Protein 5HGQ (pdb70)

Secondary structure (P-SEA, 3-state):
caaaaaaaaaaaaaaaccccccccccccccaaaaaaaccccccccccccbbbbbbbbbccccccbbbbbcccccbbbbbbbbccccccccccaaaaaacccccccccccccccccccbbbbbbcccccccccccccccccccccaaaaaaaccaaaaaaaaaaaaaaaaaaaaaaabbbbbbcccccccccccbbbbbbbbbccccbbbbccccccaaaaaaaaacccbbbbbbbbbbccccccccccbbbbbbbbbccccaaaaaaaaaaaaaaaaaaccccccccccccccccccccccccccccbbbbaaaaaaaaaccccccccccaaaaaaaccccccccccccaaaaaaaaaacccccccccccccccccccccccccccccccccccbbbbbcccccccccccccccccccccccccaaaaaaaaccccbbbbbbcaaaaaaaaaccccccccccccc/caaaaaaaaaaaaaaaaaccccccccccccccaaaaaacccccccccccccbbbbbbbbbcbbbbccccbbbbbcccccbbbbbbbccccccccccaaaaaaaccccccccccbbbbbcccccccccccccccccccccccccccccccaaaaacaaaaaaccaaaaaaaaaaaaaaaaaaaaaaaaccccccccccccccccccbbbbbbbbccccccccccccccaaaaaaaaacccbbbbbbbbbbccccccccccbbbbbbbbbccccaaaaaaaaaaaaaaaaaaccccccccccccccccccccccccccccbbbbaaaaaaaaaccccccccccaaaaaaaaaaccccccccaaaaaaaaaacccccccccbbbbccccccccccccccccccccccbbbbbcccccccccccccccccccccccccccccaaaaaaaaaccccbbbbbbbaaaaaaaaaccccccccccccccc/caaaaaaaaaaaaaaaccccccccccccccaaaaaaaacccccccccccbbbbbbbbbcbbbbccccbbbbbcccccbbbbbbbbcccccccccaaaaaaaccccccccccbbbbbccccccccccccccccccccccccccccccccaaaaacaaaaaaacccaaaaaaaaaaaaaaaaaaccccbbbbbbbbcccccccccbbbbbbbbbccccbbbbccccccaaaaaaaaacccbbbbbbbbbbccccccccccbbbbbbbbbccccaaaaaaaaaaaaaaaaaaccccccccccccccccccccccccccccbbbbaaaaaaaaaccccccccccaaaaaacccccccccaaaaaaaaaacccccccccbbbbccccccccccccccccccccccbbbbbcccccccccccccccccccccccccccaaaaaaaaccccbbbbbbbaaaaaaaaaccccccccccccc/caaaaaaaaaaaaaaaacccccccbbbbcccaaaaaaaacccccccccccbbbbbbbbbcccccccbbbbbcccccbbbbbccccccccccccaaaaaaacccccccccccccccccccbbbbbbcccccccccccccccccaaaaacaaaaaaaccaaaaaaaaaaaaaaaaaaaaaaabbbbbbcccccccccccccbbbbbbbccccccccccccaaaaaaaaaaacccbbbbbbbbbbccccccccccbbbbbbbbbccccaaaaaaaaaaaaaaaaaaccccccccccccccccccccccccccccbbbbaaaaaaaaacccccccccccaaaaaacccccccccccccaaaaaaaaaaaccccccccccccccccccccccccccccccccccbbbbbcccccccccccccccccccccccccaaaaaaaaccccbbbbbbcaaaaaaaaaccccccccccccc

Sequence (1890 aa):
EYFKLRTALINERRSKGINPYPHKFHVSISLADFIAKYNSLEKDVILNDIVQSVAGRVFSKREKLIFYDLHGEGTRLQVLANARFHSGDEAFDNLHDRIKRGDIIGVNGYPARSKSGELSIIPYEIIQLTPCLHMLPHETRYRMRYLDLIMNPDVKNRFVTRSRMISFLRRYLDNLGFLEVETPMMNLIAGGATAKPFITHHNDLDMDLYLRVAPELYLKMLVVGGIDRVYEIGRVFRNEGIDQTHNPEFTSCEFYMAYADYEDLMKITEDMLARMVYYMHGTYKIQYHPNGIVENPVYEVDFTPPFRKVNIYDGLQEKLGIQFPPADTLDTDEANKFFDKLAVEAPRTTARLLDKLIGEFLEPTFISPTFLTGHPQIMSPLAKWHRSIPGLTERFELFVVTKEIVNAYTELNDPLTQRLRFDENYCTALEYGLPPTAGWGMGIDRLAMILTDSNNIKEVLFFPAQEYFKLRTALINERRSKGINPYPHKFHVSISLADFIAKYNSLEKDVILNDIVQSVAGRVFSKRESKLIFYDLHGEGTRLQVLANARFHSGDEAFDNLHDRIKRGDIIGVNGYPARSKSGELSIIPYEIIQLTPCLHMLPHTQETRYRMRYLDLIMNPDVKNRFVTRSRMISFLRRYLDNLGFLEVETPMMNLIAGGATAKPFITHHNDLDMDLYLRVAPELYLKMLVVGGIDRVYEIGRVFRNEGIDQTHNPEFTSCEFYMAYADYEDLMKITEDMLARMVYYMHGTYKIQYHPNGIVENPVYEVDFTPPFRKVNIYDGLQEKLGIQFPPADTLDTDEANKFFDKLAVENAPRTTARLLDKLIGEFLEPTFISPTFLTGHPQIMSPLAKWHRSIPGLTERFELFVVTKEIVNAYTELNDPLTQRLRFDENYCTALEYGLPPTAGWGMGIDRLAMILTDSNNIKEVLFFPAPQEYFKLRTALINERRSKGINPYPHKFHVSISLADFIAKYNSLEKDVILNDIVQSVAGRVFSKRESGGKLIFYDLHGEGTRLQVLANARFHSGDEAFDNLHDRIKRGDIIGVNGYPARSKSGELSIIPYEIIQLTPCLHMLPHTHFGNQETRYRMRYLDLIMNPDVKNRFVTRSRMISFLRRYLDNLGFLEVETPMMNLIAGGATAKPFITHHNDLDMDLYLRVAPELYLKMLVVGGIDRVYEIGRVFRNEGIDQTHNPEFTSCEFYMAYADYEDLMKITEDMLARMVYYMHGTYKIQYHPNGIVENPVYEVDFTPPFRKVNIYDGLQEKLGIQFPPADTLDTDEANKFFDKLAVEPRTTARLLDKLIGEFLEPTFISPTFLTGHPQIMSPLAKWHRSIPGLTERFELFVVTKEIVNAYTELNDPLTQRLRFDEQAIDENYCTALEYGLPPTAGWGMGIDRLAMILTDSNNIKEVLFFPAMREYFKLRTALINERRSKGINPYPHKFHVSISLADFIAKYNSLEKDVILNDIVQSVAGRVFSKRESGGKLIFYDLHGEGTRLQVLANARFHSGDEAFDNLHDRIKRGDIIGVNGYPARSKSGELSIIPYEIIQLTPCLHMLPHTHFGLNQETRYRMRYLDLIMNPDVKNRFVTRSRMISFLRRYLDNLGFLEVETPMMNLIAGGATAKPFITHHNDLDMDLYLRVAPELYLKMLVVGGIDRVYEIGRVFRNEGIDQTHNPEFTSCEFYMAYADYEDLMKITEDMLARMVYYMHGTYKIQYHPNGIVENPVYEVDFTPPFRKVNIYDGLQEKLGIQFPPADTDTDEANKFFDKLAPRTTARLLDKLIGEFLEPTFISPTFLTGHPQIMSPLAKWHRSIPGLTERFELFVVTKEIVNAYTELNDPLTQRLRFDEQENYCTALEYGLPPTAGWGMGIDRLAMILTDSNNIKEVLFFPA

Nearest PDB structures (foldseek):
  5hgq-assembly1_B  TM=1.002E+00  e=2.488E-103  Loa loa
  6kcn-assembly2_D  TM=9.662E-01  e=7.942E-66  Plasmodium falciparum NF54
  4pg3-assembly1_A  TM=9.628E-01  e=7.078E-66  Plasmodium falciparum 3D7
  6l4q-assembly1_B  TM=9.516E-01  e=1.259E-65  Plasmodium falciparum 3D7
  7bt5-assembly1_B  TM=9.449E-01  e=4.732E-65  Plasmodium falciparum

Foldseek 3Di:
DQLVVLVVVLVVVVVVPDDQADDDDDFADEPVVVCVVCLPPDAQDWDPPDKGKYKAAFQAWADCWIWTWGDTDLDTAIEIEHLVLADDPVSPDVVVVNAHHRFIKMFIFIWHHYNVGGTYTYGNDIGGNHDDSDDQDCVCCLVPVVSVCSVPVCLVVLQVLLVVLVVLVVVVVVVVVEDEDDDAQKAQDADDADAAWDWDADVVVRDIITGHQDCPLVVLLVLLVPRAKYKYWAKHAGDHDDDQQDFRIFIKIKMKHFPDFVVVVLVVVLVSLQVSCCVQDVHQWDWAALPPVDRPDIFTAGSHDDAAEEELQVQLCVQVVHHADAQDPDPVRQVVLQPVVVVLDPDGGNQNSSVSSCLPGVQQVAAHKYKYAWAFCLNPQFFAADPPRGRTGGKIFIDHNSDTFKIKHFTHLDLPGPPDDPCDPRSVSSVSTRGRMMMMMGGSLVVSCGSVSHNGSSSNDNRTD/DCLLVVLCCVQVVVVVVPDDAQDDDDDFFDEPVVVCVVCLPDDQADWAPPDKGKYKAAFAAWDDDDDIWTWGDDQLDIAIEDEDPVLQQDDDDPVRVVVNDHHGFIKMFIFIWTHHNVGGTHTYGNDIDTNHDDSDDQDVPPPVCQQPVPSVCSVPVCLVVLQVLLVVLVVLVVCVCVVVPEDEDDDDQKALDEDPLDADFDWDADPVVGHITTGYQDCPLVLLLVLLVPRAKYKYWAKHAHDDDFDLQDFRIFIKIKMKGFPDFVVVVLVVVLVSLQVSLCVPPVFQWDKFDQPDPDDDDIFTAGSPDDAAEAELQVQLCVQVVHHADALDFDPVRQVVLDPVPPPFDAPPDGNLNSSVSSPLVRPLQVAAYKHKYAWAFCLSPQFFAADPPRGRTGGWIFIHHNSDTFKIKHFTHLDLPGDDPDDVDCSSVSSVSTGGGMIMMMGGSLVVSCGSVNHNGSSSSDSNTD/DVVLLVVVVVVQVVCVVVPHHQADDDDDFFDEPVRVCVPPVPADAFDWDQVDKGKYKAAFADWADPPPQWIWTWGDDDHDIAIAIEGNVLADDPDPPVVVVVNDDHGWIKMFIFIFHAYNVGGTYGYGNDIDGNHDDSDDQDPLVDQDDPVCQQCVVSNCSNPVVLVVLQVLLVVLVVLVVVVLVVVVEDEDDDDQKAQVQDDWQAAWDWDADPPPRDIITGHQDCPLVQQLVLLVPRQKYWYWAKGAGPDDFDQLDFRIFIKIKMKHFPDFVVVVLVVVLVSLQVSLCVRPVDQWDKAALVQPDPGDIQTAGSHDDAAEDELQVQLCVQQVDHADLAQPDPVSQCVLVVSQVPQDVRDPQVSSVSSCLPPVQQVAAHKYKYAWDFCQNPQFADPDPPRRGTGGKIFIHHNSDTFKIKHFGDLDLPGDDHDVPDRGDDPVSSVSSVSPGGGMMMMMGGSLNVSCGSSNHNGSSSNDSNGPDD/DQLVVLVVVQVVCVVVVHHQADDDDDFFDEPVVLCVVCVPPDAWDWAPVDKGKYKAAFAAWADDDQAWIWTFGDDQHDTAIEIEGLVLADDDDHSVVVVVNAHHGFIKMFIFIWTQHNVRGTYGYGNDMGGNHHDSDDQPDLVVFAPPPVCQADVVSNCSNPVVLVVLQVLLVVLVVLVCCVLVVDVEDEDDDDQKAQDADDAFAAWDWDADPVVRDIITGHQDCPLVVLLVLLVPRAKYKYWDKHAGPDDDDLQDFRIFIKIKMKHFPDFVVVVLVVVLVSLQVSLVVPDVHQWDKADQPDLDDDDIFTAGSHDDAAEEELQGPLCVQVVHHADALDDPVSQVVLVDCVVHVRGPQVSSVVSCLPGVQQVAAHKYKYAWDFCVNPQFAAADPPRGRTGGKIFIDHNSDTFKIKHFGHLDLPRDDPDDDDRPPRSVSSVSTRGGMMMMMGGSLVVSCGSVNHNGSSSNDSHGD

Structure (mmCIF, N/CA/C/O backbone):
data_5HGQ
#
_entry.id   5HGQ
#
_cell.length_a   120.165
_cell.length_b   147.355
_cell.length_c   160.944
_cell.angle_alpha   90.00
_cell.angle_beta   90.00
_cell.angle_gamma   90.00
#
_symmetry.space_group_name_H-M   'P 21 21 21'
#
loop_
_entity.id
_entity.type
_entity.pdbx_description
1 polymer 'Lysine--tRNA ligase'
2 non-polymer LYSINE
3 non-polymer cladosporin
4 non-polymer GLYCEROL
5 water water
#
loop_
_atom_site.group_PDB
_atom_site.id
_atom_site.type_symbol
_atom_site.label_atom_id
_atom_site.label_alt_id
_atom_site.label_comp_id
_atom_site.label_asym_id
_atom_site.label_entity_id
_atom_site.label_seq_id
_atom_site.pdbx_PDB_ins_code
_atom_site.Cartn_x
_atom_site.Cartn_y
_atom_site.Cartn_z
_atom_site.occupancy
_atom_site.B_iso_or_equiv
_atom_site.auth_seq_id
_atom_site.auth_comp_id
_atom_site.auth_asym_id
_atom_site.auth_atom_id
_atom_site.pdbx_PDB_model_num
ATOM 1 N N . GLU A 1 9 ? 27.006 -48.058 -49.286 1.00 50.13 7 GLU A N 1
ATOM 2 C CA . GLU A 1 9 ? 26.104 -47.504 -50.287 1.00 46.57 7 GLU A CA 1
ATOM 3 C C . GLU A 1 9 ? 26.858 -46.504 -51.164 1.00 45.11 7 GLU A C 1
ATOM 4 O O . GLU A 1 9 ? 27.906 -46.816 -51.732 1.00 39.13 7 GLU A O 1
ATOM 10 N N . TYR A 1 10 ? 26.296 -45.300 -51.266 1.00 51.07 8 TYR A N 1
ATOM 11 C CA . TYR A 1 10 ? 26.920 -44.186 -51.966 1.00 56.07 8 TYR A CA 1
ATOM 12 C C . TYR A 1 10 ? 28.053 -43.595 -51.136 1.00 55.51 8 TYR A C 1
ATOM 13 O O . TYR A 1 10 ? 29.025 -43.072 -51.694 1.00 55.15 8 TYR A O 1
ATOM 22 N N . PHE A 1 11 ? 27.937 -43.683 -49.807 1.00 56.87 9 PHE A N 1
ATOM 23 C CA . PHE A 1 11 ? 28.981 -43.203 -48.905 1.00 55.41 9 PHE A CA 1
ATOM 24 C C . PHE A 1 11 ? 30.281 -43.985 -49.061 1.00 56.81 9 PHE A C 1
ATOM 25 O O . PHE A 1 11 ? 31.372 -43.410 -48.963 1.00 59.50 9 PHE A O 1
ATOM 33 N N . LYS A 1 12 ? 30.190 -45.298 -49.288 1.00 53.66 10 LYS A N 1
ATOM 34 C CA . LYS A 1 12 ? 31.402 -46.093 -49.474 1.00 51.51 10 LYS A CA 1
ATOM 35 C C . LYS A 1 12 ? 32.177 -45.636 -50.703 1.00 53.27 10 LYS A C 1
ATOM 36 O O . LYS A 1 12 ? 33.412 -45.551 -50.675 1.00 57.72 10 LYS A O 1
ATOM 38 N N . LEU A 1 13 ? 31.469 -45.350 -51.797 1.00 59.10 11 LEU A N 1
ATOM 39 C CA . LEU A 1 13 ? 32.138 -44.930 -53.025 1.00 54.37 11 LEU A CA 1
ATOM 40 C C . LEU A 1 13 ? 32.823 -43.577 -52.851 1.00 50.40 11 LEU A C 1
ATOM 41 O O . LEU A 1 13 ? 33.966 -43.385 -53.282 1.00 50.94 11 LEU A O 1
ATOM 43 N N . ARG A 1 14 ? 32.135 -42.616 -52.227 1.00 45.11 12 ARG A N 1
ATOM 44 C CA . ARG A 1 14 ? 32.712 -41.280 -52.109 1.00 39.97 12 ARG A CA 1
ATOM 45 C C . ARG A 1 14 ? 33.815 -41.212 -51.058 1.00 39.42 12 ARG A C 1
ATOM 46 O O . ARG A 1 14 ? 34.790 -40.470 -51.237 1.00 38.95 12 ARG A O 1
ATOM 54 N N . THR A 1 15 ? 33.697 -41.977 -49.971 1.00 43.08 13 THR A N 1
ATOM 55 C CA . THR A 1 15 ? 34.817 -42.075 -49.043 1.00 49.44 13 THR A CA 1
ATOM 56 C C . THR A 1 15 ? 35.989 -42.802 -49.690 1.00 54.12 13 THR A C 1
ATOM 57 O O . THR A 1 15 ? 37.150 -42.516 -49.373 1.00 55.06 13 THR A O 1
ATOM 61 N N . ALA A 1 16 ? 35.704 -43.726 -50.613 1.00 58.53 14 ALA A N 1
ATOM 62 C CA . ALA A 1 16 ? 36.761 -44.357 -51.396 1.00 56.52 14 ALA A CA 1
ATOM 63 C C . ALA A 1 16 ? 37.484 -43.339 -52.266 1.00 56.00 14 ALA A C 1
ATOM 64 O O . ALA A 1 16 ? 38.718 -43.299 -52.293 1.00 59.14 14 ALA A O 1
ATOM 66 N N . LEU A 1 17 ? 36.730 -42.526 -53.013 1.00 43.51 15 LEU A N 1
ATOM 67 C CA . LEU A 1 17 ? 37.354 -41.542 -53.893 1.00 41.69 15 LEU A CA 1
ATOM 68 C C . LEU A 1 17 ? 38.136 -40.501 -53.100 1.00 41.20 15 LEU A C 1
ATOM 69 O O . LEU A 1 17 ? 39.248 -40.116 -53.488 1.00 32.62 15 LEU A O 1
ATOM 71 N N . ILE A 1 18 ? 37.583 -40.053 -51.970 1.00 41.59 16 ILE A N 1
ATOM 72 C CA . ILE A 1 18 ? 38.252 -39.025 -51.181 1.00 47.33 16 ILE A CA 1
ATOM 73 C C . ILE A 1 18 ? 39.503 -39.586 -50.518 1.00 58.38 16 ILE A C 1
ATOM 74 O O . ILE A 1 18 ? 40.537 -38.914 -50.450 1.00 62.63 16 ILE A O 1
ATOM 76 N N . ASN A 1 19 ? 39.4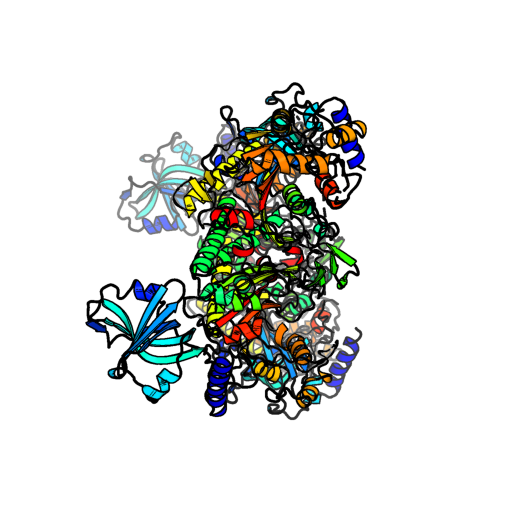28 -40.820 -50.011 1.00 67.25 17 ASN A N 1
ATOM 77 C CA . ASN A 1 19 ? 40.596 -41.434 -49.385 1.00 69.97 17 ASN A CA 1
ATOM 78 C C . ASN A 1 19 ? 41.676 -41.764 -50.411 1.00 69.48 17 ASN A C 1
ATOM 79 O O . ASN A 1 19 ? 42.871 -41.603 -50.136 1.00 71.88 17 ASN A O 1
ATOM 84 N N . GLU A 1 20 ? 41.280 -42.242 -51.594 1.00 61.15 18 GLU A N 1
ATOM 85 C CA . GLU A 1 20 ? 42.253 -42.475 -52.654 1.00 54.82 18 GLU A CA 1
ATOM 86 C C . GLU A 1 20 ? 42.875 -41.168 -53.121 1.00 52.21 18 GLU A C 1
ATOM 87 O O . GLU A 1 20 ? 44.021 -41.158 -53.584 1.00 52.53 18 GLU A O 1
ATOM 89 N N . ARG A 1 21 ? 42.142 -40.059 -53.004 1.00 51.52 19 ARG A N 1
ATOM 90 C CA . ARG A 1 21 ? 42.752 -38.752 -53.223 1.00 50.28 19 ARG A CA 1
ATOM 91 C C . ARG A 1 21 ? 43.657 -38.371 -52.062 1.00 46.43 19 ARG A C 1
ATOM 92 O O . ARG A 1 21 ? 44.597 -37.588 -52.238 1.00 41.55 19 ARG A O 1
ATOM 100 N N . ARG A 1 22 ? 43.372 -38.919 -50.909 1.00 50.18 20 ARG A N 1
ATOM 101 C CA . ARG A 1 22 ? 44.139 -38.638 -49.718 1.00 59.82 20 ARG A CA 1
ATOM 102 C C . ARG A 1 22 ? 45.478 -39.341 -49.734 1.00 66.22 20 ARG A C 1
ATOM 103 O O . ARG A 1 22 ? 46.412 -38.917 -49.083 1.00 66.78 20 ARG A O 1
ATOM 111 N N . SER A 1 23 ? 45.559 -40.428 -50.486 1.00 70.99 21 SER A N 1
ATOM 112 C CA . SER A 1 23 ? 46.774 -41.218 -50.596 1.00 72.41 21 SER A CA 1
ATOM 113 C C . SER A 1 23 ? 47.645 -40.812 -51.771 1.00 71.18 21 SER A C 1
ATOM 114 O O . SER A 1 23 ? 48.574 -41.508 -52.124 1.00 68.14 21 SER A O 1
ATOM 116 N N . LYS A 1 24 ? 47.335 -39.681 -52.374 1.00 70.46 22 LYS A N 1
ATOM 117 C CA . LYS A 1 24 ? 48.115 -39.185 -53.472 1.00 66.21 22 LYS A CA 1
ATOM 118 C C . LYS A 1 24 ? 48.741 -37.897 -53.031 1.00 64.01 22 LYS A C 1
ATOM 119 O O . LYS A 1 24 ? 49.273 -37.156 -53.821 1.00 68.61 22 LYS A O 1
ATOM 125 N N . GLY A 1 25 ? 48.628 -37.611 -51.752 1.00 58.61 23 GLY A N 1
ATOM 126 C CA . GLY A 1 25 ? 49.292 -36.444 -51.208 1.00 56.49 23 GLY A CA 1
ATOM 127 C C . GLY A 1 25 ? 48.496 -35.159 -51.241 1.00 53.96 23 GLY A C 1
ATOM 128 O O . GLY A 1 25 ? 49.058 -34.097 -50.948 1.00 52.44 23 GLY A O 1
ATOM 129 N N . ILE A 1 26 ? 47.214 -35.217 -51.580 1.00 55.16 24 ILE A N 1
ATOM 130 C CA . ILE A 1 26 ? 46.359 -34.037 -51.637 1.00 49.96 24 ILE A CA 1
ATOM 131 C C . ILE A 1 26 ? 45.565 -33.932 -50.344 1.00 44.43 24 ILE A C 1
ATOM 132 O O . ILE A 1 26 ? 45.232 -34.938 -49.706 1.00 47.51 24 ILE A O 1
ATOM 134 N N . ASN A 1 27 ? 45.264 -32.694 -49.948 1.00 37.26 25 ASN A N 1
ATOM 135 C CA . ASN A 1 27 ? 44.538 -32.439 -48.712 1.00 31.54 25 ASN A CA 1
ATOM 136 C C . ASN A 1 27 ? 43.058 -32.320 -49.049 1.00 30.56 25 ASN A C 1
ATOM 137 O O . ASN A 1 27 ? 42.653 -31.330 -49.677 1.00 34.05 25 ASN A O 1
ATOM 142 N N . PRO A 1 28 ? 42.222 -33.287 -48.660 1.00 30.28 26 PRO A N 1
ATOM 143 C CA . PRO A 1 28 ? 40.782 -33.211 -48.966 1.00 29.35 26 PRO A CA 1
ATOM 144 C C . PRO A 1 28 ? 40.019 -32.156 -48.180 1.00 29.03 26 PRO A C 1
ATOM 145 O O . PRO A 1 28 ? 38.890 -31.825 -48.569 1.00 32.20 26 PRO A O 1
ATOM 149 N N . TYR A 1 29 ? 40.580 -31.627 -47.095 1.00 28.59 27 TYR A N 1
ATOM 150 C CA . TYR A 1 29 ? 39.877 -30.701 -46.207 1.00 27.90 27 TYR A CA 1
ATOM 151 C C . TYR A 1 29 ? 40.767 -29.488 -45.978 1.00 28.05 27 TYR A C 1
ATOM 152 O O . TYR A 1 29 ? 41.535 -29.449 -45.007 1.00 36.48 27 TYR A O 1
ATOM 161 N N . PRO A 1 30 ? 40.701 -28.484 -46.853 1.00 27.70 28 PRO A N 1
ATOM 162 C CA . PRO A 1 30 ? 41.610 -27.339 -46.725 1.00 27.96 28 PRO A CA 1
ATOM 163 C C . PRO A 1 30 ? 41.381 -26.590 -45.422 1.00 27.74 28 PRO A C 1
ATOM 164 O O . PRO A 1 30 ? 40.440 -26.846 -44.666 1.00 27.32 28 PRO A O 1
ATOM 168 N N . HIS A 1 31 ? 42.258 -25.618 -45.177 1.00 28.12 29 HIS A N 1
ATOM 169 C CA . HIS A 1 31 ? 42.336 -24.951 -43.884 1.00 28.20 29 HIS A CA 1
ATOM 170 C C . HIS A 1 31 ? 41.598 -23.618 -43.899 1.00 27.59 29 HIS A C 1
ATOM 171 O O . HIS A 1 31 ? 40.695 -23.391 -43.089 1.00 28.82 29 HIS A O 1
ATOM 178 N N . LYS A 1 32 ? 41.975 -22.726 -44.809 1.00 27.61 30 LYS A N 1
ATOM 179 C CA . LYS A 1 32 ? 41.384 -21.401 -44.858 1.00 27.18 30 LYS A CA 1
ATOM 180 C C . LYS A 1 32 ? 41.152 -21.013 -46.306 1.00 26.88 30 LYS A C 1
ATOM 181 O O . LYS A 1 32 ? 42.069 -21.073 -47.131 1.00 27.36 30 LYS A O 1
ATOM 183 N N . PHE A 1 33 ? 39.920 -20.619 -46.603 1.00 26.17 31 PHE A N 1
ATOM 184 C CA . PHE A 1 33 ? 39.555 -20.007 -47.869 1.00 29.22 31 PHE A CA 1
ATOM 185 C C . PHE A 1 33 ? 39.099 -18.599 -47.538 1.00 41.04 31 PHE A C 1
ATOM 186 O O . PHE A 1 33 ? 38.260 -18.412 -46.651 1.00 42.73 31 PHE A O 1
ATOM 194 N N . HIS A 1 34 ? 39.634 -17.613 -48.244 1.00 43.61 32 HIS A N 1
ATOM 195 C CA . HIS A 1 34 ? 39.340 -16.228 -47.913 1.00 33.98 32 HIS A CA 1
ATOM 196 C C . HIS A 1 34 ? 38.066 -15.839 -48.647 1.00 29.66 32 HIS A C 1
ATOM 197 O O . HIS A 1 34 ? 38.061 -15.687 -49.873 1.00 30.40 32 HIS A O 1
ATOM 204 N N . VAL A 1 35 ? 36.987 -15.681 -47.888 1.00 24.96 33 VAL A N 1
ATOM 205 C CA . VAL A 1 35 ? 35.698 -15.270 -48.424 1.00 24.47 33 VAL A CA 1
ATOM 206 C C . VAL A 1 35 ? 35.670 -13.751 -48.434 1.00 24.72 33 VAL A C 1
ATOM 207 O O . VAL A 1 35 ? 35.818 -13.112 -47.386 1.00 25.00 33 VAL A O 1
ATOM 211 N N . SER A 1 36 ? 35.486 -13.170 -49.618 1.00 24.69 34 SER A N 1
ATOM 212 C CA . SER A 1 36 ? 35.483 -11.717 -49.723 1.00 25.01 34 SER A CA 1
ATOM 213 C C . SER A 1 36 ? 34.204 -11.122 -49.143 1.00 28.48 34 SER A C 1
ATOM 214 O O . SER A 1 36 ? 34.257 -10.240 -48.280 1.00 25.13 34 SER A O 1
ATOM 217 N N . ILE A 1 37 ? 33.044 -11.594 -49.600 1.00 33.49 35 ILE A N 1
ATOM 218 C CA . ILE A 1 37 ? 31.758 -11.055 -49.172 1.00 34.28 35 ILE A CA 1
ATOM 219 C C . ILE A 1 37 ? 30.752 -12.186 -49.002 1.00 38.70 35 ILE A C 1
ATOM 220 O O . ILE A 1 37 ? 30.806 -13.205 -49.697 1.00 41.49 35 ILE A O 1
ATOM 225 N N . SER A 1 38 ? 29.837 -12.000 -48.052 1.00 41.75 36 SER A N 1
ATOM 226 C CA . SER A 1 38 ? 28.748 -12.943 -47.846 1.00 37.24 36 SER A CA 1
ATOM 227 C C . SER A 1 38 ? 27.757 -12.863 -49.004 1.00 27.45 36 SER A C 1
ATOM 228 O O . SER A 1 38 ? 27.633 -11.835 -49.674 1.00 26.98 36 SER A O 1
ATOM 231 N N . LEU A 1 39 ? 27.057 -13.977 -49.240 1.00 24.63 37 LEU A N 1
ATOM 232 C CA . LEU A 1 39 ? 26.131 -14.069 -50.368 1.00 22.58 37 LEU A CA 1
ATOM 233 C C . LEU A 1 39 ? 25.061 -12.981 -50.314 1.00 25.15 37 LEU A C 1
ATOM 234 O O . LEU A 1 39 ? 24.756 -12.344 -51.332 1.00 30.04 37 LEU A O 1
ATOM 239 N N . ALA A 1 40 ? 24.468 -12.768 -49.137 1.00 22.93 38 ALA A N 1
ATOM 240 C CA . ALA A 1 40 ? 23.477 -11.709 -48.964 1.00 23.27 38 ALA A CA 1
ATOM 241 C C . ALA A 1 40 ? 24.014 -10.362 -49.436 1.00 30.51 38 ALA A C 1
ATOM 242 O O . ALA A 1 40 ? 23.406 -9.696 -50.284 1.00 33.01 38 ALA A O 1
ATOM 244 N N . ASP A 1 41 ? 25.159 -9.944 -48.889 1.00 43.85 39 ASP A N 1
ATOM 245 C CA . ASP A 1 41 ? 25.765 -8.683 -49.307 1.00 42.76 39 ASP A CA 1
ATOM 246 C C . ASP A 1 41 ? 26.132 -8.687 -50.788 1.00 45.00 39 ASP A C 1
ATOM 247 O O . ASP A 1 41 ? 26.186 -7.622 -51.415 1.00 50.27 39 ASP A O 1
ATOM 252 N N . PHE A 1 42 ? 26.378 -9.866 -51.368 1.00 36.55 40 PHE A N 1
ATOM 253 C CA . PHE A 1 42 ? 26.679 -9.936 -52.796 1.00 30.84 40 PHE A CA 1
ATOM 254 C C . PHE A 1 42 ? 25.457 -9.590 -53.635 1.00 31.14 40 PHE A C 1
ATOM 255 O O . PHE A 1 42 ? 25.513 -8.703 -54.498 1.00 25.20 40 PHE A O 1
ATOM 263 N N . ILE A 1 43 ? 24.341 -10.285 -53.400 1.00 38.07 41 ILE A N 1
ATOM 264 C CA . ILE A 1 43 ? 23.138 -10.021 -54.185 1.00 35.97 41 ILE A CA 1
ATOM 265 C C . ILE A 1 43 ? 22.642 -8.606 -53.922 1.00 29.70 41 ILE A C 1
ATOM 266 O O . ILE A 1 43 ? 22.189 -7.909 -54.838 1.00 29.29 41 ILE A O 1
ATOM 271 N N . ALA A 1 44 ? 22.724 -8.159 -52.668 1.00 24.30 42 ALA A N 1
ATOM 272 C CA . ALA A 1 44 ? 22.356 -6.785 -52.346 1.00 24.90 42 ALA A CA 1
ATOM 273 C C . ALA A 1 44 ? 23.256 -5.780 -53.057 1.00 25.25 42 ALA A C 1
ATOM 274 O O . ALA A 1 44 ? 22.805 -4.683 -53.408 1.00 25.79 42 ALA A O 1
ATOM 276 N N . LYS A 1 45 ? 24.522 -6.137 -53.287 1.00 25.02 43 LYS A N 1
ATOM 277 C CA . LYS A 1 45 ? 25.460 -5.215 -53.923 1.00 28.43 43 LYS A CA 1
ATOM 278 C C . LYS A 1 45 ? 25.264 -5.134 -55.437 1.00 34.33 43 LYS A C 1
ATOM 279 O O . LYS A 1 45 ? 25.241 -4.035 -56.007 1.00 29.15 43 LYS A O 1
ATOM 285 N N . TYR A 1 46 ? 25.147 -6.278 -56.110 1.00 48.76 44 TYR A N 1
ATOM 286 C CA . TYR A 1 46 ? 25.060 -6.298 -57.565 1.00 50.41 44 TYR A CA 1
ATOM 287 C C . TYR A 1 46 ? 23.635 -6.411 -58.102 1.00 55.28 44 TYR A C 1
ATOM 288 O O . TYR A 1 46 ? 23.460 -6.675 -59.298 1.00 61.42 44 TYR A O 1
ATOM 297 N N . ASN A 1 47 ? 22.617 -6.212 -57.263 1.00 64.70 45 ASN A N 1
ATOM 298 C CA . ASN A 1 47 ? 21.253 -6.208 -57.774 1.00 62.04 45 ASN A CA 1
ATOM 299 C C . ASN A 1 47 ? 21.009 -5.041 -58.722 1.00 59.29 45 ASN A C 1
ATOM 300 O O . ASN A 1 47 ? 20.158 -5.135 -59.614 1.00 61.91 45 ASN A O 1
ATOM 302 N N . SER A 1 48 ? 21.734 -3.938 -58.547 1.00 47.96 46 SER A N 1
ATOM 303 C CA . SER A 1 48 ? 21.583 -2.774 -59.409 1.00 47.23 46 SER A CA 1
ATOM 304 C C . SER A 1 48 ? 22.415 -2.860 -60.682 1.00 40.94 46 SER A C 1
ATOM 305 O O . SER A 1 48 ? 22.385 -1.923 -61.487 1.00 34.44 46 SER A O 1
ATOM 308 N N . LEU A 1 49 ? 23.152 -3.948 -60.880 1.00 43.37 47 LEU A N 1
ATOM 309 C CA . LEU A 1 49 ? 23.951 -4.104 -62.085 1.00 41.62 47 LEU A CA 1
ATOM 310 C C . LEU A 1 49 ? 23.051 -4.205 -63.312 1.00 50.67 47 LEU A C 1
ATOM 311 O O . LEU A 1 49 ? 21.890 -4.616 -63.228 1.00 60.76 47 LEU A O 1
ATOM 316 N N . GLU A 1 50 ? 23.600 -3.829 -64.466 1.00 41.24 48 GLU A N 1
ATOM 317 C CA . GLU A 1 50 ? 22.830 -3.887 -65.696 1.00 40.33 48 GLU A CA 1
ATOM 318 C C . GLU A 1 50 ? 22.663 -5.342 -66.132 1.00 41.34 48 GLU A C 1
ATOM 319 O O . GLU A 1 50 ? 23.245 -6.263 -65.555 1.00 45.89 48 GLU A O 1
ATOM 321 N N . LYS A 1 51 ? 21.871 -5.550 -67.178 1.00 30.87 49 LYS A N 1
ATOM 322 C CA . LYS A 1 51 ? 21.618 -6.899 -67.659 1.00 27.53 49 LYS A CA 1
ATOM 323 C C . LYS A 1 51 ? 22.545 -7.245 -68.818 1.00 32.32 49 LYS A C 1
ATOM 324 O O . LYS A 1 51 ? 23.096 -6.370 -69.491 1.00 28.36 49 LYS A O 1
ATOM 327 N N . ASP A 1 52 ? 22.674 -8.551 -69.062 1.00 43.55 50 ASP A N 1
ATOM 328 C CA . ASP A 1 52 ? 23.572 -9.104 -70.079 1.00 47.46 50 ASP A CA 1
ATOM 329 C C . ASP A 1 52 ? 24.973 -8.489 -70.008 1.00 46.60 50 ASP A C 1
ATOM 330 O O . ASP A 1 52 ? 25.644 -8.314 -71.028 1.00 45.91 50 ASP A O 1
ATOM 335 N N . VAL A 1 53 ? 25.425 -8.155 -68.805 1.00 41.63 51 VAL A N 1
ATOM 336 C CA . VAL A 1 53 ? 26.756 -7.602 -68.604 1.00 29.78 51 VAL A CA 1
ATOM 337 C C . VAL A 1 53 ? 27.521 -8.555 -67.699 1.00 30.97 51 VAL A C 1
ATOM 338 O O . VAL A 1 53 ? 26.951 -9.182 -66.799 1.00 36.24 51 VAL A O 1
ATOM 342 N N . ILE A 1 54 ? 28.824 -8.656 -67.937 1.00 42.08 52 ILE A N 1
ATOM 343 C CA . ILE A 1 54 ? 29.705 -9.498 -67.143 1.00 35.81 52 ILE A CA 1
ATOM 344 C C . ILE A 1 54 ? 30.921 -8.664 -66.761 1.00 40.88 52 ILE A C 1
ATOM 345 O O . ILE A 1 54 ? 31.625 -8.144 -67.635 1.00 48.67 52 ILE A O 1
ATOM 350 N N . LEU A 1 55 ? 31.163 -8.537 -65.458 1.00 26.90 53 LEU A N 1
ATOM 351 C CA . LEU A 1 55 ? 32.184 -7.640 -64.923 1.00 28.71 53 LEU A CA 1
ATOM 352 C C . LEU A 1 55 ? 33.519 -8.364 -64.789 1.00 30.09 53 LEU A C 1
ATOM 353 O O . LEU A 1 55 ? 33.701 -9.188 -63.887 1.00 32.52 53 LEU A O 1
ATOM 358 N N . ASN A 1 56 ? 34.452 -8.051 -65.691 1.00 36.76 54 ASN A N 1
ATOM 359 C CA . ASN A 1 56 ? 35.765 -8.685 -65.703 1.00 37.46 54 ASN A CA 1
ATOM 360 C C . ASN A 1 56 ? 36.789 -7.983 -64.821 1.00 43.73 54 ASN A C 1
ATOM 361 O O . ASN A 1 56 ? 37.819 -8.587 -64.496 1.00 53.80 54 ASN A O 1
ATOM 364 N N . ASP A 1 57 ? 36.539 -6.736 -64.427 1.00 34.96 55 ASP A N 1
ATOM 365 C CA . ASP A 1 57 ? 37.454 -5.978 -63.583 1.00 29.99 55 ASP A CA 1
ATOM 366 C C . ASP A 1 57 ? 37.235 -6.233 -62.103 1.00 28.59 55 ASP A C 1
ATOM 367 O O . ASP A 1 57 ? 37.990 -5.708 -61.278 1.00 28.90 55 ASP A O 1
ATOM 369 N N . ILE A 1 58 ? 36.229 -7.025 -61.748 1.00 31.76 56 ILE A N 1
ATOM 370 C CA . ILE A 1 58 ? 35.897 -7.307 -60.360 1.00 27.29 56 ILE A CA 1
ATOM 371 C C . ILE A 1 58 ? 36.057 -8.797 -60.112 1.00 28.43 56 ILE A C 1
ATOM 372 O O . ILE A 1 58 ? 35.531 -9.619 -60.872 1.00 29.71 56 ILE A O 1
ATOM 377 N N . VAL A 1 59 ? 36.780 -9.142 -59.051 1.00 28.01 57 VAL A N 1
ATOM 378 C CA . VAL A 1 59 ? 36.960 -10.526 -58.634 1.00 26.47 57 VAL A CA 1
ATOM 379 C C . VAL A 1 59 ? 36.468 -10.637 -57.200 1.00 27.32 57 VAL A C 1
ATOM 380 O O . VAL A 1 59 ? 36.999 -9.970 -56.303 1.00 31.71 57 VAL A O 1
ATOM 384 N N . GLN A 1 60 ? 35.457 -11.473 -56.985 1.00 27.18 58 GLN A N 1
ATOM 385 C CA . GLN A 1 60 ? 34.903 -11.689 -55.659 1.00 26.77 58 GLN A CA 1
ATOM 386 C C . GLN A 1 60 ? 35.040 -13.157 -55.289 1.00 24.70 58 GLN A C 1
ATOM 387 O O . GLN A 1 60 ? 35.075 -14.034 -56.158 1.00 25.51 58 GLN A O 1
ATOM 393 N N . SER A 1 61 ? 35.110 -13.420 -53.988 1.00 27.18 59 SER A N 1
ATOM 394 C CA . SER A 1 61 ? 35.284 -14.772 -53.472 1.00 30.05 59 SER A CA 1
ATOM 395 C C . SER A 1 61 ? 34.143 -15.060 -52.510 1.00 23.90 59 SER A C 1
ATOM 396 O O . SER A 1 61 ? 34.084 -14.482 -51.420 1.00 26.29 59 SER A O 1
ATOM 399 N N . VAL A 1 62 ? 33.242 -15.954 -52.910 1.00 23.52 60 VAL A N 1
ATOM 400 C CA . VAL A 1 62 ? 32.105 -16.336 -52.084 1.00 23.13 60 VAL A CA 1
ATOM 401 C C . VAL A 1 62 ? 32.091 -17.851 -51.969 1.00 22.99 60 VAL A C 1
ATOM 402 O O . VAL A 1 62 ? 32.516 -18.565 -52.881 1.00 23.12 60 VAL A O 1
ATOM 406 N N . ALA A 1 63 ? 31.587 -18.344 -50.843 1.00 22.82 61 ALA A N 1
ATOM 407 C CA . ALA A 1 63 ? 31.606 -19.768 -50.554 1.00 22.77 61 ALA A CA 1
ATOM 408 C C . ALA A 1 63 ? 30.265 -20.185 -49.972 1.00 22.46 61 ALA A C 1
ATOM 409 O O . ALA A 1 63 ? 29.557 -19.378 -49.364 1.00 22.36 61 ALA A O 1
ATOM 411 N N . GLY A 1 64 ? 29.924 -21.453 -50.163 1.00 22.40 62 GLY A N 1
ATOM 412 C CA . GLY A 1 64 ? 28.663 -21.948 -49.650 1.00 22.20 62 GLY A CA 1
ATOM 413 C C . GLY A 1 64 ? 28.522 -23.429 -49.911 1.00 25.96 62 GLY A C 1
ATOM 414 O O . GLY A 1 64 ? 29.466 -24.098 -50.340 1.00 22.49 62 GLY A O 1
ATOM 415 N N . ARG A 1 65 ? 27.341 -23.959 -49.661 1.00 31.64 63 ARG A N 1
ATOM 416 C CA . ARG A 1 65 ? 27.083 -25.368 -49.845 1.00 34.90 63 ARG A CA 1
ATOM 417 C C . ARG A 1 65 ? 26.292 -25.515 -51.115 1.00 25.79 63 ARG A C 1
ATOM 418 O O . ARG A 1 65 ? 25.383 -24.744 -51.359 1.00 27.47 63 ARG A O 1
ATOM 426 N N . VAL A 1 66 ? 26.626 -26.500 -51.931 1.00 22.46 64 VAL A N 1
ATOM 427 C CA . VAL A 1 66 ? 25.918 -26.663 -53.181 1.00 22.51 64 VAL A CA 1
ATOM 428 C C . VAL A 1 66 ? 24.645 -27.462 -53.025 1.00 31.01 64 VAL A C 1
ATOM 429 O O . VAL A 1 66 ? 24.670 -28.654 -52.771 1.00 22.80 64 VAL A O 1
ATOM 431 N N . PHE A 1 67 ? 23.526 -26.765 -53.155 1.00 36.16 65 PHE A N 1
ATOM 432 C CA . PHE A 1 67 ? 22.210 -27.365 -53.076 1.00 43.26 65 PHE A CA 1
ATOM 433 C C . PHE A 1 67 ? 21.900 -28.285 -54.239 1.00 44.14 65 PHE A C 1
ATOM 434 O O . PHE A 1 67 ? 21.321 -29.340 -54.056 1.00 50.46 65 PHE A O 1
ATOM 436 N N . SER A 1 68 ? 22.271 -27.870 -55.442 1.00 40.71 66 SER A N 1
ATOM 437 C CA . SER A 1 68 ? 21.997 -28.667 -56.625 1.00 35.91 66 SER A CA 1
ATOM 438 C C . SER A 1 68 ? 23.046 -28.491 -57.699 1.00 23.58 66 SER A C 1
ATOM 439 O O . SER A 1 68 ? 23.669 -27.455 -57.786 1.00 23.24 66 SER A O 1
ATOM 442 N N . LYS A 1 69 ? 23.211 -29.505 -58.539 1.00 25.97 67 LYS A N 1
ATOM 443 C CA . LYS A 1 69 ? 24.175 -29.449 -59.628 1.00 24.24 67 LYS A CA 1
ATOM 444 C C . LYS A 1 69 ? 23.493 -29.912 -60.908 1.00 25.32 67 LYS A C 1
ATOM 445 O O . LYS A 1 69 ? 22.967 -31.029 -60.965 1.00 32.02 67 LYS A O 1
ATOM 448 N N . ARG A 1 70 ? 23.486 -29.052 -61.926 1.00 25.34 68 ARG A N 1
ATOM 449 C CA . ARG A 1 70 ? 22.896 -29.388 -63.218 1.00 28.64 68 ARG A CA 1
ATOM 450 C C . ARG A 1 70 ? 23.927 -29.169 -64.314 1.00 31.57 68 ARG A C 1
ATOM 451 O O . ARG A 1 70 ? 24.456 -28.062 -64.464 1.00 34.08 68 ARG A O 1
ATOM 459 N N . GLU A 1 71 ? 24.215 -30.222 -65.068 1.00 32.02 69 GLU A N 1
ATOM 460 C CA . GLU A 1 71 ? 25.177 -30.143 -66.158 1.00 32.93 69 GLU A CA 1
ATOM 461 C C . GLU A 1 71 ? 24.467 -29.920 -67.489 1.00 27.42 69 GLU A C 1
ATOM 462 O O . GLU A 1 71 ? 24.325 -28.786 -67.946 1.00 27.26 69 GLU A O 1
ATOM 464 N N . LYS A 1 75 ? 29.547 -27.444 -71.661 1.00 54.39 73 LYS A N 1
ATOM 465 C CA . LYS A 1 75 ? 30.089 -26.091 -71.620 1.00 54.52 73 LYS A CA 1
ATOM 466 C C . LYS A 1 75 ? 29.766 -25.424 -70.288 1.00 57.09 73 LYS A C 1
ATOM 467 O O . LYS A 1 75 ? 30.658 -24.952 -69.581 1.00 56.41 73 LYS A O 1
ATOM 469 N N . LEU A 1 76 ? 28.476 -25.362 -69.972 1.00 60.53 74 LEU A N 1
ATOM 470 C CA . LEU A 1 76 ? 27.973 -24.713 -68.770 1.00 56.13 74 LEU A CA 1
ATOM 471 C C . LEU A 1 76 ? 27.508 -25.750 -67.753 1.00 53.74 74 LEU A C 1
ATOM 472 O O . LEU A 1 76 ? 26.883 -26.752 -68.117 1.00 60.50 74 LEU A O 1
ATOM 474 N N . ILE A 1 77 ? 27.821 -25.514 -66.481 1.00 31.93 75 ILE A N 1
ATOM 475 C CA . ILE A 1 77 ? 27.319 -26.328 -65.378 1.00 25.76 75 ILE A CA 1
ATOM 476 C C . ILE A 1 77 ? 26.818 -25.382 -64.296 1.00 25.03 75 ILE A C 1
ATOM 477 O O . ILE A 1 77 ? 27.510 -24.425 -63.936 1.00 24.82 75 ILE A O 1
ATOM 482 N N . PHE A 1 78 ? 25.625 -25.656 -63.773 1.00 24.74 76 PHE A N 1
ATOM 483 C CA . PHE A 1 78 ? 24.922 -24.755 -62.870 1.00 24.19 76 PHE A CA 1
ATOM 484 C C . PHE A 1 78 ? 24.957 -25.283 -61.443 1.00 23.82 76 PHE A C 1
ATOM 485 O O . PHE A 1 78 ? 24.568 -26.428 -61.187 1.00 24.69 76 PHE A O 1
ATOM 493 N N . TYR A 1 79 ? 25.429 -24.450 -60.522 1.00 23.45 77 TYR A N 1
ATOM 494 C CA . TYR A 1 79 ? 25.386 -24.747 -59.098 1.00 23.12 77 TYR A CA 1
ATOM 495 C C . TYR A 1 79 ? 24.460 -23.750 -58.419 1.00 22.77 77 TYR A C 1
ATOM 496 O O . TYR A 1 79 ? 24.510 -22.553 -58.713 1.00 22.72 77 TYR A O 1
ATOM 505 N N . ASP A 1 80 ? 23.594 -24.240 -57.543 1.00 22.63 78 ASP A N 1
ATOM 506 C CA . ASP A 1 80 ? 22.786 -23.376 -56.693 1.00 28.18 78 ASP A CA 1
ATOM 507 C C . ASP A 1 80 ? 23.432 -23.380 -55.314 1.00 27.40 78 ASP A C 1
ATOM 508 O O . ASP A 1 80 ? 23.424 -24.402 -54.625 1.00 22.20 78 ASP A O 1
ATOM 510 N N . LEU A 1 81 ? 23.975 -22.239 -54.906 1.00 25.05 79 LEU A N 1
ATOM 511 C CA . LEU A 1 81 ? 24.854 -22.155 -53.745 1.00 21.96 79 LEU A CA 1
ATOM 512 C C . LEU A 1 81 ? 24.092 -21.527 -52.586 1.00 21.84 79 LEU A C 1
ATOM 513 O O . LEU A 1 81 ? 23.642 -20.381 -52.680 1.00 21.84 79 LEU A O 1
ATOM 518 N N . HIS A 1 82 ? 23.962 -22.274 -51.497 1.00 21.82 80 HIS A N 1
ATOM 519 C CA . HIS A 1 82 ? 23.244 -21.789 -50.340 1.00 30.38 80 HIS A CA 1
ATOM 520 C C . HIS A 1 82 ? 24.193 -21.309 -49.274 1.00 27.61 80 HIS A C 1
ATOM 521 O O . HIS A 1 82 ? 24.976 -22.063 -48.737 1.00 31.00 80 HIS A O 1
ATOM 528 N N . GLY A 1 83 ? 24.063 -20.040 -48.951 1.00 21.87 81 GLY A N 1
ATOM 529 C CA . GLY A 1 83 ? 24.847 -19.371 -47.945 1.00 24.86 81 GLY A CA 1
ATOM 530 C C . GLY A 1 83 ? 23.864 -18.563 -47.130 1.00 36.71 81 GLY A C 1
ATOM 531 O O . GLY A 1 83 ? 22.995 -17.905 -47.709 1.00 26.32 81 GLY A O 1
ATOM 532 N N . GLU A 1 84 ? 23.987 -18.628 -45.805 1.00 62.88 82 GLU A N 1
ATOM 533 C CA . GLU A 1 84 ? 23.116 -17.886 -44.899 1.00 66.02 82 GLU A CA 1
ATOM 534 C C . GLU A 1 84 ? 21.672 -18.213 -45.229 1.00 66.76 82 GLU A C 1
ATOM 535 O O . GLU A 1 84 ? 21.276 -19.374 -45.241 1.00 70.22 82 GLU A O 1
ATOM 537 N N . GLY A 1 85 ? 20.876 -17.186 -45.462 1.00 56.00 83 GLY A N 1
ATOM 538 C CA . GLY A 1 85 ? 19.495 -17.394 -45.824 1.00 45.98 83 GLY A CA 1
ATOM 539 C C . GLY A 1 85 ? 19.260 -17.155 -47.296 1.00 41.53 83 GLY A C 1
ATOM 540 O O . GLY A 1 85 ? 18.120 -17.102 -47.728 1.00 44.10 83 GLY A O 1
ATOM 541 N N . THR A 1 86 ? 20.328 -17.013 -48.074 1.00 48.67 84 THR A N 1
ATOM 542 C CA . THR A 1 86 ? 20.171 -16.694 -49.486 1.00 48.92 84 THR A CA 1
ATOM 543 C C . THR A 1 86 ? 20.907 -17.718 -50.340 1.00 42.62 84 THR A C 1
ATOM 544 O O . THR A 1 86 ? 21.826 -18.403 -49.880 1.00 52.36 84 THR A O 1
ATOM 548 N N . ARG A 1 87 ? 20.494 -17.808 -51.603 1.00 23.94 85 ARG A N 1
ATOM 549 C CA . ARG A 1 87 ? 21.137 -18.660 -52.591 1.00 22.04 85 ARG A CA 1
ATOM 550 C C . ARG A 1 87 ? 21.631 -17.801 -53.749 1.00 22.12 85 ARG A C 1
ATOM 551 O O . ARG A 1 87 ? 21.054 -16.755 -54.059 1.00 23.02 85 ARG A O 1
ATOM 559 N N . LEU A 1 88 ? 22.714 -18.249 -54.379 1.00 27.85 86 LEU A N 1
ATOM 560 C CA . LEU A 1 88 ? 23.312 -17.548 -55.505 1.00 29.65 86 LEU A CA 1
ATOM 561 C C . LEU A 1 88 ? 23.713 -18.571 -56.555 1.00 32.66 86 LEU A C 1
ATOM 562 O O . LEU A 1 88 ? 24.161 -19.670 -56.220 1.00 36.86 86 LEU A O 1
ATOM 567 N N . GLN A 1 89 ? 23.553 -18.206 -57.822 1.00 35.12 87 GLN A N 1
ATOM 568 C CA . GLN A 1 89 ? 23.771 -19.132 -58.927 1.00 46.06 87 GLN A CA 1
ATOM 569 C C . GLN A 1 89 ? 25.234 -19.063 -59.352 1.00 46.08 87 GLN A C 1
ATOM 570 O O . GLN A 1 89 ? 25.698 -18.037 -59.858 1.00 52.87 87 GLN A O 1
ATOM 576 N N . VAL A 1 90 ? 25.957 -20.157 -59.144 1.00 33.97 88 VAL A N 1
ATOM 577 C CA . VAL A 1 90 ? 27.330 -20.298 -59.608 1.00 31.44 88 VAL A CA 1
ATOM 578 C C . VAL A 1 90 ? 27.284 -20.852 -61.025 1.00 28.31 88 VAL A C 1
ATOM 579 O O . VAL A 1 90 ? 26.822 -21.978 -61.247 1.00 32.57 88 VAL A O 1
ATOM 583 N N . LEU A 1 91 ? 27.761 -20.060 -61.982 1.00 26.42 89 LEU A N 1
ATOM 584 C CA . LEU A 1 91 ? 27.727 -20.421 -63.395 1.00 24.76 89 LEU A CA 1
ATOM 585 C C . LEU A 1 91 ? 29.126 -20.856 -63.810 1.00 24.62 89 LEU A C 1
ATOM 586 O O . LEU A 1 91 ? 30.022 -20.022 -63.969 1.00 24.81 89 LEU A O 1
ATOM 591 N N . ALA A 1 92 ? 29.304 -22.159 -63.998 1.00 24.85 90 ALA A N 1
ATOM 592 C CA . ALA A 1 92 ? 30.597 -22.726 -64.363 1.00 25.36 90 ALA A CA 1
ATOM 593 C C . ALA A 1 92 ? 30.698 -22.806 -65.880 1.00 26.02 90 ALA A C 1
ATOM 594 O O . ALA A 1 92 ? 30.034 -23.635 -66.512 1.00 26.75 90 ALA A O 1
ATOM 596 N N . ASN A 1 93 ? 31.522 -21.942 -66.463 1.00 27.47 91 ASN A N 1
ATOM 597 C CA . ASN A 1 93 ? 31.804 -21.965 -67.890 1.00 27.13 91 ASN A CA 1
ATOM 598 C C . ASN A 1 93 ? 33.240 -22.414 -68.114 1.00 30.45 91 ASN A C 1
ATOM 599 O O . ASN A 1 93 ? 34.153 -21.993 -67.396 1.00 27.71 91 ASN A O 1
ATOM 604 N N . ALA A 1 94 ? 33.433 -23.273 -69.116 1.00 34.27 92 ALA A N 1
ATOM 605 C CA . ALA A 1 94 ? 34.760 -23.806 -69.395 1.00 39.33 92 ALA A CA 1
ATOM 606 C C . ALA A 1 94 ? 35.680 -22.756 -69.999 1.00 43.39 92 ALA A C 1
ATOM 607 O O . ALA A 1 94 ? 36.905 -22.893 -69.906 1.00 48.12 92 ALA A O 1
ATOM 609 N N . ARG A 1 95 ? 35.117 -21.711 -70.612 1.00 44.67 93 ARG A N 1
ATOM 610 C CA . ARG A 1 95 ? 35.945 -20.665 -71.199 1.00 45.12 93 ARG A CA 1
ATOM 611 C C . ARG A 1 95 ? 36.652 -19.837 -70.138 1.00 44.23 93 ARG A C 1
ATOM 612 O O . ARG A 1 95 ? 37.707 -19.254 -70.412 1.00 49.88 93 ARG A O 1
ATOM 614 N N . PHE A 1 96 ? 36.097 -19.768 -68.931 1.00 33.15 94 PHE A N 1
ATOM 615 C CA . PHE A 1 96 ? 36.681 -18.965 -67.868 1.00 29.15 94 PHE A CA 1
ATOM 616 C C . PHE A 1 96 ? 37.471 -19.777 -66.855 1.00 34.29 94 PHE A C 1
ATOM 617 O O . PHE A 1 96 ? 37.982 -19.203 -65.889 1.00 41.86 94 PHE A O 1
ATOM 625 N N . HIS A 1 97 ? 37.588 -21.086 -67.046 1.00 43.38 95 HIS A N 1
ATOM 626 C CA . HIS A 1 97 ? 38.360 -21.900 -66.117 1.00 42.81 95 HIS A CA 1
ATOM 627 C C . HIS A 1 97 ? 39.849 -21.613 -66.260 1.00 49.99 95 HIS A C 1
ATOM 628 O O . HIS A 1 97 ? 40.421 -21.764 -67.346 1.00 52.93 95 HIS A O 1
ATOM 635 N N . SER A 1 98 ? 40.467 -21.200 -65.156 1.00 49.69 96 SER A N 1
ATOM 636 C CA . SER A 1 98 ? 41.893 -20.888 -65.093 1.00 42.10 96 SER A CA 1
ATOM 637 C C . SER A 1 98 ? 42.572 -21.953 -64.234 1.00 43.92 96 SER A C 1
ATOM 638 O O . SER A 1 98 ? 42.939 -21.721 -63.082 1.00 46.32 96 SER A O 1
ATOM 640 N N . GLY A 1 99 ? 42.671 -23.152 -64.792 1.00 52.05 97 GLY A N 1
ATOM 641 C CA . GLY A 1 99 ? 43.272 -24.272 -64.101 1.00 58.56 97 GLY A CA 1
ATOM 642 C C . GLY A 1 99 ? 43.757 -25.348 -65.045 1.00 64.94 97 GLY A C 1
ATOM 643 O O . GLY A 1 99 ? 43.354 -25.401 -66.202 1.00 66.13 97 GLY A O 1
ATOM 644 N N . ASP A 1 100 ? 44.623 -26.210 -64.529 1.00 70.15 98 ASP A N 1
ATOM 645 C CA . ASP A 1 100 ? 45.195 -27.323 -65.275 1.00 67.15 98 ASP A CA 1
ATOM 646 C C . ASP A 1 100 ? 44.157 -28.349 -65.725 1.00 70.20 98 ASP A C 1
ATOM 647 O O . ASP A 1 100 ? 44.263 -28.920 -66.805 1.00 76.13 98 ASP A O 1
ATOM 649 N N . GLU A 1 101 ? 43.161 -28.587 -64.882 1.00 63.35 99 GLU A N 1
ATOM 650 C CA . GLU A 1 101 ? 42.112 -29.571 -65.146 1.00 63.56 99 GLU A CA 1
ATOM 651 C C . GLU A 1 101 ? 41.276 -29.307 -66.394 1.00 65.28 99 GLU A C 1
ATOM 652 O O . GLU A 1 101 ? 40.859 -30.231 -67.074 1.00 60.87 99 GLU A O 1
ATOM 658 N N . ALA A 1 102 ? 40.997 -28.044 -66.662 1.00 84.38 100 ALA A N 1
ATOM 659 C CA . ALA A 1 102 ? 40.226 -27.636 -67.840 1.00 84.02 100 ALA A CA 1
ATOM 660 C C . ALA A 1 102 ? 38.734 -27.951 -67.854 1.00 79.11 100 ALA A C 1
ATOM 661 O O . ALA A 1 102 ? 38.198 -28.377 -68.878 1.00 82.28 100 ALA A O 1
ATOM 663 N N . PHE A 1 103 ? 38.140 -27.941 -66.672 1.00 53.29 101 PHE A N 1
ATOM 664 C CA . PHE A 1 103 ? 36.706 -28.079 -66.530 1.00 39.12 101 PHE A CA 1
ATOM 665 C C . PHE A 1 103 ? 36.051 -29.447 -66.614 1.00 33.89 101 PHE A C 1
ATOM 666 O O . PHE A 1 103 ? 34.845 -29.525 -66.455 1.00 33.12 101 PHE A O 1
ATOM 674 N N . ASP A 1 104 ? 36.797 -30.519 -66.840 1.00 38.27 102 ASP A N 1
ATOM 675 C CA . ASP A 1 104 ? 36.148 -31.825 -66.931 1.00 39.56 102 ASP A CA 1
ATOM 676 C C . ASP A 1 104 ? 36.353 -32.686 -65.704 1.00 44.93 102 ASP A C 1
ATOM 677 O O . ASP A 1 104 ? 35.400 -33.173 -65.118 1.00 45.16 102 ASP A O 1
ATOM 679 N N . ASN A 1 105 ? 37.608 -32.873 -65.327 1.00 51.66 103 ASN A N 1
ATOM 680 C CA . ASN A 1 105 ? 37.972 -33.660 -64.161 1.00 48.10 103 ASN A CA 1
ATOM 681 C C . ASN A 1 105 ? 37.518 -33.015 -62.875 1.00 45.36 103 ASN A C 1
ATOM 682 O O . ASN A 1 105 ? 37.135 -33.685 -61.934 1.00 49.60 103 ASN A O 1
ATOM 687 N N . LEU A 1 106 ? 37.613 -31.697 -62.845 1.00 32.49 104 LEU A N 1
ATOM 688 C CA . LEU A 1 106 ? 37.276 -30.908 -61.671 1.00 29.12 104 LEU A CA 1
ATOM 689 C C . LEU A 1 106 ? 35.822 -30.913 -61.226 1.00 34.44 104 LEU A C 1
ATOM 690 O O . LEU A 1 106 ? 35.551 -30.982 -60.034 1.00 35.54 104 LEU A O 1
ATOM 695 N N . HIS A 1 107 ? 34.883 -30.848 -62.160 1.00 41.67 105 HIS A N 1
ATOM 696 C CA . HIS A 1 107 ? 33.488 -30.781 -61.753 1.00 38.01 105 HIS A CA 1
ATOM 697 C C . HIS A 1 107 ? 32.862 -32.140 -61.489 1.00 38.54 105 HIS A C 1
ATOM 698 O O . HIS A 1 107 ? 31.725 -32.189 -61.008 1.00 42.95 105 HIS A O 1
ATOM 705 N N . ASP A 1 108 ? 33.563 -33.233 -61.788 1.00 42.37 106 ASP A N 1
ATOM 706 C CA . ASP A 1 108 ? 33.154 -34.537 -61.291 1.00 43.71 106 ASP A CA 1
ATOM 707 C C . ASP A 1 108 ? 33.575 -34.752 -59.845 1.00 41.29 106 ASP A C 1
ATOM 708 O O . ASP A 1 108 ? 33.043 -35.652 -59.185 1.00 45.67 106 ASP A O 1
ATOM 713 N N . ARG A 1 109 ? 34.515 -33.945 -59.340 1.00 28.33 107 ARG A N 1
ATOM 714 C CA . ARG A 1 109 ? 34.949 -34.059 -57.952 1.00 28.60 107 ARG A CA 1
ATOM 715 C C . ARG A 1 109 ? 33.986 -33.380 -56.988 1.00 36.76 107 ARG A C 1
ATOM 716 O O . ARG A 1 109 ? 33.869 -33.810 -55.835 1.00 27.08 107 ARG A O 1
ATOM 724 N N . ILE A 1 110 ? 33.290 -32.340 -57.429 1.00 47.29 108 ILE A N 1
ATOM 725 C CA . ILE A 1 110 ? 32.376 -31.594 -56.573 1.00 43.28 108 ILE A CA 1
ATOM 726 C C . ILE A 1 110 ? 30.962 -32.065 -56.888 1.00 35.04 108 ILE A C 1
ATOM 727 O O . ILE A 1 110 ? 30.460 -31.883 -58.001 1.00 31.07 108 ILE A O 1
ATOM 732 N N . LYS A 1 111 ? 30.327 -32.691 -55.905 1.00 36.35 109 LYS A N 1
ATOM 733 C CA . LYS A 1 111 ? 28.966 -33.180 -56.026 1.00 35.22 109 LYS A CA 1
ATOM 734 C C . LYS A 1 111 ? 28.057 -32.284 -55.194 1.00 42.25 109 LYS A C 1
ATOM 735 O O . LYS A 1 111 ? 28.515 -31.370 -54.500 1.00 47.33 109 LYS A O 1
ATOM 741 N N . ARG A 1 112 ? 26.756 -32.543 -55.261 1.00 43.20 110 ARG A N 1
ATOM 742 C CA . ARG A 1 112 ? 25.829 -31.761 -54.460 1.00 40.76 110 ARG A CA 1
ATOM 743 C C . ARG A 1 112 ? 25.992 -32.133 -52.990 1.00 33.75 110 ARG A C 1
ATOM 744 O O . ARG A 1 112 ? 26.275 -33.284 -52.643 1.00 24.38 110 ARG A O 1
ATOM 752 N N . GLY A 1 113 ? 25.830 -31.138 -52.124 1.00 25.66 111 GLY A N 1
ATOM 753 C CA . GLY A 1 113 ? 26.099 -31.298 -50.718 1.00 26.26 111 GLY A CA 1
ATOM 754 C C . GLY A 1 113 ? 27.495 -30.882 -50.316 1.00 30.15 111 GLY A C 1
ATOM 755 O O . GLY A 1 113 ? 27.738 -30.633 -49.130 1.00 31.85 111 GLY A O 1
ATOM 756 N N . ASP A 1 114 ? 28.416 -30.807 -51.274 1.00 28.54 112 ASP A N 1
ATOM 757 C CA . ASP A 1 114 ? 29.777 -30.397 -50.976 1.00 25.57 112 ASP A CA 1
ATOM 758 C C . ASP A 1 114 ? 29.795 -28.918 -50.619 1.00 23.44 112 ASP A C 1
ATOM 759 O O . ASP A 1 114 ? 29.052 -28.116 -51.192 1.00 23.12 112 ASP A O 1
ATOM 764 N N . ILE A 1 115 ? 30.643 -28.557 -49.665 1.00 23.53 113 ILE A N 1
ATOM 765 C CA . ILE A 1 115 ? 30.866 -27.156 -49.337 1.00 24.11 113 ILE A CA 1
ATOM 766 C C . ILE A 1 115 ? 32.050 -26.690 -50.168 1.00 23.76 113 ILE A C 1
ATOM 767 O O . ILE A 1 115 ? 33.161 -27.218 -50.031 1.00 23.96 113 ILE A O 1
ATOM 772 N N . ILE A 1 116 ? 31.818 -25.697 -51.022 1.00 23.29 114 ILE A N 1
ATOM 773 C CA . ILE A 1 116 ? 32.836 -25.228 -51.950 1.00 23.57 114 ILE A CA 1
ATOM 774 C C . ILE A 1 116 ? 33.028 -23.730 -51.786 1.00 23.41 114 ILE A C 1
ATOM 775 O O . ILE A 1 116 ? 32.111 -22.994 -51.404 1.00 23.04 114 ILE A O 1
ATOM 780 N N . GLY A 1 117 ? 34.248 -23.289 -52.065 1.00 23.79 115 GLY A N 1
ATOM 781 C CA . GLY A 1 117 ? 34.538 -21.892 -52.274 1.00 26.16 115 GLY A CA 1
ATOM 782 C C . GLY A 1 117 ? 34.633 -21.580 -53.754 1.00 32.16 115 GLY A C 1
ATOM 783 O O . GLY A 1 117 ? 34.871 -22.455 -54.583 1.00 42.49 115 GLY A O 1
ATOM 784 N N . VAL A 1 118 ? 34.434 -20.308 -54.078 1.00 23.82 116 VAL A N 1
ATOM 785 C CA . VAL A 1 118 ? 34.399 -19.849 -55.460 1.00 28.50 116 VAL A CA 1
ATOM 786 C C . VAL A 1 118 ? 35.094 -18.499 -55.544 1.00 24.23 116 VAL A C 1
ATOM 787 O O . VAL A 1 118 ? 34.756 -17.569 -54.804 1.00 26.22 116 VAL A O 1
ATOM 791 N N . ASN A 1 119 ? 36.068 -18.399 -56.444 1.00 24.75 117 ASN A N 1
ATOM 792 C CA . ASN A 1 119 ? 36.661 -17.131 -56.845 1.00 25.10 117 ASN A CA 1
ATOM 793 C C . ASN A 1 119 ? 36.193 -16.855 -58.268 1.00 25.18 117 ASN A C 1
ATOM 794 O O . ASN A 1 119 ? 36.491 -17.637 -59.177 1.00 25.48 117 ASN A O 1
ATOM 799 N N . GLY A 1 120 ? 35.467 -15.760 -58.464 1.00 25.01 118 GLY A N 1
ATOM 800 C CA . GLY A 1 120 ? 34.862 -15.557 -59.767 1.00 25.08 118 GLY A CA 1
ATOM 801 C C . GLY A 1 120 ? 34.394 -14.134 -59.973 1.00 25.11 118 GLY A C 1
ATOM 802 O O . GLY A 1 120 ? 34.587 -13.255 -59.128 1.00 25.12 118 GLY A O 1
ATOM 803 N N . TYR A 1 121 ? 33.763 -13.926 -61.141 1.00 25.21 119 TYR A N 1
ATOM 804 C CA . TYR A 1 121 ? 33.322 -12.646 -61.677 1.00 25.70 119 TYR A CA 1
ATOM 805 C C . TYR A 1 121 ? 31.826 -12.470 -61.488 1.00 24.96 119 TYR A C 1
ATOM 806 O O . TYR A 1 121 ? 31.051 -13.370 -61.848 1.00 26.60 119 TYR A O 1
ATOM 815 N N . PRO A 1 122 ? 31.386 -11.353 -60.912 1.00 24.93 120 PRO A N 1
ATOM 816 C CA . PRO A 1 122 ? 29.950 -11.047 -60.905 1.00 24.69 120 PRO A CA 1
ATOM 817 C C . PRO A 1 122 ? 29.444 -10.823 -62.324 1.00 25.00 120 PRO A C 1
ATOM 818 O O . PRO A 1 122 ? 30.053 -10.091 -63.108 1.00 25.51 120 PRO A O 1
ATOM 822 N N . ALA A 1 123 ? 28.323 -11.460 -62.654 1.00 26.23 121 ALA A N 1
ATOM 823 C CA . ALA A 1 123 ? 27.730 -11.303 -63.974 1.00 31.83 121 ALA A CA 1
ATOM 824 C C . ALA A 1 123 ? 26.220 -11.442 -63.860 1.00 37.39 121 ALA A C 1
ATOM 825 O O . ALA A 1 123 ? 25.713 -12.099 -62.950 1.00 50.22 121 ALA A O 1
ATOM 827 N N . ARG A 1 124 ? 25.504 -10.814 -64.791 1.00 27.02 122 ARG A N 1
ATOM 828 C CA . ARG A 1 124 ? 24.054 -10.953 -64.885 1.00 25.26 122 ARG A CA 1
ATOM 829 C C . ARG A 1 124 ? 23.652 -11.276 -66.315 1.00 25.68 122 ARG A C 1
ATOM 830 O O . ARG A 1 124 ? 23.934 -10.497 -67.230 1.00 26.20 122 ARG A O 1
ATOM 838 N N . SER A 1 125 ? 23.003 -12.422 -66.503 1.00 25.53 123 SER A N 1
ATOM 839 C CA . SER A 1 125 ? 22.635 -12.877 -67.834 1.00 25.98 123 SER A CA 1
ATOM 840 C C . SER A 1 125 ? 21.539 -11.985 -68.416 1.00 29.91 123 SER A C 1
ATOM 841 O O . SER A 1 125 ? 20.978 -11.119 -67.740 1.00 27.81 123 SER A O 1
ATOM 844 N N . LYS A 1 126 ? 21.232 -12.211 -69.697 1.00 51.93 124 LYS A N 1
ATOM 845 C CA . LYS A 1 126 ? 20.143 -11.475 -70.333 1.00 52.83 124 LYS A CA 1
ATOM 846 C C . LYS A 1 126 ? 18.802 -11.801 -69.690 1.00 55.38 124 LYS A C 1
ATOM 847 O O . LYS A 1 126 ? 17.926 -10.932 -69.603 1.00 62.11 124 LYS A O 1
ATOM 851 N N . SER A 1 127 ? 18.630 -13.038 -69.221 1.00 44.29 125 SER A N 1
ATOM 852 C CA . SER A 1 127 ? 17.402 -13.442 -68.550 1.00 39.95 125 SER A CA 1
ATOM 853 C C . SER A 1 127 ? 17.211 -12.748 -67.208 1.00 36.47 125 SER A C 1
ATOM 854 O O . SER A 1 127 ? 16.143 -12.892 -66.602 1.00 36.00 125 SER A O 1
ATOM 857 N N . GLY A 1 128 ? 18.214 -12.006 -66.734 1.00 40.62 126 GLY A N 1
ATOM 858 C CA . GLY A 1 128 ? 18.133 -11.272 -65.491 1.00 39.08 126 GLY A CA 1
ATOM 859 C C . GLY A 1 128 ? 18.698 -11.996 -64.288 1.00 35.32 126 GLY A C 1
ATOM 860 O O . GLY A 1 128 ? 18.880 -11.365 -63.239 1.00 31.26 126 GLY A O 1
ATOM 861 N N . GLU A 1 129 ? 18.978 -13.292 -64.406 1.00 42.99 127 GLU A N 1
ATOM 862 C CA . GLU A 1 129 ? 19.480 -14.066 -63.276 1.00 43.66 127 GLU A CA 1
ATOM 863 C C . GLU A 1 129 ? 20.897 -13.636 -62.908 1.00 34.21 127 GLU A C 1
ATOM 864 O O . GLU A 1 129 ? 21.811 -13.705 -63.735 1.00 36.78 127 GLU A O 1
ATOM 870 N N . LEU A 1 130 ? 21.070 -13.183 -61.669 1.00 24.02 128 LEU A N 1
ATOM 871 C CA . LEU A 1 130 ? 22.383 -12.818 -61.157 1.00 23.86 128 LEU A CA 1
ATOM 872 C C . LEU A 1 130 ? 23.201 -14.068 -60.851 1.00 23.52 128 LEU A C 1
ATOM 873 O O . LEU A 1 130 ? 22.694 -15.034 -60.275 1.00 24.53 128 LEU A O 1
ATOM 878 N N . SER A 1 131 ? 24.473 -14.046 -61.244 1.00 23.61 129 SER A N 1
ATOM 879 C CA . SER A 1 131 ? 25.319 -15.228 -61.176 1.00 23.46 129 SER A CA 1
ATOM 880 C C . SER A 1 131 ? 26.765 -14.808 -60.957 1.00 26.14 129 SER A C 1
ATOM 881 O O . SER A 1 131 ? 27.134 -13.648 -61.153 1.00 23.82 129 SER A O 1
ATOM 884 N N . ILE A 1 132 ? 27.582 -15.773 -60.541 1.00 28.80 130 ILE A N 1
ATOM 885 C CA . ILE A 1 132 ? 29.025 -15.602 -60.425 1.00 27.40 130 ILE A CA 1
ATOM 886 C C . ILE A 1 132 ? 29.698 -16.669 -61.277 1.00 35.02 130 ILE A C 1
ATOM 887 O O . ILE A 1 132 ? 29.311 -17.842 -61.235 1.00 45.42 130 ILE A O 1
ATOM 892 N N . ILE A 1 133 ? 30.679 -16.255 -62.072 1.00 33.69 131 ILE A N 1
ATOM 893 C CA . ILE A 1 133 ? 31.393 -17.146 -62.978 1.00 24.79 131 ILE A CA 1
ATOM 894 C C . ILE A 1 133 ? 32.775 -17.415 -62.385 1.00 24.99 131 ILE A C 1
ATOM 895 O O . ILE A 1 133 ? 33.641 -16.528 -62.408 1.00 25.31 131 ILE A O 1
ATOM 900 N N . PRO A 1 134 ? 33.026 -18.603 -61.839 1.00 24.89 132 PRO A N 1
ATOM 901 C CA . PRO A 1 134 ? 34.326 -18.873 -61.215 1.00 25.16 132 PRO A CA 1
ATOM 902 C C . PRO A 1 134 ? 35.419 -19.144 -62.237 1.00 25.90 132 PRO A C 1
ATOM 903 O O . PRO A 1 134 ? 35.213 -19.853 -63.227 1.00 26.19 132 PRO A O 1
ATOM 907 N N . TYR A 1 135 ? 36.596 -18.568 -61.986 1.00 26.30 133 TYR A N 1
ATOM 908 C CA . TYR A 1 135 ? 37.803 -18.986 -62.684 1.00 27.11 133 TYR A CA 1
ATOM 909 C C . TYR A 1 135 ? 38.517 -20.120 -61.964 1.00 27.29 133 TYR A C 1
ATOM 910 O O . TYR A 1 135 ? 39.373 -20.781 -62.562 1.00 28.00 133 TYR A O 1
ATOM 919 N N . GLU A 1 136 ? 38.177 -20.351 -60.699 1.00 26.75 134 GLU A N 1
ATOM 920 C CA . GLU A 1 136 ? 38.741 -21.426 -59.901 1.00 26.90 134 GLU A CA 1
ATOM 921 C C . GLU A 1 136 ? 37.710 -21.823 -58.858 1.00 26.23 134 GLU A C 1
ATOM 922 O O . GLU A 1 136 ? 36.990 -20.968 -58.334 1.00 25.61 134 GLU A O 1
ATOM 928 N N . ILE A 1 137 ? 37.636 -23.118 -58.565 1.00 26.21 135 ILE A N 1
ATOM 929 C CA . ILE A 1 137 ? 36.727 -23.638 -57.553 1.00 25.63 135 ILE A CA 1
ATOM 930 C C . ILE A 1 137 ? 37.530 -24.495 -56.591 1.00 25.94 135 ILE A C 1
ATOM 931 O O . ILE A 1 137 ? 38.223 -25.427 -57.014 1.00 26.56 135 ILE A O 1
ATOM 936 N N . ILE A 1 138 ? 37.437 -24.185 -55.302 1.00 25.61 136 ILE A N 1
ATOM 937 C CA . ILE A 1 138 ? 38.173 -24.897 -54.267 1.00 25.93 136 ILE A CA 1
ATOM 938 C C . ILE A 1 138 ? 37.160 -25.601 -53.379 1.00 27.85 136 ILE A C 1
ATOM 939 O O . ILE A 1 138 ? 36.345 -24.947 -52.716 1.00 29.86 136 ILE A O 1
ATOM 944 N N . GLN A 1 139 ? 37.212 -26.929 -53.366 1.00 31.25 137 GLN A N 1
ATOM 945 C CA . GLN A 1 139 ? 36.267 -27.738 -52.604 1.00 25.45 137 GLN A CA 1
ATOM 946 C C . GLN A 1 139 ? 36.749 -27.810 -51.160 1.00 25.55 137 GLN A C 1
ATOM 947 O O . GLN A 1 139 ? 37.748 -28.473 -50.863 1.00 26.18 137 GLN A O 1
ATOM 953 N N . LEU A 1 140 ? 36.043 -27.125 -50.260 1.00 25.03 138 LEU A N 1
ATOM 954 C CA . LEU A 1 140 ? 36.502 -27.021 -48.880 1.00 25.18 138 LEU A CA 1
ATOM 955 C C . LEU A 1 140 ? 36.109 -28.229 -48.041 1.00 25.29 138 LEU A C 1
ATOM 956 O O . LEU A 1 140 ? 36.895 -28.675 -47.195 1.00 25.77 138 LEU A O 1
ATOM 961 N N . THR A 1 141 ? 34.910 -28.778 -48.245 1.00 24.94 139 THR A N 1
ATOM 962 C CA . THR A 1 141 ? 34.557 -30.013 -47.544 1.00 27.64 139 THR A CA 1
ATOM 963 C C . THR A 1 141 ? 33.701 -30.908 -48.434 1.00 30.07 139 THR A C 1
ATOM 964 O O . THR A 1 141 ? 32.747 -30.420 -49.064 1.00 30.07 139 THR A O 1
ATOM 968 N N . PRO A 1 142 ? 34.009 -32.199 -48.514 1.00 35.02 140 PRO A N 1
ATOM 969 C CA . PRO A 1 142 ? 33.113 -33.137 -49.195 1.00 34.69 140 PRO A CA 1
ATOM 970 C C . PRO A 1 142 ? 31.936 -33.558 -48.328 1.00 34.31 140 PRO A C 1
ATOM 971 O O . PRO A 1 142 ? 32.019 -33.620 -47.099 1.00 34.29 140 PRO A O 1
ATOM 975 N N . CYS A 1 143 ? 30.821 -33.842 -48.996 1.00 34.05 141 CYS A N 1
ATOM 976 C CA . CYS A 1 143 ? 29.643 -34.421 -48.361 1.00 33.75 141 CYS A CA 1
ATOM 977 C C . CYS A 1 143 ? 29.660 -35.919 -48.631 1.00 33.76 141 CYS A C 1
ATOM 978 O O . CYS A 1 143 ? 29.369 -36.359 -49.748 1.00 33.75 141 CYS A O 1
ATOM 981 N N . LEU A 1 144 ? 30.009 -36.701 -47.611 1.00 33.83 142 LEU A N 1
ATOM 982 C CA . LEU A 1 144 ? 30.248 -38.124 -47.807 1.00 35.65 142 LEU A CA 1
ATOM 983 C C . LEU A 1 144 ? 28.971 -38.953 -47.872 1.00 44.19 142 LEU A C 1
ATOM 984 O O . LEU A 1 144 ? 29.051 -40.148 -48.170 1.00 47.89 142 LEU A O 1
ATOM 989 N N . HIS A 1 145 ? 27.807 -38.365 -47.613 1.00 50.48 143 HIS A N 1
ATOM 990 C CA . HIS A 1 145 ? 26.541 -39.083 -47.660 1.00 46.79 143 HIS A CA 1
ATOM 991 C C . HIS A 1 145 ? 25.678 -38.573 -48.811 1.00 42.78 143 HIS A C 1
ATOM 992 O O . HIS A 1 145 ? 26.027 -37.621 -49.516 1.00 48.06 143 HIS A O 1
ATOM 999 N N . MET A 1 146 ? 24.551 -39.238 -49.027 1.00 33.40 144 MET A N 1
ATOM 1000 C CA . MET A 1 146 ? 23.657 -38.865 -50.110 1.00 33.38 144 MET A CA 1
ATOM 1001 C C . MET A 1 146 ? 22.470 -38.066 -49.615 1.00 33.26 144 MET A C 1
ATOM 1002 O O . MET A 1 146 ? 21.681 -38.547 -48.811 1.00 33.28 144 MET A O 1
ATOM 1004 N N . LEU A 1 147 ? 22.357 -36.833 -50.087 1.00 33.21 145 LEU A N 1
ATOM 1005 C CA . LEU A 1 147 ? 21.248 -35.981 -49.703 1.00 36.42 145 LEU A CA 1
ATOM 1006 C C . LEU A 1 147 ? 19.950 -36.501 -50.313 1.00 42.64 145 LEU A C 1
ATOM 1007 O O . LEU A 1 147 ? 19.939 -36.997 -51.435 1.00 50.90 145 LEU A O 1
ATOM 1012 N N . PRO A 1 148 ? 18.857 -36.379 -49.572 1.00 36.68 146 PRO A N 1
ATOM 1013 C CA . PRO A 1 148 ? 17.544 -36.837 -50.032 1.00 36.80 146 PRO A CA 1
ATOM 1014 C C . PRO A 1 148 ? 16.949 -35.939 -51.108 1.00 41.71 146 PRO A C 1
ATOM 1015 O O . PRO A 1 148 ? 17.379 -34.799 -51.233 1.00 41.87 146 PRO A O 1
ATOM 1019 N N . HIS A 1 149 ? 16.004 -36.489 -51.871 1.00 55.24 147 HIS A N 1
ATOM 1020 C CA . HIS A 1 149 ? 15.263 -35.835 -52.963 1.00 54.33 147 HIS A CA 1
ATOM 1021 C C . HIS A 1 149 ? 15.369 -34.309 -52.993 1.00 53.60 147 HIS A C 1
ATOM 1022 O O . HIS A 1 149 ? 14.845 -33.658 -53.899 1.00 53.47 147 HIS A O 1
ATOM 1029 N N . GLU A 1 158 ? 10.388 -37.950 -39.064 1.00 47.98 156 GLU A N 1
ATOM 1030 C CA . GLU A 1 158 ? 10.413 -38.000 -37.608 1.00 50.15 156 GLU A CA 1
ATOM 1031 C C . GLU A 1 158 ? 11.840 -37.995 -37.077 1.00 48.16 156 GLU A C 1
ATOM 1032 O O . GLU A 1 158 ? 12.097 -37.580 -35.952 1.00 42.63 156 GLU A O 1
ATOM 1034 N N . THR A 1 159 ? 12.763 -38.477 -37.896 1.00 50.28 157 THR A N 1
ATOM 1035 C CA . THR A 1 159 ? 14.162 -38.525 -37.521 1.00 49.21 157 THR A CA 1
ATOM 1036 C C . THR A 1 159 ? 14.792 -37.159 -37.700 1.00 47.13 157 THR A C 1
ATOM 1037 O O . THR A 1 159 ? 15.925 -36.938 -37.306 1.00 43.24 157 THR A O 1
ATOM 1039 N N . ARG A 1 160 ? 14.058 -36.238 -38.306 1.00 56.77 158 ARG A N 1
ATOM 1040 C CA . ARG A 1 160 ? 14.598 -34.898 -38.495 1.00 54.87 158 ARG A CA 1
ATOM 1041 C C . ARG A 1 160 ? 14.748 -34.151 -37.180 1.00 55.22 158 ARG A C 1
ATOM 1042 O O . ARG A 1 160 ? 15.367 -33.083 -37.157 1.00 55.70 158 ARG A O 1
ATOM 1050 N N . TYR A 1 161 ? 14.196 -34.690 -36.092 1.00 54.30 159 TYR A N 1
ATOM 1051 C CA . TYR A 1 161 ? 14.449 -34.148 -34.766 1.00 53.08 159 TYR A CA 1
ATOM 1052 C C . TYR A 1 161 ? 15.737 -34.720 -34.199 1.00 53.54 159 TYR A C 1
ATOM 1053 O O . TYR A 1 161 ? 16.451 -34.024 -33.471 1.00 53.60 159 TYR A O 1
ATOM 1062 N N . ARG A 1 162 ? 16.036 -35.982 -34.512 1.00 60.06 160 ARG A N 1
ATOM 1063 C CA . ARG A 1 162 ? 17.299 -36.578 -34.092 1.00 59.21 160 ARG A CA 1
ATOM 1064 C C . ARG A 1 162 ? 18.475 -35.903 -34.790 1.00 60.62 160 ARG A C 1
ATOM 1065 O O . ARG A 1 162 ? 19.417 -35.444 -34.134 1.00 67.67 160 ARG A O 1
ATOM 1067 N N . MET A 1 163 ? 18.441 -35.838 -36.122 1.00 51.47 161 MET A N 1
ATOM 1068 C CA . MET A 1 163 ? 19.467 -35.147 -36.904 1.00 41.54 161 MET A CA 1
ATOM 1069 C C . MET A 1 163 ? 18.914 -33.802 -37.361 1.00 34.74 161 MET A C 1
ATOM 1070 O O . MET A 1 163 ? 18.186 -33.730 -38.354 1.00 36.70 161 MET A O 1
ATOM 1075 N N . ARG A 1 164 ? 19.265 -32.726 -36.652 1.00 34.54 162 ARG A N 1
ATOM 1076 C CA . ARG A 1 164 ? 18.759 -31.423 -37.075 1.00 38.09 162 ARG A CA 1
ATOM 1077 C C . ARG A 1 164 ? 19.620 -30.794 -38.159 1.00 38.85 162 ARG A C 1
ATOM 1078 O O . ARG A 1 164 ? 19.111 -29.992 -38.949 1.00 44.57 162 ARG A O 1
ATOM 1086 N N . TYR A 1 165 ? 20.912 -31.128 -38.216 1.00 37.95 163 TYR A N 1
ATOM 1087 C CA . TYR A 1 165 ? 21.760 -30.536 -39.243 1.00 32.78 163 TYR A CA 1
ATOM 1088 C C . TYR A 1 165 ? 21.216 -30.845 -40.631 1.00 32.15 163 TYR A C 1
ATOM 1089 O O . TYR A 1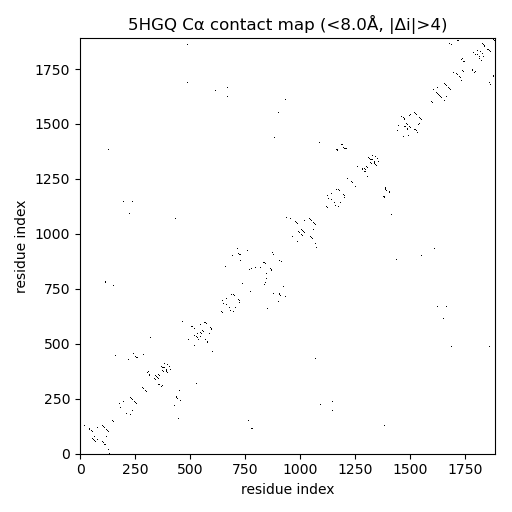 165 ? 21.176 -29.968 -41.502 1.00 35.23 163 TYR A O 1
ATOM 1098 N N . LEU A 1 166 ? 20.741 -32.076 -40.835 1.00 32.19 164 LEU A N 1
ATOM 1099 C CA . LEU A 1 166 ? 20.192 -32.455 -42.132 1.00 38.13 164 LEU A CA 1
ATOM 1100 C C . LEU A 1 166 ? 18.875 -31.743 -42.407 1.00 41.79 164 LEU A C 1
ATOM 1101 O O . LEU A 1 166 ? 18.587 -31.381 -43.553 1.00 42.06 164 LEU A O 1
ATOM 1106 N N . ASP A 1 167 ? 18.055 -31.552 -41.371 1.00 50.46 165 ASP A N 1
ATOM 1107 C CA . ASP A 1 167 ? 16.846 -30.747 -41.515 1.00 53.55 165 ASP A CA 1
ATOM 1108 C C . ASP A 1 167 ? 17.183 -29.337 -41.984 1.00 60.70 165 ASP A C 1
ATOM 1109 O O . ASP A 1 167 ? 16.582 -28.825 -42.935 1.00 70.98 165 ASP A O 1
ATOM 1114 N N . LEU A 1 168 ? 18.142 -28.690 -41.316 1.00 34.48 166 LEU A N 1
ATOM 1115 C CA . LEU A 1 168 ? 18.538 -27.336 -41.691 1.00 40.65 166 LEU A CA 1
ATOM 1116 C C . LEU A 1 168 ? 19.150 -27.286 -43.087 1.00 37.28 166 LEU A C 1
ATOM 1117 O O . LEU A 1 168 ? 19.058 -26.257 -43.765 1.00 32.55 166 LEU A O 1
ATOM 1122 N N . ILE A 1 169 ? 19.775 -28.378 -43.534 1.00 40.79 167 ILE A N 1
ATOM 1123 C CA . ILE A 1 169 ? 20.319 -28.410 -44.891 1.00 47.66 167 ILE A CA 1
ATOM 1124 C C . ILE A 1 169 ? 19.199 -28.526 -45.919 1.00 44.79 167 ILE A C 1
ATOM 1125 O O . ILE A 1 169 ? 19.127 -27.744 -46.875 1.00 47.08 167 ILE A O 1
ATOM 1130 N N . MET A 1 170 ? 18.304 -29.499 -45.736 1.00 38.34 168 MET A N 1
ATOM 1131 C CA . MET A 1 170 ? 17.292 -29.769 -46.750 1.00 34.64 168 MET A CA 1
ATOM 1132 C C . MET A 1 170 ? 16.160 -28.752 -46.714 1.00 37.78 168 MET A C 1
ATOM 1133 O O . MET A 1 170 ? 15.582 -28.438 -47.759 1.00 42.78 168 MET A O 1
ATOM 1137 N N . ASN A 1 171 ? 15.830 -28.235 -45.530 1.00 32.80 169 ASN A N 1
ATOM 1138 C CA . ASN A 1 171 ? 14.736 -27.289 -45.337 1.00 32.91 169 ASN A CA 1
ATOM 1139 C C . ASN A 1 171 ? 15.358 -26.014 -44.780 1.00 37.42 169 ASN A C 1
ATOM 1140 O O . ASN A 1 171 ? 15.302 -25.760 -43.567 1.00 32.95 169 ASN A O 1
ATOM 1145 N N . PRO A 1 172 ? 15.956 -25.184 -45.639 1.00 56.29 170 PRO A N 1
ATOM 1146 C CA . PRO A 1 172 ? 16.694 -24.010 -45.141 1.00 57.86 170 PRO A CA 1
ATOM 1147 C C . PRO A 1 172 ? 15.829 -22.994 -44.416 1.00 60.99 170 PRO A C 1
ATOM 1148 O O . PRO A 1 172 ? 16.368 -22.132 -43.713 1.00 64.42 170 PRO A O 1
ATOM 1152 N N . ASP A 1 173 ? 14.507 -23.068 -44.564 1.00 53.18 171 ASP A N 1
ATOM 1153 C CA . ASP A 1 173 ? 13.606 -22.108 -43.940 1.00 50.18 171 ASP A CA 1
ATOM 1154 C C . ASP A 1 173 ? 13.394 -22.366 -42.453 1.00 39.85 171 ASP A C 1
ATOM 1155 O O . ASP A 1 173 ? 12.919 -21.469 -41.747 1.00 32.88 171 ASP A O 1
ATOM 1160 N N . VAL A 1 174 ? 13.728 -23.566 -41.966 1.00 32.59 172 VAL A N 1
ATOM 1161 C CA . VAL A 1 174 ? 13.586 -23.874 -40.543 1.00 32.25 172 VAL A CA 1
ATOM 1162 C C . VAL A 1 174 ? 14.336 -22.857 -39.691 1.00 32.14 172 VAL A C 1
ATOM 1163 O O . VAL A 1 174 ? 13.864 -22.454 -38.618 1.00 31.97 172 VAL A O 1
ATOM 1167 N N . LYS A 1 175 ? 15.503 -22.412 -40.169 1.00 35.46 173 LYS A N 1
ATOM 1168 C CA . LYS A 1 175 ? 16.284 -21.399 -39.461 1.00 38.80 173 LYS A CA 1
ATOM 1169 C C . LYS A 1 175 ? 15.427 -20.207 -39.051 1.00 41.26 173 LYS A C 1
ATOM 1170 O O . LYS A 1 175 ? 15.608 -19.647 -37.962 1.00 39.81 173 LYS A O 1
ATOM 1176 N N . ASN A 1 176 ? 14.474 -19.820 -39.907 1.00 52.87 174 ASN A N 1
ATOM 1177 C CA . ASN A 1 176 ? 13.666 -18.635 -39.635 1.00 53.64 174 ASN A CA 1
ATOM 1178 C C . ASN A 1 176 ? 12.949 -18.738 -38.296 1.00 57.34 174 ASN A C 1
ATOM 1179 O O . ASN A 1 176 ? 12.789 -17.732 -37.593 1.00 65.92 174 ASN A O 1
ATOM 1184 N N . ARG A 1 177 ? 12.484 -19.937 -37.934 1.00 51.29 175 ARG A N 1
ATOM 1185 C CA . ARG A 1 177 ? 11.848 -20.101 -36.632 1.00 43.73 175 ARG A CA 1
ATOM 1186 C C . ARG A 1 177 ? 12.803 -19.720 -35.507 1.00 47.34 175 ARG A C 1
ATOM 1187 O O . ARG A 1 177 ? 12.491 -18.862 -34.671 1.00 57.51 175 ARG A O 1
ATOM 1190 N N . PHE A 1 178 ? 14.029 -20.240 -35.561 1.00 39.18 176 PHE A N 1
ATOM 1191 C CA . PHE A 1 178 ? 14.951 -20.047 -34.449 1.00 31.44 176 PHE A CA 1
ATOM 1192 C C . PHE A 1 178 ? 15.473 -18.623 -34.416 1.00 31.65 176 PHE A C 1
ATOM 1193 O O . PHE A 1 178 ? 15.594 -18.028 -33.336 1.00 31.54 176 PHE A O 1
ATOM 1201 N N . VAL A 1 179 ? 15.744 -18.046 -35.589 1.00 32.00 177 VAL A N 1
ATOM 1202 C CA . VAL A 1 179 ? 16.080 -16.629 -35.643 1.00 32.32 177 VAL A CA 1
ATOM 1203 C C . VAL A 1 179 ? 15.005 -15.833 -34.926 1.00 32.25 177 VAL A C 1
ATOM 1204 O O . VAL A 1 179 ? 15.302 -14.984 -34.073 1.00 32.27 177 VAL A O 1
ATOM 1208 N N . THR A 1 180 ? 13.736 -16.169 -35.185 1.00 32.18 178 THR A N 1
ATOM 1209 C CA . THR A 1 180 ? 12.647 -15.452 -34.535 1.00 32.15 178 THR A CA 1
ATOM 1210 C C . THR A 1 180 ? 12.766 -15.568 -33.026 1.00 33.96 178 THR A C 1
ATOM 1211 O O . THR A 1 180 ? 12.751 -14.555 -32.310 1.00 31.80 178 THR A O 1
ATOM 1215 N N . ARG A 1 181 ? 13.022 -16.788 -32.540 1.00 40.41 179 ARG A N 1
ATOM 1216 C CA . ARG A 1 181 ? 13.184 -16.995 -31.109 1.00 39.26 179 ARG A CA 1
ATOM 1217 C C . ARG A 1 181 ? 14.256 -16.067 -30.563 1.00 39.46 179 ARG A C 1
ATOM 1218 O O . ARG A 1 181 ? 14.038 -15.359 -29.573 1.00 43.00 179 ARG A O 1
ATOM 1226 N N . SER A 1 182 ? 15.393 -15.989 -31.260 1.00 37.75 180 SER A N 1
ATOM 1227 C CA . SER A 1 182 ? 16.452 -15.102 -30.803 1.00 35.26 180 SER A CA 1
ATOM 1228 C C . SER A 1 182 ? 15.957 -13.666 -30.792 1.00 31.92 180 SER A C 1
ATOM 1229 O O . SER A 1 182 ? 15.974 -12.998 -29.749 1.00 31.86 180 SER A O 1
ATOM 1232 N N . ARG A 1 183 ? 15.420 -13.205 -31.927 1.00 32.22 181 ARG A N 1
ATOM 1233 C CA . ARG A 1 183 ? 14.935 -11.835 -31.993 1.00 32.55 181 ARG A CA 1
ATOM 1234 C C . ARG A 1 183 ? 13.781 -11.613 -31.032 1.00 33.78 181 ARG A C 1
ATOM 1235 O O . ARG A 1 183 ? 13.470 -10.461 -30.706 1.00 37.89 181 ARG A O 1
ATOM 1243 N N . MET A 1 184 ? 13.149 -12.690 -30.562 1.00 39.90 182 MET A N 1
ATOM 1244 C CA . MET A 1 184 ? 12.150 -12.541 -29.514 1.00 41.72 182 MET A CA 1
ATOM 1245 C C . MET A 1 184 ? 12.818 -12.281 -28.170 1.00 35.17 182 MET A C 1
ATOM 1246 O O . MET A 1 184 ? 12.531 -11.274 -27.511 1.00 33.15 182 MET A O 1
ATOM 1251 N N . ILE A 1 185 ? 13.752 -13.153 -27.776 1.00 31.17 183 ILE A N 1
ATOM 1252 C CA . ILE A 1 185 ? 14.405 -12.996 -26.478 1.00 31.03 183 ILE A CA 1
ATOM 1253 C C . ILE A 1 185 ? 15.141 -11.665 -26.412 1.00 31.39 183 ILE A C 1
ATOM 1254 O O . ILE A 1 185 ? 15.020 -10.917 -25.431 1.00 31.35 183 ILE A O 1
ATOM 1259 N N . SER A 1 186 ? 15.865 -11.325 -27.483 1.00 31.79 184 SER A N 1
ATOM 1260 C CA . SER A 1 186 ? 16.508 -10.019 -27.583 1.00 32.27 184 SER A CA 1
ATOM 1261 C C . SER A 1 186 ? 15.510 -8.903 -27.316 1.00 32.36 184 SER A C 1
ATOM 1262 O O . SER A 1 186 ? 15.773 -8.000 -26.511 1.00 32.50 184 SER A O 1
ATOM 1265 N N . PHE A 1 187 ? 14.335 -8.975 -27.952 1.00 32.30 185 PHE A N 1
ATOM 1266 C CA . PHE A 1 187 ? 13.307 -7.967 -27.715 1.00 32.42 185 PHE A CA 1
ATOM 1267 C C . PHE A 1 187 ? 13.007 -7.874 -26.229 1.00 32.03 185 PHE A C 1
ATOM 1268 O O . PHE A 1 187 ? 13.061 -6.790 -25.634 1.00 32.22 185 PHE A O 1
ATOM 1276 N N . LEU A 1 188 ? 12.726 -9.021 -25.606 1.00 31.52 186 LEU A N 1
ATOM 1277 C CA . LEU A 1 188 ? 12.456 -9.037 -24.176 1.00 31.17 186 LEU A CA 1
ATOM 1278 C C . LEU A 1 188 ? 13.612 -8.412 -23.414 1.00 33.96 186 LEU A C 1
ATOM 1279 O O . LEU A 1 188 ? 13.405 -7.574 -22.525 1.00 31.33 186 LEU A O 1
ATOM 1284 N N . ARG A 1 189 ? 14.842 -8.751 -23.810 1.00 32.40 187 ARG A N 1
ATOM 1285 C CA . ARG A 1 189 ? 16.015 -8.194 -23.149 1.00 31.80 187 ARG A CA 1
ATOM 1286 C C . ARG A 1 189 ? 16.047 -6.684 -23.314 1.00 32.27 187 ARG A C 1
ATOM 1287 O O . ARG A 1 189 ? 16.360 -5.953 -22.368 1.00 32.38 187 ARG A O 1
ATOM 1295 N N . ARG A 1 190 ? 15.717 -6.201 -24.512 1.00 32.62 188 ARG A N 1
ATOM 1296 C CA . ARG A 1 190 ? 15.686 -4.769 -24.765 1.00 33.18 188 ARG A CA 1
ATOM 1297 C C . ARG A 1 190 ? 14.511 -4.095 -24.071 1.00 37.12 188 ARG A C 1
ATOM 1298 O O . ARG A 1 190 ? 14.551 -2.881 -23.846 1.00 37.49 188 ARG A O 1
ATOM 1306 N N . TYR A 1 191 ? 13.476 -4.858 -23.715 1.00 44.50 189 TYR A N 1
ATOM 1307 C CA . TYR A 1 191 ? 12.323 -4.283 -23.031 1.00 41.59 189 TYR A CA 1
ATOM 1308 C C . TYR A 1 191 ? 12.625 -4.052 -21.554 1.00 43.23 189 TYR A C 1
ATOM 1309 O O . TYR A 1 191 ? 12.587 -2.915 -21.067 1.00 51.12 189 TYR A O 1
ATOM 1318 N N . LEU A 1 192 ? 12.986 -5.124 -20.842 1.00 31.58 190 LEU A N 1
ATOM 1319 C CA . LEU A 1 192 ? 13.297 -5.020 -19.420 1.00 31.37 190 LEU A CA 1
ATOM 1320 C C . LEU A 1 192 ? 14.472 -4.080 -19.169 1.00 31.86 190 LEU A C 1
ATOM 1321 O O . LEU A 1 192 ? 14.473 -3.327 -18.187 1.00 31.90 190 LEU A O 1
ATOM 1326 N N . ASP A 1 193 ? 15.483 -4.111 -20.041 1.00 41.62 191 ASP A N 1
ATOM 1327 C CA . ASP A 1 193 ? 16.616 -3.205 -19.879 1.00 40.64 191 ASP A CA 1
ATOM 1328 C C . ASP A 1 193 ? 16.191 -1.748 -20.002 1.00 42.31 191 ASP A C 1
ATOM 1329 O O . ASP A 1 193 ? 16.810 -0.869 -19.391 1.00 50.55 191 ASP A O 1
ATOM 1334 N N . ASN A 1 194 ? 15.143 -1.469 -20.782 1.00 34.63 192 ASN A N 1
ATOM 1335 C CA . ASN A 1 194 ? 14.628 -0.108 -20.852 1.00 33.77 192 ASN A CA 1
ATOM 1336 C C . ASN A 1 194 ? 13.899 0.298 -19.579 1.00 33.42 192 ASN A C 1
ATOM 1337 O O . ASN A 1 194 ? 13.718 1.497 -19.338 1.00 41.15 192 ASN A O 1
ATOM 1342 N N . LEU A 1 195 ? 13.486 -0.666 -18.760 1.00 32.71 193 LEU A N 1
ATOM 1343 C CA . LEU A 1 195 ? 12.794 -0.400 -17.506 1.00 32.34 193 LEU A CA 1
ATOM 1344 C C . LEU A 1 195 ? 13.730 -0.302 -16.308 1.00 32.33 193 LEU A C 1
ATOM 1345 O O . LEU A 1 195 ? 13.250 -0.216 -15.171 1.00 31.99 193 LEU A O 1
ATOM 1350 N N . GLY A 1 196 ? 15.043 -0.308 -16.527 1.00 32.75 194 GLY A N 1
ATOM 1351 C CA . GLY A 1 196 ? 15.973 -0.254 -15.417 1.00 32.83 194 GLY A CA 1
ATOM 1352 C C . GLY A 1 196 ? 16.261 -1.590 -14.774 1.00 32.35 194 GLY A C 1
ATOM 1353 O O . GLY A 1 196 ? 16.800 -1.629 -13.663 1.00 32.34 194 GLY A O 1
ATOM 1354 N N . PHE A 1 197 ? 15.922 -2.689 -15.438 1.00 32.00 195 PHE A N 1
ATOM 1355 C CA . PHE A 1 197 ? 16.166 -4.019 -14.906 1.00 31.62 195 PHE A CA 1
ATOM 1356 C C . PHE A 1 197 ? 17.632 -4.404 -15.076 1.00 33.68 195 PHE A C 1
ATOM 1357 O O . PHE A 1 197 ? 18.352 -3.868 -15.924 1.00 33.72 195 PHE A O 1
ATOM 1365 N N . LEU A 1 198 ? 18.068 -5.351 -14.253 1.00 38.70 196 LEU A N 1
ATOM 1366 C CA . LEU A 1 198 ? 19.440 -5.842 -14.273 1.00 36.91 196 LEU A CA 1
ATOM 1367 C C . LEU A 1 198 ? 19.399 -7.349 -14.488 1.00 37.48 196 LEU A C 1
ATOM 1368 O O . LEU A 1 198 ? 18.901 -8.086 -13.629 1.00 45.19 196 LEU A O 1
ATOM 1373 N N . GLU A 1 199 ? 19.919 -7.811 -15.624 1.00 32.09 197 GLU A N 1
ATOM 1374 C CA . GLU A 1 199 ? 19.980 -9.246 -15.866 1.00 31.86 197 GLU A CA 1
ATOM 1375 C C . GLU A 1 199 ? 21.051 -9.860 -14.979 1.00 32.13 197 GLU A C 1
ATOM 1376 O O . GLU A 1 199 ? 22.213 -9.441 -15.012 1.00 33.49 197 GLU A O 1
ATOM 1382 N N . VAL A 1 200 ? 20.661 -10.851 -14.185 1.00 31.83 198 VAL A N 1
ATOM 1383 C CA . VAL A 1 200 ? 21.556 -11.538 -13.275 1.00 32.12 198 VAL A CA 1
ATOM 1384 C C . VAL A 1 200 ? 21.468 -13.032 -13.561 1.00 31.97 198 VAL A C 1
ATOM 1385 O O . VAL A 1 200 ? 20.719 -13.475 -14.432 1.00 31.63 198 VAL A O 1
ATOM 1389 N N . GLU A 1 201 ? 22.239 -13.809 -12.807 1.00 32.28 199 GLU A N 1
ATOM 1390 C CA . GLU A 1 201 ? 22.245 -15.255 -12.954 1.00 32.68 199 GLU A CA 1
ATOM 1391 C C . GLU A 1 201 ? 22.392 -15.883 -11.578 1.00 34.12 199 GLU A C 1
ATOM 1392 O O . GLU A 1 201 ? 23.159 -15.396 -10.742 1.00 35.86 199 GLU A O 1
ATOM 1398 N N . THR A 1 202 ? 21.654 -16.959 -11.351 1.00 39.49 200 THR A N 1
ATOM 1399 C CA . THR A 1 202 ? 21.540 -17.616 -10.059 1.00 33.70 200 THR A CA 1
ATOM 1400 C C . THR A 1 202 ? 21.905 -19.084 -10.208 1.00 34.47 200 THR A C 1
ATOM 1401 O O . THR A 1 202 ? 21.815 -19.642 -11.307 1.00 37.10 200 THR A O 1
ATOM 1405 N N . PRO A 1 203 ? 22.288 -19.752 -9.116 1.00 33.12 201 PRO A N 1
ATOM 1406 C CA . PRO A 1 203 ? 22.790 -21.127 -9.240 1.00 33.55 201 PRO A CA 1
ATOM 1407 C C . PRO A 1 203 ? 21.732 -22.098 -9.740 1.00 33.23 201 PRO A C 1
ATOM 1408 O O . PRO A 1 203 ? 20.582 -22.089 -9.293 1.00 32.89 201 PRO A O 1
ATOM 1412 N N . MET A 1 204 ? 22.143 -22.940 -10.685 1.00 35.32 202 MET A N 1
ATOM 1413 C CA . MET A 1 204 ? 21.313 -24.013 -11.212 1.00 33.51 202 MET A CA 1
ATOM 1414 C C . MET A 1 204 ? 21.417 -25.295 -10.396 1.00 38.26 202 MET A C 1
ATOM 1415 O O . MET A 1 204 ? 20.805 -26.300 -10.771 1.00 43.17 202 MET A O 1
ATOM 1420 N N . MET A 1 205 ? 22.178 -25.288 -9.302 1.00 42.74 203 MET A N 1
ATOM 1421 C CA . MET A 1 205 ? 22.321 -26.446 -8.426 1.00 45.06 203 MET A CA 1
ATOM 1422 C C . MET A 1 205 ? 22.049 -26.022 -6.992 1.00 47.83 203 MET A C 1
ATOM 1423 O O . MET A 1 205 ? 22.711 -25.116 -6.475 1.00 53.56 203 MET A O 1
ATOM 1428 N N . ASN A 1 206 ? 21.079 -26.669 -6.353 1.00 36.80 204 ASN A N 1
ATOM 1429 C CA . ASN A 1 206 ? 20.719 -26.363 -4.979 1.00 38.61 204 ASN A CA 1
ATOM 1430 C C . ASN A 1 206 ? 20.644 -27.656 -4.178 1.00 43.14 204 ASN A C 1
ATOM 1431 O O . ASN A 1 206 ? 20.484 -28.745 -4.734 1.00 42.10 204 ASN A O 1
ATOM 1433 N N . LEU A 1 207 ? 20.771 -27.530 -2.855 1.00 55.34 205 LEU A N 1
ATOM 1434 C CA . LEU A 1 207 ? 20.557 -28.693 -2.000 1.00 56.05 205 LEU A CA 1
ATOM 1435 C C . LEU A 1 207 ? 19.074 -29.031 -1.913 1.00 56.64 205 LEU A C 1
ATOM 1436 O O . LEU A 1 207 ? 18.694 -30.207 -1.949 1.00 64.31 205 LEU A O 1
ATOM 1438 N N . ILE A 1 208 ? 18.227 -28.009 -1.792 1.00 44.73 206 ILE A N 1
ATOM 1439 C CA . ILE A 1 208 ? 16.773 -28.138 -1.783 1.00 44.18 206 ILE A CA 1
ATOM 1440 C C . ILE A 1 208 ? 16.237 -27.125 -2.795 1.00 44.66 206 ILE A C 1
ATOM 1441 O O . ILE A 1 208 ? 16.157 -25.925 -2.508 1.00 39.52 206 ILE A O 1
ATOM 1445 N N . ALA A 1 209 ? 15.955 -27.593 -4.007 1.00 62.03 207 ALA A N 1
ATOM 1446 C CA . ALA A 1 209 ? 15.467 -26.763 -5.111 1.00 69.19 207 ALA A CA 1
ATOM 1447 C C . ALA A 1 209 ? 14.066 -26.216 -4.846 1.00 74.04 207 ALA A C 1
ATOM 1448 O O . ALA A 1 209 ? 13.089 -26.972 -4.833 1.00 80.61 207 ALA A O 1
ATOM 1450 N N . GLY A 1 210 ? 13.965 -24.906 -4.598 1.00 78.37 208 GLY A N 1
ATOM 1451 C CA . GLY A 1 210 ? 12.668 -24.281 -4.444 1.00 74.69 208 GLY A CA 1
ATOM 1452 C C . GLY A 1 210 ? 12.129 -23.706 -5.750 1.00 66.16 208 GLY A C 1
ATOM 1453 O O . GLY A 1 210 ? 12.866 -23.506 -6.712 1.00 76.16 208 GLY A O 1
ATOM 1454 N N . GLY A 1 211 ? 10.818 -23.473 -5.778 1.00 44.78 209 GLY A N 1
ATOM 1455 C CA . GLY A 1 211 ? 10.166 -22.935 -6.958 1.00 35.16 209 GLY A CA 1
ATOM 1456 C C . GLY A 1 211 ? 8.755 -23.451 -7.155 1.00 32.72 209 GLY A C 1
ATOM 1457 O O . GLY A 1 211 ? 7.969 -23.510 -6.205 1.00 38.93 209 GLY A O 1
ATOM 1458 N N . ALA A 1 212 ? 8.427 -23.832 -8.387 1.00 31.04 210 ALA A N 1
ATOM 1459 C CA . ALA A 1 212 ? 7.094 -24.315 -8.720 1.00 38.89 210 ALA A CA 1
ATOM 1460 C C . ALA A 1 212 ? 6.924 -25.755 -8.244 1.00 44.93 210 ALA A C 1
ATOM 1461 O O . ALA A 1 212 ? 7.761 -26.309 -7.527 1.00 44.34 210 ALA A O 1
ATOM 1463 N N . THR A 1 213 ? 5.827 -26.385 -8.653 1.00 54.14 211 THR A N 1
ATOM 1464 C CA . THR A 1 213 ? 5.521 -27.762 -8.274 1.00 55.33 211 THR A CA 1
ATOM 1465 C C . THR A 1 213 ? 5.947 -28.674 -9.419 1.00 52.99 211 THR A C 1
ATOM 1466 O O . THR A 1 213 ? 5.257 -28.776 -10.437 1.00 58.66 211 THR A O 1
ATOM 1468 N N . ALA A 1 214 ? 7.093 -29.329 -9.254 1.00 37.18 212 ALA A N 1
ATOM 1469 C CA . ALA A 1 214 ? 7.519 -30.369 -10.174 1.00 33.53 212 ALA A CA 1
ATOM 1470 C C . ALA A 1 214 ? 8.459 -31.315 -9.441 1.00 34.17 212 ALA A C 1
ATOM 1471 O O . ALA A 1 214 ? 8.713 -31.171 -8.242 1.00 34.37 212 ALA A O 1
ATOM 1473 N N . LYS A 1 215 ? 8.988 -32.273 -10.179 1.00 44.60 213 LYS A N 1
ATOM 1474 C CA . LYS A 1 215 ? 9.951 -33.219 -9.640 1.00 46.84 213 LYS A CA 1
ATOM 1475 C C . LYS A 1 215 ? 11.337 -32.805 -10.092 1.00 45.19 213 LYS A C 1
ATOM 1476 O O . LYS A 1 215 ? 11.523 -32.498 -11.278 1.00 43.69 213 LYS A O 1
ATOM 1479 N N . PRO A 1 216 ? 12.320 -32.757 -9.206 1.00 39.75 214 PRO A N 1
ATOM 1480 C CA . PRO A 1 216 ? 13.630 -32.237 -9.607 1.00 34.95 214 PRO A CA 1
ATOM 1481 C C . PRO A 1 216 ? 14.597 -33.336 -10.005 1.00 35.55 214 PRO A C 1
ATOM 1482 O O . PRO A 1 216 ? 14.337 -34.526 -9.794 1.00 36.23 214 PRO A O 1
ATOM 1486 N N . PHE A 1 217 ? 15.720 -32.933 -10.585 1.00 35.34 215 PHE A N 1
ATOM 1487 C CA . PHE A 1 217 ? 16.801 -33.849 -10.907 1.00 36.04 215 PHE A CA 1
ATOM 1488 C C . PHE A 1 217 ? 17.760 -33.935 -9.732 1.00 41.59 215 PHE A C 1
ATOM 1489 O O . PHE A 1 217 ? 18.080 -32.925 -9.100 1.00 51.62 215 PHE A O 1
ATOM 1497 N N . ILE A 1 218 ? 18.224 -35.147 -9.449 1.00 40.41 216 ILE A N 1
ATOM 1498 C CA . ILE A 1 218 ? 19.191 -35.388 -8.387 1.00 40.08 216 ILE A CA 1
ATOM 1499 C C . ILE A 1 218 ? 20.518 -35.734 -9.045 1.00 38.41 216 ILE A C 1
ATOM 1500 O O . ILE A 1 218 ? 20.593 -36.665 -9.856 1.00 38.66 216 ILE A O 1
ATOM 1504 N N . THR A 1 219 ? 21.562 -34.990 -8.694 1.00 43.79 217 THR A N 1
ATOM 1505 C CA . THR A 1 219 ? 22.907 -35.244 -9.186 1.00 51.55 217 THR A CA 1
ATOM 1506 C C . THR A 1 219 ? 23.859 -35.275 -8.000 1.00 49.62 217 THR A C 1
ATOM 1507 O O . THR A 1 219 ? 23.500 -34.900 -6.884 1.00 53.45 217 THR A O 1
ATOM 1511 N N . HIS A 1 220 ? 25.081 -35.741 -8.236 1.00 42.73 218 HIS A N 1
ATOM 1512 C CA . HIS A 1 220 ? 26.080 -35.820 -7.181 1.00 41.14 218 HIS A CA 1
ATOM 1513 C C . HIS A 1 220 ? 27.256 -34.910 -7.496 1.00 41.01 218 HIS A C 1
ATOM 1514 O O . HIS A 1 220 ? 27.746 -34.879 -8.629 1.00 40.73 218 HIS A O 1
ATOM 1521 N N . HIS A 1 221 ? 27.705 -34.173 -6.484 1.00 48.91 219 HIS A N 1
ATOM 1522 C CA . HIS A 1 221 ? 28.897 -33.342 -6.572 1.00 49.86 219 HIS A CA 1
ATOM 1523 C C . HIS A 1 221 ? 29.981 -33.956 -5.693 1.00 59.88 219 HIS A C 1
ATOM 1524 O O . HIS A 1 221 ? 29.787 -34.117 -4.480 1.00 63.12 219 HIS A O 1
ATOM 1531 N N . ASN A 1 222 ? 31.048 -34.418 -6.338 1.00 63.01 220 ASN A N 1
ATOM 1532 C CA . ASN A 1 222 ? 32.169 -35.080 -5.677 1.00 65.17 220 ASN A CA 1
ATOM 1533 C C . ASN A 1 222 ? 32.994 -34.251 -4.706 1.00 68.96 220 ASN A C 1
ATOM 1534 O O . ASN A 1 222 ? 33.373 -34.730 -3.650 1.00 69.23 220 ASN A O 1
ATOM 1539 N N . ASP A 1 223 ? 33.267 -33.003 -5.058 1.00 81.65 221 ASP A N 1
ATOM 1540 C CA . ASP A 1 223 ? 34.078 -32.144 -4.205 1.00 86.11 221 ASP A CA 1
ATOM 1541 C C . ASP A 1 223 ? 33.422 -31.923 -2.858 1.00 85.01 221 ASP A C 1
ATOM 1542 O O . ASP A 1 223 ? 34.095 -31.890 -1.835 1.00 85.04 221 ASP A O 1
ATOM 1544 N N . LEU A 1 224 ? 32.113 -31.726 -2.862 1.00 79.87 222 LEU A N 1
ATOM 1545 C CA . LEU A 1 224 ? 31.384 -31.564 -1.619 1.00 75.29 222 LEU A CA 1
ATOM 1546 C C . LEU A 1 224 ? 30.898 -32.938 -1.169 1.00 75.16 222 LEU A C 1
ATOM 1547 O O . LEU A 1 224 ? 30.375 -33.096 -0.069 1.00 74.46 222 LEU A O 1
ATOM 1549 N N . ASP A 1 225 ? 31.091 -33.941 -2.019 1.00 67.39 223 ASP A N 1
ATOM 1550 C CA . ASP A 1 225 ? 30.649 -35.291 -1.675 1.00 66.66 223 ASP A CA 1
ATOM 1551 C C . ASP A 1 225 ? 29.210 -35.274 -1.167 1.00 65.56 223 ASP A C 1
ATOM 1552 O O . ASP A 1 225 ? 28.896 -35.789 -0.091 1.00 59.56 223 ASP A O 1
ATOM 1555 N N . MET A 1 226 ? 28.322 -34.674 -1.958 1.00 71.67 224 MET A N 1
ATOM 1556 C CA . MET A 1 226 ? 26.932 -34.547 -1.535 1.00 71.44 224 MET A CA 1
ATOM 1557 C C . MET A 1 226 ? 26.015 -34.559 -2.748 1.00 65.48 224 MET A C 1
ATOM 1558 O O . MET A 1 226 ? 26.440 -34.305 -3.879 1.00 66.26 224 MET A O 1
ATOM 1563 N N . ASP A 1 227 ? 24.744 -34.863 -2.494 1.00 57.32 225 ASP A N 1
ATOM 1564 C CA . ASP A 1 227 ? 23.716 -34.841 -3.525 1.00 53.80 225 ASP A CA 1
ATOM 1565 C C . ASP A 1 227 ? 23.094 -33.454 -3.617 1.00 47.78 225 ASP A C 1
ATOM 1566 O O . ASP A 1 227 ? 22.763 -32.840 -2.597 1.00 40.69 225 ASP A O 1
ATOM 1571 N N . LEU A 1 228 ? 22.949 -32.965 -4.846 1.00 57.75 226 LEU A N 1
ATOM 1572 C CA . LEU A 1 228 ? 22.390 -31.656 -5.140 1.00 58.34 226 LEU A CA 1
ATOM 1573 C C . LEU A 1 228 ? 21.205 -31.799 -6.084 1.00 59.72 226 LEU A C 1
ATOM 1574 O O . LEU A 1 228 ? 21.106 -32.769 -6.843 1.00 67.13 226 LEU A O 1
ATOM 1579 N N . TYR A 1 229 ? 20.303 -30.824 -6.024 1.00 43.18 227 TYR A N 1
ATOM 1580 C CA . TYR A 1 229 ? 19.164 -30.747 -6.927 1.00 39.34 227 TYR A CA 1
ATOM 1581 C C . TYR A 1 229 ? 19.424 -29.684 -7.984 1.00 40.05 227 TYR A C 1
ATOM 1582 O O . TYR A 1 229 ? 19.868 -28.577 -7.662 1.00 36.01 227 TYR A O 1
ATOM 1591 N N . LEU A 1 230 ? 19.154 -30.025 -9.241 1.00 35.09 228 LEU A N 1
ATOM 1592 C CA . LEU A 1 230 ? 19.191 -29.024 -10.295 1.00 34.40 228 LEU A CA 1
ATOM 1593 C C . LEU A 1 230 ? 18.050 -28.043 -10.074 1.00 34.76 228 LEU A C 1
ATOM 1594 O O . LEU A 1 230 ? 16.973 -28.424 -9.607 1.00 33.78 228 LEU A O 1
ATOM 1599 N N . ARG A 1 231 ? 18.288 -26.771 -10.387 1.00 37.66 229 ARG A N 1
ATOM 1600 C CA . ARG A 1 231 ? 17.290 -25.756 -10.083 1.00 41.15 229 ARG A CA 1
ATOM 1601 C C . ARG A 1 231 ? 16.021 -26.021 -10.886 1.00 42.76 229 ARG A C 1
ATOM 1602 O O . ARG A 1 231 ? 16.071 -26.318 -12.085 1.00 42.64 229 ARG A O 1
ATOM 1610 N N . VAL A 1 232 ? 14.882 -25.975 -10.196 1.00 40.80 230 VAL A N 1
ATOM 1611 C CA . VAL A 1 232 ? 13.583 -26.086 -10.846 1.00 32.00 230 VAL A CA 1
ATOM 1612 C C . VAL A 1 232 ? 12.950 -24.717 -11.060 1.00 37.25 230 VAL A C 1
ATOM 1613 O O . VAL A 1 232 ? 11.945 -24.612 -11.783 1.00 31.15 230 VAL A O 1
ATOM 1617 N N . ALA A 1 233 ? 13.514 -23.664 -10.466 1.00 51.74 231 ALA A N 1
ATOM 1618 C CA . ALA A 1 233 ? 13.075 -22.292 -10.676 1.00 57.35 231 ALA A CA 1
ATOM 1619 C C . ALA A 1 233 ? 14.087 -21.320 -10.082 1.00 60.44 231 ALA A C 1
ATOM 1620 O O . ALA A 1 233 ? 14.694 -21.608 -9.044 1.00 66.76 231 ALA A O 1
ATOM 1622 N N . PRO A 1 234 ? 14.312 -20.173 -10.722 1.00 34.29 232 PRO A N 1
ATOM 1623 C CA . PRO A 1 234 ? 15.165 -19.129 -10.140 1.00 33.52 232 PRO A CA 1
ATOM 1624 C C . PRO A 1 234 ? 14.491 -18.305 -9.053 1.00 31.00 232 PRO A C 1
ATOM 1625 O O . PRO A 1 234 ? 15.032 -17.267 -8.666 1.00 30.38 232 PRO A O 1
ATOM 1629 N N . GLU A 1 235 ? 13.351 -18.757 -8.538 1.00 43.49 233 GLU A N 1
ATOM 1630 C CA . GLU A 1 235 ? 12.428 -17.957 -7.738 1.00 49.79 233 GLU A CA 1
ATOM 1631 C C . GLU A 1 235 ? 13.075 -17.424 -6.461 1.00 52.50 233 GLU A C 1
ATOM 1632 O O . GLU A 1 235 ? 13.260 -16.207 -6.307 1.00 54.44 233 GLU A O 1
ATOM 1638 N N . LEU A 1 236 ? 13.423 -18.337 -5.549 1.00 57.37 234 LEU A N 1
ATOM 1639 C CA . LEU A 1 236 ? 13.898 -17.944 -4.225 1.00 63.19 234 LEU A CA 1
ATOM 1640 C C . LEU A 1 236 ? 15.153 -17.084 -4.306 1.00 61.79 234 LEU A C 1
ATOM 1641 O O . LEU A 1 236 ? 15.295 -16.104 -3.562 1.00 63.31 234 LEU A O 1
ATOM 1643 N N . TYR A 1 237 ? 16.069 -17.426 -5.216 1.00 53.72 235 TYR A N 1
ATOM 1644 C CA . TYR A 1 237 ? 17.320 -16.683 -5.324 1.00 47.56 235 TYR A CA 1
ATOM 1645 C C . TYR A 1 237 ? 17.058 -15.248 -5.754 1.00 47.89 235 TYR A C 1
ATOM 1646 O O . TYR A 1 237 ? 17.587 -14.302 -5.158 1.00 53.36 235 TYR A O 1
ATOM 1655 N N . LEU A 1 238 ? 16.252 -15.069 -6.803 1.00 42.63 236 LEU A N 1
ATOM 1656 C CA . LEU A 1 238 ? 15.900 -13.723 -7.241 1.00 35.26 236 LEU A CA 1
ATOM 1657 C C . LEU A 1 238 ? 15.227 -12.944 -6.117 1.00 34.94 236 LEU A C 1
ATOM 1658 O O . LEU A 1 238 ? 15.459 -11.738 -5.963 1.00 37.09 236 LEU A O 1
ATOM 1663 N N . LYS A 1 239 ? 14.400 -13.620 -5.310 1.00 39.82 237 LYS A N 1
ATOM 1664 C CA . LYS A 1 239 ? 13.769 -12.930 -4.188 1.00 42.06 237 LYS A CA 1
ATOM 1665 C C . LYS A 1 239 ? 14.810 -12.451 -3.181 1.00 38.66 237 LYS A C 1
ATOM 1666 O O . LYS A 1 239 ? 14.721 -11.326 -2.667 1.00 39.74 237 LYS A O 1
ATOM 1668 N N . MET A 1 240 ? 15.826 -13.277 -2.912 1.00 30.71 238 MET A N 1
ATOM 1669 C CA . MET A 1 240 ? 16.919 -12.835 -2.050 1.00 31.16 238 MET A CA 1
ATOM 1670 C C . MET A 1 240 ? 17.663 -11.655 -2.662 1.00 31.26 238 MET A C 1
ATOM 1671 O O . MET A 1 240 ? 18.094 -10.744 -1.946 1.00 31.47 238 MET A O 1
ATOM 1676 N N . LEU A 1 241 ? 17.827 -11.657 -3.988 1.00 31.18 239 LEU A N 1
ATOM 1677 C CA . LEU A 1 241 ? 18.463 -10.527 -4.657 1.00 31.34 239 LEU A CA 1
ATOM 1678 C C . LEU A 1 241 ? 17.650 -9.251 -4.486 1.00 31.02 239 LEU A C 1
ATOM 1679 O O . LEU A 1 241 ? 18.215 -8.157 -4.373 1.00 31.29 239 LEU A O 1
ATOM 1684 N N . VAL A 1 242 ? 16.321 -9.368 -4.468 1.00 36.77 240 VAL A N 1
ATOM 1685 C CA . VAL A 1 242 ? 15.490 -8.192 -4.232 1.00 31.50 240 VAL A CA 1
ATOM 1686 C C . VAL A 1 242 ? 15.621 -7.728 -2.787 1.00 34.16 240 VAL A C 1
ATOM 1687 O O . VAL A 1 242 ? 15.583 -6.524 -2.502 1.00 39.22 240 VAL A O 1
ATOM 1691 N N . VAL A 1 243 ? 15.772 -8.671 -1.851 1.00 30.47 241 VAL A N 1
ATOM 1692 C CA . VAL A 1 243 ? 15.970 -8.306 -0.448 1.00 32.43 241 VAL A CA 1
ATOM 1693 C C . VAL A 1 243 ? 17.187 -7.401 -0.280 1.00 36.75 241 VAL A C 1
ATOM 1694 O O . VAL A 1 243 ? 17.146 -6.416 0.469 1.00 31.21 241 VAL A O 1
ATOM 1698 N N . GLY A 1 244 ? 18.279 -7.705 -0.981 1.00 59.88 242 GLY A N 1
ATOM 1699 C CA . GLY A 1 244 ? 19.541 -7.022 -0.786 1.00 66.55 242 GLY A CA 1
ATOM 1700 C C . GLY A 1 244 ? 19.690 -5.655 -1.414 1.00 74.05 242 GLY A C 1
ATOM 1701 O O . GLY A 1 244 ? 20.807 -5.134 -1.466 1.00 82.99 242 GLY A O 1
ATOM 1702 N N . GLY A 1 245 ? 18.607 -5.046 -1.886 1.00 56.32 243 GLY A N 1
ATOM 1703 C CA . GLY A 1 245 ? 18.652 -3.693 -2.398 1.00 43.97 243 GLY A CA 1
ATOM 1704 C C . GLY A 1 245 ? 18.615 -3.567 -3.904 1.00 37.40 243 GLY A C 1
ATOM 1705 O O . GLY A 1 245 ? 18.592 -2.438 -4.410 1.00 37.65 243 GLY A O 1
ATOM 1706 N N . ILE A 1 246 ? 18.617 -4.679 -4.634 1.00 31.76 244 ILE A N 1
ATOM 1707 C CA . ILE A 1 246 ? 18.446 -4.651 -6.084 1.00 31.68 244 ILE A CA 1
ATOM 1708 C C . ILE A 1 246 ? 16.947 -4.602 -6.360 1.00 35.70 244 ILE A C 1
ATOM 1709 O O . ILE A 1 246 ? 16.220 -5.548 -6.050 1.00 30.66 244 ILE A O 1
ATOM 1714 N N . ASP A 1 247 ? 16.479 -3.493 -6.934 1.00 39.70 245 ASP A N 1
ATOM 1715 C CA . ASP A 1 247 ? 15.040 -3.257 -7.020 1.00 43.95 245 ASP A CA 1
ATOM 1716 C C . ASP A 1 247 ? 14.359 -4.015 -8.155 1.00 44.20 245 ASP A C 1
ATOM 1717 O O . ASP A 1 247 ? 13.204 -4.428 -8.001 1.00 52.38 245 ASP A O 1
ATOM 1719 N N . ARG A 1 248 ? 15.030 -4.210 -9.290 1.00 35.91 246 ARG A N 1
ATOM 1720 C CA . ARG A 1 248 ? 14.424 -4.876 -10.442 1.00 30.38 246 ARG A CA 1
ATOM 1721 C C . ARG A 1 248 ? 15.379 -5.935 -10.978 1.00 30.53 246 ARG A C 1
ATOM 1722 O O . ARG A 1 248 ? 16.430 -5.602 -11.535 1.00 30.98 246 ARG A O 1
ATOM 1730 N N . VAL A 1 249 ? 15.014 -7.208 -10.813 1.00 38.68 247 VAL A N 1
ATOM 1731 C CA . VAL A 1 249 ? 15.879 -8.326 -11.182 1.00 40.48 247 VAL A CA 1
ATOM 1732 C C . VAL A 1 249 ? 15.208 -9.173 -12.258 1.00 39.83 247 VAL A C 1
ATOM 1733 O O . VAL A 1 249 ? 13.983 -9.305 -12.270 1.00 46.66 247 VAL A O 1
ATOM 1737 N N . TYR A 1 250 ? 15.996 -9.724 -13.183 1.00 30.35 248 TYR A N 1
ATOM 1738 C CA . TYR A 1 250 ? 15.425 -10.594 -14.207 1.00 30.16 248 TYR A CA 1
ATOM 1739 C C . TYR A 1 250 ? 16.484 -11.582 -14.679 1.00 35.64 248 TYR A C 1
ATOM 1740 O O . TYR A 1 250 ? 17.655 -11.225 -14.833 1.00 30.76 248 TYR A O 1
ATOM 1749 N N . GLU A 1 251 ? 16.061 -12.824 -14.906 1.00 30.48 249 GLU A N 1
ATOM 1750 C CA . GLU A 1 251 ? 16.947 -13.894 -15.346 1.00 38.79 249 GLU A CA 1
ATOM 1751 C C . GLU A 1 251 ? 16.229 -14.730 -16.395 1.00 41.71 249 GLU A C 1
ATOM 1752 O O . GLU A 1 251 ? 15.160 -15.295 -16.129 1.00 44.38 249 GLU A O 1
ATOM 1754 N N . ILE A 1 252 ? 16.810 -14.776 -17.591 1.00 32.64 250 ILE A N 1
ATOM 1755 C CA . ILE A 1 252 ? 16.410 -15.694 -18.650 1.00 30.29 250 ILE A CA 1
ATOM 1756 C C . ILE A 1 252 ? 17.444 -16.812 -18.701 1.00 30.51 250 ILE A C 1
ATOM 1757 O O . ILE A 1 252 ? 18.639 -16.547 -18.877 1.00 30.82 250 ILE A O 1
ATOM 1762 N N . GLY A 1 253 ? 17.001 -18.056 -18.556 1.00 30.42 251 GLY A N 1
ATOM 1763 C CA . GLY A 1 253 ? 17.943 -19.164 -18.561 1.00 30.68 251 GLY A CA 1
ATOM 1764 C C . GLY A 1 253 ? 17.219 -20.490 -18.491 1.00 30.62 251 GLY A C 1
ATOM 1765 O O . GLY A 1 253 ? 16.007 -20.554 -18.261 1.00 30.39 251 GLY A O 1
ATOM 1766 N N . ARG A 1 254 ? 17.989 -21.557 -18.695 1.00 30.88 252 ARG A N 1
ATOM 1767 C CA . ARG A 1 254 ? 17.404 -22.885 -18.762 1.00 30.92 252 ARG A CA 1
ATOM 1768 C C . ARG A 1 254 ? 17.023 -23.371 -17.369 1.00 31.03 252 ARG A C 1
ATOM 1769 O O . ARG A 1 254 ? 17.601 -22.955 -16.360 1.00 31.17 252 ARG A O 1
ATOM 1774 N N . VAL A 1 255 ? 16.037 -24.266 -17.327 1.00 31.02 253 VAL A N 1
ATOM 1775 C CA . VAL A 1 255 ? 15.473 -24.770 -16.081 1.00 38.52 253 VAL A CA 1
ATOM 1776 C C . VAL A 1 255 ? 15.102 -26.233 -16.303 1.00 41.60 253 VAL A C 1
ATOM 1777 O O . VAL A 1 255 ? 14.683 -26.631 -17.400 1.00 43.13 253 VAL A O 1
ATOM 1781 N N . PHE A 1 256 ? 15.274 -27.035 -15.249 1.00 52.34 254 PHE A N 1
ATOM 1782 C CA . PHE A 1 256 ? 15.276 -28.492 -15.324 1.00 56.04 254 PHE A CA 1
ATOM 1783 C C . PHE A 1 256 ? 14.123 -29.077 -14.516 1.00 50.94 254 PHE A C 1
ATOM 1784 O O . PHE A 1 256 ? 14.074 -28.913 -13.291 1.00 56.78 254 PHE A O 1
ATOM 1792 N N . ARG A 1 257 ? 13.197 -29.757 -15.198 1.00 47.60 255 ARG A N 1
ATOM 1793 C CA . ARG A 1 257 ? 12.080 -30.432 -14.547 1.00 32.87 255 ARG A CA 1
ATOM 1794 C C . ARG A 1 257 ? 11.956 -31.866 -15.052 1.00 33.39 255 ARG A C 1
ATOM 1795 O O . ARG A 1 257 ? 12.076 -32.125 -16.252 1.00 33.30 255 ARG A O 1
ATOM 1803 N N . ASN A 1 258 ? 11.715 -32.790 -14.123 1.00 34.00 256 ASN A N 1
ATOM 1804 C CA . ASN A 1 258 ? 11.756 -34.229 -14.358 1.00 39.69 256 ASN A CA 1
ATOM 1805 C C . ASN A 1 258 ? 10.412 -34.824 -14.788 1.00 43.63 256 ASN A C 1
ATOM 1806 O O . ASN A 1 258 ? 10.283 -36.053 -14.824 1.00 35.55 256 ASN A O 1
ATOM 1811 N N . GLU A 1 259 ? 9.412 -33.995 -15.107 1.00 70.59 257 GLU A N 1
ATOM 1812 C CA . GLU A 1 259 ? 8.053 -34.503 -15.327 1.00 71.50 257 GLU A CA 1
ATOM 1813 C C . GLU A 1 259 ? 7.880 -35.356 -16.589 1.00 67.39 257 GLU A C 1
ATOM 1814 O O . GLU A 1 259 ? 6.895 -36.100 -16.670 1.00 67.60 257 GLU A O 1
ATOM 1820 N N . GLY A 1 260 ? 8.764 -35.270 -17.573 1.00 60.79 258 GLY A N 1
ATOM 1821 C CA . GLY A 1 260 ? 8.620 -36.066 -18.777 1.00 55.48 258 GLY A CA 1
ATOM 1822 C C . GLY A 1 260 ? 8.276 -35.233 -20.000 1.00 54.00 258 GLY A C 1
ATOM 1823 O O . GLY A 1 260 ? 7.889 -34.069 -19.918 1.00 56.93 258 GLY A O 1
ATOM 1824 N N . ILE A 1 261 ? 8.421 -35.889 -21.166 1.00 42.61 259 ILE A N 1
ATOM 1825 C CA . ILE A 1 261 ? 8.243 -35.264 -22.474 1.00 37.79 259 ILE A CA 1
ATOM 1826 C C . ILE A 1 261 ? 6.777 -35.260 -22.896 1.00 41.08 259 ILE A C 1
ATOM 1827 O O . ILE A 1 261 ? 6.022 -36.199 -22.619 1.00 43.53 259 ILE A O 1
ATOM 1832 N N . ASP A 1 262 ? 6.376 -34.179 -23.564 1.00 45.78 260 ASP A N 1
ATOM 1833 C CA . ASP A 1 262 ? 5.033 -33.991 -24.108 1.00 41.13 260 ASP A CA 1
ATOM 1834 C C . ASP A 1 262 ? 5.164 -33.125 -25.359 1.00 38.98 260 ASP A C 1
ATOM 1835 O O . ASP A 1 262 ? 6.274 -32.843 -25.820 1.00 40.69 260 ASP A O 1
ATOM 1837 N N . GLN A 1 263 ? 4.028 -32.699 -25.919 1.00 33.45 261 GLN A N 1
ATOM 1838 C CA . GLN A 1 263 ? 4.075 -31.710 -26.993 1.00 33.09 261 GLN A CA 1
ATOM 1839 C C . GLN A 1 263 ? 4.338 -30.304 -26.472 1.00 32.56 261 GLN A C 1
ATOM 1840 O O . GLN A 1 263 ? 4.919 -29.483 -27.191 1.00 32.23 261 GLN A O 1
ATOM 1846 N N . THR A 1 264 ? 3.906 -30.003 -25.249 1.00 32.53 262 THR A N 1
ATOM 1847 C CA . THR A 1 264 ? 4.183 -28.725 -24.606 1.00 35.01 262 THR A CA 1
ATOM 1848 C C . THR A 1 264 ? 5.206 -28.856 -23.485 1.00 45.24 262 THR A C 1
ATOM 1849 O O . THR A 1 264 ? 5.448 -27.886 -22.760 1.00 49.02 262 THR A O 1
ATOM 1853 N N . HIS A 1 265 ? 5.816 -30.029 -23.326 1.00 53.02 263 HIS A N 1
ATOM 1854 C CA . HIS A 1 265 ? 6.746 -30.275 -22.235 1.00 48.76 263 HIS A CA 1
ATOM 1855 C C . HIS A 1 265 ? 8.046 -30.842 -22.779 1.00 44.96 263 HIS A C 1
ATOM 1856 O O . HIS A 1 265 ? 8.043 -31.702 -23.665 1.00 43.77 263 HIS A O 1
ATOM 1863 N N . ASN A 1 266 ? 9.153 -30.346 -22.236 1.00 43.31 264 ASN A N 1
ATOM 1864 C CA . ASN A 1 266 ? 10.486 -30.852 -22.469 1.00 39.53 264 ASN A CA 1
ATOM 1865 C C . ASN A 1 266 ? 11.185 -30.759 -21.121 1.00 45.32 264 ASN A C 1
ATOM 1866 O O . ASN A 1 266 ? 11.004 -29.764 -20.402 1.00 48.09 264 ASN A O 1
ATOM 1871 N N . PRO A 1 267 ? 11.958 -31.778 -20.739 1.00 43.89 265 PRO A N 1
ATOM 1872 C CA . PRO A 1 267 ? 12.572 -31.763 -19.400 1.00 41.45 265 PRO A CA 1
ATOM 1873 C C . PRO A 1 267 ? 13.438 -30.543 -19.151 1.00 34.90 265 PRO A C 1
ATOM 1874 O O . PRO A 1 267 ? 13.560 -30.097 -18.003 1.00 32.29 265 PRO A O 1
ATOM 1878 N N . GLU A 1 268 ? 14.034 -29.986 -20.200 1.00 32.01 266 GLU A N 1
ATOM 1879 C CA . GLU A 1 268 ? 14.906 -28.822 -20.119 1.00 33.10 266 GLU A CA 1
ATOM 1880 C C . GLU A 1 268 ? 14.300 -27.708 -20.959 1.00 32.25 266 GLU A C 1
ATOM 1881 O O . GLU A 1 268 ? 14.169 -27.855 -22.179 1.00 37.28 266 GLU A O 1
ATOM 1887 N N . PHE A 1 269 ? 13.916 -26.600 -20.321 1.00 31.03 267 PHE A N 1
ATOM 1888 C CA . PHE A 1 269 ? 13.294 -25.526 -21.091 1.00 30.70 267 PHE A CA 1
ATOM 1889 C C . PHE A 1 269 ? 13.742 -24.163 -20.581 1.00 30.50 267 PHE A C 1
ATOM 1890 O O . PHE A 1 269 ? 14.163 -24.017 -19.438 1.00 30.56 267 PHE A O 1
ATOM 1898 N N . THR A 1 270 ? 13.669 -23.164 -21.458 1.00 30.32 268 THR A N 1
ATOM 1899 C CA . THR A 1 270 ? 14.139 -21.814 -21.157 1.00 31.57 268 THR A CA 1
ATOM 1900 C C . THR A 1 270 ? 13.030 -20.990 -20.503 1.00 29.99 268 THR A C 1
ATOM 1901 O O . THR A 1 270 ? 11.932 -20.866 -21.059 1.00 29.90 268 THR A O 1
ATOM 1905 N N . SER A 1 271 ? 13.319 -20.425 -19.329 1.00 29.96 269 SER A N 1
ATOM 1906 C CA . SER A 1 271 ? 12.370 -19.619 -18.568 1.00 29.77 269 SER A CA 1
ATOM 1907 C C . SER A 1 271 ? 12.906 -18.207 -18.345 1.00 29.71 269 SER A C 1
ATOM 1908 O O . SER A 1 271 ? 14.111 -18.014 -18.137 1.00 36.00 269 SER A O 1
ATOM 1911 N N . CYS A 1 272 ? 12.006 -17.222 -18.395 1.00 29.56 270 CYS A N 1
ATOM 1912 C CA . CYS A 1 272 ? 12.326 -15.823 -18.112 1.00 29.55 270 CYS A CA 1
ATOM 1913 C C . CYS A 1 272 ? 11.548 -15.332 -16.899 1.00 29.38 270 CYS A C 1
ATOM 1914 O O . CYS A 1 272 ? 10.315 -15.351 -16.907 1.00 31.07 270 CYS A O 1
ATOM 1917 N N . GLU A 1 273 ? 12.256 -14.859 -15.873 1.00 29.42 271 GLU A N 1
ATOM 1918 C CA . GLU A 1 273 ? 11.602 -14.329 -14.681 1.00 29.27 271 GLU A CA 1
ATOM 1919 C C . GLU A 1 273 ? 12.087 -12.919 -14.377 1.00 31.23 271 GLU A C 1
ATOM 1920 O O . GLU A 1 273 ? 13.242 -12.579 -14.631 1.00 43.83 271 GLU A O 1
ATOM 1926 N N . PHE A 1 274 ? 11.185 -12.084 -13.855 1.00 29.17 272 PHE A N 1
ATOM 1927 C CA . PHE A 1 274 ? 11.589 -10.783 -13.340 1.00 30.06 272 PHE A CA 1
ATOM 1928 C C . PHE A 1 274 ? 10.803 -10.459 -12.077 1.00 29.05 272 PHE A C 1
ATOM 1929 O O . PHE A 1 274 ? 9.667 -10.901 -11.893 1.00 31.54 272 PHE A O 1
ATOM 1937 N N . TYR A 1 275 ? 11.435 -9.667 -11.215 1.00 29.14 273 TYR A N 1
ATOM 1938 C CA . TYR A 1 275 ? 10.906 -9.229 -9.935 1.00 28.99 273 TYR A CA 1
ATOM 1939 C C . TYR A 1 275 ? 11.018 -7.719 -9.844 1.00 29.10 273 TYR A C 1
ATOM 1940 O O . TYR A 1 275 ? 12.084 -7.150 -10.122 1.00 29.40 273 TYR A O 1
ATOM 1949 N N . MET A 1 276 ? 9.919 -7.084 -9.438 1.00 31.51 274 MET A N 1
ATOM 1950 C CA . MET A 1 276 ? 9.818 -5.633 -9.359 1.00 32.97 274 MET A CA 1
ATOM 1951 C C . MET A 1 276 ? 9.340 -5.266 -7.964 1.00 35.13 274 MET A C 1
ATOM 1952 O O . MET A 1 276 ? 8.252 -5.679 -7.550 1.00 40.50 274 MET A O 1
ATOM 1957 N N . ALA A 1 277 ? 10.147 -4.502 -7.237 1.00 29.02 275 ALA A N 1
ATOM 1958 C CA . ALA A 1 277 ? 9.724 -4.056 -5.923 1.00 28.87 275 ALA A CA 1
ATOM 1959 C C . ALA A 1 277 ? 8.738 -2.912 -6.104 1.00 28.81 275 ALA A C 1
ATOM 1960 O O . ALA A 1 277 ? 8.768 -2.199 -7.112 1.00 29.04 275 ALA A O 1
ATOM 1962 N N . TYR A 1 278 ? 7.849 -2.750 -5.125 1.00 35.19 276 TYR A N 1
ATOM 1963 C CA . TYR A 1 278 ? 6.846 -1.686 -5.155 1.00 43.37 276 TYR A CA 1
ATOM 1964 C C . TYR A 1 278 ? 5.926 -1.839 -6.363 1.00 43.11 276 TYR A C 1
ATOM 1965 O O . TYR A 1 278 ? 5.671 -0.895 -7.113 1.00 49.97 276 TYR A O 1
ATOM 1974 N N . ALA A 1 279 ? 5.442 -3.063 -6.551 1.00 36.72 277 ALA A N 1
ATOM 1975 C CA . ALA A 1 279 ? 4.466 -3.363 -7.585 1.00 35.22 277 ALA A CA 1
ATOM 1976 C C . ALA A 1 279 ? 3.572 -4.484 -7.082 1.00 38.01 277 ALA A C 1
ATOM 1977 O O . ALA A 1 279 ? 4.041 -5.405 -6.406 1.00 35.97 277 ALA A O 1
ATOM 1979 N N . ASP A 1 280 ? 2.287 -4.391 -7.404 1.00 53.57 278 ASP A N 1
ATOM 1980 C CA . ASP A 1 280 ? 1.329 -5.445 -7.129 1.00 57.60 278 ASP A CA 1
ATOM 1981 C C . ASP A 1 280 ? 1.113 -6.262 -8.400 1.00 59.50 278 ASP A C 1
ATOM 1982 O O . ASP A 1 280 ? 1.703 -5.994 -9.449 1.00 60.41 278 ASP A O 1
ATOM 1987 N N . TYR A 1 281 ? 0.255 -7.279 -8.308 1.00 54.42 279 TYR A N 1
ATOM 1988 C CA . TYR A 1 281 ? 0.037 -8.129 -9.471 1.00 51.59 279 TYR A CA 1
ATOM 1989 C C . TYR A 1 281 ? -0.779 -7.435 -10.559 1.00 57.64 279 TYR A C 1
ATOM 1990 O O . TYR A 1 281 ? -0.673 -7.820 -11.729 1.00 63.27 279 TYR A O 1
ATOM 1999 N N . GLU A 1 282 ? -1.588 -6.427 -10.212 1.00 61.73 280 GLU A N 1
ATOM 2000 C CA . GLU A 1 282 ? -2.289 -5.684 -11.255 1.00 56.74 280 GLU A CA 1
ATOM 2001 C C . GLU A 1 282 ? -1.333 -4.827 -12.078 1.00 49.31 280 GLU A C 1
ATOM 2002 O O . GLU A 1 282 ? -1.589 -4.580 -13.266 1.00 54.53 280 GLU A O 1
ATOM 2008 N N . ASP A 1 283 ? -0.210 -4.408 -11.488 1.00 32.58 281 ASP A N 1
ATOM 2009 C CA . ASP A 1 283 ? 0.815 -3.743 -12.281 1.00 29.01 281 ASP A CA 1
ATOM 2010 C C . ASP A 1 283 ? 1.439 -4.720 -13.263 1.00 29.07 281 ASP A C 1
ATOM 2011 O O . ASP A 1 283 ? 1.666 -4.376 -14.428 1.00 29.39 281 ASP A O 1
ATOM 2016 N N . LEU A 1 284 ? 1.726 -5.943 -12.812 1.00 28.82 282 LEU A N 1
ATOM 2017 C CA . LEU A 1 284 ? 2.280 -6.939 -13.719 1.00 32.71 282 LEU A CA 1
ATOM 2018 C C . LEU A 1 284 ? 1.287 -7.338 -14.800 1.00 36.92 282 LEU A C 1
ATOM 2019 O O . LEU A 1 284 ? 1.707 -7.734 -15.890 1.00 42.92 282 LEU A O 1
ATOM 2024 N N . MET A 1 285 ? -0.020 -7.289 -14.520 1.00 33.90 283 MET A N 1
ATOM 2025 C CA . MET A 1 285 ? -0.987 -7.512 -15.592 1.00 30.90 283 MET A CA 1
ATOM 2026 C C . MET A 1 285 ? -0.928 -6.379 -16.606 1.00 31.76 283 MET A C 1
ATOM 2027 O O . MET A 1 285 ? -0.816 -6.615 -17.818 1.00 42.56 283 MET A O 1
ATOM 2032 N N . LYS A 1 286 ? -0.966 -5.133 -16.121 1.00 29.89 284 LYS A N 1
ATOM 2033 C CA . LYS A 1 286 ? -0.911 -3.984 -17.015 1.00 30.33 284 LYS A CA 1
ATOM 2034 C C . LYS A 1 286 ? 0.438 -3.848 -17.708 1.00 30.44 284 LYS A C 1
ATOM 2035 O O . LYS A 1 286 ? 0.558 -3.048 -18.642 1.00 30.90 284 LYS A O 1
ATOM 2037 N N . ILE A 1 287 ? 1.445 -4.609 -17.284 1.00 30.09 285 ILE A N 1
ATOM 2038 C CA . ILE A 1 287 ? 2.723 -4.669 -17.984 1.00 30.21 285 ILE A CA 1
ATOM 2039 C C . ILE A 1 287 ? 2.675 -5.789 -19.013 1.00 30.26 285 ILE A C 1
ATOM 2040 O O . ILE A 1 287 ? 2.928 -5.552 -20.195 1.00 30.62 285 ILE A O 1
ATOM 2045 N N . THR A 1 288 ? 2.371 -7.013 -18.562 1.00 29.95 286 THR A N 1
ATOM 2046 C CA . THR A 1 288 ? 2.290 -8.170 -19.454 1.00 30.00 286 THR A CA 1
ATOM 2047 C C . THR A 1 288 ? 1.463 -7.854 -20.693 1.00 30.45 286 THR A C 1
ATOM 2048 O O . THR A 1 288 ? 1.842 -8.216 -21.815 1.00 30.66 286 THR A O 1
ATOM 2052 N N . GLU A 1 289 ? 0.330 -7.167 -20.507 1.00 33.25 287 GLU A N 1
ATOM 2053 C CA . GLU A 1 289 ? -0.440 -6.689 -21.652 1.00 37.05 287 GLU A CA 1
ATOM 2054 C C . GLU A 1 289 ? 0.427 -5.833 -22.571 1.00 36.02 287 GLU A C 1
ATOM 2055 O O . GLU A 1 289 ? 0.508 -6.083 -23.781 1.00 35.29 287 GLU A O 1
ATOM 2061 N N . ASP A 1 290 ? 1.083 -4.815 -22.003 1.00 32.39 288 ASP A N 1
ATOM 2062 C CA . ASP A 1 290 ? 1.923 -3.906 -22.780 1.00 31.92 288 ASP A CA 1
ATOM 2063 C C . ASP A 1 290 ? 2.991 -4.661 -23.568 1.00 31.89 288 ASP A C 1
ATOM 2064 O O . ASP A 1 290 ? 3.092 -4.520 -24.794 1.00 33.67 288 ASP A O 1
ATOM 2069 N N . MET A 1 291 ? 3.798 -5.469 -22.876 1.00 31.40 289 MET A N 1
ATOM 2070 C CA . MET A 1 291 ? 4.913 -6.161 -23.515 1.00 31.37 289 MET A CA 1
ATOM 2071 C C . MET A 1 291 ? 4.426 -7.109 -24.598 1.00 31.48 289 MET A C 1
ATOM 2072 O O . MET A 1 291 ? 4.908 -7.064 -25.733 1.00 36.08 289 MET A O 1
ATOM 2077 N N . LEU A 1 292 ? 3.486 -7.998 -24.260 1.00 31.24 290 LEU A N 1
ATOM 2078 C CA . LEU A 1 292 ? 3.022 -8.964 -25.251 1.00 31.39 290 LEU A CA 1
ATOM 2079 C C . LEU A 1 292 ? 2.416 -8.260 -26.461 1.00 31.99 290 LEU A C 1
ATOM 2080 O O . LEU A 1 292 ? 2.597 -8.702 -27.604 1.00 32.24 290 LEU A O 1
ATOM 2085 N N . ALA A 1 293 ? 1.717 -7.145 -26.233 1.00 32.27 291 ALA A N 1
ATOM 2086 C CA . ALA A 1 293 ? 1.157 -6.388 -27.349 1.00 32.95 291 ALA A CA 1
ATOM 2087 C C . ALA A 1 293 ? 2.259 -5.844 -28.253 1.00 34.31 291 ALA A C 1
ATOM 2088 O O . ALA A 1 293 ? 2.257 -6.083 -29.469 1.00 40.31 291 ALA A O 1
ATOM 2090 N N . ARG A 1 294 ? 3.226 -5.126 -27.670 1.00 33.19 292 ARG A N 1
ATOM 2091 C CA . ARG A 1 294 ? 4.276 -4.519 -28.484 1.00 34.00 292 ARG A CA 1
ATOM 2092 C C . ARG A 1 294 ? 5.125 -5.572 -29.184 1.00 33.45 292 ARG A C 1
ATOM 2093 O O . ARG A 1 294 ? 5.572 -5.363 -30.318 1.00 33.93 292 ARG A O 1
ATOM 2101 N N . MET A 1 295 ? 5.358 -6.712 -28.532 1.00 33.78 293 MET A N 1
ATOM 2102 C CA . MET A 1 295 ? 6.172 -7.753 -29.149 1.00 37.32 293 MET A CA 1
ATOM 2103 C C . MET A 1 295 ? 5.435 -8.402 -30.315 1.00 44.76 293 MET A C 1
ATOM 2104 O O . MET A 1 295 ? 6.017 -8.635 -31.382 1.00 55.00 293 MET A O 1
ATOM 2109 N N . VAL A 1 296 ? 4.155 -8.727 -30.122 1.00 42.52 294 VAL A N 1
ATOM 2110 C CA . VAL A 1 296 ? 3.385 -9.318 -31.214 1.00 35.60 294 VAL A CA 1
ATOM 2111 C C . VAL A 1 296 ? 3.319 -8.363 -32.398 1.00 38.36 294 VAL A C 1
ATOM 2112 O O . VAL A 1 296 ? 3.490 -8.775 -33.552 1.00 45.14 294 VAL A O 1
ATOM 2116 N N . TYR A 1 297 ? 3.081 -7.070 -32.139 1.00 43.75 295 TYR A N 1
ATOM 2117 C CA . TYR A 1 297 ? 3.080 -6.108 -33.242 1.00 46.69 295 TYR A CA 1
ATOM 2118 C C . TYR A 1 297 ? 4.466 -5.998 -33.863 1.00 50.74 295 TYR A C 1
ATOM 2119 O O . TYR A 1 297 ? 4.594 -5.692 -35.052 1.00 50.04 295 TYR A O 1
ATOM 2128 N N . TYR A 1 298 ? 5.512 -6.249 -33.072 1.00 56.54 296 TYR A N 1
ATOM 2129 C CA . TYR A 1 298 ? 6.876 -6.179 -33.583 1.00 57.81 296 TYR A CA 1
ATOM 2130 C C . TYR A 1 298 ? 7.171 -7.326 -34.546 1.00 56.71 296 TYR A C 1
ATOM 2131 O O . TYR A 1 298 ? 7.779 -7.112 -35.601 1.00 57.26 296 TYR A O 1
ATOM 2140 N N . MET A 1 299 ? 6.744 -8.551 -34.210 1.00 58.79 297 MET A N 1
ATOM 2141 C CA . MET A 1 299 ? 7.100 -9.706 -35.037 1.00 62.33 297 MET A CA 1
ATOM 2142 C C . MET A 1 299 ? 6.190 -9.823 -36.254 1.00 60.41 297 MET A C 1
ATOM 2143 O O . MET A 1 299 ? 6.669 -9.938 -37.389 1.00 61.48 297 MET A O 1
ATOM 2147 N N . HIS A 1 300 ? 4.883 -9.811 -36.037 1.00 54.49 298 HIS A N 1
ATOM 2148 C CA . HIS A 1 300 ? 3.921 -9.882 -37.120 1.00 48.64 298 HIS A CA 1
ATOM 2149 C C . HIS A 1 300 ? 3.491 -8.450 -37.426 1.00 46.52 298 HIS A C 1
ATOM 2150 O O . HIS A 1 300 ? 4.039 -7.493 -36.877 1.00 51.32 298 HIS A O 1
ATOM 2157 N N . GLY A 1 301 ? 2.518 -8.278 -38.312 1.00 50.21 299 GLY A N 1
ATOM 2158 C CA . GLY A 1 301 ? 2.133 -6.927 -38.669 1.00 55.52 299 GLY A CA 1
ATOM 2159 C C . GLY A 1 301 ? 1.019 -6.328 -37.837 1.00 58.58 299 GLY A C 1
ATOM 2160 O O . GLY A 1 301 ? 0.826 -5.109 -37.851 1.00 58.64 299 GLY A O 1
ATOM 2161 N N . THR A 1 302 ? 0.295 -7.160 -37.092 1.00 69.16 300 THR A N 1
ATOM 2162 C CA . THR A 1 302 ? -0.859 -6.712 -36.327 1.00 68.91 300 THR A CA 1
ATOM 2163 C C . THR A 1 302 ? -0.914 -7.436 -34.988 1.00 68.49 300 THR A C 1
ATOM 2164 O O . THR A 1 302 ? -0.196 -8.411 -34.748 1.00 73.53 300 THR A O 1
ATOM 2168 N N . TYR A 1 303 ? -1.784 -6.932 -34.109 1.00 63.13 301 TYR A N 1
ATOM 2169 C CA . TYR A 1 303 ? -1.948 -7.509 -32.780 1.00 53.79 301 TYR A CA 1
ATOM 2170 C C . TYR A 1 303 ? -2.712 -8.828 -32.811 1.00 47.73 301 TYR A C 1
ATOM 2171 O O . TYR A 1 303 ? -2.675 -9.573 -31.827 1.00 49.90 301 TYR A O 1
ATOM 2180 N N . LYS A 1 304 ? -3.407 -9.133 -33.903 1.00 44.89 302 LYS A N 1
ATOM 2181 C CA . LYS A 1 304 ? -4.214 -10.343 -34.016 1.00 45.67 302 LYS A CA 1
ATOM 2182 C C . LYS A 1 304 ? -3.540 -11.290 -35.000 1.00 41.11 302 LYS A C 1
ATOM 2183 O O . LYS A 1 304 ? -3.372 -10.951 -36.175 1.00 39.67 302 LYS A O 1
ATOM 2189 N N . ILE A 1 305 ? -3.168 -12.480 -34.525 1.00 37.20 303 ILE A N 1
ATOM 2190 C CA . ILE A 1 305 ? -2.445 -13.440 -35.347 1.00 41.98 303 ILE A CA 1
ATOM 2191 C C . ILE A 1 305 ? -3.181 -14.771 -35.369 1.00 39.47 303 ILE A C 1
ATOM 2192 O O . ILE A 1 305 ? -4.074 -15.039 -34.561 1.00 35.37 303 ILE A O 1
ATOM 2197 N N . GLN A 1 306 ? -2.781 -15.606 -36.322 1.00 46.98 304 GLN A N 1
ATOM 2198 C CA . GLN A 1 306 ? -3.326 -16.938 -36.504 1.00 48.70 304 GLN A CA 1
ATOM 2199 C C . GLN A 1 306 ? -2.624 -17.936 -35.589 1.00 49.89 304 GLN A C 1
ATOM 2200 O O . GLN A 1 306 ? -1.558 -17.665 -35.029 1.00 52.14 304 GLN A O 1
ATOM 2206 N N . TYR A 1 307 ? -3.238 -19.109 -35.445 1.00 48.37 305 TYR A N 1
ATOM 2207 C CA . TYR A 1 307 ? -2.574 -20.238 -34.810 1.00 50.08 305 TYR A CA 1
ATOM 2208 C C . TYR A 1 307 ? -3.265 -21.521 -35.245 1.00 50.41 305 TYR A C 1
ATOM 2209 O O . TYR A 1 307 ? -4.497 -21.588 -35.279 1.00 52.07 305 TYR A O 1
ATOM 2218 N N . HIS A 1 308 ? -2.466 -22.532 -35.577 1.00 47.73 306 HIS A N 1
ATOM 2219 C CA . HIS A 1 308 ? -2.981 -23.829 -36.017 1.00 43.59 306 HIS A CA 1
ATOM 2220 C C . HIS A 1 308 ? -2.499 -24.926 -35.079 1.00 39.27 306 HIS A C 1
ATOM 2221 O O . HIS A 1 308 ? -1.377 -25.439 -35.240 1.00 34.96 306 HIS A O 1
ATOM 2228 N N . PRO A 1 309 ? -3.301 -25.315 -34.084 1.00 36.09 307 PRO A N 1
ATOM 2229 C CA . PRO A 1 309 ? -2.864 -26.354 -33.140 1.00 39.99 307 PRO A CA 1
ATOM 2230 C C . PRO A 1 309 ? -2.765 -27.735 -33.761 1.00 40.21 307 PRO A C 1
ATOM 2231 O O . PRO A 1 309 ? -2.238 -28.649 -33.113 1.00 34.89 307 PRO A O 1
ATOM 2235 N N . ASN A 1 310 ? -3.191 -27.914 -34.998 1.00 58.76 308 ASN A N 1
ATOM 2236 C CA . ASN A 1 310 ? -2.967 -29.203 -35.630 1.00 67.03 308 ASN A CA 1
ATOM 2237 C C . ASN A 1 310 ? -1.962 -28.940 -36.752 1.00 75.96 308 ASN A C 1
ATOM 2238 O O . ASN A 1 310 ? -2.290 -28.292 -37.724 1.00 78.41 308 ASN A O 1
ATOM 2243 N N . GLY A 1 311 ? -0.725 -29.404 -36.599 1.00 83.41 309 GLY A N 1
ATOM 2244 C CA . GLY A 1 311 ? 0.306 -29.133 -37.593 1.00 87.04 309 GLY A CA 1
ATOM 2245 C C . GLY A 1 311 ? 0.288 -29.699 -39.000 1.00 91.53 309 GLY A C 1
ATOM 2246 O O . GLY A 1 311 ? 0.481 -28.965 -39.961 1.00 91.86 309 GLY A O 1
ATOM 2247 N N . ILE A 1 312 ? 0.059 -30.999 -39.136 1.00 97.04 310 ILE A N 1
ATOM 2248 C CA . ILE A 1 312 ? -0.023 -31.629 -40.456 1.00 98.35 310 ILE A CA 1
ATOM 2249 C C . ILE A 1 312 ? -1.272 -31.142 -41.176 1.00 93.14 310 ILE A C 1
ATOM 2250 O O . ILE A 1 312 ? -1.274 -30.863 -42.371 1.00 91.46 310 ILE A O 1
ATOM 2252 N N . VAL A 1 313 ? -2.329 -31.029 -40.379 1.00 87.93 311 VAL A N 1
ATOM 2253 C CA . VAL A 1 313 ? -3.657 -30.597 -40.762 1.00 81.78 311 VAL A CA 1
ATOM 2254 C C . VAL A 1 313 ? -3.775 -29.077 -40.739 1.00 80.93 311 VAL A C 1
ATOM 2255 O O . VAL A 1 313 ? -2.788 -28.355 -40.710 1.00 88.34 311 VAL A O 1
ATOM 2259 N N . GLU A 1 314 ? -4.993 -28.582 -40.836 1.00 64.32 312 GLU A N 1
ATOM 2260 C CA . GLU A 1 314 ? -5.209 -27.140 -40.782 1.00 58.63 312 GLU A CA 1
ATOM 2261 C C . GLU A 1 314 ? -6.430 -26.712 -39.977 1.00 58.62 312 GLU A C 1
ATOM 2262 O O . GLU A 1 314 ? -6.715 -25.509 -39.913 1.00 63.59 312 GLU A O 1
ATOM 2268 N N . ASN A 1 315 ? -7.150 -27.633 -39.349 1.00 52.77 313 ASN A N 1
ATOM 2269 C CA . ASN A 1 315 ? -8.330 -27.232 -38.590 1.00 43.32 313 ASN A CA 1
ATOM 2270 C C . ASN A 1 315 ? -8.336 -27.846 -37.192 1.00 38.73 313 ASN A C 1
ATOM 2271 O O . ASN A 1 315 ? -8.055 -29.030 -37.030 1.00 43.15 313 ASN A O 1
ATOM 2276 N N . PRO A 1 316 ? -8.695 -27.051 -36.175 1.00 38.50 314 PRO A N 1
ATOM 2277 C CA . PRO A 1 316 ? -9.268 -25.705 -36.211 1.00 38.62 314 PRO A CA 1
ATOM 2278 C C . PRO A 1 316 ? -8.224 -24.584 -36.164 1.00 37.86 314 PRO A C 1
ATOM 2279 O O . PRO A 1 316 ? -7.050 -24.828 -35.879 1.00 37.16 314 PRO A O 1
ATOM 2283 N N . VAL A 1 317 ? -8.663 -23.365 -36.468 1.00 40.92 315 VAL A N 1
ATOM 2284 C CA . VAL A 1 317 ? -7.802 -22.188 -36.510 1.00 42.07 315 VAL A CA 1
ATOM 2285 C C . VAL A 1 317 ? -8.226 -21.245 -35.393 1.00 44.47 315 VAL A C 1
ATOM 2286 O O . VAL A 1 317 ? -9.354 -20.737 -35.391 1.00 50.22 315 VAL A O 1
ATOM 2290 N N . TYR A 1 318 ? -7.368 -21.104 -34.397 1.00 49.70 316 TYR A N 1
ATOM 2291 C CA . TYR A 1 318 ? -7.643 -20.176 -33.324 1.00 46.28 316 TYR A CA 1
ATOM 2292 C C . TYR A 1 318 ? -7.369 -18.762 -33.829 1.00 47.56 316 TYR A C 1
ATOM 2293 O O . TYR A 1 318 ? -6.588 -18.558 -34.757 1.00 47.57 316 TYR A O 1
ATOM 2302 N N . GLU A 1 319 ? -7.995 -17.776 -33.210 1.00 51.18 317 GLU A N 1
ATOM 2303 C CA . GLU A 1 319 ? -7.791 -16.413 -33.648 1.00 48.57 317 GLU A CA 1
ATOM 2304 C C . GLU A 1 319 ? -7.361 -15.635 -32.434 1.00 49.67 317 GLU A C 1
ATOM 2305 O O . GLU A 1 319 ? -8.078 -14.785 -31.923 1.00 60.33 317 GLU A O 1
ATOM 2311 N N . VAL A 1 320 ? -6.139 -15.913 -32.000 1.00 43.96 318 VAL A N 1
ATOM 2312 C CA . VAL A 1 320 ? -5.611 -15.269 -30.824 1.00 34.57 318 VAL A CA 1
ATOM 2313 C C . VAL A 1 320 ? -5.553 -13.789 -31.102 1.00 34.76 318 VAL A C 1
ATOM 2314 O O . VAL A 1 320 ? -5.098 -13.362 -32.153 1.00 35.04 318 VAL A O 1
ATOM 2318 N N . ASP A 1 321 ? -6.032 -13.010 -30.147 1.00 38.67 319 ASP A N 1
ATOM 2319 C CA . ASP A 1 321 ? -6.033 -11.572 -30.276 1.00 48.82 319 ASP A CA 1
ATOM 2320 C C . ASP A 1 321 ? -5.172 -11.034 -29.163 1.00 52.07 319 ASP A C 1
ATOM 2321 O O . ASP A 1 321 ? -5.409 -11.316 -27.994 1.00 59.86 319 ASP A O 1
ATOM 2326 N N . PHE A 1 322 ? -4.172 -10.249 -29.526 1.00 43.50 320 PHE A N 1
ATOM 2327 C CA . PHE A 1 322 ? -3.280 -9.686 -28.534 1.00 35.34 320 PHE A CA 1
ATOM 2328 C C . PHE A 1 322 ? -3.627 -8.249 -28.192 1.00 36.51 320 PHE A C 1
ATOM 2329 O O . PHE A 1 322 ? -2.869 -7.578 -27.504 1.00 38.19 320 PHE A O 1
ATOM 2337 N N . THR A 1 323 ? -4.758 -7.763 -28.691 1.00 34.52 321 THR A N 1
ATOM 2338 C CA . THR A 1 323 ? -5.146 -6.395 -28.358 1.00 34.83 321 THR A CA 1
ATOM 2339 C C . THR A 1 323 ? -5.564 -6.328 -26.894 1.00 36.21 321 THR A C 1
ATOM 2340 O O . THR A 1 323 ? -6.408 -7.119 -26.460 1.00 34.27 321 THR A O 1
ATOM 2344 N N . PRO A 1 324 ? -5.000 -5.411 -26.101 1.00 43.71 322 PRO A N 1
ATOM 2345 C CA . PRO A 1 324 ? -5.412 -5.207 -24.707 1.00 42.55 322 PRO A CA 1
ATOM 2346 C C . PRO A 1 324 ? -6.800 -4.557 -24.619 1.00 42.15 322 PRO A C 1
ATOM 2347 O O . PRO A 1 324 ? -7.161 -3.807 -25.517 1.00 44.97 322 PRO A O 1
ATOM 2351 N N . PRO A 1 325 ? -7.567 -4.833 -23.555 1.00 33.93 323 PRO A N 1
ATOM 2352 C CA . PRO A 1 325 ? -7.173 -5.626 -22.389 1.00 33.18 323 PRO A CA 1
ATOM 2353 C C . PRO A 1 325 ? -7.671 -7.065 -22.469 1.00 33.13 323 PRO A C 1
ATOM 2354 O O . PRO A 1 325 ? -8.806 -7.308 -22.874 1.00 33.65 323 PRO A O 1
ATOM 2358 N N . PHE A 1 326 ? -6.809 -8.000 -22.077 1.00 32.59 324 PHE A N 1
ATOM 2359 C CA . PHE A 1 326 ? -7.163 -9.413 -22.072 1.00 32.55 324 PHE A CA 1
ATOM 2360 C C . PHE A 1 326 ? -8.274 -9.672 -21.061 1.00 34.62 324 PHE A C 1
ATOM 2361 O O . PHE A 1 326 ? -8.397 -8.972 -20.051 1.00 43.80 324 PHE A O 1
ATOM 2369 N N . ARG A 1 327 ? -9.089 -10.687 -21.336 1.00 33.56 325 ARG A N 1
ATOM 2370 C CA . ARG A 1 327 ? -10.156 -11.038 -20.410 1.00 35.71 325 ARG A CA 1
ATOM 2371 C C . ARG A 1 327 ? -9.588 -11.451 -19.060 1.00 34.64 325 ARG A C 1
ATOM 2372 O O . ARG A 1 327 ? -8.566 -12.137 -18.978 1.00 35.62 325 ARG A O 1
ATOM 2380 N N . LYS A 1 328 ? -10.267 -11.036 -17.994 1.00 43.26 326 LYS A N 1
ATOM 2381 C CA . LYS A 1 328 ? -9.913 -11.424 -16.639 1.00 39.30 326 LYS A CA 1
ATOM 2382 C C . LYS A 1 328 ? -10.974 -12.372 -16.100 1.00 37.34 326 LYS A C 1
ATOM 2383 O O . LYS A 1 328 ? -12.173 -12.156 -16.295 1.00 45.13 326 LYS A O 1
ATOM 2388 N N . VAL A 1 329 ? -10.522 -13.424 -15.424 1.00 31.96 327 VAL A N 1
ATOM 2389 C CA . VAL A 1 329 ? -11.386 -14.482 -14.922 1.00 32.34 327 VAL A CA 1
ATOM 2390 C C . VAL A 1 329 ? -10.929 -14.839 -13.516 1.00 31.93 327 VAL A C 1
ATOM 2391 O O . VAL A 1 329 ? -9.745 -14.745 -13.190 1.00 31.41 327 VAL A O 1
ATOM 2395 N N . ASN A 1 330 ? -11.880 -15.198 -12.665 1.00 32.22 328 ASN A N 1
ATOM 2396 C CA . ASN A 1 330 ? -11.554 -15.745 -11.360 1.00 31.99 328 ASN A CA 1
ATOM 2397 C C . ASN A 1 330 ? -11.733 -17.259 -11.402 1.00 32.46 328 ASN A C 1
ATOM 2398 O O . ASN A 1 330 ? -12.456 -17.796 -12.244 1.00 33.03 328 ASN A O 1
ATOM 2403 N N . ILE A 1 331 ? -11.063 -17.949 -10.479 1.00 32.27 329 ILE A N 1
ATOM 2404 C CA . ILE A 1 331 ? -11.197 -19.401 -10.403 1.00 36.29 329 ILE A CA 1
ATOM 2405 C C . ILE A 1 331 ? -12.573 -19.774 -9.871 1.00 43.44 329 ILE A C 1
ATOM 2406 O O . ILE A 1 331 ? -13.274 -20.624 -10.435 1.00 44.50 329 ILE A O 1
ATOM 2411 N N . TYR A 1 332 ? -12.982 -19.123 -8.784 1.00 52.88 330 TYR A N 1
ATOM 2412 C CA . TYR A 1 332 ? -14.219 -19.482 -8.103 1.00 58.08 330 TYR A CA 1
ATOM 2413 C C . TYR A 1 332 ? -15.436 -19.157 -8.961 1.00 61.09 330 TYR A C 1
ATOM 2414 O O . TYR A 1 332 ? -16.320 -19.999 -9.141 1.00 63.31 330 TYR A O 1
ATOM 2423 N N . ASP A 1 333 ? -15.500 -17.938 -9.499 1.00 65.69 331 ASP A N 1
ATOM 2424 C CA . ASP A 1 333 ? -16.650 -17.544 -10.310 1.00 70.21 331 ASP A CA 1
ATOM 2425 C C . ASP A 1 333 ? -16.781 -18.417 -11.556 1.00 73.30 331 ASP A C 1
ATOM 2426 O O . ASP A 1 333 ? -17.868 -18.923 -11.866 1.00 79.95 331 ASP A O 1
ATOM 2431 N N . GLY A 1 334 ? -15.673 -18.624 -12.273 1.00 60.16 332 GLY A N 1
ATOM 2432 C CA . GLY A 1 334 ? -15.737 -19.355 -13.526 1.00 49.68 332 GLY A CA 1
ATOM 2433 C C . GLY A 1 334 ? -15.937 -20.848 -13.369 1.00 42.45 332 GLY A C 1
ATOM 2434 O O . GLY A 1 334 ? -16.648 -21.468 -14.166 1.00 45.99 332 GLY A O 1
ATOM 2435 N N . LEU A 1 335 ? -15.333 -21.448 -12.344 1.00 35.65 333 LEU A N 1
ATOM 2436 C CA . LEU A 1 335 ? -15.550 -22.873 -12.120 1.00 36.33 333 LEU A CA 1
ATOM 2437 C C . LEU A 1 335 ? -16.899 -23.148 -11.462 1.00 40.06 333 LEU A C 1
ATOM 2438 O O . LEU A 1 335 ? -17.517 -24.187 -11.728 1.00 45.35 333 LEU A O 1
ATOM 2443 N N . GLN A 1 336 ? -17.386 -22.219 -10.635 1.00 36.89 334 GLN A N 1
ATOM 2444 C CA . GLN A 1 336 ? -18.718 -22.368 -10.059 1.00 37.67 334 GLN A CA 1
ATOM 2445 C C . GLN A 1 336 ? -19.795 -22.217 -11.123 1.00 38.39 334 GLN A C 1
ATOM 2446 O O . GLN A 1 336 ? -20.792 -22.949 -11.114 1.00 39.37 334 GLN A O 1
ATOM 2452 N N . GLU A 1 337 ? -19.615 -21.277 -12.054 1.00 38.00 335 GLU A N 1
ATOM 2453 C CA . GLU A 1 337 ? -20.592 -21.134 -13.126 1.00 38.77 335 GLU A CA 1
ATOM 2454 C C . GLU A 1 337 ? -20.499 -22.286 -14.116 1.00 39.34 335 GLU A C 1
ATOM 2455 O O . GLU A 1 337 ? -21.526 -22.810 -14.563 1.00 43.13 335 GLU A O 1
ATOM 2461 N N . LYS A 1 338 ? -19.279 -22.695 -14.473 1.00 41.93 336 LYS A N 1
ATOM 2462 C CA . LYS A 1 338 ? -19.129 -23.768 -15.450 1.00 42.73 336 LYS A CA 1
ATOM 2463 C C . LYS A 1 338 ? -19.659 -25.089 -14.902 1.00 40.15 336 LYS A C 1
ATOM 2464 O O . LYS A 1 338 ? -20.291 -25.860 -15.634 1.00 41.06 336 LYS A O 1
ATOM 2470 N N . LEU A 1 339 ? -19.419 -25.369 -13.617 1.00 41.11 337 LEU A N 1
ATOM 2471 C CA . LEU A 1 339 ? -19.914 -26.608 -13.025 1.00 40.86 337 LEU A CA 1
ATOM 2472 C C . LEU A 1 339 ? -21.361 -26.509 -12.560 1.00 41.75 337 LEU A C 1
ATOM 2473 O O . LEU A 1 339 ? -22.028 -27.540 -12.434 1.00 42.80 337 LEU A O 1
ATOM 2478 N N . GLY A 1 340 ? -21.860 -25.303 -12.307 1.00 41.43 338 GLY A N 1
ATOM 2479 C CA . GLY A 1 340 ? -23.229 -25.138 -11.857 1.00 42.26 338 GLY A CA 1
ATOM 2480 C C . GLY A 1 340 ? -23.478 -25.545 -10.423 1.00 42.49 338 GLY A C 1
ATOM 2481 O O . GLY A 1 340 ? -24.558 -26.057 -10.107 1.00 43.56 338 GLY A O 1
ATOM 2482 N N . ILE A 1 341 ? -22.498 -25.340 -9.543 1.00 41.59 339 ILE A N 1
ATOM 2483 C CA . ILE A 1 341 ? -22.630 -25.593 -8.115 1.00 41.70 339 ILE A CA 1
ATOM 2484 C C . ILE A 1 341 ? -21.879 -24.480 -7.395 1.00 40.49 339 ILE A C 1
ATOM 2485 O O . ILE A 1 341 ? -21.097 -23.742 -7.997 1.00 39.62 339 ILE A O 1
ATOM 2489 N N . GLN A 1 342 ? -22.122 -24.359 -6.095 1.00 41.21 340 GLN A N 1
ATOM 2490 C CA . GLN A 1 342 ? -21.467 -23.352 -5.273 1.00 46.80 340 GLN A CA 1
ATOM 2491 C C . GLN A 1 342 ? -20.410 -24.014 -4.402 1.00 55.31 340 GLN A C 1
ATOM 2492 O O . GLN A 1 342 ? -20.680 -25.030 -3.753 1.00 64.33 340 GLN A O 1
ATOM 2498 N N . PHE A 1 343 ? -19.218 -23.430 -4.380 1.00 50.11 341 PHE A N 1
ATOM 2499 C CA . PHE A 1 343 ? -18.128 -24.015 -3.619 1.00 44.37 341 PHE A CA 1
ATOM 2500 C C . PHE A 1 343 ? -18.107 -23.446 -2.211 1.00 42.11 341 PHE A C 1
ATOM 2501 O O . PHE A 1 343 ? -18.677 -22.382 -1.947 1.00 45.29 341 PHE A O 1
ATOM 2509 N N . PRO A 1 344 ? -17.461 -24.137 -1.278 1.00 37.55 342 PRO A N 1
ATOM 2510 C CA . PRO A 1 344 ? -17.245 -23.568 0.045 1.00 37.14 342 PRO A CA 1
ATOM 2511 C C . PRO A 1 344 ? -16.157 -22.515 -0.011 1.00 42.19 342 PRO A C 1
ATOM 2512 O O . PRO A 1 344 ? -15.332 -22.522 -0.937 1.00 39.90 342 PRO A O 1
ATOM 2516 N N . PRO A 1 345 ? -16.139 -21.573 0.934 1.00 49.25 343 PRO A N 1
ATOM 2517 C CA . PRO A 1 345 ? -15.024 -20.616 0.983 1.00 52.47 343 PRO A CA 1
ATOM 2518 C C . PRO A 1 345 ? -13.683 -21.322 1.122 1.00 54.63 343 PRO A C 1
ATOM 2519 O O . PRO A 1 345 ? -13.624 -22.548 1.256 1.00 68.01 343 PRO A O 1
ATOM 2523 N N . ALA A 1 346 ? -12.601 -20.556 1.121 1.00 35.99 344 ALA A N 1
ATOM 2524 C CA . ALA A 1 346 ? -11.255 -21.121 1.093 1.00 33.36 344 ALA A CA 1
ATOM 2525 C C . ALA A 1 346 ? -10.938 -21.807 2.415 1.00 37.95 344 ALA A C 1
ATOM 2526 O O . ALA A 1 346 ? -10.539 -21.164 3.388 1.00 33.34 344 ALA A O 1
ATOM 2528 N N . ASP A 1 347 ? -11.106 -23.125 2.429 1.00 48.57 345 ASP A N 1
ATOM 2529 C CA . ASP A 1 347 ? -10.849 -23.933 3.609 1.00 46.07 345 ASP A CA 1
ATOM 2530 C C . ASP A 1 347 ? -9.745 -24.967 3.400 1.00 50.41 345 ASP A C 1
ATOM 2531 O O . ASP A 1 347 ? -9.772 -25.749 2.454 1.00 48.34 345 ASP A O 1
ATOM 2533 N N . THR A 1 348 ? -8.757 -24.923 4.286 1.00 46.24 346 THR A N 1
ATOM 2534 C CA . THR A 1 348 ? -7.623 -25.844 4.309 1.00 50.48 346 THR A CA 1
ATOM 2535 C C . THR A 1 348 ? -8.027 -27.244 4.738 1.00 61.04 346 THR A C 1
ATOM 2536 O O . THR A 1 348 ? -7.413 -28.231 4.347 1.00 57.40 346 THR A O 1
ATOM 2540 N N . LEU A 1 349 ? -9.140 -27.326 5.453 1.00 85.19 347 LEU A N 1
ATOM 2541 C CA . LEU A 1 349 ? -9.623 -28.574 6.046 1.00 91.34 347 LEU A CA 1
ATOM 2542 C C . LEU A 1 349 ? -10.009 -29.698 5.101 1.00 93.79 347 LEU A C 1
ATOM 2543 O O . LEU A 1 349 ? -10.301 -29.497 3.927 1.00 96.27 347 LEU A O 1
ATOM 2545 N N . ASP A 1 350 ? -9.995 -30.900 5.669 1.00 87.63 348 ASP A N 1
ATOM 2546 C CA . ASP A 1 350 ? -10.309 -32.160 5.000 1.00 82.76 348 ASP A CA 1
ATOM 2547 C C . ASP A 1 350 ? -11.735 -32.221 4.466 1.00 79.41 348 ASP A C 1
ATOM 2548 O O . ASP A 1 350 ? -12.002 -32.877 3.465 1.00 79.76 348 ASP A O 1
ATOM 2550 N N . THR A 1 351 ? -12.651 -31.554 5.153 1.00 73.07 349 THR A N 1
ATOM 2551 C CA . THR A 1 351 ? -14.039 -31.541 4.762 1.00 70.61 349 THR A CA 1
ATOM 2552 C C . THR A 1 351 ? -14.256 -30.973 3.365 1.00 70.60 349 THR A C 1
ATOM 2553 O O . THR A 1 351 ? -15.085 -31.498 2.635 1.00 68.24 349 THR A O 1
ATOM 2555 N N . ASP A 1 352 ? -13.543 -29.921 2.962 1.00 83.83 350 ASP A N 1
ATOM 2556 C CA . ASP A 1 352 ? -13.821 -29.408 1.620 1.00 82.61 350 ASP A CA 1
ATOM 2557 C C . ASP A 1 352 ? -13.358 -30.339 0.501 1.00 80.14 350 ASP A C 1
ATOM 2558 O O . ASP A 1 352 ? -13.870 -30.243 -0.623 1.00 83.37 350 ASP A O 1
ATOM 2560 N N . GLU A 1 353 ? -12.424 -31.250 0.781 1.00 71.73 351 GLU A N 1
ATOM 2561 C CA . GLU A 1 353 ? -11.914 -32.144 -0.257 1.00 64.72 351 GLU A CA 1
ATOM 2562 C C . GLU A 1 353 ? -12.974 -33.137 -0.723 1.00 63.62 351 GLU A C 1
ATOM 2563 O O . GLU A 1 353 ? -13.082 -33.423 -1.926 1.00 68.69 351 GLU A O 1
ATOM 2569 N N . ALA A 1 354 ? -13.805 -33.617 0.207 1.00 57.09 352 ALA A N 1
ATOM 2570 C CA . ALA A 1 354 ? -14.909 -34.499 -0.151 1.00 55.60 352 ALA A CA 1
ATOM 2571 C C . ALA A 1 354 ? -15.824 -33.836 -1.168 1.00 58.20 352 ALA A C 1
ATOM 2572 O O . ALA A 1 354 ? -16.266 -34.479 -2.128 1.00 67.72 352 ALA A O 1
ATOM 2574 N N . ASN A 1 355 ? -16.113 -32.547 -0.978 1.00 57.75 353 ASN A N 1
ATOM 2575 C CA . ASN A 1 355 ? -16.873 -31.815 -1.981 1.00 55.95 353 ASN A CA 1
ATOM 2576 C C . ASN A 1 355 ? -16.077 -31.710 -3.273 1.00 58.83 353 ASN A C 1
ATOM 2577 O O . ASN A 1 355 ? -16.639 -31.844 -4.365 1.00 66.66 353 ASN A O 1
ATOM 2582 N N . LYS A 1 356 ? -14.765 -31.486 -3.162 1.00 47.90 354 LYS A N 1
ATOM 2583 C CA . LYS A 1 356 ? -13.883 -31.295 -4.307 1.00 49.24 354 LYS A CA 1
ATOM 2584 C C . LYS A 1 356 ? -13.695 -32.537 -5.167 1.00 59.80 354 LYS A C 1
ATOM 2585 O O . LYS A 1 356 ? -13.161 -32.399 -6.269 1.00 40.61 354 LYS A O 1
ATOM 2591 N N . PHE A 1 357 ? -14.094 -33.731 -4.713 1.00 67.17 355 PHE A N 1
ATOM 2592 C CA . PHE A 1 357 ? -13.931 -34.924 -5.546 1.00 76.28 355 PHE A CA 1
ATOM 2593 C C . PHE A 1 357 ? -14.570 -34.764 -6.926 1.00 82.80 355 PHE A C 1
ATOM 2594 O O . PHE A 1 357 ? -13.869 -34.807 -7.944 1.00 85.34 355 PHE A O 1
ATOM 2602 N N . PHE A 1 358 ? -15.894 -34.598 -6.987 1.00 70.94 356 PHE A N 1
ATOM 2603 C CA . PHE A 1 358 ? -16.614 -34.482 -8.267 1.00 54.58 356 PHE A CA 1
ATOM 2604 C C . PHE A 1 358 ? -16.355 -35.679 -9.188 1.00 51.00 356 PHE A C 1
ATOM 2605 O O . PHE A 1 358 ? -15.985 -35.518 -10.353 1.00 44.31 356 PHE A O 1
ATOM 2613 N N . ASP A 1 359 ? -16.558 -36.890 -8.663 1.00 58.27 357 ASP A N 1
ATOM 2614 C CA . ASP A 1 359 ? -16.334 -38.085 -9.473 1.00 63.47 357 ASP A CA 1
ATOM 2615 C C . ASP A 1 359 ? -17.328 -38.193 -10.622 1.00 74.53 357 ASP A C 1
ATOM 2616 O O . ASP A 1 359 ? -16.969 -38.686 -11.698 1.00 71.45 357 ASP A O 1
ATOM 2618 N N . LYS A 1 360 ? -18.567 -37.739 -10.416 1.00 96.20 358 LYS A N 1
ATOM 2619 C CA . LYS A 1 360 ? -19.566 -37.788 -11.477 1.00 99.41 358 LYS A CA 1
ATOM 2620 C C . LYS A 1 360 ? -19.133 -36.960 -12.678 1.00 94.72 358 LYS A C 1
ATOM 2621 O O . LYS A 1 360 ? -19.370 -37.350 -13.826 1.00 103.13 358 LYS A O 1
ATOM 2623 N N . LEU A 1 361 ? -18.498 -35.811 -12.434 1.00 65.04 359 LEU A N 1
ATOM 2624 C CA . LEU A 1 361 ? -17.992 -34.991 -13.530 1.00 49.31 359 LEU A CA 1
ATOM 2625 C C . LEU A 1 361 ? -16.898 -35.702 -14.317 1.00 44.66 359 LEU A C 1
ATOM 2626 O O . LEU A 1 361 ? -16.641 -35.338 -15.470 1.00 44.21 359 LEU A O 1
ATOM 2631 N N . ALA A 1 362 ? -16.253 -36.706 -13.716 1.00 53.76 360 ALA A N 1
ATOM 2632 C CA . ALA A 1 362 ? -15.282 -37.572 -14.390 1.00 45.00 360 ALA A CA 1
ATOM 2633 C C . ALA A 1 362 ? -14.107 -36.790 -14.971 1.00 43.66 360 ALA A C 1
ATOM 2634 O O . ALA A 1 362 ? -13.536 -37.178 -15.993 1.00 43.54 360 ALA A O 1
ATOM 2636 N N . VAL A 1 363 ? -13.733 -35.683 -14.325 1.00 43.44 361 VAL A N 1
ATOM 2637 C CA . VAL A 1 363 ? -12.549 -34.943 -14.755 1.00 42.22 361 VAL A CA 1
ATOM 2638 C C . VAL A 1 363 ? -11.299 -35.782 -14.537 1.00 47.31 361 VAL A C 1
ATOM 2639 O O . VAL A 1 363 ? -10.427 -35.861 -15.412 1.00 53.65 361 VAL A O 1
ATOM 2641 N N . GLU A 1 364 ? -11.200 -36.427 -13.376 1.00 44.78 362 GLU A N 1
ATOM 2642 C CA . GLU A 1 364 ? -10.098 -37.327 -13.046 1.00 46.65 362 GLU A CA 1
ATOM 2643 C C . GLU A 1 364 ? -8.738 -36.654 -13.209 1.00 47.75 362 GLU A C 1
ATOM 2644 O O . GLU A 1 364 ? -7.809 -37.240 -13.762 1.00 45.95 362 GLU A O 1
ATOM 2646 N N . ALA A 1 371 ? -3.290 -40.310 -9.629 1.00 68.44 369 ALA A N 1
ATOM 2647 C CA . ALA A 1 371 ? -2.275 -39.913 -8.659 1.00 70.87 369 ALA A CA 1
ATOM 2648 C C . ALA A 1 371 ? -2.956 -39.498 -7.361 1.00 72.49 369 ALA A C 1
ATOM 2649 O O . ALA A 1 371 ? -4.187 -39.519 -7.285 1.00 72.06 369 ALA A O 1
ATOM 2651 N N . PRO A 1 372 ? -2.171 -39.163 -6.335 1.00 71.66 370 PRO A N 1
ATOM 2652 C CA . PRO A 1 372 ? -2.768 -38.624 -5.110 1.00 72.41 370 PRO A CA 1
ATOM 2653 C C . PRO A 1 372 ? -3.679 -37.441 -5.408 1.00 74.62 370 PRO A C 1
ATOM 2654 O O . PRO A 1 372 ? -3.305 -36.507 -6.120 1.00 78.17 370 PRO A O 1
ATOM 2658 N N . ARG A 1 373 ? -4.900 -37.505 -4.883 1.00 70.74 371 ARG A N 1
ATOM 2659 C CA . ARG A 1 373 ? -5.914 -36.476 -5.087 1.00 68.36 371 ARG A CA 1
ATOM 2660 C C . ARG A 1 373 ? -6.173 -35.727 -3.785 1.00 67.17 371 ARG A C 1
ATOM 2661 O O . ARG A 1 373 ? -6.720 -36.295 -2.835 1.00 66.89 371 ARG A O 1
ATOM 2669 N N . THR A 1 374 ? -5.768 -34.464 -3.744 1.00 71.24 372 THR A N 1
ATOM 2670 C CA . THR A 1 374 ? -6.068 -33.554 -2.649 1.00 67.84 372 THR A CA 1
ATOM 2671 C C . THR A 1 374 ? -6.832 -32.370 -3.226 1.00 66.24 372 THR A C 1
ATOM 2672 O O . THR A 1 374 ? -6.998 -32.255 -4.443 1.00 68.56 372 THR A O 1
ATOM 2676 N N . THR A 1 375 ? -7.320 -31.495 -2.341 1.00 53.17 373 THR A N 1
ATOM 2677 C CA . THR A 1 375 ? -8.138 -30.370 -2.786 1.00 47.89 373 THR A CA 1
ATOM 2678 C C . THR A 1 375 ? -7.426 -29.564 -3.867 1.00 45.97 373 THR A C 1
ATOM 2679 O O . THR A 1 375 ? -8.056 -29.102 -4.827 1.00 47.18 373 THR A O 1
ATOM 2683 N N . ALA A 1 376 ? -6.104 -29.416 -3.746 1.00 45.69 374 ALA A N 1
ATOM 2684 C CA . ALA A 1 376 ? -5.359 -28.623 -4.717 1.00 43.24 374 ALA A CA 1
ATOM 2685 C C . ALA A 1 376 ? -5.203 -29.359 -6.045 1.00 40.67 374 ALA A C 1
ATOM 2686 O O . ALA A 1 376 ? -5.392 -28.767 -7.113 1.00 44.27 374 ALA A O 1
ATOM 2688 N N . ARG A 1 377 ? -4.872 -30.652 -6.007 1.00 38.83 375 ARG A N 1
ATOM 2689 C CA . ARG A 1 377 ? -4.711 -31.393 -7.255 1.00 38.12 375 ARG A CA 1
ATOM 2690 C C . ARG A 1 377 ? -6.052 -31.618 -7.942 1.00 47.06 375 ARG A C 1
ATOM 2691 O O . ARG A 1 377 ? -6.155 -31.519 -9.173 1.00 62.61 375 ARG A O 1
ATOM 2699 N N . LEU A 1 378 ? -7.095 -31.894 -7.158 1.00 37.59 376 LEU A N 1
ATOM 2700 C CA . LEU A 1 378 ? -8.437 -32.004 -7.717 1.00 38.09 376 LEU A CA 1
ATOM 2701 C C . LEU A 1 378 ? -8.854 -30.691 -8.361 1.00 37.33 376 LEU A C 1
ATOM 2702 O O . LEU A 1 378 ? -9.355 -30.668 -9.492 1.00 37.43 376 LEU A O 1
ATOM 2707 N N . LEU A 1 379 ? -8.654 -29.582 -7.644 1.00 36.63 377 LEU A N 1
ATOM 2708 C CA . LEU A 1 379 ? -8.980 -28.270 -8.190 1.00 35.93 377 LEU A CA 1
ATOM 2709 C C . LEU A 1 379 ? -8.214 -27.997 -9.480 1.00 35.42 377 LEU A C 1
ATOM 2710 O O . LEU A 1 379 ? -8.774 -27.454 -10.439 1.00 35.30 377 LEU A O 1
ATOM 2715 N N . ASP A 1 380 ? -6.936 -28.387 -9.532 1.00 35.17 378 ASP A N 1
ATOM 2716 C CA . ASP A 1 380 ? -6.143 -28.136 -10.732 1.00 34.70 378 ASP A CA 1
ATOM 2717 C C . ASP A 1 380 ? -6.641 -28.963 -11.913 1.00 35.25 378 ASP A C 1
ATOM 2718 O O . ASP A 1 380 ? -6.666 -28.476 -13.050 1.00 34.97 378 ASP A O 1
ATOM 2723 N N . LYS A 1 381 ? -7.057 -30.210 -11.670 1.00 36.10 379 LYS A N 1
ATOM 2724 C CA . LYS A 1 381 ? -7.563 -31.012 -12.779 1.00 36.69 379 LYS A CA 1
ATOM 2725 C C . LYS A 1 381 ? -8.920 -30.504 -13.245 1.00 40.05 379 LYS A C 1
ATOM 2726 O O . LYS A 1 381 ? -9.226 -30.549 -14.444 1.00 46.44 379 LYS A O 1
ATOM 2728 N N . LEU A 1 382 ? -9.731 -29.995 -12.314 1.00 37.04 380 LEU A N 1
ATOM 2729 C CA . LEU A 1 382 ? -11.020 -29.413 -12.670 1.00 37.30 380 LEU A CA 1
ATOM 2730 C C . LEU A 1 382 ? -10.842 -28.165 -13.527 1.00 36.55 380 LEU A C 1
ATOM 2731 O O . LEU A 1 382 ? -11.504 -28.009 -14.563 1.00 36.82 380 LEU A O 1
ATOM 2736 N N . ILE A 1 383 ? -9.949 -27.264 -13.105 1.00 35.68 381 ILE A N 1
ATOM 2737 C CA . ILE A 1 383 ? -9.572 -26.120 -13.937 1.00 35.01 381 ILE A CA 1
ATOM 2738 C C . ILE A 1 383 ? -9.103 -26.591 -15.306 1.00 36.34 381 ILE A C 1
ATOM 2739 O O . ILE A 1 383 ? -9.482 -26.032 -16.342 1.00 36.89 381 ILE A O 1
ATOM 2744 N N . GLY A 1 384 ? -8.268 -27.632 -15.325 1.00 35.19 382 GLY A N 1
ATOM 2745 C CA . GLY A 1 384 ? -7.691 -28.089 -16.578 1.00 35.20 382 GLY A CA 1
ATOM 2746 C C . GLY A 1 384 ? -8.722 -28.609 -17.562 1.00 35.92 382 GLY A C 1
ATOM 2747 O O . GLY A 1 384 ? -8.614 -28.373 -18.768 1.00 35.83 382 GLY A O 1
ATOM 2748 N N . GLU A 1 385 ? -9.742 -29.313 -17.067 1.00 43.19 383 GLU A N 1
ATOM 2749 C CA . GLU A 1 385 ? -10.743 -29.861 -17.979 1.00 44.13 383 GLU A CA 1
ATOM 2750 C C . GLU A 1 385 ? -11.824 -28.845 -18.334 1.00 41.47 383 GLU A C 1
ATOM 2751 O O . GLU A 1 385 ? -12.116 -28.630 -19.515 1.00 37.76 383 GLU A O 1
ATOM 2757 N N . PHE A 1 386 ? -12.434 -28.211 -17.337 1.00 39.72 384 PHE A N 1
ATOM 2758 C CA . PHE A 1 386 ? -13.601 -27.378 -17.618 1.00 42.77 384 PHE A CA 1
ATOM 2759 C C . PHE A 1 386 ? -13.252 -25.928 -17.950 1.00 44.49 384 PHE A C 1
ATOM 2760 O O . PHE A 1 386 ? -13.761 -25.379 -18.932 1.00 58.21 384 PHE A O 1
ATOM 2768 N N . LEU A 1 387 ? -12.406 -25.292 -17.143 1.00 38.87 385 LEU A N 1
ATOM 2769 C CA . LEU A 1 387 ? -12.197 -23.852 -17.281 1.00 38.60 385 LEU A CA 1
ATOM 2770 C C . LEU A 1 387 ? -11.161 -23.503 -18.348 1.00 39.66 385 LEU A C 1
ATOM 2771 O O . LEU A 1 387 ? -11.343 -22.532 -19.090 1.00 39.55 385 LEU A O 1
ATOM 2776 N N . GLU A 1 388 ? -10.082 -24.275 -18.450 1.00 50.41 386 GLU A N 1
ATOM 2777 C CA . GLU A 1 388 ? -8.938 -23.887 -19.273 1.00 52.56 386 GLU A CA 1
ATOM 2778 C C . GLU A 1 388 ? -9.177 -23.921 -20.786 1.00 49.72 386 GLU A C 1
ATOM 2779 O O . GLU A 1 388 ? -8.756 -22.982 -21.475 1.00 46.96 386 GLU A O 1
ATOM 2785 N N . PRO A 1 389 ? -9.820 -24.951 -21.353 1.00 35.35 387 PRO A N 1
ATOM 2786 C CA . PRO A 1 389 ? -9.960 -24.990 -22.821 1.00 35.66 387 PRO A CA 1
ATOM 2787 C C . PRO A 1 389 ? -10.734 -23.823 -23.414 1.00 35.81 387 PRO A C 1
ATOM 2788 O O . PRO A 1 389 ? -10.669 -23.616 -24.631 1.00 39.66 387 PRO A O 1
ATOM 2792 N N . THR A 1 390 ? -11.470 -23.057 -22.605 1.00 35.82 388 THR A N 1
ATOM 2793 C CA . THR A 1 390 ? -12.184 -21.890 -23.112 1.00 36.01 388 THR A CA 1
ATOM 2794 C C . THR A 1 390 ? -11.251 -20.749 -23.507 1.00 35.35 388 THR A C 1
ATOM 2795 O O . THR A 1 390 ? -11.710 -19.781 -24.123 1.00 35.56 388 THR A O 1
ATOM 2799 N N . PHE A 1 391 ? -9.965 -20.843 -23.172 1.00 35.10 389 PHE A N 1
ATOM 2800 C CA . PHE A 1 391 ? -9.020 -19.742 -23.338 1.00 39.02 389 PHE A CA 1
ATOM 2801 C C . PHE A 1 391 ? -8.306 -19.870 -24.680 1.00 39.86 389 PHE A C 1
ATOM 2802 O O . PHE A 1 391 ? -7.477 -20.766 -24.867 1.00 41.23 389 PHE A O 1
ATOM 2810 N N . ILE A 1 392 ? -8.629 -18.977 -25.616 1.00 34.82 390 ILE A N 1
ATOM 2811 C CA . ILE A 1 392 ? -7.924 -18.911 -26.892 1.00 34.36 390 ILE A CA 1
ATOM 2812 C C . ILE A 1 392 ? -7.174 -17.589 -26.966 1.00 37.62 390 ILE A C 1
ATOM 2813 O O . ILE A 1 392 ? -5.940 -17.564 -27.048 1.00 41.36 390 ILE A O 1
ATOM 2818 N N . SER A 1 393 ? -7.915 -16.483 -26.939 1.00 51.92 391 SER A N 1
ATOM 2819 C CA . SER A 1 393 ? -7.302 -15.187 -26.707 1.00 54.38 391 SER A CA 1
ATOM 2820 C C . SER A 1 393 ? -6.612 -15.190 -25.343 1.00 50.36 391 SER A C 1
ATOM 2821 O O . SER A 1 393 ? -7.055 -15.885 -24.422 1.00 51.98 391 SER A O 1
ATOM 2824 N N . PRO A 1 394 ? -5.512 -14.453 -25.195 1.00 44.18 392 PRO A N 1
ATOM 2825 C CA . PRO A 1 394 ? -4.825 -14.410 -23.898 1.00 43.69 392 PRO A CA 1
ATOM 2826 C C . PRO A 1 394 ? -5.787 -14.030 -22.784 1.00 43.12 392 PRO A C 1
ATOM 2827 O O . PRO A 1 394 ? -6.553 -13.072 -22.900 1.00 46.58 392 PRO A O 1
ATOM 2831 N N . THR A 1 395 ? -5.761 -14.807 -21.704 1.00 41.27 393 THR A N 1
ATOM 2832 C CA . THR A 1 395 ? -6.718 -14.638 -20.622 1.00 34.73 393 THR A CA 1
ATOM 2833 C C . THR A 1 395 ? -6.001 -14.730 -19.285 1.00 34.87 393 THR A C 1
ATOM 2834 O O . THR A 1 395 ? -5.191 -15.639 -19.067 1.00 31.16 393 THR A O 1
ATOM 2838 N N . PHE A 1 396 ? -6.316 -13.788 -18.398 1.00 31.21 394 PHE A N 1
ATOM 2839 C CA . PHE A 1 396 ? -5.808 -13.787 -17.036 1.00 30.76 394 PHE A CA 1
ATOM 2840 C C . PHE A 1 396 ? -6.719 -14.644 -16.169 1.00 30.95 394 PHE A C 1
ATOM 2841 O O . PHE A 1 396 ? -7.933 -14.429 -16.132 1.00 31.30 394 PHE A O 1
ATOM 2849 N N . LEU A 1 397 ? -6.133 -15.617 -15.484 1.00 30.78 395 LEU A N 1
ATOM 2850 C CA . LEU A 1 397 ? -6.853 -16.485 -14.561 1.00 30.99 395 LEU A CA 1
ATOM 2851 C C . LEU A 1 397 ? -6.338 -16.177 -13.158 1.00 30.58 395 LEU A C 1
ATOM 2852 O O . LEU A 1 397 ? -5.189 -16.485 -12.831 1.00 30.29 395 LEU A O 1
ATOM 2857 N N . THR A 1 398 ? -7.193 -15.589 -12.329 1.00 30.60 396 THR A N 1
ATOM 2858 C CA . THR A 1 398 ? -6.784 -14.888 -11.122 1.00 31.99 396 THR A CA 1
ATOM 2859 C C . THR A 1 398 ? -7.338 -15.568 -9.872 1.00 30.39 396 THR A C 1
ATOM 2860 O O . THR A 1 398 ? -8.308 -16.331 -9.925 1.00 33.59 396 THR A O 1
ATOM 2864 N N . GLY A 1 399 ? -6.692 -15.285 -8.739 1.00 29.98 397 GLY A N 1
ATOM 2865 C CA . GLY A 1 399 ? -7.169 -15.681 -7.428 1.00 30.09 397 GLY A CA 1
ATOM 2866 C C . GLY A 1 399 ? -7.169 -17.163 -7.124 1.00 30.48 397 GLY A C 1
ATOM 2867 O O . GLY A 1 399 ? -8.210 -17.729 -6.779 1.00 30.93 397 GLY A O 1
ATOM 2868 N N . HIS A 1 400 ? -6.009 -17.801 -7.240 1.00 30.39 398 HIS A N 1
ATOM 2869 C CA . HIS A 1 400 ? -5.887 -19.188 -6.828 1.00 30.80 398 HIS A CA 1
ATOM 2870 C C . HIS A 1 400 ? -5.919 -19.293 -5.302 1.00 30.84 398 HIS A C 1
ATOM 2871 O O . HIS A 1 400 ? -5.568 -18.342 -4.598 1.00 35.11 398 HIS A O 1
ATOM 2878 N N . PRO A 1 401 ? -6.345 -20.438 -4.769 1.00 32.92 399 PRO A N 1
ATOM 2879 C CA . PRO A 1 401 ? -6.315 -20.647 -3.316 1.00 32.99 399 PRO A CA 1
ATOM 2880 C C . PRO A 1 401 ? -4.897 -20.620 -2.761 1.00 38.23 399 PRO A C 1
ATOM 2881 O O . PRO A 1 401 ? -3.903 -20.700 -3.486 1.00 42.08 399 PRO A O 1
ATOM 2885 N N . GLN A 1 402 ? -4.817 -20.500 -1.432 1.00 34.79 400 GLN A N 1
ATOM 2886 C CA . GLN A 1 402 ? -3.528 -20.528 -0.751 1.00 31.42 400 GLN A CA 1
ATOM 2887 C C . GLN A 1 402 ? -2.940 -21.929 -0.697 1.00 37.27 400 GLN A C 1
ATOM 2888 O O . GLN A 1 402 ? -1.743 -22.079 -0.431 1.00 44.86 400 GLN A O 1
ATOM 2894 N N . ILE A 1 403 ? -3.752 -22.958 -0.937 1.00 32.94 401 ILE A N 1
ATOM 2895 C CA . ILE A 1 403 ? -3.251 -24.325 -0.884 1.00 35.12 401 ILE A CA 1
ATOM 2896 C C . ILE A 1 403 ? -2.423 -24.681 -2.108 1.00 40.41 401 ILE A C 1
ATOM 2897 O O . ILE A 1 403 ? -1.580 -25.582 -2.029 1.00 42.20 401 ILE A O 1
ATOM 2902 N N . MET A 1 404 ? -2.638 -24.002 -3.235 1.00 56.71 402 MET A N 1
ATOM 2903 C CA . MET A 1 404 ? -1.849 -24.220 -4.436 1.00 57.43 402 MET A CA 1
ATOM 2904 C C . MET A 1 404 ? -0.854 -23.103 -4.715 1.00 59.75 402 MET A C 1
ATOM 2905 O O . MET A 1 404 ? -0.157 -23.159 -5.735 1.00 65.95 402 MET A O 1
ATOM 2910 N N . SER A 1 405 ? -0.763 -22.097 -3.849 1.00 48.07 403 SER A N 1
ATOM 2911 C CA . SER A 1 405 ? 0.075 -20.922 -4.091 1.00 40.03 403 SER A CA 1
ATOM 2912 C C . SER A 1 405 ? 0.772 -20.531 -2.798 1.00 37.59 403 SER A C 1
ATOM 2913 O O . SER A 1 405 ? 0.377 -19.574 -2.120 1.00 35.41 403 SER A O 1
ATOM 2916 N N . PRO A 1 406 ? 1.835 -21.250 -2.427 1.00 46.04 404 PRO A N 1
ATOM 2917 C CA . PRO A 1 406 ? 2.490 -20.968 -1.141 1.00 44.06 404 PRO A CA 1
ATOM 2918 C C . PRO A 1 406 ? 3.295 -19.681 -1.141 1.00 42.04 404 PRO A C 1
ATOM 2919 O O . PRO A 1 406 ? 3.416 -19.044 -0.087 1.00 51.65 404 PRO A O 1
ATOM 2923 N N . LEU A 1 407 ? 3.845 -19.273 -2.282 1.00 29.99 405 LEU A N 1
ATOM 2924 C CA . LEU A 1 407 ? 4.747 -18.133 -2.342 1.00 29.64 405 LEU A CA 1
ATOM 2925 C C . LEU A 1 407 ? 4.054 -16.851 -2.783 1.00 29.19 405 LEU A C 1
ATOM 2926 O O . LEU A 1 407 ? 4.723 -15.828 -2.957 1.00 29.56 405 LEU A O 1
ATOM 2931 N N . ALA A 1 408 ? 2.740 -16.880 -2.969 1.00 31.67 406 ALA A N 1
ATOM 2932 C CA . ALA A 1 408 ? 1.974 -15.694 -3.316 1.00 32.58 406 ALA A CA 1
ATOM 2933 C C . ALA A 1 408 ? 1.355 -15.116 -2.054 1.00 33.18 406 ALA A C 1
ATOM 2934 O O . ALA A 1 408 ? 0.921 -15.860 -1.170 1.00 38.83 406 ALA A O 1
ATOM 2936 N N . LYS A 1 409 ? 1.316 -13.790 -1.969 1.00 28.39 407 LYS A N 1
ATOM 2937 C CA . LYS A 1 409 ? 0.711 -13.159 -0.807 1.00 28.27 407 LYS A CA 1
ATOM 2938 C C . LYS A 1 409 ? -0.796 -13.376 -0.811 1.00 30.73 407 LYS A C 1
ATOM 2939 O O . LYS A 1 409 ? -1.418 -13.567 -1.859 1.00 34.64 407 LYS A O 1
ATOM 2945 N N . TRP A 1 410 ? -1.379 -13.350 0.384 1.00 35.51 408 TRP A N 1
ATOM 2946 C CA . TRP A 1 410 ? -2.813 -13.535 0.521 1.00 33.70 408 TRP A CA 1
ATOM 2947 C C . TRP A 1 410 ? -3.550 -12.379 -0.149 1.00 37.70 408 TRP A C 1
ATOM 2948 O O . TRP A 1 410 ? -3.010 -11.286 -0.333 1.00 36.25 408 TRP A O 1
ATOM 2959 N N . HIS A 1 411 ? -4.798 -12.634 -0.527 1.00 43.24 409 HIS A N 1
ATOM 2960 C CA . HIS A 1 411 ? -5.587 -11.605 -1.189 1.00 43.46 409 HIS A CA 1
ATOM 2961 C C . HIS A 1 411 ? -5.989 -10.528 -0.187 1.00 40.57 409 HIS A C 1
ATOM 2962 O O . HIS A 1 411 ? -6.418 -10.825 0.931 1.00 35.46 409 HIS A O 1
ATOM 2969 N N . ARG A 1 412 ? -5.846 -9.265 -0.599 1.00 36.80 410 ARG A N 1
ATOM 2970 C CA . ARG A 1 412 ? -6.149 -8.145 0.286 1.00 35.10 410 ARG A CA 1
ATOM 2971 C C . ARG A 1 412 ? -7.636 -8.018 0.589 1.00 45.31 410 ARG A C 1
ATOM 2972 O O . ARG A 1 412 ? -8.001 -7.361 1.569 1.00 51.40 410 ARG A O 1
ATOM 2980 N N . SER A 1 413 ? -8.499 -8.624 -0.226 1.00 44.21 411 SER A N 1
ATOM 2981 C CA . SER A 1 413 ? -9.942 -8.526 -0.038 1.00 41.17 411 SER A CA 1
ATOM 2982 C C . SER A 1 413 ? -10.569 -9.887 0.230 1.00 38.89 411 SER A C 1
ATOM 2983 O O . SER A 1 413 ? -11.121 -10.100 1.313 1.00 39.79 411 SER A O 1
ATOM 2986 N N . ILE A 1 414 ? -10.505 -10.811 -0.724 1.00 46.22 412 ILE A N 1
ATOM 2987 C CA . ILE A 1 414 ? -11.158 -12.111 -0.600 1.00 46.05 412 ILE A CA 1
ATOM 2988 C C . ILE A 1 414 ? -10.226 -13.038 0.172 1.00 48.88 412 ILE A C 1
ATOM 2989 O O . ILE A 1 414 ? -9.175 -13.430 -0.350 1.00 56.30 412 ILE A O 1
ATOM 2994 N N . PRO A 1 415 ? -10.569 -13.431 1.402 1.00 50.23 413 PRO A N 1
ATOM 2995 C CA . PRO A 1 415 ? -9.631 -14.230 2.206 1.00 54.28 413 PRO A CA 1
ATOM 2996 C C . PRO A 1 415 ? -9.351 -15.605 1.627 1.00 65.85 413 PRO A C 1
ATOM 2997 O O . PRO A 1 415 ? -9.953 -16.012 0.629 1.00 74.67 413 PRO A O 1
ATOM 3001 N N . GLY A 1 416 ? -8.415 -16.319 2.252 1.00 53.97 414 GLY A N 1
ATOM 3002 C CA . GLY A 1 416 ? -8.007 -17.654 1.841 1.00 43.32 414 GLY A CA 1
ATOM 3003 C C . GLY A 1 416 ? -7.631 -17.790 0.377 1.00 36.52 414 GLY A C 1
ATOM 3004 O O . GLY A 1 416 ? -7.503 -18.898 -0.156 1.00 31.18 414 GLY A O 1
ATOM 3005 N N . LEU A 1 417 ? -7.446 -16.654 -0.282 1.00 33.57 415 LEU A N 1
ATOM 3006 C CA . LEU A 1 417 ? -7.081 -16.590 -1.682 1.00 33.70 415 LEU A CA 1
ATOM 3007 C C . LEU A 1 417 ? -5.760 -15.848 -1.802 1.00 35.07 415 LEU A C 1
ATOM 3008 O O . LEU A 1 417 ? -5.316 -15.172 -0.869 1.00 39.08 415 LEU A O 1
ATOM 3013 N N . THR A 1 418 ? -5.124 -15.994 -2.956 1.00 29.55 416 THR A N 1
ATOM 3014 C CA . THR A 1 418 ? -3.839 -15.363 -3.186 1.00 29.15 416 THR A CA 1
ATOM 3015 C C . THR A 1 418 ? -3.947 -14.366 -4.326 1.00 32.37 416 THR A C 1
ATOM 3016 O O . THR A 1 418 ? -4.903 -14.375 -5.108 1.00 29.12 416 THR A O 1
ATOM 3020 N N . GLU A 1 419 ? -2.941 -13.504 -4.408 1.00 37.70 417 GLU A N 1
ATOM 3021 C CA . GLU A 1 419 ? -2.867 -12.482 -5.437 1.00 32.23 417 GLU A CA 1
ATOM 3022 C C . GLU A 1 419 ? -2.177 -12.996 -6.693 1.00 28.52 417 GLU A C 1
ATOM 3023 O O . GLU A 1 419 ? -1.864 -12.208 -7.590 1.00 29.93 417 GLU A O 1
ATOM 3029 N N . ARG A 1 420 ? -1.940 -14.304 -6.760 1.00 28.74 418 ARG A N 1
ATOM 3030 C CA . ARG A 1 420 ? -1.401 -14.950 -7.947 1.00 28.87 418 ARG A CA 1
ATOM 3031 C C . ARG A 1 420 ? -2.363 -14.837 -9.123 1.00 29.05 418 ARG A C 1
ATOM 3032 O O . ARG A 1 420 ? -3.584 -14.780 -8.954 1.00 36.07 418 ARG A O 1
ATOM 3040 N N . PHE A 1 421 ? -1.796 -14.799 -10.329 1.00 29.05 419 PHE A N 1
ATOM 3041 C CA . PHE A 1 421 ? -2.569 -14.994 -11.545 1.00 29.32 419 PHE A CA 1
ATOM 3042 C C . PHE A 1 421 ? -1.718 -15.743 -12.561 1.00 29.39 419 PHE A C 1
ATOM 3043 O O . PHE A 1 421 ? -0.486 -15.673 -12.541 1.00 31.13 419 PHE A O 1
ATOM 3051 N N . GLU A 1 422 ? -2.393 -16.469 -13.446 1.00 29.73 420 GLU A N 1
ATOM 3052 C CA . GLU A 1 422 ? -1.785 -17.177 -14.558 1.00 29.85 420 GLU A CA 1
ATOM 3053 C C . GLU A 1 422 ? -2.291 -16.556 -15.853 1.00 31.14 420 GLU A C 1
ATOM 3054 O O . GLU A 1 422 ? -3.313 -15.869 -15.870 1.00 38.57 420 GLU A O 1
ATOM 3060 N N . LEU A 1 423 ? -1.557 -16.764 -16.941 1.00 30.02 421 LEU A N 1
ATOM 3061 C CA . LEU A 1 423 ? -1.986 -16.284 -18.251 1.00 30.25 421 LEU A CA 1
ATOM 3062 C C . LEU A 1 423 ? -2.011 -17.443 -19.232 1.00 30.54 421 LEU A C 1
ATOM 3063 O O . LEU A 1 423 ? -0.983 -18.097 -19.462 1.00 30.43 421 LEU A O 1
ATOM 3068 N N . PHE A 1 424 ? -3.185 -17.688 -19.806 1.00 30.96 422 PHE A N 1
ATOM 3069 C CA . PHE A 1 424 ? -3.370 -18.768 -20.759 1.00 31.32 422 PHE A CA 1
ATOM 3070 C C . PHE A 1 424 ? -3.572 -18.199 -22.156 1.00 31.56 422 PHE A C 1
ATOM 3071 O O . PHE A 1 424 ? -4.326 -17.240 -22.349 1.00 31.74 422 PHE A O 1
ATOM 3079 N N . VAL A 1 425 ? -2.885 -18.799 -23.122 1.00 31.61 423 VAL A N 1
ATOM 3080 C CA . VAL A 1 425 ? -3.098 -18.560 -24.542 1.00 31.94 423 VAL A CA 1
ATOM 3081 C C . VAL A 1 425 ? -3.143 -19.924 -25.211 1.00 32.23 423 VAL A C 1
ATOM 3082 O O . VAL A 1 425 ? -2.366 -20.816 -24.852 1.00 33.43 423 VAL A O 1
ATOM 3086 N N . VAL A 1 426 ? -4.054 -20.084 -26.176 1.00 32.76 424 VAL A N 1
ATOM 3087 C CA . VAL A 1 426 ? -4.317 -21.341 -26.881 1.00 33.17 424 VAL A CA 1
ATOM 3088 C C . VAL A 1 426 ? -4.259 -22.510 -25.899 1.00 33.13 424 VAL A C 1
ATOM 3089 O O . VAL A 1 426 ? -3.475 -23.449 -26.071 1.00 33.04 424 VAL A O 1
ATOM 3093 N N . THR A 1 427 ? -5.062 -22.410 -24.834 1.00 33.21 425 THR A N 1
ATOM 3094 C CA . THR A 1 427 ? -5.304 -23.431 -23.807 1.00 33.34 425 THR A CA 1
ATOM 3095 C C . THR A 1 427 ? -4.032 -23.859 -23.072 1.00 32.87 425 THR A C 1
ATOM 3096 O O . THR A 1 427 ? -4.007 -24.918 -22.438 1.00 33.06 425 THR A O 1
ATOM 3100 N N . LYS A 1 428 ? -2.980 -23.039 -23.093 1.00 32.33 426 LYS A N 1
ATOM 3101 C CA . LYS A 1 428 ? -1.744 -23.362 -22.395 1.00 31.93 426 LYS A CA 1
ATOM 3102 C C . LYS A 1 428 ? -1.252 -22.175 -21.574 1.00 31.45 426 LYS A C 1
ATOM 3103 O O . LYS A 1 428 ? -1.492 -21.013 -21.910 1.00 31.33 426 LYS A O 1
ATOM 3109 N N . GLU A 1 429 ? -0.552 -22.500 -20.490 1.00 37.83 427 GLU A N 1
ATOM 3110 C CA . GLU A 1 429 ? -0.079 -21.543 -19.493 1.00 40.93 427 GLU A CA 1
ATOM 3111 C C . GLU A 1 429 ? 1.296 -21.030 -19.914 1.00 39.74 427 GLU A C 1
ATOM 3112 O O . GLU A 1 429 ? 2.255 -21.806 -19.979 1.00 44.95 427 GLU A O 1
ATOM 3118 N N . ILE A 1 430 ? 1.411 -19.730 -20.207 1.00 32.26 428 ILE A N 1
ATOM 3119 C CA . ILE A 1 430 ? 2.695 -19.203 -20.661 1.00 30.06 428 ILE A CA 1
ATOM 3120 C C . ILE A 1 430 ? 3.381 -18.259 -19.669 1.00 29.75 428 ILE A C 1
ATOM 3121 O O . ILE A 1 430 ? 4.610 -18.096 -19.756 1.00 29.63 428 ILE A O 1
ATOM 3126 N N . VAL A 1 431 ? 2.659 -17.661 -18.718 1.00 29.67 429 VAL A N 1
ATOM 3127 C CA . VAL A 1 431 ? 3.278 -16.766 -17.740 1.00 29.41 429 VAL A CA 1
ATOM 3128 C C . VAL A 1 431 ? 2.545 -16.954 -16.418 1.00 29.37 429 VAL A C 1
ATOM 3129 O O . VAL A 1 431 ? 1.349 -17.264 -16.385 1.00 29.54 429 VAL A O 1
ATOM 3133 N N . ASN A 1 432 ? 3.282 -16.789 -15.325 1.00 33.21 430 ASN A N 1
ATOM 3134 C CA . ASN A 1 432 ? 2.746 -16.873 -13.974 1.00 31.46 430 ASN A CA 1
ATOM 3135 C C . ASN A 1 432 ? 3.366 -15.773 -13.130 1.00 33.09 430 ASN A C 1
ATOM 3136 O O . ASN A 1 432 ? 4.592 -15.640 -13.080 1.00 46.27 430 ASN A O 1
ATOM 3141 N N . ALA A 1 433 ? 2.517 -14.986 -12.473 1.00 28.80 431 ALA A N 1
ATOM 3142 C CA . ALA A 1 433 ? 2.977 -13.869 -11.664 1.00 28.60 431 ALA A CA 1
ATOM 3143 C C . ALA A 1 433 ? 2.158 -13.809 -10.385 1.00 28.53 431 ALA A C 1
ATOM 3144 O O . ALA A 1 433 ? 1.057 -14.358 -10.308 1.00 28.67 431 ALA A O 1
ATOM 3146 N N . TYR A 1 434 ? 2.713 -13.143 -9.375 1.00 28.38 432 TYR A N 1
ATOM 3147 C CA . TYR A 1 434 ? 1.980 -12.921 -8.133 1.00 28.30 432 TYR A CA 1
ATOM 3148 C C . TYR A 1 434 ? 2.659 -11.821 -7.333 1.00 28.12 432 TYR A C 1
ATOM 3149 O O . TYR A 1 434 ? 3.753 -11.360 -7.664 1.00 28.11 432 TYR A O 1
ATOM 3158 N N . THR A 1 435 ? 1.979 -11.406 -6.268 1.00 28.02 433 THR A N 1
ATOM 3159 C CA . THR A 1 435 ? 2.561 -10.539 -5.257 1.00 27.89 433 THR A CA 1
ATOM 3160 C C . THR A 1 435 ? 3.243 -11.427 -4.225 1.00 27.98 433 THR A C 1
ATOM 3161 O O . THR A 1 435 ? 2.579 -12.214 -3.541 1.00 28.07 433 THR A O 1
ATOM 3165 N N . GLU A 1 436 ? 4.565 -11.314 -4.131 1.00 29.92 434 GLU A N 1
ATOM 3166 C CA . GLU A 1 436 ? 5.350 -12.271 -3.368 1.00 30.09 434 GLU A CA 1
ATOM 3167 C C . GLU A 1 436 ? 4.977 -12.208 -1.894 1.00 28.68 434 GLU A C 1
ATOM 3168 O O . GLU A 1 436 ? 4.609 -11.155 -1.366 1.00 29.47 434 GLU A O 1
ATOM 3174 N N . LEU A 1 437 ? 5.072 -13.355 -1.228 1.00 28.51 435 LEU A N 1
ATOM 3175 C CA . LEU A 1 437 ? 4.692 -13.432 0.174 1.00 28.58 435 LEU A CA 1
ATOM 3176 C C . LEU A 1 437 ? 5.671 -12.607 0.994 1.00 38.80 435 LEU A C 1
ATOM 3177 O O . LEU A 1 437 ? 6.874 -12.891 1.019 1.00 40.75 435 LEU A O 1
ATOM 3182 N N . ASN A 1 438 ? 5.153 -11.579 1.660 1.00 50.94 436 ASN A N 1
ATOM 3183 C CA . ASN A 1 438 ? 5.975 -10.639 2.402 1.00 50.57 436 ASN A CA 1
ATOM 3184 C C . ASN A 1 438 ? 6.085 -10.988 3.875 1.00 55.18 436 ASN A C 1
ATOM 3185 O O . ASN A 1 438 ? 6.816 -10.312 4.604 1.00 62.34 436 ASN A O 1
ATOM 3190 N N . ASP A 1 439 ? 5.423 -12.051 4.321 1.00 43.92 437 ASP A N 1
ATOM 3191 C CA . ASP A 1 439 ? 5.400 -12.386 5.731 1.00 36.38 437 ASP A CA 1
ATOM 3192 C C . ASP A 1 439 ? 6.370 -13.523 5.997 1.00 32.42 437 ASP A C 1
ATOM 3193 O O . ASP A 1 439 ? 6.209 -14.605 5.408 1.00 29.73 437 ASP A O 1
ATOM 3198 N N . PRO A 1 440 ? 7.381 -13.344 6.855 1.00 35.06 438 PRO A N 1
ATOM 3199 C CA . PRO A 1 440 ? 8.245 -14.475 7.217 1.00 36.18 438 PRO A CA 1
ATOM 3200 C C . PRO A 1 440 ? 7.526 -15.548 8.010 1.00 39.69 438 PRO A C 1
ATOM 3201 O O . PRO A 1 440 ? 8.149 -16.552 8.372 1.00 39.18 438 PRO A O 1
ATOM 3205 N N . LEU A 1 441 ? 6.237 -15.368 8.291 1.00 43.98 439 LEU A N 1
ATOM 3206 C CA . LEU A 1 441 ? 5.396 -16.457 8.772 1.00 45.01 439 LEU A CA 1
ATOM 3207 C C . LEU A 1 441 ? 4.755 -17.034 7.522 1.00 45.54 439 LEU A C 1
ATOM 3208 O O . LEU A 1 441 ? 3.643 -16.673 7.130 1.00 41.13 439 LEU A O 1
ATOM 3213 N N . THR A 1 442 ? 5.547 -17.858 6.847 1.00 46.84 440 THR A N 1
ATOM 3214 C CA . THR A 1 442 ? 5.165 -18.515 5.617 1.00 42.53 440 THR A CA 1
ATOM 3215 C C . THR A 1 442 ? 4.834 -19.938 5.966 1.00 42.16 440 THR A C 1
ATOM 3216 O O . THR A 1 442 ? 5.702 -20.686 6.410 1.00 41.40 440 THR A O 1
ATOM 3220 N N . GLN A 1 443 ? 3.578 -20.319 5.776 1.00 42.20 441 GLN A N 1
ATOM 3221 C CA . GLN A 1 443 ? 3.184 -21.677 6.077 1.00 42.41 441 GLN A CA 1
ATOM 3222 C C . GLN A 1 443 ? 3.365 -22.472 4.808 1.00 48.47 441 GLN A C 1
ATOM 3223 O O . GLN A 1 443 ? 2.573 -22.389 3.876 1.00 32.33 441 GLN A O 1
ATOM 3229 N N . ARG A 1 444 ? 4.444 -23.240 4.800 1.00 58.84 442 ARG A N 1
ATOM 3230 C CA . ARG A 1 444 ? 4.819 -24.079 3.680 1.00 59.87 442 ARG A CA 1
ATOM 3231 C C . ARG A 1 444 ? 4.500 -25.542 3.936 1.00 62.52 442 ARG A C 1
ATOM 3232 O O . ARG A 1 444 ? 4.958 -26.410 3.199 1.00 71.36 442 ARG A O 1
ATOM 3234 N N . LEU A 1 445 ? 3.726 -25.826 4.978 1.00 52.97 443 LEU A N 1
ATOM 3235 C CA . LEU A 1 445 ? 3.424 -27.204 5.290 1.00 45.02 443 LEU A CA 1
ATOM 3236 C C . LEU A 1 445 ? 2.703 -27.859 4.131 1.00 44.73 443 LEU A C 1
ATOM 3237 O O . LEU A 1 445 ? 1.703 -27.354 3.625 1.00 38.15 443 LEU A O 1
ATOM 3242 N N . ARG A 1 446 ? 3.228 -29.012 3.740 1.00 56.76 444 ARG A N 1
ATOM 3243 C CA . ARG A 1 446 ? 2.688 -29.810 2.656 1.00 59.81 444 ARG A CA 1
ATOM 3244 C C . ARG A 1 446 ? 2.617 -31.235 3.162 1.00 67.89 444 ARG A C 1
ATOM 3245 O O . ARG A 1 446 ? 3.509 -31.690 3.874 1.00 64.48 444 ARG A O 1
ATOM 3247 N N . PHE A 1 447 ? 1.559 -31.945 2.794 1.00 81.92 445 PHE A N 1
ATOM 3248 C CA . PHE A 1 447 ? 1.382 -33.313 3.253 1.00 89.76 445 PHE A CA 1
ATOM 3249 C C . PHE A 1 447 ? 1.093 -34.260 2.102 1.00 95.09 445 PHE A C 1
ATOM 3250 O O . PHE A 1 447 ? 0.601 -33.845 1.053 1.00 103.11 445 PHE A O 1
ATOM 3258 N N . ASP A 1 448 ? 1.425 -35.531 2.307 1.00 86.97 446 ASP A N 1
ATOM 3259 C CA . ASP A 1 448 ? 1.182 -36.576 1.319 1.00 81.93 446 ASP A CA 1
ATOM 3260 C C . ASP A 1 448 ? 1.246 -37.947 1.975 1.00 77.61 446 ASP A C 1
ATOM 3261 O O . ASP A 1 448 ? 1.763 -38.091 3.083 1.00 74.44 446 ASP A O 1
ATOM 3266 N N . GLU A 1 466 ? 15.463 -22.451 7.340 1.00 65.11 464 GLU A N 1
ATOM 3267 C CA . GLU A 1 466 ? 16.226 -22.545 6.102 1.00 66.45 464 GLU A CA 1
ATOM 3268 C C . GLU A 1 466 ? 16.804 -21.172 5.749 1.00 69.74 464 GLU A C 1
ATOM 3269 O O . GLU A 1 466 ? 16.428 -20.161 6.342 1.00 74.35 464 GLU A O 1
ATOM 3275 N N . ASN A 1 467 ? 17.707 -21.147 4.766 1.00 66.21 465 ASN A N 1
ATOM 3276 C CA . ASN A 1 467 ? 18.399 -19.918 4.403 1.00 57.51 465 ASN A CA 1
ATOM 3277 C C . ASN A 1 467 ? 17.477 -18.893 3.750 1.00 55.39 465 ASN A C 1
ATOM 3278 O O . ASN A 1 467 ? 17.818 -17.705 3.716 1.00 58.50 465 ASN A O 1
ATOM 3283 N N . TYR A 1 468 ? 16.320 -19.315 3.234 1.00 54.18 466 TYR A N 1
ATOM 3284 C CA . TYR A 1 468 ? 15.403 -18.369 2.601 1.00 50.41 466 TYR A CA 1
ATOM 3285 C C . TYR A 1 468 ? 14.530 -17.631 3.612 1.00 50.22 466 TYR A C 1
ATOM 3286 O O . TYR A 1 468 ? 14.447 -16.397 3.587 1.00 45.29 466 TYR A O 1
ATOM 3295 N N . CYS A 1 469 ? 13.850 -18.374 4.493 1.00 56.90 467 CYS A N 1
ATOM 3296 C CA . CYS A 1 469 ? 12.963 -17.744 5.471 1.00 52.25 467 CYS A CA 1
ATOM 3297 C C . CYS A 1 469 ? 13.714 -16.771 6.372 1.00 40.34 467 CYS A C 1
ATOM 3298 O O . CYS A 1 469 ? 13.173 -15.727 6.753 1.00 35.45 467 CYS A O 1
ATOM 3301 N N . THR A 1 470 ? 14.959 -17.097 6.726 1.00 39.55 468 THR A N 1
ATOM 3302 C CA . THR A 1 470 ? 15.776 -16.169 7.495 1.00 38.97 468 THR A CA 1
ATOM 3303 C C . THR A 1 470 ? 16.142 -14.927 6.692 1.00 38.48 468 THR A C 1
ATOM 3304 O O . THR A 1 470 ? 16.435 -13.884 7.285 1.00 37.35 468 THR A O 1
ATOM 3308 N N . ALA A 1 471 ? 16.142 -15.021 5.359 1.00 44.08 469 ALA A N 1
ATOM 3309 C CA . ALA A 1 471 ? 16.342 -13.840 4.525 1.00 47.22 469 ALA A CA 1
ATOM 3310 C C . ALA A 1 471 ? 15.123 -12.927 4.528 1.00 40.63 469 ALA A C 1
ATOM 3311 O O . ALA A 1 471 ? 15.272 -11.702 4.469 1.00 39.56 469 ALA A O 1
ATOM 3313 N N . LEU A 1 472 ? 13.919 -13.499 4.606 1.00 35.56 470 LEU A N 1
ATOM 3314 C CA . LEU A 1 472 ? 12.709 -12.689 4.663 1.00 33.63 470 LEU A CA 1
ATOM 3315 C C . LEU A 1 472 ? 12.619 -11.886 5.950 1.00 36.36 470 LEU A C 1
ATOM 3316 O O . LEU A 1 472 ? 11.929 -10.861 5.979 1.00 38.96 470 LEU A O 1
ATOM 3321 N N . GLU A 1 473 ? 13.295 -12.334 7.011 1.00 43.04 471 GLU A N 1
ATOM 3322 C CA . GLU A 1 473 ? 13.271 -11.608 8.274 1.00 44.31 471 GLU A CA 1
ATOM 3323 C C . GLU A 1 473 ? 13.987 -10.270 8.162 1.00 42.61 471 GLU A C 1
ATOM 3324 O O . GLU A 1 473 ? 13.601 -9.305 8.831 1.00 40.06 471 GLU A O 1
ATOM 3330 N N . TYR A 1 474 ? 15.020 -10.187 7.322 1.00 42.82 472 TYR A N 1
ATOM 3331 C CA . TYR A 1 474 ? 15.641 -8.900 7.048 1.00 32.23 472 TYR A CA 1
ATOM 3332 C C . TYR A 1 474 ? 14.734 -8.016 6.214 1.00 30.93 472 TYR A C 1
ATOM 3333 O O . TYR A 1 474 ? 14.975 -6.808 6.117 1.00 30.91 472 TYR A O 1
ATOM 3342 N N . GLY A 1 475 ? 13.709 -8.598 5.607 1.00 30.50 473 GLY A N 1
ATOM 3343 C CA . GLY A 1 475 ? 12.684 -7.827 4.949 1.00 29.94 473 GLY A CA 1
ATOM 3344 C C . GLY A 1 475 ? 12.755 -7.857 3.443 1.00 29.80 473 GLY A C 1
ATOM 3345 O O . GLY A 1 475 ? 13.822 -7.693 2.846 1.00 30.11 473 GLY A O 1
ATOM 3346 N N . LEU A 1 476 ? 11.603 -8.073 2.826 1.00 29.38 474 LEU A N 1
ATOM 3347 C CA . LEU A 1 476 ? 11.458 -8.031 1.384 1.00 29.21 474 LEU A CA 1
ATOM 3348 C C . LEU A 1 476 ? 10.439 -6.938 1.114 1.00 28.83 474 LEU A C 1
ATOM 3349 O O . LEU A 1 476 ? 9.317 -7.004 1.646 1.00 28.56 474 LEU A O 1
ATOM 3354 N N . PRO A 1 477 ? 10.775 -5.906 0.349 1.00 31.04 475 PRO A N 1
ATOM 3355 C CA . PRO A 1 477 ? 9.810 -4.840 0.080 1.00 28.60 475 PRO A CA 1
ATOM 3356 C C . PRO A 1 477 ? 8.589 -5.402 -0.622 1.00 28.29 475 PRO A C 1
ATOM 3357 O O . PRO A 1 477 ? 8.659 -6.490 -1.213 1.00 28.32 475 PRO A O 1
ATOM 3361 N N . PRO A 1 478 ? 7.441 -4.717 -0.553 1.00 28.04 476 PRO A N 1
ATOM 3362 C CA . PRO A 1 478 ? 6.276 -5.200 -1.304 1.00 27.83 476 PRO A CA 1
ATOM 3363 C C . PRO A 1 478 ? 6.657 -5.356 -2.765 1.00 27.96 476 PRO A C 1
ATOM 3364 O O . PRO A 1 478 ? 7.087 -4.392 -3.405 1.00 28.15 476 PRO A O 1
ATOM 3368 N N . THR A 1 479 ? 6.526 -6.568 -3.295 1.00 27.95 477 THR A N 1
ATOM 3369 C CA . THR A 1 479 ? 7.145 -6.903 -4.565 1.00 29.72 477 THR A CA 1
ATOM 3370 C C . THR A 1 479 ? 6.219 -7.786 -5.387 1.00 28.02 477 THR A C 1
ATOM 3371 O O . THR A 1 479 ? 5.340 -8.474 -4.862 1.00 27.90 477 THR A O 1
ATOM 3375 N N . ALA A 1 480 ? 6.441 -7.751 -6.697 1.00 28.12 478 ALA A N 1
ATOM 3376 C CA . ALA A 1 480 ? 5.686 -8.527 -7.668 1.00 29.74 478 ALA A CA 1
ATOM 3377 C C . ALA A 1 480 ? 6.647 -9.372 -8.494 1.00 33.45 478 ALA A C 1
ATOM 3378 O O . ALA A 1 480 ? 7.569 -8.836 -9.125 1.00 38.32 478 ALA A O 1
ATOM 3380 N N . GLY A 1 481 ? 6.451 -10.688 -8.463 1.00 28.27 479 GLY A N 1
ATOM 3381 C CA . GLY A 1 481 ? 7.228 -11.615 -9.263 1.00 28.42 479 GLY A CA 1
ATOM 3382 C C . GLY A 1 481 ? 6.488 -12.104 -10.496 1.00 28.45 479 GLY A C 1
ATOM 3383 O O . GLY A 1 481 ? 5.262 -12.205 -10.506 1.00 30.34 479 GLY A O 1
ATOM 3384 N N . TRP A 1 482 ? 7.264 -12.445 -11.526 1.00 28.58 480 TRP A N 1
ATOM 3385 C CA . TRP A 1 482 ? 6.758 -12.749 -12.858 1.00 28.64 480 TRP A CA 1
ATOM 3386 C C . TRP A 1 482 ? 7.660 -13.789 -13.513 1.00 28.83 480 TRP A C 1
ATOM 3387 O O . TRP A 1 482 ? 8.879 -13.762 -13.330 1.00 48.51 480 TRP A O 1
ATOM 3398 N N . GLY A 1 483 ? 7.056 -14.697 -14.269 1.00 28.85 481 GLY A N 1
ATOM 3399 C CA . GLY A 1 483 ? 7.802 -15.739 -14.957 1.00 28.99 481 GLY A CA 1
ATOM 3400 C C . GLY A 1 483 ? 7.069 -16.181 -16.203 1.00 29.08 481 GLY A C 1
ATOM 3401 O O . GLY A 1 483 ? 5.847 -16.046 -16.301 1.00 29.07 481 GLY A O 1
ATOM 3402 N N . MET A 1 484 ? 7.822 -16.691 -17.174 1.00 29.77 482 MET A N 1
ATOM 3403 C CA . MET A 1 484 ? 7.250 -17.059 -18.459 1.00 31.39 482 MET A CA 1
ATOM 3404 C C . MET A 1 484 ? 8.063 -18.173 -19.096 1.00 39.37 482 MET A C 1
ATOM 3405 O O . MET A 1 484 ? 9.299 -18.144 -19.077 1.00 43.46 482 MET A O 1
ATOM 3410 N N . GLY A 1 485 ? 7.355 -19.147 -19.663 1.00 45.99 483 GLY A N 1
ATOM 3411 C CA . GLY A 1 485 ? 7.993 -20.131 -20.516 1.00 45.06 483 GLY A CA 1
ATOM 3412 C C . GLY A 1 485 ? 8.348 -19.515 -21.857 1.00 42.99 483 GLY A C 1
ATOM 3413 O O . GLY A 1 485 ? 7.457 -19.052 -22.590 1.00 43.27 483 GLY A O 1
ATOM 3414 N N . ILE A 1 486 ? 9.638 -19.500 -22.197 1.00 43.73 484 ILE A N 1
ATOM 3415 C CA . ILE A 1 486 ? 10.063 -18.923 -23.469 1.00 46.46 484 ILE A CA 1
ATOM 3416 C C . ILE A 1 486 ? 9.702 -19.857 -24.617 1.00 48.89 484 ILE A C 1
ATOM 3417 O O . ILE A 1 486 ? 9.244 -19.417 -25.680 1.00 56.00 484 ILE A O 1
ATOM 3422 N N . ASP A 1 487 ? 9.900 -21.162 -24.415 1.00 59.25 485 ASP A N 1
ATOM 3423 C CA . ASP A 1 487 ? 9.630 -22.142 -25.460 1.00 59.15 485 ASP A CA 1
ATOM 3424 C C . ASP A 1 487 ? 8.169 -22.129 -25.890 1.00 63.50 485 ASP A C 1
ATOM 3425 O O . ASP A 1 487 ? 7.863 -22.443 -27.044 1.00 68.32 485 ASP A O 1
ATOM 3430 N N . ARG A 1 488 ? 7.255 -21.790 -24.977 1.00 54.25 486 ARG A N 1
ATOM 3431 C CA . ARG A 1 488 ? 5.832 -21.819 -25.305 1.00 37.85 486 ARG A CA 1
ATOM 3432 C C . ARG A 1 488 ? 5.392 -20.574 -26.069 1.00 30.52 486 ARG A C 1
ATOM 3433 O O . ARG A 1 488 ? 4.605 -20.675 -27.019 1.00 30.78 486 ARG A O 1
ATOM 3441 N N . LEU A 1 489 ? 5.882 -19.395 -25.677 1.00 30.34 487 LEU A N 1
ATOM 3442 C CA . LEU A 1 489 ? 5.636 -18.214 -26.497 1.00 30.48 487 LEU A CA 1
ATOM 3443 C C . LEU A 1 489 ? 6.269 -18.382 -27.870 1.00 33.01 487 LEU A C 1
ATOM 3444 O O . LEU A 1 489 ? 5.733 -17.892 -28.872 1.00 30.93 487 LEU A O 1
ATOM 3449 N N . ALA A 1 490 ? 7.400 -19.088 -27.933 1.00 38.76 488 ALA A N 1
ATOM 3450 C CA . ALA A 1 490 ? 7.981 -19.448 -29.221 1.00 37.88 488 ALA A CA 1
ATOM 3451 C C . ALA A 1 490 ? 7.073 -20.404 -29.983 1.00 41.48 488 ALA A C 1
ATOM 3452 O O . ALA A 1 490 ? 6.973 -20.323 -31.211 1.00 45.89 488 ALA A O 1
ATOM 3454 N N . MET A 1 491 ? 6.430 -21.337 -29.276 1.00 36.33 489 MET A N 1
ATOM 3455 C CA . MET A 1 491 ? 5.441 -22.206 -29.909 1.00 34.38 489 MET A CA 1
ATOM 3456 C C . MET A 1 491 ? 4.331 -21.388 -30.558 1.00 33.33 489 MET A C 1
ATOM 3457 O O . MET A 1 491 ? 3.955 -21.635 -31.709 1.00 35.79 489 MET A O 1
ATOM 3461 N N . ILE A 1 492 ? 3.784 -20.417 -29.822 1.00 31.42 490 ILE A N 1
ATOM 3462 C CA . ILE A 1 492 ? 2.709 -19.588 -30.363 1.00 31.74 490 ILE A CA 1
ATOM 3463 C C . ILE A 1 492 ? 3.196 -18.804 -31.576 1.00 31.94 490 ILE A C 1
ATOM 3464 O O . ILE A 1 492 ? 2.591 -18.849 -32.654 1.00 32.35 490 ILE A O 1
ATOM 3469 N N . LEU A 1 493 ? 4.301 -18.075 -31.416 1.00 31.72 491 LEU A N 1
ATOM 3470 C CA . LEU A 1 493 ? 4.740 -17.128 -32.434 1.00 36.21 491 LEU A CA 1
ATOM 3471 C C . LEU A 1 493 ? 5.397 -17.799 -33.635 1.00 38.17 491 LEU A C 1
ATOM 3472 O O . LEU A 1 493 ? 5.541 -17.159 -34.683 1.00 41.35 491 LEU A O 1
ATOM 3477 N N . THR A 1 494 ? 5.794 -19.061 -33.507 1.00 44.66 492 THR A N 1
ATOM 3478 C CA . THR A 1 494 ? 6.265 -19.849 -34.635 1.00 44.74 492 THR A CA 1
ATOM 3479 C C . THR A 1 494 ? 5.118 -20.598 -35.302 1.00 47.77 492 THR A C 1
ATOM 3480 O O . THR A 1 494 ? 5.282 -21.102 -36.420 1.00 46.94 492 THR A O 1
ATOM 3484 N N . ASP A 1 495 ? 3.950 -20.624 -34.657 1.00 47.69 493 ASP A N 1
ATOM 3485 C CA . ASP A 1 495 ? 2.789 -21.387 -35.113 1.00 45.83 493 ASP A CA 1
ATOM 3486 C C . ASP A 1 495 ? 3.163 -22.861 -35.254 1.00 44.30 493 ASP A C 1
ATOM 3487 O O . ASP A 1 495 ? 2.991 -23.481 -36.306 1.00 49.65 493 ASP A O 1
ATOM 3492 N N . SER A 1 496 ? 3.689 -23.419 -34.167 1.00 32.44 494 SER A N 1
ATOM 3493 C CA . SER A 1 496 ? 4.053 -24.826 -34.092 1.00 32.42 494 SER A CA 1
ATOM 3494 C C . SER A 1 496 ? 3.259 -25.502 -32.985 1.00 36.75 494 SER A C 1
ATOM 3495 O O . SER A 1 496 ? 3.181 -24.986 -31.865 1.00 32.25 494 SER A O 1
ATOM 3498 N N . ASN A 1 497 ? 2.670 -26.651 -33.305 1.00 46.04 495 ASN A N 1
ATOM 3499 C CA . ASN A 1 497 ? 1.930 -27.437 -32.329 1.00 43.66 495 ASN A CA 1
ATOM 3500 C C . ASN A 1 497 ? 2.848 -28.240 -31.421 1.00 46.59 495 ASN A C 1
ATOM 3501 O O . ASN A 1 497 ? 2.380 -28.790 -30.418 1.00 54.19 495 ASN A O 1
ATOM 3506 N N . ASN A 1 498 ? 4.134 -28.318 -31.750 1.00 38.21 496 ASN A N 1
ATOM 3507 C CA . ASN A 1 498 ? 5.095 -29.164 -31.057 1.00 32.79 496 ASN A CA 1
ATOM 3508 C C . ASN A 1 498 ? 6.224 -28.308 -30.502 1.00 33.09 496 ASN A C 1
ATOM 3509 O O . ASN A 1 498 ? 6.750 -27.439 -31.205 1.00 33.56 496 ASN A O 1
ATOM 3514 N N . ILE A 1 499 ? 6.589 -28.548 -29.239 1.00 43.91 497 ILE A N 1
ATOM 3515 C CA . ILE A 1 499 ? 7.699 -27.816 -28.640 1.00 47.86 497 ILE A CA 1
ATOM 3516 C C . ILE A 1 499 ? 9.022 -28.230 -29.268 1.00 53.30 497 ILE A C 1
ATOM 3517 O O . ILE A 1 499 ? 9.985 -27.456 -29.247 1.00 53.75 497 ILE A O 1
ATOM 3522 N N . LYS A 1 500 ? 9.089 -29.436 -29.835 1.00 44.36 498 LYS A N 1
ATOM 3523 C CA . LYS A 1 500 ? 10.301 -29.884 -30.502 1.00 42.92 498 LYS A CA 1
ATOM 3524 C C . LYS A 1 500 ? 10.603 -29.073 -31.754 1.00 42.92 498 LYS A C 1
ATOM 3525 O O . LYS A 1 500 ? 11.742 -29.099 -32.234 1.00 52.55 498 LYS A O 1
ATOM 3531 N N . GLU A 1 501 ? 9.614 -28.356 -32.292 1.00 44.66 499 GLU A N 1
ATOM 3532 C CA . GLU A 1 501 ? 9.832 -27.555 -33.487 1.00 36.82 499 GLU A CA 1
ATOM 3533 C C . GLU A 1 501 ? 10.470 -26.208 -33.175 1.00 37.36 499 GLU A C 1
ATOM 3534 O O . GLU A 1 501 ? 11.047 -25.588 -34.074 1.00 47.41 499 GLU A O 1
ATOM 3536 N N . VAL A 1 502 ? 10.369 -25.736 -31.930 1.00 31.12 500 VAL A N 1
ATOM 3537 C CA . VAL A 1 502 ? 11.055 -24.520 -31.507 1.00 30.93 500 VAL A CA 1
ATOM 3538 C C . VAL A 1 502 ? 12.339 -24.819 -30.747 1.00 31.42 500 VAL A C 1
ATOM 3539 O O . VAL A 1 502 ? 13.018 -23.885 -30.300 1.00 30.72 500 VAL A O 1
ATOM 3543 N N . LEU A 1 503 ? 12.690 -26.092 -30.586 1.00 31.91 501 LEU A N 1
ATOM 3544 C CA . LEU A 1 503 ? 13.908 -26.515 -29.905 1.00 32.30 501 LEU A CA 1
ATOM 3545 C C . LEU A 1 503 ? 14.864 -27.163 -30.895 1.00 31.04 501 LEU A C 1
ATOM 3546 O O . LEU A 1 503 ? 14.448 -27.985 -31.720 1.00 31.17 501 LEU A O 1
ATOM 3551 N N . PHE A 1 504 ? 16.142 -26.781 -30.821 1.00 31.05 502 PHE A N 1
ATOM 3552 C CA . PHE A 1 504 ? 17.129 -27.343 -31.737 1.00 32.85 502 PHE A CA 1
ATOM 3553 C C . PHE A 1 504 ? 17.299 -28.845 -31.527 1.00 35.87 502 PHE A C 1
ATOM 3554 O O . PHE A 1 504 ? 17.181 -29.630 -32.472 1.00 38.56 502 PHE A O 1
ATOM 3562 N N . PHE A 1 505 ? 17.569 -29.277 -30.301 1.00 34.64 503 PHE A N 1
ATOM 3563 C CA . PHE A 1 505 ? 17.794 -30.696 -30.029 1.00 39.06 503 PHE A CA 1
ATOM 3564 C C . PHE A 1 505 ? 16.902 -31.162 -28.887 1.00 40.56 503 PHE A C 1
ATOM 3565 O O . PHE A 1 505 ? 17.322 -31.212 -27.723 1.00 42.89 503 PHE A O 1
ATOM 3573 N N . PRO A 1 506 ? 15.654 -31.513 -29.195 1.00 44.48 504 PRO A N 1
ATOM 3574 C CA . PRO A 1 506 ? 14.730 -32.022 -28.174 1.00 44.92 504 PRO A CA 1
ATOM 3575 C C . PRO A 1 506 ? 14.956 -33.496 -27.881 1.00 46.94 504 PRO A C 1
ATOM 3576 O O . PRO A 1 506 ? 15.929 -34.089 -28.359 1.00 55.68 504 PRO A O 1
ATOM 3580 N N . ALA A 1 507 ? 14.065 -34.097 -27.100 1.00 42.02 505 ALA A N 1
ATOM 3581 C CA . ALA A 1 507 ? 14.186 -35.506 -26.745 1.00 36.33 505 ALA A CA 1
ATOM 3582 C C . ALA A 1 507 ? 13.430 -36.384 -27.739 1.00 33.46 505 ALA A C 1
ATOM 3583 O O . ALA A 1 507 ? 13.785 -37.544 -27.955 1.00 33.89 505 ALA A O 1
ATOM 3585 N N . GLN B 1 8 ? -21.668 -46.173 -34.629 1.00 50.81 6 GLN D N 1
ATOM 3586 C CA . GLN B 1 8 ? -22.571 -46.349 -35.762 1.00 59.12 6 GLN D CA 1
ATOM 3587 C C . GLN B 1 8 ? -23.814 -47.130 -35.347 1.00 65.88 6 GLN D C 1
ATOM 3588 O O . GLN B 1 8 ? -23.927 -47.563 -34.200 1.00 70.98 6 GLN D O 1
ATOM 3590 N N . GLU B 1 9 ? -24.747 -47.306 -36.286 1.00 62.76 7 GLU D N 1
ATOM 3591 C CA . GLU B 1 9 ? -26.081 -47.853 -36.036 1.00 58.30 7 GLU D CA 1
ATOM 3592 C C . GLU B 1 9 ? -26.870 -47.004 -35.045 1.00 56.40 7 GLU D C 1
ATOM 3593 O O . GLU B 1 9 ? -27.947 -47.415 -34.589 1.00 55.67 7 GLU D O 1
ATOM 3595 N N . TYR B 1 10 ? -26.337 -45.830 -34.699 1.00 52.00 8 TYR D N 1
ATOM 3596 C CA . TYR B 1 10 ? -27.027 -44.851 -33.868 1.00 45.04 8 TYR D CA 1
ATOM 3597 C C . TYR B 1 10 ? -28.133 -44.168 -34.669 1.00 40.01 8 TYR D C 1
ATOM 3598 O O . TYR B 1 10 ? -29.170 -43.764 -34.114 1.00 39.79 8 TYR D O 1
ATOM 3607 N N . PHE B 1 11 ? -27.931 -44.077 -35.986 1.00 40.05 9 PHE D N 1
ATOM 3608 C CA . PHE B 1 11 ? -28.920 -43.498 -36.885 1.00 40.89 9 PHE D CA 1
ATOM 3609 C C . PHE B 1 11 ? -30.221 -44.290 -36.871 1.00 45.06 9 PHE D C 1
ATOM 3610 O O . PHE B 1 11 ? -31.307 -43.709 -36.982 1.00 44.33 9 PHE D O 1
ATOM 3618 N N . LYS B 1 12 ? -30.135 -45.617 -36.745 1.00 57.16 10 LYS D N 1
ATOM 3619 C CA . LYS B 1 12 ? -31.348 -46.427 -36.655 1.00 52.48 10 LYS D CA 1
ATOM 3620 C C . LYS B 1 12 ? -32.153 -46.068 -35.412 1.00 53.20 10 LYS D C 1
ATOM 3621 O O . LYS B 1 12 ? -33.382 -45.923 -35.475 1.00 56.44 10 LYS D O 1
ATOM 3623 N N . LEU B 1 13 ? -31.473 -45.900 -34.275 1.00 45.47 11 LEU D N 1
ATOM 3624 C CA . LEU B 1 13 ? -32.171 -45.552 -33.043 1.00 42.65 11 LEU D CA 1
ATOM 3625 C C . LEU B 1 13 ? -32.813 -44.176 -33.143 1.00 40.91 11 LEU D C 1
ATOM 3626 O O . LEU B 1 13 ? -33.975 -44.000 -32.755 1.00 41.10 11 LEU D O 1
ATOM 3631 N N . ARG B 1 14 ? -32.087 -43.190 -33.674 1.00 39.93 12 ARG D N 1
ATOM 3632 C CA . ARG B 1 14 ? -32.665 -41.852 -33.676 1.00 40.92 12 ARG D CA 1
ATOM 3633 C C . ARG B 1 14 ? -33.750 -41.691 -34.734 1.00 46.79 12 ARG D C 1
ATOM 3634 O O . ARG B 1 14 ? -34.710 -40.944 -34.514 1.00 45.25 12 ARG D O 1
ATOM 3642 N N . THR B 1 15 ? -33.626 -42.376 -35.874 1.00 57.15 13 THR D N 1
ATOM 3643 C CA . THR B 1 15 ? -34.726 -42.384 -36.831 1.00 56.18 13 THR D CA 1
ATOM 3644 C C . THR B 1 15 ? -35.932 -43.121 -36.264 1.00 58.25 13 THR D C 1
ATOM 3645 O O . THR B 1 15 ? -37.077 -42.775 -36.580 1.00 62.65 13 THR D O 1
ATOM 3649 N N . ALA B 1 16 ? -35.696 -44.119 -35.408 1.00 56.72 14 ALA D N 1
ATOM 3650 C CA . ALA B 1 16 ? -36.793 -44.762 -34.694 1.00 55.10 14 ALA D CA 1
ATOM 3651 C C . ALA B 1 16 ? -37.494 -43.776 -33.768 1.00 52.52 14 ALA D C 1
ATOM 3652 O O . ALA B 1 16 ? -38.725 -43.696 -33.751 1.00 52.86 14 ALA D O 1
ATOM 3654 N N . LEU B 1 17 ? -36.723 -43.038 -32.964 1.00 50.04 15 LEU D N 1
ATOM 3655 C CA . LEU B 1 17 ? -37.325 -42.094 -32.024 1.00 48.00 15 LEU D CA 1
ATOM 3656 C C . LEU B 1 17 ? -38.066 -40.968 -32.740 1.00 44.70 15 LEU D C 1
ATOM 3657 O O . LEU B 1 17 ? -39.144 -40.551 -32.300 1.00 42.84 15 LEU D O 1
ATOM 3662 N N . ILE B 1 18 ? -37.501 -40.450 -33.835 1.00 48.28 16 ILE D N 1
ATOM 3663 C CA . ILE B 1 18 ? -38.144 -39.342 -34.540 1.00 50.07 16 ILE D CA 1
ATOM 3664 C C . ILE B 1 18 ? -39.390 -39.818 -35.280 1.00 54.83 16 ILE D C 1
ATOM 3665 O O . ILE B 1 18 ? -40.439 -39.159 -35.248 1.00 55.75 16 ILE D O 1
ATOM 3667 N N . ASN B 1 19 ? -39.305 -40.979 -35.939 1.00 58.99 17 ASN D N 1
ATOM 3668 C CA . ASN B 1 19 ? -40.461 -41.490 -36.669 1.00 65.23 17 ASN D CA 1
ATOM 3669 C C . ASN B 1 19 ? -41.570 -41.905 -35.713 1.00 67.53 17 ASN D C 1
ATOM 3670 O O . ASN B 1 19 ? -42.752 -41.647 -35.970 1.00 63.81 17 ASN D O 1
ATOM 3671 N N . GLU B 1 20 ? -41.153 -42.533 -34.621 1.00 69.51 18 GLU D N 1
ATOM 3672 C CA . GLU B 1 20 ? -42.038 -42.997 -33.573 1.00 71.88 18 GLU D CA 1
ATOM 3673 C C . GLU B 1 20 ? -42.733 -41.797 -32.965 1.00 75.78 18 GLU D C 1
ATOM 3674 O O . GLU B 1 20 ? -43.892 -41.860 -32.590 1.00 82.93 18 GLU D O 1
ATOM 3676 N N . ARG B 1 21 ? -42.004 -40.698 -32.840 1.00 71.20 19 ARG D N 1
ATOM 3677 C CA . ARG B 1 21 ? -42.567 -39.465 -32.318 1.00 70.54 19 ARG D CA 1
ATOM 3678 C C . ARG B 1 21 ? -43.654 -38.959 -33.255 1.00 64.25 19 ARG D C 1
ATOM 3679 O O . ARG B 1 21 ? -44.685 -38.488 -32.812 1.00 65.53 19 ARG D O 1
ATOM 3687 N N . ARG B 1 22 ? -43.419 -39.143 -34.550 1.00 55.35 20 ARG D N 1
ATOM 3688 C CA . ARG B 1 22 ? -44.331 -38.744 -35.620 1.00 49.84 20 ARG D CA 1
ATOM 3689 C C . ARG B 1 22 ? -45.657 -39.490 -35.538 1.00 54.31 20 ARG D C 1
ATOM 3690 O O . ARG B 1 22 ? -46.712 -38.952 -35.852 1.00 51.01 20 ARG D O 1
ATOM 3698 N N . SER B 1 23 ? -45.588 -40.752 -35.139 1.00 72.68 21 SER D N 1
ATOM 3699 C CA . SER B 1 23 ? -46.768 -41.597 -34.996 1.00 73.98 21 SER D CA 1
ATOM 3700 C C . SER B 1 23 ? -47.736 -41.056 -33.949 1.00 74.71 21 SER D C 1
ATOM 3701 O O . SER B 1 23 ? -48.945 -41.141 -34.113 1.00 80.73 21 SER D O 1
ATOM 3704 N N . LYS B 1 24 ? -47.202 -40.502 -32.872 1.00 67.06 22 LYS D N 1
ATOM 3705 C CA . LYS B 1 24 ? -48.011 -39.955 -31.796 1.00 65.70 22 LYS D CA 1
ATOM 3706 C C . LYS B 1 24 ? -48.781 -38.699 -32.194 1.00 64.50 22 LYS D C 1
ATOM 3707 O O . LYS B 1 24 ? -49.608 -38.222 -31.431 1.00 62.93 22 LYS D O 1
ATOM 3709 N N . GLY B 1 25 ? -48.466 -38.121 -33.348 1.00 74.76 23 GLY D N 1
ATOM 3710 C CA . GLY B 1 25 ? -49.134 -36.907 -33.768 1.00 74.66 23 GLY D CA 1
ATOM 3711 C C . GLY B 1 25 ? -48.327 -35.635 -33.643 1.00 75.21 23 GLY D C 1
ATOM 3712 O O . GLY B 1 25 ? -48.874 -34.552 -33.882 1.00 79.69 23 GLY D O 1
ATOM 3713 N N . ILE B 1 26 ? -47.046 -35.723 -33.289 1.00 60.94 24 ILE D N 1
ATOM 3714 C CA . ILE B 1 26 ? -46.176 -34.555 -33.212 1.00 46.86 24 ILE D CA 1
ATOM 3715 C C . ILE B 1 26 ? -45.354 -34.507 -34.489 1.00 42.06 24 ILE D C 1
ATOM 3716 O O . ILE B 1 26 ? -44.978 -35.551 -35.037 1.00 44.61 24 ILE D O 1
ATOM 3718 N N . ASN B 1 27 ? -45.074 -33.299 -34.975 1.00 42.84 25 ASN D N 1
ATOM 3719 C CA . ASN B 1 27 ? -44.357 -33.169 -36.234 1.00 38.53 25 ASN D CA 1
ATOM 3720 C C . ASN B 1 27 ? -42.878 -32.890 -36.020 1.00 37.47 25 ASN D C 1
ATOM 3721 O O . ASN B 1 27 ? -42.524 -31.775 -35.606 1.00 36.62 25 ASN D O 1
ATOM 3726 N N . PRO B 1 28 ? -41.985 -33.842 -36.279 1.00 37.56 26 PRO D N 1
ATOM 3727 C CA . PRO B 1 28 ? -40.559 -33.514 -36.300 1.00 38.03 26 PRO D CA 1
ATOM 3728 C C . PRO B 1 28 ? -40.250 -32.727 -37.561 1.00 45.01 26 PRO D C 1
ATOM 3729 O O . PRO B 1 28 ? -40.983 -32.780 -38.550 1.00 50.41 26 PRO D O 1
ATOM 3733 N N . TYR B 1 29 ? -39.143 -32.005 -37.518 1.00 41.49 27 TYR D N 1
ATOM 3734 C CA . TYR B 1 29 ? -38.785 -31.053 -38.562 1.00 35.89 27 TYR D CA 1
ATOM 3735 C C . TYR B 1 29 ? -39.964 -30.112 -38.801 1.00 35.82 27 TYR D C 1
ATOM 3736 O O . TYR B 1 29 ? -40.654 -30.217 -39.824 1.00 39.08 27 TYR D O 1
ATOM 3739 N N . PRO B 1 30 ? -40.198 -29.156 -37.887 1.00 34.40 28 PRO D N 1
ATOM 3740 C CA . PRO B 1 30 ? -41.329 -28.223 -38.018 1.00 34.53 28 PRO D CA 1
ATOM 3741 C C . PRO B 1 30 ? -41.208 -27.241 -39.175 1.00 34.23 28 PRO D C 1
ATOM 3742 O O . PRO B 1 30 ? -40.269 -27.305 -39.977 1.00 33.95 28 PRO D O 1
ATOM 3746 N N . HIS B 1 31 ? -42.163 -26.312 -39.249 1.00 34.34 29 HIS D N 1
ATOM 3747 C CA . HIS B 1 31 ? -42.375 -25.480 -40.428 1.00 34.34 29 HIS D CA 1
ATOM 3748 C C . HIS B 1 31 ? -41.625 -24.153 -40.364 1.00 33.49 29 HIS D C 1
ATOM 3749 O O . HIS B 1 31 ? -40.794 -23.862 -41.229 1.00 33.17 29 HIS D O 1
ATOM 3756 N N . LYS B 1 32 ? -41.907 -23.339 -39.348 1.00 33.19 30 LYS D N 1
ATOM 3757 C CA . LYS B 1 32 ? -41.367 -21.986 -39.287 1.00 32.54 30 LYS D CA 1
ATOM 3758 C C . LYS B 1 32 ? -40.971 -21.619 -37.865 1.00 32.07 30 LYS D C 1
ATOM 3759 O O . LYS B 1 32 ? -41.765 -21.786 -36.935 1.00 32.38 30 LYS D O 1
ATOM 3765 N N . PHE B 1 33 ? -39.744 -21.129 -37.701 1.00 31.41 31 PHE D N 1
ATOM 3766 C CA . PHE B 1 33 ? -39.287 -20.534 -36.450 1.00 30.97 31 PHE D CA 1
ATOM 3767 C C . PHE B 1 33 ? -38.923 -19.077 -36.691 1.00 30.58 31 PHE D C 1
ATOM 3768 O O . PHE B 1 33 ? -38.193 -18.765 -37.638 1.00 37.06 31 PHE D O 1
ATOM 3776 N N . HIS B 1 34 ? -39.427 -18.190 -35.835 1.00 30.57 32 HIS D N 1
ATOM 3777 C CA . HIS B 1 34 ? -39.185 -16.757 -35.969 1.00 30.31 32 HIS D CA 1
ATOM 3778 C C . HIS B 1 34 ? -37.923 -16.387 -35.196 1.00 29.79 32 HIS D C 1
ATOM 3779 O O . HIS B 1 34 ? -37.893 -16.469 -33.963 1.00 29.75 32 HIS D O 1
ATOM 3786 N N . VAL B 1 35 ? -36.883 -15.983 -35.918 1.00 30.17 33 VAL D N 1
ATOM 3787 C CA . VAL B 1 35 ? -35.627 -15.547 -35.316 1.00 29.54 33 VAL D CA 1
ATOM 3788 C C . VAL B 1 35 ? -35.714 -14.057 -35.011 1.00 29.04 33 VAL D C 1
ATOM 3789 O O . VAL B 1 35 ? -35.944 -13.242 -35.911 1.00 29.13 33 VAL D O 1
ATOM 3793 N N . SER B 1 36 ? -35.537 -13.701 -33.737 1.00 28.97 34 SER D N 1
ATOM 3794 C CA . SER B 1 36 ? -35.605 -12.297 -33.340 1.00 29.02 34 SER D CA 1
ATOM 3795 C C . SER B 1 36 ? -34.359 -11.533 -33.775 1.00 28.80 34 SER D C 1
ATOM 3796 O O . SER B 1 36 ? -34.458 -10.462 -34.385 1.00 28.91 34 SER D O 1
ATOM 3798 N N . ILE B 1 37 ? -33.174 -12.061 -33.463 1.00 37.51 35 ILE D N 1
ATOM 3799 C CA . ILE B 1 37 ? -31.920 -11.371 -33.738 1.00 43.78 35 ILE D CA 1
ATOM 3800 C C . ILE B 1 37 ? -30.892 -12.374 -34.245 1.00 55.30 35 ILE D C 1
ATOM 3801 O O . ILE B 1 37 ? -30.914 -13.554 -33.881 1.00 65.42 35 ILE D O 1
ATOM 3806 N N . SER B 1 38 ? -30.005 -11.900 -35.117 1.00 62.18 36 SER D N 1
ATOM 3807 C CA . SER B 1 38 ? -28.911 -12.733 -35.587 1.00 59.96 36 SER D CA 1
ATOM 3808 C C . SER B 1 38 ? -27.908 -12.957 -34.459 1.00 56.23 36 SER D C 1
ATOM 3809 O O . SER B 1 38 ? -27.743 -12.118 -33.568 1.00 63.13 36 SER D O 1
ATOM 3812 N N . LEU B 1 39 ? -27.246 -14.115 -34.501 1.00 37.65 37 LEU D N 1
ATOM 3813 C CA . LEU B 1 39 ? -26.300 -14.487 -33.450 1.00 28.53 37 LEU D CA 1
ATOM 3814 C C . LEU B 1 39 ? -25.164 -13.471 -33.336 1.00 29.36 37 LEU D C 1
ATOM 3815 O O . LEU B 1 39 ? -24.844 -12.989 -32.237 1.00 28.32 37 LEU D O 1
ATOM 3820 N N . ALA B 1 40 ? -24.555 -13.125 -34.474 1.00 28.33 38 ALA D N 1
ATOM 3821 C CA . ALA B 1 40 ? -23.506 -12.112 -34.510 1.00 28.56 38 ALA D CA 1
ATOM 3822 C C . ALA B 1 40 ? -23.979 -10.807 -33.884 1.00 28.64 38 ALA D C 1
ATOM 3823 O O . ALA B 1 40 ? -23.356 -10.284 -32.952 1.00 28.82 38 ALA D O 1
ATOM 3825 N N . ASP B 1 41 ? -25.116 -10.318 -34.347 1.00 32.66 39 ASP D N 1
ATOM 3826 C CA . ASP B 1 41 ? -25.670 -9.081 -33.832 1.00 34.34 39 ASP D CA 1
ATOM 3827 C C . ASP B 1 41 ? -25.968 -9.237 -32.351 1.00 37.95 39 ASP D C 1
ATOM 3828 O O . ASP B 1 41 ? -25.780 -8.308 -31.577 1.00 40.44 39 ASP D O 1
ATOM 3830 N N . PHE B 1 42 ? -26.437 -10.412 -31.956 1.00 37.75 40 PHE D N 1
ATOM 3831 C CA . PHE B 1 42 ? -26.762 -10.655 -30.560 1.00 34.92 40 PHE D CA 1
ATOM 3832 C C . PHE B 1 42 ? -25.542 -10.512 -29.665 1.00 36.03 40 PHE D C 1
ATOM 3833 O O . PHE B 1 42 ? -25.622 -9.900 -28.608 1.00 36.70 40 PHE D O 1
ATOM 3841 N N . ILE B 1 43 ? -24.410 -11.076 -30.070 1.00 41.08 41 ILE D N 1
ATOM 3842 C CA . ILE B 1 43 ? -23.208 -10.931 -29.261 1.00 40.55 41 ILE D CA 1
ATOM 3843 C C . ILE B 1 43 ? -22.753 -9.478 -29.222 1.00 43.79 41 ILE D C 1
ATOM 3844 O O . ILE B 1 43 ? -22.341 -8.980 -28.180 1.00 48.14 41 ILE D O 1
ATOM 3849 N N . ALA B 1 44 ? -22.813 -8.806 -30.368 1.00 29.33 42 ALA D N 1
ATOM 3850 C CA . ALA B 1 44 ? -22.408 -7.412 -30.458 1.00 30.09 42 ALA D CA 1
ATOM 3851 C C . ALA B 1 44 ? -23.299 -6.494 -29.645 1.00 39.55 42 ALA D C 1
ATOM 3852 O O . ALA B 1 44 ? -22.819 -5.595 -28.967 1.00 42.03 42 ALA D O 1
ATOM 3854 N N . LYS B 1 45 ? -24.605 -6.713 -29.734 1.00 52.43 43 LYS D N 1
ATOM 3855 C CA . LYS B 1 45 ? -25.568 -5.902 -29.001 1.00 54.65 43 LYS D CA 1
ATOM 3856 C C . LYS B 1 45 ? -25.495 -6.054 -27.490 1.00 60.55 43 LYS D C 1
ATOM 3857 O O . LYS B 1 45 ? -25.582 -5.077 -26.758 1.00 64.99 43 LYS D O 1
ATOM 3863 N N . TYR B 1 46 ? -25.330 -7.285 -27.029 1.00 46.40 44 TYR D N 1
ATOM 3864 C CA . TYR B 1 46 ? -25.296 -7.558 -25.601 1.00 42.19 44 TYR D CA 1
ATOM 3865 C C . TYR B 1 46 ? -23.909 -7.591 -24.992 1.00 46.08 44 TYR D C 1
ATOM 3866 O O . TYR B 1 46 ? -23.752 -7.875 -23.813 1.00 53.42 44 TYR D O 1
ATOM 3875 N N . ASN B 1 47 ? -22.900 -7.311 -25.800 1.00 45.92 45 ASN D N 1
ATOM 3876 C CA . ASN B 1 47 ? -21.524 -7.293 -25.308 1.00 48.71 45 ASN D CA 1
ATOM 3877 C C . ASN B 1 47 ? -21.321 -6.248 -24.213 1.00 41.06 45 ASN D C 1
ATOM 3878 O O . ASN B 1 47 ? -20.423 -6.393 -23.376 1.00 35.78 45 ASN D O 1
ATOM 3883 N N . SER B 1 48 ? -22.144 -5.199 -24.201 1.00 40.74 46 SER D N 1
ATOM 3884 C CA . SER B 1 48 ? -22.044 -4.111 -23.233 1.00 47.00 46 SER D CA 1
ATOM 3885 C C . SER B 1 48 ? -22.687 -4.439 -21.891 1.00 50.45 46 SER D C 1
ATOM 3886 O O . SER B 1 48 ? -22.746 -3.563 -21.018 1.00 55.57 46 SER D O 1
ATOM 3889 N N . LEU B 1 49 ? -23.094 -5.687 -21.700 1.00 43.33 47 LEU D N 1
ATOM 3890 C CA . LEU B 1 49 ? -23.758 -6.112 -20.473 1.00 36.05 47 LEU D CA 1
ATOM 3891 C C . LEU B 1 49 ? -22.868 -6.128 -19.242 1.00 37.74 47 LEU D C 1
ATOM 3892 O O . LEU B 1 49 ? -21.649 -6.192 -19.340 1.00 37.99 47 LEU D O 1
ATOM 3897 N N . GLU B 1 50 ? -23.507 -6.040 -18.081 1.00 40.65 48 GLU D N 1
ATOM 3898 C CA . GLU B 1 50 ? -22.835 -6.072 -16.786 1.00 46.38 48 GLU D CA 1
ATOM 3899 C C . GLU B 1 50 ? -22.347 -7.486 -16.461 1.00 50.17 48 GLU D C 1
ATOM 3900 O O . GLU B 1 50 ? -22.818 -8.464 -17.034 1.00 48.65 48 GLU D O 1
ATOM 3902 N N . LYS B 1 51 ? -21.415 -7.593 -15.523 1.00 62.55 49 LYS D N 1
ATOM 3903 C CA . LYS B 1 51 ? -20.822 -8.886 -15.188 1.00 64.22 49 LYS D CA 1
ATOM 3904 C C . LYS B 1 51 ? -21.776 -9.965 -14.673 1.00 66.69 49 LYS D C 1
ATOM 3905 O O . LYS B 1 51 ? -21.670 -11.116 -15.088 1.00 72.44 49 LYS D O 1
ATOM 3907 N N . ASP B 1 52 ? -22.713 -9.620 -13.798 1.00 63.38 50 ASP D N 1
ATOM 3908 C CA . ASP B 1 52 ? -23.631 -10.641 -13.294 1.00 57.48 50 ASP D CA 1
ATOM 3909 C C . ASP B 1 52 ? -25.082 -10.229 -13.397 1.00 51.17 50 ASP D C 1
ATOM 3910 O O . ASP B 1 52 ? -25.720 -9.910 -12.400 1.00 53.16 50 ASP D O 1
ATOM 3915 N N . VAL B 1 53 ? -25.608 -10.258 -14.612 1.00 48.30 51 VAL D N 1
ATOM 3916 C CA . VAL B 1 53 ? -26.983 -9.877 -14.839 1.00 32.83 51 VAL D CA 1
ATOM 3917 C C . VAL B 1 53 ? -27.714 -10.891 -15.683 1.00 32.25 51 VAL D C 1
ATOM 3918 O O . VAL B 1 53 ? -27.119 -11.659 -16.424 1.00 31.84 51 VAL D O 1
ATOM 3922 N N . ILE B 1 54 ? -29.024 -10.889 -15.516 1.00 32.33 52 ILE D N 1
ATOM 3923 C CA . ILE B 1 54 ? -29.945 -11.730 -16.269 1.00 31.92 52 ILE D CA 1
ATOM 3924 C C . ILE B 1 54 ? -31.095 -10.814 -16.642 1.00 31.97 52 ILE D C 1
ATOM 3925 O O . ILE B 1 54 ? -31.772 -10.276 -15.758 1.00 32.90 52 ILE D O 1
ATOM 3930 N N . LEU B 1 55 ? -31.321 -10.634 -17.938 1.00 31.50 53 LEU D N 1
ATOM 3931 C CA . LEU B 1 55 ? -32.340 -9.697 -18.403 1.00 37.08 53 LEU D CA 1
ATOM 3932 C C . LEU B 1 55 ? -33.654 -10.443 -18.557 1.00 41.19 53 LEU D C 1
ATOM 3933 O O . LEU B 1 55 ? -33.870 -11.161 -19.536 1.00 43.15 53 LEU D O 1
ATOM 3938 N N . ASN B 1 56 ? -34.542 -10.251 -17.586 1.00 47.83 54 ASN D N 1
ATOM 3939 C CA . ASN B 1 56 ? -35.838 -10.905 -17.589 1.00 53.42 54 ASN D CA 1
ATOM 3940 C C . ASN B 1 56 ? -36.867 -10.103 -18.366 1.00 63.40 54 ASN D C 1
ATOM 3941 O O . ASN B 1 56 ? -37.925 -10.639 -18.713 1.00 73.01 54 ASN D O 1
ATOM 3946 N N . ASP B 1 57 ? -36.577 -8.834 -18.640 1.00 59.97 55 ASP D N 1
ATOM 3947 C CA . ASP B 1 57 ? -37.491 -7.955 -19.350 1.00 58.42 55 ASP D CA 1
ATOM 3948 C C . ASP B 1 57 ? -37.349 -8.018 -20.864 1.00 51.22 55 ASP D C 1
ATOM 3949 O O . ASP B 1 57 ? -38.178 -7.433 -21.568 1.00 50.64 55 ASP D O 1
ATOM 3954 N N . ILE B 1 58 ? -36.336 -8.704 -21.385 1.00 49.54 56 ILE D N 1
ATOM 3955 C CA . ILE B 1 58 ? -36.136 -8.843 -22.822 1.00 46.54 56 ILE D CA 1
ATOM 3956 C C . ILE B 1 58 ? -36.136 -10.321 -23.175 1.00 51.07 56 ILE D C 1
ATOM 3957 O O . ILE B 1 58 ? -35.403 -11.111 -22.567 1.00 53.96 56 ILE D O 1
ATOM 3962 N N . VAL B 1 59 ? -36.944 -10.691 -24.164 1.00 39.61 57 VAL D N 1
ATOM 3963 C CA . VAL B 1 59 ? -37.001 -12.058 -24.663 1.00 31.56 57 VAL D CA 1
ATOM 3964 C C . VAL B 1 59 ? -36.698 -12.018 -26.151 1.00 30.01 57 VAL D C 1
ATOM 3965 O O . VAL B 1 59 ? -37.444 -11.406 -26.926 1.00 30.71 57 VAL D O 1
ATOM 3969 N N . GLN B 1 60 ? -35.608 -12.665 -26.548 1.00 29.62 58 GLN D N 1
ATOM 3970 C CA . GLN B 1 60 ? -35.219 -12.740 -27.946 1.00 29.31 58 GLN D CA 1
ATOM 3971 C C . GLN B 1 60 ? -35.075 -14.199 -28.359 1.00 29.19 58 GLN D C 1
ATOM 3972 O O . GLN B 1 60 ? -34.858 -15.085 -27.529 1.00 29.26 58 GLN D O 1
ATOM 3978 N N . SER B 1 61 ? -35.200 -14.440 -29.661 1.00 29.08 59 SER D N 1
ATOM 3979 C CA . SER B 1 61 ? -35.224 -15.786 -30.224 1.00 30.94 59 SER D CA 1
ATOM 3980 C C . SER B 1 61 ? -34.097 -15.951 -31.233 1.00 28.76 59 SER D C 1
ATOM 3981 O O . SER B 1 61 ? -34.097 -15.299 -32.282 1.00 29.06 59 SER D O 1
ATOM 3984 N N . VAL B 1 62 ? -33.141 -16.820 -30.911 1.00 28.65 60 VAL D N 1
ATOM 3985 C CA . VAL B 1 62 ? -32.008 -17.113 -31.779 1.00 28.44 60 VAL D CA 1
ATOM 3986 C C . VAL B 1 62 ? -31.963 -18.616 -31.998 1.00 28.57 60 VAL D C 1
ATOM 3987 O O . VAL B 1 62 ? -32.373 -19.397 -31.136 1.00 28.76 60 VAL D O 1
ATOM 3991 N N . ALA B 1 63 ? -31.451 -19.026 -33.155 1.00 28.53 61 ALA D N 1
ATOM 3992 C CA . ALA B 1 63 ? -31.462 -20.433 -33.528 1.00 28.74 61 ALA D CA 1
ATOM 3993 C C . ALA B 1 63 ? -30.115 -20.824 -34.115 1.00 29.36 61 ALA D C 1
ATOM 3994 O O . ALA B 1 63 ? -29.392 -19.989 -34.666 1.00 32.90 61 ALA D O 1
ATOM 3996 N N . GLY B 1 64 ? -29.785 -22.104 -33.990 1.00 28.87 62 GLY D N 1
ATOM 3997 C CA . GLY B 1 64 ? -28.519 -22.584 -34.508 1.00 28.89 62 GLY D CA 1
ATOM 3998 C C . GLY B 1 64 ? -28.383 -24.080 -34.325 1.00 29.23 62 GLY D C 1
ATOM 3999 O O . GLY B 1 64 ? -29.336 -24.773 -33.955 1.00 29.47 62 GLY D O 1
ATOM 4000 N N . ARG B 1 65 ? -27.173 -24.570 -34.593 1.00 30.18 63 ARG D N 1
ATOM 4001 C CA . ARG B 1 65 ? -26.870 -25.990 -34.479 1.00 29.72 63 ARG D CA 1
ATOM 4002 C C . ARG B 1 65 ? -26.103 -26.279 -33.195 1.00 29.76 63 ARG D C 1
ATOM 4003 O O . ARG B 1 65 ? -25.158 -25.565 -32.848 1.00 29.57 63 ARG D O 1
ATOM 4011 N N . VAL B 1 66 ? -26.515 -27.334 -32.495 1.00 30.09 64 VAL D N 1
ATOM 4012 C CA . VAL B 1 66 ? -25.880 -27.729 -31.242 1.00 30.23 64 VAL D CA 1
ATOM 4013 C C . VAL B 1 66 ? -24.580 -28.450 -31.587 1.00 39.34 64 VAL D C 1
ATOM 4014 O O . VAL B 1 66 ? -24.598 -29.530 -32.180 1.00 30.91 64 VAL D O 1
ATOM 4018 N N . PHE B 1 67 ? -23.449 -27.848 -31.221 1.00 49.94 65 PHE D N 1
ATOM 4019 C CA . PHE B 1 67 ? -22.142 -28.428 -31.501 1.00 58.52 65 PHE D CA 1
ATOM 4020 C C . PHE B 1 67 ? -21.704 -29.425 -30.438 1.00 61.91 65 PHE D C 1
ATOM 4021 O O . PHE B 1 67 ? -21.182 -30.493 -30.772 1.00 67.52 65 PHE D O 1
ATOM 4029 N N . SER B 1 68 ? -21.894 -29.092 -29.164 1.00 64.80 66 SER D N 1
ATOM 4030 C CA . SER B 1 68 ? -21.535 -29.985 -28.073 1.00 57.47 66 SER D CA 1
ATOM 4031 C C . SER B 1 68 ? -22.484 -29.728 -26.916 1.00 49.46 66 SER D C 1
ATOM 4032 O O . SER B 1 68 ? -22.855 -28.580 -26.659 1.00 50.33 66 SER D O 1
ATOM 4035 N N . LYS B 1 69 ? -22.870 -30.795 -26.219 1.00 35.99 67 LYS D N 1
ATOM 4036 C CA . LYS B 1 69 ? -23.779 -30.695 -25.083 1.00 31.99 67 LYS D CA 1
ATOM 4037 C C . LYS B 1 69 ? -23.172 -31.368 -23.862 1.00 32.52 67 LYS D C 1
ATOM 4038 O O . LYS B 1 69 ? -22.827 -32.553 -23.911 1.00 33.05 67 LYS D O 1
ATOM 4044 N N . ARG B 1 70 ? -23.043 -30.615 -22.770 1.00 32.46 68 ARG D N 1
ATOM 4045 C CA . ARG B 1 70 ? -22.556 -31.147 -21.502 1.00 33.01 68 ARG D CA 1
ATOM 4046 C C . ARG B 1 70 ? -23.582 -30.814 -20.432 1.00 33.08 68 ARG D C 1
ATOM 4047 O O . ARG B 1 70 ? -23.894 -29.638 -20.220 1.00 32.68 68 ARG D O 1
ATOM 4055 N N . GLU B 1 71 ? -24.111 -31.834 -19.765 1.00 33.66 69 GLU D N 1
ATOM 4056 C CA . GLU B 1 71 ? -25.089 -31.639 -18.703 1.00 35.77 69 GLU D CA 1
ATOM 4057 C C . GLU B 1 71 ? -24.393 -31.668 -17.348 1.00 34.36 69 GLU D C 1
ATOM 4058 O O . GLU B 1 71 ? -23.629 -32.594 -17.055 1.00 34.89 69 GLU D O 1
ATOM 4064 N N . SER B 1 72 ? -24.656 -30.655 -16.529 1.00 34.93 70 SER D N 1
ATOM 4065 C CA . SER B 1 72 ? -24.068 -30.574 -15.196 1.00 36.47 70 SER D CA 1
ATOM 4066 C C . SER B 1 72 ? -25.122 -30.813 -14.120 1.00 35.64 70 SER D C 1
ATOM 4067 O O . SER B 1 72 ? -25.362 -29.957 -13.268 1.00 38.37 70 SER D O 1
ATOM 4070 C CA . LYS B 1 75 ? -29.842 -29.593 -12.986 1.00 38.14 73 LYS D CA 1
ATOM 4071 C C . LYS B 1 75 ? -29.512 -28.412 -13.893 1.00 42.26 73 LYS D C 1
ATOM 4072 O O . LYS B 1 75 ? -30.213 -27.401 -13.894 1.00 44.31 73 LYS D O 1
ATOM 4073 N N . LEU B 1 76 ? -28.433 -28.545 -14.657 1.00 45.90 74 LEU D N 1
ATOM 4074 C CA . LEU B 1 76 ? -27.943 -27.470 -15.512 1.00 45.55 74 LEU D CA 1
ATOM 4075 C C . LEU B 1 76 ? -27.460 -28.122 -16.799 1.00 43.27 74 LEU D C 1
ATOM 4076 O O . LEU B 1 76 ? -26.806 -29.162 -16.746 1.00 47.60 74 LEU D O 1
ATOM 4081 N N . ILE B 1 77 ? -27.760 -27.540 -17.960 1.00 33.60 75 ILE D N 1
ATOM 4082 C CA . ILE B 1 77 ? -27.320 -28.124 -19.224 1.00 32.43 75 ILE D CA 1
ATOM 4083 C C . ILE B 1 77 ? -26.724 -27.050 -20.125 1.00 31.79 75 ILE D C 1
ATOM 4084 O O . ILE B 1 77 ? -27.309 -25.975 -20.287 1.00 31.45 75 ILE D O 1
ATOM 4089 N N . PHE B 1 78 ? -25.561 -27.341 -20.707 1.00 31.71 76 PHE D N 1
ATOM 4090 C CA . PHE B 1 78 ? -24.815 -26.393 -21.528 1.00 31.24 76 PHE D CA 1
ATOM 4091 C C . PHE B 1 78 ? -24.861 -26.822 -22.990 1.00 31.00 76 PHE D C 1
ATOM 4092 O O . PHE B 1 78 ? -24.462 -27.942 -23.326 1.00 31.29 76 PHE D O 1
ATOM 4100 N N . TYR B 1 79 ? -25.343 -25.931 -23.853 1.00 30.55 77 TYR D N 1
ATOM 4101 C CA . TYR B 1 79 ? -25.305 -26.126 -25.297 1.00 32.78 77 TYR D CA 1
ATOM 4102 C C . TYR B 1 79 ? -24.415 -25.054 -25.907 1.00 38.73 77 TYR D C 1
ATOM 4103 O O . TYR B 1 79 ? -24.521 -23.880 -25.541 1.00 37.06 77 TYR D O 1
ATOM 4112 N N . ASP B 1 80 ? -23.532 -25.447 -26.820 1.00 51.61 78 ASP D N 1
ATOM 4113 C CA . ASP B 1 80 ? -22.761 -24.488 -27.601 1.00 53.31 78 ASP D CA 1
ATOM 4114 C C . ASP B 1 80 ? -23.381 -24.390 -28.989 1.00 44.47 78 ASP D C 1
ATOM 4115 O O . ASP B 1 80 ? -23.380 -25.368 -29.742 1.00 48.26 78 ASP D O 1
ATOM 4120 N N . LEU B 1 81 ? -23.908 -23.214 -29.318 1.00 29.21 79 LEU D N 1
ATOM 4121 C CA . LEU B 1 81 ? -24.765 -23.022 -30.479 1.00 29.03 79 LEU D CA 1
ATOM 4122 C C . LEU B 1 81 ? -23.981 -22.323 -31.583 1.00 28.91 79 LEU D C 1
ATOM 4123 O O . LEU B 1 81 ? -23.516 -21.191 -31.403 1.00 28.78 79 LEU D O 1
ATOM 4128 N N . HIS B 1 82 ? -23.842 -22.996 -32.722 1.00 36.23 80 HIS D N 1
ATOM 4129 C CA . HIS B 1 82 ? -23.136 -22.451 -33.874 1.00 32.78 80 HIS D CA 1
ATOM 4130 C C . HIS B 1 82 ? -24.152 -21.889 -34.858 1.00 31.82 80 HIS D C 1
ATOM 4131 O O . HIS B 1 82 ? -25.063 -22.602 -35.303 1.00 35.63 80 HIS D O 1
ATOM 4138 N N . GLY B 1 83 ? -24.001 -20.603 -35.168 1.00 38.98 81 GLY D N 1
ATOM 4139 C CA . GLY B 1 83 ? -24.751 -19.926 -36.206 1.00 44.84 81 GLY D CA 1
ATOM 4140 C C . GLY B 1 83 ? -23.813 -19.044 -37.004 1.00 49.90 81 GLY D C 1
ATOM 4141 O O . GLY B 1 83 ? -23.052 -18.268 -36.416 1.00 50.62 81 GLY D O 1
ATOM 4142 N N . GLU B 1 84 ? -23.733 -19.220 -38.310 1.00 58.09 82 GLU D N 1
ATOM 4143 C CA . GLU B 1 84 ? -22.791 -18.402 -39.049 1.00 61.68 82 GLU D CA 1
ATOM 4144 C C . GLU B 1 84 ? -21.397 -18.713 -38.514 1.00 66.74 82 GLU D C 1
ATOM 4145 O O . GLU B 1 84 ? -21.119 -19.829 -38.092 1.00 76.14 82 GLU D O 1
ATOM 4151 N N . GLY B 1 85 ? -20.509 -17.731 -38.554 1.00 58.94 83 GLY D N 1
ATOM 4152 C CA . GLY B 1 85 ? -19.166 -17.903 -38.032 1.00 49.06 83 GLY D CA 1
ATOM 4153 C C . GLY B 1 85 ? -19.092 -18.087 -36.529 1.00 43.69 83 GLY D C 1
ATOM 4154 O O . GLY B 1 85 ? -18.320 -18.885 -36.017 1.00 41.37 83 GLY D O 1
ATOM 4155 N N . THR B 1 86 ? -19.931 -17.329 -35.835 1.00 30.00 84 THR D N 1
ATOM 4156 C CA . THR B 1 86 ? -20.004 -17.260 -34.372 1.00 30.00 84 THR D CA 1
ATOM 4157 C C . THR B 1 86 ? -20.634 -18.416 -33.600 1.00 30.00 84 THR D C 1
ATOM 4158 O O . THR B 1 86 ? -21.220 -19.319 -34.169 1.00 30.00 84 THR D O 1
ATOM 4162 N N . ARG B 1 87 ? -20.438 -18.377 -32.288 1.00 29.03 85 ARG D N 1
ATOM 4163 C CA . ARG B 1 87 ? -20.954 -19.355 -31.336 1.00 32.01 85 ARG D CA 1
ATOM 4164 C C . ARG B 1 87 ? -21.665 -18.629 -30.190 1.00 36.94 85 ARG D C 1
ATOM 4165 O O . ARG B 1 87 ? -21.469 -17.436 -29.990 1.00 41.34 85 ARG D O 1
ATOM 4171 N N . LEU B 1 88 ? -22.505 -19.329 -29.438 1.00 29.89 86 LEU D N 1
ATOM 4172 C CA . LEU B 1 88 ? -23.199 -18.681 -28.335 1.00 28.78 86 LEU D CA 1
ATOM 4173 C C . LEU B 1 88 ? -23.576 -19.747 -27.319 1.00 28.95 86 LEU D C 1
ATOM 4174 O O . LEU B 1 88 ? -23.942 -20.861 -27.694 1.00 28.99 86 LEU D O 1
ATOM 4179 N N . GLN B 1 89 ? -23.490 -19.403 -26.039 1.00 29.12 87 GLN D N 1
ATOM 4180 C CA . GLN B 1 89 ? -23.727 -20.365 -24.969 1.00 30.25 87 GLN D CA 1
ATOM 4181 C C . GLN B 1 89 ? -25.208 -20.359 -24.608 1.00 35.05 87 GLN D C 1
ATOM 4182 O O . GLN B 1 89 ? -25.723 -19.372 -24.076 1.00 42.09 87 GLN D O 1
ATOM 4188 N N . VAL B 1 90 ? -25.893 -21.459 -24.904 1.00 35.86 88 VAL D N 1
ATOM 4189 C CA . VAL B 1 90 ? -27.270 -21.663 -24.474 1.00 32.92 88 VAL D CA 1
ATOM 4190 C C . VAL B 1 90 ? -27.218 -22.376 -23.127 1.00 29.89 88 VAL D C 1
ATOM 4191 O O . VAL B 1 90 ? -26.783 -23.528 -23.041 1.00 30.13 88 VAL D O 1
ATOM 4195 N N . LEU B 1 91 ? -27.663 -21.692 -22.074 1.00 30.04 89 LEU D N 1
ATOM 4196 C CA . LEU B 1 91 ? -27.614 -22.210 -20.710 1.00 30.50 89 LEU D CA 1
ATOM 4197 C C . LEU B 1 91 ? -29.019 -22.596 -20.260 1.00 34.77 89 LEU D C 1
ATOM 4198 O O . LEU B 1 91 ? -29.866 -21.725 -20.033 1.00 36.64 89 LEU D O 1
ATOM 4203 N N . ALA B 1 92 ? -29.265 -23.898 -20.142 1.00 38.36 90 ALA D N 1
ATOM 4204 C CA . ALA B 1 92 ? -30.559 -24.420 -19.716 1.00 38.21 90 ALA D CA 1
ATOM 4205 C C . ALA B 1 92 ? -30.555 -24.594 -18.200 1.00 43.86 90 ALA D C 1
ATOM 4206 O O . ALA B 1 92 ? -29.889 -25.494 -17.669 1.00 47.15 90 ALA D O 1
ATOM 4208 N N . ASN B 1 93 ? -31.290 -23.721 -17.512 1.00 43.55 91 ASN D N 1
ATOM 4209 C CA . ASN B 1 93 ? -31.502 -23.778 -16.072 1.00 45.26 91 ASN D CA 1
ATOM 4210 C C . ASN B 1 93 ? -32.955 -24.147 -15.798 1.00 41.66 91 ASN D C 1
ATOM 4211 O O . ASN B 1 93 ? -33.863 -23.663 -16.481 1.00 40.46 91 ASN D O 1
ATOM 4216 N N . ALA B 1 94 ? -33.174 -25.001 -14.794 1.00 39.82 92 ALA D N 1
ATOM 4217 C CA . ALA B 1 94 ? -34.522 -25.492 -14.521 1.00 37.80 92 ALA D CA 1
ATOM 4218 C C . ALA B 1 94 ? -35.439 -24.423 -13.940 1.00 36.56 92 ALA D C 1
ATOM 4219 O O . ALA B 1 94 ? -36.662 -24.534 -14.082 1.00 37.58 92 ALA D O 1
ATOM 4221 N N . ARG B 1 95 ? -34.886 -23.394 -13.294 1.00 38.32 93 ARG D N 1
ATOM 4222 C CA . ARG B 1 95 ? -35.720 -22.324 -12.762 1.00 42.35 93 ARG D CA 1
ATOM 4223 C C . ARG B 1 95 ? -36.320 -21.467 -13.863 1.00 45.96 93 ARG D C 1
ATOM 4224 O O . ARG B 1 95 ? -37.369 -20.849 -13.653 1.00 53.32 93 ARG D O 1
ATOM 4226 N N . PHE B 1 96 ? -35.671 -21.450 -15.016 1.00 33.68 94 PHE D N 1
ATOM 4227 C CA . PHE B 1 96 ? -36.143 -20.665 -16.141 1.00 33.70 94 PHE D CA 1
ATOM 4228 C C . PHE B 1 96 ? -36.981 -21.420 -17.152 1.00 33.20 94 PHE D C 1
ATOM 4229 O O . PHE B 1 96 ? -37.391 -20.849 -18.148 1.00 32.87 94 PHE D O 1
ATOM 4237 N N . HIS B 1 97 ? -37.233 -22.692 -16.908 1.00 36.17 95 HIS D N 1
ATOM 4238 C CA . HIS B 1 97 ? -38.050 -23.431 -17.831 1.00 38.28 95 HIS D CA 1
ATOM 4239 C C . HIS B 1 97 ? -39.418 -22.829 -17.659 1.00 45.94 95 HIS D C 1
ATOM 4240 O O . HIS B 1 97 ? -39.907 -22.733 -16.547 1.00 52.50 95 HIS D O 1
ATOM 4247 N N . SER B 1 98 ? -40.056 -22.436 -18.748 1.00 50.61 96 SER D N 1
ATOM 4248 C CA . SER B 1 98 ? -41.388 -21.867 -18.650 1.00 50.57 96 SER D CA 1
ATOM 4249 C C . SER B 1 98 ? -42.445 -22.692 -19.342 1.00 51.36 96 SER D C 1
ATOM 4250 O O . SER B 1 98 ? -43.540 -22.213 -19.588 1.00 54.03 96 SER D O 1
ATOM 4252 N N . GLY B 1 99 ? -42.128 -23.932 -19.662 1.00 48.89 97 GLY D N 1
ATOM 4253 C CA . GLY B 1 99 ? -43.082 -24.755 -20.370 1.00 52.75 97 GLY D CA 1
ATOM 4254 C C . GLY B 1 99 ? -43.449 -26.042 -19.682 1.00 55.75 97 GLY D C 1
ATOM 4255 O O . GLY B 1 99 ? -42.693 -26.567 -18.872 1.00 51.77 97 GLY D O 1
ATOM 4256 N N . ASP B 1 100 ? -44.640 -26.540 -19.986 1.00 66.68 98 ASP D N 1
ATOM 4257 C CA . ASP B 1 100 ? -45.081 -27.795 -19.378 1.00 71.01 98 ASP D CA 1
ATOM 4258 C C . ASP B 1 100 ? -44.586 -29.048 -20.105 1.00 70.03 98 ASP D C 1
ATOM 4259 O O . ASP B 1 100 ? -45.370 -29.838 -20.625 1.00 67.93 98 ASP D O 1
ATOM 4261 N N . GLU B 1 101 ? -43.271 -29.207 -20.118 1.00 70.08 99 GLU D N 1
ATOM 4262 C CA . GLU B 1 101 ? -42.574 -30.347 -20.695 1.00 66.17 99 GLU D CA 1
ATOM 4263 C C . GLU B 1 101 ? -41.438 -30.657 -19.724 1.00 66.18 99 GLU D C 1
ATOM 4264 O O . GLU B 1 101 ? -40.821 -29.746 -19.161 1.00 70.22 99 GLU D O 1
ATOM 4266 N N . ALA B 1 102 ? -41.115 -31.928 -19.552 1.00 66.35 100 ALA D N 1
ATOM 4267 C CA . ALA B 1 102 ? -40.079 -32.273 -18.593 1.00 68.38 100 ALA D CA 1
ATOM 4268 C C . ALA B 1 102 ? -38.716 -31.684 -18.947 1.00 66.64 100 ALA D C 1
ATOM 4269 O O . ALA B 1 102 ? -38.282 -31.732 -20.095 1.00 63.86 100 ALA D O 1
ATOM 4271 N N . PHE B 1 103 ? -38.051 -31.120 -17.945 1.00 56.43 101 PHE D N 1
ATOM 4272 C CA . PHE B 1 103 ? -36.719 -30.591 -18.120 1.00 46.25 101 PHE D CA 1
ATOM 4273 C C . PHE B 1 103 ? -35.881 -31.770 -18.507 1.00 43.76 101 PHE D C 1
ATOM 4274 O O . PHE B 1 103 ? -34.996 -31.662 -19.342 1.00 46.95 101 PHE D O 1
ATOM 4282 N N . ASP B 1 104 ? -36.154 -32.908 -17.892 1.00 49.46 102 ASP D N 1
ATOM 4283 C CA . ASP B 1 104 ? -35.406 -34.097 -18.295 1.00 57.27 102 ASP D CA 1
ATOM 4284 C C . ASP B 1 104 ? -35.874 -34.629 -19.647 1.00 57.88 102 ASP D C 1
ATOM 4285 O O . ASP B 1 104 ? -35.060 -34.837 -20.554 1.00 59.70 102 ASP D O 1
ATOM 4290 N N . ASN B 1 105 ? -37.184 -34.869 -19.795 1.00 60.57 103 ASN D N 1
ATOM 4291 C CA . ASN B 1 105 ? -37.700 -35.419 -21.048 1.00 55.26 103 ASN D CA 1
ATOM 4292 C C . ASN B 1 105 ? -37.412 -34.504 -22.231 1.00 48.25 103 ASN D C 1
ATOM 4293 O O . ASN B 1 105 ? -37.251 -34.986 -23.358 1.00 50.91 103 ASN D O 1
ATOM 4298 N N . LEU B 1 106 ? -37.358 -33.190 -22.008 1.00 37.67 104 LEU D N 1
ATOM 4299 C CA . LEU B 1 106 ? -37.133 -32.266 -23.115 1.00 35.19 104 LEU D CA 1
ATOM 4300 C C . LEU B 1 106 ? -35.712 -32.370 -23.655 1.00 34.63 104 LEU D C 1
ATOM 4301 O O . LEU B 1 106 ? -35.504 -32.453 -24.871 1.00 34.37 104 LEU D O 1
ATOM 4306 N N . HIS B 1 107 ? -34.719 -32.356 -22.769 1.00 34.49 105 HIS D N 1
ATOM 4307 C CA . HIS B 1 107 ? -33.335 -32.216 -23.197 1.00 33.95 105 HIS D CA 1
ATOM 4308 C C . HIS B 1 107 ? -32.647 -33.530 -23.553 1.00 34.36 105 HIS D C 1
ATOM 4309 O O . HIS B 1 107 ? -31.534 -33.495 -24.094 1.00 33.99 105 HIS D O 1
ATOM 4316 N N . ASP B 1 108 ? -33.261 -34.681 -23.271 1.00 35.18 106 ASP D N 1
ATOM 4317 C CA . ASP B 1 108 ? -32.798 -35.908 -23.902 1.00 40.61 106 ASP D CA 1
ATOM 4318 C C . ASP B 1 108 ? -33.340 -36.031 -25.317 1.00 35.61 106 ASP D C 1
ATOM 4319 O O . ASP B 1 108 ? -32.810 -36.815 -26.111 1.00 35.84 106 ASP D O 1
ATOM 4324 N N . ARG B 1 109 ? -34.361 -35.241 -25.650 1.00 35.40 107 ARG D N 1
ATOM 4325 C CA . ARG B 1 109 ? -34.919 -35.242 -26.992 1.00 35.40 107 ARG D CA 1
ATOM 4326 C C . ARG B 1 109 ? -34.032 -34.463 -27.949 1.00 34.58 107 ARG D C 1
ATOM 4327 O O . ARG B 1 109 ? -33.994 -34.776 -29.143 1.00 34.66 107 ARG D O 1
ATOM 4335 N N . ILE B 1 110 ? -33.323 -33.453 -27.450 1.00 33.89 108 ILE D N 1
ATOM 4336 C CA . ILE B 1 110 ? -32.389 -32.668 -28.246 1.00 33.19 108 ILE D CA 1
ATOM 4337 C C . ILE B 1 110 ? -30.982 -33.108 -27.851 1.00 33.16 108 ILE D C 1
ATOM 4338 O O . ILE B 1 110 ? -30.535 -32.872 -26.722 1.00 33.09 108 ILE D O 1
ATOM 4343 N N . LYS B 1 111 ? -30.291 -33.775 -28.765 1.00 33.30 109 LYS D N 1
ATOM 4344 C CA . LYS B 1 111 ? -28.912 -34.195 -28.567 1.00 37.15 109 LYS D CA 1
ATOM 4345 C C . LYS B 1 111 ? -28.001 -33.425 -29.520 1.00 44.85 109 LYS D C 1
ATOM 4346 O O . LYS B 1 111 ? -28.439 -32.538 -30.259 1.00 48.48 109 LYS D O 1
ATOM 4352 N N . ARG B 1 112 ? -26.718 -33.773 -29.494 1.00 48.21 110 ARG D N 1
ATOM 4353 C CA . ARG B 1 112 ? -25.731 -33.072 -30.305 1.00 47.03 110 ARG D CA 1
ATOM 4354 C C . ARG B 1 112 ? -25.997 -33.263 -31.795 1.00 43.67 110 ARG D C 1
ATOM 4355 O O . ARG B 1 112 ? -26.405 -34.339 -32.243 1.00 45.34 110 ARG D O 1
ATOM 4363 N N . GLY B 1 113 ? -25.761 -32.195 -32.563 1.00 37.25 111 GLY D N 1
ATOM 4364 C CA . GLY B 1 113 ? -26.031 -32.161 -33.981 1.00 36.41 111 GLY D CA 1
ATOM 4365 C C . GLY B 1 113 ? -27.391 -31.612 -34.363 1.00 37.67 111 GLY D C 1
ATOM 4366 O O . GLY B 1 113 ? -27.571 -31.185 -35.511 1.00 31.78 111 GLY D O 1
ATOM 4367 N N . ASP B 1 114 ? -28.348 -31.606 -33.439 1.00 33.99 112 ASP D N 1
ATOM 4368 C CA . ASP B 1 114 ? -29.693 -31.138 -33.739 1.00 35.10 112 ASP D CA 1
ATOM 4369 C C . ASP B 1 114 ? -29.725 -29.626 -33.931 1.00 32.06 112 ASP D C 1
ATOM 4370 O O . ASP B 1 114 ? -29.000 -28.875 -33.275 1.00 30.79 112 ASP D O 1
ATOM 4375 N N . ILE B 1 115 ? -30.580 -29.185 -34.849 1.00 35.64 113 ILE D N 1
ATOM 4376 C CA . ILE B 1 115 ? -30.804 -27.764 -35.085 1.00 31.10 113 ILE D CA 1
ATOM 4377 C C . ILE B 1 115 ? -31.986 -27.311 -34.241 1.00 30.66 113 ILE D C 1
ATOM 4378 O O . ILE B 1 115 ? -33.100 -27.829 -34.390 1.00 31.09 113 ILE D O 1
ATOM 4383 N N . ILE B 1 116 ? -31.750 -26.330 -33.368 1.00 31.20 114 ILE D N 1
ATOM 4384 C CA . ILE B 1 116 ? -32.761 -25.875 -32.423 1.00 30.28 114 ILE D CA 1
ATOM 4385 C C . ILE B 1 116 ? -32.973 -24.374 -32.554 1.00 33.17 114 ILE D C 1
ATOM 4386 O O . ILE B 1 116 ? -32.073 -23.619 -32.941 1.00 38.50 114 ILE D O 1
ATOM 4391 N N . GLY B 1 117 ? -34.195 -23.954 -32.240 1.00 45.62 115 GLY D N 1
ATOM 4392 C CA . GLY B 1 117 ? -34.499 -22.571 -31.965 1.00 47.59 115 GLY D CA 1
ATOM 4393 C C . GLY B 1 117 ? -34.574 -22.348 -30.467 1.00 46.69 115 GLY D C 1
ATOM 4394 O O . GLY B 1 117 ? -34.781 -23.277 -29.689 1.00 53.51 115 GLY D O 1
ATOM 4395 N N . VAL B 1 118 ? -34.396 -21.095 -30.063 1.00 29.77 116 VAL D N 1
ATOM 4396 C CA . VAL B 1 118 ? -34.334 -20.734 -28.652 1.00 29.55 116 VAL D CA 1
ATOM 4397 C C . VAL B 1 118 ? -35.074 -19.421 -28.446 1.00 29.54 116 VAL D C 1
ATOM 4398 O O . VAL B 1 118 ? -34.784 -18.421 -29.113 1.00 29.27 116 VAL D O 1
ATOM 4402 N N . ASN B 1 119 ? -36.024 -19.428 -27.515 1.00 29.91 117 ASN D N 1
ATOM 4403 C CA . ASN B 1 119 ? -36.654 -18.218 -27.004 1.00 30.01 117 ASN D CA 1
ATOM 4404 C C . ASN B 1 119 ? -36.136 -18.021 -25.587 1.00 30.08 117 ASN D C 1
ATOM 4405 O O . ASN B 1 119 ? -36.379 -18.867 -24.720 1.00 30.41 117 ASN D O 1
ATOM 4410 N N . GLY B 1 120 ? -35.430 -16.922 -25.344 1.00 29.84 118 GLY D N 1
ATOM 4411 C CA . GLY B 1 120 ? -34.786 -16.818 -24.048 1.00 29.95 118 GLY D CA 1
ATOM 4412 C C . GLY B 1 120 ? -34.305 -15.422 -23.725 1.00 29.86 118 GLY D C 1
ATOM 4413 O O . GLY B 1 120 ? -34.507 -14.467 -24.483 1.00 29.73 118 GLY D O 1
ATOM 4414 N N . TYR B 1 121 ? -33.655 -15.328 -22.569 1.00 34.49 119 TYR D N 1
ATOM 4415 C CA . TYR B 1 121 ? -33.199 -14.091 -21.961 1.00 30.12 119 TYR D CA 1
ATOM 4416 C C . TYR B 1 121 ? -31.701 -13.920 -22.159 1.00 31.75 119 TYR D C 1
ATOM 4417 O O . TYR B 1 121 ? -30.931 -14.846 -21.852 1.00 29.82 119 TYR D O 1
ATOM 4426 N N . PRO B 1 122 ? -31.258 -12.783 -22.693 1.00 29.72 120 PRO D N 1
ATOM 4427 C CA . PRO B 1 122 ? -29.819 -12.486 -22.717 1.00 29.63 120 PRO D CA 1
ATOM 4428 C C . PRO B 1 122 ? -29.271 -12.310 -21.306 1.00 30.02 120 PRO D C 1
ATOM 4429 O O . PRO B 1 122 ? -29.849 -11.596 -20.484 1.00 30.37 120 PRO D O 1
ATOM 4433 N N . ALA B 1 123 ? -28.139 -12.956 -21.030 1.00 30.02 121 ALA D N 1
ATOM 4434 C CA . ALA B 1 123 ? -27.521 -12.842 -19.716 1.00 37.17 121 ALA D CA 1
ATOM 4435 C C . ALA B 1 123 ? -26.008 -12.951 -19.843 1.00 41.46 121 ALA D C 1
ATOM 4436 O O . ALA B 1 123 ? -25.488 -13.556 -20.784 1.00 46.22 121 ALA D O 1
ATOM 4438 N N . ARG B 1 124 ? -25.306 -12.368 -18.873 1.00 38.98 122 ARG D N 1
ATOM 4439 C CA . ARG B 1 124 ? -23.857 -12.488 -18.771 1.00 33.33 122 ARG D CA 1
ATOM 4440 C C . ARG B 1 124 ? -23.516 -12.949 -17.364 1.00 32.49 122 ARG D C 1
ATOM 4441 O O . ARG B 1 124 ? -23.781 -12.229 -16.396 1.00 33.85 122 ARG D O 1
ATOM 4449 N N . SER B 1 125 ? -22.936 -14.140 -17.247 1.00 38.67 123 SER D N 1
ATOM 4450 C CA . SER B 1 125 ? -22.665 -14.687 -15.929 1.00 50.08 123 SER D CA 1
ATOM 4451 C C . SER B 1 125 ? -21.513 -13.930 -15.268 1.00 57.78 123 SER D C 1
ATOM 4452 O O . SER B 1 125 ? -20.872 -13.063 -15.870 1.00 64.09 123 SER D O 1
ATOM 4455 N N . LYS B 1 126 ? -21.243 -14.285 -14.009 1.00 57.46 124 LYS D N 1
ATOM 4456 C CA . LYS B 1 126 ? -20.177 -13.624 -13.261 1.00 52.19 124 LYS D CA 1
ATOM 4457 C C . LYS B 1 126 ? -18.824 -13.817 -13.935 1.00 46.57 124 LYS D C 1
ATOM 4458 O O . LYS B 1 126 ? -18.008 -12.888 -13.982 1.00 39.63 124 LYS D O 1
ATOM 4464 N N . SER B 1 127 ? -18.573 -15.012 -14.472 1.00 57.04 125 SER D N 1
ATOM 4465 C CA . SER B 1 127 ? -17.307 -15.284 -15.142 1.00 63.51 125 SER D CA 1
ATOM 4466 C C . SER B 1 127 ? -17.136 -14.485 -16.426 1.00 61.70 125 SER D C 1
ATOM 4467 O O . SER B 1 127 ? -16.046 -14.505 -17.008 1.00 67.25 125 SER D O 1
ATOM 4470 N N . GLY B 1 128 ? -18.178 -13.791 -16.878 1.00 55.43 126 GLY D N 1
ATOM 4471 C CA . GLY B 1 128 ? -18.105 -12.962 -18.057 1.00 55.97 126 GLY D CA 1
ATOM 4472 C C . GLY B 1 128 ? -18.548 -13.627 -19.341 1.00 56.83 126 GLY D C 1
ATOM 4473 O O . GLY B 1 128 ? -18.746 -12.926 -20.341 1.00 57.89 126 GLY D O 1
ATOM 4474 N N . GLU B 1 129 ? -18.702 -14.948 -19.357 1.00 58.17 127 GLU D N 1
ATOM 4475 C CA . GLU B 1 129 ? -19.111 -15.629 -20.578 1.00 55.43 127 GLU D CA 1
ATOM 4476 C C . GLU B 1 129 ? -20.560 -15.279 -20.898 1.00 48.95 127 GLU D C 1
ATOM 4477 O O . GLU B 1 129 ? -21.459 -15.515 -20.084 1.00 51.23 127 GLU D O 1
ATOM 4483 N N . LEU B 1 130 ? -20.780 -14.718 -22.082 1.00 40.59 128 LEU D N 1
ATOM 4484 C CA . LEU B 1 130 ? -22.122 -14.353 -22.513 1.00 38.11 128 LEU D CA 1
ATOM 4485 C C . LEU B 1 130 ? -22.944 -15.591 -22.847 1.00 38.83 128 LEU D C 1
ATOM 4486 O O . LEU B 1 130 ? -22.459 -16.524 -23.491 1.00 44.15 128 LEU D O 1
ATOM 4491 N N . SER B 1 131 ? -24.198 -15.597 -22.399 1.00 40.68 129 SER D N 1
ATOM 4492 C CA . SER B 1 131 ? -25.044 -16.775 -22.520 1.00 41.14 129 SER D CA 1
ATOM 4493 C C . SER B 1 131 ? -26.491 -16.326 -22.668 1.00 38.53 129 SER D C 1
ATOM 4494 O O . SER B 1 131 ? -26.841 -15.185 -22.360 1.00 38.42 129 SER D O 1
ATOM 4497 N N . ILE B 1 132 ? -27.331 -17.238 -23.148 1.00 29.86 130 ILE D N 1
ATOM 4498 C CA . ILE B 1 132 ? -28.769 -17.015 -23.250 1.00 28.92 130 ILE D CA 1
ATOM 4499 C C . ILE B 1 132 ? -29.490 -18.119 -22.491 1.00 29.62 130 ILE D C 1
ATOM 4500 O O . ILE B 1 132 ? -29.140 -19.299 -22.623 1.00 29.98 130 ILE D O 1
ATOM 4505 N N . ILE B 1 133 ? -30.481 -17.740 -21.691 1.00 29.85 131 ILE D N 1
ATOM 4506 C CA . ILE B 1 133 ? -31.229 -18.706 -20.897 1.00 30.57 131 ILE D CA 1
ATOM 4507 C C . ILE B 1 133 ? -32.599 -18.900 -21.547 1.00 30.56 131 ILE D C 1
ATOM 4508 O O . ILE B 1 133 ? -33.455 -18.007 -21.467 1.00 30.34 131 ILE D O 1
ATOM 4513 N N . PRO B 1 134 ? -32.845 -20.026 -22.215 1.00 30.82 132 PRO D N 1
ATOM 4514 C CA . PRO B 1 134 ? -34.148 -20.254 -22.852 1.00 30.88 132 PRO D CA 1
ATOM 4515 C C . PRO B 1 134 ? -35.212 -20.667 -21.847 1.00 31.55 132 PRO D C 1
ATOM 4516 O O . PRO B 1 134 ? -34.961 -21.458 -20.933 1.00 32.19 132 PRO D O 1
ATOM 4520 N N . TYR B 1 135 ? -36.419 -20.130 -22.026 1.00 40.20 133 TYR D N 1
ATOM 4521 C CA . TYR B 1 135 ? -37.575 -20.678 -21.329 1.00 32.11 133 TYR D CA 1
ATOM 4522 C C . TYR B 1 135 ? -38.243 -21.800 -22.109 1.00 32.51 133 TYR D C 1
ATOM 4523 O O . TYR B 1 135 ? -39.025 -22.562 -21.531 1.00 33.23 133 TYR D O 1
ATOM 4532 N N . GLU B 1 136 ? -37.950 -21.913 -23.401 1.00 32.12 134 GLU D N 1
ATOM 4533 C CA . GLU B 1 136 ? -38.488 -22.970 -24.241 1.00 32.51 134 GLU D CA 1
ATOM 4534 C C . GLU B 1 136 ? -37.512 -23.225 -25.379 1.00 32.13 134 GLU D C 1
ATOM 4535 O O . GLU B 1 136 ? -36.916 -22.285 -25.913 1.00 35.86 134 GLU D O 1
ATOM 4541 N N . ILE B 1 137 ? -37.349 -24.494 -25.742 1.00 32.67 135 ILE D N 1
ATOM 4542 C CA . ILE B 1 137 ? -36.511 -24.883 -26.869 1.00 32.41 135 ILE D CA 1
ATOM 4543 C C . ILE B 1 137 ? -37.334 -25.808 -27.750 1.00 32.89 135 ILE D C 1
ATOM 4544 O O . ILE B 1 137 ? -37.835 -26.835 -27.277 1.00 33.71 135 ILE D O 1
ATOM 4549 N N . ILE B 1 138 ? -37.470 -25.452 -29.024 1.00 32.45 136 ILE D N 1
ATOM 4550 C CA . ILE B 1 138 ? -38.251 -26.223 -29.984 1.00 32.88 136 ILE D CA 1
ATOM 4551 C C . ILE B 1 138 ? -37.303 -26.733 -31.061 1.00 32.74 136 ILE D C 1
ATOM 4552 O O . ILE B 1 138 ? -36.608 -25.946 -31.715 1.00 32.01 136 ILE D O 1
ATOM 4557 N N . GLN B 1 139 ? -37.272 -28.051 -31.231 1.00 33.80 137 GLN D N 1
ATOM 4558 C CA . GLN B 1 139 ? -36.321 -28.716 -32.115 1.00 33.49 137 GLN D CA 1
ATOM 4559 C C . GLN B 1 139 ? -36.752 -28.558 -33.566 1.00 33.29 137 GLN D C 1
ATOM 4560 O O . GLN B 1 139 ? -37.759 -29.133 -33.989 1.00 33.86 137 GLN D O 1
ATOM 4566 N N . LEU B 1 140 ? -35.987 -27.774 -34.328 1.00 32.52 138 LEU D N 1
ATOM 4567 C CA . LEU B 1 140 ? -36.335 -27.496 -35.717 1.00 32.29 138 LEU D CA 1
ATOM 4568 C C . LEU B 1 140 ? -35.898 -28.618 -36.647 1.00 32.74 138 LEU D C 1
ATOM 4569 O O . LEU B 1 140 ? -36.587 -28.915 -37.628 1.00 33.04 138 LEU D O 1
ATOM 4574 N N . THR B 1 141 ? -34.747 -29.235 -36.384 1.00 32.83 139 THR D N 1
ATOM 4575 C CA . THR B 1 141 ? -34.391 -30.408 -37.162 1.00 33.38 139 THR D CA 1
ATOM 4576 C C . THR B 1 141 ? -33.658 -31.413 -36.285 1.00 33.90 139 THR D C 1
ATOM 4577 O O . THR B 1 141 ? -32.728 -31.031 -35.550 1.00 33.50 139 THR D O 1
ATOM 4581 N N . PRO B 1 142 ? -34.039 -32.686 -36.335 1.00 34.84 140 PRO D N 1
ATOM 4582 C CA . PRO B 1 142 ? -33.223 -33.717 -35.697 1.00 35.39 140 PRO D CA 1
ATOM 4583 C C . PRO B 1 142 ? -32.034 -34.065 -36.575 1.00 38.98 140 PRO D C 1
ATOM 4584 O O . PRO B 1 142 ? -32.109 -34.045 -37.806 1.00 46.23 140 PRO D O 1
ATOM 4588 N N . CYS B 1 143 ? -30.922 -34.382 -35.924 1.00 35.21 141 CYS D N 1
ATOM 4589 C CA . CYS B 1 143 ? -29.736 -34.874 -36.612 1.00 35.15 141 CYS D CA 1
ATOM 4590 C C . CYS B 1 143 ? -29.719 -36.385 -36.467 1.00 36.24 141 CYS D C 1
ATOM 4591 O O . CYS B 1 143 ? -29.407 -36.910 -35.394 1.00 36.70 141 CYS D O 1
ATOM 4594 N N . LEU B 1 144 ? -30.060 -37.082 -37.545 1.00 36.71 142 LEU D N 1
ATOM 4595 C CA . LEU B 1 144 ? -30.240 -38.520 -37.465 1.00 37.86 142 LEU D CA 1
ATOM 4596 C C . LEU B 1 144 ? -28.922 -39.278 -37.461 1.00 38.09 142 LEU D C 1
ATOM 4597 O O . LEU B 1 144 ? -28.934 -40.495 -37.274 1.00 43.97 142 LEU D O 1
ATOM 4602 N N . HIS B 1 145 ? -27.794 -38.599 -37.639 1.00 40.02 143 HIS D N 1
ATOM 4603 C CA . HIS B 1 145 ? -26.495 -39.251 -37.652 1.00 43.47 143 HIS D CA 1
ATOM 4604 C C . HIS B 1 145 ? -25.686 -38.862 -36.422 1.00 45.98 143 HIS D C 1
ATOM 4605 O O . HIS B 1 145 ? -26.080 -38.009 -35.623 1.00 50.35 143 HIS D O 1
ATOM 4612 N N . MET B 1 146 ? -24.538 -39.515 -36.284 1.00 44.76 144 MET D N 1
ATOM 4613 C CA . MET B 1 146 ? -23.629 -39.300 -35.166 1.00 46.08 144 MET D CA 1
ATOM 4614 C C . MET B 1 146 ? -22.438 -38.486 -35.659 1.00 48.02 144 MET D C 1
ATOM 4615 O O . MET B 1 146 ? -21.719 -38.920 -36.565 1.00 50.85 144 MET D O 1
ATOM 4620 N N . LEU B 1 147 ? -22.231 -37.316 -35.074 1.00 45.83 145 LEU D N 1
ATOM 4621 C CA . LEU B 1 147 ? -21.074 -36.560 -35.521 1.00 43.69 145 LEU D CA 1
ATOM 4622 C C . LEU B 1 147 ? -19.800 -37.141 -34.905 1.00 42.40 145 LEU D C 1
ATOM 4623 O O . LEU B 1 147 ? -19.818 -37.632 -33.773 1.00 49.37 145 LEU D O 1
ATOM 4628 N N . PRO B 1 148 ? -18.674 -37.082 -35.630 1.00 34.56 146 PRO D N 1
ATOM 4629 C CA . PRO B 1 148 ? -17.441 -37.729 -35.148 1.00 34.92 146 PRO D CA 1
ATOM 4630 C C . PRO B 1 148 ? -16.804 -37.083 -33.925 1.00 34.68 146 PRO D C 1
ATOM 4631 O O . PRO B 1 148 ? -16.526 -37.771 -32.936 1.00 35.36 146 PRO D O 1
ATOM 4635 N N . HIS B 1 149 ? -16.545 -35.774 -33.991 1.00 41.51 147 HIS D N 1
ATOM 4636 C CA . HIS B 1 149 ? -15.773 -35.066 -32.967 1.00 48.94 147 HIS D CA 1
ATOM 4637 C C . HIS B 1 149 ? -14.383 -35.683 -32.813 1.00 61.34 147 HIS D C 1
ATOM 4638 O O . HIS B 1 149 ? -13.942 -36.021 -31.712 1.00 67.61 147 HIS D O 1
ATOM 4640 N N . THR B 1 150 ? -13.690 -35.831 -33.939 1.00 53.74 148 THR D N 1
ATOM 4641 C CA . THR B 1 150 ? -12.347 -36.402 -33.959 1.00 45.16 148 THR D CA 1
ATOM 4642 C C . THR B 1 150 ? -11.654 -36.023 -35.264 1.00 40.07 148 THR D C 1
ATOM 4643 O O . THR B 1 150 ? -11.789 -36.718 -36.272 1.00 36.74 148 THR D O 1
ATOM 4645 N N . GLN B 1 157 ? -9.708 -36.985 -45.109 1.00 53.38 155 GLN D N 1
ATOM 4646 C CA . GLN B 1 157 ? -9.140 -36.061 -46.088 1.00 60.77 155 GLN D CA 1
ATOM 4647 C C . GLN B 1 157 ? -9.901 -36.080 -47.413 1.00 66.40 155 GLN D C 1
ATOM 4648 O O . GLN B 1 157 ? -10.451 -35.072 -47.835 1.00 60.53 155 GLN D O 1
ATOM 4650 N N . GLU B 1 158 ? -9.894 -37.229 -48.079 1.00 81.55 156 GLU D N 1
ATOM 4651 C CA . GLU B 1 158 ? -10.595 -37.412 -49.346 1.00 70.30 156 GLU D CA 1
ATOM 4652 C C . GLU B 1 158 ? -12.084 -37.266 -49.157 1.00 63.75 156 GLU D C 1
ATOM 4653 O O . GLU B 1 158 ? -12.778 -36.699 -49.983 1.00 65.97 156 GLU D O 1
ATOM 4655 N N . THR B 1 159 ? -12.532 -37.845 -48.050 1.00 55.45 157 THR D N 1
ATOM 4656 C CA . THR B 1 159 ? -13.916 -37.932 -47.621 1.00 46.94 157 THR D CA 1
ATOM 4657 C C . THR B 1 159 ? -14.595 -36.622 -47.368 1.00 39.65 157 THR D C 1
ATOM 4658 O O . THR B 1 159 ? -15.781 -36.502 -47.571 1.00 42.11 157 THR D O 1
ATOM 4662 N N . ARG B 1 160 ? -13.865 -35.652 -46.850 1.00 36.43 158 ARG D N 1
ATOM 4663 C CA . ARG B 1 160 ? -14.442 -34.341 -46.594 1.00 38.00 158 ARG D CA 1
ATOM 4664 C C . ARG B 1 160 ? -14.910 -33.669 -47.879 1.00 36.57 158 ARG D C 1
ATOM 4665 O O . ARG B 1 160 ? -15.890 -32.959 -47.869 1.00 39.63 158 ARG D O 1
ATOM 4673 N N . TYR B 1 161 ? -14.169 -33.845 -48.965 1.00 48.79 159 TYR D N 1
ATOM 4674 C CA . TYR B 1 161 ? -14.533 -33.302 -50.262 1.00 47.20 159 TYR D CA 1
ATOM 4675 C C . TYR B 1 161 ? -15.835 -33.869 -50.833 1.00 52.93 159 TYR D C 1
ATOM 4676 O O . TYR B 1 161 ? -16.614 -33.117 -51.413 1.00 55.66 159 TYR D O 1
ATOM 4685 N N . ARG B 1 162 ? -16.085 -35.176 -50.716 1.00 51.56 160 ARG D N 1
ATOM 4686 C CA . ARG B 1 162 ? -17.357 -35.664 -51.234 1.00 44.56 160 ARG D CA 1
ATOM 4687 C C . ARG B 1 162 ? -18.526 -35.021 -50.494 1.00 40.73 160 ARG D C 1
ATOM 4688 O O . ARG B 1 162 ? -19.441 -34.469 -51.114 1.00 39.66 160 ARG D O 1
ATOM 4692 N N . MET B 1 163 ? -18.509 -35.084 -49.163 1.00 33.99 161 MET D N 1
ATOM 4693 C CA . MET B 1 163 ? -19.525 -34.460 -48.317 1.00 31.87 161 MET D CA 1
ATOM 4694 C C . MET B 1 163 ? -18.958 -33.161 -47.753 1.00 30.97 161 MET D C 1
ATOM 4695 O O . MET B 1 163 ? -18.195 -33.173 -46.784 1.00 30.82 161 MET D O 1
ATOM 4700 N N . ARG B 1 164 ? -19.340 -32.035 -48.359 1.00 30.41 162 ARG D N 1
ATOM 4701 C CA . ARG B 1 164 ? -18.817 -30.743 -47.927 1.00 29.60 162 ARG D CA 1
ATOM 4702 C C . ARG B 1 164 ? -19.603 -30.168 -46.755 1.00 35.77 162 ARG D C 1
ATOM 4703 O O . ARG B 1 164 ? -19.038 -29.428 -45.938 1.00 41.56 162 ARG D O 1
ATOM 4711 N N . TYR B 1 165 ? -20.895 -30.495 -46.661 1.00 39.58 163 TYR D N 1
ATOM 4712 C CA . TYR B 1 165 ? -21.733 -29.969 -45.588 1.00 35.53 163 TYR D CA 1
ATOM 4713 C C . TYR B 1 165 ? -21.223 -30.392 -44.216 1.00 37.36 163 TYR D C 1
ATOM 4714 O O . TYR B 1 165 ? -21.182 -29.580 -43.282 1.00 45.72 163 TYR D O 1
ATOM 4723 N N . LEU B 1 166 ? -20.803 -31.653 -44.081 1.00 30.51 164 LEU D N 1
ATOM 4724 C CA . LEU B 1 166 ? -20.321 -32.138 -42.792 1.00 30.77 164 LEU D CA 1
ATOM 4725 C C . LEU B 1 166 ? -19.004 -31.465 -42.432 1.00 30.61 164 LEU D C 1
ATOM 4726 O O . LEU B 1 166 ? -18.758 -31.148 -41.261 1.00 32.17 164 LEU D O 1
ATOM 4731 N N . ASP B 1 167 ? -18.158 -31.223 -43.435 1.00 38.34 165 ASP D N 1
ATOM 4732 C CA . ASP B 1 167 ? -16.955 -30.425 -43.228 1.00 39.38 165 ASP D CA 1
ATOM 4733 C C . ASP B 1 167 ? -17.300 -29.046 -42.690 1.00 37.18 165 ASP D C 1
ATOM 4734 O O . ASP B 1 167 ? -16.721 -28.589 -41.698 1.00 50.92 165 ASP D O 1
ATOM 4739 N N . LEU B 1 168 ? -18.244 -28.362 -43.340 1.00 28.40 166 LEU D N 1
ATOM 4740 C CA . LEU B 1 168 ? -18.633 -27.029 -42.891 1.00 27.86 166 LEU D CA 1
ATOM 4741 C C . LEU B 1 168 ? -19.233 -27.062 -41.489 1.00 30.41 166 LEU D C 1
ATOM 4742 O O . LEU B 1 168 ? -19.169 -26.062 -40.764 1.00 27.67 166 LEU D O 1
ATOM 4747 N N . ILE B 1 169 ? -19.818 -28.192 -41.090 1.00 36.38 167 ILE D N 1
ATOM 4748 C CA . ILE B 1 169 ? -20.326 -28.314 -39.726 1.00 36.68 167 ILE D CA 1
ATOM 4749 C C . ILE B 1 169 ? -19.174 -28.437 -38.735 1.00 31.87 167 ILE D C 1
ATOM 4750 O O . ILE B 1 169 ? -19.099 -27.694 -37.749 1.00 33.46 167 ILE D O 1
ATOM 4755 N N . MET B 1 170 ? -18.257 -29.377 -38.981 1.00 29.34 168 MET D N 1
ATOM 4756 C CA . MET B 1 170 ? -17.201 -29.650 -38.010 1.00 29.50 168 MET D CA 1
ATOM 4757 C C . MET B 1 170 ? -16.064 -28.637 -38.069 1.00 28.87 168 MET D C 1
ATOM 4758 O O . MET B 1 170 ? -15.447 -28.351 -37.037 1.00 28.85 168 MET D O 1
ATOM 4763 N N . ASN B 1 171 ? -15.767 -28.091 -39.249 1.00 28.40 169 ASN D N 1
ATOM 4764 C CA . ASN B 1 171 ? -14.632 -27.195 -39.460 1.00 27.86 169 ASN D CA 1
ATOM 4765 C C . ASN B 1 171 ? -15.167 -25.840 -39.913 1.00 36.34 169 ASN D C 1
ATOM 4766 O O . ASN B 1 171 ? -15.159 -25.526 -41.113 1.00 26.98 169 ASN D O 1
ATOM 4771 N N . PRO B 1 172 ? -15.634 -25.009 -38.978 1.00 50.65 170 PRO D N 1
ATOM 4772 C CA . PRO B 1 172 ? -16.276 -23.743 -39.372 1.00 51.97 170 PRO D CA 1
ATOM 4773 C C . PRO B 1 172 ? -15.352 -22.766 -40.083 1.00 42.23 170 PRO D C 1
ATOM 4774 O O . PRO B 1 172 ? -15.846 -21.818 -40.705 1.00 42.40 170 PRO D O 1
ATOM 4778 N N . ASP B 1 173 ? -14.034 -22.961 -40.012 1.00 48.10 171 ASP D N 1
ATOM 4779 C CA . ASP B 1 173 ? -13.090 -22.026 -40.615 1.00 42.64 171 ASP D CA 1
ATOM 4780 C C . ASP B 1 173 ? -12.967 -22.177 -42.127 1.00 31.84 171 ASP D C 1
ATOM 4781 O O . ASP B 1 173 ? -12.479 -21.251 -42.784 1.00 29.04 171 ASP D O 1
ATOM 4786 N N . VAL B 1 174 ? -13.376 -23.317 -42.692 1.00 25.86 172 VAL D N 1
ATOM 4787 C CA . VAL B 1 174 ? -13.330 -23.502 -44.143 1.00 25.81 172 VAL D CA 1
ATOM 4788 C C . VAL B 1 174 ? -14.123 -22.421 -44.864 1.00 31.71 172 VAL D C 1
ATOM 4789 O O . VAL B 1 174 ? -13.769 -22.026 -45.982 1.00 25.26 172 VAL D O 1
ATOM 4793 N N . LYS B 1 175 ? -15.187 -21.916 -44.234 1.00 42.62 173 LYS D N 1
ATOM 4794 C CA . LYS B 1 175 ? -16.009 -20.862 -44.819 1.00 45.95 173 LYS D CA 1
ATOM 4795 C C . LYS B 1 175 ? -15.194 -19.635 -45.213 1.00 46.53 173 LYS D C 1
ATOM 4796 O O . LYS B 1 175 ? -15.536 -18.946 -46.184 1.00 49.87 173 LYS D O 1
ATOM 4802 N N . ASN B 1 176 ? -14.109 -19.354 -44.485 1.00 47.74 174 ASN D N 1
ATOM 4803 C CA . ASN B 1 176 ? -13.382 -18.102 -44.676 1.00 40.09 174 ASN D CA 1
ATOM 4804 C C . ASN B 1 176 ? -12.698 -18.044 -46.039 1.00 36.47 174 ASN D C 1
ATOM 4805 O O . ASN B 1 176 ? -12.629 -16.972 -46.653 1.00 39.89 174 ASN D O 1
ATOM 4810 N N . ARG B 1 177 ? -12.169 -19.176 -46.518 1.00 36.67 175 ARG D N 1
ATOM 4811 C CA . ARG B 1 177 ? -11.568 -19.208 -47.850 1.00 35.58 175 ARG D CA 1
ATOM 4812 C C . ARG B 1 177 ? -12.562 -18.756 -48.907 1.00 39.39 175 ARG D C 1
ATOM 4813 O O . ARG B 1 177 ? -12.223 -17.980 -49.807 1.00 39.94 175 ARG D O 1
ATOM 4821 N N . PHE B 1 178 ? -13.798 -19.236 -48.806 1.00 32.76 176 PHE D N 1
ATOM 4822 C CA . PHE B 1 178 ? -14.810 -18.950 -49.810 1.00 24.51 176 PHE D CA 1
ATOM 4823 C C . PHE B 1 178 ? -15.347 -17.534 -49.666 1.00 30.28 176 PHE D C 1
ATOM 4824 O O . PHE B 1 178 ? -15.625 -16.871 -50.671 1.00 24.15 176 PHE D O 1
ATOM 4832 N N . VAL B 1 179 ? -15.524 -17.064 -48.428 1.00 25.85 177 VAL D N 1
ATOM 4833 C CA . VAL B 1 179 ? -15.862 -15.658 -48.214 1.00 28.02 177 VAL D CA 1
ATOM 4834 C C . VAL B 1 179 ? -14.814 -14.771 -48.877 1.00 23.59 177 VAL D C 1
ATOM 4835 O O . VAL B 1 179 ? -15.136 -13.796 -49.571 1.00 24.46 177 VAL D O 1
ATOM 4839 N N . THR B 1 180 ? -13.538 -15.113 -48.677 1.00 33.37 178 THR D N 1
ATOM 4840 C CA . THR B 1 180 ? -12.447 -14.372 -49.302 1.00 31.49 178 THR D CA 1
ATOM 4841 C C . THR B 1 180 ? -12.534 -14.436 -50.821 1.00 29.20 178 THR D C 1
ATOM 4842 O O . THR B 1 180 ? -12.269 -13.443 -51.505 1.00 26.04 178 THR D O 1
ATOM 4846 N N . ARG B 1 181 ? -12.845 -15.614 -51.369 1.00 27.47 179 ARG D N 1
ATOM 4847 C CA . ARG B 1 181 ? -13.042 -15.731 -52.811 1.00 26.04 179 ARG D CA 1
ATOM 4848 C C . ARG B 1 181 ? -14.132 -14.781 -53.292 1.00 26.96 179 ARG D C 1
ATOM 4849 O O . ARG B 1 181 ? -13.975 -14.105 -54.318 1.00 30.88 179 ARG D O 1
ATOM 4857 N N . SER B 1 182 ? -15.246 -14.716 -52.558 1.00 28.57 180 SER D N 1
ATOM 4858 C CA . SER B 1 182 ? -16.342 -13.834 -52.943 1.00 33.75 180 SER D CA 1
ATOM 4859 C C . SER B 1 182 ? -15.904 -12.375 -52.936 1.00 29.83 180 SER D C 1
ATOM 4860 O O . SER B 1 182 ? -16.147 -11.639 -53.900 1.00 23.71 180 SER D O 1
ATOM 4863 N N . ARG B 1 183 ? -15.253 -11.935 -51.856 1.00 23.44 181 ARG D N 1
ATOM 4864 C CA . ARG B 1 183 ? -14.750 -10.565 -51.822 1.00 28.61 181 ARG D CA 1
ATOM 4865 C C . ARG B 1 183 ? -13.666 -10.325 -52.867 1.00 26.13 181 ARG D C 1
ATOM 4866 O O . ARG B 1 183 ? -13.458 -9.178 -53.279 1.00 28.21 181 ARG D O 1
ATOM 4874 N N . MET B 1 184 ? -12.981 -11.381 -53.309 1.00 29.79 182 MET D N 1
ATOM 4875 C CA . MET B 1 184 ? -11.977 -11.244 -54.359 1.00 29.86 182 MET D CA 1
ATOM 4876 C C . MET B 1 184 ? -12.637 -10.945 -55.698 1.00 29.90 182 MET D C 1
ATOM 4877 O O . MET B 1 184 ? -12.273 -9.978 -56.381 1.00 23.73 182 MET D O 1
ATOM 4879 N N . ILE B 1 185 ? -13.606 -11.776 -56.097 1.00 23.87 183 ILE D N 1
ATOM 4880 C CA . ILE B 1 185 ? -14.320 -11.520 -57.346 1.00 30.67 183 ILE D CA 1
ATOM 4881 C C . ILE B 1 185 ? -15.015 -10.168 -57.277 1.00 31.87 183 ILE D C 1
ATOM 4882 O O . ILE B 1 185 ? -15.071 -9.432 -58.267 1.00 32.79 183 ILE D O 1
ATOM 4887 N N . SER B 1 186 ? -15.586 -9.838 -56.114 1.00 46.44 184 SER D N 1
ATOM 4888 C CA . SER B 1 186 ? -16.141 -8.506 -55.887 1.00 42.76 184 SER D CA 1
ATOM 4889 C C . SER B 1 186 ? -15.123 -7.412 -56.195 1.00 41.65 184 SER D C 1
ATOM 4890 O O . SER B 1 186 ? -15.437 -6.437 -56.887 1.00 45.85 184 SER D O 1
ATOM 4893 N N . PHE B 1 187 ? -13.900 -7.544 -55.669 1.00 32.58 185 PHE D N 1
ATOM 4894 C CA . PHE B 1 187 ? -12.861 -6.558 -55.963 1.00 23.76 185 PHE D CA 1
ATOM 4895 C C . PHE B 1 187 ? -12.607 -6.462 -57.462 1.00 24.12 185 PHE D C 1
ATOM 4896 O O . PHE B 1 187 ? -12.596 -5.365 -58.032 1.00 28.39 185 PHE D O 1
ATOM 4904 N N . LEU B 1 188 ? -12.367 -7.604 -58.109 1.00 24.09 186 LEU D N 1
ATOM 4905 C CA . LEU B 1 188 ? -12.106 -7.607 -59.545 1.00 24.47 186 LEU D CA 1
ATOM 4906 C C . LEU B 1 188 ? -13.241 -6.935 -60.314 1.00 24.75 186 LEU D C 1
ATOM 4907 O O . LEU B 1 188 ? -12.997 -6.132 -61.226 1.00 25.16 186 LEU D O 1
ATOM 4912 N N . ARG B 1 189 ? -14.487 -7.238 -59.943 1.00 24.56 187 ARG D N 1
ATOM 4913 C CA . ARG B 1 189 ? -15.643 -6.647 -60.606 1.00 24.83 187 ARG D CA 1
ATOM 4914 C C . ARG B 1 189 ? -15.719 -5.144 -60.387 1.00 25.03 187 ARG D C 1
ATOM 4915 O O . ARG B 1 189 ? -16.032 -4.401 -61.320 1.00 25.45 187 ARG D O 1
ATOM 4923 N N . ARG B 1 190 ? -15.467 -4.677 -59.161 1.00 24.77 188 ARG D N 1
ATOM 4924 C CA . ARG B 1 190 ? -15.520 -3.242 -58.903 1.00 25.00 188 ARG D CA 1
ATOM 4925 C C . ARG B 1 190 ? -14.358 -2.510 -59.554 1.00 25.39 188 ARG D C 1
ATOM 4926 O O . ARG B 1 190 ? -14.465 -1.309 -59.831 1.00 25.75 188 ARG D O 1
ATOM 4928 N N . TYR B 1 191 ? -13.272 -3.225 -59.841 1.00 25.34 189 TYR D N 1
ATOM 4929 C CA . TYR B 1 191 ? -12.128 -2.645 -60.527 1.00 31.37 189 TYR D CA 1
ATOM 4930 C C . TYR B 1 191 ? -12.440 -2.475 -62.006 1.00 33.33 189 TYR D C 1
ATOM 4931 O O . TYR B 1 191 ? -12.279 -1.383 -62.561 1.00 32.15 189 TYR D O 1
ATOM 4940 N N . LEU B 1 192 ? -12.867 -3.559 -62.660 1.00 37.75 190 LEU D N 1
ATOM 4941 C CA . LEU B 1 192 ? -13.249 -3.474 -64.065 1.00 34.90 190 LEU D CA 1
ATOM 4942 C C . LEU B 1 192 ? -14.402 -2.496 -64.260 1.00 34.47 190 LEU D C 1
ATOM 4943 O O . LEU B 1 192 ? -14.409 -1.715 -65.218 1.00 37.19 190 LEU D O 1
ATOM 4948 N N . ASP B 1 193 ? -15.365 -2.516 -63.351 1.00 37.00 191 ASP D N 1
ATOM 4949 C CA . ASP B 1 193 ? -16.500 -1.606 -63.427 1.00 41.47 191 ASP D CA 1
ATOM 4950 C C . ASP B 1 193 ? -16.036 -0.160 -63.298 1.00 36.86 191 ASP D C 1
ATOM 4951 O O . ASP B 1 193 ? -16.571 0.737 -63.933 1.00 39.52 191 ASP D O 1
ATOM 4956 N N . ASN B 1 194 ? -15.047 0.056 -62.445 1.00 32.38 192 ASN D N 1
ATOM 4957 C CA . ASN B 1 194 ? -14.498 1.383 -62.200 1.00 32.82 192 ASN D CA 1
ATOM 4958 C C . ASN B 1 194 ? -13.864 2.027 -63.427 1.00 29.62 192 ASN D C 1
ATOM 4959 O O . ASN B 1 194 ? -13.958 3.231 -63.619 1.00 29.23 192 ASN D O 1
ATOM 4964 N N . LEU B 1 195 ? -13.192 1.225 -64.240 1.00 33.31 193 LEU D N 1
ATOM 4965 C CA . LEU B 1 195 ? -12.525 1.726 -65.439 1.00 40.99 193 LEU D CA 1
ATOM 4966 C C . LEU B 1 195 ? -13.443 1.905 -66.651 1.00 52.70 193 LEU D C 1
ATOM 4967 O O . LEU B 1 195 ? -13.005 2.402 -67.687 1.00 54.45 193 LEU D O 1
ATOM 4969 N N . GLY B 1 196 ? -14.702 1.489 -66.537 1.00 64.65 194 GLY D N 1
ATOM 4970 C CA . GLY B 1 196 ? -15.623 1.607 -67.648 1.00 63.02 194 GLY D CA 1
ATOM 4971 C C . GLY B 1 196 ? -15.927 0.324 -68.386 1.00 58.48 194 GLY D C 1
ATOM 4972 O O . GLY B 1 196 ? -16.472 0.384 -69.495 1.00 66.43 194 GLY D O 1
ATOM 4973 N N . PHE B 1 197 ? -15.591 -0.831 -67.819 1.00 43.67 195 PHE D N 1
ATOM 4974 C CA . PHE B 1 197 ? -15.892 -2.092 -68.474 1.00 34.67 195 PHE D CA 1
ATOM 4975 C C . PHE B 1 197 ? -17.361 -2.452 -68.270 1.00 30.33 195 PHE D C 1
ATOM 4976 O O . PHE B 1 197 ? -18.013 -2.007 -67.323 1.00 31.54 195 PHE D O 1
ATOM 4984 N N . LEU B 1 198 ? -17.880 -3.275 -69.178 1.00 34.07 196 LEU D N 1
ATOM 4985 C CA . LEU B 1 198 ? -19.261 -3.735 -69.125 1.00 29.06 196 LEU D CA 1
ATOM 4986 C C . LEU B 1 198 ? -19.261 -5.256 -69.123 1.00 31.64 196 LEU D C 1
ATOM 4987 O O . LEU B 1 198 ? -18.838 -5.879 -70.102 1.00 36.42 196 LEU D O 1
ATOM 4992 N N . GLU B 1 199 ? -19.734 -5.849 -68.030 1.00 26.52 197 GLU D N 1
ATOM 4993 C CA . GLU B 1 199 ? -19.803 -7.301 -67.944 1.00 26.79 197 GLU D CA 1
ATOM 4994 C C . GLU B 1 199 ? -20.910 -7.839 -68.839 1.00 26.80 197 GLU D C 1
ATOM 4995 O O . GLU B 1 199 ? -22.068 -7.424 -68.733 1.00 26.57 197 GLU D O 1
ATOM 5001 N N . VAL B 1 200 ? -20.549 -8.766 -69.722 1.00 27.16 198 VAL D N 1
ATOM 5002 C CA . VAL B 1 200 ? -21.477 -9.389 -70.648 1.00 27.31 198 VAL D CA 1
ATOM 5003 C C . VAL B 1 200 ? -21.385 -10.901 -70.471 1.00 27.71 198 VAL D C 1
ATOM 5004 O O . VAL B 1 200 ? -20.594 -11.404 -69.675 1.00 27.85 198 VAL D O 1
ATOM 5008 N N . GLU B 1 201 ? -22.202 -11.629 -71.231 1.00 35.74 199 GLU D N 1
ATOM 5009 C CA . GLU B 1 201 ? -22.227 -13.082 -71.147 1.00 43.14 199 GLU D CA 1
ATOM 5010 C C . GLU B 1 201 ? -22.453 -13.674 -72.530 1.00 46.98 199 GLU D C 1
ATOM 5011 O O . GLU B 1 201 ? -23.249 -13.155 -73.318 1.00 51.87 199 GLU D O 1
ATOM 5017 N N . THR B 1 202 ? -21.750 -14.763 -72.808 1.00 38.31 200 THR D N 1
ATOM 5018 C CA . THR B 1 202 ? -21.694 -15.412 -74.107 1.00 36.44 200 THR D CA 1
ATOM 5019 C C . THR B 1 202 ? -22.071 -16.877 -73.952 1.00 34.82 200 THR D C 1
ATOM 5020 O O . THR B 1 202 ? -22.026 -17.420 -72.843 1.00 36.11 200 THR D O 1
ATOM 5024 N N . PRO B 1 203 ? -22.461 -17.547 -75.041 1.00 30.94 201 PRO D N 1
ATOM 5025 C CA . PRO B 1 203 ? -22.938 -18.931 -74.912 1.00 31.47 201 PRO D CA 1
ATOM 5026 C C . PRO B 1 203 ? -21.833 -19.863 -74.438 1.00 31.82 201 PRO D C 1
ATOM 5027 O O . PRO B 1 203 ? -20.704 -19.820 -74.930 1.00 32.06 201 PRO D O 1
ATOM 5031 N N . MET B 1 204 ? -22.179 -20.713 -73.476 1.00 39.89 202 MET D N 1
ATOM 5032 C CA . MET B 1 204 ? -21.293 -21.752 -72.976 1.00 44.74 202 MET D CA 1
ATOM 5033 C C . MET B 1 204 ? -21.382 -23.021 -73.807 1.00 48.88 202 MET D C 1
ATOM 5034 O O . MET B 1 204 ? -20.739 -24.020 -73.469 1.00 55.31 202 MET D O 1
ATOM 5039 N N . MET B 1 205 ? -22.163 -22.995 -74.884 1.00 46.16 203 MET D N 1
ATOM 5040 C CA . MET B 1 205 ? -22.342 -24.127 -75.782 1.00 43.55 203 MET D CA 1
ATOM 5041 C C . MET B 1 205 ? -22.057 -23.639 -77.193 1.00 44.88 203 MET D C 1
ATOM 5042 O O . MET B 1 205 ? -22.706 -22.700 -77.665 1.00 48.49 203 MET D O 1
ATOM 5047 N N . ASN B 1 206 ? -21.093 -24.263 -77.866 1.00 46.56 204 ASN D N 1
ATOM 5048 C CA . ASN B 1 206 ? -20.698 -23.836 -79.200 1.00 43.94 204 ASN D CA 1
ATOM 5049 C C . ASN B 1 206 ? -20.694 -25.023 -80.151 1.00 46.97 204 ASN D C 1
ATOM 5050 O O . ASN B 1 206 ? -20.610 -26.182 -79.737 1.00 54.76 204 ASN D O 1
ATOM 5055 N N . LEU B 1 207 ? -20.787 -24.712 -81.445 1.00 39.31 205 LEU D N 1
ATOM 5056 C CA . LEU B 1 207 ? -20.619 -25.743 -82.462 1.00 42.72 205 LEU D CA 1
ATOM 5057 C C . LEU B 1 207 ? -19.160 -26.161 -82.555 1.00 42.96 205 LEU D C 1
ATOM 5058 O O . LEU B 1 207 ? -18.853 -27.344 -82.749 1.00 45.19 205 LEU D O 1
ATOM 5063 N N . ILE B 1 208 ? -18.286 -25.179 -82.363 1.00 46.59 206 ILE D N 1
ATOM 5064 C CA . ILE B 1 208 ? -16.840 -25.357 -82.367 1.00 46.80 206 ILE D CA 1
ATOM 5065 C C . ILE B 1 208 ? -16.278 -24.744 -81.080 1.00 48.53 206 ILE D C 1
ATOM 5066 O O . ILE B 1 208 ? -16.673 -23.653 -80.688 1.00 43.79 206 ILE D O 1
ATOM 5071 N N . ALA B 1 209 ? -15.345 -25.440 -80.441 1.00 62.33 207 ALA D N 1
ATOM 5072 C CA . ALA B 1 209 ? -14.749 -24.995 -79.182 1.00 72.23 207 ALA D CA 1
ATOM 5073 C C . ALA B 1 209 ? -13.901 -23.733 -79.327 1.00 82.76 207 ALA D C 1
ATOM 5074 O O . ALA B 1 209 ? -13.420 -23.417 -80.412 1.00 89.32 207 ALA D O 1
ATOM 5076 N N . GLY B 1 210 ? -13.711 -23.023 -78.219 1.00 81.14 208 GLY D N 1
ATOM 5077 C CA . GLY B 1 210 ? -12.966 -21.777 -78.224 1.00 77.25 208 GLY D CA 1
ATOM 5078 C C . GLY B 1 210 ? -11.548 -21.945 -78.720 1.00 76.81 208 GLY D C 1
ATOM 5079 O O . GLY B 1 210 ? -10.899 -22.952 -78.464 1.00 79.29 208 GLY D O 1
ATOM 5080 N N . GLY B 1 211 ? -11.078 -20.945 -79.455 1.00 77.06 209 GLY D N 1
ATOM 5081 C CA . GLY B 1 211 ? -9.759 -20.965 -80.061 1.00 81.44 209 GLY D CA 1
ATOM 5082 C C . GLY B 1 211 ? -8.584 -21.151 -79.120 1.00 86.69 209 GLY D C 1
ATOM 5083 O O . GLY B 1 211 ? -8.636 -20.724 -77.967 1.00 88.90 209 GLY D O 1
ATOM 5084 N N . ALA B 1 212 ? -7.536 -21.814 -79.612 1.00 87.34 210 ALA D N 1
ATOM 5085 C CA . ALA B 1 212 ? -6.307 -22.029 -78.847 1.00 84.86 210 ALA D CA 1
ATOM 5086 C C . ALA B 1 212 ? -6.544 -22.640 -77.471 1.00 84.81 210 ALA D C 1
ATOM 5087 O O . ALA B 1 212 ? -6.012 -22.162 -76.475 1.00 89.02 210 ALA D O 1
ATOM 5089 N N . THR B 1 213 ? -7.342 -23.695 -77.412 1.00 80.28 211 THR D N 1
ATOM 5090 C CA . THR B 1 213 ? -7.664 -24.321 -76.138 1.00 80.57 211 THR D CA 1
ATOM 5091 C C . THR B 1 213 ? -7.562 -25.846 -76.136 1.00 80.66 211 THR D C 1
ATOM 5092 O O . THR B 1 213 ? -7.437 -26.477 -77.182 1.00 88.47 211 THR D O 1
ATOM 5094 N N . ALA B 1 214 ? -7.619 -26.426 -74.938 1.00 59.81 212 ALA D N 1
ATOM 5095 C CA . ALA B 1 214 ? -7.562 -27.875 -74.719 1.00 41.68 212 ALA D CA 1
ATOM 5096 C C . ALA B 1 214 ? -8.849 -28.583 -75.158 1.00 40.38 212 ALA D C 1
ATOM 5097 O O . ALA B 1 214 ? -9.868 -27.940 -75.386 1.00 39.59 212 ALA D O 1
ATOM 5099 N N . LYS B 1 215 ? -8.805 -29.909 -75.262 1.00 41.20 213 LYS D N 1
ATOM 5100 C CA . LYS B 1 215 ? -9.964 -30.671 -75.726 1.00 41.27 213 LYS D CA 1
ATOM 5101 C C . LYS B 1 215 ? -11.197 -30.386 -74.882 1.00 42.20 213 LYS D C 1
ATOM 5102 O O . LYS B 1 215 ? -11.138 -30.355 -73.657 1.00 39.78 213 LYS D O 1
ATOM 5108 N N . PRO B 1 216 ? -12.315 -30.180 -75.570 1.00 42.05 214 PRO D N 1
ATOM 5109 C CA . PRO B 1 216 ? -13.577 -29.808 -74.917 1.00 40.15 214 PRO D CA 1
ATOM 5110 C C . PRO B 1 216 ? -14.514 -30.979 -74.652 1.00 39.57 214 PRO D C 1
ATOM 5111 O O . PRO B 1 216 ? -14.243 -32.113 -75.060 1.00 40.19 214 PRO D O 1
ATOM 5115 N N . PHE B 1 217 ? -15.618 -30.705 -73.957 1.00 38.50 215 PHE D N 1
ATOM 5116 C CA . PHE B 1 217 ? -16.692 -31.670 -73.752 1.00 38.73 215 PHE D CA 1
ATOM 5117 C C . PHE B 1 217 ? -17.692 -31.595 -74.899 1.00 38.89 215 PHE D C 1
ATOM 5118 O O . PHE B 1 217 ? -18.039 -30.505 -75.359 1.00 38.32 215 PHE D O 1
ATOM 5126 N N . ILE B 1 218 ? -18.168 -32.756 -75.346 1.00 48.91 216 ILE D N 1
ATOM 5127 C CA . ILE B 1 218 ? -19.179 -32.846 -76.396 1.00 49.96 216 ILE D CA 1
ATOM 5128 C C . ILE B 1 218 ? -20.486 -33.321 -75.776 1.00 48.14 216 ILE D C 1
ATOM 5129 O O . ILE B 1 218 ? -20.519 -34.353 -75.097 1.00 51.21 216 ILE D O 1
ATOM 5134 N N . THR B 1 219 ? -21.559 -32.572 -76.020 1.00 49.01 217 THR D N 1
ATOM 5135 C CA . THR B 1 219 ? -22.897 -32.917 -75.564 1.00 48.80 217 THR D CA 1
ATOM 5136 C C . THR B 1 219 ? -23.856 -32.846 -76.746 1.00 50.97 217 THR D C 1
ATOM 5137 O O . THR B 1 219 ? -23.516 -32.340 -77.819 1.00 55.38 217 THR D O 1
ATOM 5141 N N . HIS B 1 220 ? -25.066 -33.360 -76.546 1.00 54.34 218 HIS D N 1
ATOM 5142 C CA . HIS B 1 220 ? -26.075 -33.409 -77.594 1.00 54.23 218 HIS D CA 1
ATOM 5143 C C . HIS B 1 220 ? -27.277 -32.542 -77.251 1.00 49.47 218 HIS D C 1
ATOM 5144 O O . HIS B 1 220 ? -27.753 -32.537 -76.112 1.00 41.37 218 HIS D O 1
ATOM 5151 N N . HIS B 1 221 ? -27.757 -31.811 -78.252 1.00 52.44 219 HIS D N 1
ATOM 5152 C CA . HIS B 1 221 ? -28.991 -31.045 -78.165 1.00 52.65 219 HIS D CA 1
ATOM 5153 C C . HIS B 1 221 ? -30.004 -31.771 -79.039 1.00 55.24 219 HIS D C 1
ATOM 5154 O O . HIS B 1 221 ? -29.821 -31.874 -80.260 1.00 65.18 219 HIS D O 1
ATOM 5161 N N . ASN B 1 222 ? -31.066 -32.272 -78.405 1.00 50.15 220 ASN D N 1
ATOM 5162 C CA . ASN B 1 222 ? -32.036 -33.138 -79.068 1.00 54.72 220 ASN D CA 1
ATOM 5163 C C . ASN B 1 222 ? -32.949 -32.359 -80.008 1.00 52.86 220 ASN D C 1
ATOM 5164 O O . ASN B 1 222 ? -32.964 -32.607 -81.219 1.00 43.28 220 ASN D O 1
ATOM 5169 N N . ASP B 1 223 ? -33.764 -31.456 -79.452 1.00 71.19 221 ASP D N 1
ATOM 5170 C CA . ASP B 1 223 ? -34.761 -30.727 -80.233 1.00 80.04 221 ASP D CA 1
ATOM 5171 C C . ASP B 1 223 ? -34.190 -30.044 -81.474 1.00 82.42 221 ASP D C 1
ATOM 5172 O O . ASP B 1 223 ? -34.945 -29.775 -82.414 1.00 86.29 221 ASP D O 1
ATOM 5174 N N . LEU B 1 224 ? -32.886 -29.759 -81.511 1.00 65.12 222 LEU D N 1
ATOM 5175 C CA . LEU B 1 224 ? -32.239 -29.297 -82.731 1.00 56.92 222 LEU D CA 1
ATOM 5176 C C . LEU B 1 224 ? -31.353 -30.348 -83.383 1.00 58.00 222 LEU D C 1
ATOM 5177 O O . LEU B 1 224 ? -30.842 -30.101 -84.481 1.00 50.27 222 LEU D O 1
ATOM 5180 N N . ASP B 1 225 ? -31.166 -31.503 -82.745 1.00 78.13 223 ASP D N 1
ATOM 5181 C CA . ASP B 1 225 ? -30.399 -32.616 -83.305 1.00 81.44 223 ASP D CA 1
ATOM 5182 C C . ASP B 1 225 ? -28.989 -32.185 -83.717 1.00 78.18 223 ASP D C 1
ATOM 5183 O O . ASP B 1 225 ? -28.600 -32.273 -84.882 1.00 81.33 223 ASP D O 1
ATOM 5188 N N . MET B 1 226 ? -28.221 -31.694 -82.746 1.00 73.96 224 MET D N 1
ATOM 5189 C CA . MET B 1 226 ? -26.868 -31.258 -83.063 1.00 61.44 224 MET D CA 1
ATOM 5190 C C . MET B 1 226 ? -25.930 -31.558 -81.906 1.00 56.72 224 MET D C 1
ATOM 5191 O O . MET B 1 226 ? -26.338 -31.590 -80.743 1.00 61.38 224 MET D O 1
ATOM 5193 N N . ASP B 1 227 ? -24.660 -31.773 -82.243 1.00 49.19 225 ASP D N 1
ATOM 5194 C CA . ASP B 1 227 ? -23.613 -31.948 -81.248 1.00 43.22 225 ASP D CA 1
ATOM 5195 C C . ASP B 1 227 ? -22.947 -30.607 -80.982 1.00 40.34 225 ASP D C 1
ATOM 5196 O O . ASP B 1 227 ? -22.595 -29.883 -81.919 1.00 40.34 225 ASP D O 1
ATOM 5201 N N . LEU B 1 228 ? -22.773 -30.283 -79.708 1.00 39.51 226 LEU D N 1
ATOM 5202 C CA . LEU B 1 228 ? -22.166 -29.030 -79.299 1.00 38.55 226 LEU D CA 1
ATOM 5203 C C . LEU B 1 228 ? -20.967 -29.314 -78.408 1.00 38.42 226 LEU D C 1
ATOM 5204 O O . LEU B 1 228 ? -20.891 -30.357 -77.753 1.00 38.79 226 LEU D O 1
ATOM 5209 N N . TYR B 1 229 ? -20.028 -28.377 -78.397 1.00 37.94 227 TYR D N 1
ATOM 5210 C CA . TYR B 1 229 ? -18.858 -28.458 -77.539 1.00 37.81 227 TYR D CA 1
ATOM 5211 C C . TYR B 1 229 ? -19.083 -27.516 -76.365 1.00 38.81 227 TYR D C 1
ATOM 5212 O O . TYR B 1 229 ? -19.496 -26.368 -76.561 1.00 42.39 227 TYR D O 1
ATOM 5221 N N . LEU B 1 230 ? -18.818 -27.994 -75.151 1.00 38.96 228 LEU D N 1
ATOM 5222 C CA . LEU B 1 230 ? -18.913 -27.115 -73.995 1.00 35.69 228 LEU D CA 1
ATOM 5223 C C . LEU B 1 230 ? -17.827 -26.055 -74.076 1.00 35.36 228 LEU D C 1
ATOM 5224 O O . LEU B 1 230 ? -16.706 -26.329 -74.513 1.00 35.91 228 LEU D O 1
ATOM 5229 N N . ARG B 1 231 ? -18.163 -24.836 -73.663 1.00 34.52 229 ARG D N 1
ATOM 5230 C CA . ARG B 1 231 ? -17.242 -23.728 -73.870 1.00 34.22 229 ARG D CA 1
ATOM 5231 C C . ARG B 1 231 ? -15.968 -23.922 -73.061 1.00 34.87 229 ARG D C 1
ATOM 5232 O O . ARG B 1 231 ? -16.008 -24.156 -71.848 1.00 34.17 229 ARG D O 1
ATOM 5240 N N . VAL B 1 232 ? -14.834 -23.817 -73.749 1.00 34.89 230 VAL D N 1
ATOM 5241 C CA . VAL B 1 232 ? -13.523 -23.817 -73.117 1.00 35.15 230 VAL D CA 1
ATOM 5242 C C . VAL B 1 232 ? -12.927 -22.411 -73.031 1.00 34.68 230 VAL D C 1
ATOM 5243 O O . VAL B 1 232 ? -11.953 -22.203 -72.288 1.00 34.78 230 VAL D O 1
ATOM 5247 N N . ALA B 1 233 ? -13.513 -21.425 -73.727 1.00 40.38 231 ALA D N 1
ATOM 5248 C CA . ALA B 1 233 ? -13.088 -20.033 -73.624 1.00 35.99 231 ALA D CA 1
ATOM 5249 C C . ALA B 1 233 ? -14.105 -19.086 -74.259 1.00 33.10 231 ALA D C 1
ATOM 5250 O O . ALA B 1 233 ? -14.693 -19.402 -75.302 1.00 39.08 231 ALA D O 1
ATOM 5252 N N . PRO B 1 234 ? -14.336 -17.920 -73.653 1.00 32.38 232 PRO D N 1
ATOM 5253 C CA . PRO B 1 234 ? -15.197 -16.897 -74.260 1.00 31.84 232 PRO D CA 1
ATOM 5254 C C . PRO B 1 234 ? -14.526 -16.062 -75.339 1.00 37.82 232 PRO D C 1
ATOM 5255 O O . PRO B 1 234 ? -15.066 -15.013 -75.704 1.00 32.17 232 PRO D O 1
ATOM 5259 N N . GLU B 1 235 ? -13.377 -16.509 -75.855 1.00 49.88 233 GLU D N 1
ATOM 5260 C CA . GLU B 1 235 ? -12.518 -15.645 -76.659 1.00 54.06 233 GLU D CA 1
ATOM 5261 C C . GLU B 1 235 ? -13.239 -15.110 -77.891 1.00 58.14 233 GLU D C 1
ATOM 5262 O O . GLU B 1 235 ? -13.472 -13.898 -78.022 1.00 66.05 233 GLU D O 1
ATOM 5268 N N . LEU B 1 236 ? -13.589 -16.005 -78.822 1.00 50.22 234 LEU D N 1
ATOM 5269 C CA . LEU B 1 236 ? -14.084 -15.570 -80.128 1.00 47.79 234 LEU D CA 1
ATOM 5270 C C . LEU B 1 236 ? -15.298 -14.664 -79.992 1.00 47.25 234 LEU D C 1
ATOM 5271 O O . LEU B 1 236 ? -15.403 -13.647 -80.687 1.00 50.50 234 LEU D O 1
ATOM 5276 N N . TYR B 1 237 ? -16.193 -14.984 -79.057 1.00 46.44 235 TYR D N 1
ATOM 5277 C CA . TYR B 1 237 ? -17.417 -14.207 -78.894 1.00 39.28 235 TYR D CA 1
ATOM 5278 C C . TYR B 1 237 ? -17.113 -12.791 -78.417 1.00 40.09 235 TYR D C 1
ATOM 5279 O O . TYR B 1 237 ? -17.554 -11.812 -79.031 1.00 44.48 235 TYR D O 1
ATOM 5288 N N . LEU B 1 238 ? -16.339 -12.666 -77.334 1.00 30.72 236 LEU D N 1
ATOM 5289 C CA . LEU B 1 238 ? -15.976 -11.346 -76.827 1.00 30.22 236 LEU D CA 1
ATOM 5290 C C . LEU B 1 238 ? -15.244 -10.535 -77.885 1.00 30.46 236 LEU D C 1
ATOM 5291 O O . LEU B 1 238 ? -15.434 -9.315 -77.988 1.00 30.03 236 LEU D O 1
ATOM 5296 N N . LYS B 1 239 ? -14.408 -11.197 -78.688 1.00 31.18 237 LYS D N 1
ATOM 5297 C CA . LYS B 1 239 ? -13.731 -10.494 -79.770 1.00 31.50 237 LYS D CA 1
ATOM 5298 C C . LYS B 1 239 ? -14.743 -9.964 -80.778 1.00 31.28 237 LYS D C 1
ATOM 5299 O O . LYS B 1 239 ? -14.596 -8.847 -81.292 1.00 31.11 237 LYS D O 1
ATOM 5302 N N . MET B 1 240 ? -15.791 -10.747 -81.060 1.00 31.32 238 MET D N 1
ATOM 5303 C CA . MET B 1 240 ? -16.870 -10.254 -81.913 1.00 31.13 238 MET D CA 1
ATOM 5304 C C . MET B 1 240 ? -17.585 -9.062 -81.284 1.00 30.33 238 MET D C 1
ATOM 5305 O O . MET B 1 240 ? -17.976 -8.125 -81.990 1.00 30.15 238 MET D O 1
ATOM 5310 N N . LEU B 1 241 ? -17.782 -9.082 -79.960 1.00 31.02 239 LEU D N 1
ATOM 5311 C CA . LEU B 1 241 ? -18.373 -7.920 -79.300 1.00 31.06 239 LEU D CA 1
ATOM 5312 C C . LEU B 1 241 ? -17.485 -6.691 -79.429 1.00 33.50 239 LEU D C 1
ATOM 5313 O O . LEU B 1 241 ? -17.993 -5.568 -79.526 1.00 31.28 239 LEU D O 1
ATOM 5318 N N . VAL B 1 242 ? -16.163 -6.874 -79.429 1.00 29.45 240 VAL D N 1
ATOM 5319 C CA . VAL B 1 242 ? -15.280 -5.736 -79.656 1.00 29.46 240 VAL D CA 1
ATOM 5320 C C . VAL B 1 242 ? -15.408 -5.258 -81.096 1.00 29.68 240 VAL D C 1
ATOM 5321 O O . VAL B 1 242 ? -15.329 -4.056 -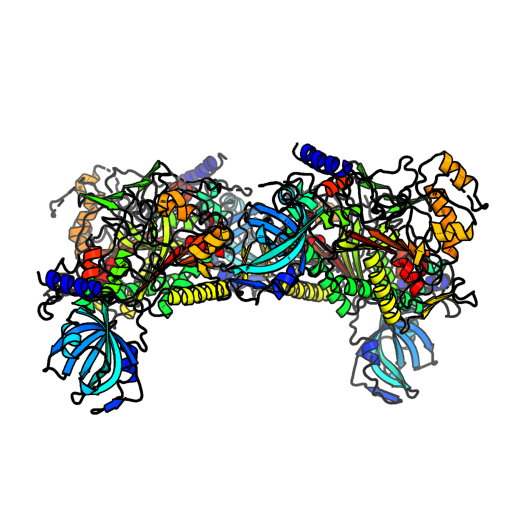81.377 1.00 29.46 240 VAL D O 1
ATOM 5325 N N . VAL B 1 243 ? -15.605 -6.193 -82.031 1.00 30.18 241 VAL D N 1
ATOM 5326 C CA . VAL B 1 243 ? -15.868 -5.814 -83.417 1.00 30.43 241 VAL D CA 1
ATOM 5327 C C . VAL B 1 243 ? -17.086 -4.903 -83.490 1.00 29.85 241 VAL D C 1
ATOM 5328 O O . VAL B 1 243 ? -17.103 -3.920 -84.241 1.00 29.81 241 VAL D O 1
ATOM 5332 N N . GLY B 1 244 ? -18.121 -5.210 -82.705 1.00 43.72 242 GLY D N 1
ATOM 5333 C CA . GLY B 1 244 ? -19.377 -4.497 -82.759 1.00 44.58 242 GLY D CA 1
ATOM 5334 C C . GLY B 1 244 ? -19.433 -3.164 -82.046 1.00 47.94 242 GLY D C 1
ATOM 5335 O O . GLY B 1 244 ? -20.524 -2.610 -81.893 1.00 46.86 242 GLY D O 1
ATOM 5336 N N . GLY B 1 245 ? -18.302 -2.618 -81.602 1.00 33.06 243 GLY D N 1
ATOM 5337 C CA . GLY B 1 245 ? -18.268 -1.276 -81.058 1.00 27.90 243 GLY D CA 1
ATOM 5338 C C . GLY B 1 245 ? -18.181 -1.144 -79.550 1.00 27.53 243 GLY D C 1
ATOM 5339 O O . GLY B 1 245 ? -18.090 -0.014 -79.058 1.00 27.21 243 GLY D O 1
ATOM 5340 N N . ILE B 1 246 ? -18.207 -2.242 -78.800 1.00 27.59 244 ILE D N 1
ATOM 5341 C CA . ILE B 1 246 ? -18.017 -2.173 -77.353 1.00 27.31 244 ILE D CA 1
ATOM 5342 C C . ILE B 1 246 ? -16.521 -2.154 -77.063 1.00 40.15 244 ILE D C 1
ATOM 5343 O O . ILE B 1 246 ? -15.807 -3.115 -77.369 1.00 36.22 244 ILE D O 1
ATOM 5348 N N . ASP B 1 247 ? -16.040 -1.057 -76.472 1.00 40.08 245 ASP D N 1
ATOM 5349 C CA . ASP B 1 247 ? -14.600 -0.852 -76.359 1.00 37.71 245 ASP D CA 1
ATOM 5350 C C . ASP B 1 247 ? -13.965 -1.685 -75.251 1.00 39.69 245 ASP D C 1
ATOM 5351 O O . ASP B 1 247 ? -12.814 -2.111 -75.395 1.00 39.80 245 ASP D O 1
ATOM 5353 N N . ARG B 1 248 ? -14.673 -1.924 -74.148 1.00 34.58 246 ARG D N 1
ATOM 5354 C CA . ARG B 1 248 ? -14.145 -2.720 -73.042 1.00 33.03 246 ARG D CA 1
ATOM 5355 C C . ARG B 1 248 ? -15.183 -3.748 -72.613 1.00 28.95 246 ARG D C 1
ATOM 5356 O O . ARG B 1 248 ? -16.216 -3.388 -72.039 1.00 27.23 246 ARG D O 1
ATOM 5364 N N . VAL B 1 249 ? -14.912 -5.025 -72.884 1.00 28.49 247 VAL D N 1
ATOM 5365 C CA . VAL B 1 249 ? -15.834 -6.108 -72.552 1.00 27.96 247 VAL D CA 1
ATOM 5366 C C . VAL B 1 249 ? -15.158 -7.041 -71.560 1.00 31.33 247 VAL D C 1
ATOM 5367 O O . VAL B 1 249 ? -13.941 -7.230 -71.609 1.00 34.45 247 VAL D O 1
ATOM 5371 N N . TYR B 1 250 ? -15.936 -7.608 -70.643 1.00 28.15 248 TYR D N 1
ATOM 5372 C CA . TYR B 1 250 ? -15.352 -8.540 -69.690 1.00 28.33 248 TYR D CA 1
ATOM 5373 C C . TYR B 1 250 ? -16.415 -9.541 -69.273 1.00 28.20 248 TYR D C 1
ATOM 5374 O O . TYR B 1 250 ? -17.584 -9.187 -69.103 1.00 27.79 248 TYR D O 1
ATOM 5383 N N . GLU B 1 251 ? -15.996 -10.791 -69.123 1.00 28.63 249 GLU D N 1
ATOM 5384 C CA . GLU B 1 251 ? -16.877 -11.872 -68.716 1.00 28.63 249 GLU D CA 1
ATOM 5385 C C . GLU B 1 251 ? -16.126 -12.708 -67.697 1.00 28.97 249 GLU D C 1
ATOM 5386 O O . GLU B 1 251 ? -15.043 -13.236 -67.982 1.00 29.49 249 GLU D O 1
ATOM 5392 N N . ILE B 1 252 ? -16.687 -12.775 -66.496 1.00 28.72 250 ILE D N 1
ATOM 5393 C CA . ILE B 1 252 ? -16.253 -13.699 -65.462 1.00 29.03 250 ILE D CA 1
ATOM 5394 C C . ILE B 1 252 ? -17.258 -14.840 -65.458 1.00 29.08 250 ILE D C 1
ATOM 5395 O O . ILE B 1 252 ? -18.454 -14.619 -65.235 1.00 28.72 250 ILE D O 1
ATOM 5400 N N . GLY B 1 253 ? -16.784 -16.056 -65.693 1.00 29.60 251 GLY D N 1
ATOM 5401 C CA . GLY B 1 253 ? -17.699 -17.179 -65.769 1.00 29.74 251 GLY D CA 1
ATOM 5402 C C . GLY B 1 253 ? -16.945 -18.477 -65.935 1.00 31.23 251 GLY D C 1
ATOM 5403 O O . GLY B 1 253 ? -15.742 -18.499 -66.210 1.00 37.03 251 GLY D O 1
ATOM 5404 N N . ARG B 1 254 ? -17.692 -19.563 -65.798 1.00 30.59 252 ARG D N 1
ATOM 5405 C CA . ARG B 1 254 ? -17.127 -20.899 -65.758 1.00 31.23 252 ARG D CA 1
ATOM 5406 C C . ARG B 1 254 ? -16.698 -21.371 -67.141 1.00 31.73 252 ARG D C 1
ATOM 5407 O O . ARG B 1 254 ? -17.177 -20.900 -68.175 1.00 31.58 252 ARG D O 1
ATOM 5415 N N . VAL B 1 255 ? -15.773 -22.325 -67.133 1.00 32.38 253 VAL D N 1
ATOM 5416 C CA . VAL B 1 255 ? -15.109 -22.839 -68.321 1.00 33.01 253 VAL D CA 1
ATOM 5417 C C . VAL B 1 255 ? -14.905 -24.336 -68.132 1.00 33.71 253 VAL D C 1
ATOM 5418 O O . VAL B 1 255 ? -14.596 -24.799 -67.024 1.00 33.81 253 VAL D O 1
ATOM 5422 N N . PHE B 1 256 ? -15.085 -25.089 -69.217 1.00 34.24 254 PHE D N 1
ATOM 5423 C CA . PHE B 1 256 ? -15.134 -26.547 -69.186 1.00 34.92 254 PHE D CA 1
ATOM 5424 C C . PHE B 1 256 ? -13.996 -27.098 -70.040 1.00 35.79 254 PHE D C 1
ATOM 5425 O O . PHE B 1 256 ? -13.981 -26.909 -71.262 1.00 36.02 254 PHE D O 1
ATOM 5433 N N . ARG B 1 257 ? -13.054 -27.788 -69.396 1.00 36.32 255 ARG D N 1
ATOM 5434 C CA . ARG B 1 257 ? -11.912 -28.404 -70.060 1.00 37.26 255 ARG D CA 1
ATOM 5435 C C . ARG B 1 257 ? -11.801 -29.858 -69.626 1.00 37.97 255 ARG D C 1
ATOM 5436 O O . ARG B 1 257 ? -11.992 -30.180 -68.449 1.00 37.76 255 ARG D O 1
ATOM 5444 N N . ASN B 1 258 ? -11.492 -30.736 -70.579 1.00 38.86 256 ASN D N 1
ATOM 5445 C CA . ASN B 1 258 ? -11.589 -32.175 -70.373 1.00 39.59 256 ASN D CA 1
ATOM 5446 C C . ASN B 1 258 ? -10.332 -32.807 -69.781 1.00 40.34 256 ASN D C 1
ATOM 5447 O O . ASN B 1 258 ? -10.260 -34.039 -69.707 1.00 41.09 256 ASN D O 1
ATOM 5452 N N . GLU B 1 259 ? -9.343 -32.019 -69.365 1.00 40.23 257 GLU D N 1
ATOM 5453 C CA . GLU B 1 259 ? -8.137 -32.632 -68.826 1.00 42.11 257 GLU D CA 1
ATOM 5454 C C . GLU B 1 259 ? -8.419 -33.268 -67.464 1.00 40.92 257 GLU D C 1
ATOM 5455 O O . GLU B 1 259 ? -9.502 -33.134 -66.888 1.00 40.14 257 GLU D O 1
ATOM 5461 N N . GLY B 1 260 ? -7.411 -33.979 -66.954 1.00 41.75 258 GLY D N 1
ATOM 5462 C CA . GLY B 1 260 ? -7.548 -34.707 -65.711 1.00 41.80 258 GLY D CA 1
ATOM 5463 C C . GLY B 1 260 ? -7.486 -33.828 -64.475 1.00 41.06 258 GLY D C 1
ATOM 5464 O O . GLY B 1 260 ? -7.129 -32.652 -64.521 1.00 40.63 258 GLY D O 1
ATOM 5465 N N . ILE B 1 261 ? -7.850 -34.430 -63.346 1.00 48.04 259 ILE D N 1
ATOM 5466 C CA . ILE B 1 261 ? -7.895 -33.718 -62.075 1.00 50.34 259 ILE D CA 1
ATOM 5467 C C . ILE B 1 261 ? -6.493 -33.683 -61.485 1.00 58.81 259 ILE D C 1
ATOM 5468 O O . ILE B 1 261 ? -5.728 -34.649 -61.595 1.00 56.94 259 ILE D O 1
ATOM 5473 N N . ASP B 1 262 ? -6.153 -32.566 -60.851 1.00 71.00 260 ASP D N 1
ATOM 5474 C CA . ASP B 1 262 ? -4.840 -32.367 -60.257 1.00 68.53 260 ASP D CA 1
ATOM 5475 C C . ASP B 1 262 ? -5.029 -31.506 -59.013 1.00 64.69 260 ASP D C 1
ATOM 5476 O O . ASP B 1 262 ? -6.158 -31.219 -58.606 1.00 70.09 260 ASP D O 1
ATOM 5481 N N . GLN B 1 263 ? -3.922 -31.099 -58.397 1.00 54.28 261 GLN D N 1
ATOM 5482 C CA . GLN B 1 263 ? -4.000 -30.098 -57.342 1.00 43.76 261 GLN D CA 1
ATOM 5483 C C . GLN B 1 263 ? -4.208 -28.703 -57.915 1.00 39.82 261 GLN D C 1
ATOM 5484 O O . GLN B 1 263 ? -4.757 -27.833 -57.232 1.00 39.63 261 GLN D O 1
ATOM 5490 N N . THR B 1 264 ? -3.758 -28.469 -59.147 1.00 40.09 262 THR D N 1
ATOM 5491 C CA . THR B 1 264 ? -3.970 -27.203 -59.833 1.00 42.81 262 THR D CA 1
ATOM 5492 C C . THR B 1 264 ? -4.993 -27.283 -60.960 1.00 48.55 262 THR D C 1
ATOM 5493 O O . THR B 1 264 ? -5.181 -26.291 -61.672 1.00 51.91 262 THR D O 1
ATOM 5497 N N . HIS B 1 265 ? -5.660 -28.421 -61.150 1.00 43.66 263 HIS D N 1
ATOM 5498 C CA . HIS B 1 265 ? -6.593 -28.584 -62.257 1.00 40.24 263 HIS D CA 1
ATOM 5499 C C . HIS B 1 265 ? -7.919 -29.154 -61.777 1.00 42.13 263 HIS D C 1
ATOM 5500 O O . HIS B 1 265 ? -7.953 -30.060 -60.939 1.00 38.31 263 HIS D O 1
ATOM 5507 N N . ASN B 1 266 ? -9.010 -28.613 -62.321 1.00 50.38 264 ASN D N 1
ATOM 5508 C CA . ASN B 1 266 ? -10.353 -29.135 -62.136 1.00 44.30 264 ASN D CA 1
ATOM 5509 C C . ASN B 1 266 ? -11.073 -28.992 -63.470 1.00 47.31 264 ASN D C 1
ATOM 5510 O O . ASN B 1 266 ? -10.917 -27.964 -64.147 1.00 50.49 264 ASN D O 1
ATOM 5515 N N . PRO B 1 267 ? -11.849 -30.000 -63.879 1.00 40.50 265 PRO D N 1
ATOM 5516 C CA . PRO B 1 267 ? -12.487 -29.942 -65.206 1.00 39.46 265 PRO D CA 1
ATOM 5517 C C . PRO B 1 267 ? -13.368 -28.722 -65.405 1.00 38.65 265 PRO D C 1
ATOM 5518 O O . PRO B 1 267 ? -13.518 -28.252 -66.539 1.00 35.74 265 PRO D O 1
ATOM 5522 N N . GLU B 1 268 ? -13.958 -28.200 -64.334 1.00 46.54 266 GLU D N 1
ATOM 5523 C CA . GLU B 1 268 ? -14.848 -27.045 -64.384 1.00 46.21 266 GLU D CA 1
ATOM 5524 C C . GLU B 1 268 ? -14.260 -25.943 -63.512 1.00 47.72 266 GLU D C 1
ATOM 5525 O O . GLU B 1 268 ? -14.167 -26.106 -62.290 1.00 59.24 266 GLU D O 1
ATOM 5531 N N . PHE B 1 269 ? -13.857 -24.822 -64.117 1.00 33.62 267 PHE D N 1
ATOM 5532 C CA . PHE B 1 269 ? -13.274 -23.760 -63.302 1.00 33.30 267 PHE D CA 1
ATOM 5533 C C . PHE B 1 269 ? -13.671 -22.389 -63.827 1.00 32.65 267 PHE D C 1
ATOM 5534 O O . PHE B 1 269 ? -13.916 -22.215 -65.019 1.00 32.63 267 PHE D O 1
ATOM 5542 N N . THR B 1 270 ? -13.672 -21.403 -62.933 1.00 32.20 268 THR D N 1
ATOM 5543 C CA . THR B 1 270 ? -14.103 -20.047 -63.258 1.00 35.59 268 THR D CA 1
ATOM 5544 C C . THR B 1 270 ? -12.945 -19.229 -63.821 1.00 32.20 268 THR D C 1
ATOM 5545 O O . THR B 1 270 ? -11.887 -19.121 -63.195 1.00 32.13 268 THR D O 1
ATOM 5549 N N . SER B 1 271 ? -13.160 -18.648 -64.998 1.00 31.59 269 SER D N 1
ATOM 5550 C CA . SER B 1 271 ? -12.174 -17.840 -65.703 1.00 31.78 269 SER D CA 1
ATOM 5551 C C . SER B 1 271 ? -12.698 -16.420 -65.882 1.00 32.44 269 SER D C 1
ATOM 5552 O O . SER B 1 271 ? -13.898 -16.212 -66.095 1.00 34.60 269 SER D O 1
ATOM 5555 N N . CYS B 1 272 ? -11.795 -15.443 -65.783 1.00 31.18 270 CYS D N 1
ATOM 5556 C CA . CYS B 1 272 ? -12.123 -14.036 -66.006 1.00 30.65 270 CYS D CA 1
ATOM 5557 C C . CYS B 1 272 ? -11.365 -13.511 -67.216 1.00 30.93 270 CYS D C 1
ATOM 5558 O O . CYS B 1 272 ? -10.130 -13.529 -67.230 1.00 38.57 270 CYS D O 1
ATOM 5561 N N . GLU B 1 273 ? -12.096 -13.027 -68.221 1.00 30.57 271 GLU D N 1
ATOM 5562 C CA . GLU B 1 273 ? -11.472 -12.458 -69.410 1.00 30.82 271 GLU D CA 1
ATOM 5563 C C . GLU B 1 273 ? -11.996 -11.056 -69.675 1.00 30.23 271 GLU D C 1
ATOM 5564 O O . GLU B 1 273 ? -13.164 -10.768 -69.416 1.00 29.64 271 GLU D O 1
ATOM 5570 N N . PHE B 1 274 ? -11.123 -10.177 -70.171 1.00 32.84 272 PHE D N 1
ATOM 5571 C CA . PHE B 1 274 ? -11.564 -8.879 -70.656 1.00 32.13 272 PHE D CA 1
ATOM 5572 C C . PHE B 1 274 ? -10.771 -8.496 -71.896 1.00 31.07 272 PHE D C 1
ATOM 5573 O O . PHE B 1 274 ? -9.620 -8.904 -72.074 1.00 31.11 272 PHE D O 1
ATOM 5581 N N . TYR B 1 275 ? -11.411 -7.700 -72.751 1.00 30.04 273 TYR D N 1
ATOM 5582 C CA . TYR B 1 275 ? -10.850 -7.224 -74.005 1.00 30.38 273 TYR D CA 1
ATOM 5583 C C . TYR B 1 275 ? -10.978 -5.713 -74.060 1.00 29.98 273 TYR D C 1
ATOM 5584 O O . TYR B 1 275 ? -12.048 -5.157 -73.771 1.00 29.32 273 TYR D O 1
ATOM 5593 N N . MET B 1 276 ? -9.877 -5.063 -74.426 1.00 35.42 274 MET D N 1
ATOM 5594 C CA . MET B 1 276 ? -9.761 -3.610 -74.413 1.00 35.97 274 MET D CA 1
ATOM 5595 C C . MET B 1 276 ? -9.289 -3.145 -75.780 1.00 36.39 274 MET D C 1
ATOM 5596 O O . MET B 1 276 ? -8.195 -3.513 -76.215 1.00 46.71 274 MET D O 1
ATOM 5601 N N . ALA B 1 277 ? -10.096 -2.330 -76.448 1.00 30.09 275 ALA D N 1
ATOM 5602 C CA . ALA B 1 277 ? -9.700 -1.825 -77.752 1.00 32.31 275 ALA D CA 1
ATOM 5603 C C . ALA B 1 277 ? -8.710 -0.679 -77.586 1.00 37.00 275 ALA D C 1
ATOM 5604 O O . ALA B 1 277 ? -8.710 0.026 -76.573 1.00 39.06 275 ALA D O 1
ATOM 5606 N N . TYR B 1 278 ? -7.858 -0.504 -78.599 1.00 48.84 276 TYR D N 1
ATOM 5607 C CA . TYR B 1 278 ? -6.861 0.568 -78.624 1.00 51.34 276 TYR D CA 1
ATOM 5608 C C . TYR B 1 278 ? -5.899 0.455 -77.441 1.00 57.77 276 TYR D C 1
ATOM 5609 O O . TYR B 1 278 ? -5.581 1.441 -76.774 1.00 61.41 276 TYR D O 1
ATOM 5618 N N . ALA B 1 279 ? -5.434 -0.766 -77.183 1.00 64.27 277 ALA D N 1
ATOM 5619 C CA . ALA B 1 279 ? -4.437 -1.032 -76.157 1.00 51.06 277 ALA D CA 1
ATOM 5620 C C . ALA B 1 279 ? -3.616 -2.238 -76.588 1.00 44.58 277 ALA D C 1
ATOM 5621 O O . ALA B 1 279 ? -4.146 -3.165 -77.204 1.00 47.73 277 ALA D O 1
ATOM 5623 N N . ASP B 1 280 ? -2.322 -2.209 -76.281 1.00 34.96 278 ASP D N 1
ATOM 5624 C CA . ASP B 1 280 ? -1.436 -3.341 -76.505 1.00 35.91 278 ASP D CA 1
ATOM 5625 C C . ASP B 1 280 ? -1.242 -4.136 -75.215 1.00 36.01 278 ASP D C 1
ATOM 5626 O O . ASP B 1 280 ? -1.805 -3.818 -74.164 1.00 35.35 278 ASP D O 1
ATOM 5631 N N . TYR B 1 281 ? -0.436 -5.200 -75.302 1.00 33.06 279 TYR D N 1
ATOM 5632 C CA . TYR B 1 281 ? -0.226 -6.074 -74.152 1.00 37.44 279 TYR D CA 1
ATOM 5633 C C . TYR B 1 281 ? 0.622 -5.421 -73.069 1.00 50.23 279 TYR D C 1
ATOM 5634 O O . TYR B 1 281 ? 0.545 -5.838 -71.909 1.00 55.60 279 TYR D O 1
ATOM 5643 N N . GLU B 1 282 ? 1.436 -4.417 -73.417 1.00 60.21 280 GLU D N 1
ATOM 5644 C CA . GLU B 1 282 ? 2.182 -3.702 -72.387 1.00 57.57 280 GLU D CA 1
ATOM 5645 C C . GLU B 1 282 ? 1.236 -2.929 -71.477 1.00 63.13 280 GLU D C 1
ATOM 5646 O O . GLU B 1 282 ? 1.536 -2.710 -70.293 1.00 69.23 280 GLU D O 1
ATOM 5648 N N . ASP B 1 283 ? 0.067 -2.556 -72.002 1.00 58.37 281 ASP D N 1
ATOM 5649 C CA . ASP B 1 283 ? -0.972 -1.982 -71.158 1.00 52.76 281 ASP D CA 1
ATOM 5650 C C . ASP B 1 283 ? -1.509 -3.028 -70.194 1.00 50.11 281 ASP D C 1
ATOM 5651 O O . ASP B 1 283 ? -1.760 -2.729 -69.023 1.00 54.00 281 ASP D O 1
ATOM 5656 N N . LEU B 1 284 ? -1.715 -4.255 -70.676 1.00 45.30 282 LEU D N 1
ATOM 5657 C CA . LEU B 1 284 ? -2.187 -5.324 -69.804 1.00 39.37 282 LEU D CA 1
ATOM 5658 C C . LEU B 1 284 ? -1.154 -5.707 -68.753 1.00 40.56 282 LEU D C 1
ATOM 5659 O O . LEU B 1 284 ? -1.527 -6.189 -67.680 1.00 44.68 282 LEU D O 1
ATOM 5664 N N . MET B 1 285 ? 0.125 -5.590 -69.097 1.00 37.04 283 MET D N 1
ATOM 5665 C CA . MET B 1 285 ? 1.191 -5.847 -68.143 1.00 32.47 283 MET D CA 1
ATOM 5666 C C . MET B 1 285 ? 1.161 -4.787 -67.057 1.00 31.38 283 MET D C 1
ATOM 5667 O O . MET B 1 285 ? 1.288 -5.081 -65.877 1.00 33.31 283 MET D O 1
ATOM 5672 N N . LYS B 1 286 ? 0.991 -3.543 -67.487 1.00 31.83 284 LYS D N 1
ATOM 5673 C CA . LYS B 1 286 ? 0.947 -2.388 -66.599 1.00 32.10 284 LYS D CA 1
ATOM 5674 C C . LYS B 1 286 ? -0.242 -2.444 -65.667 1.00 31.39 284 LYS D C 1
ATOM 5675 O O . LYS B 1 286 ? -0.150 -2.084 -64.500 1.00 33.81 284 LYS D O 1
ATOM 5681 N N . ILE B 1 287 ? -1.367 -2.880 -66.211 1.00 30.82 285 ILE D N 1
ATOM 5682 C CA . ILE B 1 287 ? -2.614 -2.981 -65.468 1.00 31.67 285 ILE D CA 1
ATOM 5683 C C . ILE B 1 287 ? -2.532 -4.164 -64.518 1.00 29.69 285 ILE D C 1
ATOM 5684 O O . ILE B 1 287 ? -2.712 -4.005 -63.312 1.00 31.67 285 ILE D O 1
ATOM 5689 N N . THR B 1 288 ? -2.254 -5.351 -65.068 1.00 29.49 286 THR D N 1
ATOM 5690 C CA . THR B 1 288 ? -2.196 -6.577 -64.273 1.00 29.10 286 THR D CA 1
ATOM 5691 C C . THR B 1 288 ? -1.377 -6.395 -63.002 1.00 29.40 286 THR D C 1
ATOM 5692 O O . THR B 1 288 ? -1.803 -6.813 -61.915 1.00 29.11 286 THR D O 1
ATOM 5696 N N . GLU B 1 289 ? -0.206 -5.758 -63.108 1.00 31.58 287 GLU D N 1
ATOM 5697 C CA . GLU B 1 289 ? 0.550 -5.435 -61.900 1.00 33.78 287 GLU D CA 1
ATOM 5698 C C . GLU B 1 289 ? -0.278 -4.581 -60.940 1.00 30.38 287 GLU D C 1
ATOM 5699 O O . GLU B 1 289 ? -0.385 -4.895 -59.748 1.00 30.30 287 GLU D O 1
ATOM 5705 N N . ASP B 1 290 ? -0.858 -3.485 -61.442 1.00 30.47 288 ASP D N 1
ATOM 5706 C CA . ASP B 1 290 ? -1.660 -2.584 -60.614 1.00 30.44 288 ASP D CA 1
ATOM 5707 C C . ASP B 1 290 ? -2.787 -3.326 -59.899 1.00 29.77 288 ASP D C 1
ATOM 5708 O O . ASP B 1 290 ? -2.924 -3.245 -58.674 1.00 29.83 288 ASP D O 1
ATOM 5713 N N . MET B 1 291 ? -3.613 -4.042 -60.661 1.00 29.20 289 MET D N 1
ATOM 5714 C CA . MET B 1 291 ? -4.769 -4.734 -60.105 1.00 29.07 289 MET D CA 1
ATOM 5715 C C . MET B 1 291 ? -4.351 -5.773 -59.077 1.00 28.58 289 MET D C 1
ATOM 5716 O O . MET B 1 291 ? -4.852 -5.776 -57.947 1.00 30.59 289 MET D O 1
ATOM 5721 N N . LEU B 1 292 ? -3.451 -6.684 -59.462 1.00 28.65 290 LEU D N 1
ATOM 5722 C CA . LEU B 1 292 ? -3.063 -7.757 -58.554 1.00 28.66 290 LEU D CA 1
ATOM 5723 C C . LEU B 1 292 ? -2.413 -7.203 -57.290 1.00 29.19 290 LEU D C 1
ATOM 5724 O O . LEU B 1 292 ? -2.656 -7.707 -56.184 1.00 29.20 290 LEU D O 1
ATOM 5729 N N . ALA B 1 293 ? -1.614 -6.143 -57.433 1.00 29.72 291 ALA D N 1
ATOM 5730 C CA . ALA B 1 293 ? -0.986 -5.508 -56.280 1.00 30.33 291 ALA D CA 1
ATOM 5731 C C . ALA B 1 293 ? -2.025 -4.890 -55.352 1.00 30.24 291 ALA D C 1
ATOM 5732 O O . ALA B 1 293 ? -2.013 -5.137 -54.140 1.00 30.48 291 ALA D O 1
ATOM 5734 N N . ARG B 1 294 ? -2.929 -4.074 -55.904 1.00 35.51 292 ARG D N 1
ATOM 5735 C CA . ARG B 1 294 ? -3.959 -3.445 -55.083 1.00 38.06 292 ARG D CA 1
ATOM 5736 C C . ARG B 1 294 ? -4.871 -4.477 -54.435 1.00 35.78 292 ARG D C 1
ATOM 5737 O O . ARG B 1 294 ? -5.417 -4.230 -53.354 1.00 40.14 292 ARG D O 1
ATOM 5745 N N . MET B 1 295 ? -5.054 -5.632 -55.079 1.00 29.01 293 MET D N 1
ATOM 5746 C CA . MET B 1 295 ? -5.879 -6.689 -54.504 1.00 28.67 293 MET D CA 1
ATOM 5747 C C . MET B 1 295 ? -5.176 -7.342 -53.321 1.00 29.63 293 MET D C 1
ATOM 5748 O O . MET B 1 295 ? -5.772 -7.525 -52.250 1.00 34.51 293 MET D O 1
ATOM 5753 N N . VAL B 1 296 ? -3.896 -7.687 -53.495 1.00 29.43 294 VAL D N 1
ATOM 5754 C CA . VAL B 1 296 ? -3.129 -8.272 -52.397 1.00 29.95 294 VAL D CA 1
ATOM 5755 C C . VAL B 1 296 ? -3.062 -7.307 -51.220 1.00 30.54 294 VAL D C 1
ATOM 5756 O O . VAL B 1 296 ? -3.234 -7.705 -50.062 1.00 30.86 294 VAL D O 1
ATOM 5760 N N . TYR B 1 297 ? -2.804 -6.024 -51.493 1.00 30.77 295 TYR D N 1
ATOM 5761 C CA . TYR B 1 297 ? -2.784 -5.043 -50.414 1.00 31.87 295 TYR D CA 1
ATOM 5762 C C . TYR B 1 297 ? -4.163 -4.863 -49.801 1.00 31.12 295 TYR D C 1
ATOM 5763 O O . TYR B 1 297 ? -4.279 -4.544 -48.613 1.00 31.63 295 TYR D O 1
ATOM 5772 N N . TYR B 1 298 ? -5.211 -5.068 -50.594 1.00 39.85 296 TYR D N 1
ATOM 5773 C CA . TYR B 1 298 ? -6.565 -4.947 -50.076 1.00 43.61 296 TYR D CA 1
ATOM 5774 C C . TYR B 1 298 ? -6.852 -6.053 -49.073 1.00 43.95 296 TYR D C 1
ATOM 5775 O O . TYR B 1 298 ? -7.479 -5.813 -48.033 1.00 53.65 296 TYR D O 1
ATOM 5784 N N . MET B 1 299 ? -6.395 -7.272 -49.368 1.00 34.25 297 MET D N 1
ATOM 5785 C CA . MET B 1 299 ? -6.705 -8.409 -48.511 1.00 30.30 297 MET D CA 1
ATOM 5786 C C . MET B 1 299 ? -5.760 -8.513 -47.312 1.00 31.14 297 MET D C 1
ATOM 5787 O O . MET B 1 299 ? -6.215 -8.624 -46.168 1.00 33.00 297 MET D O 1
ATOM 5789 N N . HIS B 1 300 ? -4.445 -8.480 -47.546 1.00 31.46 298 HIS D N 1
ATOM 5790 C CA . HIS B 1 300 ? -3.473 -8.752 -46.487 1.00 32.31 298 HIS D CA 1
ATOM 5791 C C . HIS B 1 300 ? -2.856 -7.521 -45.832 1.00 33.04 298 HIS D C 1
ATOM 5792 O O . HIS B 1 300 ? -2.185 -7.669 -44.806 1.00 33.86 298 HIS D O 1
ATOM 5799 N N . GLY B 1 301 ? -3.034 -6.324 -46.383 1.00 32.85 299 GLY D N 1
ATOM 5800 C CA . GLY B 1 301 ? -2.430 -5.149 -45.795 1.00 39.03 299 GLY D CA 1
ATOM 5801 C C . GLY B 1 301 ? -1.016 -4.850 -46.250 1.00 41.88 299 GLY D C 1
ATOM 5802 O O . GLY B 1 301 ? -0.506 -3.763 -45.950 1.00 34.66 299 GLY D O 1
ATOM 5803 N N . THR B 1 302 ? -0.346 -5.793 -46.909 1.00 57.61 300 THR D N 1
ATOM 5804 C CA . THR B 1 302 ? 1.010 -5.585 -47.395 1.00 62.85 300 THR D CA 1
ATOM 5805 C C . THR B 1 302 ? 1.150 -6.256 -48.755 1.00 68.06 300 THR D C 1
ATOM 5806 O O . THR B 1 302 ? 0.373 -7.145 -49.112 1.00 74.46 300 THR D O 1
ATOM 5810 N N . TYR B 1 303 ? 2.155 -5.819 -49.520 1.00 55.53 301 TYR D N 1
ATOM 5811 C CA . TYR B 1 303 ? 2.392 -6.391 -50.842 1.00 45.78 301 TYR D CA 1
ATOM 5812 C C . TYR B 1 303 ? 3.153 -7.709 -50.812 1.00 37.69 301 TYR D C 1
ATOM 5813 O O . TYR B 1 303 ? 3.091 -8.462 -51.789 1.00 39.54 301 TYR D O 1
ATOM 5822 N N . LYS B 1 304 ? 3.852 -8.013 -49.723 1.00 34.14 302 LYS D N 1
ATOM 5823 C CA . LYS B 1 304 ? 4.696 -9.198 -49.637 1.00 34.42 302 LYS D CA 1
ATOM 5824 C C . LYS B 1 304 ? 4.070 -10.196 -48.676 1.00 39.87 302 LYS D C 1
ATOM 5825 O O . LYS B 1 304 ? 3.947 -9.919 -47.478 1.00 44.28 302 LYS D O 1
ATOM 5827 N N . ILE B 1 305 ? 3.688 -11.360 -49.202 1.00 47.81 303 ILE D N 1
ATOM 5828 C CA . ILE B 1 305 ? 3.035 -12.399 -48.418 1.00 52.25 303 ILE D CA 1
ATOM 5829 C C . ILE B 1 305 ? 3.773 -13.711 -48.635 1.00 51.91 303 ILE D C 1
ATOM 5830 O O . ILE B 1 305 ? 4.525 -13.879 -49.599 1.00 55.65 303 ILE D O 1
ATOM 5835 N N . GLN B 1 306 ? 3.544 -14.644 -47.721 1.00 45.52 304 GLN D N 1
ATOM 5836 C CA . GLN B 1 306 ? 4.170 -15.955 -47.759 1.00 42.66 304 GLN D CA 1
ATOM 5837 C C . GLN B 1 306 ? 3.233 -16.972 -48.400 1.00 34.46 304 GLN D C 1
ATOM 5838 O O . GLN B 1 306 ? 2.060 -16.699 -48.668 1.00 33.12 304 GLN D O 1
ATOM 5844 N N . TYR B 1 307 ? 3.772 -18.164 -48.643 1.00 33.96 305 TYR D N 1
ATOM 5845 C CA . TYR B 1 307 ? 3.026 -19.230 -49.297 1.00 33.37 305 TYR D CA 1
ATOM 5846 C C . TYR B 1 307 ? 3.685 -20.556 -48.948 1.00 38.26 305 TYR D C 1
ATOM 5847 O O . TYR B 1 307 ? 4.911 -20.640 -48.897 1.00 49.51 305 TYR D O 1
ATOM 5856 N N . HIS B 1 308 ? 2.878 -21.583 -48.677 1.00 41.56 306 HIS D N 1
ATOM 5857 C CA . HIS B 1 308 ? 3.401 -22.902 -48.320 1.00 40.75 306 HIS D CA 1
ATOM 5858 C C . HIS B 1 308 ? 2.937 -23.896 -49.377 1.00 39.42 306 HIS D C 1
ATOM 5859 O O . HIS B 1 308 ? 1.831 -24.452 -49.291 1.00 40.38 306 HIS D O 1
ATOM 5866 N N . PRO B 1 309 ? 3.766 -24.152 -50.393 1.00 35.84 307 PRO D N 1
ATOM 5867 C CA . PRO B 1 309 ? 3.360 -25.022 -51.508 1.00 33.27 307 PRO D CA 1
ATOM 5868 C C . PRO B 1 309 ? 3.263 -26.501 -51.181 1.00 47.25 307 PRO D C 1
ATOM 5869 O O . PRO B 1 309 ? 2.697 -27.246 -51.991 1.00 33.32 307 PRO D O 1
ATOM 5873 N N . ASN B 1 310 ? 3.798 -26.967 -50.053 1.00 58.72 308 ASN D N 1
ATOM 5874 C CA . ASN B 1 310 ? 3.773 -28.392 -49.759 1.00 67.45 308 ASN D CA 1
ATOM 5875 C C . ASN B 1 310 ? 2.877 -28.783 -48.592 1.00 70.48 308 ASN D C 1
ATOM 5876 O O . ASN B 1 310 ? 2.652 -29.982 -48.392 1.00 71.92 308 ASN D O 1
ATOM 5881 N N . GLY B 1 311 ? 2.361 -27.833 -47.824 1.00 69.87 309 GLY D N 1
ATOM 5882 C CA . GLY B 1 311 ? 1.543 -28.206 -46.690 1.00 72.84 309 GLY D CA 1
ATOM 5883 C C . GLY B 1 311 ? 0.792 -27.027 -46.117 1.00 76.87 309 GLY D C 1
ATOM 5884 O O . GLY B 1 311 ? 0.814 -25.922 -46.662 1.00 77.70 309 GLY D O 1
ATOM 5885 N N . ILE B 1 312 ? -0.015 -27.298 -45.094 1.00 82.72 310 ILE D N 1
ATOM 5886 C CA . ILE B 1 312 ? -0.746 -26.244 -44.400 1.00 85.19 310 ILE D CA 1
ATOM 5887 C C . ILE B 1 312 ? 0.231 -25.358 -43.634 1.00 88.46 310 ILE D C 1
ATOM 5888 O O . ILE B 1 312 ? 0.122 -24.134 -43.624 1.00 95.07 310 ILE D O 1
ATOM 5890 N N . VAL B 1 313 ? 1.168 -26.018 -42.963 1.00 82.13 311 VAL D N 1
ATOM 5891 C CA . VAL B 1 313 ? 2.223 -25.378 -42.191 1.00 71.17 311 VAL D CA 1
ATOM 5892 C C . VAL B 1 313 ? 3.465 -26.241 -42.351 1.00 64.91 311 VAL D C 1
ATOM 5893 O O . VAL B 1 313 ? 3.865 -26.934 -41.418 1.00 63.69 311 VAL D O 1
ATOM 5895 N N . GLU B 1 314 ? 4.141 -26.169 -43.492 1.00 60.37 312 GLU D N 1
ATOM 5896 C CA . GLU B 1 314 ? 5.327 -27.004 -43.687 1.00 55.69 312 GLU D CA 1
ATOM 5897 C C . GLU B 1 314 ? 6.659 -26.326 -43.981 1.00 50.80 312 GLU D C 1
ATOM 5898 O O . GLU B 1 314 ? 6.793 -25.115 -43.898 1.00 39.41 312 GLU D O 1
ATOM 5904 N N . ASN B 1 315 ? 7.631 -27.161 -44.333 1.00 63.63 313 ASN D N 1
ATOM 5905 C CA . ASN B 1 315 ? 9.026 -26.784 -44.568 1.00 71.82 313 ASN D CA 1
ATOM 5906 C C . ASN B 1 315 ? 9.451 -25.790 -45.651 1.00 80.45 313 ASN D C 1
ATOM 5907 O O . ASN B 1 315 ? 10.363 -25.013 -45.401 1.00 92.35 313 ASN D O 1
ATOM 5909 N N . PRO B 1 316 ? 8.862 -25.808 -46.844 1.00 49.59 314 PRO D N 1
ATOM 5910 C CA . PRO B 1 316 ? 9.284 -24.841 -47.869 1.00 40.78 314 PRO D CA 1
ATOM 5911 C C . PRO B 1 316 ? 8.310 -23.686 -47.993 1.00 37.16 314 PRO D C 1
ATOM 5912 O O . PRO B 1 316 ? 7.153 -23.925 -48.283 1.00 40.92 314 PRO D O 1
ATOM 5916 N N . VAL B 1 317 ? 8.765 -22.456 -47.783 1.00 37.35 315 VAL D N 1
ATOM 5917 C CA . VAL B 1 317 ? 7.883 -21.302 -47.885 1.00 36.68 315 VAL D CA 1
ATOM 5918 C C . VAL B 1 317 ? 8.365 -20.255 -48.886 1.00 41.22 315 VAL D C 1
ATOM 5919 O O . VAL B 1 317 ? 9.469 -19.739 -48.784 1.00 44.52 315 VAL D O 1
ATOM 5923 N N . TYR B 1 318 ? 7.493 -19.920 -49.825 1.00 35.30 316 TYR D N 1
ATOM 5924 C CA . TYR B 1 318 ? 7.749 -18.957 -50.880 1.00 34.88 316 TYR D CA 1
ATOM 5925 C C . TYR B 1 318 ? 7.387 -17.546 -50.427 1.00 34.86 316 TYR D C 1
ATOM 5926 O O . TYR B 1 318 ? 6.342 -17.318 -49.808 1.00 34.60 316 TYR D O 1
ATOM 5935 N N . GLU B 1 319 ? 8.279 -16.604 -50.746 1.00 35.42 317 GLU D N 1
ATOM 5936 C CA . GLU B 1 319 ? 8.183 -15.202 -50.334 1.00 42.35 317 GLU D CA 1
ATOM 5937 C C . GLU B 1 319 ? 7.700 -14.333 -51.495 1.00 51.73 317 GLU D C 1
ATOM 5938 O O . GLU B 1 319 ? 8.479 -13.642 -52.157 1.00 69.13 317 GLU D O 1
ATOM 5940 N N . VAL B 1 320 ? 6.402 -14.409 -51.771 1.00 41.03 318 VAL D N 1
ATOM 5941 C CA . VAL B 1 320 ? 5.815 -13.719 -52.918 1.00 33.13 318 VAL D CA 1
ATOM 5942 C C . VAL B 1 320 ? 5.789 -12.211 -52.673 1.00 33.36 318 VAL D C 1
ATOM 5943 O O . VAL B 1 320 ? 5.295 -11.740 -51.638 1.00 33.54 318 VAL D O 1
ATOM 5947 N N . ASP B 1 321 ? 6.325 -11.452 -53.635 1.00 33.42 319 ASP D N 1
ATOM 5948 C CA . ASP B 1 321 ? 6.423 -9.992 -53.588 1.00 33.73 319 ASP D CA 1
ATOM 5949 C C . ASP B 1 321 ? 5.645 -9.414 -54.763 1.00 33.38 319 ASP D C 1
ATOM 5950 O O . ASP B 1 321 ? 6.031 -9.610 -55.920 1.00 33.81 319 ASP D O 1
ATOM 5955 N N . PHE B 1 322 ? 4.556 -8.700 -54.473 1.00 32.69 320 PHE D N 1
ATOM 5956 C CA . PHE B 1 322 ? 3.694 -8.144 -55.510 1.00 32.09 320 PHE D CA 1
ATOM 5957 C C . PHE B 1 322 ? 3.992 -6.683 -55.832 1.00 38.97 320 PHE D C 1
ATOM 5958 O O . PHE B 1 322 ? 3.223 -6.057 -56.568 1.00 32.12 320 PHE D O 1
ATOM 5966 N N . THR B 1 323 ? 5.074 -6.125 -55.301 1.00 49.75 321 THR D N 1
ATOM 5967 C CA . THR B 1 323 ? 5.430 -4.751 -55.624 1.00 49.12 321 THR D CA 1
ATOM 5968 C C . THR B 1 323 ? 5.785 -4.640 -57.102 1.00 51.13 321 THR D C 1
ATOM 5969 O O . THR B 1 323 ? 6.612 -5.418 -57.597 1.00 53.99 321 THR D O 1
ATOM 5973 N N . PRO B 1 324 ? 5.192 -3.695 -57.840 1.00 41.78 322 PRO D N 1
ATOM 5974 C CA . PRO B 1 324 ? 5.558 -3.487 -59.244 1.00 40.05 322 PRO D CA 1
ATOM 5975 C C . PRO B 1 324 ? 6.952 -2.862 -59.366 1.00 36.14 322 PRO D C 1
ATOM 5976 O O . PRO B 1 324 ? 7.343 -2.128 -58.465 1.00 35.54 322 PRO D O 1
ATOM 5980 N N . PRO B 1 325 ? 7.688 -3.145 -60.452 1.00 35.19 323 PRO D N 1
ATOM 5981 C CA . PRO B 1 325 ? 7.267 -3.916 -61.626 1.00 34.59 323 PRO D CA 1
ATOM 5982 C C . PRO B 1 325 ? 7.723 -5.378 -61.600 1.00 34.34 323 PRO D C 1
ATOM 5983 O O . PRO B 1 325 ? 8.853 -5.662 -61.208 1.00 34.97 323 PRO D O 1
ATOM 5987 N N . PHE B 1 326 ? 6.838 -6.281 -62.017 1.00 33.49 324 PHE D N 1
ATOM 5988 C CA . PHE B 1 326 ? 7.163 -7.702 -62.071 1.00 36.02 324 PHE D CA 1
ATOM 5989 C C . PHE B 1 326 ? 8.260 -7.979 -63.095 1.00 39.37 324 PHE D C 1
ATOM 5990 O O . PHE B 1 326 ? 8.439 -7.239 -64.067 1.00 43.91 324 PHE D O 1
ATOM 5998 N N . ARG B 1 327 ? 9.002 -9.061 -62.855 1.00 38.51 325 ARG D N 1
ATOM 5999 C CA . ARG B 1 327 ? 10.073 -9.475 -63.753 1.00 37.44 325 ARG D CA 1
ATOM 6000 C C . ARG B 1 327 ? 9.545 -9.773 -65.152 1.00 38.66 325 ARG D C 1
ATOM 6001 O O . ARG B 1 327 ? 8.457 -10.329 -65.321 1.00 43.21 325 ARG D O 1
ATOM 6009 N N . LYS B 1 328 ? 10.326 -9.393 -66.159 1.00 40.70 326 LYS D N 1
ATOM 6010 C CA . LYS B 1 328 ? 10.028 -9.724 -67.544 1.00 37.09 326 LYS D CA 1
ATOM 6011 C C . LYS B 1 328 ? 11.031 -10.757 -68.032 1.00 35.98 326 LYS D C 1
ATOM 6012 O O . LYS B 1 328 ? 12.235 -10.634 -67.783 1.00 41.07 326 LYS D O 1
ATOM 6018 N N . VAL B 1 329 ? 10.533 -11.778 -68.721 1.00 34.64 327 VAL D N 1
ATOM 6019 C CA . VAL B 1 329 ? 11.365 -12.855 -69.243 1.00 34.98 327 VAL D CA 1
ATOM 6020 C C . VAL B 1 329 ? 10.859 -13.190 -70.636 1.00 34.86 327 VAL D C 1
ATOM 6021 O O . VAL B 1 329 ? 9.648 -13.190 -70.885 1.00 34.19 327 VAL D O 1
ATOM 6025 N N . ASN B 1 330 ? 11.781 -13.476 -71.545 1.00 37.50 328 ASN D N 1
ATOM 6026 C CA . ASN B 1 330 ? 11.435 -13.951 -72.873 1.00 44.24 328 ASN D CA 1
ATOM 6027 C C . ASN B 1 330 ? 11.680 -15.450 -72.971 1.00 38.32 328 ASN D C 1
ATOM 6028 O O . ASN B 1 330 ? 12.415 -16.038 -72.175 1.00 40.11 328 ASN D O 1
ATOM 6033 N N . ILE B 1 331 ? 11.041 -16.067 -73.964 1.00 35.25 329 ILE D N 1
ATOM 6034 C CA . ILE B 1 331 ? 11.220 -17.496 -74.189 1.00 35.18 329 ILE D CA 1
ATOM 6035 C C . ILE B 1 331 ? 12.605 -17.769 -74.765 1.00 36.85 329 ILE D C 1
ATOM 6036 O O . ILE B 1 331 ? 13.334 -18.643 -74.284 1.00 40.38 329 ILE D O 1
ATOM 6041 N N . TYR B 1 332 ? 12.989 -17.015 -75.797 1.00 38.57 330 TYR D N 1
ATOM 6042 C CA . TYR B 1 332 ? 14.250 -17.266 -76.492 1.00 37.91 330 TYR D CA 1
ATOM 6043 C C . TYR B 1 332 ? 15.464 -16.925 -75.636 1.00 41.60 330 TYR D C 1
ATOM 6044 O O . TYR B 1 332 ? 16.379 -17.741 -75.500 1.00 47.30 330 TYR D O 1
ATOM 6053 N N . ASP B 1 333 ? 15.509 -15.718 -75.074 1.00 51.05 331 ASP D N 1
ATOM 6054 C CA . ASP B 1 333 ? 16.674 -15.325 -74.284 1.00 52.60 331 ASP D CA 1
ATOM 6055 C C . ASP B 1 333 ? 16.842 -16.215 -73.056 1.00 42.72 331 ASP D C 1
ATOM 6056 O O . ASP B 1 333 ? 17.935 -16.737 -72.794 1.00 44.62 331 ASP D O 1
ATOM 6061 N N . GLY B 1 334 ? 15.755 -16.428 -72.310 1.00 37.78 332 GLY D N 1
ATOM 6062 C CA . GLY B 1 334 ? 15.850 -17.183 -71.074 1.00 37.42 332 GLY D CA 1
ATOM 6063 C C . GLY B 1 334 ? 16.072 -18.670 -71.260 1.00 37.37 332 GLY D C 1
ATOM 6064 O O . GLY B 1 334 ? 16.780 -19.295 -70.465 1.00 37.63 332 GLY D O 1
ATOM 6065 N N . LEU B 1 335 ? 15.464 -19.265 -72.289 1.00 37.09 333 LEU D N 1
ATOM 6066 C CA . LEU B 1 335 ? 15.700 -20.680 -72.561 1.00 37.14 333 LEU D CA 1
ATOM 6067 C C . LEU B 1 335 ? 17.021 -20.925 -73.282 1.00 42.88 333 LEU D C 1
ATOM 6068 O O . LEU B 1 335 ? 17.635 -21.977 -73.090 1.00 50.63 333 LEU D O 1
ATOM 6073 N N . GLN B 1 336 ? 17.477 -19.980 -74.107 1.00 45.21 334 GLN D N 1
ATOM 6074 C CA . GLN B 1 336 ? 18.790 -20.132 -74.730 1.00 39.98 334 GLN D CA 1
ATOM 6075 C C . GLN B 1 336 ? 19.900 -19.999 -73.699 1.00 40.54 334 GLN D C 1
ATOM 6076 O O . GLN B 1 336 ? 20.882 -20.749 -73.737 1.00 41.21 334 GLN D O 1
ATOM 6082 N N . GLU B 1 337 ? 19.762 -19.054 -72.768 1.00 40.36 335 GLU D N 1
ATOM 6083 C CA . GLU B 1 337 ? 20.739 -18.950 -71.691 1.00 40.91 335 GLU D CA 1
ATOM 6084 C C . GLU B 1 337 ? 20.638 -20.144 -70.750 1.00 40.46 335 GLU D C 1
ATOM 6085 O O . GLU B 1 337 ? 21.648 -20.779 -70.425 1.00 41.13 335 GLU D O 1
ATOM 6087 N N . LYS B 1 338 ? 19.418 -20.473 -70.318 1.00 39.40 336 LYS D N 1
ATOM 6088 C CA . LYS B 1 338 ? 19.228 -21.532 -69.331 1.00 39.01 336 LYS D CA 1
ATOM 6089 C C . LYS B 1 338 ? 19.694 -22.879 -69.874 1.00 39.31 336 LYS D C 1
ATOM 6090 O O . LYS B 1 338 ? 20.273 -23.687 -69.138 1.00 39.75 336 LYS D O 1
ATOM 6096 N N . LEU B 1 339 ? 19.439 -23.146 -71.159 1.00 41.15 337 LEU D N 1
ATOM 6097 C CA . LEU B 1 339 ? 19.874 -24.394 -71.774 1.00 44.23 337 LEU D CA 1
ATOM 6098 C C . LEU B 1 339 ? 21.331 -24.332 -72.211 1.00 46.48 337 LEU D C 1
ATOM 6099 O O . LEU B 1 339 ? 21.964 -25.380 -72.371 1.00 54.44 337 LEU D O 1
ATOM 6104 N N . GLY B 1 340 ? 21.865 -23.130 -72.409 1.00 37.79 338 GLY D N 1
ATOM 6105 C CA . GLY B 1 340 ? 23.241 -22.955 -72.835 1.00 38.23 338 GLY D CA 1
ATOM 6106 C C . GLY B 1 340 ? 23.500 -23.292 -74.285 1.00 37.96 338 GLY D C 1
ATOM 6107 O O . GLY B 1 340 ? 24.587 -23.776 -74.617 1.00 38.65 338 GLY D O 1
ATOM 6108 N N . ILE B 1 341 ? 22.528 -23.046 -75.164 1.00 37.02 339 ILE D N 1
ATOM 6109 C CA . ILE B 1 341 ? 22.681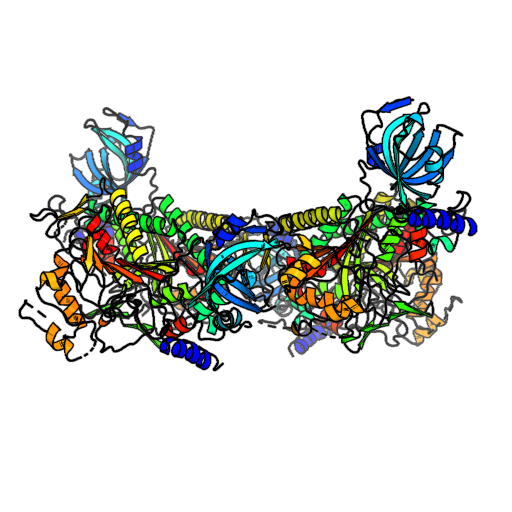 -23.251 -76.598 1.00 36.72 339 ILE D CA 1
ATOM 6110 C C . ILE B 1 341 ? 21.946 -22.119 -77.305 1.00 35.92 339 ILE D C 1
ATOM 6111 O O . ILE B 1 341 ? 21.148 -21.396 -76.707 1.00 35.50 339 ILE D O 1
ATOM 6116 N N . GLN B 1 342 ? 22.225 -21.968 -78.593 1.00 35.75 340 GLN D N 1
ATOM 6117 C CA . GLN B 1 342 ? 21.580 -20.969 -79.429 1.00 35.09 340 GLN D CA 1
ATOM 6118 C C . GLN B 1 342 ? 20.570 -21.678 -80.317 1.00 34.40 340 GLN D C 1
ATOM 6119 O O . GLN B 1 342 ? 20.898 -22.678 -80.966 1.00 34.55 340 GLN D O 1
ATOM 6121 N N . PHE B 1 343 ? 19.364 -21.152 -80.358 1.00 33.69 341 PHE D N 1
ATOM 6122 C CA . PHE B 1 343 ? 18.285 -21.792 -81.091 1.00 33.05 341 PHE D CA 1
ATOM 6123 C C . PHE B 1 343 ? 18.261 -21.292 -82.523 1.00 32.79 341 PHE D C 1
ATOM 6124 O O . PHE B 1 343 ? 18.880 -20.274 -82.843 1.00 33.02 341 PHE D O 1
ATOM 6132 N N . PRO B 1 344 ? 17.565 -21.989 -83.422 1.00 33.54 342 PRO D N 1
ATOM 6133 C CA . PRO B 1 344 ? 17.368 -21.435 -84.752 1.00 32.33 342 PRO D CA 1
ATOM 6134 C C . PRO B 1 344 ? 16.417 -20.257 -84.665 1.00 31.65 342 PRO D C 1
ATOM 6135 O O . PRO B 1 344 ? 15.614 -20.165 -83.720 1.00 32.82 342 PRO D O 1
ATOM 6139 N N . PRO B 1 345 ? 16.504 -19.306 -85.592 1.00 31.63 343 PRO D N 1
ATOM 6140 C CA . PRO B 1 345 ? 15.562 -18.184 -85.571 1.00 31.23 343 PRO D CA 1
ATOM 6141 C C . PRO B 1 345 ? 14.135 -18.709 -85.646 1.00 30.76 343 PRO D C 1
ATOM 6142 O O . PRO B 1 345 ? 13.859 -19.903 -85.841 1.00 30.49 343 PRO D O 1
ATOM 6146 N N . ALA B 1 346 ? 13.199 -17.789 -85.498 1.00 34.19 344 ALA D N 1
ATOM 6147 C CA . ALA B 1 346 ? 11.827 -18.261 -85.439 1.00 33.59 344 ALA D CA 1
ATOM 6148 C C . ALA B 1 346 ? 11.410 -18.723 -86.831 1.00 37.85 344 ALA D C 1
ATOM 6149 O O . ALA B 1 346 ? 10.873 -17.950 -87.630 1.00 33.40 344 ALA D O 1
ATOM 6151 N N . ASP B 1 347 ? 11.693 -19.995 -87.130 1.00 57.49 345 ASP D N 1
ATOM 6152 C CA . ASP B 1 347 ? 11.402 -20.586 -88.434 1.00 65.48 345 ASP D CA 1
ATOM 6153 C C . ASP B 1 347 ? 10.360 -21.680 -88.256 1.00 77.15 345 ASP D C 1
ATOM 6154 O O . ASP B 1 347 ? 9.243 -21.543 -88.759 1.00 81.78 345 ASP D O 1
ATOM 6156 N N . THR B 1 348 ? 10.698 -22.762 -87.552 1.00 57.93 346 THR D N 1
ATOM 6157 C CA . THR B 1 348 ? 9.761 -23.799 -87.137 1.00 51.70 346 THR D CA 1
ATOM 6158 C C . THR B 1 348 ? 8.906 -24.306 -88.292 1.00 63.84 346 THR D C 1
ATOM 6159 O O . THR B 1 348 ? 7.744 -23.914 -88.441 1.00 57.60 346 THR D O 1
ATOM 6163 N N . LEU B 1 349 ? 9.484 -25.171 -89.119 1.00 94.31 347 LEU D N 1
ATOM 6164 C CA . LEU B 1 349 ? 8.732 -25.823 -90.181 1.00 97.62 347 LEU D CA 1
ATOM 6165 C C . LEU B 1 349 ? 8.941 -27.328 -90.097 1.00 94.08 347 LEU D C 1
ATOM 6166 O O . LEU B 1 349 ? 8.064 -28.058 -89.622 1.00 98.06 347 LEU D O 1
ATOM 6168 N N . ASP B 1 350 ? 10.109 -27.797 -90.536 1.00 69.53 348 ASP D N 1
ATOM 6169 C CA . ASP B 1 350 ? 10.413 -29.222 -90.505 1.00 47.18 348 ASP D CA 1
ATOM 6170 C C . ASP B 1 350 ? 11.790 -29.472 -89.903 1.00 35.87 348 ASP D C 1
ATOM 6171 O O . ASP B 1 350 ? 11.943 -30.327 -89.025 1.00 30.64 348 ASP D O 1
ATOM 6176 N N . THR B 1 351 ? 12.784 -28.722 -90.361 1.00 33.61 349 THR D N 1
ATOM 6177 C CA . THR B 1 351 ? 14.157 -28.851 -89.880 1.00 35.94 349 THR D CA 1
ATOM 6178 C C . THR B 1 351 ? 14.268 -28.524 -88.400 1.00 42.49 349 THR D C 1
ATOM 6179 O O . THR B 1 351 ? 15.015 -29.159 -87.664 1.00 31.65 349 THR D O 1
ATOM 6181 N N . ASP B 1 352 ? 13.508 -27.520 -87.982 1.00 61.86 350 ASP D N 1
ATOM 6182 C CA . ASP B 1 352 ? 13.481 -27.035 -86.604 1.00 61.30 350 ASP D CA 1
ATOM 6183 C C . ASP B 1 352 ? 13.015 -28.088 -85.614 1.00 56.09 350 ASP D C 1
ATOM 6184 O O . ASP B 1 352 ? 13.507 -28.157 -84.495 1.00 60.47 350 ASP D O 1
ATOM 6186 N N . GLU B 1 353 ? 12.077 -28.922 -86.038 1.00 51.45 351 GLU D N 1
ATOM 6187 C CA . GLU B 1 353 ? 11.518 -29.949 -85.174 1.00 44.98 351 GLU D CA 1
ATOM 6188 C C . GLU B 1 353 ? 12.582 -30.909 -84.652 1.00 42.02 351 GLU D C 1
ATOM 6189 O O . GLU B 1 353 ? 12.528 -31.314 -83.497 1.00 40.05 351 GLU D O 1
ATOM 6195 N N . ALA B 1 354 ? 13.538 -31.289 -85.489 1.00 46.98 352 ALA D N 1
ATOM 6196 C CA . ALA B 1 354 ? 14.587 -32.191 -85.038 1.00 44.63 352 ALA D CA 1
ATOM 6197 C C . ALA B 1 354 ? 15.429 -31.570 -83.926 1.00 48.56 352 ALA D C 1
ATOM 6198 O O . ALA B 1 354 ? 15.748 -32.232 -82.946 1.00 55.53 352 ALA D O 1
ATOM 6200 N N . ASN B 1 355 ? 15.788 -30.300 -84.071 1.00 46.70 353 ASN D N 1
ATOM 6201 C CA . ASN B 1 355 ? 16.590 -29.633 -83.049 1.00 42.73 353 ASN D CA 1
ATOM 6202 C C . ASN B 1 355 ? 15.856 -29.513 -81.731 1.00 43.94 353 ASN D C 1
ATOM 6203 O O . ASN B 1 355 ? 16.431 -29.696 -80.668 1.00 50.29 353 ASN D O 1
ATOM 6208 N N . LYS B 1 356 ? 14.567 -29.225 -81.817 1.00 46.62 354 LYS D N 1
ATOM 6209 C CA . LYS B 1 356 ? 13.737 -29.043 -80.638 1.00 45.48 354 LYS D CA 1
ATOM 6210 C C . LYS B 1 356 ? 13.653 -30.279 -79.760 1.00 46.39 354 LYS D C 1
ATOM 6211 O O . LYS B 1 356 ? 13.566 -30.155 -78.543 1.00 47.37 354 LYS D O 1
ATOM 6217 N N . PHE B 1 357 ? 13.628 -31.462 -80.365 1.00 50.38 355 PHE D N 1
ATOM 6218 C CA . PHE B 1 357 ? 13.561 -32.672 -79.568 1.00 47.32 355 PHE D CA 1
ATOM 6219 C C . PHE B 1 357 ? 14.817 -32.686 -78.723 1.00 52.92 355 PHE D C 1
ATOM 6220 O O . PHE B 1 357 ? 15.923 -32.555 -79.243 1.00 54.86 355 PHE D O 1
ATOM 6222 N N . PHE B 1 358 ? 14.643 -32.882 -77.421 1.00 52.56 356 PHE D N 1
ATOM 6223 C CA . PHE B 1 358 ? 15.773 -32.865 -76.505 1.00 53.56 356 PHE D CA 1
ATOM 6224 C C . PHE B 1 358 ? 15.880 -34.057 -75.582 1.00 54.96 356 PHE D C 1
ATOM 6225 O O . PHE B 1 358 ? 15.435 -34.021 -74.444 1.00 50.94 356 PHE D O 1
ATOM 6233 N N . ASP B 1 359 ? 16.440 -35.133 -76.115 1.00 62.14 357 ASP D N 1
ATOM 6234 C CA . ASP B 1 359 ? 16.733 -36.339 -75.359 1.00 66.38 357 ASP D CA 1
ATOM 6235 C C . ASP B 1 359 ? 17.837 -36.043 -74.336 1.00 72.22 357 ASP D C 1
ATOM 6236 O O . ASP B 1 359 ? 17.821 -36.557 -73.222 1.00 71.75 357 ASP D O 1
ATOM 6238 N N . LYS B 1 360 ? 18.784 -35.191 -74.731 1.00 84.89 358 LYS D N 1
ATOM 6239 C CA . LYS B 1 360 ? 19.936 -34.838 -73.916 1.00 88.09 358 LYS D CA 1
ATOM 6240 C C . LYS B 1 360 ? 19.539 -34.232 -72.582 1.00 87.74 358 LYS D C 1
ATOM 6241 O O . LYS B 1 360 ? 20.137 -34.557 -71.561 1.00 100.66 358 LYS D O 1
ATOM 6244 N N . LEU B 1 361 ? 18.596 -33.308 -72.595 1.00 60.11 359 LEU D N 1
ATOM 6245 C CA . LEU B 1 361 ? 18.111 -32.768 -71.346 1.00 41.90 359 LEU D CA 1
ATOM 6246 C C . LEU B 1 361 ? 17.029 -33.764 -70.974 1.00 43.16 359 LEU D C 1
ATOM 6247 O O . LEU B 1 361 ? 16.148 -34.065 -71.781 1.00 47.98 359 LEU D O 1
ATOM 6252 N N . ALA B 1 362 ? 17.051 -34.258 -69.747 1.00 58.95 360 ALA D N 1
ATOM 6253 C CA . ALA B 1 362 ? 16.079 -35.272 -69.369 1.00 54.64 360 ALA D CA 1
ATOM 6254 C C . ALA B 1 362 ? 14.736 -34.675 -68.993 1.00 47.81 360 ALA D C 1
ATOM 6255 O O . ALA B 1 362 ? 14.399 -34.557 -67.819 1.00 49.61 360 ALA D O 1
ATOM 6257 N N . VAL B 1 363 ? 13.975 -34.296 -70.015 1.00 38.13 361 VAL D N 1
ATOM 6258 C CA . VAL B 1 363 ? 12.655 -33.736 -69.824 1.00 37.39 361 VAL D CA 1
ATOM 6259 C C . VAL B 1 363 ? 11.668 -34.717 -70.423 1.00 38.41 361 VAL D C 1
ATOM 6260 O O . VAL B 1 363 ? 11.745 -35.042 -71.604 1.00 36.80 361 VAL D O 1
ATOM 6262 N N . GLU B 1 364 ? 10.749 -35.197 -69.596 1.00 52.60 362 GLU D N 1
ATOM 6263 C CA . GLU B 1 364 ? 9.740 -36.149 -70.033 1.00 52.50 362 GLU D CA 1
ATOM 6264 C C . GLU B 1 364 ? 8.655 -35.505 -70.876 1.00 55.54 362 GLU D C 1
ATOM 6265 O O . GLU B 1 364 ? 8.307 -34.345 -70.675 1.00 52.61 362 GLU D O 1
ATOM 6267 N N . ASN B 1 365 ? 8.128 -36.267 -71.826 1.00 65.28 363 ASN D N 1
ATOM 6268 C CA . ASN B 1 365 ? 7.039 -35.791 -72.671 1.00 67.91 363 ASN D CA 1
ATOM 6269 C C . ASN B 1 365 ? 6.197 -36.968 -73.153 1.00 71.08 363 ASN D C 1
ATOM 6270 O O . ASN B 1 365 ? 6.161 -37.271 -74.345 1.00 71.40 363 ASN D O 1
ATOM 6275 N N . ALA B 1 371 ? 3.168 -38.914 -78.070 1.00 60.49 369 ALA D N 1
ATOM 6276 C CA . ALA B 1 371 ? 2.600 -37.913 -77.172 1.00 55.71 369 ALA D CA 1
ATOM 6277 C C . ALA B 1 371 ? 1.409 -37.166 -77.793 1.00 60.65 369 ALA D C 1
ATOM 6278 O O . ALA B 1 371 ? 0.375 -37.025 -77.138 1.00 63.75 369 ALA D O 1
ATOM 6280 N N . PRO B 1 372 ? 1.533 -36.667 -79.042 1.00 54.13 370 PRO D N 1
ATOM 6281 C CA . PRO B 1 372 ? 2.636 -36.520 -80.002 1.00 45.13 370 PRO D CA 1
ATOM 6282 C C . PRO B 1 372 ? 3.478 -35.280 -79.709 1.00 40.07 370 PRO D C 1
ATOM 6283 O O . PRO B 1 372 ? 2.924 -34.222 -79.415 1.00 39.54 370 PRO D O 1
ATOM 6287 N N . ARG B 1 373 ? 4.798 -35.396 -79.812 1.00 48.38 371 ARG D N 1
ATOM 6288 C CA . ARG B 1 373 ? 5.707 -34.317 -79.446 1.00 50.04 371 ARG D CA 1
ATOM 6289 C C . ARG B 1 373 ? 6.110 -33.558 -80.704 1.00 49.09 371 ARG D C 1
ATOM 6290 O O . ARG B 1 373 ? 6.830 -34.085 -81.557 1.00 41.63 371 ARG D O 1
ATOM 6292 N N . THR B 1 374 ? 5.646 -32.318 -80.806 1.00 60.04 372 THR D N 1
ATOM 6293 C CA . THR B 1 374 ? 5.962 -31.415 -81.899 1.00 62.28 372 THR D CA 1
ATOM 6294 C C . THR B 1 374 ? 6.680 -30.192 -81.345 1.00 67.03 372 THR D C 1
ATOM 6295 O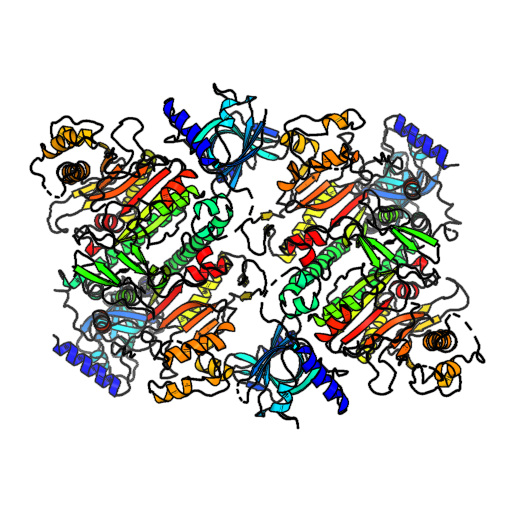 O . THR B 1 374 ? 6.78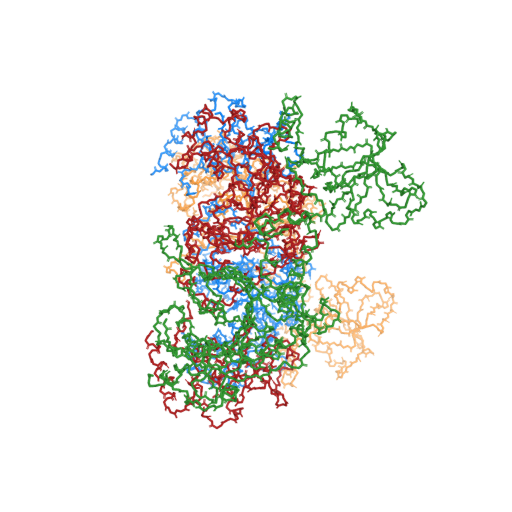1 -30.003 -80.130 1.00 77.03 372 THR D O 1
ATOM 6299 N N . THR B 1 375 ? 7.179 -29.360 -82.265 1.00 48.84 373 THR D N 1
ATOM 6300 C CA . THR B 1 375 ? 8.009 -28.218 -81.888 1.00 30.90 373 THR D CA 1
ATOM 6301 C C . THR B 1 375 ? 7.325 -27.318 -80.865 1.00 29.68 373 THR D C 1
ATOM 6302 O O . THR B 1 375 ? 7.980 -26.786 -79.960 1.00 29.91 373 THR D O 1
ATOM 6306 N N . ALA B 1 376 ? 6.017 -27.112 -81.002 1.00 29.27 374 ALA D N 1
ATOM 6307 C CA . ALA B 1 376 ? 5.329 -26.255 -80.045 1.00 29.07 374 ALA D CA 1
ATOM 6308 C C . ALA B 1 376 ? 5.149 -26.975 -78.718 1.00 29.44 374 ALA D C 1
ATOM 6309 O O . ALA B 1 376 ? 5.319 -26.380 -77.648 1.00 29.55 374 ALA D O 1
ATOM 6311 N N . ARG B 1 377 ? 4.787 -28.257 -78.771 1.00 29.68 375 ARG D N 1
ATOM 6312 C CA . ARG B 1 377 ? 4.590 -29.020 -77.545 1.00 33.43 375 ARG D CA 1
ATOM 6313 C C . ARG B 1 377 ? 5.921 -29.342 -76.867 1.00 31.81 375 ARG D C 1
ATOM 6314 O O . ARG B 1 377 ? 6.010 -29.348 -75.634 1.00 33.25 375 ARG D O 1
ATOM 6322 N N . LEU B 1 378 ? 6.960 -29.642 -77.652 1.00 30.90 376 LEU D N 1
ATOM 6323 C CA . LEU B 1 378 ? 8.297 -29.816 -77.084 1.00 32.86 376 LEU D CA 1
ATOM 6324 C C . LEU B 1 378 ? 8.800 -28.522 -76.456 1.00 31.44 376 LEU D C 1
ATOM 6325 O O . LEU B 1 378 ? 9.309 -28.521 -75.328 1.00 31.93 376 LEU D O 1
ATOM 6330 N N . LEU B 1 379 ? 8.685 -27.410 -77.188 1.00 30.89 377 LEU D N 1
ATOM 6331 C CA . LEU B 1 379 ? 9.101 -26.117 -76.654 1.00 30.83 377 LEU D CA 1
ATOM 6332 C C . LEU B 1 379 ? 8.354 -25.786 -75.367 1.00 32.20 377 LEU D C 1
ATOM 6333 O O . LEU B 1 379 ? 8.939 -25.242 -74.422 1.00 36.61 377 LEU D O 1
ATOM 6338 N N . ASP B 1 380 ? 7.056 -26.094 -75.320 1.00 39.20 378 ASP D N 1
ATOM 6339 C CA . ASP B 1 380 ? 6.274 -25.853 -74.113 1.00 39.33 378 ASP D CA 1
ATOM 6340 C C . ASP B 1 380 ? 6.703 -26.770 -72.979 1.00 37.07 378 ASP D C 1
ATOM 6341 O O . ASP B 1 380 ? 6.642 -26.369 -71.814 1.00 35.12 378 ASP D O 1
ATOM 6346 N N . LYS B 1 381 ? 7.097 -28.007 -73.299 1.00 31.70 379 LYS D N 1
ATOM 6347 C CA . LYS B 1 381 ? 7.541 -28.949 -72.279 1.00 32.50 379 LYS D CA 1
ATOM 6348 C C . LYS B 1 381 ? 8.905 -28.571 -71.724 1.00 33.03 379 LYS D C 1
ATOM 6349 O O . LYS B 1 381 ? 9.184 -28.834 -70.549 1.00 33.67 379 LYS D O 1
ATOM 6351 N N . LEU B 1 382 ? 9.775 -27.983 -72.548 1.00 32.84 380 LEU D N 1
ATOM 6352 C CA . LEU B 1 382 ? 11.050 -27.495 -72.036 1.00 33.34 380 LEU D CA 1
ATOM 6353 C C . LEU B 1 382 ? 10.802 -26.380 -71.034 1.00 33.26 380 LEU D C 1
ATOM 6354 O O . LEU B 1 382 ? 11.351 -26.383 -69.927 1.00 33.91 380 LEU D O 1
ATOM 6359 N N . ILE B 1 383 ? 9.982 -25.402 -71.424 1.00 32.51 381 ILE D N 1
ATOM 6360 C CA . ILE B 1 383 ? 9.407 -24.477 -70.465 1.00 32.36 381 ILE D CA 1
ATOM 6361 C C . ILE B 1 383 ? 8.619 -25.311 -69.454 1.00 39.86 381 ILE D C 1
ATOM 6362 O O . ILE B 1 383 ? 8.176 -26.427 -69.750 1.00 42.07 381 ILE D O 1
ATOM 6367 N N . GLY B 1 384 ? 8.456 -24.793 -68.247 1.00 47.29 382 GLY D N 1
ATOM 6368 C CA . GLY B 1 384 ? 7.793 -25.570 -67.216 1.00 51.06 382 GLY D CA 1
ATOM 6369 C C . GLY B 1 384 ? 8.768 -26.390 -66.418 1.00 53.93 382 GLY D C 1
ATOM 6370 O O . GLY B 1 384 ? 8.606 -26.552 -65.208 1.00 64.18 382 GLY D O 1
ATOM 6371 N N . GLU B 1 385 ? 9.767 -26.956 -67.089 1.00 51.41 383 GLU D N 1
ATOM 6372 C CA . GLU B 1 385 ? 10.815 -27.677 -66.386 1.00 54.62 383 GLU D CA 1
ATOM 6373 C C . GLU B 1 385 ? 11.921 -26.726 -65.947 1.00 61.47 383 GLU D C 1
ATOM 6374 O O . GLU B 1 385 ? 12.314 -26.714 -64.778 1.00 72.44 383 GLU D O 1
ATOM 6380 N N . PHE B 1 386 ? 12.437 -25.930 -66.881 1.00 48.81 384 PHE D N 1
ATOM 6381 C CA . PHE B 1 386 ? 13.567 -25.049 -66.615 1.00 44.90 384 PHE D CA 1
ATOM 6382 C C . PHE B 1 386 ? 13.129 -23.656 -66.165 1.00 45.33 384 PHE D C 1
ATOM 6383 O O . PHE B 1 386 ? 13.610 -23.156 -65.145 1.00 50.04 384 PHE D O 1
ATOM 6391 N N . LEU B 1 387 ? 12.230 -23.015 -66.913 1.00 41.09 385 LEU D N 1
ATOM 6392 C CA . LEU B 1 387 ? 11.861 -21.623 -66.645 1.00 34.91 385 LEU D CA 1
ATOM 6393 C C . LEU B 1 387 ? 10.766 -21.467 -65.596 1.00 33.94 385 LEU D C 1
ATOM 6394 O O . LEU B 1 387 ? 10.818 -20.527 -64.803 1.00 34.65 385 LEU D O 1
ATOM 6399 N N . GLU B 1 388 ? 9.765 -22.335 -65.580 1.00 38.22 386 GLU D N 1
ATOM 6400 C CA . GLU B 1 388 ? 8.637 -22.075 -64.691 1.00 38.87 386 GLU D CA 1
ATOM 6401 C C . GLU B 1 388 ? 8.999 -22.250 -63.216 1.00 34.47 386 GLU D C 1
ATOM 6402 O O . GLU B 1 388 ? 8.581 -21.420 -62.398 1.00 34.42 386 GLU D O 1
ATOM 6408 N N . PRO B 1 389 ? 9.741 -23.292 -62.814 1.00 35.32 387 PRO D N 1
ATOM 6409 C CA . PRO B 1 389 ? 10.034 -23.444 -61.380 1.00 36.22 387 PRO D CA 1
ATOM 6410 C C . PRO B 1 389 ? 10.854 -22.312 -60.781 1.00 36.49 387 PRO D C 1
ATOM 6411 O O . PRO B 1 389 ? 10.843 -22.158 -59.554 1.00 40.46 387 PRO D O 1
ATOM 6415 N N . THR B 1 390 ? 11.564 -21.517 -61.587 1.00 36.15 388 THR D N 1
ATOM 6416 C CA . THR B 1 390 ? 12.280 -20.378 -61.021 1.00 38.30 388 THR D CA 1
ATOM 6417 C C . THR B 1 390 ? 11.345 -19.238 -60.640 1.00 44.16 388 THR D C 1
ATOM 6418 O O . THR B 1 390 ? 11.787 -18.291 -59.981 1.00 45.62 388 THR D O 1
ATOM 6422 N N . PHE B 1 391 ? 10.074 -19.306 -61.034 1.00 52.72 389 PHE D N 1
ATOM 6423 C CA . PHE B 1 391 ? 9.137 -18.203 -60.853 1.00 51.85 389 PHE D CA 1
ATOM 6424 C C . PHE B 1 391 ? 8.405 -18.378 -59.529 1.00 54.41 389 PHE D C 1
ATOM 6425 O O . PHE B 1 391 ? 7.564 -19.272 -59.384 1.00 58.64 389 PHE D O 1
ATOM 6433 N N . ILE B 1 392 ? 8.727 -17.521 -58.564 1.00 46.90 390 ILE D N 1
ATOM 6434 C CA . ILE B 1 392 ? 8.036 -17.472 -57.279 1.00 41.62 390 ILE D CA 1
ATOM 6435 C C . ILE B 1 392 ? 7.273 -16.161 -57.139 1.00 41.37 390 ILE D C 1
ATOM 6436 O O . ILE B 1 392 ? 6.045 -16.152 -57.032 1.00 43.75 390 ILE D O 1
ATOM 6441 N N . SER B 1 393 ? 7.990 -15.038 -57.135 1.00 46.51 391 SER D N 1
ATOM 6442 C CA . SER B 1 393 ? 7.367 -13.738 -57.315 1.00 42.57 391 SER D CA 1
ATOM 6443 C C . SER B 1 393 ? 6.670 -13.679 -58.674 1.00 33.30 391 SER D C 1
ATOM 6444 O O . SER B 1 393 ? 7.090 -14.354 -59.621 1.00 33.20 391 SER D O 1
ATOM 6447 N N . PRO B 1 394 ? 5.584 -12.915 -58.788 1.00 32.66 392 PRO D N 1
ATOM 6448 C CA . PRO B 1 394 ? 4.877 -12.820 -60.072 1.00 31.85 392 PRO D CA 1
ATOM 6449 C C . PRO B 1 394 ? 5.827 -12.434 -61.194 1.00 31.71 392 PRO D C 1
ATOM 6450 O O . PRO B 1 394 ? 6.614 -11.492 -61.070 1.00 31.92 392 PRO D O 1
ATOM 6454 N N . THR B 1 395 ? 5.761 -13.176 -62.298 1.00 31.40 393 THR D N 1
ATOM 6455 C CA . THR B 1 395 ? 6.716 -13.000 -63.384 1.00 31.35 393 THR D CA 1
ATOM 6456 C C . THR B 1 395 ? 6.000 -13.011 -64.724 1.00 31.75 393 THR D C 1
ATOM 6457 O O . THR B 1 395 ? 5.138 -13.860 -64.965 1.00 36.09 393 THR D O 1
ATOM 6461 N N . PHE B 1 396 ? 6.361 -12.061 -65.584 1.00 32.15 394 PHE D N 1
ATOM 6462 C CA . PHE B 1 396 ? 5.872 -12.017 -66.953 1.00 29.85 394 PHE D CA 1
ATOM 6463 C C . PHE B 1 396 ? 6.767 -12.876 -67.837 1.00 30.02 394 PHE D C 1
ATOM 6464 O O . PHE B 1 396 ? 7.988 -12.693 -67.858 1.00 30.46 394 PHE D O 1
ATOM 6472 N N . LEU B 1 397 ? 6.158 -13.805 -68.564 1.00 29.71 395 LEU D N 1
ATOM 6473 C CA . LEU B 1 397 ? 6.856 -14.637 -69.536 1.00 29.79 395 LEU D CA 1
ATOM 6474 C C . LEU B 1 397 ? 6.359 -14.206 -70.908 1.00 38.35 395 LEU D C 1
ATOM 6475 O O . LEU B 1 397 ? 5.197 -14.441 -71.256 1.00 28.84 395 LEU D O 1
ATOM 6480 N N . THR B 1 398 ? 7.237 -13.584 -71.686 1.00 29.37 396 THR D N 1
ATOM 6481 C CA . THR B 1 398 ? 6.827 -12.828 -72.857 1.00 30.05 396 THR D CA 1
ATOM 6482 C C . THR B 1 398 ? 7.373 -13.458 -74.130 1.00 30.45 396 THR D C 1
ATOM 6483 O O . THR B 1 398 ? 8.337 -14.226 -74.111 1.00 35.70 396 THR D O 1
ATOM 6487 N N . GLY B 1 399 ? 6.726 -13.119 -75.242 1.00 32.32 397 GLY D N 1
ATOM 6488 C CA . GLY B 1 399 ? 7.210 -13.496 -76.553 1.00 36.25 397 GLY D CA 1
ATOM 6489 C C . GLY B 1 399 ? 7.181 -14.981 -76.838 1.00 34.19 397 GLY D C 1
ATOM 6490 O O . GLY B 1 399 ? 8.217 -15.575 -77.152 1.00 40.18 397 GLY D O 1
ATOM 6491 N N . HIS B 1 400 ? 6.008 -15.598 -76.729 1.00 34.79 398 HIS D N 1
ATOM 6492 C CA . HIS B 1 400 ? 5.884 -16.983 -77.141 1.00 32.05 398 HIS D CA 1
ATOM 6493 C C . HIS B 1 400 ? 5.971 -17.062 -78.663 1.00 31.07 398 HIS D C 1
ATOM 6494 O O . HIS B 1 400 ? 5.645 -16.098 -79.361 1.00 33.02 398 HIS D O 1
ATOM 6501 N N . PRO B 1 401 ? 6.415 -18.194 -79.204 1.00 28.54 399 PRO D N 1
ATOM 6502 C CA . PRO B 1 401 ? 6.407 -18.360 -80.661 1.00 32.34 399 PRO D CA 1
ATOM 6503 C C . PRO B 1 401 ? 4.989 -18.315 -81.213 1.00 38.46 399 PRO D C 1
ATOM 6504 O O . PRO B 1 401 ? 4.002 -18.435 -80.484 1.00 44.30 399 PRO D O 1
ATOM 6508 N N . GLN B 1 402 ? 4.898 -18.142 -82.533 1.00 40.51 400 GLN D N 1
ATOM 6509 C CA . GLN B 1 402 ? 3.600 -18.130 -83.196 1.00 36.88 400 GLN D CA 1
ATOM 6510 C C . GLN B 1 402 ? 2.981 -19.514 -83.289 1.00 39.64 400 GLN D C 1
ATOM 6511 O O . GLN B 1 402 ? 1.782 -19.623 -83.568 1.00 49.27 400 GLN D O 1
ATOM 6517 N N . ILE B 1 403 ? 3.766 -20.569 -83.062 1.00 35.18 401 ILE D N 1
ATOM 6518 C CA . ILE B 1 403 ? 3.254 -21.927 -83.173 1.00 38.44 401 ILE D CA 1
ATOM 6519 C C . ILE B 1 403 ? 2.378 -22.296 -81.984 1.00 39.46 401 ILE D C 1
ATOM 6520 O O . ILE B 1 403 ? 1.535 -23.194 -82.094 1.00 46.41 401 ILE D O 1
ATOM 6525 N N . MET B 1 404 ? 2.556 -21.633 -80.844 1.00 43.33 402 MET D N 1
ATOM 6526 C CA . MET B 1 404 ? 1.740 -21.878 -79.662 1.00 45.90 402 MET D CA 1
ATOM 6527 C C . MET B 1 404 ? 0.711 -20.784 -79.406 1.00 41.65 402 MET D C 1
ATOM 6528 O O . MET B 1 404 ? 0.005 -20.846 -78.396 1.00 41.70 402 MET D O 1
ATOM 6533 N N . SER B 1 405 ? 0.608 -19.787 -80.285 1.00 36.23 403 SER D N 1
ATOM 6534 C CA . SER B 1 405 ? -0.249 -18.621 -80.059 1.00 31.15 403 SER D CA 1
ATOM 6535 C C . SER B 1 405 ? -0.947 -18.243 -81.356 1.00 29.70 403 SER D C 1
ATOM 6536 O O . SER B 1 405 ? -0.539 -17.304 -82.052 1.00 26.64 403 SER D O 1
ATOM 6539 N N . PRO B 1 406 ? -2.022 -18.950 -81.712 1.00 27.85 404 PRO D N 1
ATOM 6540 C CA . PRO B 1 406 ? -2.657 -18.691 -83.012 1.00 27.14 404 PRO D CA 1
ATOM 6541 C C . PRO B 1 406 ? -3.411 -17.374 -83.071 1.00 32.48 404 PRO D C 1
ATOM 6542 O O . PRO B 1 406 ? -3.480 -16.767 -84.147 1.00 36.82 404 PRO D O 1
ATOM 6546 N N . LEU B 1 407 ? -3.980 -16.915 -81.960 1.00 26.27 405 LEU D N 1
ATOM 6547 C CA . LEU B 1 407 ? -4.827 -15.730 -81.955 1.00 26.48 405 LEU D CA 1
ATOM 6548 C C . LEU B 1 407 ? -4.102 -14.484 -81.457 1.00 31.45 405 LEU D C 1
ATOM 6549 O O . LEU B 1 407 ? -4.734 -13.435 -81.300 1.00 44.20 405 LEU D O 1
ATOM 6554 N N . ALA B 1 408 ? -2.800 -14.573 -81.209 1.00 33.03 406 ALA D N 1
ATOM 6555 C CA . ALA B 1 408 ? -2.007 -13.428 -80.792 1.00 26.68 406 ALA D CA 1
ATOM 6556 C C . ALA B 1 408 ? -1.336 -12.814 -82.011 1.00 29.13 406 ALA D C 1
ATOM 6557 O O . ALA B 1 408 ? -0.878 -13.532 -82.905 1.00 38.62 406 ALA D O 1
ATOM 6559 N N . LYS B 1 409 ? -1.278 -11.486 -82.045 1.00 26.65 407 LYS D N 1
ATOM 6560 C CA . LYS B 1 409 ? -0.659 -10.811 -83.174 1.00 26.89 407 LYS D CA 1
ATOM 6561 C C . LYS B 1 409 ? 0.853 -11.002 -83.166 1.00 35.66 407 LYS D C 1
ATOM 6562 O O . LYS B 1 409 ? 1.473 -11.227 -82.123 1.00 27.13 407 LYS D O 1
ATOM 6568 N N . TRP B 1 410 ? 1.441 -10.909 -84.357 1.00 27.34 408 TRP D N 1
ATOM 6569 C CA . TRP B 1 410 ? 2.874 -11.099 -84.525 1.00 27.61 408 TRP D CA 1
ATOM 6570 C C . TRP B 1 410 ? 3.664 -10.016 -83.797 1.00 27.85 408 TRP D C 1
ATOM 6571 O O . TRP B 1 410 ? 3.167 -8.922 -83.516 1.00 28.20 408 TRP D O 1
ATOM 6582 N N . HIS B 1 411 ? 4.913 -10.344 -83.479 1.00 32.74 409 HIS D N 1
ATOM 6583 C CA . HIS B 1 411 ? 5.792 -9.383 -82.831 1.00 33.45 409 HIS D CA 1
ATOM 6584 C C . HIS B 1 411 ? 6.221 -8.328 -83.842 1.00 39.25 409 HIS D C 1
ATOM 6585 O O . HIS B 1 411 ? 6.587 -8.645 -84.977 1.00 28.96 409 HIS D O 1
ATOM 6592 N N . ARG B 1 412 ? 6.174 -7.063 -83.424 1.00 41.09 410 ARG D N 1
ATOM 6593 C CA . ARG B 1 412 ? 6.525 -5.967 -84.319 1.00 43.44 410 ARG D CA 1
ATOM 6594 C C . ARG B 1 412 ? 8.007 -5.942 -84.666 1.00 45.59 410 ARG D C 1
ATOM 6595 O O . ARG B 1 412 ? 8.390 -5.301 -85.650 1.00 42.52 410 ARG D O 1
ATOM 6603 N N . SER B 1 413 ? 8.847 -6.624 -83.889 1.00 47.82 411 SER D N 1
ATOM 6604 C CA . SER B 1 413 ? 10.286 -6.623 -84.125 1.00 43.50 411 SER D CA 1
ATOM 6605 C C . SER B 1 413 ? 10.806 -8.016 -84.447 1.00 41.76 411 SER D C 1
ATOM 6606 O O . SER B 1 413 ? 11.322 -8.232 -85.547 1.00 47.47 411 SER D O 1
ATOM 6609 N N . ILE B 1 414 ? 10.694 -8.963 -83.521 1.00 42.82 412 ILE D N 1
ATOM 6610 C CA . ILE B 1 414 ? 11.266 -10.295 -83.697 1.00 43.52 412 ILE D CA 1
ATOM 6611 C C . ILE B 1 414 ? 10.293 -11.156 -84.494 1.00 42.86 412 ILE D C 1
ATOM 6612 O O . ILE B 1 414 ? 9.229 -11.520 -83.974 1.00 47.82 412 ILE D O 1
ATOM 6617 N N . PRO B 1 415 ? 10.612 -11.512 -85.738 1.00 38.44 413 PRO D N 1
ATOM 6618 C CA . PRO B 1 415 ? 9.668 -12.289 -86.549 1.00 42.99 413 PRO D CA 1
ATOM 6619 C C . PRO B 1 415 ? 9.465 -13.684 -85.982 1.00 43.30 413 PRO D C 1
ATOM 6620 O O . PRO B 1 415 ? 10.363 -14.265 -85.373 1.00 49.91 413 PRO D O 1
ATOM 6624 N N . GLY B 1 416 ? 8.267 -14.222 -86.196 1.00 40.84 414 GLY D N 1
ATOM 6625 C CA . GLY B 1 416 ? 7.930 -15.543 -85.706 1.00 37.68 414 GLY D CA 1
ATOM 6626 C C . GLY B 1 416 ? 7.652 -15.635 -84.224 1.00 31.61 414 GLY D C 1
ATOM 6627 O O . GLY B 1 416 ? 7.569 -16.748 -83.692 1.00 28.36 414 GLY D O 1
ATOM 6628 N N . LEU B 1 417 ? 7.488 -14.506 -83.544 1.00 30.51 415 LEU D N 1
ATOM 6629 C CA . LEU B 1 417 ? 7.156 -14.457 -82.130 1.00 28.31 415 LEU D CA 1
ATOM 6630 C C . LEU B 1 417 ? 5.852 -13.690 -81.983 1.00 29.23 415 LEU D C 1
ATOM 6631 O O . LEU B 1 417 ? 5.419 -12.991 -82.904 1.00 31.29 415 LEU D O 1
ATOM 6636 N N . THR B 1 418 ? 5.215 -13.823 -80.826 1.00 35.77 416 THR D N 1
ATOM 6637 C CA . THR B 1 418 ? 3.948 -13.149 -80.599 1.00 34.67 416 THR D CA 1
ATOM 6638 C C . THR B 1 418 ? 4.075 -12.169 -79.445 1.00 34.44 416 THR D C 1
ATOM 6639 O O . THR B 1 418 ? 5.022 -12.212 -78.655 1.00 32.75 416 THR D O 1
ATOM 6643 N N . GLU B 1 419 ? 3.089 -11.283 -79.358 1.00 33.38 417 GLU D N 1
ATOM 6644 C CA . GLU B 1 419 ? 3.024 -10.284 -78.307 1.00 32.48 417 GLU D CA 1
ATOM 6645 C C . GLU B 1 419 ? 2.324 -10.826 -77.072 1.00 33.46 417 GLU D C 1
ATOM 6646 O O . GLU B 1 419 ? 2.008 -10.061 -76.154 1.00 40.47 417 GLU D O 1
ATOM 6652 N N . ARG B 1 420 ? 2.083 -12.133 -77.046 1.00 32.28 418 ARG D N 1
ATOM 6653 C CA . ARG B 1 420 ? 1.531 -12.806 -75.885 1.00 27.14 418 ARG D CA 1
ATOM 6654 C C . ARG B 1 420 ? 2.476 -12.701 -74.696 1.00 27.46 418 ARG D C 1
ATOM 6655 O O . ARG B 1 420 ? 3.700 -12.637 -74.847 1.00 27.76 418 ARG D O 1
ATOM 6663 N N . PHE B 1 421 ? 1.890 -12.676 -73.502 1.00 27.45 419 PHE D N 1
ATOM 6664 C CA . PHE B 1 421 ? 2.643 -12.884 -72.279 1.00 27.82 419 PHE D CA 1
ATOM 6665 C C . PHE B 1 421 ? 1.774 -13.660 -71.303 1.00 37.72 419 PHE D C 1
ATOM 6666 O O . PHE B 1 421 ? 0.543 -13.576 -71.335 1.00 42.38 419 PHE D O 1
ATOM 6674 N N . GLU B 1 422 ? 2.433 -14.423 -70.443 1.00 28.21 420 GLU D N 1
ATOM 6675 C CA . GLU B 1 422 ? 1.790 -15.165 -69.376 1.00 28.36 420 GLU D CA 1
ATOM 6676 C C . GLU B 1 422 ? 2.295 -14.606 -68.054 1.00 28.74 420 GLU D C 1
ATOM 6677 O O . GLU B 1 422 ? 3.346 -13.963 -67.999 1.00 30.33 420 GLU D O 1
ATOM 6683 N N . LEU B 1 423 ? 1.543 -14.824 -66.981 1.00 28.85 421 LEU D N 1
ATOM 6684 C CA . LEU B 1 423 ? 1.982 -14.378 -65.665 1.00 29.26 421 LEU D CA 1
ATOM 6685 C C . LEU B 1 423 ? 1.998 -15.581 -64.734 1.00 29.76 421 LEU D C 1
ATOM 6686 O O . LEU B 1 423 ? 0.970 -16.249 -64.545 1.00 29.68 421 LEU D O 1
ATOM 6691 N N . PHE B 1 424 ? 3.168 -15.855 -64.170 1.00 30.34 422 PHE D N 1
ATOM 6692 C CA . PHE B 1 424 ? 3.383 -17.007 -63.314 1.00 30.96 422 PHE D CA 1
ATOM 6693 C C . PHE B 1 424 ? 3.559 -16.564 -61.871 1.00 31.47 422 PHE D C 1
ATOM 6694 O O . PHE B 1 424 ? 4.257 -15.584 -61.589 1.00 31.59 422 PHE D O 1
ATOM 6702 N N . VAL B 1 425 ? 2.908 -17.288 -60.967 1.00 32.58 423 VAL D N 1
ATOM 6703 C CA . VAL B 1 425 ? 3.131 -17.168 -59.534 1.00 32.47 423 VAL D CA 1
ATOM 6704 C C . VAL B 1 425 ? 3.252 -18.578 -58.978 1.00 33.18 423 VAL D C 1
ATOM 6705 O O . VAL B 1 425 ? 2.515 -19.479 -59.394 1.00 34.07 423 VAL D O 1
ATOM 6709 N N . VAL B 1 426 ? 4.195 -18.765 -58.049 1.00 34.01 424 VAL D N 1
ATOM 6710 C CA . VAL B 1 426 ? 4.522 -20.044 -57.416 1.00 34.88 424 VAL D CA 1
ATOM 6711 C C . VAL B 1 426 ? 4.466 -21.192 -58.422 1.00 34.75 424 VAL D C 1
ATOM 6712 O O . VAL B 1 426 ? 3.756 -22.185 -58.219 1.00 34.99 424 VAL D O 1
ATOM 6716 N N . THR B 1 427 ? 5.226 -21.056 -59.513 1.00 34.41 425 THR D N 1
ATOM 6717 C CA . THR B 1 427 ? 5.401 -22.107 -60.521 1.00 34.34 425 THR D CA 1
ATOM 6718 C C . THR B 1 427 ? 4.092 -22.471 -61.225 1.00 33.69 425 THR D C 1
ATOM 6719 O O . THR B 1 427 ? 3.919 -23.601 -61.685 1.00 33.84 425 THR D O 1
ATOM 6723 N N . LYS B 1 428 ? 3.158 -21.528 -61.352 1.00 33.01 426 LYS D N 1
ATOM 6724 C CA . LYS B 1 428 ? 1.919 -21.815 -62.062 1.00 32.80 426 LYS D CA 1
ATOM 6725 C C . LYS B 1 428 ? 1.459 -20.599 -62.856 1.00 34.15 426 LYS D C 1
ATOM 6726 O O . LYS B 1 428 ? 1.705 -19.452 -62.475 1.00 35.39 426 LYS D O 1
ATOM 6732 N N . GLU B 1 429 ? 0.785 -20.880 -63.970 1.00 39.23 427 GLU D N 1
ATOM 6733 C CA . GLU B 1 429 ? 0.304 -19.871 -64.909 1.00 34.62 427 GLU D CA 1
ATOM 6734 C C . GLU B 1 429 ? -1.101 -19.446 -64.494 1.00 38.06 427 GLU D C 1
ATOM 6735 O O . GLU B 1 429 ? -2.033 -20.258 -64.516 1.00 48.64 427 GLU D O 1
ATOM 6741 N N . ILE B 1 430 ? -1.262 -18.180 -64.108 1.00 30.83 428 ILE D N 1
ATOM 6742 C CA . ILE B 1 430 ? -2.575 -17.687 -63.696 1.00 29.52 428 ILE D CA 1
ATOM 6743 C C . ILE B 1 430 ? -3.168 -16.670 -64.662 1.00 36.05 428 ILE D C 1
ATOM 6744 O O . ILE B 1 430 ? -4.368 -16.365 -64.550 1.00 49.56 428 ILE D O 1
ATOM 6749 N N . VAL B 1 431 ? -2.392 -16.154 -65.613 1.00 28.59 429 VAL D N 1
ATOM 6750 C CA . VAL B 1 431 ? -2.858 -15.117 -66.529 1.00 28.06 429 VAL D CA 1
ATOM 6751 C C . VAL B 1 431 ? -2.301 -15.392 -67.917 1.00 27.86 429 VAL D C 1
ATOM 6752 O O . VAL B 1 431 ? -1.167 -15.861 -68.065 1.00 29.24 429 VAL D O 1
ATOM 6756 N N . ASN B 1 432 ? -3.109 -15.103 -68.936 1.00 27.45 430 ASN D N 1
ATOM 6757 C CA . ASN B 1 432 ? -2.694 -15.186 -70.331 1.00 27.25 430 ASN D CA 1
ATOM 6758 C C . ASN B 1 432 ? -3.304 -14.001 -71.058 1.00 26.90 430 ASN D C 1
ATOM 6759 O O . ASN B 1 432 ? -4.525 -13.819 -71.036 1.00 26.72 430 ASN D O 1
ATOM 6764 N N . ALA B 1 433 ? -2.457 -13.200 -71.697 1.00 26.86 431 ALA D N 1
ATOM 6765 C CA . ALA B 1 433 ? -2.905 -12.013 -72.404 1.00 26.62 431 ALA D CA 1
ATOM 6766 C C . ALA B 1 433 ? -2.088 -11.862 -73.675 1.00 26.62 431 ALA D C 1
ATOM 6767 O O . ALA B 1 433 ? -0.994 -12.415 -73.795 1.00 26.81 431 ALA D O 1
ATOM 6769 N N . TYR B 1 434 ? -2.629 -11.111 -74.632 1.00 26.45 432 TYR D N 1
ATOM 6770 C CA . TYR B 1 434 ? -1.861 -10.784 -75.829 1.00 26.51 432 TYR D CA 1
ATOM 6771 C C . TYR B 1 434 ? -2.520 -9.633 -76.574 1.00 26.43 432 TYR D C 1
ATOM 6772 O O . TYR B 1 434 ? -3.627 -9.198 -76.247 1.00 26.31 432 TYR D O 1
ATOM 6781 N N . THR B 1 435 ? -1.804 -9.143 -77.584 1.00 26.57 433 THR D N 1
ATOM 6782 C CA . THR B 1 435 ? -2.357 -8.217 -78.563 1.00 26.59 433 THR D CA 1
ATOM 6783 C C . THR B 1 435 ? -3.011 -9.078 -79.634 1.00 30.47 433 THR D C 1
ATOM 6784 O O . THR B 1 435 ? -2.328 -9.822 -80.348 1.00 34.34 433 THR D O 1
ATOM 6788 N N . GLU B 1 436 ? -4.333 -8.996 -79.725 1.00 26.36 434 GLU D N 1
ATOM 6789 C CA . GLU B 1 436 ? -5.099 -9.963 -80.492 1.00 26.27 434 GLU D CA 1
ATOM 6790 C C . GLU B 1 436 ? -4.791 -9.861 -81.979 1.00 26.43 434 GLU D C 1
ATOM 6791 O O . GLU B 1 436 ? -4.543 -8.778 -82.516 1.00 26.63 434 GLU D O 1
ATOM 6797 N N . LEU B 1 437 ? -4.800 -11.012 -82.644 1.00 30.41 435 LEU D N 1
ATOM 6798 C CA . LEU B 1 437 ? -4.537 -11.047 -84.076 1.00 30.65 435 LEU D CA 1
ATOM 6799 C C . LEU B 1 437 ? -5.747 -10.464 -84.794 1.00 37.38 435 LEU D C 1
ATOM 6800 O O . LEU B 1 437 ? -6.835 -11.050 -84.770 1.00 49.17 435 LEU D O 1
ATOM 6805 N N . ASN B 1 438 ? -5.561 -9.311 -85.432 1.00 31.32 436 ASN D N 1
ATOM 6806 C CA . ASN B 1 438 ? -6.631 -8.601 -86.120 1.00 32.14 436 ASN D CA 1
ATOM 6807 C C . ASN B 1 438 ? -6.613 -8.817 -87.629 1.00 35.49 436 ASN D C 1
ATOM 6808 O O . ASN B 1 438 ? -7.393 -8.183 -88.347 1.00 33.54 436 ASN D O 1
ATOM 6813 N N . ASP B 1 439 ? -5.739 -9.695 -88.124 1.00 49.85 437 ASP D N 1
ATOM 6814 C CA . ASP B 1 439 ? -5.567 -9.891 -89.555 1.00 54.38 437 ASP D CA 1
ATOM 6815 C C . ASP B 1 439 ? -6.411 -11.074 -89.996 1.00 55.63 437 ASP D C 1
ATOM 6816 O O . ASP B 1 439 ? -6.233 -12.181 -89.462 1.00 62.37 437 ASP D O 1
ATOM 6821 N N . PRO B 1 440 ? -7.332 -10.898 -90.950 1.00 33.17 438 PRO D N 1
ATOM 6822 C CA . PRO B 1 440 ? -8.135 -12.033 -91.427 1.00 27.92 438 PRO D CA 1
ATOM 6823 C C . PRO B 1 440 ? -7.329 -13.108 -92.129 1.00 27.91 438 PRO D C 1
ATOM 6824 O O . PRO B 1 440 ? -7.911 -14.100 -92.578 1.00 27.93 438 PRO D O 1
ATOM 6828 N N . LEU B 1 441 ? -6.016 -12.954 -92.247 1.00 45.84 439 LEU D N 1
ATOM 6829 C CA . LEU B 1 441 ? -5.146 -14.057 -92.637 1.00 47.22 439 LEU D CA 1
ATOM 6830 C C . LEU B 1 441 ? -4.627 -14.677 -91.347 1.00 51.91 439 LEU D C 1
ATOM 6831 O O . LEU B 1 441 ? -3.565 -14.317 -90.838 1.00 48.91 439 LEU D O 1
ATOM 6836 N N . THR B 1 442 ? -5.405 -15.608 -90.809 1.00 55.77 440 THR D N 1
ATOM 6837 C CA . THR B 1 442 ? -5.080 -16.294 -89.565 1.00 48.44 440 THR D CA 1
ATOM 6838 C C . THR B 1 442 ? -4.706 -17.716 -89.960 1.00 50.72 440 THR D C 1
ATOM 6839 O O . THR B 1 442 ? -5.568 -18.506 -90.365 1.00 46.83 440 THR D O 1
ATOM 6843 N N . GLN B 1 443 ? -3.420 -18.034 -89.844 1.00 53.86 441 GLN D N 1
ATOM 6844 C CA . GLN B 1 443 ? -2.886 -19.314 -90.288 1.00 48.70 441 GLN D CA 1
ATOM 6845 C C . GLN B 1 443 ? -2.989 -20.349 -89.177 1.00 43.83 441 GLN D C 1
ATOM 6846 O O . GLN B 1 443 ? -2.430 -20.163 -88.090 1.00 41.61 441 GLN D O 1
ATOM 6852 N N . ARG B 1 444 ? -3.722 -21.424 -89.444 1.00 39.52 442 ARG D N 1
ATOM 6853 C CA . ARG B 1 444 ? -3.917 -22.505 -88.484 1.00 40.02 442 ARG D CA 1
ATOM 6854 C C . ARG B 1 444 ? -3.146 -23.726 -88.977 1.00 37.08 442 ARG D C 1
ATOM 6855 O O . ARG B 1 444 ? -3.700 -24.640 -89.589 1.00 31.14 442 ARG D O 1
ATOM 6863 N N . LEU B 1 445 ? -1.842 -23.721 -88.720 1.00 44.13 443 LEU D N 1
ATOM 6864 C CA . LEU B 1 445 ? -1.008 -24.896 -88.941 1.00 43.58 443 LEU D CA 1
ATOM 6865 C C . LEU B 1 445 ? -1.273 -25.845 -87.783 1.00 43.03 443 LEU D C 1
ATOM 6866 O O . LEU B 1 445 ? -0.759 -25.655 -86.678 1.00 37.38 443 LEU D O 1
ATOM 6868 N N . ARG B 1 446 ? -2.098 -26.858 -88.023 1.00 48.16 444 ARG D N 1
ATOM 6869 C CA . ARG B 1 446 ? -2.585 -27.732 -86.968 1.00 45.53 444 ARG D CA 1
ATOM 6870 C C . ARG B 1 446 ? -1.948 -29.108 -87.090 1.00 46.90 444 ARG D C 1
ATOM 6871 O O . ARG B 1 446 ? -1.863 -29.669 -88.188 1.00 45.78 444 ARG D O 1
ATOM 6879 N N . PHE B 1 447 ? -1.506 -29.641 -85.951 1.00 54.90 445 PHE D N 1
ATOM 6880 C CA . PHE B 1 447 ? -0.623 -30.801 -85.954 1.00 62.41 445 PHE D CA 1
ATOM 6881 C C . PHE B 1 447 ? -1.366 -32.068 -86.359 1.00 62.51 445 PHE D C 1
ATOM 6882 O O . PHE B 1 447 ? -0.834 -32.884 -87.122 1.00 75.07 445 PHE D O 1
ATOM 6890 N N . ASP B 1 448 ? -2.586 -32.250 -85.858 1.00 41.82 446 ASP D N 1
ATOM 6891 C CA . ASP B 1 448 ? -3.437 -33.390 -86.202 1.00 37.52 446 ASP D CA 1
ATOM 6892 C C . ASP B 1 448 ? -2.748 -34.731 -85.961 1.00 32.48 446 ASP D C 1
ATOM 6893 O O . ASP B 1 448 ? -1.891 -34.853 -85.087 1.00 29.75 446 ASP D O 1
ATOM 6895 N N . GLU B 1 466 ? -14.472 -20.909 -90.647 1.00 60.37 464 GLU D N 1
ATOM 6896 C CA . GLU B 1 466 ? -15.419 -20.573 -89.592 1.00 61.06 464 GLU D CA 1
ATOM 6897 C C . GLU B 1 466 ? -15.998 -19.173 -89.787 1.00 63.19 464 GLU D C 1
ATOM 6898 O O . GLU B 1 466 ? -15.389 -18.329 -90.444 1.00 60.62 464 GLU D O 1
ATOM 6904 N N . ASN B 1 467 ? -17.188 -18.937 -89.226 1.00 76.59 465 ASN D N 1
ATOM 6905 C CA . ASN B 1 467 ? -17.838 -17.637 -89.319 1.00 82.70 465 ASN D CA 1
ATOM 6906 C C . ASN B 1 467 ? -17.086 -16.572 -88.531 1.00 83.72 465 ASN D C 1
ATOM 6907 O O . ASN B 1 467 ? -17.378 -15.382 -88.687 1.00 91.19 465 ASN D O 1
ATOM 6912 N N . TYR B 1 468 ? -16.126 -16.977 -87.696 1.00 67.15 466 TYR D N 1
ATOM 6913 C CA . TYR B 1 468 ? -15.348 -16.021 -86.915 1.00 53.34 466 TYR D CA 1
ATOM 6914 C C . TYR B 1 468 ? -14.395 -15.250 -87.816 1.00 40.18 466 TYR D C 1
ATOM 6915 O O . TYR B 1 468 ? -14.304 -14.019 -87.732 1.00 37.03 466 TYR D O 1
ATOM 6924 N N . CYS B 1 469 ? -13.657 -15.963 -88.672 1.00 37.24 467 CYS D N 1
ATOM 6925 C CA . CYS B 1 469 ? -12.794 -15.290 -89.637 1.00 37.66 467 CYS D CA 1
ATOM 6926 C C . CYS B 1 469 ? -13.603 -14.350 -90.518 1.00 40.98 467 CYS D C 1
ATOM 6927 O O . CYS B 1 469 ? -13.101 -13.302 -90.940 1.00 34.88 467 CYS D O 1
ATOM 6930 N N . THR B 1 470 ? -14.855 -14.718 -90.813 1.00 55.72 468 THR D N 1
ATOM 6931 C CA . THR B 1 470 ? -15.741 -13.835 -91.559 1.00 56.02 468 THR D CA 1
ATOM 6932 C C . THR B 1 470 ? -16.088 -12.583 -90.761 1.00 50.81 468 THR D C 1
ATOM 6933 O O . THR B 1 470 ? -16.403 -11.544 -91.350 1.00 57.13 468 THR D O 1
ATOM 6937 N N . ALA B 1 471 ? -16.040 -12.660 -89.427 1.00 41.12 469 ALA D N 1
ATOM 6938 C CA . ALA B 1 471 ? -16.233 -11.464 -88.612 1.00 28.24 469 ALA D CA 1
ATOM 6939 C C . ALA B 1 471 ? -15.007 -10.559 -88.644 1.00 28.13 469 ALA D C 1
ATOM 6940 O O . ALA B 1 471 ? -15.136 -9.329 -88.627 1.00 28.33 469 ALA D O 1
ATOM 6942 N N . LEU B 1 472 ? -13.807 -11.147 -88.692 1.00 27.88 470 LEU D N 1
ATOM 6943 C CA . LEU B 1 472 ? -12.588 -10.350 -88.775 1.00 27.84 470 LEU D CA 1
ATOM 6944 C C . LEU B 1 472 ? -12.494 -9.593 -90.089 1.00 28.32 470 LEU D C 1
ATOM 6945 O O . LEU B 1 472 ? -11.800 -8.572 -90.160 1.00 28.45 470 LEU D O 1
ATOM 6950 N N . GLU B 1 473 ? -13.170 -10.079 -91.130 1.00 30.60 471 GLU D N 1
ATOM 6951 C CA . GLU B 1 473 ? -13.159 -9.398 -92.416 1.00 29.20 471 GLU D CA 1
ATOM 6952 C C . GLU B 1 473 ? -13.896 -8.066 -92.345 1.00 29.58 471 GLU D C 1
ATOM 6953 O O . GLU B 1 473 ? -13.535 -7.120 -93.054 1.00 30.02 471 GLU D O 1
ATOM 6959 N N . TYR B 1 474 ? -14.919 -7.967 -91.491 1.00 29.47 472 TYR D N 1
ATOM 6960 C CA . TYR B 1 474 ? -15.545 -6.676 -91.238 1.00 31.67 472 TYR D CA 1
ATOM 6961 C C . TYR B 1 474 ? -14.640 -5.756 -90.435 1.00 33.85 472 TYR D C 1
ATOM 6962 O O . TYR B 1 474 ? -14.888 -4.546 -90.389 1.00 34.84 472 TYR D O 1
ATOM 6971 N N . GLY B 1 475 ? -13.603 -6.302 -89.806 1.00 40.29 473 GLY D N 1
ATOM 6972 C CA . GLY B 1 475 ? -12.582 -5.505 -89.162 1.00 42.02 473 GLY D CA 1
ATOM 6973 C C . GLY B 1 475 ? -12.655 -5.496 -87.652 1.00 35.54 473 GLY D C 1
ATOM 6974 O O . GLY B 1 475 ? -13.725 -5.311 -87.066 1.00 29.21 473 GLY D O 1
ATOM 6975 N N . LEU B 1 476 ? -11.507 -5.707 -87.015 1.00 29.32 474 LEU D N 1
ATOM 6976 C CA . LEU B 1 476 ? -11.374 -5.664 -85.567 1.00 27.71 474 LEU D CA 1
ATOM 6977 C C . LEU B 1 476 ? -10.314 -4.634 -85.203 1.00 30.76 474 LEU D C 1
ATOM 6978 O O . LEU B 1 476 ? -9.159 -4.762 -85.647 1.00 42.19 474 LEU D O 1
ATOM 6983 N N . PRO B 1 477 ? -10.634 -3.672 -84.358 1.00 33.12 475 PRO D N 1
ATOM 6984 C CA . PRO B 1 477 ? -9.648 -2.657 -83.982 1.00 27.93 475 PRO D CA 1
ATOM 6985 C C . PRO B 1 477 ? -8.512 -3.264 -83.166 1.00 27.58 475 PRO D C 1
ATOM 6986 O O . PRO B 1 477 ? -8.640 -4.396 -82.707 1.00 27.24 475 PRO D O 1
ATOM 6990 N N . PRO B 1 478 ? -7.404 -2.553 -83.018 1.00 27.74 476 PRO D N 1
ATOM 6991 C CA . PRO B 1 478 ? -6.312 -3.119 -82.248 1.00 27.49 476 PRO D CA 1
ATOM 6992 C C . PRO B 1 478 ? -6.889 -3.369 -80.888 1.00 27.16 476 PRO D C 1
ATOM 6993 O O . PRO B 1 478 ? -7.514 -2.490 -80.324 1.00 29.76 476 PRO D O 1
ATOM 6997 N N . THR B 1 479 ? -6.657 -4.547 -80.344 1.00 32.56 477 THR D N 1
ATOM 6998 C CA . THR B 1 479 ? -7.239 -4.890 -79.062 1.00 38.36 477 THR D CA 1
ATOM 6999 C C . THR B 1 479 ? -6.227 -5.581 -78.188 1.00 37.84 477 THR D C 1
ATOM 7000 O O . THR B 1 479 ? -5.271 -6.150 -78.678 1.00 43.75 477 THR D O 1
ATOM 7004 N N . ALA B 1 480 ? -6.415 -5.507 -76.882 1.00 32.81 478 ALA D N 1
ATOM 7005 C CA . ALA B 1 480 ? -5.552 -6.238 -75.992 1.00 26.32 478 ALA D CA 1
ATOM 7006 C C . ALA B 1 480 ? -6.461 -7.141 -75.194 1.00 30.65 478 ALA D C 1
ATOM 7007 O O . ALA B 1 480 ? -7.310 -6.678 -74.459 1.00 35.21 478 ALA D O 1
ATOM 7009 N N . GLY B 1 481 ? -6.282 -8.439 -75.334 1.00 29.55 479 GLY D N 1
ATOM 7010 C CA . GLY B 1 481 ? -7.087 -9.382 -74.585 1.00 34.55 479 GLY D CA 1
ATOM 7011 C C . GLY B 1 481 ? -6.349 -9.959 -73.390 1.00 42.51 479 GLY D C 1
ATOM 7012 O O . GLY B 1 481 ? -5.131 -10.137 -73.417 1.00 50.15 479 GLY D O 1
ATOM 7013 N N . TRP B 1 482 ? -7.125 -10.324 -72.371 1.00 26.11 480 TRP D N 1
ATOM 7014 C CA . TRP B 1 482 ? -6.611 -10.676 -71.056 1.00 26.28 480 TRP D CA 1
ATOM 7015 C C . TRP B 1 482 ? -7.485 -11.757 -70.436 1.00 26.34 480 TRP D C 1
ATOM 7016 O O . TRP B 1 482 ? -8.708 -11.742 -70.592 1.00 26.26 480 TRP D O 1
ATOM 7027 N N . GLY B 1 483 ? -6.850 -12.683 -69.728 1.00 26.57 481 GLY D N 1
ATOM 7028 C CA . GLY B 1 483 ? -7.566 -13.764 -69.073 1.00 26.75 481 GLY D CA 1
ATOM 7029 C C . GLY B 1 483 ? -6.815 -14.240 -67.851 1.00 27.10 481 GLY D C 1
ATOM 7030 O O . GLY B 1 483 ? -5.586 -14.145 -67.778 1.00 30.49 481 GLY D O 1
ATOM 7031 N N . MET B 1 484 ? -7.563 -14.776 -66.890 1.00 27.33 482 MET D N 1
ATOM 7032 C CA . MET B 1 484 ? -7.011 -15.181 -65.607 1.00 27.77 482 MET D CA 1
ATOM 7033 C C . MET B 1 484 ? -7.825 -16.330 -65.040 1.00 28.09 482 MET D C 1
ATOM 7034 O O . MET B 1 484 ? -9.061 -16.303 -65.067 1.00 35.00 482 MET D O 1
ATOM 7039 N N . GLY B 1 485 ? -7.121 -17.331 -64.520 1.00 28.54 483 GLY D N 1
ATOM 7040 C CA . GLY B 1 485 ? -7.762 -18.347 -63.712 1.00 29.01 483 GLY D CA 1
ATOM 7041 C C . GLY B 1 485 ? -8.085 -17.784 -62.342 1.00 29.28 483 GLY D C 1
ATOM 7042 O O . GLY B 1 485 ? -7.174 -17.383 -61.599 1.00 29.51 483 GLY D O 1
ATOM 7043 N N . ILE B 1 486 ? -9.369 -17.738 -61.990 1.00 29.30 484 ILE D N 1
ATOM 7044 C CA . ILE B 1 486 ? -9.756 -17.203 -60.690 1.00 29.57 484 ILE D CA 1
ATOM 7045 C C . ILE B 1 486 ? -9.442 -18.202 -59.586 1.00 30.32 484 ILE D C 1
ATOM 7046 O O . ILE B 1 486 ? -8.976 -17.825 -58.506 1.00 30.66 484 ILE D O 1
ATOM 7051 N N . ASP B 1 487 ? -9.699 -19.488 -59.838 1.00 30.64 485 ASP D N 1
ATOM 7052 C CA . ASP B 1 487 ? -9.477 -20.512 -58.822 1.00 31.46 485 ASP D CA 1
ATOM 7053 C C . ASP B 1 487 ? -8.016 -20.585 -58.394 1.00 32.01 485 ASP D C 1
ATOM 7054 O O . ASP B 1 487 ? -7.727 -20.896 -57.232 1.00 32.48 485 ASP D O 1
ATOM 7059 N N . ARG B 1 488 ? -7.083 -20.298 -59.305 1.00 41.55 486 ARG D N 1
ATOM 7060 C CA . ARG B 1 488 ? -5.669 -20.397 -58.957 1.00 38.83 486 ARG D CA 1
ATOM 7061 C C . ARG B 1 488 ? -5.188 -19.177 -58.183 1.00 40.99 486 ARG D C 1
ATOM 7062 O O . ARG B 1 488 ? -4.409 -19.313 -57.233 1.00 46.96 486 ARG D O 1
ATOM 7070 N N . LEU B 1 489 ? -5.632 -17.978 -58.570 1.00 36.30 487 LEU D N 1
ATOM 7071 C CA . LEU B 1 489 ? -5.331 -16.803 -57.761 1.00 34.49 487 LEU D CA 1
ATOM 7072 C C . LEU B 1 489 ? -5.958 -16.915 -56.377 1.00 41.07 487 LEU D C 1
ATOM 7073 O O . LEU B 1 489 ? -5.374 -16.453 -55.389 1.00 51.54 487 LEU D O 1
ATOM 7078 N N . ALA B 1 490 ? -7.134 -17.541 -56.283 1.00 40.27 488 ALA D N 1
ATOM 7079 C CA . ALA B 1 490 ? -7.725 -17.818 -54.978 1.00 40.74 488 ALA D CA 1
ATOM 7080 C C . ALA B 1 490 ? -6.891 -18.825 -54.200 1.00 38.37 488 ALA D C 1
ATOM 7081 O O . ALA B 1 490 ? -6.715 -18.684 -52.984 1.00 34.73 488 ALA D O 1
ATOM 7083 N N . MET B 1 491 ? -6.365 -19.845 -54.884 1.00 39.68 489 MET D N 1
ATOM 7084 C CA . MET B 1 491 ? -5.435 -20.769 -54.243 1.00 41.81 489 MET D CA 1
ATOM 7085 C C . MET B 1 491 ? -4.256 -20.015 -53.648 1.00 43.62 489 MET D C 1
ATOM 7086 O O . MET B 1 491 ? -3.857 -20.257 -52.504 1.00 46.43 489 MET D O 1
ATOM 7091 N N . ILE B 1 492 ? -3.680 -19.099 -54.429 1.00 36.51 490 ILE D N 1
ATOM 7092 C CA . ILE B 1 492 ? -2.530 -18.325 -53.974 1.00 34.00 490 ILE D CA 1
ATOM 7093 C C . ILE B 1 492 ? -2.896 -17.498 -52.747 1.00 34.27 490 ILE D C 1
ATOM 7094 O O . ILE B 1 492 ? -2.204 -17.538 -51.723 1.00 35.02 490 ILE D O 1
ATOM 7099 N N . LEU B 1 493 ? -3.990 -16.736 -52.829 1.00 33.70 491 LEU D N 1
ATOM 7100 C CA . LEU B 1 493 ? -4.316 -15.792 -51.766 1.00 33.86 491 LEU D CA 1
ATOM 7101 C C . LEU B 1 493 ? -4.870 -16.462 -50.514 1.00 34.68 491 LEU D C 1
ATOM 7102 O O . LEU B 1 493 ? -4.867 -15.838 -49.447 1.00 35.06 491 LEU D O 1
ATOM 7107 N N . THR B 1 494 ? -5.340 -17.705 -50.609 1.00 47.02 492 THR D N 1
ATOM 7108 C CA . THR B 1 494 ? -5.775 -18.445 -49.431 1.00 52.86 492 THR D CA 1
ATOM 7109 C C . THR B 1 494 ? -4.671 -19.293 -48.814 1.00 59.65 492 THR D C 1
ATOM 7110 O O . THR B 1 494 ? -4.861 -19.815 -47.709 1.00 57.47 492 THR D O 1
ATOM 7114 N N . ASP B 1 495 ? -3.535 -19.439 -49.498 1.00 73.89 493 ASP D N 1
ATOM 7115 C CA . ASP B 1 495 ? -2.444 -20.316 -49.073 1.00 76.60 493 ASP D CA 1
ATOM 7116 C C . ASP B 1 495 ? -2.956 -21.750 -48.919 1.00 78.37 493 ASP D C 1
ATOM 7117 O O . ASP B 1 495 ? -2.842 -22.385 -47.867 1.00 82.43 493 ASP D O 1
ATOM 7122 N N . SER B 1 496 ? -3.545 -22.243 -50.005 1.00 60.57 494 SER D N 1
ATOM 7123 C CA . SER B 1 496 ? -4.022 -23.612 -50.098 1.00 49.95 494 SER D CA 1
ATOM 7124 C C . SER B 1 496 ? -3.252 -24.310 -51.207 1.00 38.19 494 SER D C 1
ATOM 7125 O O . SER B 1 496 ? -3.139 -23.783 -52.319 1.00 37.24 494 SER D O 1
ATOM 7128 N N . ASN B 1 497 ? -2.725 -25.494 -50.896 1.00 39.16 495 ASN D N 1
ATOM 7129 C CA . ASN B 1 497 ? -1.960 -26.288 -51.848 1.00 39.14 495 ASN D CA 1
ATOM 7130 C C . ASN B 1 497 ? -2.835 -27.046 -52.836 1.00 38.72 495 ASN D C 1
ATOM 7131 O O . ASN B 1 497 ? -2.320 -27.511 -53.858 1.00 38.42 495 ASN D O 1
ATOM 7136 N N . ASN B 1 498 ? -4.133 -27.167 -52.573 1.00 50.38 496 ASN D N 1
ATOM 7137 C CA . ASN B 1 498 ? -5.032 -27.967 -53.393 1.00 51.15 496 ASN D CA 1
ATOM 7138 C C . ASN B 1 498 ? -6.188 -27.112 -53.892 1.00 45.57 496 ASN D C 1
ATOM 7139 O O . ASN B 1 498 ? -6.772 -26.335 -53.130 1.00 44.69 496 ASN D O 1
ATOM 7144 N N . ILE B 1 499 ? -6.518 -27.265 -55.178 1.00 45.82 497 ILE D N 1
ATOM 7145 C CA . ILE B 1 499 ? -7.641 -26.529 -55.748 1.00 42.11 497 ILE D CA 1
ATOM 7146 C C . ILE B 1 499 ? -8.971 -27.000 -55.171 1.00 40.70 497 ILE D C 1
ATOM 7147 O O . ILE B 1 499 ? -9.952 -26.246 -55.194 1.00 35.89 497 ILE D O 1
ATOM 7152 N N . LYS B 1 500 ? -9.043 -28.234 -54.667 1.00 45.05 498 LYS D N 1
ATOM 7153 C CA . LYS B 1 500 ? -10.279 -28.721 -54.063 1.00 44.09 498 LYS D CA 1
ATOM 7154 C C . LYS B 1 500 ? -10.642 -27.959 -52.797 1.00 46.42 498 LYS D C 1
ATOM 7155 O O . LYS B 1 500 ? -11.805 -27.991 -52.382 1.00 47.61 498 LYS D O 1
ATOM 7161 N N . GLU B 1 501 ? -9.677 -27.279 -52.177 1.00 54.73 499 GLU D N 1
ATOM 7162 C CA . GLU B 1 501 ? -9.949 -26.529 -50.959 1.00 54.74 499 GLU D CA 1
ATOM 7163 C C . GLU B 1 501 ? -10.536 -25.150 -51.239 1.00 47.07 499 GLU D C 1
ATOM 7164 O O . GLU B 1 501 ? -11.162 -24.565 -50.348 1.00 54.15 499 GLU D O 1
ATOM 7170 N N . VAL B 1 502 ? -10.358 -24.625 -52.456 1.00 36.58 500 VAL D N 1
ATOM 7171 C CA . VAL B 1 502 ? -10.971 -23.363 -52.854 1.00 35.64 500 VAL D CA 1
ATOM 7172 C C . VAL B 1 502 ? -12.246 -23.571 -53.662 1.00 35.24 500 VAL D C 1
ATOM 7173 O O . VAL B 1 502 ? -12.873 -22.589 -54.084 1.00 34.51 500 VAL D O 1
ATOM 7177 N N . LEU B 1 503 ? -12.647 -24.819 -53.888 1.00 35.76 501 LEU D N 1
ATOM 7178 C CA . LEU B 1 503 ? -13.883 -25.158 -54.581 1.00 35.56 501 LEU D CA 1
ATOM 7179 C C . LEU B 1 503 ? -14.834 -25.826 -53.599 1.00 36.50 501 LEU D C 1
ATOM 7180 O O . LEU B 1 503 ? -14.427 -26.717 -52.845 1.00 37.44 501 LEU D O 1
ATOM 7185 N N . PHE B 1 504 ? -16.097 -25.391 -53.607 1.00 36.31 502 PHE D N 1
ATOM 7186 C CA . PHE B 1 504 ? -17.079 -25.953 -52.685 1.00 37.21 502 PHE D CA 1
ATOM 7187 C C . PHE B 1 504 ? -17.298 -27.438 -52.949 1.00 37.96 502 PHE D C 1
ATOM 7188 O O . PHE B 1 504 ? -17.196 -28.267 -52.038 1.00 39.01 502 PHE D O 1
ATOM 7196 N N . PHE B 1 505 ? -17.606 -27.792 -54.196 1.00 37.49 503 PHE D N 1
ATOM 7197 C CA . PHE B 1 505 ? -17.882 -29.173 -54.588 1.00 38.14 503 PHE D CA 1
ATOM 7198 C C . PHE B 1 505 ? -17.007 -29.510 -55.788 1.00 37.59 503 PHE D C 1
ATOM 7199 O O . PHE B 1 505 ? -17.440 -29.379 -56.941 1.00 36.93 503 PHE D O 1
ATOM 7207 N N . PRO B 1 506 ? -15.776 -29.948 -55.558 1.00 37.88 504 PRO D N 1
ATOM 7208 C CA . PRO B 1 506 ? -14.878 -30.277 -56.668 1.00 37.40 504 PRO D CA 1
ATOM 7209 C C . PRO B 1 506 ? -15.217 -31.642 -57.259 1.00 37.95 504 PRO D C 1
ATOM 7210 O O . PRO B 1 506 ? -16.167 -32.309 -56.856 1.00 38.69 504 PRO D O 1
ATOM 7214 N N . ALA B 1 507 ? -14.407 -32.052 -58.230 1.00 37.62 505 ALA D N 1
ATOM 7215 C CA . ALA B 1 507 ? -14.613 -33.320 -58.918 1.00 38.07 505 ALA D CA 1
ATOM 7216 C C . ALA B 1 507 ? -13.789 -34.443 -58.289 1.00 39.12 505 ALA D C 1
ATOM 7217 O O . ALA B 1 507 ? -13.962 -34.776 -57.117 1.00 40.05 505 ALA D O 1
ATOM 7219 N N . PRO C 1 7 ? 21.738 -9.508 21.358 1.00 28.16 5 PRO B N 1
ATOM 7220 C CA . PRO C 1 7 ? 21.698 -9.576 19.893 1.00 27.80 5 PRO B CA 1
ATOM 7221 C C . PRO C 1 7 ? 20.538 -10.422 19.378 1.00 28.14 5 PRO B C 1
ATOM 7222 O O . PRO C 1 7 ? 19.739 -9.947 18.571 1.00 28.08 5 PRO B O 1
ATOM 7224 N N . GLN C 1 8 ? 20.459 -11.674 19.833 1.00 35.05 6 GLN B N 1
ATOM 7225 C CA . GLN C 1 8 ? 19.294 -12.494 19.517 1.00 35.42 6 GLN B CA 1
ATOM 7226 C C . GLN C 1 8 ? 18.067 -11.997 20.268 1.00 35.73 6 GLN B C 1
ATOM 7227 O O . GLN C 1 8 ? 16.947 -12.027 19.741 1.00 36.85 6 GLN B O 1
ATOM 7229 N N . GLU C 1 9 ? 18.266 -11.526 21.502 1.00 32.27 7 GLU B N 1
ATOM 7230 C CA . GLU C 1 9 ? 17.167 -10.984 22.287 1.00 30.12 7 GLU B CA 1
ATOM 7231 C C . GLU C 1 9 ? 16.562 -9.745 21.643 1.00 30.22 7 GLU B C 1
ATOM 7232 O O . GLU C 1 9 ? 15.405 -9.416 21.928 1.00 35.82 7 GLU B O 1
ATOM 7234 N N . TYR C 1 10 ? 17.307 -9.059 20.771 1.00 29.18 8 TYR B N 1
ATOM 7235 C CA . TYR C 1 10 ? 16.725 -7.925 20.062 1.00 28.96 8 TYR B CA 1
ATOM 7236 C C . TYR C 1 10 ? 15.768 -8.403 18.976 1.00 29.06 8 TYR B C 1
ATOM 7237 O O . TYR C 1 10 ? 14.691 -7.816 18.780 1.00 29.24 8 TYR B O 1
ATOM 7246 N N . PHE C 1 11 ? 16.116 -9.499 18.292 1.00 37.23 9 PHE B N 1
ATOM 7247 C CA . PHE C 1 11 ? 15.183 -10.080 17.335 1.00 41.97 9 PHE B CA 1
ATOM 7248 C C . PHE C 1 11 ? 13.960 -10.616 18.057 1.00 48.77 9 PHE B C 1
ATOM 7249 O O . PHE C 1 11 ? 12.839 -10.538 17.543 1.00 55.83 9 PHE B O 1
ATOM 7257 N N . LYS C 1 12 ? 14.170 -11.159 19.242 1.00 41.01 10 LYS B N 1
ATOM 7258 C CA . LYS C 1 12 ? 13.075 -11.664 20.034 1.00 38.01 10 LYS B CA 1
ATOM 7259 C C . LYS C 1 12 ? 12.182 -10.497 20.401 1.00 41.58 10 LYS B C 1
ATOM 7260 O O . LYS C 1 12 ? 10.967 -10.595 20.354 1.00 44.91 10 LYS B O 1
ATOM 7265 N N . LEU C 1 13 ? 12.794 -9.379 20.761 1.00 46.89 11 LEU B N 1
ATOM 7266 C CA . LEU C 1 13 ? 12.031 -8.203 21.159 1.00 50.78 11 LEU B CA 1
ATOM 7267 C C . LEU C 1 13 ? 11.172 -7.622 20.052 1.00 56.19 11 LEU B C 1
ATOM 7268 O O . LEU C 1 13 ? 10.022 -7.279 20.274 1.00 63.27 11 LEU B O 1
ATOM 7270 N N . ARG C 1 14 ? 11.723 -7.526 18.853 1.00 47.79 12 ARG B N 1
ATOM 7271 C CA . ARG C 1 14 ? 10.964 -6.969 17.737 1.00 39.30 12 ARG B CA 1
ATOM 7272 C C . ARG C 1 14 ? 9.967 -7.971 17.175 1.00 35.14 12 ARG B C 1
ATOM 7273 O O . ARG C 1 14 ? 8.920 -7.569 16.654 1.00 38.62 12 ARG B O 1
ATOM 7281 N N . THR C 1 15 ? 10.267 -9.267 17.259 1.00 30.68 13 THR B N 1
ATOM 7282 C CA . THR C 1 15 ? 9.261 -10.259 16.906 1.00 37.01 13 THR B CA 1
ATOM 7283 C C . THR C 1 15 ? 8.090 -10.208 17.874 1.00 39.51 13 THR B C 1
ATOM 7284 O O . THR C 1 15 ? 6.947 -10.467 17.482 1.00 36.43 13 THR B O 1
ATOM 7286 N N . ALA C 1 16 ? 8.354 -9.854 19.134 1.00 57.67 14 ALA B N 1
ATOM 7287 C CA . ALA C 1 16 ? 7.269 -9.614 20.081 1.00 57.95 14 ALA B CA 1
ATOM 7288 C C . ALA C 1 16 ? 6.415 -8.432 19.644 1.00 53.50 14 ALA B C 1
ATOM 7289 O O . ALA C 1 16 ? 5.182 -8.521 19.618 1.00 53.91 14 ALA B O 1
ATOM 7291 N N . LEU C 1 17 ? 7.056 -7.307 19.305 1.00 49.00 15 LEU B N 1
ATOM 7292 C CA . LEU C 1 17 ? 6.298 -6.122 18.906 1.00 44.01 15 LEU B CA 1
ATOM 7293 C C . LEU C 1 17 ? 5.484 -6.378 17.641 1.00 43.55 15 LEU B C 1
ATOM 7294 O O . LEU C 1 17 ? 4.334 -5.931 17.529 1.00 43.76 15 LEU B O 1
ATOM 7297 N N . ILE C 1 18 ? 6.059 -7.102 16.679 1.00 45.07 16 ILE B N 1
ATOM 7298 C CA . ILE C 1 18 ? 5.354 -7.373 15.430 1.00 44.94 16 ILE B CA 1
ATOM 7299 C C . ILE C 1 18 ? 4.205 -8.347 15.664 1.00 50.56 16 ILE B C 1
ATOM 7300 O O . ILE C 1 18 ? 3.110 -8.182 15.110 1.00 51.63 16 ILE B O 1
ATOM 7305 N N . ASN C 1 19 ? 4.424 -9.364 16.501 1.00 59.59 17 ASN B N 1
ATOM 7306 C CA . ASN C 1 19 ? 3.361 -10.326 16.772 1.00 61.47 17 ASN B CA 1
ATOM 7307 C C . ASN C 1 19 ? 2.213 -9.688 17.546 1.00 55.03 17 ASN B C 1
ATOM 7308 O O . ASN C 1 19 ? 1.044 -9.976 17.271 1.00 50.80 17 ASN B O 1
ATOM 7313 N N . GLU C 1 20 ? 2.521 -8.837 18.527 1.00 54.12 18 GLU B N 1
ATOM 7314 C CA . GLU C 1 20 ? 1.461 -8.110 19.218 1.00 52.97 18 GLU B CA 1
ATOM 7315 C C . GLU C 1 20 ? 0.782 -7.107 18.295 1.00 50.12 18 GLU B C 1
ATOM 7316 O O . GLU C 1 20 ? -0.407 -6.814 18.464 1.00 51.97 18 GLU B O 1
ATOM 7322 N N . ARG C 1 21 ? 1.500 -6.606 17.287 1.00 50.83 19 ARG B N 1
ATOM 7323 C CA . ARG C 1 21 ? 0.859 -5.728 16.316 1.00 48.69 19 ARG B CA 1
ATOM 7324 C C . ARG C 1 21 ? -0.082 -6.497 15.397 1.00 49.25 19 ARG B C 1
ATOM 7325 O O . ARG C 1 21 ? -1.112 -5.961 14.977 1.00 46.08 19 ARG B O 1
ATOM 7333 N N . ARG C 1 22 ? 0.235 -7.757 15.096 1.00 53.08 20 ARG B N 1
ATOM 7334 C CA . ARG C 1 22 ? -0.662 -8.573 14.283 1.00 54.46 20 ARG B CA 1
ATOM 7335 C C . ARG C 1 22 ? -1.793 -9.195 15.092 1.00 53.18 20 ARG B C 1
ATOM 7336 O O . ARG C 1 22 ? -2.842 -9.519 14.520 1.00 56.88 20 ARG B O 1
ATOM 7344 N N . SER C 1 23 ? -1.619 -9.340 16.408 1.00 45.62 21 SER B N 1
ATOM 7345 C CA . SER C 1 23 ? -2.651 -9.878 17.282 1.00 39.82 21 SER B CA 1
ATOM 7346 C C . SER C 1 23 ? -3.634 -8.815 17.744 1.00 36.60 21 SER B C 1
ATOM 7347 O O . SER C 1 23 ? -4.649 -9.155 18.359 1.00 37.37 21 SER B O 1
ATOM 7349 N N . LYS C 1 24 ? -3.352 -7.543 17.468 1.00 36.00 22 LYS B N 1
ATOM 7350 C CA . LYS C 1 24 ? -4.290 -6.455 17.693 1.00 36.20 22 LYS B CA 1
ATOM 7351 C C . LYS C 1 24 ? -5.045 -6.095 16.422 1.00 38.01 22 LYS B C 1
ATOM 7352 O O . LYS C 1 24 ? -5.795 -5.114 16.409 1.00 36.22 22 LYS B O 1
ATOM 7354 N N . GLY C 1 25 ? -4.861 -6.873 15.359 1.00 42.79 23 GLY B N 1
ATOM 7355 C CA . GLY C 1 25 ? -5.559 -6.684 14.106 1.00 40.47 23 GLY B CA 1
ATOM 7356 C C . GLY C 1 25 ? -4.849 -5.822 13.088 1.00 42.58 23 GLY B C 1
ATOM 7357 O O . GLY C 1 25 ? -5.438 -5.521 12.043 1.00 49.81 23 GLY B O 1
ATOM 7358 N N . ILE C 1 26 ? -3.607 -5.425 13.347 1.00 39.77 24 ILE B N 1
ATOM 7359 C CA . ILE C 1 26 ? -2.835 -4.617 12.411 1.00 39.21 24 ILE B CA 1
ATOM 7360 C C . ILE C 1 26 ? -1.879 -5.519 11.646 1.00 46.29 24 ILE B C 1
ATOM 7361 O O . ILE C 1 26 ? -1.353 -6.499 12.180 1.00 42.32 24 ILE B O 1
ATOM 7366 N N . ASN C 1 27 ? -1.645 -5.183 10.380 1.00 62.27 25 ASN B N 1
ATOM 7367 C CA . ASN C 1 27 ? -0.781 -5.981 9.520 1.00 73.59 25 ASN B CA 1
ATOM 7368 C C . ASN C 1 27 ? 0.616 -5.377 9.460 1.00 75.70 25 ASN B C 1
ATOM 7369 O O . ASN C 1 27 ? 0.778 -4.267 8.935 1.00 75.09 25 ASN B O 1
ATOM 7374 N N . PRO C 1 28 ? 1.644 -6.051 9.984 1.00 79.78 26 PRO B N 1
ATOM 7375 C CA . PRO C 1 28 ? 3.004 -5.486 9.920 1.00 79.65 26 PRO B CA 1
ATOM 7376 C C . PRO C 1 28 ? 3.597 -5.440 8.521 1.00 75.95 26 PRO B C 1
ATOM 7377 O O . PRO C 1 28 ? 4.535 -4.666 8.295 1.00 85.30 26 PRO B O 1
ATOM 7381 N N . TYR C 1 29 ? 3.088 -6.237 7.580 1.00 62.32 27 TYR B N 1
ATOM 7382 C CA . TYR C 1 29 ? 3.654 -6.352 6.235 1.00 41.71 27 TYR B CA 1
ATOM 7383 C C . TYR C 1 29 ? 2.596 -5.947 5.216 1.00 36.61 27 TYR B C 1
ATOM 7384 O O . TYR C 1 29 ? 1.846 -6.802 4.718 1.00 38.48 27 TYR B O 1
ATOM 7393 N N . PRO C 1 30 ? 2.495 -4.650 4.873 1.00 36.31 28 PRO B N 1
ATOM 7394 C CA . PRO C 1 30 ? 1.428 -4.218 3.958 1.00 32.71 28 PRO B CA 1
ATOM 7395 C C . PRO C 1 30 ? 1.533 -4.802 2.554 1.00 34.63 28 PRO B C 1
ATOM 7396 O O . PRO C 1 30 ? 2.478 -5.526 2.224 1.00 38.15 28 PRO B O 1
ATOM 7400 N N . HIS C 1 31 ? 0.545 -4.477 1.719 1.00 44.94 29 HIS B N 1
ATOM 7401 C CA . HIS C 1 31 ? 0.359 -5.124 0.426 1.00 45.03 29 HIS B CA 1
ATOM 7402 C C . HIS C 1 31 ? 0.962 -4.297 -0.705 1.00 39.88 29 HIS B C 1
ATOM 7403 O O . HIS C 1 31 ? 1.798 -4.790 -1.469 1.00 36.68 29 HIS B O 1
ATOM 7410 N N . LYS C 1 32 ? 0.535 -3.039 -0.828 1.00 31.49 30 LYS B N 1
ATOM 7411 C CA . LYS C 1 32 ? 0.903 -2.174 -1.944 1.00 31.57 30 LYS B CA 1
ATOM 7412 C C . LYS C 1 32 ? 1.193 -0.757 -1.470 1.00 30.01 30 LYS B C 1
ATOM 7413 O O . LYS C 1 32 ? 0.391 -0.162 -0.744 1.00 30.21 30 LYS B O 1
ATOM 7419 N N . PHE C 1 33 ? 2.349 -0.231 -1.873 1.00 29.51 31 PHE B N 1
ATOM 7420 C CA . PHE C 1 33 ? 2.689 1.175 -1.699 1.00 29.17 31 PHE B CA 1
ATOM 7421 C C . PHE C 1 33 ? 2.931 1.806 -3.062 1.00 31.51 31 PHE B C 1
ATOM 7422 O O . PHE C 1 33 ? 3.650 1.240 -3.893 1.00 40.58 31 PHE B O 1
ATOM 7430 N N . HIS C 1 34 ? 2.329 2.968 -3.289 1.00 29.08 32 HIS B N 1
ATOM 7431 C CA . HIS C 1 34 ? 2.443 3.676 -4.559 1.00 28.99 32 HIS B CA 1
ATOM 7432 C C . HIS C 1 34 ? 3.648 4.609 -4.541 1.00 28.52 32 HIS B C 1
ATOM 7433 O O . HIS C 1 34 ? 3.690 5.560 -3.754 1.00 29.68 32 HIS B O 1
ATOM 7440 N N . VAL C 1 35 ? 4.623 4.354 -5.401 1.00 28.29 33 VAL B N 1
ATOM 7441 C CA . VAL C 1 35 ? 5.804 5.192 -5.447 1.00 27.90 33 VAL B CA 1
ATOM 7442 C C . VAL C 1 35 ? 5.604 6.252 -6.505 1.00 27.97 33 VAL B C 1
ATOM 7443 O O . VAL C 1 35 ? 5.584 5.952 -7.685 1.00 35.66 33 VAL B O 1
ATOM 7447 N N . SER C 1 36 ? 5.448 7.496 -6.077 1.00 27.86 34 SER B N 1
ATOM 7448 C CA . SER C 1 36 ? 5.224 8.594 -7.005 1.00 27.96 34 SER B CA 1
ATOM 7449 C C . SER C 1 36 ? 6.370 8.911 -7.934 1.00 27.74 34 SER B C 1
ATOM 7450 O O . SER C 1 36 ? 6.169 9.129 -9.110 1.00 27.91 34 SER B O 1
ATOM 7452 N N . ILE C 1 37 ? 7.576 8.940 -7.395 1.00 27.41 35 ILE B N 1
ATOM 7453 C CA . ILE C 1 37 ? 8.744 9.266 -8.185 1.00 27.21 35 ILE B CA 1
ATOM 7454 C C . ILE C 1 37 ? 9.935 8.485 -7.704 1.00 26.91 35 ILE B C 1
ATOM 7455 O O . ILE C 1 37 ? 10.074 8.233 -6.526 1.00 26.79 35 ILE B O 1
ATOM 7460 N N . SER C 1 38 ? 10.821 8.136 -8.614 1.00 30.12 36 SER B N 1
ATOM 7461 C CA . SER C 1 38 ? 12.010 7.382 -8.244 1.00 37.22 36 SER B CA 1
ATOM 7462 C C . SER C 1 38 ? 13.007 8.275 -7.514 1.00 40.79 36 SER B C 1
ATOM 7463 O O . SER C 1 38 ? 13.069 9.487 -7.738 1.00 44.62 36 SER B O 1
ATOM 7466 N N . LEU C 1 39 ? 13.789 7.658 -6.621 1.00 29.81 37 LEU B N 1
ATOM 7467 C CA . LEU C 1 39 ? 14.769 8.415 -5.847 1.00 31.12 37 LEU B CA 1
ATOM 7468 C C . LEU C 1 39 ? 15.766 9.110 -6.764 1.00 31.99 37 LEU B C 1
ATOM 7469 O O . LEU C 1 39 ? 16.085 10.286 -6.570 1.00 28.18 37 LEU B O 1
ATOM 7474 N N . ALA C 1 40 ? 16.297 8.382 -7.749 1.00 48.60 38 ALA B N 1
ATOM 7475 C CA . ALA C 1 40 ? 17.151 8.997 -8.761 1.00 56.36 38 ALA B CA 1
ATOM 7476 C C . ALA C 1 40 ? 16.430 10.158 -9.436 1.00 52.24 38 ALA B C 1
ATOM 7477 O O . ALA C 1 40 ? 16.926 11.292 -9.464 1.00 52.41 38 ALA B O 1
ATOM 7479 N N . ASP C 1 41 ? 15.242 9.883 -9.985 1.00 48.69 39 ASP B N 1
ATOM 7480 C CA . ASP C 1 41 ? 14.438 10.928 -10.608 1.00 44.27 39 ASP B CA 1
ATOM 7481 C C . ASP C 1 41 ? 14.074 12.026 -9.619 1.00 47.67 39 ASP B C 1
ATOM 7482 O O . ASP C 1 41 ? 13.810 13.160 -10.035 1.00 52.51 39 ASP B O 1
ATOM 7485 N N . PHE C 1 42 ? 14.038 11.710 -8.323 1.00 37.41 40 PHE B N 1
ATOM 7486 C CA . PHE C 1 42 ? 13.804 12.737 -7.314 1.00 30.84 40 PHE B CA 1
ATOM 7487 C C . PHE C 1 42 ? 15.003 13.671 -7.207 1.00 30.75 40 PHE B C 1
ATOM 7488 O O . PHE C 1 42 ? 14.848 14.895 -7.232 1.00 29.72 40 PHE B O 1
ATOM 7496 N N . ILE C 1 43 ? 16.205 13.107 -7.055 1.00 38.64 41 ILE B N 1
ATOM 7497 C CA . ILE C 1 43 ? 17.409 13.917 -6.881 1.00 43.41 41 ILE B CA 1
ATOM 7498 C C . ILE C 1 43 ? 17.710 14.738 -8.129 1.00 46.14 41 ILE B C 1
ATOM 7499 O O . ILE C 1 43 ? 18.103 15.906 -8.029 1.00 51.60 41 ILE B O 1
ATOM 7504 N N . ALA C 1 44 ? 17.554 14.148 -9.320 1.00 39.18 42 ALA B N 1
ATOM 7505 C CA . ALA C 1 44 ? 17.786 14.924 -10.537 1.00 38.11 42 ALA B CA 1
ATOM 7506 C C . ALA C 1 44 ? 16.799 16.075 -10.628 1.00 37.23 42 ALA B C 1
ATOM 7507 O O . ALA C 1 44 ? 17.149 17.181 -11.061 1.00 28.71 42 ALA B O 1
ATOM 7509 N N . LYS C 1 45 ? 15.559 15.830 -10.219 1.00 49.89 43 LYS B N 1
ATOM 7510 C CA . LYS C 1 45 ? 14.550 16.862 -10.103 1.00 42.47 43 LYS B CA 1
ATOM 7511 C C . LYS C 1 45 ? 14.743 17.562 -8.759 1.00 38.82 43 LYS B C 1
ATOM 7512 O O . LYS C 1 45 ? 15.609 17.187 -7.965 1.00 42.90 43 LYS B O 1
ATOM 7518 N N . TYR C 1 46 ? 13.973 18.626 -8.526 1.00 28.57 44 TYR B N 1
ATOM 7519 C CA . TYR C 1 46 ? 14.079 19.416 -7.297 1.00 27.14 44 TYR B CA 1
ATOM 7520 C C . TYR C 1 46 ? 15.514 19.840 -6.986 1.00 31.43 44 TYR B C 1
ATOM 7521 O O . TYR C 1 46 ? 15.797 20.315 -5.882 1.00 27.02 44 TYR B O 1
ATOM 7530 N N . ASN C 1 47 ? 16.432 19.654 -7.941 1.00 48.77 45 ASN B N 1
ATOM 7531 C CA . ASN C 1 47 ? 17.809 20.111 -7.782 1.00 47.10 45 ASN B CA 1
ATOM 7532 C C . ASN C 1 47 ? 17.885 21.626 -7.708 1.00 45.49 45 ASN B C 1
ATOM 7533 O O . ASN C 1 47 ? 18.854 22.172 -7.168 1.00 37.61 45 ASN B O 1
ATOM 7538 N N . SER C 1 48 ? 16.875 22.312 -8.234 1.00 49.71 46 SER B N 1
ATOM 7539 C CA . SER C 1 48 ? 16.814 23.764 -8.228 1.00 51.83 46 SER B CA 1
ATOM 7540 C C . SER C 1 48 ? 16.388 24.313 -6.875 1.00 54.20 46 SER B C 1
ATOM 7541 O O . SER C 1 48 ? 16.203 25.529 -6.742 1.00 58.07 46 SER B O 1
ATOM 7544 N N . LEU C 1 49 ? 16.220 23.445 -5.880 1.00 50.38 47 LEU B N 1
ATOM 7545 C CA . LEU C 1 49 ? 15.822 23.884 -4.553 1.00 47.02 47 LEU B CA 1
ATOM 7546 C C . LEU C 1 49 ? 16.888 24.773 -3.922 1.00 41.52 47 LEU B C 1
ATOM 7547 O O . LEU C 1 49 ? 18.077 24.691 -4.244 1.00 43.64 47 LEU B O 1
ATOM 7552 N N . GLU C 1 50 ? 16.440 25.623 -3.002 1.00 34.82 48 GLU B N 1
ATOM 7553 C CA . GLU C 1 50 ? 17.282 26.559 -2.278 1.00 37.08 48 GLU B CA 1
ATOM 7554 C C . GLU C 1 50 ? 17.475 26.068 -0.847 1.00 36.67 48 GLU B C 1
ATOM 7555 O O . GLU C 1 50 ? 16.911 25.057 -0.425 1.00 34.21 48 GLU B O 1
ATOM 7561 N N . LYS C 1 51 ? 18.298 26.789 -0.092 1.00 42.78 49 LYS B N 1
ATOM 7562 C CA . LYS C 1 51 ? 18.527 26.422 1.297 1.00 45.98 49 LYS B CA 1
ATOM 7563 C C . LYS C 1 51 ? 17.313 26.807 2.138 1.00 46.83 49 LYS B C 1
ATOM 7564 O O . LYS C 1 51 ? 16.812 27.933 2.046 1.00 55.17 49 LYS B O 1
ATOM 7566 N N . ASP C 1 52 ? 16.847 25.869 2.958 1.00 36.60 50 ASP B N 1
ATOM 7567 C CA . ASP C 1 52 ? 15.651 26.024 3.789 1.00 31.60 50 ASP B CA 1
ATOM 7568 C C . ASP C 1 52 ? 14.420 26.455 2.985 1.00 28.41 50 ASP B C 1
ATOM 7569 O O . ASP C 1 52 ? 13.794 27.480 3.256 1.00 28.74 50 ASP B O 1
ATOM 7571 N N . VAL C 1 53 ? 14.078 25.654 1.977 1.00 28.22 51 VAL B N 1
ATOM 7572 C CA . VAL C 1 53 ? 12.849 25.848 1.216 1.00 32.69 51 VAL B CA 1
ATOM 7573 C C . VAL C 1 53 ? 12.044 24.559 1.318 1.00 38.58 51 VAL B C 1
ATOM 7574 O O . VAL C 1 53 ? 12.611 23.463 1.375 1.00 39.58 51 VAL B O 1
ATOM 7578 N N . ILE C 1 54 ? 10.718 24.687 1.365 1.00 40.97 52 ILE B N 1
ATOM 7579 C CA . ILE C 1 54 ? 9.841 23.519 1.390 1.00 35.86 52 ILE B CA 1
ATOM 7580 C C . ILE C 1 54 ? 8.658 23.734 0.456 1.00 34.18 52 ILE B C 1
ATOM 7581 O O . ILE C 1 54 ? 7.946 24.738 0.573 1.00 45.02 52 ILE B O 1
ATOM 7586 N N . LEU C 1 55 ? 8.458 22.815 -0.485 1.00 28.19 53 LEU B N 1
ATOM 7587 C CA . LEU C 1 55 ? 7.293 22.880 -1.366 1.00 28.38 53 LEU B CA 1
ATOM 7588 C C . LEU C 1 55 ? 6.205 22.065 -0.682 1.00 28.49 53 LEU B C 1
ATOM 7589 O O . LEU C 1 55 ? 6.186 20.835 -0.772 1.00 28.25 53 LEU B O 1
ATOM 7594 N N . ASN C 1 56 ? 5.283 22.756 -0.013 1.00 39.89 54 ASN B N 1
ATOM 7595 C CA . ASN C 1 56 ? 4.213 22.097 0.721 1.00 47.43 54 ASN B CA 1
ATOM 7596 C C . ASN C 1 56 ? 2.996 21.828 -0.147 1.00 54.74 54 ASN B C 1
ATOM 7597 O O . ASN C 1 56 ? 2.138 21.028 0.238 1.00 58.98 54 ASN B O 1
ATOM 7602 N N . ASP C 1 57 ? 2.906 22.478 -1.300 1.00 50.18 55 ASP B N 1
ATOM 7603 C CA . ASP C 1 57 ? 1.813 22.282 -2.237 1.00 45.70 55 ASP B CA 1
ATOM 7604 C C . ASP C 1 57 ? 2.072 21.119 -3.179 1.00 38.83 55 ASP B C 1
ATOM 7605 O O . ASP C 1 57 ? 1.203 20.790 -3.992 1.00 32.89 55 ASP B O 1
ATOM 7610 N N . ILE C 1 58 ? 3.243 20.494 -3.080 1.00 33.82 56 ILE B N 1
ATOM 7611 C CA . ILE C 1 58 ? 3.630 19.363 -3.911 1.00 41.00 56 ILE B CA 1
ATOM 7612 C C . ILE C 1 58 ? 3.823 18.164 -2.994 1.00 38.18 56 ILE B C 1
ATOM 7613 O O . ILE C 1 58 ? 4.534 18.255 -1.986 1.00 37.74 56 ILE B O 1
ATOM 7617 N N . VAL C 1 59 ? 3.195 17.045 -3.343 1.00 47.10 57 VAL B N 1
ATOM 7618 C CA . VAL C 1 59 ? 3.267 15.818 -2.559 1.00 38.17 57 VAL B CA 1
ATOM 7619 C C . VAL C 1 59 ? 3.814 14.699 -3.434 1.00 35.51 57 VAL B C 1
ATOM 7620 O O . VAL C 1 59 ? 3.237 14.382 -4.481 1.00 35.96 57 VAL B O 1
ATOM 7622 N N . GLN C 1 60 ? 4.923 14.105 -3.001 1.00 31.19 58 GLN B N 1
ATOM 7623 C CA . GLN C 1 60 ? 5.554 12.992 -3.692 1.00 30.80 58 GLN B CA 1
ATOM 7624 C C . GLN C 1 60 ? 5.603 11.775 -2.780 1.00 30.08 58 GLN B C 1
ATOM 7625 O O . GLN C 1 60 ? 5.591 11.896 -1.552 1.00 29.93 58 GLN B O 1
ATOM 7631 N N . SER C 1 61 ? 5.655 10.597 -3.398 1.00 29.71 59 SER B N 1
ATOM 7632 C CA . SER C 1 61 ? 5.675 9.323 -2.686 1.00 29.09 59 SER B CA 1
ATOM 7633 C C . SER C 1 61 ? 6.917 8.560 -3.126 1.00 28.89 59 SER B C 1
ATOM 7634 O O . SER C 1 61 ? 7.010 8.131 -4.281 1.00 28.95 59 SER B O 1
ATOM 7636 N N . VAL C 1 62 ? 7.866 8.391 -2.209 1.00 28.72 60 VAL B N 1
ATOM 7637 C CA . VAL C 1 62 ? 9.117 7.699 -2.489 1.00 28.60 60 VAL B CA 1
ATOM 7638 C C . VAL C 1 62 ? 9.296 6.596 -1.458 1.00 28.12 60 VAL B C 1
ATOM 7639 O O . VAL C 1 62 ? 8.794 6.690 -0.336 1.00 28.00 60 VAL B O 1
ATOM 7643 N N . ALA C 1 63 ? 10.008 5.539 -1.841 1.00 29.44 61 ALA B N 1
ATOM 7644 C CA . ALA C 1 63 ? 10.153 4.382 -0.970 1.00 33.00 61 ALA B CA 1
ATOM 7645 C C . ALA C 1 63 ? 11.597 3.906 -0.971 1.00 41.11 61 ALA B C 1
ATOM 7646 O O . ALA C 1 63 ? 12.328 4.095 -1.947 1.00 54.64 61 ALA B O 1
ATOM 7648 N N . GLY C 1 64 ? 12.003 3.293 0.136 1.00 38.96 62 GLY B N 1
ATOM 7649 C CA . GLY C 1 64 ? 13.359 2.784 0.219 1.00 27.53 62 GLY B CA 1
ATOM 7650 C C . GLY C 1 64 ? 13.607 2.090 1.539 1.00 27.41 62 GLY B C 1
ATOM 7651 O O . GLY C 1 64 ? 12.691 1.883 2.340 1.00 27.21 62 GLY B O 1
ATOM 7652 N N . ARG C 1 65 ? 14.871 1.729 1.756 1.00 27.60 63 ARG B N 1
ATOM 7653 C CA . ARG C 1 65 ? 15.289 1.065 2.985 1.00 27.62 63 ARG B CA 1
ATOM 7654 C C . ARG C 1 65 ? 16.030 2.046 3.883 1.00 31.64 63 ARG B C 1
ATOM 7655 O O . ARG C 1 65 ? 16.907 2.779 3.419 1.00 40.34 63 ARG B O 1
ATOM 7663 N N . VAL C 1 66 ? 15.688 2.045 5.168 1.00 31.65 64 VAL B N 1
ATOM 7664 C CA . VAL C 1 66 ? 16.299 2.963 6.125 1.00 28.49 64 VAL B CA 1
ATOM 7665 C C . VAL C 1 66 ? 17.679 2.434 6.503 1.00 28.87 64 VAL B C 1
ATOM 7666 O O . VAL C 1 66 ? 17.800 1.384 7.138 1.00 34.62 64 VAL B O 1
ATOM 7670 N N . PHE C 1 67 ? 18.723 3.167 6.115 1.00 34.63 65 PHE B N 1
ATOM 7671 C CA . PHE C 1 67 ? 20.097 2.799 6.437 1.00 33.00 65 PHE B CA 1
ATOM 7672 C C . PHE C 1 67 ? 20.552 3.314 7.792 1.00 30.18 65 PHE B C 1
ATOM 7673 O O . PHE C 1 67 ? 21.322 2.638 8.477 1.00 30.48 65 PHE B O 1
ATOM 7681 N N . SER C 1 68 ? 20.160 4.530 8.164 1.00 30.35 66 SER B N 1
ATOM 7682 C CA . SER C 1 68 ? 20.583 5.105 9.432 1.00 30.86 66 SER B CA 1
ATOM 7683 C C . SER C 1 68 ? 19.476 5.987 9.983 1.00 30.76 66 SER B C 1
ATOM 7684 O O . SER C 1 68 ? 18.747 6.637 9.231 1.00 30.52 66 SER B O 1
ATOM 7687 N N . LYS C 1 69 ? 19.367 6.006 11.307 1.00 31.03 67 LYS B N 1
ATOM 7688 C CA . LYS C 1 69 ? 18.363 6.791 12.013 1.00 33.39 67 LYS B CA 1
ATOM 7689 C C . LYS C 1 69 ? 19.083 7.736 12.962 1.00 38.64 67 LYS B C 1
ATOM 7690 O O . LYS C 1 69 ? 19.875 7.297 13.802 1.00 44.44 67 LYS B O 1
ATOM 7696 N N . ARG C 1 70 ? 18.800 9.028 12.831 1.00 38.73 68 ARG B N 1
ATOM 7697 C CA . ARG C 1 70 ? 19.420 10.071 13.637 1.00 32.99 68 ARG B CA 1
ATOM 7698 C C . ARG C 1 70 ? 18.329 10.831 14.374 1.00 32.77 68 ARG B C 1
ATOM 7699 O O . ARG C 1 70 ? 17.424 11.389 13.745 1.00 32.48 68 ARG B O 1
ATOM 7707 N N . GLU C 1 71 ? 18.414 10.851 15.700 1.00 40.13 69 GLU B N 1
ATOM 7708 C CA . GLU C 1 71 ? 17.436 11.533 16.534 1.00 41.39 69 GLU B CA 1
ATOM 7709 C C . GLU C 1 71 ? 17.944 12.921 16.902 1.00 43.02 69 GLU B C 1
ATOM 7710 O O . GLU C 1 71 ? 19.108 13.082 17.284 1.00 49.35 69 GLU B O 1
ATOM 7712 N N . SER C 1 72 ? 17.069 13.916 16.786 1.00 34.15 70 SER B N 1
ATOM 7713 C CA . SER C 1 72 ? 17.353 15.268 17.239 1.00 34.88 70 SER B CA 1
ATOM 7714 C C . SER C 1 72 ? 16.761 15.545 18.611 1.00 42.34 70 SER B C 1
ATOM 7715 O O . SER C 1 72 ? 16.835 16.680 19.090 1.00 38.84 70 SER B O 1
ATOM 7717 N N . GLY C 1 73 ? 16.176 14.533 19.250 1.00 62.21 71 GLY B N 1
ATOM 7718 C CA . GLY C 1 73 ? 15.638 14.677 20.586 1.00 64.69 71 GLY B CA 1
ATOM 7719 C C . GLY C 1 73 ? 14.433 15.592 20.643 1.00 66.61 71 GLY B C 1
ATOM 7720 O O . GLY C 1 73 ? 14.435 16.578 21.388 1.00 72.59 71 GLY B O 1
ATOM 7721 N N . GLY C 1 74 ? 13.401 15.283 19.855 1.00 47.74 72 GLY B N 1
ATOM 7722 C CA . GLY C 1 74 ? 12.185 16.071 19.849 1.00 41.99 72 GLY B CA 1
ATOM 7723 C C . GLY C 1 74 ? 11.406 16.088 18.546 1.00 39.08 72 GLY B C 1
ATOM 7724 O O . GLY C 1 74 ? 10.991 15.039 18.043 1.00 33.63 72 GLY B O 1
ATOM 7725 N N . LYS C 1 75 ? 11.181 17.291 18.009 1.00 40.40 73 LYS B N 1
ATOM 7726 C CA . LYS C 1 75 ? 10.456 17.439 16.749 1.00 42.20 73 LYS B CA 1
ATOM 7727 C C . LYS C 1 75 ? 11.093 16.626 15.631 1.00 41.81 73 LYS B C 1
ATOM 7728 O O . LYS C 1 75 ? 10.416 15.850 14.946 1.00 41.19 73 LYS B O 1
ATOM 7734 N N . LEU C 1 76 ? 12.400 16.775 15.443 1.00 33.69 74 LEU B N 1
ATOM 7735 C CA . LEU C 1 76 ? 13.063 16.265 14.254 1.00 33.29 74 LEU B CA 1
ATOM 7736 C C . LEU C 1 76 ? 13.679 14.893 14.480 1.00 32.93 74 LEU B C 1
ATOM 7737 O O . LEU C 1 76 ? 14.302 14.631 15.512 1.00 33.26 74 LEU B O 1
ATOM 7742 N N . ILE C 1 77 ? 13.476 14.014 13.503 1.00 32.30 75 ILE B N 1
ATOM 7743 C CA . ILE C 1 77 ? 14.119 12.708 13.441 1.00 31.96 75 ILE B CA 1
ATOM 7744 C C . ILE C 1 77 ? 14.601 12.536 12.010 1.00 31.67 75 ILE B C 1
ATOM 7745 O O . ILE C 1 77 ? 13.830 12.744 11.069 1.00 31.38 75 ILE B O 1
ATOM 7750 N N . PHE C 1 78 ? 15.859 12.156 11.840 1.00 31.82 76 PHE B N 1
ATOM 7751 C CA . PHE C 1 78 ? 16.480 12.127 10.524 1.00 31.72 76 PHE B CA 1
ATOM 7752 C C . PHE C 1 78 ? 16.702 10.683 10.097 1.00 31.21 76 PHE B C 1
ATOM 7753 O O . PHE C 1 78 ? 17.378 9.923 10.799 1.00 34.88 76 PHE B O 1
ATOM 7761 N N . TYR C 1 79 ? 16.146 10.306 8.948 1.00 30.74 77 TYR B N 1
ATOM 7762 C CA . TYR C 1 79 ? 16.407 8.996 8.365 1.00 31.05 77 TYR B CA 1
ATOM 7763 C C . TYR C 1 79 ? 17.153 9.160 7.049 1.00 35.07 77 TYR B C 1
ATOM 7764 O O . TYR C 1 79 ? 16.812 10.023 6.234 1.00 50.44 77 TYR B O 1
ATOM 7773 N N . ASP C 1 80 ? 18.170 8.326 6.847 1.00 34.88 78 ASP B N 1
ATOM 7774 C CA . ASP C 1 80 ? 18.892 8.253 5.584 1.00 34.68 78 ASP B CA 1
ATOM 7775 C C . ASP C 1 80 ? 18.378 7.056 4.796 1.00 29.98 78 ASP B C 1
ATOM 7776 O O . ASP C 1 80 ? 18.555 5.910 5.218 1.00 29.75 78 ASP B O 1
ATOM 7781 N N . LEU C 1 81 ? 17.744 7.324 3.659 1.00 29.80 79 LEU B N 1
ATOM 7782 C CA . LEU C 1 81 ? 16.988 6.324 2.915 1.00 29.27 79 LEU B CA 1
ATOM 7783 C C . LEU C 1 81 ? 17.767 5.908 1.674 1.00 29.39 79 LEU B C 1
ATOM 7784 O O . LEU C 1 81 ? 18.042 6.738 0.802 1.00 29.75 79 LEU B O 1
ATOM 7789 N N . HIS C 1 82 ? 18.113 4.628 1.591 1.00 29.15 80 HIS B N 1
ATOM 7790 C CA . HIS C 1 82 ? 18.824 4.080 0.443 1.00 29.27 80 HIS B CA 1
ATOM 7791 C C . HIS C 1 82 ? 17.831 3.385 -0.475 1.00 30.29 80 HIS B C 1
ATOM 7792 O O . HIS C 1 82 ? 17.069 2.514 -0.038 1.00 38.80 80 HIS B O 1
ATOM 7799 N N . GLY C 1 83 ? 17.822 3.807 -1.734 1.00 29.02 81 GLY B N 1
ATOM 7800 C CA . GLY C 1 83 ? 17.072 3.149 -2.781 1.00 28.74 81 GLY B CA 1
ATOM 7801 C C . GLY C 1 83 ? 17.911 3.048 -4.043 1.00 29.14 81 GLY B C 1
ATOM 7802 O O . GLY C 1 83 ? 18.499 4.039 -4.486 1.00 29.67 81 GLY B O 1
ATOM 7803 N N . GLU C 1 84 ? 17.992 1.847 -4.621 1.00 28.95 82 GLU B N 1
ATOM 7804 C CA . GLU C 1 84 ? 18.806 1.571 -5.810 1.00 36.26 82 GLU B CA 1
ATOM 7805 C C . GLU C 1 84 ? 20.232 1.998 -5.492 1.00 39.62 82 GLU B C 1
ATOM 7806 O O . GLU C 1 84 ? 20.786 1.509 -4.491 1.00 40.09 82 GLU B O 1
ATOM 7808 N N . GLY C 1 85 ? 20.857 2.874 -6.270 1.00 52.12 83 GLY B N 1
ATOM 7809 C CA . GLY C 1 85 ? 22.181 3.369 -5.974 1.00 62.22 83 GLY B CA 1
ATOM 7810 C C . GLY C 1 85 ? 22.250 4.735 -5.331 1.00 64.11 83 GLY B C 1
ATOM 7811 O O . GLY C 1 85 ? 23.346 5.305 -5.271 1.00 67.08 83 GLY B O 1
ATOM 7812 N N . THR C 1 86 ? 21.129 5.286 -4.859 1.00 41.03 84 THR B N 1
ATOM 7813 C CA . THR C 1 86 ? 21.085 6.657 -4.374 1.00 33.61 84 THR B CA 1
ATOM 7814 C C . THR C 1 86 ? 20.520 6.694 -2.963 1.00 30.97 84 THR B C 1
ATOM 7815 O O . THR C 1 86 ? 19.878 5.746 -2.501 1.00 30.36 84 THR B O 1
ATOM 7817 N N . ARG C 1 87 ? 20.761 7.814 -2.286 1.00 31.35 85 ARG B N 1
ATOM 7818 C CA . ARG C 1 87 ? 20.228 8.049 -0.955 1.00 31.07 85 ARG B CA 1
ATOM 7819 C C . ARG C 1 87 ? 19.476 9.371 -0.928 1.00 31.27 85 ARG B C 1
ATOM 7820 O O . ARG C 1 87 ? 19.779 10.297 -1.686 1.00 31.83 85 ARG B O 1
ATOM 7828 N N . LEU C 1 88 ? 18.481 9.442 -0.050 1.00 30.87 86 LEU B N 1
ATOM 7829 C CA . LEU C 1 88 ? 17.721 10.661 0.171 1.00 31.07 86 LEU B CA 1
ATOM 7830 C C . LEU C 1 88 ? 17.346 10.725 1.642 1.00 30.88 86 LEU B C 1
ATOM 7831 O O . LEU C 1 88 ? 16.988 9.709 2.239 1.00 30.37 86 LEU B O 1
ATOM 7836 N N . GLN C 1 89 ? 17.417 11.921 2.214 1.00 31.34 87 GLN B N 1
ATOM 7837 C CA . GLN C 1 89 ? 17.190 12.114 3.642 1.00 31.32 87 GLN B CA 1
ATOM 7838 C C . GLN C 1 89 ? 15.716 12.418 3.872 1.00 32.77 87 GLN B C 1
ATOM 7839 O O . GLN C 1 89 ? 15.220 13.457 3.436 1.00 40.02 87 GLN B O 1
ATOM 7845 N N . VAL C 1 90 ? 15.005 11.521 4.543 1.00 30.50 88 VAL B N 1
ATOM 7846 C CA . VAL C 1 90 ? 13.634 11.810 4.945 1.00 30.31 88 VAL B CA 1
ATOM 7847 C C . VAL C 1 90 ? 13.686 12.468 6.322 1.00 30.64 88 VAL B C 1
ATOM 7848 O O . VAL C 1 90 ? 14.279 11.933 7.271 1.00 30.64 88 VAL B O 1
ATOM 7852 N N . LEU C 1 91 ? 13.161 13.689 6.389 1.00 31.03 89 LEU B N 1
ATOM 7853 C CA . LEU C 1 91 ? 13.188 14.515 7.589 1.00 31.46 89 LEU B CA 1
ATOM 7854 C C . LEU C 1 91 ? 11.816 14.444 8.242 1.00 31.24 89 LEU B C 1
ATOM 7855 O O . LEU C 1 91 ? 10.847 15.020 7.738 1.00 31.30 89 LEU B O 1
ATOM 7860 N N . ALA C 1 92 ? 11.742 13.747 9.369 1.00 31.09 90 ALA B N 1
ATOM 7861 C CA . ALA C 1 92 ? 10.492 13.572 10.092 1.00 30.94 90 ALA B CA 1
ATOM 7862 C C . ALA C 1 92 ? 10.352 14.734 11.062 1.00 38.95 90 ALA B C 1
ATOM 7863 O O . ALA C 1 92 ? 11.062 14.805 12.072 1.00 41.96 90 ALA B O 1
ATOM 7865 N N . ASN C 1 93 ? 9.441 15.646 10.745 1.00 36.55 91 ASN B N 1
ATOM 7866 C CA . ASN C 1 93 ? 9.131 16.786 11.588 1.00 32.36 91 ASN B CA 1
ATOM 7867 C C . ASN C 1 93 ? 7.748 16.592 12.189 1.00 33.49 91 ASN B C 1
ATOM 7868 O O . ASN C 1 93 ? 6.812 16.179 11.496 1.00 40.09 91 ASN B O 1
ATOM 7873 N N . ALA C 1 94 ? 7.624 16.892 13.483 1.00 32.67 92 ALA B N 1
ATOM 7874 C CA . ALA C 1 94 ? 6.351 16.696 14.163 1.00 32.70 92 ALA B CA 1
ATOM 7875 C C . ALA C 1 94 ? 5.317 17.722 13.729 1.00 33.03 92 ALA B C 1
ATOM 7876 O O . ALA C 1 94 ? 4.115 17.459 13.839 1.00 32.96 92 ALA B O 1
ATOM 7878 N N . ARG C 1 95 ? 5.762 18.879 13.235 1.00 42.29 93 ARG B N 1
ATOM 7879 C CA . ARG C 1 95 ? 4.832 19.898 12.765 1.00 48.25 93 ARG B CA 1
ATOM 7880 C C . ARG C 1 95 ? 4.136 19.474 11.479 1.00 51.25 93 ARG B C 1
ATOM 7881 O O . ARG C 1 95 ? 3.014 19.917 11.207 1.00 59.21 93 ARG B O 1
ATOM 7889 N N . PHE C 1 96 ? 4.768 18.611 10.689 1.00 37.58 94 PHE B N 1
ATOM 7890 C CA . PHE C 1 96 ? 4.197 18.157 9.430 1.00 32.53 94 PHE B CA 1
ATOM 7891 C C . PHE C 1 96 ? 3.562 16.775 9.521 1.00 31.93 94 PHE B C 1
ATOM 7892 O O . PHE C 1 96 ? 3.075 16.268 8.507 1.00 31.63 94 PHE B O 1
ATOM 7900 N N . HIS C 1 97 ? 3.552 16.155 10.701 1.00 31.82 95 HIS B N 1
ATOM 7901 C CA . HIS C 1 97 ? 2.913 14.853 10.862 1.00 31.35 95 HIS B CA 1
ATOM 7902 C C . HIS C 1 97 ? 1.395 14.983 10.801 1.00 34.61 95 HIS B C 1
ATOM 7903 O O . HIS C 1 97 ? 0.786 15.675 11.623 1.00 36.58 95 HIS B O 1
ATOM 7910 N N . SER C 1 98 ? 0.791 14.322 9.818 1.00 38.84 96 SER B N 1
ATOM 7911 C CA . SER C 1 98 ? -0.656 14.288 9.605 1.00 40.33 96 SER B CA 1
ATOM 7912 C C . SER C 1 98 ? -1.165 12.856 9.785 1.00 42.42 96 SER B C 1
ATOM 7913 O O . SER C 1 98 ? -1.356 12.141 8.798 1.00 45.38 96 SER B O 1
ATOM 7916 N N . GLY C 1 99 ? -1.352 12.411 11.022 1.00 45.70 97 GLY B N 1
ATOM 7917 C CA . GLY C 1 99 ? -1.815 11.049 11.227 1.00 46.44 97 GLY B CA 1
ATOM 7918 C C . GLY C 1 99 ? -2.348 10.829 12.623 1.00 48.28 97 GLY B C 1
ATOM 7919 O O . GLY C 1 99 ? -2.025 11.572 13.558 1.00 50.65 97 GLY B O 1
ATOM 7920 N N . ASP C 1 100 ? -3.196 9.805 12.749 1.00 47.12 98 ASP B N 1
ATOM 7921 C CA . ASP C 1 100 ? -3.758 9.441 14.038 1.00 45.99 98 ASP B CA 1
ATOM 7922 C C . ASP C 1 100 ? -2.844 8.501 14.806 1.00 44.82 98 ASP B C 1
ATOM 7923 O O . ASP C 1 100 ? -3.282 7.879 15.779 1.00 51.27 98 ASP B O 1
ATOM 7925 N N . GLU C 1 101 ? -1.588 8.396 14.388 1.00 40.88 99 GLU B N 1
ATOM 7926 C CA . GLU C 1 101 ? -0.527 7.780 15.167 1.00 35.24 99 GLU B CA 1
ATOM 7927 C C . GLU C 1 101 ? 0.241 8.886 15.871 1.00 34.57 99 GLU B C 1
ATOM 7928 O O . GLU C 1 101 ? 0.671 9.849 15.227 1.00 32.44 99 GLU B O 1
ATOM 7930 N N . ALA C 1 102 ? 0.397 8.760 17.186 1.00 31.43 100 ALA B N 1
ATOM 7931 C CA . ALA C 1 102 ? 1.188 9.732 17.925 1.00 31.84 100 ALA B CA 1
ATOM 7932 C C . ALA C 1 102 ? 2.620 9.732 17.408 1.00 31.72 100 ALA B C 1
ATOM 7933 O O . ALA C 1 102 ? 3.220 8.670 17.212 1.00 32.10 100 ALA B O 1
ATOM 7935 N N . PHE C 1 103 ? 3.161 10.932 17.172 1.00 31.69 101 PHE B N 1
ATOM 7936 C CA . PHE C 1 103 ? 4.523 11.058 16.663 1.00 31.48 101 PHE B CA 1
ATOM 7937 C C . PHE C 1 103 ? 5.532 10.318 17.531 1.00 31.58 101 PHE B C 1
ATOM 7938 O O . PHE C 1 103 ? 6.579 9.883 17.037 1.00 31.29 101 PHE B O 1
ATOM 7946 N N . ASP C 1 104 ? 5.233 10.149 18.817 1.00 36.14 102 ASP B N 1
ATOM 7947 C CA . ASP C 1 104 ? 6.168 9.469 19.704 1.00 39.75 102 ASP B CA 1
ATOM 7948 C C . ASP C 1 104 ? 6.131 7.962 19.476 1.00 40.69 102 ASP B C 1
ATOM 7949 O O . ASP C 1 104 ? 7.160 7.335 19.204 1.00 39.09 102 ASP B O 1
ATOM 7954 N N . ASN C 1 105 ? 4.941 7.368 19.588 1.00 53.67 103 ASN B N 1
ATOM 7955 C CA . ASN C 1 105 ? 4.792 5.929 19.394 1.00 50.89 103 ASN B CA 1
ATOM 7956 C C . ASN C 1 105 ? 5.122 5.497 17.968 1.00 49.48 103 ASN B C 1
ATOM 7957 O O . ASN C 1 105 ? 5.584 4.372 17.758 1.00 52.85 103 ASN B O 1
ATOM 7962 N N . LEU C 1 106 ? 4.896 6.366 16.979 1.00 43.96 104 LEU B N 1
ATOM 7963 C CA . LEU C 1 106 ? 5.089 5.967 15.585 1.00 41.63 104 LEU B CA 1
ATOM 7964 C C . LEU C 1 106 ? 6.554 5.699 15.278 1.00 45.28 104 LEU B C 1
ATOM 7965 O O . LEU C 1 106 ? 6.877 4.716 14.604 1.00 44.90 104 LEU B O 1
ATOM 7970 N N . HIS C 1 107 ? 7.450 6.560 15.743 1.00 52.90 105 HIS B N 1
ATOM 7971 C CA . HIS C 1 107 ? 8.859 6.427 15.395 1.00 49.73 105 HIS B CA 1
ATOM 7972 C C . HIS C 1 107 ? 9.581 5.412 16.275 1.00 51.49 105 HIS B C 1
ATOM 7973 O O . HIS C 1 107 ? 10.768 5.150 16.051 1.00 55.95 105 HIS B O 1
ATOM 7980 N N . ASP C 1 108 ? 8.897 4.847 17.272 1.00 45.47 106 ASP B N 1
ATOM 7981 C CA . ASP C 1 108 ? 9.391 3.647 17.933 1.00 43.19 106 ASP B CA 1
ATOM 7982 C C . ASP C 1 108 ? 9.165 2.416 17.071 1.00 38.72 106 ASP B C 1
ATOM 7983 O O . ASP C 1 108 ? 9.783 1.372 17.312 1.00 41.96 106 ASP B O 1
ATOM 7988 N N . ARG C 1 109 ? 8.296 2.536 16.067 1.00 32.44 107 ARG B N 1
ATOM 7989 C CA . ARG C 1 109 ? 7.975 1.455 15.147 1.00 31.53 107 ARG B CA 1
ATOM 7990 C C . ARG C 1 109 ? 9.004 1.307 14.035 1.00 28.82 107 ARG B C 1
ATOM 7991 O O . ARG C 1 109 ? 9.202 0.198 13.528 1.00 28.56 107 ARG B O 1
ATOM 7999 N N . ILE C 1 110 ? 9.669 2.391 13.655 1.00 28.87 108 ILE B N 1
ATOM 8000 C CA . ILE C 1 110 ? 10.605 2.394 12.538 1.00 28.81 108 ILE B CA 1
ATOM 8001 C C . ILE C 1 110 ? 12.026 2.349 13.088 1.00 28.99 108 ILE B C 1
ATOM 8002 O O . ILE C 1 110 ? 12.492 3.305 13.720 1.00 32.37 108 ILE B O 1
ATOM 8007 N N . LYS C 1 111 ? 12.718 1.242 12.840 1.00 28.89 109 LYS B N 1
ATOM 8008 C CA . LYS C 1 111 ? 14.116 1.078 13.204 1.00 29.26 109 LYS B CA 1
ATOM 8009 C C . LYS C 1 111 ? 14.976 1.059 11.949 1.00 34.35 109 LYS B C 1
ATOM 8010 O O . LYS C 1 111 ? 14.482 1.133 10.820 1.00 39.35 109 LYS B O 1
ATOM 8016 N N . ARG C 1 112 ? 16.283 0.959 12.164 1.00 40.45 110 ARG B N 1
ATOM 8017 C CA . ARG C 1 112 ? 17.217 0.884 11.053 1.00 35.87 110 ARG B CA 1
ATOM 8018 C C . ARG C 1 112 ? 17.070 -0.460 10.351 1.00 34.21 110 ARG B C 1
ATOM 8019 O O . ARG C 1 112 ? 16.867 -1.495 10.993 1.00 39.98 110 ARG B O 1
ATOM 8027 N N . GLY C 1 113 ? 17.169 -0.443 9.025 1.00 28.73 111 GLY B N 1
ATOM 8028 C CA . GLY C 1 113 ? 16.947 -1.626 8.234 1.00 28.38 111 GLY B CA 1
ATOM 8029 C C . GLY C 1 113 ? 15.522 -1.804 7.764 1.00 32.74 111 GLY B C 1
ATOM 8030 O O . GLY C 1 113 ? 15.288 -2.553 6.807 1.00 28.36 111 GLY B O 1
ATOM 8031 N N . ASP C 1 114 ? 14.565 -1.142 8.410 1.00 44.57 112 ASP B N 1
ATOM 8032 C CA . ASP C 1 114 ? 13.171 -1.281 8.022 1.00 47.09 112 ASP B CA 1
ATOM 8033 C C . ASP C 1 114 ? 12.941 -0.621 6.669 1.00 48.04 112 ASP B C 1
ATOM 8034 O O . ASP C 1 114 ? 13.529 0.417 6.354 1.00 56.79 112 ASP B O 1
ATOM 8039 N N . ILE C 1 115 ? 12.077 -1.234 5.871 1.00 40.75 113 ILE B N 1
ATOM 8040 C CA . ILE C 1 115 ? 11.704 -0.713 4.562 1.00 26.78 113 ILE B CA 1
ATOM 8041 C C . ILE C 1 115 ? 10.470 0.161 4.718 1.00 26.75 113 ILE B C 1
ATOM 8042 O O . ILE C 1 115 ? 9.433 -0.298 5.210 1.00 26.64 113 ILE B O 1
ATOM 8047 N N . ILE C 1 116 ? 10.574 1.425 4.307 1.00 26.92 114 ILE B N 1
ATOM 8048 C CA . ILE C 1 116 ? 9.476 2.363 4.489 1.00 29.11 114 ILE B CA 1
ATOM 8049 C C . ILE C 1 116 ? 9.092 2.996 3.160 1.00 37.77 114 ILE B C 1
ATOM 8050 O O . ILE C 1 116 ? 9.918 3.171 2.256 1.00 51.36 114 ILE B O 1
ATOM 8055 N N . GLY C 1 117 ? 7.801 3.314 3.049 1.00 33.00 115 GLY B N 1
ATOM 8056 C CA . GLY C 1 117 ? 7.307 4.241 2.061 1.00 28.73 115 GLY B CA 1
ATOM 8057 C C . GLY C 1 117 ? 7.046 5.577 2.729 1.00 27.49 115 GLY B C 1
ATOM 8058 O O . GLY C 1 117 ? 6.812 5.652 3.933 1.00 27.53 115 GLY B O 1
ATOM 8059 N N . VAL C 1 118 ? 7.074 6.638 1.931 1.00 27.79 116 VAL B N 1
ATOM 8060 C CA . VAL C 1 118 ? 6.964 7.998 2.446 1.00 28.18 116 VAL B CA 1
ATOM 8061 C C . VAL C 1 118 ? 6.137 8.838 1.484 1.00 32.87 116 VAL B C 1
ATOM 8062 O O . VAL C 1 118 ? 6.418 8.878 0.280 1.00 40.18 116 VAL B O 1
ATOM 8066 N N . ASN C 1 119 ? 5.116 9.504 2.018 1.00 34.25 117 ASN B N 1
ATOM 8067 C CA . ASN C 1 119 ? 4.388 10.555 1.319 1.00 30.94 117 ASN B CA 1
ATOM 8068 C C . ASN C 1 119 ? 4.758 11.877 1.976 1.00 29.58 117 ASN B C 1
ATOM 8069 O O . ASN C 1 119 ? 4.512 12.063 3.172 1.00 29.61 117 ASN B O 1
ATOM 8074 N N . GLY C 1 120 ? 5.347 12.787 1.207 1.00 29.99 118 GLY B N 1
ATOM 8075 C CA . GLY C 1 120 ? 5.853 14.001 1.822 1.00 30.47 118 GLY B CA 1
ATOM 8076 C C . GLY C 1 120 ? 6.134 15.080 0.802 1.00 31.05 118 GLY B C 1
ATOM 8077 O O . GLY C 1 120 ? 5.898 14.918 -0.398 1.00 31.12 118 GLY B O 1
ATOM 8078 N N . TYR C 1 121 ? 6.658 16.194 1.309 1.00 31.55 119 TYR B N 1
ATOM 8079 C CA . TYR C 1 121 ? 6.897 17.427 0.575 1.00 32.26 119 TYR B CA 1
ATOM 8080 C C . TYR C 1 121 ? 8.364 17.546 0.210 1.00 35.23 119 TYR B C 1
ATOM 8081 O O . TYR C 1 121 ? 9.227 17.395 1.087 1.00 43.59 119 TYR B O 1
ATOM 8090 N N . PRO C 1 122 ? 8.689 17.805 -1.054 1.00 41.29 120 PRO B N 1
ATOM 8091 C CA . PRO C 1 122 ? 10.087 18.073 -1.408 1.00 35.92 120 PRO B CA 1
ATOM 8092 C C . PRO C 1 122 ? 10.585 19.325 -0.702 1.00 38.07 120 PRO B C 1
ATOM 8093 O O . PRO C 1 122 ? 9.941 20.376 -0.734 1.00 43.72 120 PRO B O 1
ATOM 8097 N N . ALA C 1 123 ? 11.743 19.202 -0.061 1.00 35.83 121 ALA B N 1
ATOM 8098 C CA . ALA C 1 123 ? 12.329 20.315 0.666 1.00 36.12 121 ALA B CA 1
ATOM 8099 C C . ALA C 1 123 ? 13.841 20.171 0.657 1.00 34.64 121 ALA B C 1
ATOM 8100 O O . ALA C 1 123 ? 14.377 19.082 0.459 1.00 36.59 121 ALA B O 1
ATOM 8102 N N . ARG C 1 124 ? 14.529 21.292 0.843 1.00 35.44 122 ARG B N 1
ATOM 8103 C CA . ARG C 1 124 ? 15.973 21.292 1.043 1.00 35.79 122 ARG B CA 1
ATOM 8104 C C . ARG C 1 124 ? 16.239 22.083 2.311 1.00 36.38 122 ARG B C 1
ATOM 8105 O O . ARG C 1 124 ? 15.882 23.262 2.393 1.00 36.82 122 ARG B O 1
ATOM 8113 N N . SER C 1 125 ? 16.859 21.435 3.294 1.00 52.52 123 SER B N 1
ATOM 8114 C CA . SER C 1 125 ? 16.986 22.012 4.623 1.00 55.77 123 SER B CA 1
ATOM 8115 C C . SER C 1 125 ? 17.886 23.246 4.607 1.00 56.55 123 SER B C 1
ATOM 8116 O O . SER C 1 125 ? 18.530 23.579 3.607 1.00 67.36 123 SER B O 1
ATOM 8119 N N . LYS C 1 126 ? 17.905 23.941 5.750 1.00 47.46 124 LYS B N 1
ATOM 8120 C CA . LYS C 1 126 ? 18.732 25.134 5.894 1.00 38.68 124 LYS B CA 1
ATOM 8121 C C . LYS C 1 126 ? 20.199 24.821 5.637 1.00 39.02 124 LYS B C 1
ATOM 8122 O O . LYS C 1 126 ? 20.935 25.661 5.106 1.00 39.90 124 LYS B O 1
ATOM 8128 N N . SER C 1 127 ? 20.634 23.617 5.997 1.00 40.48 125 SER B N 1
ATOM 8129 C CA . SER C 1 127 ? 21.992 23.161 5.746 1.00 40.25 125 SER B CA 1
ATOM 8130 C C . SER C 1 127 ? 22.214 22.704 4.311 1.00 38.57 125 SER B C 1
ATOM 8131 O O . SER C 1 127 ? 23.352 22.379 3.956 1.00 38.91 125 SER B O 1
ATOM 8134 N N . GLY C 1 128 ? 21.171 22.662 3.482 1.00 45.17 126 GLY B N 1
ATOM 8135 C CA . GLY C 1 128 ? 21.319 22.266 2.099 1.00 51.81 126 GLY B CA 1
ATOM 8136 C C . GLY C 1 128 ? 20.977 20.822 1.794 1.00 56.48 126 GLY B C 1
ATOM 8137 O O . GLY C 1 128 ? 20.934 20.455 0.613 1.00 59.55 126 GLY B O 1
ATOM 8138 N N . GLU C 1 129 ? 20.739 19.995 2.809 1.00 60.18 127 GLU B N 1
ATOM 8139 C CA . GLU C 1 129 ? 20.455 18.584 2.573 1.00 55.29 127 GLU B CA 1
ATOM 8140 C C . GLU C 1 129 ? 19.150 18.424 1.808 1.00 46.09 127 GLU B C 1
ATOM 8141 O O . GLU C 1 129 ? 18.096 18.880 2.262 1.00 49.69 127 GLU B O 1
ATOM 8147 N N . LEU C 1 130 ? 19.217 17.775 0.645 1.00 42.71 128 LEU B N 1
ATOM 8148 C CA . LEU C 1 130 ? 18.000 17.517 -0.110 1.00 40.42 128 LEU B CA 1
ATOM 8149 C C . LEU C 1 130 ? 17.194 16.461 0.628 1.00 33.76 128 LEU B C 1
ATOM 8150 O O . LEU C 1 130 ? 17.731 15.432 1.047 1.00 33.09 128 LEU B O 1
ATOM 8155 N N . SER C 1 131 ? 15.901 16.718 0.783 1.00 33.23 129 SER B N 1
ATOM 8156 C CA . SER C 1 131 ? 15.091 15.934 1.695 1.00 32.54 129 SER B CA 1
ATOM 8157 C C . SER C 1 131 ? 13.637 15.910 1.251 1.00 32.23 129 SER B C 1
ATOM 8158 O O . SER C 1 131 ? 13.194 16.709 0.421 1.00 32.64 129 SER B O 1
ATOM 8161 N N . ILE C 1 132 ? 12.899 14.965 1.822 1.00 31.58 130 ILE B N 1
ATOM 8162 C CA . ILE C 1 132 ? 11.450 14.906 1.709 1.00 31.32 130 ILE B CA 1
ATOM 8163 C C . ILE C 1 132 ? 10.894 14.915 3.126 1.00 31.16 130 ILE B C 1
ATOM 8164 O O . ILE C 1 132 ? 11.396 14.199 3.999 1.00 30.89 130 ILE B O 1
ATOM 8169 N N . ILE C 1 133 ? 9.887 15.747 3.362 1.00 31.41 131 ILE B N 1
ATOM 8170 C CA . ILE C 1 133 ? 9.296 15.868 4.691 1.00 31.37 131 ILE B CA 1
ATOM 8171 C C . ILE C 1 133 ? 7.980 15.105 4.680 1.00 32.43 131 ILE B C 1
ATOM 8172 O O . ILE C 1 133 ? 6.991 15.580 4.106 1.00 31.10 131 ILE B O 1
ATOM 8177 N N . PRO C 1 134 ? 7.916 13.929 5.298 1.00 30.41 132 PRO B N 1
ATOM 8178 C CA . PRO C 1 134 ? 6.684 13.142 5.234 1.00 30.04 132 PRO B CA 1
ATOM 8179 C C . PRO C 1 134 ? 5.612 13.688 6.158 1.00 30.28 132 PRO B C 1
ATOM 8180 O O . PRO C 1 134 ? 5.875 14.061 7.304 1.00 30.50 132 PRO B O 1
ATOM 8184 N N . TYR C 1 135 ? 4.391 13.745 5.635 1.00 30.30 133 TYR B N 1
ATOM 8185 C CA . TYR C 1 135 ? 3.219 13.925 6.473 1.00 30.47 133 TYR B CA 1
ATOM 8186 C C . TYR C 1 135 ? 2.667 12.592 6.947 1.00 30.02 133 TYR B C 1
ATOM 8187 O O . TYR C 1 135 ? 1.853 12.563 7.874 1.00 30.16 133 TYR B O 1
ATOM 8196 N N . GLU C 1 136 ? 3.100 11.496 6.326 1.00 32.33 134 GLU B N 1
ATOM 8197 C CA . GLU C 1 136 ? 2.693 10.155 6.705 1.00 33.57 134 GLU B CA 1
ATOM 8198 C C . GLU C 1 136 ? 3.819 9.194 6.356 1.00 42.52 134 GLU B C 1
ATOM 8199 O O . GLU C 1 136 ? 4.499 9.366 5.340 1.00 42.85 134 GLU B O 1
ATOM 8201 N N . ILE C 1 137 ? 4.014 8.194 7.210 1.00 39.23 135 ILE B N 1
ATOM 8202 C CA . ILE C 1 137 ? 5.018 7.159 7.003 1.00 37.21 135 ILE B CA 1
ATOM 8203 C C . ILE C 1 137 ? 4.339 5.806 7.139 1.00 36.77 135 ILE B C 1
ATOM 8204 O O . ILE C 1 137 ? 3.664 5.543 8.140 1.00 38.04 135 ILE B O 1
ATOM 8209 N N . ILE C 1 138 ? 4.504 4.957 6.130 1.00 45.44 136 ILE B N 1
ATOM 8210 C CA . ILE C 1 138 ? 3.909 3.628 6.106 1.00 43.37 136 ILE B CA 1
ATOM 8211 C C . ILE C 1 138 ? 5.045 2.618 6.129 1.00 49.85 136 ILE B C 1
ATOM 8212 O O . ILE C 1 138 ? 5.889 2.607 5.225 1.00 55.68 136 ILE B O 1
ATOM 8214 N N . GLN C 1 139 ? 5.069 1.775 7.157 1.00 38.60 137 GLN B N 1
ATOM 8215 C CA . GLN C 1 139 ? 6.148 0.807 7.320 1.00 32.63 137 GLN B CA 1
ATOM 8216 C C . GLN C 1 139 ? 5.889 -0.359 6.380 1.00 34.49 137 GLN B C 1
ATOM 8217 O O . GLN C 1 139 ? 4.964 -1.147 6.597 1.00 42.18 137 GLN B O 1
ATOM 8223 N N . LEU C 1 140 ? 6.709 -0.473 5.336 1.00 33.98 138 LEU B N 1
ATOM 8224 C CA . LEU C 1 140 ? 6.462 -1.488 4.321 1.00 26.87 138 LEU B CA 1
ATOM 8225 C C . LEU C 1 140 ? 6.991 -2.850 4.744 1.00 26.20 138 LEU B C 1
ATOM 8226 O O . LEU C 1 140 ? 6.364 -3.875 4.457 1.00 26.10 138 LEU B O 1
ATOM 8231 N N . THR C 1 141 ? 8.151 -2.894 5.395 1.00 26.90 139 THR B N 1
ATOM 8232 C CA . THR C 1 141 ? 8.578 -4.153 5.962 1.00 32.21 139 THR B CA 1
ATOM 8233 C C . THR C 1 141 ? 9.366 -3.870 7.232 1.00 37.69 139 THR B C 1
ATOM 8234 O O . THR C 1 141 ? 10.229 -2.981 7.218 1.00 44.10 139 THR B O 1
ATOM 8238 N N . PRO C 1 142 ? 9.107 -4.578 8.325 1.00 50.41 140 PRO B N 1
ATOM 8239 C CA . PRO C 1 142 ? 10.011 -4.487 9.472 1.00 53.14 140 PRO B CA 1
ATOM 8240 C C . PRO C 1 142 ? 11.250 -5.340 9.255 1.00 60.59 140 PRO B C 1
ATOM 8241 O O . PRO C 1 142 ? 11.207 -6.398 8.624 1.00 62.78 140 PRO B O 1
ATOM 8245 N N . CYS C 1 143 ? 12.373 -4.863 9.782 1.00 66.36 141 CYS B N 1
ATOM 8246 C CA . CYS C 1 143 ? 13.610 -5.638 9.795 1.00 67.72 141 CYS B CA 1
ATOM 8247 C C . CYS C 1 143 ? 13.734 -6.233 11.189 1.00 66.84 141 CYS B C 1
ATOM 8248 O O . CYS C 1 143 ? 14.080 -5.536 12.146 1.00 72.92 141 CYS B O 1
ATOM 8251 N N . LEU C 1 144 ? 13.453 -7.528 11.298 1.00 48.20 142 LEU B N 1
ATOM 8252 C CA . LEU C 1 144 ? 13.360 -8.168 12.602 1.00 43.66 142 LEU B CA 1
ATOM 8253 C C . LEU C 1 144 ? 14.720 -8.477 13.206 1.00 44.00 142 LEU B C 1
ATOM 8254 O O . LEU C 1 144 ? 14.780 -8.893 14.367 1.00 44.69 142 LEU B O 1
ATOM 8259 N N . HIS C 1 145 ? 15.803 -8.261 12.469 1.00 43.60 143 HIS B N 1
ATOM 8260 C CA . HIS C 1 145 ? 17.145 -8.567 12.935 1.00 43.94 143 HIS B CA 1
ATOM 8261 C C . HIS C 1 145 ? 17.937 -7.285 13.170 1.00 44.47 143 HIS B C 1
ATOM 8262 O O . HIS C 1 145 ? 17.475 -6.171 12.902 1.00 44.52 143 HIS B O 1
ATOM 8269 N N . MET C 1 146 ? 19.148 -7.458 13.694 1.00 44.94 144 MET B N 1
ATOM 8270 C CA . MET C 1 146 ? 20.036 -6.351 14.017 1.00 45.57 144 MET B CA 1
ATOM 8271 C C . MET C 1 146 ? 21.120 -6.260 12.949 1.00 45.01 144 MET B C 1
ATOM 8272 O O . MET C 1 146 ? 21.907 -7.197 12.773 1.00 44.80 144 MET B O 1
ATOM 8277 N N . LEU C 1 147 ? 21.153 -5.139 12.243 1.00 44.80 145 LEU B N 1
ATOM 8278 C CA . LEU C 1 147 ? 22.138 -4.877 11.207 1.00 44.31 145 LEU B CA 1
ATOM 8279 C C . LEU C 1 147 ? 23.465 -4.417 11.811 1.00 49.40 145 LEU B C 1
ATOM 8280 O O . LEU C 1 147 ? 23.491 -3.839 12.901 1.00 46.19 145 LEU B O 1
ATOM 8285 N N . PRO C 1 148 ? 24.579 -4.672 11.127 1.00 71.19 146 PRO B N 1
ATOM 8286 C CA . PRO C 1 148 ? 25.883 -4.274 11.667 1.00 74.63 146 PRO B CA 1
ATOM 8287 C C . PRO C 1 148 ? 26.004 -2.759 11.741 1.00 78.98 146 PRO B C 1
ATOM 8288 O O . PRO C 1 148 ? 25.355 -2.020 10.999 1.00 80.29 146 PRO B O 1
ATOM 8292 N N . HIS C 1 149 ? 26.871 -2.303 12.650 1.00 82.02 147 HIS B N 1
ATOM 8293 C CA . HIS C 1 149 ? 27.012 -0.890 12.988 1.00 86.46 147 HIS B CA 1
ATOM 8294 C C . HIS C 1 149 ? 27.985 -0.144 12.077 1.00 90.20 147 HIS B C 1
ATOM 8295 O O . HIS C 1 149 ? 28.554 0.872 12.497 1.00 96.22 147 HIS B O 1
ATOM 8297 N N . THR C 1 150 ? 28.189 -0.631 10.848 1.00 84.48 148 THR B N 1
ATOM 8298 C CA . THR C 1 150 ? 29.091 -0.056 9.847 1.00 81.59 148 THR B CA 1
ATOM 8299 C C . THR C 1 150 ? 30.554 -0.179 10.259 1.00 81.48 148 THR B C 1
ATOM 8300 O O . THR C 1 150 ? 31.454 0.066 9.449 1.00 81.50 148 THR B O 1
ATOM 8304 N N . HIS C 1 151 ? 30.808 -0.555 11.508 1.00 78.83 149 HIS B N 1
ATOM 8305 C CA . HIS C 1 151 ? 32.121 -1.064 11.873 1.00 75.85 149 HIS B CA 1
ATOM 8306 C C . HIS C 1 151 ? 32.244 -2.548 11.564 1.00 73.71 149 HIS B C 1
ATOM 8307 O O . HIS C 1 151 ? 33.309 -3.136 11.782 1.00 78.90 149 HIS B O 1
ATOM 8309 N N . PHE C 1 152 ? 31.172 -3.150 11.055 1.00 73.14 150 PHE B N 1
ATOM 8310 C CA . PHE C 1 152 ? 31.134 -4.544 10.652 1.00 71.37 150 PHE B CA 1
ATOM 8311 C C . PHE C 1 152 ? 30.225 -4.659 9.434 1.00 68.28 150 PHE B C 1
ATOM 8312 O O . PHE C 1 152 ? 29.629 -3.675 8.980 1.00 70.01 150 PHE B O 1
ATOM 8314 N N . GLY C 1 153 ? 30.123 -5.871 8.899 1.00 54.65 151 GLY B N 1
ATOM 8315 C CA . GLY C 1 153 ? 29.270 -6.135 7.755 1.00 48.03 151 GLY B CA 1
ATOM 8316 C C . GLY C 1 153 ? 30.018 -6.177 6.436 1.00 45.49 151 GLY B C 1
ATOM 8317 O O . GLY C 1 153 ? 29.740 -7.014 5.576 1.00 41.91 151 GLY B O 1
ATOM 8318 N N . ASN C 1 156 ? 32.843 -9.896 7.833 1.00 44.18 154 ASN B N 1
ATOM 8319 C CA . ASN C 1 156 ? 33.363 -10.300 6.534 1.00 45.03 154 ASN B CA 1
ATOM 8320 C C . ASN C 1 156 ? 33.533 -11.813 6.402 1.00 49.86 154 ASN B C 1
ATOM 8321 O O . ASN C 1 156 ? 32.741 -12.582 6.942 1.00 55.04 154 ASN B O 1
ATOM 8323 N N . GLN C 1 157 ? 34.558 -12.216 5.658 1.00 56.09 155 GLN B N 1
ATOM 8324 C CA . GLN C 1 157 ? 34.899 -13.618 5.406 1.00 56.98 155 GLN B CA 1
ATOM 8325 C C . GLN C 1 157 ? 33.787 -14.456 4.762 1.00 50.62 155 GLN B C 1
ATOM 8326 O O . GLN C 1 157 ? 33.147 -14.021 3.811 1.00 44.01 155 GLN B O 1
ATOM 8328 N N . GLU C 1 158 ? 33.610 -15.656 5.307 1.00 55.76 156 GLU B N 1
ATOM 8329 C CA . GLU C 1 158 ? 32.660 -16.672 4.854 1.00 55.19 156 GLU B CA 1
ATOM 8330 C C . GLU C 1 158 ? 31.197 -16.287 4.919 1.00 56.12 156 GLU B C 1
ATOM 8331 O O . GLU C 1 158 ? 30.414 -16.704 4.087 1.00 59.89 156 GLU B O 1
ATOM 8333 N N . THR C 1 159 ? 30.828 -15.514 5.929 1.00 61.06 157 THR B N 1
ATOM 8334 C CA . THR C 1 159 ? 29.446 -15.091 6.129 1.00 57.38 157 THR B CA 1
ATOM 8335 C C . THR C 1 159 ? 28.892 -14.283 4.967 1.00 56.70 157 THR B C 1
ATOM 8336 O O . THR C 1 159 ? 27.731 -14.406 4.639 1.00 58.60 157 THR B O 1
ATOM 8338 N N . ARG C 1 160 ? 29.722 -13.454 4.355 1.00 47.25 158 ARG B N 1
ATOM 8339 C CA . ARG C 1 160 ? 29.314 -12.615 3.239 1.00 42.22 158 ARG B CA 1
ATOM 8340 C C . ARG C 1 160 ? 28.819 -13.437 2.055 1.00 40.36 158 ARG B C 1
ATOM 8341 O O . ARG C 1 160 ? 27.927 -13.025 1.338 1.00 38.08 158 ARG B O 1
ATOM 8343 N N . TYR C 1 161 ? 29.438 -14.580 1.826 1.00 52.50 159 TYR B N 1
ATOM 8344 C CA . TYR C 1 161 ? 29.071 -15.464 0.724 1.00 57.56 159 TYR B CA 1
ATOM 8345 C C . TYR C 1 161 ? 27.788 -16.252 0.965 1.00 60.57 159 TYR B C 1
ATOM 8346 O O . TYR C 1 161 ? 26.975 -16.411 0.069 1.00 67.56 159 TYR B O 1
ATOM 8355 N N . ARG C 1 162 ? 27.626 -16.774 2.171 1.00 56.69 160 ARG B N 1
ATOM 8356 C CA . ARG C 1 162 ? 26.436 -17.537 2.511 1.00 52.48 160 ARG B CA 1
ATOM 8357 C C . ARG C 1 162 ? 25.194 -16.671 2.492 1.00 53.66 160 ARG B C 1
ATOM 8358 O O . ARG C 1 162 ? 24.148 -17.087 2.017 1.00 65.69 160 ARG B O 1
ATOM 8360 N N . MET C 1 163 ? 25.322 -15.446 2.981 1.00 50.54 161 MET B N 1
ATOM 8361 C CA . MET C 1 163 ? 24.193 -14.543 3.044 1.00 43.88 161 MET B CA 1
ATOM 8362 C C . MET C 1 163 ? 24.509 -13.333 2.201 1.00 41.30 161 MET B C 1
ATOM 8363 O O . MET C 1 163 ? 24.894 -12.292 2.703 1.00 41.82 161 MET B O 1
ATOM 8368 N N . ARG C 1 164 ? 24.301 -13.483 0.905 1.00 36.99 162 ARG B N 1
ATOM 8369 C CA . ARG C 1 164 ? 24.560 -12.433 -0.064 1.00 36.56 162 ARG B CA 1
ATOM 8370 C C . ARG C 1 164 ? 23.682 -11.204 0.103 1.00 36.57 162 ARG B C 1
ATOM 8371 O O . ARG C 1 164 ? 24.119 -10.093 -0.144 1.00 36.60 162 ARG B O 1
ATOM 8379 N N . TYR C 1 165 ? 22.438 -11.396 0.519 1.00 39.32 163 TYR B N 1
ATOM 8380 C CA . TYR C 1 165 ? 21.531 -10.270 0.674 1.00 38.46 163 TYR B CA 1
ATOM 8381 C C . TYR C 1 165 ? 22.053 -9.254 1.675 1.00 42.54 163 TYR B C 1
ATOM 8382 O O . TYR C 1 165 ? 21.910 -8.062 1.464 1.00 47.09 163 TYR B O 1
ATOM 8391 N N . LEU C 1 166 ? 22.619 -9.717 2.780 1.00 38.04 164 LEU B N 1
ATOM 8392 C CA . LEU C 1 166 ? 23.194 -8.834 3.782 1.00 38.83 164 LEU B CA 1
ATOM 8393 C C . LEU C 1 166 ? 24.423 -8.085 3.261 1.00 38.85 164 LEU B C 1
ATOM 8394 O O . LEU C 1 166 ? 24.626 -6.914 3.557 1.00 39.26 164 LEU B O 1
ATOM 8399 N N . ASP C 1 167 ? 25.248 -8.782 2.490 1.00 40.29 165 ASP B N 1
ATOM 8400 C CA . ASP C 1 167 ? 26.454 -8.197 1.932 1.00 40.35 165 ASP B CA 1
ATOM 8401 C C . ASP C 1 167 ? 26.081 -7.050 1.015 1.00 42.89 165 ASP B C 1
ATOM 8402 O O . ASP C 1 167 ? 26.664 -5.979 1.082 1.00 48.29 165 ASP B O 1
ATOM 8407 N N . LEU C 1 168 ? 25.081 -7.263 0.173 1.00 37.28 166 LEU B N 1
ATOM 8408 C CA . LEU C 1 168 ? 24.612 -6.211 -0.724 1.00 36.84 166 LEU B CA 1
ATOM 8409 C C . LEU C 1 168 ? 24.034 -5.025 0.040 1.00 43.44 166 LEU B C 1
ATOM 8410 O O . LEU C 1 168 ? 24.064 -3.895 -0.460 1.00 50.17 166 LEU B O 1
ATOM 8415 N N . ILE C 1 169 ? 23.503 -5.253 1.244 1.00 42.20 167 ILE B N 1
ATOM 8416 C CA . ILE C 1 169 ? 22.994 -4.137 2.038 1.00 40.93 167 ILE B CA 1
ATOM 8417 C C . ILE C 1 169 ? 24.140 -3.297 2.587 1.00 45.30 167 ILE B C 1
ATOM 8418 O O . ILE C 1 169 ? 24.175 -2.073 2.408 1.00 39.50 167 ILE B O 1
ATOM 8423 N N . MET C 1 170 ? 25.096 -3.937 3.261 1.00 60.69 168 MET B N 1
ATOM 8424 C CA . MET C 1 170 ? 26.138 -3.181 3.950 1.00 71.31 168 MET B CA 1
ATOM 8425 C C . MET C 1 170 ? 27.252 -2.707 3.020 1.00 70.75 168 MET B C 1
ATOM 8426 O O . MET C 1 170 ? 27.842 -1.650 3.266 1.00 69.75 168 MET B O 1
ATOM 8431 N N . ASN C 1 171 ? 27.563 -3.465 1.965 1.00 65.06 169 ASN B N 1
ATOM 8432 C CA . ASN C 1 171 ? 28.699 -3.197 1.082 1.00 61.81 169 ASN B CA 1
ATOM 8433 C C . ASN C 1 171 ? 28.229 -2.950 -0.350 1.00 62.67 169 ASN B C 1
ATOM 8434 O O . ASN C 1 171 ? 28.236 -3.871 -1.182 1.00 65.72 169 ASN B O 1
ATOM 8439 N N . PRO C 1 172 ? 27.815 -1.720 -0.675 1.00 67.97 170 PRO B N 1
ATOM 8440 C CA . PRO C 1 172 ? 27.277 -1.440 -2.022 1.00 66.34 170 PRO B CA 1
ATOM 8441 C C . PRO C 1 172 ? 28.277 -1.676 -3.151 1.00 65.49 170 PRO B C 1
ATOM 8442 O O . PRO C 1 172 ? 27.872 -1.738 -4.330 1.00 67.09 170 PRO B O 1
ATOM 8446 N N . ASP C 1 173 ? 29.564 -1.830 -2.836 1.00 67.16 171 ASP B N 1
ATOM 8447 C CA . ASP C 1 173 ? 30.532 -2.035 -3.901 1.00 65.62 171 ASP B CA 1
ATOM 8448 C C . ASP C 1 173 ? 30.375 -3.418 -4.504 1.00 66.33 171 ASP B C 1
ATOM 8449 O O . ASP C 1 173 ? 30.822 -3.646 -5.632 1.00 71.54 171 ASP B O 1
ATOM 8450 N N . VAL C 1 174 ? 29.778 -4.353 -3.761 1.00 54.41 172 VAL B N 1
ATOM 8451 C CA . VAL C 1 174 ? 29.360 -5.617 -4.355 1.00 46.56 172 VAL B CA 1
ATOM 8452 C C . VAL C 1 174 ? 28.316 -5.356 -5.431 1.00 47.41 172 VAL B C 1
ATOM 8453 O O . VAL C 1 174 ? 28.339 -5.965 -6.508 1.00 50.27 172 VAL B O 1
ATOM 8456 N N . LYS C 1 175 ? 27.379 -4.445 -5.151 1.00 50.48 173 LYS B N 1
ATOM 8457 C CA . LYS C 1 175 ? 26.334 -4.124 -6.118 1.00 51.93 173 LYS B CA 1
ATOM 8458 C C . LYS C 1 175 ? 26.930 -3.548 -7.395 1.00 51.95 173 LYS B C 1
ATOM 8459 O O . LYS C 1 175 ? 26.619 -4.011 -8.500 1.00 49.76 173 LYS B O 1
ATOM 8465 N N . ASN C 1 176 ? 27.795 -2.535 -7.267 1.00 53.44 174 ASN B N 1
ATOM 8466 C CA . ASN C 1 176 ? 28.476 -2.025 -8.459 1.00 51.73 174 ASN B CA 1
ATOM 8467 C C . ASN C 1 176 ? 29.283 -3.130 -9.135 1.00 46.99 174 ASN B C 1
ATOM 8468 O O . ASN C 1 176 ? 29.344 -3.212 -10.372 1.00 47.19 174 ASN B O 1
ATOM 8473 N N . ARG C 1 177 ? 29.881 -4.006 -8.325 1.00 46.39 175 ARG B N 1
ATOM 8474 C CA . ARG C 1 177 ? 30.656 -5.136 -8.824 1.00 46.25 175 ARG B CA 1
ATOM 8475 C C . ARG C 1 177 ? 29.838 -6.015 -9.767 1.00 42.11 175 ARG B C 1
ATOM 8476 O O . ARG C 1 177 ? 30.324 -6.408 -10.834 1.00 38.41 175 ARG B O 1
ATOM 8484 N N . PHE C 1 178 ? 28.595 -6.336 -9.396 1.00 36.50 176 PHE B N 1
ATOM 8485 C CA . PHE C 1 178 ? 27.764 -7.178 -10.258 1.00 32.37 176 PHE B CA 1
ATOM 8486 C C . PHE C 1 178 ? 27.155 -6.401 -11.422 1.00 31.78 176 PHE B C 1
ATOM 8487 O O . PHE C 1 178 ? 27.039 -6.938 -12.534 1.00 31.23 176 PHE B O 1
ATOM 8495 N N . VAL C 1 179 ? 26.747 -5.149 -11.183 1.00 31.94 177 VAL B N 1
ATOM 8496 C CA . VAL C 1 179 ? 26.248 -4.302 -12.267 1.00 31.46 177 VAL B CA 1
ATOM 8497 C C . VAL C 1 179 ? 27.251 -4.270 -13.410 1.00 38.02 177 VAL B C 1
ATOM 8498 O O . VAL C 1 179 ? 26.881 -4.366 -14.590 1.00 30.52 177 VAL B O 1
ATOM 8502 N N . THR C 1 180 ? 28.539 -4.141 -13.080 1.00 44.83 178 THR B N 1
ATOM 8503 C CA . THR C 1 180 ? 29.564 -4.149 -14.120 1.00 48.90 178 THR B CA 1
ATOM 8504 C C . THR C 1 180 ? 29.561 -5.461 -14.901 1.00 45.75 178 THR B C 1
ATOM 8505 O O . THR C 1 180 ? 29.705 -5.453 -16.129 1.00 43.10 178 THR B O 1
ATOM 8509 N N . ARG C 1 181 ? 29.438 -6.597 -14.206 1.00 39.92 179 ARG B N 1
ATOM 8510 C CA . ARG C 1 181 ? 29.381 -7.893 -14.882 1.00 35.82 179 ARG B CA 1
ATOM 8511 C C . ARG C 1 181 ? 28.208 -7.979 -15.859 1.00 40.10 179 ARG B C 1
ATOM 8512 O O . ARG C 1 181 ? 28.368 -8.414 -17.009 1.00 48.65 179 ARG B O 1
ATOM 8520 N N . SER C 1 182 ? 27.013 -7.584 -15.413 1.00 43.17 180 SER B N 1
ATOM 8521 C CA . SER C 1 182 ? 25.852 -7.656 -16.297 1.00 38.75 180 SER B CA 1
ATOM 8522 C C . SER C 1 182 ? 26.014 -6.736 -17.499 1.00 30.69 180 SER B C 1
ATOM 8523 O O . SER C 1 182 ? 25.723 -7.130 -18.637 1.00 28.68 180 SER B O 1
ATOM 8526 N N . ARG C 1 183 ? 26.488 -5.507 -17.268 1.00 29.31 181 ARG B N 1
ATOM 8527 C CA . ARG C 1 183 ? 26.786 -4.616 -18.383 1.00 28.98 181 ARG B CA 1
ATOM 8528 C C . ARG C 1 183 ? 27.850 -5.214 -19.298 1.00 28.73 181 ARG B C 1
ATOM 8529 O O . ARG C 1 183 ? 27.872 -4.924 -20.502 1.00 28.32 181 ARG B O 1
ATOM 8537 N N . MET C 1 184 ? 28.720 -6.068 -18.749 1.00 29.03 182 MET B N 1
ATOM 8538 C CA . MET C 1 184 ? 29.717 -6.763 -19.557 1.00 28.88 182 MET B CA 1
ATOM 8539 C C . MET C 1 184 ? 29.062 -7.735 -20.518 1.00 28.44 182 MET B C 1
ATOM 8540 O O . MET C 1 184 ? 29.304 -7.684 -21.730 1.00 29.19 182 MET B O 1
ATOM 8545 N N . ILE C 1 185 ? 28.235 -8.640 -19.989 1.00 28.51 183 ILE B N 1
ATOM 8546 C CA . ILE C 1 185 ? 27.580 -9.612 -20.857 1.00 28.18 183 ILE B CA 1
ATOM 8547 C C . ILE C 1 185 ? 26.721 -8.894 -21.888 1.00 27.73 183 ILE B C 1
ATOM 8548 O O . ILE C 1 185 ? 26.660 -9.298 -23.057 1.00 27.40 183 ILE B O 1
ATOM 8553 N N . SER C 1 186 ? 26.034 -7.827 -21.469 1.00 27.77 184 SER B N 1
ATOM 8554 C CA . SER C 1 186 ? 25.319 -6.981 -22.420 1.00 27.42 184 SER B CA 1
ATOM 8555 C C . SER C 1 186 ? 26.237 -6.513 -23.547 1.00 30.23 184 SER B C 1
ATOM 8556 O O . SER C 1 186 ? 25.878 -6.594 -24.728 1.00 26.78 184 SER B O 1
ATOM 8559 N N . PHE C 1 187 ? 27.426 -6.005 -23.199 1.00 41.34 185 PHE B N 1
ATOM 8560 C CA . PHE C 1 187 ? 28.373 -5.557 -24.222 1.00 45.92 185 PHE B CA 1
ATOM 8561 C C . PHE C 1 187 ? 28.767 -6.682 -25.175 1.00 43.87 185 PHE B C 1
ATOM 8562 O O . PHE C 1 187 ? 28.686 -6.527 -26.399 1.00 48.06 185 PHE B O 1
ATOM 8570 N N . LEU C 1 188 ? 29.235 -7.809 -24.633 1.00 27.16 186 LEU B N 1
ATOM 8571 C CA . LEU C 1 188 ? 29.664 -8.916 -25.487 1.00 27.04 186 LEU B CA 1
ATOM 8572 C C . LEU C 1 188 ? 28.545 -9.358 -26.422 1.00 31.99 186 LEU B C 1
ATOM 8573 O O . LEU C 1 188 ? 28.773 -9.597 -27.617 1.00 32.79 186 LEU B O 1
ATOM 8576 N N . ARG C 1 189 ? 27.325 -9.458 -25.893 1.00 26.71 187 ARG B N 1
ATOM 8577 C CA . ARG C 1 189 ? 26.187 -9.875 -26.703 1.00 26.76 187 ARG B CA 1
ATOM 8578 C C . ARG C 1 189 ? 25.874 -8.864 -27.799 1.00 33.37 187 ARG B C 1
ATOM 8579 O O . ARG C 1 189 ? 25.608 -9.246 -28.946 1.00 39.10 187 ARG B O 1
ATOM 8587 N N . ARG C 1 190 ? 25.908 -7.569 -27.473 1.00 41.08 188 ARG B N 1
ATOM 8588 C CA . ARG C 1 190 ? 25.638 -6.554 -28.487 1.00 40.66 188 ARG B CA 1
ATOM 8589 C C . ARG C 1 190 ? 26.768 -6.467 -29.508 1.00 41.26 188 ARG B C 1
ATOM 8590 O O . ARG C 1 190 ? 26.567 -5.921 -30.598 1.00 42.94 188 ARG B O 1
ATOM 8598 N N . TYR C 1 191 ? 27.946 -6.989 -29.168 1.00 46.45 189 TYR B N 1
ATOM 8599 C CA . TYR C 1 191 ? 29.076 -7.058 -30.089 1.00 49.53 189 TYR B CA 1
ATOM 8600 C C . TYR C 1 191 ? 28.881 -8.195 -31.089 1.00 42.83 189 TYR B C 1
ATOM 8601 O O . TYR C 1 191 ? 28.862 -7.982 -32.312 1.00 43.35 189 TYR B O 1
ATOM 8610 N N . LEU C 1 192 ? 28.708 -9.415 -30.572 1.00 36.33 190 LEU B N 1
ATOM 8611 C CA . LEU C 1 192 ? 28.505 -10.570 -31.439 1.00 36.66 190 LEU B CA 1
ATOM 8612 C C . LEU C 1 192 ? 27.261 -10.403 -32.302 1.00 42.36 190 LEU B C 1
ATOM 8613 O O . LEU C 1 192 ? 27.265 -10.766 -33.485 1.00 40.83 190 LEU B O 1
ATOM 8618 N N . ASP C 1 193 ? 26.186 -9.847 -31.734 1.00 53.14 191 ASP B N 1
ATOM 8619 C CA . ASP C 1 193 ? 24.989 -9.602 -32.531 1.00 55.11 191 ASP B CA 1
ATOM 8620 C C . ASP C 1 193 ? 25.254 -8.587 -33.634 1.00 55.21 191 ASP B C 1
ATOM 8621 O O . ASP C 1 193 ? 24.650 -8.668 -34.711 1.00 61.06 191 ASP B O 1
ATOM 8626 N N . ASN C 1 194 ? 26.159 -7.634 -33.394 1.00 47.98 192 ASN B N 1
ATOM 8627 C CA . ASN C 1 194 ? 26.563 -6.707 -34.443 1.00 42.04 192 ASN B CA 1
ATOM 8628 C C . ASN C 1 194 ? 27.448 -7.373 -35.485 1.00 36.43 192 ASN B C 1
ATOM 8629 O O . ASN C 1 194 ? 27.589 -6.840 -36.592 1.00 34.75 192 ASN B O 1
ATOM 8634 N N . LEU C 1 195 ? 28.040 -8.523 -35.167 1.00 33.55 193 LEU B N 1
ATOM 8635 C CA . LEU C 1 195 ? 28.859 -9.247 -36.133 1.00 32.33 193 LEU B CA 1
ATOM 8636 C C . LEU C 1 195 ? 28.061 -10.237 -36.976 1.00 28.97 193 LEU B C 1
ATOM 8637 O O . LEU C 1 195 ? 28.658 -11.002 -37.742 1.00 30.29 193 LEU B O 1
ATOM 8642 N N . GLY C 1 196 ? 26.736 -10.229 -36.870 1.00 24.79 194 GLY B N 1
ATOM 8643 C CA . GLY C 1 196 ? 25.909 -11.156 -37.611 1.00 24.88 194 GLY B CA 1
ATOM 8644 C C . GLY C 1 196 ? 25.704 -12.498 -36.951 1.00 25.21 194 GLY B C 1
ATOM 8645 O O . GLY C 1 196 ? 25.274 -13.444 -37.624 1.00 25.37 194 GLY B O 1
ATOM 8646 N N . PHE C 1 197 ? 26.014 -12.615 -35.666 1.00 26.86 195 PHE B N 1
ATOM 8647 C CA . PHE C 1 197 ? 25.842 -13.856 -34.933 1.00 29.95 195 PHE B CA 1
ATOM 8648 C C . PHE C 1 197 ? 24.382 -14.036 -34.532 1.00 33.90 195 PHE B C 1
ATOM 8649 O O . PHE C 1 197 ? 23.609 -13.078 -34.439 1.00 38.92 195 PHE B O 1
ATOM 8657 N N . LEU C 1 198 ? 24.008 -15.289 -34.295 1.00 26.11 196 LEU B N 1
ATOM 8658 C CA . LEU C 1 198 ? 22.658 -15.645 -33.874 1.00 26.29 196 LEU B CA 1
ATOM 8659 C C . LEU C 1 198 ? 22.779 -16.422 -32.570 1.00 26.59 196 LEU B C 1
ATOM 8660 O O . LEU C 1 198 ? 23.333 -17.528 -32.554 1.00 26.85 196 LEU B O 1
ATOM 8665 N N . GLU C 1 199 ? 22.268 -15.856 -31.477 1.00 26.60 197 GLU B N 1
ATOM 8666 C CA . GLU C 1 199 ? 22.312 -16.560 -30.203 1.00 26.90 197 GLU B CA 1
ATOM 8667 C C . GLU C 1 199 ? 21.304 -17.701 -30.211 1.00 33.52 197 GLU B C 1
ATOM 8668 O O . GLU C 1 199 ? 20.112 -17.487 -30.453 1.00 40.74 197 GLU B O 1
ATOM 8674 N N . VAL C 1 200 ? 21.783 -18.911 -29.937 1.00 27.55 198 VAL B N 1
ATOM 8675 C CA . VAL C 1 200 ? 20.971 -20.113 -29.901 1.00 27.95 198 VAL B CA 1
ATOM 8676 C C . VAL C 1 200 ? 21.194 -20.806 -28.559 1.00 28.27 198 VAL B C 1
ATOM 8677 O O . VAL C 1 200 ? 21.916 -20.312 -27.694 1.00 31.75 198 VAL B O 1
ATOM 8680 N N . GLU C 1 201 ? 20.560 -21.963 -28.397 1.00 28.68 199 GLU B N 1
ATOM 8681 C CA . GLU C 1 201 ? 20.647 -22.730 -27.163 1.00 32.77 199 GLU B CA 1
ATOM 8682 C C . GLU C 1 201 ? 20.730 -24.212 -27.488 1.00 32.64 199 GLU B C 1
ATOM 8683 O O . GLU C 1 201 ? 20.092 -24.688 -28.431 1.00 29.64 199 GLU B O 1
ATOM 8689 N N . THR C 1 202 ? 21.529 -24.929 -26.708 1.00 29.80 200 THR B N 1
ATOM 8690 C CA . THR C 1 202 ? 21.840 -26.331 -26.924 1.00 30.30 200 THR B CA 1
ATOM 8691 C C . THR C 1 202 ? 21.481 -27.126 -25.675 1.00 30.73 200 THR B C 1
ATOM 8692 O O . THR C 1 202 ? 21.368 -26.559 -24.582 1.00 30.64 200 THR B O 1
ATOM 8696 N N . PRO C 1 203 ? 21.276 -28.440 -25.799 1.00 31.26 201 PRO B N 1
ATOM 8697 C CA . PRO C 1 203 ? 20.836 -29.224 -24.635 1.00 32.78 201 PRO B CA 1
ATOM 8698 C C . PRO C 1 203 ? 21.914 -29.268 -23.564 1.00 35.14 201 PRO B C 1
ATOM 8699 O O . PRO C 1 203 ? 23.090 -29.493 -23.856 1.00 43.33 201 PRO B O 1
ATOM 8703 N N . MET C 1 204 ? 21.503 -29.049 -22.319 1.00 41.05 202 MET B N 1
ATOM 8704 C CA . MET C 1 204 ? 22.403 -29.169 -21.183 1.00 41.30 202 MET B CA 1
ATOM 8705 C C . MET C 1 204 ? 22.459 -30.581 -20.615 1.00 45.76 202 MET B C 1
ATOM 8706 O O . MET C 1 204 ? 23.161 -30.806 -19.626 1.00 53.76 202 MET B O 1
ATOM 8711 N N . MET C 1 205 ? 21.738 -31.532 -21.208 1.00 46.22 203 MET B N 1
ATOM 8712 C CA . MET C 1 205 ? 21.771 -32.928 -20.784 1.00 44.91 203 MET B CA 1
ATOM 8713 C C . MET C 1 205 ? 22.021 -33.790 -22.011 1.00 42.14 203 MET B C 1
ATOM 8714 O O . MET C 1 205 ? 21.255 -33.734 -22.979 1.00 45.10 203 MET B O 1
ATOM 8719 N N . ASN C 1 206 ? 23.091 -34.578 -21.971 1.00 38.54 204 ASN B N 1
ATOM 8720 C CA . ASN C 1 206 ? 23.488 -35.392 -23.107 1.00 44.61 204 ASN B CA 1
ATOM 8721 C C . ASN C 1 206 ? 23.758 -36.826 -22.681 1.00 41.78 204 ASN B C 1
ATOM 8722 O O . ASN C 1 206 ? 23.956 -37.126 -21.502 1.00 46.01 204 ASN B O 1
ATOM 8727 N N . LEU C 1 207 ? 23.756 -37.713 -23.678 1.00 42.35 205 LEU B N 1
ATOM 8728 C CA . LEU C 1 207 ? 24.121 -39.110 -23.467 1.00 52.20 205 LEU B CA 1
ATOM 8729 C C . LEU C 1 207 ? 25.609 -39.276 -23.187 1.00 62.15 205 LEU B C 1
ATOM 8730 O O . LEU C 1 207 ? 25.993 -40.146 -22.399 1.00 66.91 205 LEU B O 1
ATOM 8732 N N . ILE C 1 208 ? 26.455 -38.451 -23.800 1.00 59.68 206 ILE B N 1
ATOM 8733 C CA . ILE C 1 208 ? 27.898 -38.542 -23.611 1.00 51.50 206 ILE B CA 1
ATOM 8734 C C . ILE C 1 208 ? 28.523 -37.258 -23.087 1.00 49.99 206 ILE B C 1
ATOM 8735 O O . ILE C 1 208 ? 29.726 -37.264 -22.782 1.00 51.08 206 ILE B O 1
ATOM 8740 N N . ALA C 1 209 ? 27.764 -36.168 -22.966 1.00 54.45 207 ALA B N 1
ATOM 8741 C CA . ALA C 1 209 ? 28.258 -34.887 -22.460 1.00 55.56 207 ALA B CA 1
ATOM 8742 C C . ALA C 1 209 ? 29.547 -34.450 -23.152 1.00 55.20 207 ALA B C 1
ATOM 8743 O O . ALA C 1 209 ? 30.596 -34.288 -22.527 1.00 51.78 207 ALA B O 1
ATOM 8745 N N . GLY C 1 210 ? 29.457 -34.248 -24.461 1.00 56.62 208 GLY B N 1
ATOM 8746 C CA . GLY C 1 210 ? 30.609 -33.728 -25.164 1.00 55.02 208 GLY B CA 1
ATOM 8747 C C . GLY C 1 210 ? 30.479 -32.224 -25.271 1.00 59.00 208 GLY B C 1
ATOM 8748 O O . GLY C 1 210 ? 29.373 -31.686 -25.231 1.00 60.93 208 GLY B O 1
ATOM 8749 N N . GLY C 1 211 ? 31.612 -31.545 -25.389 1.00 62.26 209 GLY B N 1
ATOM 8750 C CA . GLY C 1 211 ? 32.895 -32.219 -25.401 1.00 59.21 209 GLY B CA 1
ATOM 8751 C C . GLY C 1 211 ? 34.001 -31.336 -24.867 1.00 61.32 209 GLY B C 1
ATOM 8752 O O . GLY C 1 211 ? 34.311 -30.276 -25.412 1.00 67.04 209 GLY B O 1
ATOM 8753 N N . ALA C 1 212 ? 34.586 -31.790 -23.762 1.00 53.26 210 ALA B N 1
ATOM 8754 C CA . ALA C 1 212 ? 35.620 -31.048 -23.056 1.00 35.00 210 ALA B CA 1
ATOM 8755 C C . ALA C 1 212 ? 36.396 -32.024 -22.186 1.00 38.28 210 ALA B C 1
ATOM 8756 O O . ALA C 1 212 ? 35.972 -33.159 -21.960 1.00 36.36 210 ALA B O 1
ATOM 8758 N N . THR C 1 213 ? 37.540 -31.561 -21.692 1.00 55.99 211 THR B N 1
ATOM 8759 C CA . THR C 1 213 ? 38.423 -32.390 -20.877 1.00 51.19 211 THR B CA 1
ATOM 8760 C C . THR C 1 213 ? 38.158 -32.137 -19.394 1.00 51.02 211 THR B C 1
ATOM 8761 O O . THR C 1 213 ? 38.965 -31.544 -18.676 1.00 53.63 211 THR B O 1
ATOM 8765 N N . ALA C 1 214 ? 36.997 -32.599 -18.936 1.00 44.72 212 ALA B N 1
ATOM 8766 C CA . ALA C 1 214 ? 36.677 -32.526 -17.520 1.00 48.07 212 ALA B CA 1
ATOM 8767 C C . ALA C 1 214 ? 35.792 -33.705 -17.137 1.00 51.57 212 ALA B C 1
ATOM 8768 O O . ALA C 1 214 ? 35.494 -34.581 -17.953 1.00 50.44 212 ALA B O 1
ATOM 8770 N N . LYS C 1 215 ? 35.360 -33.706 -15.879 1.00 64.64 213 LYS B N 1
ATOM 8771 C CA . LYS C 1 215 ? 34.478 -34.729 -15.336 1.00 67.09 213 LYS B CA 1
ATOM 8772 C C . LYS C 1 215 ? 33.063 -34.189 -15.261 1.00 66.31 213 LYS B C 1
ATOM 8773 O O . LYS C 1 215 ? 32.861 -33.071 -14.767 1.00 71.00 213 LYS B O 1
ATOM 8775 N N . PRO C 1 216 ? 32.068 -34.924 -15.729 1.00 42.27 214 PRO B N 1
ATOM 8776 C CA . PRO C 1 216 ? 30.715 -34.363 -15.782 1.00 37.76 214 PRO B CA 1
ATOM 8777 C C . PRO C 1 216 ? 29.833 -34.775 -14.619 1.00 36.87 214 PRO B C 1
ATOM 8778 O O . PRO C 1 216 ? 30.183 -35.663 -13.834 1.00 37.58 214 PRO B O 1
ATOM 8782 N N . PHE C 1 217 ? 28.677 -34.129 -14.510 1.00 39.06 215 PHE B N 1
ATOM 8783 C CA . PHE C 1 217 ? 27.665 -34.517 -13.542 1.00 36.62 215 PHE B CA 1
ATOM 8784 C C . PHE C 1 217 ? 26.725 -35.541 -14.159 1.00 40.25 215 PHE B C 1
ATOM 8785 O O . PHE C 1 217 ? 26.315 -35.414 -15.318 1.00 51.94 215 PHE B O 1
ATOM 8793 N N . ILE C 1 218 ? 26.379 -36.554 -13.374 1.00 37.26 216 ILE B N 1
ATOM 8794 C CA . ILE C 1 218 ? 25.462 -37.602 -13.794 1.00 37.54 216 ILE B CA 1
ATOM 8795 C C . ILE C 1 218 ? 24.165 -37.456 -13.010 1.00 45.12 216 ILE B C 1
ATOM 8796 O O . ILE C 1 218 ? 24.179 -37.373 -11.775 1.00 37.65 216 ILE B O 1
ATOM 8801 N N . THR C 1 219 ? 23.050 -37.396 -13.728 1.00 53.06 217 THR B N 1
ATOM 8802 C CA . THR C 1 219 ? 21.721 -37.339 -13.142 1.00 56.19 217 THR B CA 1
ATOM 8803 C C . THR C 1 219 ? 20.869 -38.414 -13.801 1.00 59.58 217 THR B C 1
ATOM 8804 O O . THR C 1 219 ? 21.277 -39.041 -14.779 1.00 61.88 217 THR B O 1
ATOM 8808 N N . HIS C 1 220 ? 19.686 -38.643 -13.259 1.00 58.84 218 HIS B N 1
ATOM 8809 C CA . HIS C 1 220 ? 18.806 -39.659 -13.803 1.00 58.92 218 HIS B CA 1
ATOM 8810 C C . HIS C 1 220 ? 17.568 -38.993 -14.321 1.00 54.97 218 HIS B C 1
ATOM 8811 O O . HIS C 1 220 ? 16.951 -38.208 -13.620 1.00 51.88 218 HIS B O 1
ATOM 8818 N N . HIS C 1 221 ? 17.188 -39.339 -15.543 1.00 58.26 219 HIS B N 1
ATOM 8819 C CA . HIS C 1 221 ? 15.980 -38.809 -16.137 1.00 58.99 219 HIS B CA 1
ATOM 8820 C C . HIS C 1 221 ? 14.991 -39.949 -16.045 1.00 61.69 219 HIS B C 1
ATOM 8821 O O . HIS C 1 221 ? 15.169 -40.975 -16.678 1.00 69.13 219 HIS B O 1
ATOM 8828 N N . ASN C 1 222 ? 13.938 -39.745 -15.264 1.00 57.46 220 ASN B N 1
ATOM 8829 C CA . ASN C 1 222 ? 12.919 -40.759 -14.995 1.00 53.88 220 ASN B CA 1
ATOM 8830 C C . ASN C 1 222 ? 12.041 -41.287 -16.122 1.00 51.66 220 ASN B C 1
ATOM 8831 O O . ASN C 1 222 ? 11.717 -42.465 -16.149 1.00 43.48 220 ASN B O 1
ATOM 8836 N N . ASP C 1 223 ? 11.632 -40.426 -17.034 1.00 64.91 221 ASP B N 1
ATOM 8837 C CA . ASP C 1 223 ? 10.757 -40.861 -18.113 1.00 72.83 221 ASP B CA 1
ATOM 8838 C C . ASP C 1 223 ? 11.356 -41.921 -19.029 1.00 74.84 221 ASP B C 1
ATOM 8839 O O . ASP C 1 223 ? 10.662 -42.837 -19.459 1.00 76.02 221 ASP B O 1
ATOM 8841 N N . LEU C 1 224 ? 12.640 -41.787 -19.333 1.00 70.03 222 LEU B N 1
ATOM 8842 C CA . LEU C 1 224 ? 13.322 -42.692 -20.254 1.00 64.29 222 LEU B CA 1
ATOM 8843 C C . LEU C 1 224 ? 14.054 -43.904 -19.680 1.00 58.67 222 LEU B C 1
ATOM 8844 O O . LEU C 1 224 ? 14.671 -44.645 -20.427 1.00 57.68 222 LEU B O 1
ATOM 8846 N N . ASP C 1 225 ? 13.997 -44.118 -18.376 1.00 58.89 223 ASP B N 1
ATOM 8847 C CA . ASP C 1 225 ? 14.721 -45.235 -17.794 1.00 63.33 223 ASP B CA 1
ATOM 8848 C C . ASP C 1 225 ? 16.200 -45.192 -18.091 1.00 67.40 223 ASP B C 1
ATOM 8849 O O . ASP C 1 225 ? 16.809 -46.230 -18.317 1.00 69.43 223 ASP B O 1
ATOM 8851 N N . MET C 1 226 ? 16.782 -43.998 -18.091 1.00 77.44 224 MET B N 1
ATOM 8852 C CA . MET C 1 226 ? 18.202 -43.874 -18.366 1.00 75.73 224 MET B CA 1
ATOM 8853 C C . MET C 1 226 ? 18.847 -42.679 -17.694 1.00 68.72 224 MET B C 1
ATOM 8854 O O . MET C 1 226 ? 18.192 -41.688 -17.416 1.00 71.11 224 MET B O 1
ATOM 8859 N N . ASP C 1 227 ? 20.149 -42.789 -17.461 1.00 56.10 225 ASP B N 1
ATOM 8860 C CA . ASP C 1 227 ? 20.936 -41.725 -16.860 1.00 46.25 225 ASP B CA 1
ATOM 8861 C C . ASP C 1 227 ? 21.526 -40.781 -17.901 1.00 38.98 225 ASP B C 1
ATOM 8862 O O . ASP C 1 227 ? 21.963 -41.215 -18.971 1.00 38.27 225 ASP B O 1
ATOM 8867 N N . LEU C 1 228 ? 21.526 -39.489 -17.593 1.00 38.95 226 LEU B N 1
ATOM 8868 C CA . LEU C 1 228 ? 22.028 -38.472 -18.503 1.00 38.09 226 LEU B CA 1
ATOM 8869 C C . LEU C 1 228 ? 23.155 -37.689 -17.847 1.00 40.94 226 LEU B C 1
ATOM 8870 O O . LEU C 1 228 ? 23.222 -37.567 -16.620 1.00 42.13 226 LEU B O 1
ATOM 8875 N N . TYR C 1 229 ? 24.036 -37.151 -18.685 1.00 37.54 227 TYR B N 1
ATOM 8876 C CA . TYR C 1 229 ? 25.154 -36.329 -18.246 1.00 37.63 227 TYR B CA 1
ATOM 8877 C C . TYR C 1 229 ? 24.851 -34.857 -18.499 1.00 37.34 227 TYR B C 1
ATOM 8878 O O . TYR C 1 229 ? 24.397 -34.490 -19.587 1.00 36.66 227 TYR B O 1
ATOM 8887 N N . LEU C 1 230 ? 25.107 -34.021 -17.498 1.00 37.89 228 LEU B N 1
ATOM 8888 C CA . LEU C 1 230 ? 25.002 -32.579 -17.681 1.00 37.69 228 LEU B CA 1
ATOM 8889 C C . LEU C 1 230 ? 26.127 -32.082 -18.582 1.00 37.03 228 LEU B C 1
ATOM 8890 O O . LEU C 1 230 ? 27.245 -32.599 -18.541 1.00 37.04 228 LEU B O 1
ATOM 8895 N N . ARG C 1 231 ? 25.823 -31.079 -19.406 1.00 36.51 229 ARG B N 1
ATOM 8896 C CA . ARG C 1 231 ? 26.765 -30.620 -20.422 1.00 35.87 229 ARG B CA 1
ATOM 8897 C C . ARG C 1 231 ? 28.019 -30.018 -19.796 1.00 37.79 229 ARG B C 1
ATOM 8898 O O . ARG C 1 231 ? 27.950 -29.275 -18.811 1.00 42.82 229 ARG B O 1
ATOM 8906 N N . VAL C 1 232 ? 29.177 -30.400 -20.341 1.00 35.93 230 VAL B N 1
ATOM 8907 C CA . VAL C 1 232 ? 30.445 -29.780 -19.976 1.00 36.20 230 VAL B CA 1
ATOM 8908 C C . VAL C 1 232 ? 30.875 -28.736 -21.004 1.00 51.42 230 VAL B C 1
ATOM 8909 O O . VAL C 1 232 ? 31.790 -27.943 -20.726 1.00 35.94 230 VAL B O 1
ATOM 8913 N N . ALA C 1 233 ? 30.231 -28.699 -22.173 1.00 64.01 231 ALA B N 1
ATOM 8914 C CA . ALA C 1 233 ? 30.472 -27.693 -23.202 1.00 64.99 231 ALA B CA 1
ATOM 8915 C C . ALA C 1 233 ? 29.395 -27.778 -24.277 1.00 60.36 231 ALA B C 1
ATOM 8916 O O . ALA C 1 233 ? 28.938 -28.877 -24.615 1.00 59.33 231 ALA B O 1
ATOM 8918 N N . PRO C 1 234 ? 28.961 -26.645 -24.830 1.00 43.09 232 PRO B N 1
ATOM 8919 C CA . PRO C 1 234 ? 28.017 -26.657 -25.955 1.00 42.05 232 PRO B CA 1
ATOM 8920 C C . PRO C 1 234 ? 28.647 -26.955 -27.308 1.00 44.42 232 PRO B C 1
ATOM 8921 O O . PRO C 1 234 ? 27.993 -26.737 -28.330 1.00 52.51 232 PRO B O 1
ATOM 8925 N N . GLU C 1 235 ? 29.886 -27.451 -27.337 1.00 39.56 233 GLU B N 1
ATOM 8926 C CA . GLU C 1 235 ? 30.684 -27.476 -28.563 1.00 36.92 233 GLU B CA 1
ATOM 8927 C C . GLU C 1 235 ? 30.039 -28.292 -29.677 1.00 31.41 233 GLU B C 1
ATOM 8928 O O . GLU C 1 235 ? 29.701 -27.757 -30.744 1.00 33.16 233 GLU B O 1
ATOM 8934 N N . LEU C 1 236 ? 29.896 -29.604 -29.457 1.00 31.40 234 LEU B N 1
ATOM 8935 C CA . LEU C 1 236 ? 29.510 -30.506 -30.539 1.00 30.85 234 LEU B CA 1
ATOM 8936 C C . LEU C 1 236 ? 28.212 -30.051 -31.193 1.00 31.77 234 LEU B C 1
ATOM 8937 O O . LEU C 1 236 ? 28.070 -30.105 -32.423 1.00 38.62 234 LEU B O 1
ATOM 8942 N N . TYR C 1 237 ? 27.269 -29.560 -30.387 1.00 43.17 235 TYR B N 1
ATOM 8943 C CA . TYR C 1 237 ? 26.002 -29.084 -30.930 1.00 33.78 235 TYR B CA 1
ATOM 8944 C C . TYR C 1 237 ? 26.204 -27.864 -31.812 1.00 30.37 235 TYR B C 1
ATOM 8945 O O . TYR C 1 237 ? 25.658 -27.792 -32.917 1.00 34.48 235 TYR B O 1
ATOM 8954 N N . LEU C 1 238 ? 26.960 -26.878 -31.328 1.00 30.69 236 LEU B N 1
ATOM 8955 C CA . LEU C 1 238 ? 27.196 -25.685 -32.132 1.00 30.54 236 LEU B CA 1
ATOM 8956 C C . LEU C 1 238 ? 27.825 -26.046 -33.470 1.00 37.03 236 LEU B C 1
ATOM 8957 O O . LEU C 1 238 ? 27.461 -25.479 -34.508 1.00 35.22 236 LEU B O 1
ATOM 8962 N N . LYS C 1 239 ? 28.749 -27.014 -33.474 1.00 40.86 237 LYS B N 1
ATOM 8963 C CA . LYS C 1 239 ? 29.359 -27.433 -34.735 1.00 40.39 237 LYS B CA 1
ATOM 8964 C C . LYS C 1 239 ? 28.345 -28.100 -35.657 1.00 40.94 237 LYS B C 1
ATOM 8965 O O . LYS C 1 239 ? 28.353 -27.860 -36.873 1.00 41.24 237 LYS B O 1
ATOM 8971 N N . MET C 1 240 ? 27.455 -28.931 -35.100 1.00 42.94 238 MET B N 1
ATOM 8972 C CA . MET C 1 240 ? 26.395 -29.503 -35.927 1.00 35.19 238 MET B CA 1
ATOM 8973 C C . MET C 1 240 ? 25.501 -28.410 -36.496 1.00 33.92 238 MET B C 1
ATOM 8974 O O . MET C 1 240 ? 25.034 -28.510 -37.636 1.00 37.50 238 MET B O 1
ATOM 8979 N N . LEU C 1 241 ? 25.246 -27.362 -35.710 1.00 28.95 239 LEU B N 1
ATOM 8980 C CA . LEU C 1 241 ? 24.489 -26.220 -36.206 1.00 28.96 239 LEU B CA 1
ATOM 8981 C C . LEU C 1 241 ? 25.225 -25.517 -37.338 1.00 28.69 239 LEU B C 1
ATOM 8982 O O . LEU C 1 241 ? 24.591 -25.001 -38.265 1.00 28.50 239 LEU B O 1
ATOM 8987 N N . VAL C 1 242 ? 26.559 -25.486 -37.282 1.00 34.18 240 VAL B N 1
ATOM 8988 C CA . VAL C 1 242 ? 27.327 -24.887 -38.370 1.00 36.26 240 VAL B CA 1
ATOM 8989 C C . VAL C 1 242 ? 27.227 -25.741 -39.626 1.00 40.40 240 VAL B C 1
ATOM 8990 O O . VAL C 1 242 ? 27.203 -25.217 -40.747 1.00 46.16 240 VAL B O 1
ATOM 8994 N N . VAL C 1 243 ? 27.172 -27.066 -39.464 1.00 27.84 241 VAL B N 1
ATOM 8995 C CA . VAL C 1 243 ? 26.984 -27.947 -40.616 1.00 28.21 241 VAL B CA 1
ATOM 8996 C C . VAL C 1 243 ? 25.708 -27.584 -41.368 1.00 31.01 241 VAL B C 1
ATOM 8997 O O . VAL C 1 243 ? 25.685 -27.557 -42.605 1.00 26.84 241 VAL B O 1
ATOM 9001 N N . GLY C 1 244 ? 24.635 -27.280 -40.637 1.00 53.30 242 GLY B N 1
ATOM 9002 C CA . GLY C 1 244 ? 23.328 -27.053 -41.218 1.00 53.20 242 GLY B CA 1
ATOM 9003 C C . GLY C 1 244 ? 23.098 -25.707 -41.865 1.00 47.30 242 GLY B C 1
ATOM 9004 O O . GLY C 1 244 ? 21.953 -25.371 -42.176 1.00 48.37 242 GLY B O 1
ATOM 9005 N N . GLY C 1 245 ? 24.146 -24.919 -42.083 1.00 36.46 243 GLY B N 1
ATOM 9006 C CA . GLY C 1 245 ? 24.030 -23.680 -42.819 1.00 27.55 243 GLY B CA 1
ATOM 9007 C C . GLY C 1 245 ? 24.047 -22.415 -41.991 1.00 28.07 243 GLY B C 1
ATOM 9008 O O . GLY C 1 245 ? 24.030 -21.322 -42.571 1.00 28.23 243 GLY B O 1
ATOM 9009 N N . ILE C 1 246 ? 24.076 -22.516 -40.665 1.00 28.38 244 ILE B N 1
ATOM 9010 C CA . ILE C 1 246 ? 24.249 -21.333 -39.831 1.00 31.56 244 ILE B CA 1
ATOM 9011 C C . ILE C 1 246 ? 25.747 -21.072 -39.751 1.00 40.94 244 ILE B C 1
ATOM 9012 O O . ILE C 1 246 ? 26.487 -21.826 -39.116 1.00 46.52 244 ILE B O 1
ATOM 9017 N N . ASP C 1 247 ? 26.194 -19.988 -40.385 1.00 42.02 245 ASP B N 1
ATOM 9018 C CA . ASP C 1 247 ? 27.622 -19.744 -40.535 1.00 39.41 245 ASP B CA 1
ATOM 9019 C C . ASP C 1 247 ? 28.232 -19.173 -39.267 1.00 35.62 245 ASP B C 1
ATOM 9020 O O . ASP C 1 247 ? 29.414 -19.402 -38.993 1.00 43.68 245 ASP B O 1
ATOM 9025 N N . ARG C 1 248 ? 27.448 -18.436 -38.490 1.00 30.14 246 ARG B N 1
ATOM 9026 C CA . ARG C 1 248 ? 27.922 -17.828 -37.255 1.00 30.69 246 ARG B CA 1
ATOM 9027 C C . ARG C 1 248 ? 26.953 -18.219 -36.151 1.00 31.30 246 ARG B C 1
ATOM 9028 O O . ARG C 1 248 ? 25.807 -17.759 -36.127 1.00 34.10 246 ARG B O 1
ATOM 9036 N N . VAL C 1 249 ? 27.424 -19.062 -35.239 1.00 47.36 247 VAL B N 1
ATOM 9037 C CA . VAL C 1 249 ? 26.611 -19.595 -34.155 1.00 42.81 247 VAL B CA 1
ATOM 9038 C C . VAL C 1 249 ? 27.174 -19.033 -32.860 1.00 49.03 247 VAL B C 1
ATOM 9039 O O . VAL C 1 249 ? 28.389 -18.857 -32.728 1.00 61.49 247 VAL B O 1
ATOM 9043 N N . TYR C 1 250 ? 26.296 -18.754 -31.904 1.00 43.24 248 TYR B N 1
ATOM 9044 C CA . TYR C 1 250 ? 26.729 -18.072 -30.695 1.00 33.81 248 TYR B CA 1
ATOM 9045 C C . TYR C 1 250 ? 25.859 -18.490 -29.520 1.00 35.03 248 TYR B C 1
ATOM 9046 O O . TYR C 1 250 ? 24.633 -18.549 -29.645 1.00 38.49 248 TYR B O 1
ATOM 9055 N N . GLU C 1 251 ? 26.497 -18.800 -28.391 1.00 33.40 249 GLU B N 1
ATOM 9056 C CA . GLU C 1 251 ? 25.771 -19.195 -27.188 1.00 33.83 249 GLU B CA 1
ATOM 9057 C C . GLU C 1 251 ? 26.504 -18.727 -25.938 1.00 34.47 249 GLU B C 1
ATOM 9058 O O . GLU C 1 251 ? 27.666 -19.092 -25.725 1.00 34.47 249 GLU B O 1
ATOM 9064 N N . ILE C 1 252 ? 25.830 -17.922 -25.120 1.00 35.06 250 ILE B N 1
ATOM 9065 C CA . ILE C 1 252 ? 26.257 -17.651 -23.751 1.00 35.74 250 ILE B CA 1
ATOM 9066 C C . ILE C 1 252 ? 25.389 -18.493 -22.832 1.00 36.03 250 ILE B C 1
ATOM 9067 O O . ILE C 1 252 ? 24.156 -18.394 -22.872 1.00 36.34 250 ILE B O 1
ATOM 9072 N N . GLY C 1 253 ? 26.017 -19.322 -22.011 1.00 44.16 251 GLY B N 1
ATOM 9073 C CA . GLY C 1 253 ? 25.257 -20.159 -21.100 1.00 43.56 251 GLY B CA 1
ATOM 9074 C C . GLY C 1 253 ? 26.183 -20.926 -20.187 1.00 42.98 251 GLY B C 1
ATOM 9075 O O . GLY C 1 253 ? 27.398 -20.991 -20.400 1.00 43.61 251 GLY B O 1
ATOM 9076 N N . ARG C 1 254 ? 25.584 -21.507 -19.153 1.00 42.49 252 ARG B N 1
ATOM 9077 C CA . ARG C 1 254 ? 26.366 -22.172 -18.124 1.00 41.53 252 ARG B CA 1
ATOM 9078 C C . ARG C 1 254 ? 26.844 -23.555 -18.540 1.00 46.43 252 ARG B C 1
ATOM 9079 O O . ARG C 1 254 ? 26.348 -24.175 -19.484 1.00 50.77 252 ARG B O 1
ATOM 9087 N N . VAL C 1 255 ? 27.844 -24.014 -17.799 1.00 37.70 253 VAL B N 1
ATOM 9088 C CA . VAL C 1 255 ? 28.539 -25.269 -18.025 1.00 37.45 253 VAL B CA 1
ATOM 9089 C C . VAL C 1 255 ? 28.806 -25.890 -16.661 1.00 38.22 253 VAL B C 1
ATOM 9090 O O . VAL C 1 255 ? 29.111 -25.184 -15.689 1.00 38.86 253 VAL B O 1
ATOM 9094 N N . PHE C 1 256 ? 28.670 -27.213 -16.588 1.00 38.19 254 PHE B N 1
ATOM 9095 C CA . PHE C 1 256 ? 28.697 -27.959 -15.333 1.00 38.96 254 PHE B CA 1
ATOM 9096 C C . PHE C 1 256 ? 29.899 -28.891 -15.379 1.00 38.94 254 PHE B C 1
ATOM 9097 O O . PHE C 1 256 ? 29.947 -29.810 -16.202 1.00 38.43 254 PHE B O 1
ATOM 9105 N N . ARG C 1 257 ? 30.863 -28.661 -14.495 1.00 39.55 255 ARG B N 1
ATOM 9106 C CA . ARG C 1 257 ? 32.057 -29.484 -14.417 1.00 39.69 255 ARG B CA 1
ATOM 9107 C C . ARG C 1 257 ? 32.253 -29.923 -12.976 1.00 40.66 255 ARG B C 1
ATOM 9108 O O . ARG C 1 257 ? 32.092 -29.125 -12.050 1.00 41.24 255 ARG B O 1
ATOM 9116 N N . ASN C 1 258 ? 32.605 -31.191 -12.791 1.00 46.38 256 ASN B N 1
ATOM 9117 C CA . ASN C 1 258 ? 32.624 -31.799 -11.469 1.00 55.41 256 ASN B CA 1
ATOM 9118 C C . ASN C 1 258 ? 33.934 -31.561 -10.736 1.00 62.54 256 ASN B C 1
ATOM 9119 O O . ASN C 1 258 ? 34.148 -32.141 -9.667 1.00 62.45 256 ASN B O 1
ATOM 9124 N N . GLU C 1 259 ? 34.800 -30.713 -11.281 1.00 70.89 257 GLU B N 1
ATOM 9125 C CA . GLU C 1 259 ? 36.086 -30.444 -10.661 1.00 70.31 257 GLU B CA 1
ATOM 9126 C C . GLU C 1 259 ? 35.874 -29.648 -9.380 1.00 69.10 257 GLU B C 1
ATOM 9127 O O . GLU C 1 259 ? 34.964 -28.819 -9.292 1.00 78.86 257 GLU B O 1
ATOM 9133 N N . GLY C 1 260 ? 36.717 -29.910 -8.384 1.00 59.49 258 GLY B N 1
ATOM 9134 C CA . GLY C 1 260 ? 36.586 -29.300 -7.075 1.00 45.29 258 GLY B CA 1
ATOM 9135 C C . GLY C 1 260 ? 36.483 -27.788 -7.040 1.00 45.24 258 GLY B C 1
ATOM 9136 O O . GLY C 1 260 ? 36.777 -27.108 -8.027 1.00 44.57 258 GLY B O 1
ATOM 9137 N N . ILE C 1 261 ? 36.081 -27.251 -5.890 1.00 45.99 259 ILE B N 1
ATOM 9138 C CA . ILE C 1 261 ? 35.882 -25.815 -5.737 1.00 46.06 259 ILE B CA 1
ATOM 9139 C C . ILE C 1 261 ? 37.226 -25.164 -5.444 1.00 52.68 259 ILE B C 1
ATOM 9140 O O . ILE C 1 261 ? 38.068 -25.733 -4.740 1.00 47.17 259 ILE B O 1
ATOM 9145 N N . ASP C 1 262 ? 37.433 -23.964 -5.978 1.00 71.98 260 ASP B N 1
ATOM 9146 C CA . ASP C 1 262 ? 38.700 -23.263 -5.816 1.00 77.87 260 ASP B CA 1
ATOM 9147 C C . ASP C 1 262 ? 38.409 -21.766 -5.749 1.00 79.62 260 ASP B C 1
ATOM 9148 O O . ASP C 1 262 ? 37.250 -21.342 -5.727 1.00 83.36 260 ASP B O 1
ATOM 9153 N N . GLN C 1 263 ? 39.471 -20.959 -5.708 1.00 61.91 261 GLN B N 1
ATOM 9154 C CA . GLN C 1 263 ? 39.324 -19.516 -5.853 1.00 50.20 261 GLN B CA 1
ATOM 9155 C C . GLN C 1 263 ? 39.109 -19.113 -7.305 1.00 46.01 261 GLN B C 1
ATOM 9156 O O . GLN C 1 263 ? 38.466 -18.092 -7.573 1.00 45.83 261 GLN B O 1
ATOM 9162 N N . THR C 1 264 ? 39.647 -19.886 -8.245 1.00 45.43 262 THR B N 1
ATOM 9163 C CA . THR C 1 264 ? 39.439 -19.653 -9.666 1.00 44.50 262 THR B CA 1
ATOM 9164 C C . THR C 1 264 ? 38.519 -20.681 -10.308 1.00 47.91 262 THR B C 1
ATOM 9165 O O . THR C 1 264 ? 38.332 -20.647 -11.528 1.00 42.95 262 THR B O 1
ATOM 9169 N N . HIS C 1 265 ? 37.936 -21.588 -9.528 1.00 52.20 263 HIS B N 1
ATOM 9170 C CA . HIS C 1 265 ? 37.108 -22.657 -10.067 1.00 55.93 263 HIS B CA 1
ATOM 9171 C C . HIS C 1 265 ? 35.790 -22.742 -9.314 1.00 57.59 263 HIS B C 1
ATOM 9172 O O . HIS C 1 265 ? 35.747 -22.591 -8.089 1.00 62.36 263 HIS B O 1
ATOM 9179 N N . ASN C 1 266 ? 34.716 -22.989 -10.065 1.00 53.94 264 ASN B N 1
ATOM 9180 C CA . ASN C 1 266 ? 33.381 -23.243 -9.555 1.00 48.23 264 ASN B CA 1
ATOM 9181 C C . ASN C 1 266 ? 32.778 -24.369 -10.382 1.00 48.80 264 ASN B C 1
ATOM 9182 O O . ASN C 1 266 ? 32.924 -24.373 -11.612 1.00 55.13 264 ASN B O 1
ATOM 9187 N N . PRO C 1 267 ? 32.097 -25.328 -9.747 1.00 42.82 265 PRO B N 1
ATOM 9188 C CA . PRO C 1 267 ? 31.587 -26.478 -10.514 1.00 42.24 265 PRO B CA 1
ATOM 9189 C C . PRO C 1 267 ? 30.661 -26.078 -11.647 1.00 41.44 265 PRO B C 1
ATOM 9190 O O . PRO C 1 267 ? 30.620 -26.758 -12.680 1.00 40.73 265 PRO B O 1
ATOM 9194 N N . GLU C 1 268 ? 29.919 -24.988 -11.481 1.00 41.58 266 GLU B N 1
ATOM 9195 C CA . GLU C 1 268 ? 29.009 -24.465 -12.491 1.00 40.94 266 GLU B CA 1
ATOM 9196 C C . GLU C 1 268 ? 29.447 -23.046 -12.818 1.00 40.84 266 GLU B C 1
ATOM 9197 O O . GLU C 1 268 ? 29.467 -22.183 -11.932 1.00 41.67 266 GLU B O 1
ATOM 9203 N N . PHE C 1 269 ? 29.810 -22.800 -14.075 1.00 40.07 267 PHE B N 1
ATOM 9204 C CA . PHE C 1 269 ? 30.299 -21.478 -14.441 1.00 40.02 267 PHE B CA 1
ATOM 9205 C C . PHE C 1 269 ? 29.733 -21.062 -15.789 1.00 40.28 267 PHE B C 1
ATOM 9206 O O . PHE C 1 269 ? 29.359 -21.894 -16.615 1.00 42.98 267 PHE B O 1
ATOM 9214 N N . THR C 1 270 ? 29.683 -19.751 -16.002 1.00 47.06 268 THR B N 1
ATOM 9215 C CA . THR C 1 270 ? 29.103 -19.186 -17.211 1.00 43.18 268 THR B CA 1
ATOM 9216 C C . THR C 1 270 ? 30.165 -19.170 -18.301 1.00 44.57 268 THR B C 1
ATOM 9217 O O . THR C 1 270 ? 31.241 -18.589 -18.121 1.00 50.19 268 THR B O 1
ATOM 9221 N N . SER C 1 271 ? 29.865 -19.810 -19.425 1.00 39.87 269 SER B N 1
ATOM 9222 C CA . SER C 1 271 ? 30.781 -19.891 -20.550 1.00 36.88 269 SER B CA 1
ATOM 9223 C C . SER C 1 271 ? 30.137 -19.272 -21.780 1.00 36.35 269 SER B C 1
ATOM 9224 O O . SER C 1 271 ? 28.932 -19.422 -22.007 1.00 36.93 269 SER B O 1
ATOM 9227 N N . CYS C 1 272 ? 30.940 -18.569 -22.571 1.00 36.18 270 CYS B N 1
ATOM 9228 C CA . CYS C 1 272 ? 30.487 -18.026 -23.844 1.00 35.68 270 CYS B CA 1
ATOM 9229 C C . CYS C 1 272 ? 31.278 -18.703 -24.950 1.00 35.09 270 CYS B C 1
ATOM 9230 O O . CYS C 1 272 ? 32.506 -18.576 -25.007 1.00 36.15 270 CYS B O 1
ATOM 9233 N N . GLU C 1 273 ? 30.579 -19.407 -25.830 1.00 34.48 271 GLU B N 1
ATOM 9234 C CA . GLU C 1 273 ? 31.224 -20.072 -26.949 1.00 33.92 271 GLU B CA 1
ATOM 9235 C C . GLU C 1 273 ? 30.545 -19.616 -28.229 1.00 34.44 271 GLU B C 1
ATOM 9236 O O . GLU C 1 273 ? 29.317 -19.500 -28.281 1.00 33.34 271 GLU B O 1
ATOM 9242 N N . PHE C 1 274 ? 31.342 -19.371 -29.266 1.00 33.17 272 PHE B N 1
ATOM 9243 C CA . PHE C 1 274 ? 30.800 -19.047 -30.576 1.00 32.70 272 PHE B CA 1
ATOM 9244 C C . PHE C 1 274 ? 31.663 -19.692 -31.646 1.00 32.26 272 PHE B C 1
ATOM 9245 O O . PHE C 1 274 ? 32.856 -19.945 -31.441 1.00 32.45 272 PHE B O 1
ATOM 9253 N N . TYR C 1 275 ? 31.039 -19.972 -32.788 1.00 31.72 273 TYR B N 1
ATOM 9254 C CA . TYR C 1 275 ? 31.706 -20.620 -33.905 1.00 31.29 273 TYR B CA 1
ATOM 9255 C C . TYR C 1 275 ? 31.473 -19.803 -35.166 1.00 31.08 273 TYR B C 1
ATOM 9256 O O . TYR C 1 275 ? 30.341 -19.395 -35.455 1.00 30.95 273 TYR B O 1
ATOM 9265 N N . MET C 1 276 ? 32.558 -19.564 -35.900 1.00 42.94 274 MET B N 1
ATOM 9266 C CA . MET C 1 276 ? 32.580 -18.677 -37.057 1.00 41.40 274 MET B CA 1
ATOM 9267 C C . MET C 1 276 ? 33.136 -19.439 -38.248 1.00 44.14 274 MET B C 1
ATOM 9268 O O . MET C 1 276 ? 34.275 -19.914 -38.206 1.00 51.18 274 MET B O 1
ATOM 9273 N N . ALA C 1 277 ? 32.341 -19.546 -39.306 1.00 30.19 275 ALA B N 1
ATOM 9274 C CA . ALA C 1 277 ? 32.755 -20.262 -40.501 1.00 29.80 275 ALA B CA 1
ATOM 9275 C C . ALA C 1 277 ? 33.676 -19.415 -41.371 1.00 30.06 275 ALA B C 1
ATOM 9276 O O . ALA C 1 277 ? 33.640 -18.181 -41.338 1.00 30.62 275 ALA B O 1
ATOM 9278 N N . TYR C 1 278 ? 34.515 -20.104 -42.152 1.00 39.30 276 TYR B N 1
ATOM 9279 C CA . TYR C 1 278 ? 35.418 -19.475 -43.119 1.00 34.23 276 TYR B CA 1
ATOM 9280 C C . TYR C 1 278 ? 36.395 -18.522 -42.436 1.00 38.18 276 TYR B C 1
ATOM 9281 O O . TYR C 1 278 ? 36.625 -17.395 -42.880 1.00 38.91 276 TYR B O 1
ATOM 9290 N N . ALA C 1 279 ? 36.974 -18.995 -41.338 1.00 44.54 277 ALA B N 1
ATOM 9291 C CA . ALA C 1 279 ? 38.006 -18.265 -40.623 1.00 47.28 277 ALA B CA 1
ATOM 9292 C C . ALA C 1 279 ? 38.935 -19.273 -39.968 1.00 48.47 277 ALA B C 1
ATOM 9293 O O . ALA C 1 279 ? 38.493 -20.337 -39.529 1.00 44.47 277 ALA B O 1
ATOM 9295 N N . ASP C 1 280 ? 40.219 -18.940 -39.916 1.00 55.19 278 ASP B N 1
ATOM 9296 C CA . ASP C 1 280 ? 41.185 -19.723 -39.168 1.00 60.38 278 ASP B CA 1
ATOM 9297 C C . ASP C 1 280 ? 41.368 -19.091 -37.794 1.00 58.73 278 ASP B C 1
ATOM 9298 O O . ASP C 1 280 ? 40.764 -18.065 -37.468 1.00 62.53 278 ASP B O 1
ATOM 9303 N N . TYR C 1 281 ? 42.213 -19.715 -36.972 1.00 39.16 279 TYR B N 1
ATOM 9304 C CA . TYR C 1 281 ? 42.419 -19.203 -35.621 1.00 36.40 279 TYR B CA 1
ATOM 9305 C C . TYR C 1 281 ? 43.204 -17.897 -35.625 1.00 44.28 279 TYR B C 1
ATOM 9306 O O . TYR C 1 281 ? 43.093 -17.114 -34.674 1.00 44.08 279 TYR B O 1
ATOM 9315 N N . GLU C 1 282 ? 43.970 -17.635 -36.689 1.00 64.04 280 GLU B N 1
ATOM 9316 C CA . GLU C 1 282 ? 44.657 -16.359 -36.818 1.00 64.19 280 GLU B CA 1
ATOM 9317 C C . GLU C 1 282 ? 43.672 -15.210 -36.980 1.00 67.58 280 GLU B C 1
ATOM 9318 O O . GLU C 1 282 ? 44.009 -14.069 -36.648 1.00 73.47 280 GLU B O 1
ATOM 9320 N N . ASP C 1 283 ? 42.471 -15.484 -37.496 1.00 50.84 281 ASP B N 1
ATOM 9321 C CA . ASP C 1 283 ? 41.410 -14.483 -37.492 1.00 35.50 281 ASP B CA 1
ATOM 9322 C C . ASP C 1 283 ? 40.881 -14.261 -36.080 1.00 32.19 281 ASP B C 1
ATOM 9323 O O . ASP C 1 283 ? 40.686 -13.116 -35.650 1.00 32.51 281 ASP B O 1
ATOM 9328 N N . LEU C 1 284 ? 40.667 -15.352 -35.339 1.00 32.03 282 LEU B N 1
ATOM 9329 C CA . LEU C 1 284 ? 40.148 -15.253 -33.980 1.00 32.22 282 LEU B CA 1
ATOM 9330 C C . LEU C 1 284 ? 41.109 -14.532 -33.050 1.00 32.81 282 LEU B C 1
ATOM 9331 O O . LEU C 1 284 ? 40.670 -13.924 -32.069 1.00 33.08 282 LEU B O 1
ATOM 9336 N N . MET C 1 285 ? 42.416 -14.605 -33.311 1.00 33.83 283 MET B N 1
ATOM 9337 C CA . MET C 1 285 ? 43.352 -13.819 -32.514 1.00 36.02 283 MET B CA 1
ATOM 9338 C C . MET C 1 285 ? 43.108 -12.330 -32.721 1.00 34.08 283 MET B C 1
ATOM 9339 O O . MET C 1 285 ? 42.961 -11.565 -31.756 1.00 37.54 283 MET B O 1
ATOM 9344 N N . LYS C 1 286 ? 43.017 -11.910 -33.985 1.00 37.27 284 LYS B N 1
ATOM 9345 C CA . LYS C 1 286 ? 42.739 -10.523 -34.319 1.00 41.66 284 LYS B CA 1
ATOM 9346 C C . LYS C 1 286 ? 41.329 -10.110 -33.930 1.00 46.97 284 LYS B C 1
ATOM 9347 O O . LYS C 1 286 ? 41.009 -8.919 -34.001 1.00 56.19 284 LYS B O 1
ATOM 9350 N N . ILE C 1 287 ? 40.483 -11.058 -33.527 1.00 40.72 285 ILE B N 1
ATOM 9351 C CA . ILE C 1 287 ? 39.177 -10.714 -32.981 1.00 33.40 285 ILE B CA 1
ATOM 9352 C C . ILE C 1 287 ? 39.309 -10.510 -31.477 1.00 33.85 285 ILE B C 1
ATOM 9353 O O . ILE C 1 287 ? 38.954 -9.447 -30.961 1.00 34.23 285 ILE B O 1
ATOM 9358 N N . THR C 1 288 ? 39.799 -11.535 -30.769 1.00 33.84 286 THR B N 1
ATOM 9359 C CA . THR C 1 288 ? 39.974 -11.458 -29.318 1.00 34.30 286 THR B CA 1
ATOM 9360 C C . THR C 1 288 ? 40.727 -10.200 -28.896 1.00 36.38 286 THR B C 1
ATOM 9361 O O . THR C 1 288 ? 40.348 -9.543 -27.918 1.00 35.35 286 THR B O 1
ATOM 9365 N N . GLU C 1 289 ? 41.799 -9.852 -29.615 1.00 48.66 287 GLU B N 1
ATOM 9366 C CA . GLU C 1 289 ? 42.501 -8.599 -29.333 1.00 50.22 287 GLU B CA 1
ATOM 9367 C C . GLU C 1 289 ? 41.547 -7.411 -29.393 1.00 48.98 287 GLU B C 1
ATOM 9368 O O . GLU C 1 289 ? 41.442 -6.629 -28.438 1.00 48.62 287 GLU B O 1
ATOM 9374 N N . ASP C 1 290 ? 40.836 -7.277 -30.516 1.00 50.48 288 ASP B N 1
ATOM 9375 C CA . ASP C 1 290 ? 39.891 -6.184 -30.725 1.00 55.26 288 ASP B CA 1
ATOM 9376 C C . ASP C 1 290 ? 38.864 -6.114 -29.599 1.00 54.90 288 ASP B C 1
ATOM 9377 O O . ASP C 1 290 ? 38.683 -5.069 -28.962 1.00 60.56 288 ASP B O 1
ATOM 9382 N N . MET C 1 291 ? 38.184 -7.234 -29.348 1.00 51.25 289 MET B N 1
ATOM 9383 C CA . MET C 1 291 ? 37.102 -7.279 -28.371 1.00 45.70 289 MET B CA 1
ATOM 9384 C C . MET C 1 291 ? 37.597 -6.947 -26.970 1.00 43.24 289 MET B C 1
ATOM 9385 O O . MET C 1 291 ? 37.034 -6.077 -26.297 1.00 41.62 289 MET B O 1
ATOM 9390 N N . LEU C 1 292 ? 38.630 -7.651 -26.497 1.00 45.43 290 LEU B N 1
ATOM 9391 C CA . LEU C 1 292 ? 39.108 -7.413 -25.139 1.00 37.66 290 LEU B CA 1
ATOM 9392 C C . LEU C 1 292 ? 39.602 -5.981 -24.972 1.00 38.80 290 LEU B C 1
ATOM 9393 O O . LEU C 1 292 ? 39.369 -5.353 -23.930 1.00 38.69 290 LEU B O 1
ATOM 9398 N N . ALA C 1 293 ? 40.255 -5.434 -26.002 1.00 37.38 291 ALA B N 1
ATOM 9399 C CA . ALA C 1 293 ? 40.718 -4.051 -25.929 1.00 38.08 291 ALA B CA 1
ATOM 9400 C C . ALA C 1 293 ? 39.546 -3.083 -25.804 1.00 40.26 291 ALA B C 1
ATOM 9401 O O . ALA C 1 293 ? 39.496 -2.266 -24.877 1.00 38.89 291 ALA B O 1
ATOM 9403 N N . ARG C 1 294 ? 38.585 -3.167 -26.730 1.00 50.12 292 ARG B N 1
ATOM 9404 C CA . ARG C 1 294 ? 37.459 -2.236 -26.709 1.00 49.70 292 ARG B CA 1
ATOM 9405 C C . ARG C 1 294 ? 36.586 -2.422 -25.474 1.00 49.55 292 ARG B C 1
ATOM 9406 O O . ARG C 1 294 ? 35.927 -1.473 -25.035 1.00 53.18 292 ARG B O 1
ATOM 9414 N N . MET C 1 295 ? 36.568 -3.627 -24.901 1.00 40.69 293 MET B N 1
ATOM 9415 C CA . MET C 1 295 ? 35.803 -3.863 -23.681 1.00 37.89 293 MET B CA 1
ATOM 9416 C C . MET C 1 295 ? 36.484 -3.213 -22.484 1.00 38.71 293 MET B C 1
ATOM 9417 O O . MET C 1 295 ? 35.835 -2.535 -21.676 1.00 39.19 293 MET B O 1
ATOM 9422 N N . VAL C 1 296 ? 37.801 -3.405 -22.360 1.00 39.77 294 VAL B N 1
ATOM 9423 C CA . VAL C 1 296 ? 38.542 -2.776 -21.268 1.00 40.79 294 VAL B CA 1
ATOM 9424 C C . VAL C 1 296 ? 38.444 -1.257 -21.361 1.00 42.57 294 VAL B C 1
ATOM 9425 O O . VAL C 1 296 ? 38.182 -0.574 -20.363 1.00 46.33 294 VAL B O 1
ATOM 9429 N N . TYR C 1 297 ? 38.644 -0.703 -22.562 1.00 41.78 295 TYR B N 1
ATOM 9430 C CA . TYR C 1 297 ? 38.514 0.743 -22.726 1.00 49.33 295 TYR B CA 1
ATOM 9431 C C . TYR C 1 297 ? 37.080 1.202 -22.501 1.00 51.08 295 TYR B C 1
ATOM 9432 O O . TYR C 1 297 ? 36.848 2.337 -22.070 1.00 52.42 295 TYR B O 1
ATOM 9441 N N . TYR C 1 298 ? 36.114 0.328 -22.774 1.00 52.66 296 TYR B N 1
ATOM 9442 C CA . TYR C 1 298 ? 34.714 0.653 -22.544 1.00 53.70 296 TYR B CA 1
ATOM 9443 C C . TYR C 1 298 ? 34.416 0.785 -21.057 1.00 54.60 296 TYR B C 1
ATOM 9444 O O . TYR C 1 298 ? 33.679 1.689 -20.644 1.00 54.49 296 TYR B O 1
ATOM 9453 N N . MET C 1 299 ? 34.976 -0.108 -20.239 1.00 55.15 297 MET B N 1
ATOM 9454 C CA . MET C 1 299 ? 34.612 -0.140 -18.827 1.00 53.92 297 MET B CA 1
ATOM 9455 C C . MET C 1 299 ? 35.388 0.865 -17.984 1.00 54.38 297 MET B C 1
ATOM 9456 O O . MET C 1 299 ? 34.790 1.663 -17.255 1.00 62.26 297 MET B O 1
ATOM 9461 N N . HIS C 1 300 ? 36.718 0.834 -18.058 1.00 52.30 298 HIS B N 1
ATOM 9462 C CA . HIS C 1 300 ? 37.546 1.635 -17.168 1.00 43.28 298 HIS B CA 1
ATOM 9463 C C . HIS C 1 300 ? 38.068 2.928 -17.783 1.00 50.95 298 HIS B C 1
ATOM 9464 O O . HIS C 1 300 ? 38.656 3.739 -17.059 1.00 44.66 298 HIS B O 1
ATOM 9471 N N . GLY C 1 301 ? 37.870 3.154 -19.081 1.00 62.12 299 GLY B N 1
ATOM 9472 C CA . GLY C 1 301 ? 38.369 4.354 -19.712 1.00 67.48 299 GLY B CA 1
ATOM 9473 C C . GLY C 1 301 ? 39.785 4.263 -20.235 1.00 66.61 299 GLY B C 1
ATOM 9474 O O . GLY C 1 301 ? 40.215 5.161 -20.971 1.00 70.31 299 GLY B O 1
ATOM 9475 N N . THR C 1 302 ? 40.532 3.228 -19.865 1.00 63.02 300 THR B N 1
ATOM 9476 C CA . THR C 1 302 ? 41.910 3.087 -20.302 1.00 58.15 300 THR B CA 1
ATOM 9477 C C . THR C 1 302 ? 42.165 1.628 -20.647 1.00 60.41 300 THR B C 1
ATOM 9478 O O . THR C 1 302 ? 41.447 0.729 -20.203 1.00 62.58 300 THR B O 1
ATOM 9480 N N . TYR C 1 303 ? 43.204 1.400 -21.450 1.00 54.21 301 TYR B N 1
ATOM 9481 C CA . TYR C 1 303 ? 43.543 0.047 -21.869 1.00 48.59 301 TYR B CA 1
ATOM 9482 C C . TYR C 1 303 ? 44.345 -0.726 -20.830 1.00 49.35 301 TYR B C 1
ATOM 9483 O O . TYR C 1 303 ? 44.413 -1.956 -20.913 1.00 51.77 301 TYR B O 1
ATOM 9492 N N . LYS C 1 304 ? 44.968 -0.043 -19.873 1.00 50.08 302 LYS B N 1
ATOM 9493 C CA . LYS C 1 304 ? 45.826 -0.674 -18.875 1.00 50.02 302 LYS B CA 1
ATOM 9494 C C . LYS C 1 304 ? 45.182 -0.571 -17.500 1.00 50.08 302 LYS B C 1
ATOM 9495 O O . LYS C 1 304 ? 44.945 0.536 -17.006 1.00 46.32 302 LYS B O 1
ATOM 9501 N N . ILE C 1 305 ? 44.895 -1.720 -16.883 1.00 43.54 303 ILE B N 1
ATOM 9502 C CA . ILE C 1 305 ? 44.252 -1.733 -15.575 1.00 43.91 303 ILE B CA 1
ATOM 9503 C C . ILE C 1 305 ? 45.081 -2.583 -14.622 1.00 44.17 303 ILE B C 1
ATOM 9504 O O . ILE C 1 305 ? 45.833 -3.471 -15.030 1.00 43.80 303 ILE B O 1
ATOM 9509 N N . GLN C 1 306 ? 44.931 -2.294 -13.334 1.00 44.85 304 GLN B N 1
ATOM 9510 C CA . GLN C 1 306 ? 45.652 -3.014 -12.298 1.00 47.03 304 GLN B CA 1
ATOM 9511 C C . GLN C 1 306 ? 44.890 -4.262 -11.868 1.00 48.47 304 GLN B C 1
ATOM 9512 O O . GLN C 1 306 ? 43.673 -4.373 -12.033 1.00 56.06 304 GLN B O 1
ATOM 9518 N N . TYR C 1 307 ? 45.629 -5.219 -11.319 1.00 44.76 305 TYR B N 1
ATOM 9519 C CA . TYR C 1 307 ? 45.044 -6.425 -10.749 1.00 44.44 305 TYR B CA 1
ATOM 9520 C C . TYR C 1 307 ? 45.844 -6.788 -9.508 1.00 45.14 305 TYR B C 1
ATOM 9521 O O . TYR C 1 307 ? 47.066 -6.768 -9.548 1.00 45.43 305 TYR B O 1
ATOM 9530 N N . HIS C 1 308 ? 45.182 -7.131 -8.409 1.00 52.17 306 HIS B N 1
ATOM 9531 C CA . HIS C 1 308 ? 45.919 -7.508 -7.210 1.00 57.94 306 HIS B CA 1
ATOM 9532 C C . HIS C 1 308 ? 45.623 -8.942 -6.817 1.00 54.84 306 HIS B C 1
ATOM 9533 O O . HIS C 1 308 ? 44.498 -9.274 -6.457 1.00 60.63 306 HIS B O 1
ATOM 9540 N N . PRO C 1 309 ? 46.643 -9.785 -6.860 1.00 45.78 307 PRO B N 1
ATOM 9541 C CA . PRO C 1 309 ? 46.505 -11.188 -6.476 1.00 45.57 307 PRO B CA 1
ATOM 9542 C C . PRO C 1 309 ? 46.192 -11.323 -4.998 1.00 46.34 307 PRO B C 1
ATOM 9543 O O . PRO C 1 309 ? 45.415 -12.186 -4.604 1.00 46.22 307 PRO B O 1
ATOM 9547 N N . ASN C 1 310 ? 46.812 -10.490 -4.174 1.00 61.93 308 ASN B N 1
ATOM 9548 C CA . ASN C 1 310 ? 46.582 -10.526 -2.732 1.00 68.99 308 ASN B CA 1
ATOM 9549 C C . ASN C 1 310 ? 45.159 -10.177 -2.314 1.00 61.87 308 ASN B C 1
ATOM 9550 O O . ASN C 1 310 ? 44.599 -10.793 -1.413 1.00 58.29 308 ASN B O 1
ATOM 9552 N N . GLY C 1 311 ? 44.583 -9.188 -2.981 1.00 55.11 309 GLY B N 1
ATOM 9553 C CA . GLY C 1 311 ? 43.239 -8.749 -2.676 1.00 56.15 309 GLY B CA 1
ATOM 9554 C C . GLY C 1 311 ? 43.120 -7.263 -2.432 1.00 57.03 309 GLY B C 1
ATOM 9555 O O . GLY C 1 311 ? 42.415 -6.835 -1.527 1.00 55.00 309 GLY B O 1
ATOM 9556 N N . ILE C 1 312 ? 43.864 -6.492 -3.213 1.00 69.38 310 ILE B N 1
ATOM 9557 C CA . ILE C 1 312 ? 43.831 -5.035 -3.163 1.00 73.56 310 ILE B CA 1
ATOM 9558 C C . ILE C 1 312 ? 44.305 -4.445 -1.847 1.00 76.47 310 ILE B C 1
ATOM 9559 O O . ILE C 1 312 ? 43.984 -3.304 -1.529 1.00 78.78 310 ILE B O 1
ATOM 9561 N N . VAL C 1 313 ? 45.104 -5.202 -1.104 1.00 75.84 311 VAL B N 1
ATOM 9562 C CA . VAL C 1 313 ? 45.586 -4.738 0.185 1.00 78.10 311 VAL B CA 1
ATOM 9563 C C . VAL C 1 313 ? 47.080 -4.908 0.318 1.00 82.16 311 VAL B C 1
ATOM 9564 O O . VAL C 1 313 ? 47.545 -5.832 0.979 1.00 76.33 311 VAL B O 1
ATOM 9566 N N . GLU C 1 314 ? 47.812 -4.052 -0.392 1.00 98.12 312 GLU B N 1
ATOM 9567 C CA . GLU C 1 314 ? 49.287 -3.981 -0.395 1.00 103.60 312 GLU B CA 1
ATOM 9568 C C . GLU C 1 314 ? 50.019 -5.205 -0.949 1.00 102.10 312 GLU B C 1
ATOM 9569 O O . GLU C 1 314 ? 51.198 -5.406 -0.681 1.00 102.47 312 GLU B O 1
ATOM 9571 N N . ASN C 1 315 ? 49.323 -5.999 -1.748 1.00 98.62 313 ASN B N 1
ATOM 9572 C CA . ASN C 1 315 ? 49.896 -7.184 -2.362 1.00 92.12 313 ASN B CA 1
ATOM 9573 C C . ASN C 1 315 ? 50.675 -6.828 -3.616 1.00 86.33 313 ASN B C 1
ATOM 9574 O O . ASN C 1 315 ? 50.672 -5.681 -4.058 1.00 92.92 313 ASN B O 1
ATOM 9576 N N . PRO C 1 316 ? 51.368 -7.800 -4.186 1.00 70.91 314 PRO B N 1
ATOM 9577 C CA . PRO C 1 316 ? 52.099 -7.521 -5.413 1.00 65.91 314 PRO B CA 1
ATOM 9578 C C . PRO C 1 316 ? 51.082 -7.130 -6.462 1.00 62.67 314 PRO B C 1
ATOM 9579 O O . PRO C 1 316 ? 50.095 -7.833 -6.611 1.00 65.76 314 PRO B O 1
ATOM 9583 N N . VAL C 1 317 ? 51.306 -6.045 -7.191 1.00 59.08 315 VAL B N 1
ATOM 9584 C CA . VAL C 1 317 ? 50.368 -5.677 -8.223 1.00 50.59 315 VAL B CA 1
ATOM 9585 C C . VAL C 1 317 ? 50.767 -6.055 -9.628 1.00 51.75 315 VAL B C 1
ATOM 9586 O O . VAL C 1 317 ? 51.863 -5.754 -10.077 1.00 59.78 315 VAL B O 1
ATOM 9590 N N . TYR C 1 318 ? 49.860 -6.714 -10.329 1.00 45.83 316 TYR B N 1
ATOM 9591 C CA . TYR C 1 318 ? 50.114 -7.017 -11.729 1.00 45.11 316 TYR B CA 1
ATOM 9592 C C . TYR C 1 318 ? 49.470 -5.911 -12.554 1.00 44.96 316 TYR B C 1
ATOM 9593 O O . TYR C 1 318 ? 48.326 -5.528 -12.298 1.00 44.89 316 TYR B O 1
ATOM 9602 N N . GLU C 1 319 ? 50.191 -5.396 -13.540 1.00 58.93 317 GLU B N 1
ATOM 9603 C CA . GLU C 1 319 ? 49.696 -4.290 -14.362 1.00 61.34 317 GLU B CA 1
ATOM 9604 C C . GLU C 1 319 ? 49.220 -4.862 -15.694 1.00 63.90 317 GLU B C 1
ATOM 9605 O O . GLU C 1 319 ? 49.972 -4.930 -16.667 1.00 70.96 317 GLU B O 1
ATOM 9608 N N . VAL C 1 320 ? 47.966 -5.319 -15.720 1.00 57.52 318 VAL B N 1
ATOM 9609 C CA . VAL C 1 320 ? 47.446 -5.979 -16.911 1.00 42.40 318 VAL B CA 1
ATOM 9610 C C . VAL C 1 320 ? 47.276 -4.951 -18.023 1.00 43.53 318 VAL B C 1
ATOM 9611 O O . VAL C 1 320 ? 46.616 -3.916 -17.847 1.00 42.65 318 VAL B O 1
ATOM 9613 N N . ASP C 1 321 ? 47.868 -5.241 -19.180 1.00 55.61 319 ASP B N 1
ATOM 9614 C CA . ASP C 1 321 ? 47.886 -4.341 -20.328 1.00 63.57 319 ASP B CA 1
ATOM 9615 C C . ASP C 1 321 ? 47.185 -5.026 -21.493 1.00 71.83 319 ASP B C 1
ATOM 9616 O O . ASP C 1 321 ? 47.702 -6.003 -22.045 1.00 76.90 319 ASP B O 1
ATOM 9621 N N . PHE C 1 322 ? 46.019 -4.508 -21.873 1.00 58.08 320 PHE B N 1
ATOM 9622 C CA . PHE C 1 322 ? 45.201 -5.105 -22.921 1.00 44.41 320 PHE B CA 1
ATOM 9623 C C . PHE C 1 322 ? 45.376 -4.444 -24.287 1.00 43.71 320 PHE B C 1
ATOM 9624 O O . PHE C 1 322 ? 44.610 -4.747 -25.208 1.00 49.62 320 PHE B O 1
ATOM 9632 N N . THR C 1 323 ? 46.348 -3.551 -24.441 1.00 46.41 321 THR B N 1
ATOM 9633 C CA . THR C 1 323 ? 46.591 -2.947 -25.745 1.00 45.52 321 THR B CA 1
ATOM 9634 C C . THR C 1 323 ? 47.047 -4.012 -26.740 1.00 50.85 321 THR B C 1
ATOM 9635 O O . THR C 1 323 ? 47.975 -4.777 -26.440 1.00 55.31 321 THR B O 1
ATOM 9639 N N . PRO C 1 324 ? 46.422 -4.105 -27.925 1.00 51.44 322 PRO B N 1
ATOM 9640 C CA . PRO C 1 324 ? 46.867 -5.002 -28.995 1.00 54.25 322 PRO B CA 1
ATOM 9641 C C . PRO C 1 324 ? 48.172 -4.514 -29.612 1.00 65.72 322 PRO B C 1
ATOM 9642 O O . PRO C 1 324 ? 48.399 -3.307 -29.635 1.00 73.42 322 PRO B O 1
ATOM 9646 N N . PRO C 1 325 ? 49.021 -5.430 -30.100 1.00 58.43 323 PRO B N 1
ATOM 9647 C CA . PRO C 1 325 ? 48.777 -6.870 -30.202 1.00 56.57 323 PRO B CA 1
ATOM 9648 C C . PRO C 1 325 ? 49.431 -7.650 -29.070 1.00 57.56 323 PRO B C 1
ATOM 9649 O O . PRO C 1 325 ? 50.565 -7.353 -28.695 1.00 63.33 323 PRO B O 1
ATOM 9653 N N . PHE C 1 326 ? 48.715 -8.632 -28.533 1.00 59.57 324 PHE B N 1
ATOM 9654 C CA . PHE C 1 326 ? 49.264 -9.445 -27.459 1.00 57.08 324 PHE B CA 1
ATOM 9655 C C . PHE C 1 326 ? 50.436 -10.268 -27.984 1.00 55.28 324 PHE B C 1
ATOM 9656 O O . PHE C 1 326 ? 50.457 -10.682 -29.146 1.00 56.83 324 PHE B O 1
ATOM 9664 N N . ARG C 1 327 ? 51.416 -10.508 -27.114 1.00 53.19 325 ARG B N 1
ATOM 9665 C CA . ARG C 1 327 ? 52.566 -11.316 -27.500 1.00 46.56 325 ARG B CA 1
ATOM 9666 C C . ARG C 1 327 ? 52.137 -12.746 -27.811 1.00 47.56 325 ARG B C 1
ATOM 9667 O O . ARG C 1 327 ? 51.234 -13.297 -27.174 1.00 52.22 325 ARG B O 1
ATOM 9675 N N . LYS C 1 328 ? 52.794 -13.347 -28.799 1.00 47.97 326 LYS B N 1
ATOM 9676 C CA . LYS C 1 328 ? 52.529 -14.720 -29.208 1.00 40.73 326 LYS B CA 1
ATOM 9677 C C . LYS C 1 328 ? 53.658 -15.639 -28.762 1.00 38.18 326 LYS B C 1
ATOM 9678 O O . LYS C 1 328 ? 54.836 -15.274 -28.826 1.00 40.43 326 LYS B O 1
ATOM 9683 N N . VAL C 1 329 ? 53.280 -16.830 -28.297 1.00 37.13 327 VAL B N 1
ATOM 9684 C CA . VAL C 1 329 ? 54.209 -17.815 -27.754 1.00 37.39 327 VAL B CA 1
ATOM 9685 C C . VAL C 1 329 ? 53.835 -19.191 -28.289 1.00 36.81 327 VAL B C 1
ATOM 9686 O O . VAL C 1 329 ? 52.659 -19.494 -28.517 1.00 36.25 327 VAL B O 1
ATOM 9690 N N . ASN C 1 330 ? 54.854 -20.018 -28.505 1.00 38.02 328 ASN B N 1
ATOM 9691 C CA . ASN C 1 330 ? 54.691 -21.411 -28.886 1.00 40.84 328 ASN B CA 1
ATOM 9692 C C . ASN C 1 330 ? 54.893 -22.292 -27.656 1.00 39.11 328 ASN B C 1
ATOM 9693 O O . ASN C 1 330 ? 55.542 -21.900 -26.683 1.00 44.69 328 ASN B O 1
ATOM 9698 N N . ILE C 1 331 ? 54.324 -23.496 -27.706 1.00 36.42 329 ILE B N 1
ATOM 9699 C CA . ILE C 1 331 ? 54.510 -24.437 -26.607 1.00 36.82 329 ILE B CA 1
ATOM 9700 C C . ILE C 1 331 ? 55.927 -24.997 -26.634 1.00 42.23 329 ILE B C 1
ATOM 9701 O O . ILE C 1 331 ? 56.662 -24.952 -25.635 1.00 45.47 329 ILE B O 1
ATOM 9706 N N . TYR C 1 332 ? 56.345 -25.482 -27.802 1.00 44.94 330 TYR B N 1
ATOM 9707 C CA . TYR C 1 332 ? 57.631 -26.152 -27.940 1.00 50.84 330 TYR B CA 1
ATOM 9708 C C . TYR C 1 332 ? 58.793 -25.185 -27.758 1.00 58.50 330 TYR B C 1
ATOM 9709 O O . TYR C 1 332 ? 59.740 -25.482 -27.028 1.00 64.77 330 TYR B O 1
ATOM 9718 N N . ASP C 1 333 ? 58.750 -24.031 -28.424 1.00 65.09 331 ASP B N 1
ATOM 9719 C CA . ASP C 1 333 ? 59.852 -23.080 -28.315 1.00 63.96 331 ASP B CA 1
ATOM 9720 C C . ASP C 1 333 ? 60.048 -22.625 -26.873 1.00 62.36 331 ASP B C 1
ATOM 9721 O O . ASP C 1 333 ? 61.154 -22.719 -26.326 1.00 69.79 331 ASP B O 1
ATOM 9723 N N . GLY C 1 334 ? 58.978 -22.152 -26.233 1.00 51.31 332 GLY B N 1
ATOM 9724 C CA . GLY C 1 334 ? 59.106 -21.634 -24.883 1.00 43.64 332 GLY B CA 1
ATOM 9725 C C . GLY C 1 334 ? 59.452 -22.688 -23.851 1.00 39.61 332 GLY B C 1
ATOM 9726 O O . GLY C 1 334 ? 60.220 -22.420 -22.919 1.00 40.26 332 GLY B O 1
ATOM 9727 N N . LEU C 1 335 ? 58.928 -23.904 -24.012 1.00 39.16 333 LEU B N 1
ATOM 9728 C CA . LEU C 1 335 ? 59.268 -24.963 -23.070 1.00 39.45 333 LEU B CA 1
ATOM 9729 C C . LEU C 1 335 ? 60.674 -25.506 -23.309 1.00 43.56 333 LEU B C 1
ATOM 9730 O O . LEU C 1 335 ? 61.342 -25.934 -22.359 1.00 43.98 333 LEU B O 1
ATOM 9735 N N . GLN C 1 336 ? 61.138 -25.478 -24.561 1.00 45.05 334 GLN B N 1
ATOM 9736 C CA . GLN C 1 336 ? 62.504 -25.880 -24.887 1.00 45.31 334 GLN B CA 1
ATOM 9737 C C . GLN C 1 336 ? 63.520 -24.883 -24.347 1.00 53.08 334 GLN B C 1
ATOM 9738 O O . GLN C 1 336 ? 64.565 -25.280 -23.819 1.00 56.42 334 GLN B O 1
ATOM 9744 N N . GLU C 1 337 ? 63.243 -23.583 -24.492 1.00 58.47 335 GLU B N 1
ATOM 9745 C CA . GLU C 1 337 ? 64.136 -22.571 -23.937 1.00 62.35 335 GLU B CA 1
ATOM 9746 C C . GLU C 1 337 ? 64.107 -22.581 -22.413 1.00 62.48 335 GLU B C 1
ATOM 9747 O O . GLU C 1 337 ? 65.150 -22.413 -21.768 1.00 62.27 335 GLU B O 1
ATOM 9753 N N . LYS C 1 338 ? 62.926 -22.771 -21.817 1.00 63.64 336 LYS B N 1
ATOM 9754 C CA . LYS C 1 338 ? 62.844 -22.813 -20.361 1.00 59.82 336 LYS B CA 1
ATOM 9755 C C . LYS C 1 338 ? 63.576 -24.021 -19.795 1.00 62.21 336 LYS B C 1
ATOM 9756 O O . LYS C 1 338 ? 64.334 -23.903 -18.826 1.00 66.26 336 LYS B O 1
ATOM 9762 N N . LEU C 1 339 ? 63.361 -25.195 -20.384 1.00 48.74 337 LEU B N 1
ATOM 9763 C CA . LEU C 1 339 ? 63.979 -26.405 -19.861 1.00 50.28 337 LEU B CA 1
ATOM 9764 C C . LEU C 1 339 ? 65.368 -26.683 -20.416 1.00 48.95 337 LEU B C 1
ATOM 9765 O O . LEU C 1 339 ? 66.138 -27.402 -19.771 1.00 47.17 337 LEU B O 1
ATOM 9770 N N . GLY C 1 340 ? 65.714 -26.141 -21.578 1.00 61.17 338 GLY B N 1
ATOM 9771 C CA . GLY C 1 340 ? 67.027 -26.427 -22.129 1.00 64.06 338 GLY B CA 1
ATOM 9772 C C . GLY C 1 340 ? 67.148 -27.824 -22.702 1.00 63.31 338 GLY B C 1
ATOM 9773 O O . GLY C 1 340 ? 68.203 -28.457 -22.557 1.00 60.31 338 GLY B O 1
ATOM 9774 N N . ILE C 1 341 ? 66.091 -28.328 -23.349 1.00 64.16 339 ILE B N 1
ATOM 9775 C CA . ILE C 1 341 ? 66.109 -29.653 -23.961 1.00 67.84 339 ILE B CA 1
ATOM 9776 C C . ILE C 1 341 ? 65.431 -29.608 -25.325 1.00 69.21 339 ILE B C 1
ATOM 9777 O O . ILE C 1 341 ? 64.726 -28.656 -25.667 1.00 69.87 339 ILE B O 1
ATOM 9779 N N . GLN C 1 342 ? 65.678 -30.654 -26.112 1.00 71.34 340 GLN B N 1
ATOM 9780 C CA . GLN C 1 342 ? 65.124 -30.812 -27.452 1.00 69.79 340 GLN B CA 1
ATOM 9781 C C . GLN C 1 342 ? 64.084 -31.928 -27.459 1.00 73.92 340 GLN B C 1
ATOM 9782 O O . GLN C 1 342 ? 64.362 -33.043 -27.002 1.00 75.50 340 GLN B O 1
ATOM 9788 N N . PHE C 1 343 ? 62.890 -31.629 -27.967 1.00 75.35 341 PHE B N 1
ATOM 9789 C CA . PHE C 1 343 ? 61.780 -32.573 -27.958 1.00 69.73 341 PHE B CA 1
ATOM 9790 C C . PHE C 1 343 ? 61.456 -33.088 -29.359 1.00 70.04 341 PHE B C 1
ATOM 9791 O O . PHE C 1 343 ? 61.790 -32.444 -30.359 1.00 75.22 341 PHE B O 1
ATOM 9799 N N . PRO C 1 344 ? 60.732 -34.199 -29.432 1.00 57.88 342 PRO B N 1
ATOM 9800 C CA . PRO C 1 344 ? 60.303 -34.772 -30.714 1.00 54.67 342 PRO B CA 1
ATOM 9801 C C . PRO C 1 344 ? 58.944 -34.196 -31.114 1.00 58.30 342 PRO B C 1
ATOM 9802 O O . PRO C 1 344 ? 58.082 -34.068 -30.249 1.00 60.82 342 PRO B O 1
ATOM 9806 N N . PRO C 1 345 ? 58.755 -33.846 -32.385 1.00 67.95 343 PRO B N 1
ATOM 9807 C CA . PRO C 1 345 ? 57.485 -33.256 -32.842 1.00 69.46 343 PRO B CA 1
ATOM 9808 C C . PRO C 1 345 ? 56.264 -34.169 -32.694 1.00 63.21 343 PRO B C 1
ATOM 9809 O O . PRO C 1 345 ? 55.213 -33.705 -32.255 1.00 61.05 343 PRO B O 1
ATOM 9813 N N . ALA C 1 346 ? 56.400 -35.443 -33.043 1.00 60.04 344 ALA B N 1
ATOM 9814 C CA . ALA C 1 346 ? 55.295 -36.375 -32.891 1.00 63.63 344 ALA B CA 1
ATOM 9815 C C . ALA C 1 346 ? 55.691 -37.253 -31.722 1.00 61.43 344 ALA B C 1
ATOM 9816 O O . ALA C 1 346 ? 56.686 -37.975 -31.788 1.00 61.14 344 ALA B O 1
ATOM 9818 N N . ASP C 1 347 ? 54.897 -37.219 -30.659 1.00 68.85 345 ASP B N 1
ATOM 9819 C CA . ASP C 1 347 ? 55.234 -37.982 -29.469 1.00 65.63 345 ASP B CA 1
ATOM 9820 C C . ASP C 1 347 ? 54.096 -38.829 -28.952 1.00 60.24 345 ASP B C 1
ATOM 9821 O O . ASP C 1 347 ? 53.508 -38.541 -27.915 1.00 57.24 345 ASP B O 1
ATOM 9823 N N . THR C 1 348 ? 53.784 -39.874 -29.697 1.00 51.81 346 THR B N 1
ATOM 9824 C CA . THR C 1 348 ? 52.759 -40.807 -29.295 1.00 48.56 346 THR B CA 1
ATOM 9825 C C . THR C 1 348 ? 53.446 -42.076 -28.826 1.00 53.94 346 THR B C 1
ATOM 9826 O O . THR C 1 348 ? 52.785 -43.086 -28.598 1.00 55.63 346 THR B O 1
ATOM 9830 N N . LEU C 1 349 ? 54.772 -42.034 -28.683 1.00 57.79 347 LEU B N 1
ATOM 9831 C CA . LEU C 1 349 ? 55.486 -43.240 -28.302 1.00 56.26 347 LEU B CA 1
ATOM 9832 C C . LEU C 1 349 ? 55.529 -43.416 -26.789 1.00 59.61 347 LEU B C 1
ATOM 9833 O O . LEU C 1 349 ? 55.563 -42.448 -26.025 1.00 57.62 347 LEU B O 1
ATOM 9835 N N . ASP C 1 350 ? 55.516 -44.682 -26.366 1.00 64.14 348 ASP B N 1
ATOM 9836 C CA . ASP C 1 350 ? 55.863 -45.018 -24.989 1.00 66.30 348 ASP B CA 1
ATOM 9837 C C . ASP C 1 350 ? 57.299 -44.605 -24.693 1.00 68.44 348 ASP B C 1
ATOM 9838 O O . ASP C 1 350 ? 57.592 -44.041 -23.629 1.00 68.31 348 ASP B O 1
ATOM 9843 N N . THR C 1 351 ? 58.217 -44.903 -25.621 1.00 71.31 349 THR B N 1
ATOM 9844 C CA . THR C 1 351 ? 59.589 -44.433 -25.462 1.00 66.94 349 THR B CA 1
ATOM 9845 C C . THR C 1 351 ? 59.598 -42.920 -25.296 1.00 60.39 349 THR B C 1
ATOM 9846 O O . THR C 1 351 ? 60.437 -42.363 -24.578 1.00 61.07 349 THR B O 1
ATOM 9848 N N . ASP C 1 352 ? 58.676 -42.235 -25.978 1.00 55.72 350 ASP B N 1
ATOM 9849 C CA . ASP C 1 352 ? 58.521 -40.802 -25.773 1.00 51.58 350 ASP B CA 1
ATOM 9850 C C . ASP C 1 352 ? 57.867 -40.500 -24.429 1.00 43.77 350 ASP B C 1
ATOM 9851 O O . ASP C 1 352 ? 58.095 -39.425 -23.860 1.00 43.15 350 ASP B O 1
ATOM 9856 N N . GLU C 1 353 ? 57.087 -41.441 -23.889 1.00 39.38 351 GLU B N 1
ATOM 9857 C CA . GLU C 1 353 ? 56.468 -41.227 -22.584 1.00 44.50 351 GLU B CA 1
ATOM 9858 C C . GLU C 1 353 ? 57.519 -41.216 -21.487 1.00 54.05 351 GLU B C 1
ATOM 9859 O O . GLU C 1 353 ? 57.405 -40.457 -20.519 1.00 51.68 351 GLU B O 1
ATOM 9861 N N . ALA C 1 354 ? 58.547 -42.058 -21.618 1.00 72.56 352 ALA B N 1
ATOM 9862 C CA . ALA C 1 354 ? 59.650 -42.032 -20.660 1.00 71.33 352 ALA B CA 1
ATOM 9863 C C . ALA C 1 354 ? 60.398 -40.701 -20.676 1.00 68.44 352 ALA B C 1
ATOM 9864 O O . ALA C 1 354 ? 60.877 -40.242 -19.632 1.00 71.92 352 ALA B O 1
ATOM 9866 N N . ASN C 1 355 ? 60.503 -40.058 -21.844 1.00 46.64 353 ASN B N 1
ATOM 9867 C CA . ASN C 1 355 ? 61.259 -38.810 -21.925 1.00 41.54 353 ASN B CA 1
ATOM 9868 C C . ASN C 1 355 ? 60.581 -37.679 -21.156 1.00 41.78 353 ASN B C 1
ATOM 9869 O O . ASN C 1 355 ? 61.250 -36.943 -20.422 1.00 44.08 353 ASN B O 1
ATOM 9874 N N . LYS C 1 356 ? 59.281 -37.489 -21.339 1.00 54.16 354 LYS B N 1
ATOM 9875 C CA . LYS C 1 356 ? 58.608 -36.429 -20.597 1.00 53.81 354 LYS B CA 1
ATOM 9876 C C . LYS C 1 356 ? 58.653 -36.718 -19.107 1.00 61.13 354 LYS B C 1
ATOM 9877 O O . LYS C 1 356 ? 58.893 -35.828 -18.297 1.00 70.35 354 LYS B O 1
ATOM 9883 N N . PHE C 1 357 ? 58.424 -37.975 -18.751 1.00 52.20 355 PHE B N 1
ATOM 9884 C CA . PHE C 1 357 ? 58.453 -38.380 -17.354 1.00 53.94 355 PHE B CA 1
ATOM 9885 C C . PHE C 1 357 ? 59.848 -38.215 -16.762 1.00 66.11 355 PHE B C 1
ATOM 9886 O O . PHE C 1 357 ? 60.000 -37.814 -15.613 1.00 65.77 355 PHE B O 1
ATOM 9894 N N . PHE C 1 358 ? 60.865 -38.503 -17.568 1.00 83.96 356 PHE B N 1
ATOM 9895 C CA . PHE C 1 358 ? 62.248 -38.389 -17.123 1.00 85.11 356 PHE B CA 1
ATOM 9896 C C . PHE C 1 358 ? 62.565 -36.946 -16.760 1.00 84.48 356 PHE B C 1
ATOM 9897 O O . PHE C 1 358 ? 63.228 -36.690 -15.761 1.00 87.47 356 PHE B O 1
ATOM 9905 N N . ASP C 1 359 ? 62.092 -35.999 -17.568 1.00 70.25 357 ASP B N 1
ATOM 9906 C CA . ASP C 1 359 ? 62.308 -34.580 -17.286 1.00 65.73 357 ASP B CA 1
ATOM 9907 C C . ASP C 1 359 ? 61.191 -34.009 -16.412 1.00 69.13 357 ASP B C 1
ATOM 9908 O O . ASP C 1 359 ? 60.486 -33.094 -16.824 1.00 67.83 357 ASP B O 1
ATOM 9910 N N . LYS C 1 360 ? 61.041 -34.549 -15.208 1.00 84.97 358 LYS B N 1
ATOM 9911 C CA . LYS C 1 360 ? 60.015 -34.116 -14.271 1.00 87.11 358 LYS B CA 1
ATOM 9912 C C . LYS C 1 360 ? 60.173 -32.696 -13.743 1.00 88.65 358 LYS B C 1
ATOM 9913 O O . LYS C 1 360 ? 59.178 -32.001 -13.548 1.00 93.88 358 LYS B O 1
ATOM 9915 N N . LEU C 1 361 ? 61.417 -32.314 -13.447 1.00 80.34 359 LEU B N 1
ATOM 9916 C CA . LEU C 1 361 ? 61.763 -30.998 -12.893 1.00 71.53 359 LEU B CA 1
ATOM 9917 C C . LEU C 1 361 ? 60.951 -30.862 -11.612 1.00 73.10 359 LEU B C 1
ATOM 9918 O O . LEU C 1 361 ? 60.572 -29.775 -11.184 1.00 77.89 359 LEU B O 1
ATOM 9920 N N . ALA C 1 362 ? 60.730 -32.023 -11.010 1.00 73.80 360 ALA B N 1
ATOM 9921 C CA . ALA C 1 362 ? 59.982 -32.230 -9.773 1.00 67.69 360 ALA B CA 1
ATOM 9922 C C . ALA C 1 362 ? 58.671 -31.449 -9.755 1.00 62.98 360 ALA B C 1
ATOM 9923 O O . ALA C 1 362 ? 58.226 -30.996 -8.699 1.00 59.84 360 ALA B O 1
ATOM 9925 N N . VAL C 1 363 ? 58.031 -31.292 -10.917 1.00 63.46 361 VAL B N 1
ATOM 9926 C CA . VAL C 1 363 ? 56.790 -30.522 -10.962 1.00 64.49 361 VAL B CA 1
ATOM 9927 C C . VAL C 1 363 ? 55.665 -31.266 -10.251 1.00 72.54 361 VAL B C 1
ATOM 9928 O O . VAL C 1 363 ? 54.849 -30.652 -9.554 1.00 79.89 361 VAL B O 1
ATOM 9932 N N . GLU C 1 364 ? 55.604 -32.590 -10.408 1.00 75.65 362 GLU B N 1
ATOM 9933 C CA . GLU C 1 364 ? 54.592 -33.418 -9.748 1.00 69.48 362 GLU B CA 1
ATOM 9934 C C . GLU C 1 364 ? 54.904 -34.904 -9.909 1.00 71.43 362 GLU B C 1
ATOM 9935 O O . GLU C 1 364 ? 54.001 -35.740 -9.946 1.00 71.25 362 GLU B O 1
ATOM 9937 N N . PRO C 1 372 ? 47.736 -40.694 -12.710 1.00 42.52 370 PRO B N 1
ATOM 9938 C CA . PRO C 1 372 ? 48.170 -41.333 -13.957 1.00 42.07 370 PRO B CA 1
ATOM 9939 C C . PRO C 1 372 ? 49.111 -40.444 -14.762 1.00 49.64 370 PRO B C 1
ATOM 9940 O O . PRO C 1 372 ? 48.829 -39.260 -14.950 1.00 51.09 370 PRO B O 1
ATOM 9944 N N . ARG C 1 373 ? 50.221 -41.006 -15.232 1.00 66.28 371 ARG B N 1
ATOM 9945 C CA . ARG C 1 373 ? 51.225 -40.251 -15.973 1.00 61.88 371 ARG B CA 1
ATOM 9946 C C . ARG C 1 373 ? 51.129 -40.598 -17.454 1.00 62.05 371 ARG B C 1
ATOM 9947 O O . ARG C 1 373 ? 51.550 -41.682 -17.870 1.00 62.91 371 ARG B O 1
ATOM 9949 N N . THR C 1 374 ? 50.588 -39.680 -18.246 1.00 61.40 372 THR B N 1
ATOM 9950 C CA . THR C 1 374 ? 50.569 -39.804 -19.693 1.00 55.09 372 THR B CA 1
ATOM 9951 C C . THR C 1 374 ? 51.226 -38.570 -20.299 1.00 55.00 372 THR B C 1
ATOM 9952 O O . THR C 1 374 ? 51.444 -37.562 -19.622 1.00 61.29 372 THR B O 1
ATOM 9954 N N . THR C 1 375 ? 51.540 -38.656 -21.595 1.00 48.94 373 THR B N 1
ATOM 9955 C CA . THR C 1 375 ? 52.225 -37.552 -22.261 1.00 42.54 373 THR B CA 1
ATOM 9956 C C . THR C 1 375 ? 51.398 -36.272 -22.199 1.00 42.72 373 THR B C 1
ATOM 9957 O O . THR C 1 375 ? 51.944 -35.178 -22.012 1.00 44.06 373 THR B O 1
ATOM 9961 N N . ALA C 1 376 ? 50.073 -36.395 -22.327 1.00 40.80 374 ALA B N 1
ATOM 9962 C CA . ALA C 1 376 ? 49.209 -35.218 -22.334 1.00 40.11 374 ALA B CA 1
ATOM 9963 C C . ALA C 1 376 ? 49.080 -34.613 -20.941 1.00 40.19 374 ALA B C 1
ATOM 9964 O O . ALA C 1 376 ? 49.132 -33.387 -20.783 1.00 39.50 374 ALA B O 1
ATOM 9966 N N . ARG C 1 377 ? 48.918 -35.457 -19.918 1.00 41.07 375 ARG B N 1
ATOM 9967 C CA . ARG C 1 377 ? 48.804 -34.947 -18.556 1.00 41.26 375 ARG B CA 1
ATOM 9968 C C . ARG C 1 377 ? 50.129 -34.363 -18.085 1.00 42.09 375 ARG B C 1
ATOM 9969 O O . ARG C 1 377 ? 50.161 -33.300 -17.450 1.00 43.21 375 ARG B O 1
ATOM 9977 N N . LEU C 1 378 ? 51.236 -35.020 -18.438 1.00 42.74 376 LEU B N 1
ATOM 9978 C CA . LEU C 1 378 ? 52.554 -34.483 -18.124 1.00 40.88 376 LEU B CA 1
ATOM 9979 C C . LEU C 1 378 ? 52.769 -33.139 -18.801 1.00 43.45 376 LEU B C 1
ATOM 9980 O O . LEU C 1 378 ? 53.226 -32.183 -18.168 1.00 42.27 376 LEU B O 1
ATOM 9983 N N . LEU C 1 379 ? 52.467 -33.054 -20.100 1.00 46.78 377 LEU B N 1
ATOM 9984 C CA . LEU C 1 379 ? 52.606 -31.783 -20.805 1.00 45.70 377 LEU B CA 1
ATOM 9985 C C . LEU C 1 379 ? 51.739 -30.697 -20.177 1.00 50.52 377 LEU B C 1
ATOM 9986 O O . LEU C 1 379 ? 52.169 -29.543 -20.062 1.00 55.93 377 LEU B O 1
ATOM 9991 N N . ASP C 1 380 ? 50.518 -31.033 -19.788 1.00 55.35 378 ASP B N 1
ATOM 9992 C CA . ASP C 1 380 ? 49.654 -30.025 -19.196 1.00 55.54 378 ASP B CA 1
ATOM 9993 C C . ASP C 1 380 ? 50.291 -29.517 -17.916 1.00 56.21 378 ASP B C 1
ATOM 9994 O O . ASP C 1 380 ? 50.228 -28.329 -17.614 1.00 64.54 378 ASP B O 1
ATOM 9996 N N . LYS C 1 381 ? 50.861 -30.436 -17.144 1.00 46.03 379 LYS B N 1
ATOM 9997 C CA . LYS C 1 381 ? 51.548 -30.096 -15.904 1.00 40.46 379 LYS B CA 1
ATOM 9998 C C . LYS C 1 381 ? 52.815 -29.271 -16.127 1.00 38.56 379 LYS B C 1
ATOM 9999 O O . LYS C 1 381 ? 53.092 -28.346 -15.374 1.00 38.35 379 LYS B O 1
ATOM 10005 N N . LEU C 1 382 ? 53.599 -29.627 -17.144 1.00 38.36 380 LEU B N 1
ATOM 10006 C CA . LEU C 1 382 ? 54.823 -28.890 -17.447 1.00 37.87 380 LEU B CA 1
ATOM 10007 C C . LEU C 1 382 ? 54.488 -27.466 -17.852 1.00 36.98 380 LEU B C 1
ATOM 10008 O O . LEU C 1 382 ? 55.110 -26.519 -17.383 1.00 37.00 380 LEU B O 1
ATOM 10013 N N . ILE C 1 383 ? 53.489 -27.321 -18.715 1.00 36.62 381 ILE B N 1
ATOM 10014 C CA . ILE C 1 383 ? 53.011 -25.997 -19.111 1.00 35.86 381 ILE B CA 1
ATOM 10015 C C . ILE C 1 383 ? 52.480 -25.247 -17.900 1.00 35.91 381 ILE B C 1
ATOM 10016 O O . ILE C 1 383 ? 52.718 -24.044 -17.738 1.00 35.40 381 ILE B O 1
ATOM 10021 N N . GLY C 1 384 ? 51.716 -25.908 -17.053 1.00 50.00 382 GLY B N 1
ATOM 10022 C CA . GLY C 1 384 ? 51.179 -25.181 -15.928 1.00 52.37 382 GLY B CA 1
ATOM 10023 C C . GLY C 1 384 ? 52.257 -24.652 -15.016 1.00 51.79 382 GLY B C 1
ATOM 10024 O O . GLY C 1 384 ? 52.221 -23.502 -14.602 1.00 49.74 382 GLY B O 1
ATOM 10025 N N . GLU C 1 385 ? 53.224 -25.497 -14.700 1.00 50.06 383 GLU B N 1
ATOM 10026 C CA . GLU C 1 385 ? 54.314 -25.096 -13.830 1.00 48.48 383 GLU B CA 1
ATOM 10027 C C . GLU C 1 385 ? 55.303 -24.073 -14.374 1.00 49.03 383 GLU B C 1
ATOM 10028 O O . GLU C 1 385 ? 55.651 -23.127 -13.686 1.00 48.46 383 GLU B O 1
ATOM 10030 N N . PHE C 1 386 ? 55.733 -24.233 -15.617 1.00 48.78 384 PHE B N 1
ATOM 10031 C CA . PHE C 1 386 ? 56.752 -23.330 -16.143 1.00 49.03 384 PHE B CA 1
ATOM 10032 C C . PHE C 1 386 ? 56.361 -22.148 -16.999 1.00 50.31 384 PHE B C 1
ATOM 10033 O O . PHE C 1 386 ? 56.823 -21.043 -16.755 1.00 53.21 384 PHE B O 1
ATOM 10041 N N . LEU C 1 387 ? 55.508 -22.368 -17.990 1.00 54.22 385 LEU B N 1
ATOM 10042 C CA . LEU C 1 387 ? 55.160 -21.289 -18.907 1.00 47.61 385 LEU B CA 1
ATOM 10043 C C . LEU C 1 387 ? 54.031 -20.400 -18.396 1.00 42.52 385 LEU B C 1
ATOM 10044 O O . LEU C 1 387 ? 54.079 -19.179 -18.579 1.00 38.60 385 LEU B O 1
ATOM 10049 N N . GLU C 1 388 ? 53.020 -20.980 -17.756 1.00 41.65 386 GLU B N 1
ATOM 10050 C CA . GLU C 1 388 ? 51.793 -20.253 -17.443 1.00 39.53 386 GLU B CA 1
ATOM 10051 C C . GLU C 1 388 ? 51.966 -19.177 -16.369 1.00 34.80 386 GLU B C 1
ATOM 10052 O O . GLU C 1 388 ? 51.437 -18.071 -16.542 1.00 33.90 386 GLU B O 1
ATOM 10058 N N . PRO C 1 389 ? 52.662 -19.434 -15.253 1.00 34.38 387 PRO B N 1
ATOM 10059 C CA . PRO C 1 389 ? 52.783 -18.380 -14.230 1.00 34.37 387 PRO B CA 1
ATOM 10060 C C . PRO C 1 389 ? 53.505 -17.140 -14.723 1.00 33.70 387 PRO B C 1
ATOM 10061 O O . PRO C 1 389 ? 53.399 -16.084 -14.086 1.00 33.59 387 PRO B O 1
ATOM 10065 N N . THR C 1 390 ? 54.242 -17.234 -15.831 1.00 33.30 388 THR B N 1
ATOM 10066 C CA . THR C 1 390 ? 54.886 -16.068 -16.416 1.00 41.62 388 THR B CA 1
ATOM 10067 C C . THR C 1 390 ? 53.893 -15.121 -17.073 1.00 47.77 388 THR B C 1
ATOM 10068 O O . THR C 1 390 ? 54.269 -13.996 -17.417 1.00 45.38 388 THR B O 1
ATOM 10072 N N . PHE C 1 391 ? 52.645 -15.541 -17.256 1.00 52.57 389 PHE B N 1
ATOM 10073 C CA . PHE C 1 391 ? 51.682 -14.766 -18.027 1.00 52.40 389 PHE B CA 1
ATOM 10074 C C . PHE C 1 391 ? 50.865 -13.880 -17.097 1.00 48.99 389 PHE B C 1
ATOM 10075 O O . PHE C 1 391 ? 50.000 -14.363 -16.361 1.00 53.17 389 PHE B O 1
ATOM 10083 N N . ILE C 1 392 ? 51.143 -12.582 -17.143 1.00 37.78 390 ILE B N 1
ATOM 10084 C CA . ILE C 1 392 ? 50.354 -11.568 -16.454 1.00 32.79 390 ILE B CA 1
ATOM 10085 C C . ILE C 1 392 ? 49.653 -10.674 -17.467 1.00 31.32 390 ILE B C 1
ATOM 10086 O O . ILE C 1 392 ? 48.423 -10.585 -17.486 1.00 31.49 390 ILE B O 1
ATOM 10088 N N . SER C 1 393 ? 50.421 -9.990 -18.310 1.00 30.81 391 SER B N 1
ATOM 10089 C CA . SER C 1 393 ? 49.852 -9.401 -19.506 1.00 30.42 391 SER B CA 1
ATOM 10090 C C . SER C 1 393 ? 49.255 -10.512 -20.372 1.00 30.48 391 SER B C 1
ATOM 10091 O O . SER C 1 393 ? 49.772 -11.633 -20.391 1.00 30.65 391 SER B O 1
ATOM 10094 N N . PRO C 1 394 ? 48.159 -10.237 -21.081 1.00 30.39 392 PRO B N 1
ATOM 10095 C CA . PRO C 1 394 ? 47.537 -11.267 -21.927 1.00 30.49 392 PRO B CA 1
ATOM 10096 C C . PRO C 1 394 ? 48.522 -11.876 -22.915 1.00 30.23 392 PRO B C 1
ATOM 10097 O O . PRO C 1 394 ? 49.263 -11.167 -23.599 1.00 29.83 392 PRO B O 1
ATOM 10101 N N . THR C 1 395 ? 48.527 -13.207 -22.986 1.00 30.52 393 THR B N 1
ATOM 10102 C CA . THR C 1 395 ? 49.491 -13.929 -23.806 1.00 30.40 393 THR B CA 1
ATOM 10103 C C . THR C 1 395 ? 48.796 -15.049 -24.566 1.00 30.61 393 THR B C 1
ATOM 10104 O O . THR C 1 395 ? 47.974 -15.776 -23.995 1.00 39.27 393 THR B O 1
ATOM 10108 N N . PHE C 1 396 ? 49.123 -15.165 -25.856 1.00 30.36 394 PHE B N 1
ATOM 10109 C CA . PHE C 1 396 ? 48.659 -16.253 -26.707 1.00 30.56 394 PHE B CA 1
ATOM 10110 C C . PHE C 1 396 ? 49.599 -17.442 -26.570 1.00 30.85 394 PHE B C 1
ATOM 10111 O O . PHE C 1 396 ? 50.815 -17.303 -26.733 1.00 30.71 394 PHE B O 1
ATOM 10119 N N . LEU C 1 397 ? 49.032 -18.606 -26.275 1.00 31.32 395 LEU B N 1
ATOM 10120 C CA . LEU C 1 397 ? 49.781 -19.852 -26.169 1.00 31.70 395 LEU B CA 1
ATOM 10121 C C . LEU C 1 397 ? 49.354 -20.753 -27.323 1.00 31.85 395 LEU B C 1
ATOM 10122 O O . LEU C 1 397 ? 48.203 -21.201 -27.372 1.00 32.47 395 LEU B O 1
ATOM 10127 N N . THR C 1 398 ? 50.271 -21.011 -28.254 1.00 31.75 396 THR B N 1
ATOM 10128 C CA . THR C 1 398 ? 49.925 -21.578 -29.550 1.00 31.80 396 THR B CA 1
ATOM 10129 C C . THR C 1 398 ? 50.549 -22.956 -29.735 1.00 32.29 396 THR B C 1
ATOM 10130 O O . THR C 1 398 ? 51.528 -23.315 -29.078 1.00 32.50 396 THR B O 1
ATOM 10134 N N . GLY C 1 399 ? 49.962 -23.723 -30.655 1.00 32.50 397 GLY B N 1
ATOM 10135 C CA . GLY C 1 399 ? 50.502 -25.002 -31.079 1.00 32.98 397 GLY B CA 1
ATOM 10136 C C . GLY C 1 399 ? 50.496 -26.103 -30.038 1.00 33.57 397 GLY B C 1
ATOM 10137 O O . GLY C 1 399 ? 51.547 -26.665 -29.715 1.00 33.87 397 GLY B O 1
ATOM 10138 N N . HIS C 1 400 ? 49.322 -26.414 -29.495 1.00 33.82 398 HIS B N 1
ATOM 10139 C CA . HIS C 1 400 ? 49.197 -27.542 -28.585 1.00 34.48 398 HIS B CA 1
ATOM 10140 C C . HIS C 1 400 ? 49.273 -28.871 -29.343 1.00 35.00 398 HIS B C 1
ATOM 10141 O O . HIS C 1 400 ? 48.961 -28.936 -30.535 1.00 34.88 398 HIS B O 1
ATOM 10148 N N . PRO C 1 401 ? 49.701 -29.943 -28.673 1.00 35.63 399 PRO B N 1
ATOM 10149 C CA . PRO C 1 401 ? 49.720 -31.271 -29.303 1.00 36.22 399 PRO B CA 1
ATOM 10150 C C . PRO C 1 401 ? 48.324 -31.771 -29.657 1.00 40.68 399 PRO B C 1
ATOM 10151 O O . PRO C 1 401 ? 47.307 -31.249 -29.193 1.00 36.37 399 PRO B O 1
ATOM 10155 N N . GLN C 1 402 ? 48.286 -32.806 -30.509 1.00 49.02 400 GLN B N 1
ATOM 10156 C CA . GLN C 1 402 ? 47.024 -33.459 -30.846 1.00 52.65 400 GLN B CA 1
ATOM 10157 C C . GLN C 1 402 ? 46.527 -34.381 -29.742 1.00 53.06 400 GLN B C 1
ATOM 10158 O O . GLN C 1 402 ? 45.339 -34.724 -29.728 1.00 62.62 400 GLN B O 1
ATOM 10164 N N . ILE C 1 403 ? 47.400 -34.788 -28.821 1.00 44.78 401 ILE B N 1
ATOM 10165 C CA . ILE C 1 403 ? 46.985 -35.725 -27.785 1.00 39.22 401 ILE B CA 1
ATOM 10166 C C . ILE C 1 403 ? 46.162 -35.029 -26.710 1.00 39.13 401 ILE B C 1
ATOM 10167 O O . ILE C 1 403 ? 45.354 -35.672 -26.030 1.00 39.80 401 ILE B O 1
ATOM 10172 N N . MET C 1 404 ? 46.345 -33.722 -26.531 1.00 38.38 402 MET B N 1
ATOM 10173 C CA . MET C 1 404 ? 45.557 -32.954 -25.580 1.00 42.88 402 MET B CA 1
ATOM 10174 C C . MET C 1 404 ? 44.521 -32.068 -26.258 1.00 46.63 402 MET B C 1
ATOM 10175 O O . MET C 1 404 ? 43.811 -31.329 -25.568 1.00 52.18 402 MET B O 1
ATOM 10180 N N . SER C 1 405 ? 44.418 -32.119 -27.586 1.00 43.88 403 SER B N 1
ATOM 10181 C CA . SER C 1 405 ? 43.521 -31.251 -28.350 1.00 43.34 403 SER B CA 1
ATOM 10182 C C . SER C 1 405 ? 42.904 -32.081 -29.466 1.00 43.99 403 SER B C 1
ATOM 10183 O O . SER C 1 405 ? 43.309 -31.990 -30.632 1.00 41.46 403 SER B O 1
ATOM 10186 N N . PRO C 1 406 ? 41.903 -32.905 -29.143 1.00 51.30 404 PRO B N 1
ATOM 10187 C CA . PRO C 1 406 ? 41.358 -33.822 -30.156 1.00 58.70 404 PRO B CA 1
ATOM 10188 C C . PRO C 1 406 ? 40.512 -33.141 -31.218 1.00 66.00 404 PRO B C 1
ATOM 10189 O O . PRO C 1 406 ? 40.465 -33.626 -32.355 1.00 77.74 404 PRO B O 1
ATOM 10193 N N . LEU C 1 407 ? 39.846 -32.036 -30.893 1.00 48.44 405 LEU B N 1
ATOM 10194 C CA . LEU C 1 407 ? 38.875 -31.427 -31.789 1.00 40.61 405 LEU B CA 1
ATOM 10195 C C . LEU C 1 407 ? 39.449 -30.265 -32.590 1.00 43.27 405 LEU B C 1
ATOM 10196 O O . LEU C 1 407 ? 38.700 -29.579 -33.293 1.00 40.95 405 LEU B O 1
ATOM 10201 N N . ALA C 1 408 ? 40.752 -30.027 -32.499 1.00 36.27 406 ALA B N 1
ATOM 10202 C CA . ALA C 1 408 ? 41.415 -28.987 -33.271 1.00 35.52 406 ALA B CA 1
ATOM 10203 C C . ALA C 1 408 ? 42.026 -29.596 -34.525 1.00 35.54 406 ALA B C 1
ATOM 10204 O O . ALA C 1 408 ? 42.541 -30.718 -34.491 1.00 35.99 406 ALA B O 1
ATOM 10206 N N . LYS C 1 409 ? 41.962 -28.861 -35.633 1.00 35.11 407 LYS B N 1
ATOM 10207 C CA . LYS C 1 409 ? 42.559 -29.352 -36.866 1.00 35.15 407 LYS B CA 1
ATOM 10208 C C . LYS C 1 409 ? 44.080 -29.351 -36.765 1.00 34.94 407 LYS B C 1
ATOM 10209 O O . LYS C 1 409 ? 44.678 -28.579 -36.010 1.00 34.54 407 LYS B O 1
ATOM 10215 N N . TRP C 1 410 ? 44.702 -30.238 -37.537 1.00 35.26 408 TRP B N 1
ATOM 10216 C CA . TRP C 1 410 ? 46.151 -30.347 -37.546 1.00 35.20 408 TRP B CA 1
ATOM 10217 C C . TRP C 1 410 ? 46.789 -29.076 -38.104 1.00 38.14 408 TRP B C 1
ATOM 10218 O O . TRP C 1 410 ? 46.184 -28.323 -38.872 1.00 36.85 408 TRP B O 1
ATOM 10229 N N . HIS C 1 411 ? 48.034 -28.846 -37.700 1.00 54.13 409 HIS B N 1
ATOM 10230 C CA . HIS C 1 411 ? 48.784 -27.688 -38.165 1.00 59.18 409 HIS B CA 1
ATOM 10231 C C . HIS C 1 411 ? 49.229 -27.892 -39.608 1.00 61.19 409 HIS B C 1
ATOM 10232 O O . HIS C 1 411 ? 49.633 -28.991 -40.000 1.00 69.28 409 HIS B O 1
ATOM 10239 N N . ARG C 1 412 ? 49.141 -26.827 -40.407 1.00 45.24 410 ARG B N 1
ATOM 10240 C CA . ARG C 1 412 ? 49.541 -26.916 -41.806 1.00 41.52 410 ARG B CA 1
ATOM 10241 C C . ARG C 1 412 ? 51.035 -27.173 -41.958 1.00 45.32 410 ARG B C 1
ATOM 10242 O O . ARG C 1 412 ? 51.479 -27.548 -43.048 1.00 48.54 410 ARG B O 1
ATOM 10250 N N . SER C 1 413 ? 51.820 -26.970 -40.899 1.00 45.21 411 SER B N 1
ATOM 10251 C CA . SER C 1 413 ? 53.270 -27.121 -40.963 1.00 43.68 411 SER B CA 1
ATOM 10252 C C . SER C 1 413 ? 53.784 -28.228 -40.051 1.00 45.12 411 SER B C 1
ATOM 10253 O O . SER C 1 413 ? 54.360 -29.204 -40.542 1.00 40.25 411 SER B O 1
ATOM 10256 N N . ILE C 1 414 ? 53.595 -28.106 -38.741 1.00 51.17 412 ILE B N 1
ATOM 10257 C CA . ILE C 1 414 ? 54.184 -29.014 -37.756 1.00 52.17 412 ILE B CA 1
ATOM 10258 C C . ILE C 1 414 ? 53.344 -30.280 -37.620 1.00 53.84 412 ILE B C 1
ATOM 10259 O O . ILE C 1 414 ? 52.173 -30.207 -37.219 1.00 56.62 412 ILE B O 1
ATOM 10264 N N . PRO C 1 415 ? 53.897 -31.453 -37.945 1.00 47.40 413 PRO B N 1
ATOM 10265 C CA . PRO C 1 415 ? 53.085 -32.683 -37.932 1.00 52.42 413 PRO B CA 1
ATOM 10266 C C . PRO C 1 415 ? 52.540 -33.058 -36.564 1.00 63.33 413 PRO B C 1
ATOM 10267 O O . PRO C 1 415 ? 51.517 -33.750 -36.490 1.00 66.68 413 PRO B O 1
ATOM 10271 N N . GLY C 1 416 ? 53.185 -32.633 -35.481 1.00 78.19 414 GLY B N 1
ATOM 10272 C CA . GLY C 1 416 ? 52.753 -32.975 -34.143 1.00 76.83 414 GLY B CA 1
ATOM 10273 C C . GLY C 1 416 ? 52.026 -31.890 -33.377 1.00 70.76 414 GLY B C 1
ATOM 10274 O O . GLY C 1 416 ? 51.870 -32.019 -32.157 1.00 79.58 414 GLY B O 1
ATOM 10275 N N . LEU C 1 417 ? 51.590 -30.822 -34.038 1.00 47.17 415 LEU B N 1
ATOM 10276 C CA . LEU C 1 417 ? 50.878 -29.732 -33.391 1.00 34.98 415 LEU B CA 1
ATOM 10277 C C . LEU C 1 417 ? 49.525 -29.481 -34.046 1.00 34.80 415 LEU B C 1
ATOM 10278 O O . LEU C 1 417 ? 49.252 -29.930 -35.163 1.00 34.96 415 LEU B O 1
ATOM 10283 N N . THR C 1 418 ? 48.680 -28.751 -33.321 1.00 34.51 416 THR B N 1
ATOM 10284 C CA . THR C 1 418 ? 47.344 -28.369 -33.754 1.00 34.36 416 THR B CA 1
ATOM 10285 C C . THR C 1 418 ? 47.250 -26.852 -33.809 1.00 33.67 416 THR B C 1
ATOM 10286 O O . THR C 1 418 ? 48.121 -26.131 -33.315 1.00 33.34 416 THR B O 1
ATOM 10290 N N . GLU C 1 419 ? 46.173 -26.374 -34.422 1.00 33.50 417 GLU B N 1
ATOM 10291 C CA . GLU C 1 419 ? 45.930 -24.950 -34.588 1.00 38.00 417 GLU B CA 1
ATOM 10292 C C . GLU C 1 419 ? 45.210 -24.325 -33.395 1.00 34.18 417 GLU B C 1
ATOM 10293 O O . GLU C 1 419 ? 44.757 -23.179 -33.485 1.00 39.14 417 GLU B O 1
ATOM 10299 N N . ARG C 1 420 ? 45.099 -25.058 -32.290 1.00 33.26 418 ARG B N 1
ATOM 10300 C CA . ARG C 1 420 ? 44.560 -24.515 -31.052 1.00 33.27 418 ARG B CA 1
ATOM 10301 C C . ARG C 1 420 ? 45.435 -23.382 -30.526 1.00 32.76 418 ARG B C 1
ATOM 10302 O O . ARG C 1 420 ? 46.649 -23.352 -30.744 1.00 32.57 418 ARG B O 1
ATOM 10310 N N . PHE C 1 421 ? 44.804 -22.436 -29.831 1.00 32.60 419 PHE B N 1
ATOM 10311 C CA . PHE C 1 421 ? 45.539 -21.490 -29.007 1.00 32.26 419 PHE B CA 1
ATOM 10312 C C . PHE C 1 421 ? 44.720 -21.188 -27.762 1.00 37.28 419 PHE B C 1
ATOM 10313 O O . PHE C 1 421 ? 43.487 -21.260 -27.774 1.00 39.73 419 PHE B O 1
ATOM 10321 N N . GLU C 1 422 ? 45.418 -20.856 -26.683 1.00 32.48 420 GLU B N 1
ATOM 10322 C CA . GLU C 1 422 ? 44.797 -20.433 -25.441 1.00 32.72 420 GLU B CA 1
ATOM 10323 C C . GLU C 1 422 ? 45.199 -18.992 -25.167 1.00 33.34 420 GLU B C 1
ATOM 10324 O O . GLU C 1 422 ? 46.207 -18.502 -25.683 1.00 33.48 420 GLU B O 1
ATOM 10330 N N . LEU C 1 423 ? 44.408 -18.303 -24.351 1.00 32.34 421 LEU B N 1
ATOM 10331 C CA . LEU C 1 423 ? 44.726 -16.934 -23.969 1.00 31.95 421 LEU B CA 1
ATOM 10332 C C . LEU C 1 423 ? 44.775 -16.852 -22.451 1.00 32.32 421 LEU B C 1
ATOM 10333 O O . LEU C 1 423 ? 43.781 -17.148 -21.768 1.00 32.84 421 LEU B O 1
ATOM 10338 N N . PHE C 1 424 ? 45.934 -16.454 -21.931 1.00 32.10 422 PHE B N 1
ATOM 10339 C CA . PHE C 1 424 ? 46.150 -16.349 -20.499 1.00 32.44 422 PHE B CA 1
ATOM 10340 C C . PHE C 1 424 ? 46.247 -14.893 -20.074 1.00 32.13 422 PHE B C 1
ATOM 10341 O O . PHE C 1 424 ? 46.896 -14.078 -20.738 1.00 31.59 422 PHE B O 1
ATOM 10349 N N . VAL C 1 425 ? 45.581 -14.581 -18.968 1.00 33.57 423 VAL B N 1
ATOM 10350 C CA . VAL C 1 425 ? 45.730 -13.315 -18.267 1.00 32.42 423 VAL B CA 1
ATOM 10351 C C . VAL C 1 425 ? 45.879 -13.648 -16.791 1.00 32.99 423 VAL B C 1
ATOM 10352 O O . VAL C 1 425 ? 45.208 -14.556 -16.286 1.00 34.98 423 VAL B O 1
ATOM 10356 N N . VAL C 1 426 ? 46.775 -12.926 -16.111 1.00 32.85 424 VAL B N 1
ATOM 10357 C CA . VAL C 1 426 ? 47.140 -13.128 -14.706 1.00 38.60 424 VAL B CA 1
ATOM 10358 C C . VAL C 1 426 ? 47.222 -14.618 -14.377 1.00 47.65 424 VAL B C 1
ATOM 10359 O O . VAL C 1 426 ? 46.588 -15.103 -13.434 1.00 52.13 424 VAL B O 1
ATOM 10363 N N . THR C 1 427 ? 48.024 -15.344 -15.161 1.00 57.57 425 THR B N 1
ATOM 10364 C CA . THR C 1 427 ? 48.352 -16.756 -14.949 1.00 55.96 425 THR B CA 1
ATOM 10365 C C . THR C 1 427 ? 47.131 -17.668 -14.993 1.00 53.39 425 THR B C 1
ATOM 10366 O O . THR C 1 427 ? 47.150 -18.753 -14.401 1.00 56.00 425 THR B O 1
ATOM 10370 N N . LYS C 1 428 ? 46.067 -17.272 -15.690 1.00 45.10 426 LYS B N 1
ATOM 10371 C CA . LYS C 1 428 ? 44.897 -18.129 -15.810 1.00 36.50 426 LYS B CA 1
ATOM 10372 C C . LYS C 1 428 ? 44.334 -18.058 -17.222 1.00 36.58 426 LYS B C 1
ATOM 10373 O O . LYS C 1 428 ? 44.407 -17.026 -17.896 1.00 33.93 426 LYS B O 1
ATOM 10379 N N . GLU C 1 429 ? 43.777 -19.186 -17.654 1.00 41.85 427 GLU B N 1
ATOM 10380 C CA . GLU C 1 429 ? 43.274 -19.379 -19.009 1.00 47.66 427 GLU B CA 1
ATOM 10381 C C . GLU C 1 429 ? 41.827 -18.904 -19.068 1.00 49.51 427 GLU B C 1
ATOM 10382 O O . GLU C 1 429 ? 40.956 -19.465 -18.396 1.00 55.29 427 GLU B O 1
ATOM 10388 N N . ILE C 1 430 ? 41.561 -17.866 -19.860 1.00 37.39 428 ILE B N 1
ATOM 10389 C CA . ILE C 1 430 ? 40.194 -17.364 -19.978 1.00 34.58 428 ILE B CA 1
ATOM 10390 C C . ILE C 1 430 ? 39.581 -17.637 -21.342 1.00 34.41 428 ILE B C 1
ATOM 10391 O O . ILE C 1 430 ? 38.352 -17.506 -21.489 1.00 40.48 428 ILE B O 1
ATOM 10396 N N . VAL C 1 431 ? 40.374 -18.057 -22.325 1.00 33.94 429 VAL B N 1
ATOM 10397 C CA . VAL C 1 431 ? 39.900 -18.278 -23.685 1.00 33.76 429 VAL B CA 1
ATOM 10398 C C . VAL C 1 431 ? 40.554 -19.540 -24.232 1.00 33.80 429 VAL B C 1
ATOM 10399 O O . VAL C 1 431 ? 41.728 -19.815 -23.964 1.00 33.62 429 VAL B O 1
ATOM 10403 N N . ASN C 1 432 ? 39.783 -20.307 -25.001 1.00 34.09 430 ASN B N 1
ATOM 10404 C CA . ASN C 1 432 ? 40.265 -21.494 -25.695 1.00 34.17 430 ASN B CA 1
ATOM 10405 C C . ASN C 1 432 ? 39.605 -21.522 -27.062 1.00 34.05 430 ASN B C 1
ATOM 10406 O O . ASN C 1 432 ? 38.374 -21.479 -27.158 1.00 34.42 430 ASN B O 1
ATOM 10411 N N . ALA C 1 433 ? 40.418 -21.587 -28.112 1.00 33.59 431 ALA B N 1
ATOM 10412 C CA . ALA C 1 433 ? 39.912 -21.568 -29.474 1.00 33.46 431 ALA B CA 1
ATOM 10413 C C . ALA C 1 433 ? 40.737 -22.510 -30.332 1.00 33.41 431 ALA B C 1
ATOM 10414 O O . ALA C 1 433 ? 41.843 -22.907 -29.959 1.00 33.35 431 ALA B O 1
ATOM 10416 N N . TYR C 1 434 ? 40.176 -22.883 -31.479 1.00 33.51 432 TYR B N 1
ATOM 10417 C CA . TYR C 1 434 ? 40.942 -23.640 -32.462 1.00 35.34 432 TYR B CA 1
ATOM 10418 C C . TYR C 1 434 ? 40.246 -23.567 -33.811 1.00 42.83 432 TYR B C 1
ATOM 10419 O O . TYR C 1 434 ? 39.116 -23.094 -33.927 1.00 48.64 432 TYR B O 1
ATOM 10428 N N . THR C 1 435 ? 40.946 -24.047 -34.836 1.00 37.78 433 THR B N 1
ATOM 10429 C CA . THR C 1 435 ? 40.370 -24.235 -36.163 1.00 33.46 433 THR B CA 1
ATOM 10430 C C . THR C 1 435 ? 39.746 -25.623 -36.187 1.00 38.75 433 THR B C 1
ATOM 10431 O O . THR C 1 435 ? 40.452 -26.631 -36.073 1.00 38.87 433 THR B O 1
ATOM 10435 N N . GLU C 1 436 ? 38.425 -25.670 -36.314 1.00 34.49 434 GLU B N 1
ATOM 10436 C CA . GLU C 1 436 ? 37.699 -26.898 -36.040 1.00 35.23 434 GLU B CA 1
ATOM 10437 C C . GLU C 1 436 ? 38.031 -27.990 -37.042 1.00 35.51 434 GLU B C 1
ATOM 10438 O O . GLU C 1 436 ? 38.190 -27.741 -38.241 1.00 35.29 434 GLU B O 1
ATOM 10444 N N . LEU C 1 437 ? 38.132 -29.211 -36.530 1.00 36.07 435 LEU B N 1
ATOM 10445 C CA . LEU C 1 437 ? 38.463 -30.370 -37.342 1.00 36.46 435 LEU B CA 1
ATOM 10446 C C . LEU C 1 437 ? 37.249 -30.799 -38.155 1.00 43.35 435 LEU B C 1
ATOM 10447 O O . LEU C 1 437 ? 36.228 -31.208 -37.592 1.00 39.15 435 LEU B O 1
ATOM 10452 N N . ASN C 1 438 ? 37.361 -30.704 -39.476 1.00 44.64 436 ASN B N 1
ATOM 10453 C CA . ASN C 1 438 ? 36.298 -31.096 -40.389 1.00 46.71 436 ASN B CA 1
ATOM 10454 C C . ASN C 1 438 ? 36.535 -32.484 -40.966 1.00 53.83 436 ASN B C 1
ATOM 10455 O O . ASN C 1 438 ? 35.812 -32.902 -41.876 1.00 57.01 436 ASN B O 1
ATOM 10460 N N . ASP C 1 439 ? 37.531 -33.203 -40.449 1.00 59.00 437 ASP B N 1
ATOM 10461 C CA . ASP C 1 439 ? 37.929 -34.489 -41.001 1.00 59.30 437 ASP B CA 1
ATOM 10462 C C . ASP C 1 439 ? 37.222 -35.607 -40.247 1.00 57.64 437 ASP B C 1
ATOM 10463 O O . ASP C 1 439 ? 37.417 -35.738 -39.030 1.00 59.71 437 ASP B O 1
ATOM 10468 N N . PRO C 1 440 ? 36.401 -36.423 -40.917 1.00 49.82 438 PRO B N 1
ATOM 10469 C CA . PRO C 1 440 ? 35.763 -37.560 -40.238 1.00 45.74 438 PRO B CA 1
ATOM 10470 C C . PRO C 1 440 ? 36.722 -38.672 -39.848 1.00 50.38 438 PRO B C 1
ATOM 10471 O O . PRO C 1 440 ? 36.280 -39.657 -39.248 1.00 58.23 438 PRO B O 1
ATOM 10475 N N . LEU C 1 441 ? 38.012 -38.555 -40.156 1.00 41.13 439 LEU B N 1
ATOM 10476 C CA . LEU C 1 441 ? 39.031 -39.457 -39.621 1.00 42.70 439 LEU B CA 1
ATOM 10477 C C . LEU C 1 441 ? 39.621 -38.783 -38.389 1.00 49.51 439 LEU B C 1
ATOM 10478 O O . LEU C 1 441 ? 40.654 -38.112 -38.449 1.00 40.10 439 LEU B O 1
ATOM 10480 N N . THR C 1 442 ? 38.946 -38.968 -37.261 1.00 58.50 440 THR B N 1
ATOM 10481 C CA . THR C 1 442 ? 39.323 -38.363 -35.989 1.00 49.04 440 THR B CA 1
ATOM 10482 C C . THR C 1 442 ? 39.735 -39.458 -35.014 1.00 46.74 440 THR B C 1
ATOM 10483 O O . THR C 1 442 ? 38.905 -40.283 -34.614 1.00 44.32 440 THR B O 1
ATOM 10487 N N . GLN C 1 443 ? 41.009 -39.460 -34.639 1.00 47.32 441 GLN B N 1
ATOM 10488 C CA . GLN C 1 443 ? 41.576 -40.451 -33.734 1.00 46.74 441 GLN B CA 1
ATOM 10489 C C . GLN C 1 443 ? 41.338 -40.004 -32.295 1.00 46.54 441 GLN B C 1
ATOM 10490 O O . GLN C 1 443 ? 41.695 -38.882 -31.923 1.00 47.00 441 GLN B O 1
ATOM 10496 N N . ARG C 1 444 ? 40.717 -40.867 -31.494 1.00 44.91 442 ARG B N 1
ATOM 10497 C CA . ARG C 1 444 ? 40.326 -40.499 -30.141 1.00 51.80 442 ARG B CA 1
ATOM 10498 C C . ARG C 1 444 ? 41.223 -41.121 -29.074 1.00 65.04 442 ARG B C 1
ATOM 10499 O O . ARG C 1 444 ? 41.986 -42.061 -29.321 1.00 67.56 442 ARG B O 1
ATOM 10507 N N . LEU C 1 445 ? 41.098 -40.570 -27.866 1.00 76.54 443 LEU B N 1
ATOM 10508 C CA . LEU C 1 445 ? 41.992 -40.895 -26.760 1.00 77.96 443 LEU B CA 1
ATOM 10509 C C . LEU C 1 445 ? 41.824 -42.348 -26.336 1.00 82.51 443 LEU B C 1
ATOM 10510 O O . LEU C 1 445 ? 40.707 -42.808 -26.081 1.00 80.79 443 LEU B O 1
ATOM 10515 N N . ARG C 1 446 ? 42.945 -43.067 -26.249 1.00 85.29 444 ARG B N 1
ATOM 10516 C CA . ARG C 1 446 ? 42.895 -44.497 -25.957 1.00 85.24 444 ARG B CA 1
ATOM 10517 C C . ARG C 1 446 ? 42.563 -44.761 -24.492 1.00 84.12 444 ARG B C 1
ATOM 10518 O O . ARG C 1 446 ? 41.729 -45.620 -24.178 1.00 84.63 444 ARG B O 1
ATOM 10520 N N . PHE C 1 447 ? 43.217 -44.045 -23.574 1.00 80.26 445 PHE B N 1
ATOM 10521 C CA . PHE C 1 447 ? 43.083 -44.387 -22.160 1.00 80.51 445 PHE B CA 1
ATOM 10522 C C . PHE C 1 447 ? 41.742 -43.934 -21.587 1.00 78.56 445 PHE B C 1
ATOM 10523 O O . PHE C 1 447 ? 41.138 -44.651 -20.778 1.00 80.42 445 PHE B O 1
ATOM 10531 N N . ASP C 1 448 ? 41.272 -42.752 -21.992 1.00 81.33 446 ASP B N 1
ATOM 10532 C CA . ASP C 1 448 ? 39.950 -42.243 -21.624 1.00 84.79 446 ASP B CA 1
ATOM 10533 C C . ASP C 1 448 ? 39.762 -42.210 -20.108 1.00 86.00 446 ASP B C 1
ATOM 10534 O O . ASP C 1 448 ? 38.805 -42.762 -19.563 1.00 85.90 446 ASP B O 1
ATOM 10536 N N . GLU C 1 449 ? 40.687 -41.543 -19.424 1.00 85.20 447 GLU B N 1
ATOM 10537 C CA . GLU C 1 449 ? 40.667 -41.434 -17.970 1.00 83.05 447 GLU B CA 1
ATOM 10538 C C . GLU C 1 449 ? 40.438 -39.976 -17.595 1.00 82.30 447 GLU B C 1
ATOM 10539 O O . GLU C 1 449 ? 41.295 -39.122 -17.849 1.00 85.19 447 GLU B O 1
ATOM 10541 N N . GLN C 1 450 ? 39.275 -39.697 -17.002 1.00 82.49 448 GLN B N 1
ATOM 10542 C CA . GLN C 1 450 ? 38.933 -38.373 -16.478 1.00 79.93 448 GLN B CA 1
ATOM 10543 C C . GLN C 1 450 ? 38.958 -37.297 -17.561 1.00 73.78 448 GLN B C 1
ATOM 10544 O O . GLN C 1 450 ? 39.287 -36.140 -17.291 1.00 71.41 448 GLN B O 1
ATOM 10546 N N . ALA C 1 451 ? 38.603 -37.664 -18.789 1.00 63.20 449 ALA B N 1
ATOM 10547 C CA . ALA C 1 451 ? 38.573 -36.714 -19.896 1.00 58.07 449 ALA B CA 1
ATOM 10548 C C . ALA C 1 451 ? 37.645 -37.198 -21.004 1.00 58.11 449 ALA B C 1
ATOM 10549 O O . ALA C 1 451 ? 38.096 -37.556 -22.092 1.00 59.35 449 ALA B O 1
ATOM 10551 N N . ILE C 1 464 ? 33.622 -37.680 -28.042 1.00 43.84 462 ILE B N 1
ATOM 10552 C CA . ILE C 1 464 ? 33.432 -39.125 -28.088 1.00 44.81 462 ILE B CA 1
ATOM 10553 C C . ILE C 1 464 ? 31.976 -39.458 -28.394 1.00 48.90 462 ILE B C 1
ATOM 10554 O O . ILE C 1 464 ? 31.400 -40.369 -27.804 1.00 46.92 462 ILE B O 1
ATOM 10556 N N . ASP C 1 465 ? 31.391 -38.713 -29.326 1.00 53.44 463 ASP B N 1
ATOM 10557 C CA . ASP C 1 465 ? 29.987 -38.852 -29.689 1.00 53.38 463 ASP B CA 1
ATOM 10558 C C . ASP C 1 465 ? 29.885 -39.513 -31.058 1.00 53.58 463 ASP B C 1
ATOM 10559 O O . ASP C 1 465 ? 30.568 -39.102 -32.002 1.00 49.42 463 ASP B O 1
ATOM 10564 N N . GLU C 1 466 ? 29.029 -40.534 -31.160 1.00 40.35 464 GLU B N 1
ATOM 10565 C CA . GLU C 1 466 ? 28.845 -41.221 -32.435 1.00 38.13 464 GLU B CA 1
ATOM 10566 C C . GLU C 1 466 ? 28.116 -40.338 -33.441 1.00 36.94 464 GLU B C 1
ATOM 10567 O O . GLU C 1 466 ? 28.476 -40.311 -34.624 1.00 40.87 464 GLU B O 1
ATOM 10569 N N . ASN C 1 467 ? 27.089 -39.609 -32.993 1.00 31.71 465 ASN B N 1
ATOM 10570 C CA . ASN C 1 467 ? 26.311 -38.769 -33.899 1.00 34.63 465 ASN B CA 1
ATOM 10571 C C . ASN C 1 467 ? 27.103 -37.567 -34.396 1.00 33.44 465 ASN B C 1
ATOM 10572 O O . ASN C 1 467 ? 26.749 -36.987 -35.431 1.00 30.64 465 ASN B O 1
ATOM 10574 N N . TYR C 1 468 ? 28.195 -37.219 -33.715 1.00 33.94 466 TYR B N 1
ATOM 10575 C CA . TYR C 1 468 ? 28.989 -36.065 -34.118 1.00 29.02 466 TYR B CA 1
ATOM 10576 C C . TYR C 1 468 ? 29.820 -36.371 -35.358 1.00 24.21 466 TYR B C 1
ATOM 10577 O O . TYR C 1 468 ? 29.838 -35.578 -36.303 1.00 23.72 466 TYR B O 1
ATOM 10586 N N . CYS C 1 469 ? 30.545 -37.494 -35.363 1.00 24.44 467 CYS B N 1
ATOM 10587 C CA . CYS C 1 469 ? 31.315 -37.855 -36.551 1.00 32.02 467 CYS B CA 1
ATOM 10588 C C . CYS C 1 469 ? 30.408 -38.019 -37.767 1.00 38.83 467 CYS B C 1
ATOM 10589 O O . CYS C 1 469 ? 30.771 -37.626 -38.887 1.00 44.86 467 CYS B O 1
ATOM 10592 N N . THR C 1 470 ? 29.212 -38.579 -37.562 1.00 50.02 468 THR B N 1
ATOM 10593 C CA . THR C 1 470 ? 28.251 -38.685 -38.655 1.00 45.82 468 THR B CA 1
ATOM 10594 C C . THR C 1 470 ? 27.739 -37.312 -39.075 1.00 45.20 468 THR B C 1
ATOM 10595 O O . THR C 1 470 ? 27.391 -37.111 -40.244 1.00 47.83 468 THR B O 1
ATOM 10599 N N . ALA C 1 471 ? 27.738 -36.341 -38.156 1.00 34.55 469 ALA B N 1
ATOM 10600 C CA . ALA C 1 471 ? 27.436 -34.976 -38.569 1.00 32.91 469 ALA B CA 1
ATOM 10601 C C . ALA C 1 471 ? 28.576 -34.404 -39.396 1.00 34.34 469 ALA B C 1
ATOM 10602 O O . ALA C 1 471 ? 28.341 -33.609 -40.314 1.00 22.26 469 ALA B O 1
ATOM 10604 N N . LEU C 1 472 ? 29.813 -34.793 -39.075 1.00 41.07 470 LEU B N 1
ATOM 10605 C CA . LEU C 1 472 ? 30.971 -34.363 -39.849 1.00 47.27 470 LEU B CA 1
ATOM 10606 C C . LEU C 1 472 ? 30.992 -34.986 -41.238 1.00 52.21 470 LEU B C 1
ATOM 10607 O O . LEU C 1 472 ? 31.581 -34.408 -42.159 1.00 57.15 470 LEU B O 1
ATOM 10612 N N . GLU C 1 473 ? 30.367 -36.157 -41.414 1.00 42.19 471 GLU B N 1
ATOM 10613 C CA . GLU C 1 473 ? 30.362 -36.783 -42.737 1.00 35.03 471 GLU B CA 1
ATOM 10614 C C . GLU C 1 473 ? 29.534 -35.992 -43.741 1.00 27.98 471 GLU B C 1
ATOM 10615 O O . GLU C 1 473 ? 29.855 -35.985 -44.935 1.00 31.11 471 GLU B O 1
ATOM 10621 N N . TYR C 1 474 ? 28.469 -35.326 -43.289 1.00 21.96 472 TYR B N 1
ATOM 10622 C CA . TYR C 1 474 ? 27.739 -34.432 -44.179 1.00 21.69 472 TYR B CA 1
ATOM 10623 C C . TYR C 1 474 ? 28.536 -33.182 -44.513 1.00 28.47 472 TYR B C 1
ATOM 10624 O O . TYR C 1 474 ? 28.168 -32.458 -45.443 1.00 21.76 472 TYR B O 1
ATOM 10633 N N . GLY C 1 475 ? 29.610 -32.925 -43.787 1.00 41.46 473 GLY B N 1
ATOM 10634 C CA . GLY C 1 475 ? 30.557 -31.879 -44.120 1.00 45.17 473 GLY B CA 1
ATOM 10635 C C . GLY C 1 475 ? 30.482 -30.690 -43.181 1.00 43.54 473 GLY B C 1
ATOM 10636 O O . GLY C 1 475 ? 29.399 -30.188 -42.855 1.00 43.89 473 GLY B O 1
ATOM 10637 N N . LEU C 1 476 ? 31.653 -30.235 -42.745 1.00 23.13 474 LEU B N 1
ATOM 10638 C CA . LEU C 1 476 ? 31.802 -29.064 -41.897 1.00 23.42 474 LEU B CA 1
ATOM 10639 C C . LEU C 1 476 ? 32.664 -28.059 -42.643 1.00 29.32 474 LEU B C 1
ATOM 10640 O O . LEU C 1 476 ? 33.800 -28.390 -43.022 1.00 24.10 474 LEU B O 1
ATOM 10645 N N . PRO C 1 477 ? 32.180 -26.850 -42.901 1.00 23.75 475 PRO B N 1
ATOM 10646 C CA . PRO C 1 477 ? 33.011 -25.851 -43.570 1.00 31.93 475 PRO B CA 1
ATOM 10647 C C . PRO C 1 477 ? 34.236 -25.534 -42.734 1.00 44.60 475 PRO B C 1
ATOM 10648 O O . PRO C 1 477 ? 34.242 -25.782 -41.519 1.00 53.23 475 PRO B O 1
ATOM 10652 N N . PRO C 1 478 ? 35.303 -25.023 -43.345 1.00 48.75 476 PRO B N 1
ATOM 10653 C CA . PRO C 1 478 ? 36.458 -24.591 -42.552 1.00 46.36 476 PRO B CA 1
ATOM 10654 C C . PRO C 1 478 ? 35.996 -23.592 -41.506 1.00 44.26 476 PRO B C 1
ATOM 10655 O O . PRO C 1 478 ? 35.372 -22.579 -41.825 1.00 39.01 476 PRO B O 1
ATOM 10659 N N . THR C 1 479 ? 36.297 -23.886 -40.246 1.00 46.23 477 THR B N 1
ATOM 10660 C CA . THR C 1 479 ? 35.623 -23.206 -39.155 1.00 46.51 477 THR B CA 1
ATOM 10661 C C . THR C 1 479 ? 36.622 -22.830 -38.074 1.00 40.84 477 THR B C 1
ATOM 10662 O O . THR C 1 479 ? 37.693 -23.428 -37.953 1.00 36.30 477 THR B O 1
ATOM 10666 N N . ALA C 1 480 ? 36.264 -21.805 -37.312 1.00 31.10 478 ALA B N 1
ATOM 10667 C CA . ALA C 1 480 ? 37.030 -21.353 -36.164 1.00 28.78 478 ALA B CA 1
ATOM 10668 C C . ALA C 1 480 ? 36.091 -21.357 -34.968 1.00 28.66 478 ALA B C 1
ATOM 10669 O O . ALA C 1 480 ? 35.094 -20.626 -34.954 1.00 28.34 478 ALA B O 1
ATOM 10671 N N . GLY C 1 481 ? 36.404 -22.178 -33.975 1.00 37.07 479 GLY B N 1
ATOM 10672 C CA . GLY C 1 481 ? 35.645 -22.218 -32.744 1.00 40.16 479 GLY B CA 1
ATOM 10673 C C . GLY C 1 481 ? 36.352 -21.473 -31.630 1.00 43.07 479 GLY B C 1
ATOM 10674 O O . GLY C 1 481 ? 37.582 -21.442 -31.563 1.00 53.28 479 GLY B O 1
ATOM 10675 N N . TRP C 1 482 ? 35.552 -20.903 -30.732 1.00 30.17 480 TRP B N 1
ATOM 10676 C CA . TRP C 1 482 ? 36.079 -19.986 -29.736 1.00 31.22 480 TRP B CA 1
ATOM 10677 C C . TRP C 1 482 ? 35.235 -20.090 -28.473 1.00 37.24 480 TRP B C 1
ATOM 10678 O O . TRP C 1 482 ? 34.015 -20.252 -28.550 1.00 33.76 480 TRP B O 1
ATOM 10689 N N . GLY C 1 483 ? 35.887 -19.999 -27.322 1.00 32.32 481 GLY B N 1
ATOM 10690 C CA . GLY C 1 483 ? 35.190 -20.081 -26.050 1.00 32.55 481 GLY B CA 1
ATOM 10691 C C . GLY C 1 483 ? 35.932 -19.316 -24.980 1.00 33.88 481 GLY B C 1
ATOM 10692 O O . GLY C 1 483 ? 37.152 -19.142 -25.050 1.00 42.97 481 GLY B O 1
ATOM 10693 N N . MET C 1 484 ? 35.186 -18.854 -23.980 1.00 34.12 482 MET B N 1
ATOM 10694 C CA . MET C 1 484 ? 35.743 -18.015 -22.930 1.00 35.43 482 MET B CA 1
ATOM 10695 C C . MET C 1 484 ? 34.956 -18.218 -21.647 1.00 35.65 482 MET B C 1
ATOM 10696 O O . MET C 1 484 ? 33.723 -18.297 -21.669 1.00 37.39 482 MET B O 1
ATOM 10701 N N . GLY C 1 485 ? 35.679 -18.295 -20.532 1.00 36.90 483 GLY B N 1
ATOM 10702 C CA . GLY C 1 485 ? 35.042 -18.258 -19.230 1.00 37.38 483 GLY B CA 1
ATOM 10703 C C . GLY C 1 485 ? 34.549 -16.856 -18.920 1.00 37.70 483 GLY B C 1
ATOM 10704 O O . GLY C 1 485 ? 35.349 -15.906 -18.873 1.00 38.66 483 GLY B O 1
ATOM 10705 N N . ILE C 1 486 ? 33.238 -16.702 -18.715 1.00 36.97 484 ILE B N 1
ATOM 10706 C CA . ILE C 1 486 ? 32.680 -15.385 -18.428 1.00 37.51 484 ILE B CA 1
ATOM 10707 C C . ILE C 1 486 ? 33.001 -14.961 -17.001 1.00 39.54 484 ILE B C 1
ATOM 10708 O O . ILE C 1 486 ? 33.400 -13.816 -16.755 1.00 39.59 484 ILE B O 1
ATOM 10713 N N . ASP C 1 487 ? 32.842 -15.879 -16.044 1.00 48.90 485 ASP B N 1
ATOM 10714 C CA . ASP C 1 487 ? 33.101 -15.559 -14.645 1.00 57.01 485 ASP B CA 1
ATOM 10715 C C . ASP C 1 487 ? 34.555 -15.175 -14.413 1.00 68.44 485 ASP B C 1
ATOM 10716 O O . ASP C 1 487 ? 34.849 -14.390 -13.506 1.00 76.47 485 ASP B O 1
ATOM 10718 N N . ARG C 1 488 ? 35.475 -15.725 -15.209 1.00 66.37 486 ARG B N 1
ATOM 10719 C CA . ARG C 1 488 ? 36.895 -15.456 -15.012 1.00 58.42 486 ARG B CA 1
ATOM 10720 C C . ARG C 1 488 ? 37.295 -14.100 -15.588 1.00 58.34 486 ARG B C 1
ATOM 10721 O O . ARG C 1 488 ? 38.071 -13.361 -14.966 1.00 63.29 486 ARG B O 1
ATOM 10729 N N . LEU C 1 489 ? 36.773 -13.749 -16.767 1.00 62.15 487 LEU B N 1
ATOM 10730 C CA . LEU C 1 489 ? 36.967 -12.395 -17.272 1.00 59.37 487 LEU B CA 1
ATOM 10731 C C . LEU C 1 489 ? 36.330 -11.380 -16.336 1.00 56.59 487 LEU B C 1
ATOM 10732 O O . LEU C 1 489 ? 36.853 -10.271 -16.161 1.00 57.97 487 LEU B O 1
ATOM 10737 N N . ALA C 1 490 ? 35.215 -11.757 -15.705 1.00 59.38 488 ALA B N 1
ATOM 10738 C CA . ALA C 1 490 ? 34.624 -10.914 -14.673 1.00 55.79 488 ALA B CA 1
ATOM 10739 C C . ALA C 1 490 ? 35.544 -10.799 -13.466 1.00 52.87 488 ALA B C 1
ATOM 10740 O O . ALA C 1 490 ? 35.626 -9.735 -12.845 1.00 53.43 488 ALA B O 1
ATOM 10742 N N . MET C 1 491 ? 36.221 -11.892 -13.101 1.00 51.20 489 MET B N 1
ATOM 10743 C CA . MET C 1 491 ? 37.220 -11.835 -12.038 1.00 50.34 489 MET B CA 1
ATOM 10744 C C . MET C 1 491 ? 38.308 -10.820 -12.356 1.00 48.57 489 MET B C 1
ATOM 10745 O O . MET C 1 491 ? 38.647 -9.971 -11.523 1.00 50.06 489 MET B O 1
ATOM 10749 N N . ILE C 1 492 ? 38.874 -10.901 -13.562 1.00 47.95 490 ILE B N 1
ATOM 10750 C CA . ILE C 1 492 ? 39.959 -10.000 -13.941 1.00 49.03 490 ILE B CA 1
ATOM 10751 C C . ILE C 1 492 ? 39.482 -8.554 -13.928 1.00 52.23 490 ILE B C 1
ATOM 10752 O O . ILE C 1 492 ? 40.110 -7.680 -13.319 1.00 55.59 490 ILE B O 1
ATOM 10757 N N . LEU C 1 493 ? 38.366 -8.274 -14.603 1.00 64.05 491 LEU B N 1
ATOM 10758 C CA . LEU C 1 493 ? 37.926 -6.890 -14.726 1.00 64.44 491 LEU B CA 1
ATOM 10759 C C . LEU C 1 493 ? 37.324 -6.355 -13.432 1.00 68.80 491 LEU B C 1
ATOM 10760 O O . LEU C 1 493 ? 37.153 -5.138 -13.304 1.00 70.82 491 LEU B O 1
ATOM 10765 N N . THR C 1 494 ? 36.998 -7.233 -12.484 1.00 69.75 492 THR B N 1
ATOM 10766 C CA . THR C 1 494 ? 36.501 -6.857 -11.168 1.00 68.74 492 THR B CA 1
ATOM 10767 C C . THR C 1 494 ? 37.601 -6.705 -10.119 1.00 72.04 492 THR B C 1
ATOM 10768 O O . THR C 1 494 ? 37.356 -6.098 -9.069 1.00 79.98 492 THR B O 1
ATOM 10772 N N . ASP C 1 495 ? 38.816 -7.178 -10.399 1.00 62.90 493 ASP B N 1
ATOM 10773 C CA . ASP C 1 495 ? 39.913 -7.194 -9.426 1.00 56.09 493 ASP B CA 1
ATOM 10774 C C . ASP C 1 495 ? 39.516 -7.983 -8.174 1.00 55.19 493 ASP B C 1
ATOM 10775 O O . ASP C 1 495 ? 39.555 -7.487 -7.045 1.00 56.67 493 ASP B O 1
ATOM 10780 N N . SER C 1 496 ? 39.108 -9.228 -8.399 1.00 53.92 494 SER B N 1
ATOM 10781 C CA . SER C 1 496 ? 38.801 -10.165 -7.328 1.00 55.91 494 SER B CA 1
ATOM 10782 C C . SER C 1 496 ? 39.714 -11.375 -7.457 1.00 60.80 494 SER B C 1
ATOM 10783 O O . SER C 1 496 ? 39.832 -11.950 -8.543 1.00 60.17 494 SER B O 1
ATOM 10786 N N . ASN C 1 497 ? 40.358 -11.760 -6.355 1.00 76.32 495 ASN B N 1
ATOM 10787 C CA . ASN C 1 497 ? 41.225 -12.931 -6.375 1.00 80.50 495 ASN B CA 1
ATOM 10788 C C . ASN C 1 497 ? 40.442 -14.231 -6.285 1.00 81.98 495 ASN B C 1
ATOM 10789 O O . ASN C 1 497 ? 41.007 -15.301 -6.537 1.00 86.29 495 ASN B O 1
ATOM 10794 N N . ASN C 1 498 ? 39.162 -14.157 -5.937 1.00 71.51 496 ASN B N 1
ATOM 10795 C CA . ASN C 1 498 ? 38.322 -15.320 -5.696 1.00 60.98 496 ASN B CA 1
ATOM 10796 C C . ASN C 1 498 ? 37.126 -15.243 -6.634 1.00 54.44 496 ASN B C 1
ATOM 10797 O O . ASN C 1 498 ? 36.513 -14.179 -6.772 1.00 55.89 496 ASN B O 1
ATOM 10802 N N . ILE C 1 499 ? 36.798 -16.366 -7.279 1.00 50.02 497 ILE B N 1
ATOM 10803 C CA . ILE C 1 499 ? 35.667 -16.391 -8.202 1.00 48.05 497 ILE B CA 1
ATOM 10804 C C . ILE C 1 499 ? 34.347 -16.223 -7.465 1.00 47.71 497 ILE B C 1
ATOM 10805 O O . ILE C 1 499 ? 33.347 -15.810 -8.065 1.00 46.41 497 ILE B O 1
ATOM 10810 N N . LYS C 1 500 ? 34.326 -16.516 -6.165 1.00 48.95 498 LYS B N 1
ATOM 10811 C CA . LYS C 1 500 ? 33.109 -16.392 -5.376 1.00 53.93 498 LYS B CA 1
ATOM 10812 C C . LYS C 1 500 ? 32.619 -14.952 -5.277 1.00 66.32 498 LYS B C 1
ATOM 10813 O O . LYS C 1 500 ? 31.453 -14.731 -4.934 1.00 69.21 498 LYS B O 1
ATOM 10819 N N . GLU C 1 501 ? 33.475 -13.970 -5.569 1.00 80.58 499 GLU B N 1
ATOM 10820 C CA . GLU C 1 501 ? 33.081 -12.572 -5.458 1.00 79.64 499 GLU B CA 1
ATOM 10821 C C . GLU C 1 501 ? 32.302 -12.072 -6.670 1.00 63.65 499 GLU B C 1
ATOM 10822 O O . GLU C 1 501 ? 31.580 -11.075 -6.554 1.00 60.69 499 GLU B O 1
ATOM 10828 N N . VAL C 1 502 ? 32.420 -12.734 -7.823 1.00 52.61 500 VAL B N 1
ATOM 10829 C CA . VAL C 1 502 ? 31.630 -12.374 -8.996 1.00 45.37 500 VAL B CA 1
ATOM 10830 C C . VAL C 1 502 ? 30.409 -13.263 -9.164 1.00 43.91 500 VAL B C 1
ATOM 10831 O O . VAL C 1 502 ? 29.666 -13.104 -10.141 1.00 42.54 500 VAL B O 1
ATOM 10835 N N . LEU C 1 503 ? 30.179 -14.194 -8.245 1.00 44.25 501 LEU B N 1
ATOM 10836 C CA . LEU C 1 503 ? 29.007 -15.055 -8.268 1.00 43.05 501 LEU B CA 1
ATOM 10837 C C . LEU C 1 503 ? 28.118 -14.693 -7.087 1.00 43.62 501 LEU B C 1
ATOM 10838 O O . LEU C 1 503 ? 28.601 -14.571 -5.955 1.00 45.11 501 LEU B O 1
ATOM 10843 N N . PHE C 1 504 ? 26.822 -14.523 -7.356 1.00 42.49 502 PHE B N 1
ATOM 10844 C CA . PHE C 1 504 ? 25.888 -14.120 -6.308 1.00 42.94 502 PHE B CA 1
ATOM 10845 C C . PHE C 1 504 ? 25.803 -15.180 -5.218 1.00 43.58 502 PHE B C 1
ATOM 10846 O O . PHE C 1 504 ? 25.940 -14.879 -4.027 1.00 44.94 502 PHE B O 1
ATOM 10854 N N . PHE C 1 505 ? 25.578 -16.430 -5.612 1.00 42.67 503 PHE B N 1
ATOM 10855 C CA . PHE C 1 505 ? 25.440 -17.553 -4.689 1.00 46.46 503 PHE B CA 1
ATOM 10856 C C . PHE C 1 505 ? 26.449 -18.598 -5.139 1.00 47.91 503 PHE B C 1
ATOM 10857 O O . PHE C 1 505 ? 26.125 -19.494 -5.934 1.00 46.02 503 PHE B O 1
ATOM 10865 N N . PRO C 1 506 ? 27.685 -18.518 -4.647 1.00 44.62 504 PRO B N 1
ATOM 10866 C CA . PRO C 1 506 ? 28.712 -19.473 -5.083 1.00 44.73 504 PRO B CA 1
ATOM 10867 C C . PRO C 1 506 ? 28.510 -20.849 -4.474 1.00 44.93 504 PRO B C 1
ATOM 10868 O O . PRO C 1 506 ? 27.507 -21.097 -3.798 1.00 44.84 504 PRO B O 1
ATOM 10872 N N . ALA C 1 507 ? 29.459 -21.753 -4.710 1.00 45.26 505 ALA B N 1
ATOM 10873 C CA . ALA C 1 507 ? 29.362 -23.125 -4.237 1.00 49.20 505 ALA B CA 1
ATOM 10874 C C . ALA C 1 507 ? 30.003 -23.326 -2.869 1.00 55.39 505 ALA B C 1
ATOM 10875 O O . ALA C 1 507 ? 30.266 -24.471 -2.482 1.00 51.72 505 ALA B O 1
ATOM 10877 N N . MET C 1 508 ? 30.254 -22.245 -2.133 1.00 70.18 506 MET B N 1
ATOM 10878 C CA . MET C 1 508 ? 30.852 -22.350 -0.807 1.00 77.99 506 MET B CA 1
ATOM 10879 C C . MET C 1 508 ? 29.963 -23.172 0.116 1.00 84.90 506 MET B C 1
ATOM 10880 O O . MET C 1 508 ? 28.795 -22.833 0.336 1.00 86.93 506 MET B O 1
ATOM 10882 N N . ARG C 1 509 ? 30.516 -24.259 0.646 1.00 78.59 507 ARG B N 1
ATOM 10883 C CA . ARG C 1 509 ? 29.783 -25.140 1.548 1.00 71.57 507 ARG B CA 1
ATOM 10884 C C . ARG C 1 509 ? 30.740 -26.052 2.307 1.00 61.15 507 ARG B C 1
ATOM 10885 O O . ARG C 1 509 ? 30.397 -27.186 2.641 1.00 54.03 507 ARG B O 1
ATOM 10887 N N . GLU D 1 9 ? -17.548 -10.836 -104.454 1.00 34.66 7 GLU C N 1
ATOM 10888 C CA . GLU D 1 9 ? -18.293 -9.680 -104.934 1.00 34.55 7 GLU C CA 1
ATOM 10889 C C . GLU D 1 9 ? -17.437 -8.419 -104.805 1.00 36.51 7 GLU C C 1
ATOM 10890 O O . GLU D 1 9 ? -16.415 -8.272 -105.476 1.00 37.99 7 GLU C O 1
ATOM 10896 N N . TYR D 1 10 ? -17.880 -7.515 -103.930 1.00 42.01 8 TYR C N 1
ATOM 10897 C CA . TYR D 1 10 ? -17.125 -6.310 -103.605 1.00 38.27 8 TYR C CA 1
ATOM 10898 C C . TYR D 1 10 ? -15.938 -6.636 -102.707 1.00 33.27 8 TYR C C 1
ATOM 10899 O O . TYR D 1 10 ? -14.915 -5.945 -102.748 1.00 33.28 8 TYR C O 1
ATOM 10908 N N . PHE D 1 11 ? -16.066 -7.693 -101.901 1.00 33.13 9 PHE C N 1
ATOM 10909 C CA . PHE D 1 11 ? -15.001 -8.139 -101.009 1.00 33.00 9 PHE C CA 1
ATOM 10910 C C . PHE D 1 11 ? -13.748 -8.576 -101.765 1.00 33.55 9 PHE C C 1
ATOM 10911 O O . PHE D 1 11 ? -12.631 -8.373 -101.276 1.00 33.52 9 PHE C O 1
ATOM 10919 N N . LYS D 1 12 ? -13.908 -9.171 -102.950 1.00 38.44 10 LYS C N 1
ATOM 10920 C CA . LYS D 1 12 ? -12.751 -9.618 -103.724 1.00 44.93 10 LYS C CA 1
ATOM 10921 C C . LYS D 1 12 ? -11.829 -8.462 -104.101 1.00 47.87 10 LYS C C 1
ATOM 10922 O O . LYS D 1 12 ? -10.599 -8.587 -104.023 1.00 60.63 10 LYS C O 1
ATOM 10923 N N . LEU D 1 13 ? -12.399 -7.325 -104.506 1.00 41.13 11 LEU C N 1
ATOM 10924 C CA . LEU D 1 13 ? -11.571 -6.193 -104.913 1.00 35.58 11 LEU C CA 1
ATOM 10925 C C . LEU D 1 13 ? -10.736 -5.670 -103.751 1.00 34.44 11 LEU C C 1
ATOM 10926 O O . LEU D 1 13 ? -9.537 -5.406 -103.907 1.00 35.33 11 LEU C O 1
ATOM 10928 N N . ARG D 1 14 ? -11.347 -5.522 -102.575 1.00 33.77 12 ARG C N 1
ATOM 10929 C CA . ARG D 1 14 ? -10.628 -4.960 -101.439 1.00 33.39 12 ARG C CA 1
ATOM 10930 C C . ARG D 1 14 ? -9.662 -5.957 -100.813 1.00 33.57 12 ARG C C 1
ATOM 10931 O O . ARG D 1 14 ? -8.632 -5.541 -100.272 1.00 40.18 12 ARG C O 1
ATOM 10939 N N . THR D 1 15 ? -9.986 -7.234 -100.915 1.00 33.77 13 THR C N 1
ATOM 10940 C CA . THR D 1 15 ? -9.092 -8.260 -100.439 1.00 36.95 13 THR C CA 1
ATOM 10941 C C . THR D 1 15 ? -7.835 -8.178 -101.296 1.00 37.72 13 THR C C 1
ATOM 10942 O O . THR D 1 15 ? -6.730 -8.295 -100.802 1.00 38.18 13 THR C O 1
ATOM 10946 N N . ALA D 1 16 ? -8.014 -7.986 -102.594 1.00 41.11 14 ALA C N 1
ATOM 10947 C CA . ALA D 1 16 ? -6.891 -7.878 -103.504 1.00 47.24 14 ALA C CA 1
ATOM 10948 C C . ALA D 1 16 ? -6.054 -6.651 -103.218 1.00 44.61 14 ALA C C 1
ATOM 10949 O O . ALA D 1 16 ? -4.837 -6.714 -103.212 1.00 49.45 14 ALA C O 1
ATOM 10951 N N . LEU D 1 17 ? -6.721 -5.533 -102.972 1.00 40.03 15 LEU C N 1
ATOM 10952 C CA . LEU D 1 17 ? -6.050 -4.271 -102.691 1.00 38.21 15 LEU C CA 1
ATOM 10953 C C . LEU D 1 17 ? -5.250 -4.351 -101.416 1.00 41.87 15 LEU C C 1
ATOM 10954 O O . LEU D 1 17 ? -4.192 -3.758 -101.301 1.00 47.86 15 LEU C O 1
ATOM 10959 N N . ILE D 1 18 ? -5.792 -5.043 -100.432 1.00 47.95 16 ILE C N 1
ATOM 10960 C CA . ILE D 1 18 ? -5.090 -5.216 -99.165 1.00 49.17 16 ILE C CA 1
ATOM 10961 C C . ILE D 1 18 ? -3.893 -6.137 -99.351 1.00 56.76 16 ILE C C 1
ATOM 10962 O O . ILE D 1 18 ? -2.816 -5.904 -98.786 1.00 62.23 16 ILE C O 1
ATOM 10964 N N . ASN D 1 19 ? -4.053 -7.191 -100.156 1.00 54.24 17 ASN C N 1
ATOM 10965 C CA . ASN D 1 19 ? -2.927 -8.083 -100.411 1.00 50.71 17 ASN C CA 1
ATOM 10966 C C . ASN D 1 19 ? -1.838 -7.379 -101.216 1.00 46.25 17 ASN C C 1
ATOM 10967 O O . ASN D 1 19 ? -0.645 -7.569 -100.954 1.00 43.43 17 ASN C O 1
ATOM 10972 N N . GLU D 1 20 ? -2.231 -6.563 -102.200 1.00 42.31 18 GLU C N 1
ATOM 10973 C CA . GLU D 1 20 ? -1.257 -5.790 -102.962 1.00 44.40 18 GLU C CA 1
ATOM 10974 C C . GLU D 1 20 ? -0.565 -4.744 -102.098 1.00 46.68 18 GLU C C 1
ATOM 10975 O O . GLU D 1 20 ? 0.578 -4.369 -102.385 1.00 45.56 18 GLU C O 1
ATOM 10977 N N . ARG D 1 21 ? -1.232 -4.252 -101.051 1.00 57.80 19 ARG C N 1
ATOM 10978 C CA . ARG D 1 21 ? -0.538 -3.391 -100.100 1.00 58.94 19 ARG C CA 1
ATOM 10979 C C . ARG D 1 21 ? 0.405 -4.193 -99.214 1.00 59.47 19 ARG C C 1
ATOM 10980 O O . ARG D 1 21 ? 1.441 -3.672 -98.782 1.00 59.18 19 ARG C O 1
ATOM 10988 N N . ARG D 1 22 ? 0.079 -5.461 -98.945 1.00 66.09 20 ARG C N 1
ATOM 10989 C CA . ARG D 1 22 ? 0.985 -6.299 -98.172 1.00 66.11 20 ARG C CA 1
ATOM 10990 C C . ARG D 1 22 ? 2.127 -6.846 -99.019 1.00 70.00 20 ARG C C 1
ATOM 10991 O O . ARG D 1 22 ? 3.184 -7.180 -98.473 1.00 75.76 20 ARG C O 1
ATOM 10999 N N . SER D 1 23 ? 1.949 -6.919 -100.339 1.00 69.18 21 SER C N 1
ATOM 11000 C CA . SER D 1 23 ? 3.008 -7.371 -101.227 1.00 65.63 21 SER C CA 1
ATOM 11001 C C . SER D 1 23 ? 3.957 -6.250 -101.623 1.00 57.76 21 SER C C 1
ATOM 11002 O O . SER D 1 23 ? 4.985 -6.522 -102.251 1.00 57.88 21 SER C O 1
ATOM 11005 N N . LYS D 1 24 ? 3.636 -5.005 -101.275 1.00 51.30 22 LYS C N 1
ATOM 11006 C CA . LYS D 1 24 ? 4.530 -3.874 -101.463 1.00 42.72 22 LYS C CA 1
ATOM 11007 C C . LYS D 1 24 ? 5.300 -3.529 -100.196 1.00 43.70 22 LYS C C 1
ATOM 11008 O O . LYS D 1 24 ? 6.001 -2.514 -100.165 1.00 50.43 22 LYS C O 1
ATOM 11010 N N . GLY D 1 25 ? 5.183 -4.348 -99.155 1.00 40.29 23 GLY C N 1
ATOM 11011 C CA . GLY D 1 25 ? 5.917 -4.146 -97.924 1.00 40.27 23 GLY C CA 1
ATOM 11012 C C . GLY D 1 25 ? 5.201 -3.333 -96.872 1.00 39.09 23 GLY C C 1
ATOM 11013 O O . GLY D 1 25 ? 5.813 -2.996 -95.851 1.00 39.06 23 GLY C O 1
ATOM 11014 N N . ILE D 1 26 ? 3.928 -3.010 -97.081 1.00 40.90 24 ILE C N 1
ATOM 11015 C CA . ILE D 1 26 ? 3.138 -2.248 -96.123 1.00 37.61 24 ILE C CA 1
ATOM 11016 C C . ILE D 1 26 ? 2.274 -3.202 -95.313 1.00 36.60 24 ILE C C 1
ATOM 11017 O O . ILE D 1 26 ? 1.833 -4.249 -95.802 1.00 41.34 24 ILE C O 1
ATOM 11019 N N . ASN D 1 27 ? 2.038 -2.840 -94.052 1.00 35.78 25 ASN C N 1
ATOM 11020 C CA . ASN D 1 27 ? 1.230 -3.653 -93.157 1.00 39.23 25 ASN C CA 1
ATOM 11021 C C . ASN D 1 27 ? -0.189 -3.109 -93.169 1.00 44.43 25 ASN C C 1
ATOM 11022 O O . ASN D 1 27 ? -0.417 -1.995 -92.673 1.00 51.47 25 ASN C O 1
ATOM 11027 N N . PRO D 1 28 ? -1.166 -3.834 -93.717 1.00 50.38 26 PRO C N 1
ATOM 11028 C CA . PRO D 1 28 ? -2.545 -3.318 -93.719 1.00 56.46 26 PRO C CA 1
ATOM 11029 C C . PRO D 1 28 ? -3.192 -3.282 -92.346 1.00 54.81 26 PRO C C 1
ATOM 11030 O O . PRO D 1 28 ? -4.217 -2.607 -92.185 1.00 59.87 26 PRO C O 1
ATOM 11034 N N . TYR D 1 29 ? -2.631 -3.972 -91.354 1.00 36.86 27 TYR C N 1
ATOM 11035 C CA . TYR D 1 29 ? -3.234 -4.091 -90.027 1.00 32.13 27 TYR C CA 1
ATOM 11036 C C . TYR D 1 29 ? -2.223 -3.667 -88.970 1.00 32.25 27 TYR C C 1
ATOM 11037 O O . TYR D 1 29 ? -1.485 -4.503 -88.426 1.00 32.65 27 TYR C O 1
ATOM 11046 N N . PRO D 1 30 ? -2.152 -2.362 -88.661 1.00 31.97 28 PRO C N 1
ATOM 11047 C CA . PRO D 1 30 ? -1.139 -1.869 -87.714 1.00 32.14 28 PRO C CA 1
ATOM 11048 C C . PRO D 1 30 ? -1.285 -2.430 -86.307 1.00 44.75 28 PRO C C 1
ATOM 11049 O O . PRO D 1 30 ? -2.231 -3.169 -86.015 1.00 37.80 28 PRO C O 1
ATOM 11053 N N . HIS D 1 31 ? -0.358 -2.060 -85.420 1.00 58.34 29 HIS C N 1
ATOM 11054 C CA . HIS D 1 31 ? -0.210 -2.708 -84.120 1.00 60.43 29 HIS C CA 1
ATOM 11055 C C . HIS D 1 31 ? -0.912 -1.951 -82.998 1.00 61.22 29 HIS C C 1
ATOM 11056 O O . HIS D 1 31 ? -1.799 -2.496 -82.335 1.00 65.60 29 HIS C O 1
ATOM 11063 N N . LYS D 1 32 ? -0.525 -0.698 -82.770 1.00 58.97 30 LYS C N 1
ATOM 11064 C CA . LYS D 1 32 ? -1.038 0.076 -81.649 1.00 51.70 30 LYS C CA 1
ATOM 11065 C C . LYS D 1 32 ? -1.266 1.513 -82.085 1.00 46.36 30 LYS C C 1
ATOM 11066 O O . LYS D 1 32 ? -0.374 2.137 -82.667 1.00 51.81 30 LYS C O 1
ATOM 11068 N N . PHE D 1 33 ? -2.456 2.034 -81.800 1.00 38.47 31 PHE C N 1
ATOM 11069 C CA . PHE D 1 33 ? -2.760 3.444 -81.995 1.00 33.01 31 PHE C CA 1
ATOM 11070 C C . PHE D 1 33 ? -3.053 4.073 -80.641 1.00 30.55 31 PHE C C 1
ATOM 11071 O O . PHE D 1 33 ? -3.846 3.536 -79.860 1.00 34.62 31 PHE C O 1
ATOM 11079 N N . HIS D 1 34 ? -2.413 5.207 -80.371 1.00 29.98 32 HIS C N 1
ATOM 11080 C CA . HIS D 1 34 ? -2.529 5.888 -79.086 1.00 29.85 32 HIS C CA 1
ATOM 11081 C C . HIS D 1 34 ? -3.713 6.846 -79.137 1.00 29.54 32 HIS C C 1
ATOM 11082 O O . HIS D 1 34 ? -3.689 7.838 -79.874 1.00 29.65 32 HIS C O 1
ATOM 11089 N N . VAL D 1 35 ? -4.748 6.550 -78.359 1.00 29.23 33 VAL C N 1
ATOM 11090 C CA . VAL D 1 35 ? -5.921 7.410 -78.273 1.00 29.04 33 VAL C CA 1
ATOM 11091 C C . VAL D 1 35 ? -5.645 8.470 -77.216 1.00 29.16 33 VAL C C 1
ATOM 11092 O O . VAL D 1 35 ? -5.431 8.147 -76.042 1.00 29.17 33 VAL C O 1
ATOM 11094 N N . SER D 1 36 ? -5.652 9.737 -77.632 1.00 29.31 34 SER C N 1
ATOM 11095 C CA . SER D 1 36 ? -5.387 10.825 -76.697 1.00 29.50 34 SER C CA 1
ATOM 11096 C C . SER D 1 36 ? -6.578 11.055 -75.776 1.00 29.36 34 SER C C 1
ATOM 11097 O O . SER D 1 36 ? -6.428 11.110 -74.549 1.00 29.42 34 SER C O 1
ATOM 11100 N N . ILE D 1 37 ? -7.770 11.195 -76.350 1.00 29.25 35 ILE C N 1
ATOM 11101 C CA . ILE D 1 37 ? -8.980 11.460 -75.584 1.00 29.24 35 ILE C CA 1
ATOM 11102 C C . ILE D 1 37 ? -10.112 10.637 -76.180 1.00 29.04 35 ILE C C 1
ATOM 11103 O O . ILE D 1 37 ? -10.178 10.417 -77.393 1.00 28.98 35 ILE C O 1
ATOM 11105 N N . SER D 1 38 ? -11.010 10.185 -75.310 1.00 29.00 36 SER C N 1
ATOM 11106 C CA . SER D 1 38 ? -12.187 9.461 -75.761 1.00 31.42 36 SER C CA 1
ATOM 11107 C C . SER D 1 38 ? -13.144 10.411 -76.469 1.00 36.40 36 SER C C 1
ATOM 11108 O O . SER D 1 38 ? -13.152 11.620 -76.218 1.00 43.61 36 SER C O 1
ATOM 11111 N N . LEU D 1 39 ? -13.995 9.847 -77.316 1.00 29.05 37 LEU C N 1
ATOM 11112 C CA . LEU D 1 39 ? -14.950 10.636 -78.076 1.00 31.17 37 LEU C CA 1
ATOM 11113 C C . LEU D 1 39 ? -15.906 11.364 -77.166 1.00 33.25 37 LEU C C 1
ATOM 11114 O O . LEU D 1 39 ? -16.250 12.506 -77.417 1.00 34.42 37 LEU C O 1
ATOM 11119 N N . ALA D 1 40 ? -16.364 10.701 -76.119 1.00 45.40 38 ALA C N 1
ATOM 11120 C CA . ALA D 1 40 ? -17.283 11.350 -75.211 1.00 48.52 38 ALA C CA 1
ATOM 11121 C C . ALA D 1 40 ? -16.598 12.524 -74.548 1.00 44.98 38 ALA C C 1
ATOM 11122 O O . ALA D 1 40 ? -17.156 13.607 -74.456 1.00 42.33 38 ALA C O 1
ATOM 11124 N N . ASP D 1 41 ? -15.370 12.302 -74.103 1.00 47.01 39 ASP C N 1
ATOM 11125 C CA . ASP D 1 41 ? -14.588 13.329 -73.439 1.00 47.49 39 ASP C CA 1
ATOM 11126 C C . ASP D 1 41 ? -14.276 14.469 -74.384 1.00 49.66 39 ASP C C 1
ATOM 11127 O O . ASP D 1 41 ? -14.265 15.624 -73.993 1.00 53.22 39 ASP C O 1
ATOM 11132 N N . PHE D 1 42 ? -13.985 14.135 -75.628 1.00 37.89 40 PHE C N 1
ATOM 11133 C CA . PHE D 1 42 ? -13.664 15.141 -76.635 1.00 34.90 40 PHE C CA 1
ATOM 11134 C C . PHE D 1 42 ? -14.827 16.107 -76.808 1.00 32.26 40 PHE C C 1
ATOM 11135 O O . PHE D 1 42 ? -14.653 17.329 -76.719 1.00 34.05 40 PHE C O 1
ATOM 11143 N N . ILE D 1 43 ? -16.023 15.572 -77.056 1.00 30.94 41 ILE C N 1
ATOM 11144 C CA . ILE D 1 43 ? -17.193 16.425 -77.239 1.00 31.53 41 ILE C CA 1
ATOM 11145 C C . ILE D 1 43 ? -17.543 17.155 -75.947 1.00 31.97 41 ILE C C 1
ATOM 11146 O O . ILE D 1 43 ? -17.985 18.307 -75.972 1.00 32.57 41 ILE C O 1
ATOM 11151 N N . ALA D 1 44 ? -17.402 16.484 -74.803 1.00 31.75 42 ALA C N 1
ATOM 11152 C CA . ALA D 1 44 ? -17.679 17.128 -73.521 1.00 32.20 42 ALA C CA 1
ATOM 11153 C C . ALA D 1 44 ? -16.718 18.279 -73.242 1.00 36.14 42 ALA C C 1
ATOM 11154 O O . ALA D 1 44 ? -17.111 19.294 -72.654 1.00 34.86 42 ALA C O 1
ATOM 11156 N N . LYS D 1 45 ? -15.455 18.148 -73.658 1.00 55.24 43 LYS C N 1
ATOM 11157 C CA . LYS D 1 45 ? -14.497 19.218 -73.399 1.00 57.82 43 LYS C CA 1
ATOM 11158 C C . LYS D 1 45 ? -14.627 20.362 -74.397 1.00 61.65 43 LYS C C 1
ATOM 11159 O O . LYS D 1 45 ? -14.604 21.533 -74.005 1.00 66.04 43 LYS C O 1
ATOM 11165 N N . TYR D 1 46 ? -14.758 20.055 -75.684 1.00 45.81 44 TYR C N 1
ATOM 11166 C CA . TYR D 1 46 ? -14.809 21.085 -76.715 1.00 35.96 44 TYR C CA 1
ATOM 11167 C C . TYR D 1 46 ? -16.227 21.446 -77.130 1.00 33.62 44 TYR C C 1
ATOM 11168 O O . TYR D 1 46 ? -16.412 22.114 -78.152 1.00 35.12 44 TYR C O 1
ATOM 11177 N N . ASN D 1 47 ? -17.231 21.021 -76.359 1.00 33.57 45 ASN C N 1
ATOM 11178 C CA . ASN D 1 47 ? -18.602 21.443 -76.620 1.00 34.22 45 ASN C CA 1
ATOM 11179 C C . ASN D 1 47 ? -18.767 22.941 -76.433 1.00 35.08 45 ASN C C 1
ATOM 11180 O O . ASN D 1 47 ? -19.689 23.532 -77.004 1.00 35.74 45 ASN C O 1
ATOM 11182 N N . SER D 1 48 ? -17.895 23.565 -75.641 1.00 35.15 46 SER C N 1
ATOM 11183 C CA . SER D 1 48 ? -17.959 25.000 -75.413 1.00 36.01 46 SER C CA 1
ATOM 11184 C C . SER D 1 48 ? -17.326 25.798 -76.543 1.00 40.82 46 SER C C 1
ATOM 11185 O O . SER D 1 48 ? -17.282 27.031 -76.461 1.00 49.27 46 SER C O 1
ATOM 11188 N N . LEU D 1 49 ? -16.821 25.129 -77.579 1.00 40.78 47 LEU C N 1
ATOM 11189 C CA . LEU D 1 49 ? -16.317 25.840 -78.742 1.00 38.07 47 LEU C CA 1
ATOM 11190 C C . LEU D 1 49 ? -17.476 26.542 -79.433 1.00 36.72 47 LEU C C 1
ATOM 11191 O O . LEU D 1 49 ? -18.635 26.134 -79.320 1.00 37.37 47 LEU C O 1
ATOM 11196 N N . GLU D 1 50 ? -17.161 27.606 -80.161 1.00 37.32 48 GLU C N 1
ATOM 11197 C CA . GLU D 1 50 ? -18.203 28.376 -80.815 1.00 45.95 48 GLU C CA 1
ATOM 11198 C C . GLU D 1 50 ? -17.734 28.853 -82.179 1.00 53.81 48 GLU C C 1
ATOM 11199 O O . GLU D 1 50 ? -16.574 28.693 -82.562 1.00 51.90 48 GLU C O 1
ATOM 11201 N N . LYS D 1 51 ? -18.672 29.469 -82.897 1.00 64.97 49 LYS C N 1
ATOM 11202 C CA . LYS D 1 51 ? -18.453 30.039 -84.221 1.00 65.91 49 LYS C CA 1
ATOM 11203 C C . LYS D 1 51 ? -17.799 29.062 -85.193 1.00 62.96 49 LYS C C 1
ATOM 11204 O O . LYS D 1 51 ? -18.315 27.967 -85.412 1.00 58.85 49 LYS C O 1
ATOM 11206 N N . ASP D 1 52 ? -16.654 29.453 -85.765 1.00 66.19 50 ASP C N 1
ATOM 11207 C CA . ASP D 1 52 ? -15.936 28.733 -86.804 1.00 66.35 50 ASP C CA 1
ATOM 11208 C C . ASP D 1 52 ? -14.466 28.832 -86.379 1.00 61.75 50 ASP C C 1
ATOM 11209 O O . ASP D 1 52 ? -13.641 29.529 -86.953 1.00 66.00 50 ASP C O 1
ATOM 11214 N N . VAL D 1 53 ? -14.118 28.128 -85.303 1.00 45.87 51 VAL C N 1
ATOM 11215 C CA . VAL D 1 53 ? -12.783 28.210 -84.726 1.00 42.23 51 VAL C CA 1
ATOM 11216 C C . VAL D 1 53 ? -12.064 26.882 -84.901 1.00 40.36 51 VAL C C 1
ATOM 11217 O O . VAL D 1 53 ? -12.674 25.805 -84.920 1.00 39.30 51 VAL C O 1
ATOM 11219 N N . ILE D 1 54 ? -10.746 26.979 -85.058 1.00 52.06 52 ILE C N 1
ATOM 11220 C CA . ILE D 1 54 ? -9.851 25.836 -85.194 1.00 49.35 52 ILE C CA 1
ATOM 11221 C C . ILE D 1 54 ? -8.680 26.047 -84.243 1.00 45.09 52 ILE C C 1
ATOM 11222 O O . ILE D 1 54 ? -7.990 27.071 -84.323 1.00 47.37 52 ILE C O 1
ATOM 11227 N N . LEU D 1 55 ? -8.462 25.091 -83.342 1.00 34.69 53 LEU C N 1
ATOM 11228 C CA . LEU D 1 55 ? -7.407 25.189 -82.334 1.00 34.63 53 LEU C CA 1
ATOM 11229 C C . LEU D 1 55 ? -6.139 24.539 -82.875 1.00 44.44 53 LEU C C 1
ATOM 11230 O O . LEU D 1 55 ? -6.026 23.312 -82.922 1.00 33.85 53 LEU C O 1
ATOM 11235 N N . ASN D 1 56 ? -5.172 25.363 -83.283 1.00 56.53 54 ASN C N 1
ATOM 11236 C CA . ASN D 1 56 ? -3.930 24.854 -83.855 1.00 60.76 54 ASN C CA 1
ATOM 11237 C C . ASN D 1 56 ? -2.861 24.545 -82.817 1.00 63.55 54 ASN C C 1
ATOM 11238 O O . ASN D 1 56 ? -1.896 23.843 -83.139 1.00 67.27 54 ASN C O 1
ATOM 11243 N N . ASP D 1 57 ? -3.000 25.047 -81.592 1.00 62.65 55 ASP C N 1
ATOM 11244 C CA . ASP D 1 57 ? -2.022 24.769 -80.551 1.00 61.29 55 ASP C CA 1
ATOM 11245 C C . ASP D 1 57 ? -2.307 23.469 -79.817 1.00 61.39 55 ASP C C 1
ATOM 11246 O O . ASP D 1 57 ? -1.496 23.056 -78.981 1.00 62.63 55 ASP C O 1
ATOM 11248 N N . ILE D 1 58 ? -3.431 22.821 -80.110 1.00 54.77 56 ILE C N 1
ATOM 11249 C CA . ILE D 1 58 ? -3.817 21.563 -79.487 1.00 47.06 56 ILE C CA 1
ATOM 11250 C C . ILE D 1 58 ? -3.955 20.506 -80.574 1.00 40.50 56 ILE C C 1
ATOM 11251 O O . ILE D 1 58 ? -4.626 20.733 -81.587 1.00 37.52 56 ILE C O 1
ATOM 11256 N N . VAL D 1 59 ? -3.317 19.358 -80.361 1.00 32.28 57 VAL C N 1
ATOM 11257 C CA . VAL D 1 59 ? -3.380 18.219 -81.269 1.00 31.97 57 VAL C CA 1
ATOM 11258 C C . VAL D 1 59 ? -3.908 17.033 -80.476 1.00 31.40 57 VAL C C 1
ATOM 11259 O O . VAL D 1 59 ? -3.317 16.648 -79.460 1.00 31.32 57 VAL C O 1
ATOM 11263 N N . GLN D 1 60 ? -5.016 16.458 -80.936 1.00 31.07 58 GLN C N 1
ATOM 11264 C CA . GLN D 1 60 ? -5.652 15.335 -80.267 1.00 30.58 58 GLN C CA 1
ATOM 11265 C C . GLN D 1 60 ? -5.667 14.116 -81.180 1.00 30.34 58 GLN C C 1
ATOM 11266 O O . GLN D 1 60 ? -5.643 14.238 -82.409 1.00 31.40 58 GLN C O 1
ATOM 11272 N N . SER D 1 61 ? -5.703 12.936 -80.565 1.00 41.68 59 SER C N 1
ATOM 11273 C CA . SER D 1 61 ? -5.684 11.664 -81.281 1.00 40.42 59 SER C CA 1
ATOM 11274 C C . SER D 1 61 ? -6.902 10.854 -80.856 1.00 39.73 59 SER C C 1
ATOM 11275 O O . SER D 1 61 ? -6.990 10.415 -79.704 1.00 45.68 59 SER C O 1
ATOM 11277 N N . VAL D 1 62 ? -7.839 10.662 -81.783 1.00 31.45 60 VAL C N 1
ATOM 11278 C CA . VAL D 1 62 ? -9.062 9.912 -81.526 1.00 29.08 60 VAL C CA 1
ATOM 11279 C C . VAL D 1 62 ? -9.208 8.836 -82.590 1.00 28.99 60 VAL C C 1
ATOM 11280 O O . VAL D 1 62 ? -8.740 8.990 -83.720 1.00 37.91 60 VAL C O 1
ATOM 11284 N N . ALA D 1 63 ? -9.863 7.738 -82.226 1.00 28.76 61 ALA C N 1
ATOM 11285 C CA . ALA D 1 63 ? -10.004 6.608 -83.130 1.00 28.71 61 ALA C CA 1
ATOM 11286 C C . ALA D 1 63 ? -11.426 6.078 -83.059 1.00 28.57 61 ALA C C 1
ATOM 11287 O O . ALA D 1 63 ? -12.103 6.211 -82.036 1.00 28.49 61 ALA C O 1
ATOM 11289 N N . GLY D 1 64 ? -11.876 5.480 -84.156 1.00 28.60 62 GLY C N 1
ATOM 11290 C CA . GLY D 1 64 ? -13.217 4.928 -84.182 1.00 28.54 62 GLY C CA 1
ATOM 11291 C C . GLY D 1 64 ? -13.492 4.253 -85.505 1.00 28.63 62 GLY C C 1
ATOM 11292 O O . GLY D 1 64 ? -12.599 4.102 -86.341 1.00 28.73 62 GLY C O 1
ATOM 11293 N N . ARG D 1 65 ? -14.745 3.847 -85.694 1.00 29.27 63 ARG C N 1
ATOM 11294 C CA . ARG D 1 65 ? -15.143 3.190 -86.933 1.00 29.95 63 ARG C CA 1
ATOM 11295 C C . ARG D 1 65 ? -15.914 4.166 -87.810 1.00 31.55 63 ARG C C 1
ATOM 11296 O O . ARG D 1 65 ? -16.820 4.856 -87.333 1.00 33.13 63 ARG C O 1
ATOM 11304 N N . VAL D 1 66 ? -15.556 4.211 -89.089 1.00 32.28 64 VAL C N 1
ATOM 11305 C CA . VAL D 1 66 ? -16.187 5.126 -90.034 1.00 36.07 64 VAL C CA 1
ATOM 11306 C C . VAL D 1 66 ? -17.536 4.555 -90.450 1.00 32.46 64 VAL C C 1
ATOM 11307 O O . VAL D 1 66 ? -17.609 3.501 -91.090 1.00 29.76 64 VAL C O 1
ATOM 11311 N N . PHE D 1 67 ? -18.606 5.260 -90.090 1.00 32.14 65 PHE C N 1
ATOM 11312 C CA . PHE D 1 67 ? -19.960 4.841 -90.426 1.00 30.58 65 PHE C CA 1
ATOM 11313 C C . PHE D 1 67 ? -20.343 5.275 -91.832 1.00 33.00 65 PHE C C 1
ATOM 11314 O O . PHE D 1 67 ? -20.953 4.503 -92.579 1.00 41.20 65 PHE C O 1
ATOM 11322 N N . SER D 1 68 ? -19.992 6.501 -92.208 1.00 30.62 66 SER C N 1
ATOM 11323 C CA . SER D 1 68 ? -20.320 7.012 -93.527 1.00 31.06 66 SER C CA 1
ATOM 11324 C C . SER D 1 68 ? -19.235 7.980 -93.968 1.00 31.15 66 SER C C 1
ATOM 11325 O O . SER D 1 68 ? -18.669 8.714 -93.154 1.00 34.01 66 SER C O 1
ATOM 11328 N N . LYS D 1 69 ? -18.961 7.978 -95.266 1.00 31.43 67 LYS C N 1
ATOM 11329 C CA . LYS D 1 69 ? -17.983 8.873 -95.864 1.00 31.64 67 LYS C CA 1
ATOM 11330 C C . LYS D 1 69 ? -18.707 9.696 -96.918 1.00 32.26 67 LYS C C 1
ATOM 11331 O O . LYS D 1 69 ? -19.443 9.152 -97.749 1.00 32.49 67 LYS C O 1
ATOM 11337 N N . ARG D 1 70 ? -18.546 11.010 -96.836 1.00 32.79 68 ARG C N 1
ATOM 11338 C CA . ARG D 1 70 ? -19.207 11.947 -97.731 1.00 33.39 68 ARG C CA 1
ATOM 11339 C C . ARG D 1 70 ? -18.141 12.729 -98.480 1.00 39.28 68 ARG C C 1
ATOM 11340 O O . ARG D 1 70 ? -17.323 13.425 -97.866 1.00 33.48 68 ARG C O 1
ATOM 11348 N N . GLU D 1 71 ? -18.115 12.577 -99.796 1.00 39.18 69 GLU C N 1
ATOM 11349 C CA . GLU D 1 71 ? -17.146 13.269 -100.628 1.00 38.68 69 GLU C CA 1
ATOM 11350 C C . GLU D 1 71 ? -17.692 14.611 -101.071 1.00 39.11 69 GLU C C 1
ATOM 11351 O O . GLU D 1 71 ? -18.859 14.728 -101.410 1.00 42.11 69 GLU C O 1
ATOM 11357 N N . SER D 1 72 ? -16.886 15.656 -101.010 1.00 40.14 70 SER C N 1
ATOM 11358 C CA . SER D 1 72 ? -17.339 16.965 -101.456 1.00 40.97 70 SER C CA 1
ATOM 11359 C C . SER D 1 72 ? -16.232 17.518 -102.311 1.00 38.76 70 SER C C 1
ATOM 11360 O O . SER D 1 72 ? -15.700 18.590 -102.051 1.00 36.98 70 SER C O 1
ATOM 11363 N N . GLY D 1 73 ? -15.912 16.792 -103.370 1.00 47.69 71 GLY C N 1
ATOM 11364 C CA . GLY D 1 73 ? -14.809 17.175 -104.224 1.00 60.58 71 GLY C CA 1
ATOM 11365 C C . GLY D 1 73 ? -13.497 16.659 -103.640 1.00 71.34 71 GLY C C 1
ATOM 11366 O O . GLY D 1 73 ? -13.468 15.920 -102.650 1.00 78.90 71 GLY C O 1
ATOM 11367 N N . GLY D 1 74 ? -12.390 17.000 -104.281 1.00 74.36 72 GLY C N 1
ATOM 11368 C CA . GLY D 1 74 ? -11.105 16.559 -103.782 1.00 72.96 72 GLY C CA 1
ATOM 11369 C C . GLY D 1 74 ? -10.692 17.111 -102.429 1.00 69.50 72 GLY C C 1
ATOM 11370 O O . GLY D 1 74 ? -10.188 16.378 -101.585 1.00 75.83 72 GLY C O 1
ATOM 11371 N N . LYS D 1 75 ? -10.920 18.402 -102.217 1.00 62.38 73 LYS C N 1
ATOM 11372 C CA . LYS D 1 75 ? -10.484 19.071 -100.991 1.00 61.16 73 LYS C CA 1
ATOM 11373 C C . LYS D 1 75 ? -11.059 18.691 -99.625 1.00 53.42 73 LYS C C 1
ATOM 11374 O O . LYS D 1 75 ? -10.312 18.581 -98.661 1.00 58.30 73 LYS C O 1
ATOM 11380 N N . LEU D 1 76 ? -12.363 18.484 -99.522 1.00 52.55 74 LEU C N 1
ATOM 11381 C CA . LEU D 1 76 ? -12.943 18.174 -98.219 1.00 35.13 74 LEU C CA 1
ATOM 11382 C C . LEU D 1 76 ? -13.715 16.868 -98.177 1.00 34.59 74 LEU C C 1
ATOM 11383 O O . LEU D 1 76 ? -14.506 16.586 -99.067 1.00 34.83 74 LEU C O 1
ATOM 11385 N N . ILE D 1 77 ? -13.489 16.066 -97.142 1.00 33.90 75 ILE C N 1
ATOM 11386 C CA . ILE D 1 77 ? -14.210 14.802 -97.042 1.00 33.42 75 ILE C CA 1
ATOM 11387 C C . ILE D 1 77 ? -14.697 14.633 -95.611 1.00 32.93 75 ILE C C 1
ATOM 11388 O O . ILE D 1 77 ? -13.930 14.821 -94.662 1.00 32.67 75 ILE C O 1
ATOM 11393 N N . PHE D 1 78 ? -15.967 14.273 -95.457 1.00 34.74 76 PHE C N 1
ATOM 11394 C CA . PHE D 1 78 ? -16.622 14.217 -94.157 1.00 32.56 76 PHE C CA 1
ATOM 11395 C C . PHE D 1 78 ? -16.846 12.760 -93.777 1.00 32.56 76 PHE C C 1
ATOM 11396 O O . PHE D 1 78 ? -17.485 12.009 -94.522 1.00 32.05 76 PHE C O 1
ATOM 11404 N N . TYR D 1 79 ? -16.325 12.369 -92.619 1.00 38.25 77 TYR C N 1
ATOM 11405 C CA . TYR D 1 79 ? -16.537 11.041 -92.063 1.00 38.13 77 TYR C CA 1
ATOM 11406 C C . TYR D 1 79 ? -17.349 11.153 -90.781 1.00 40.12 77 TYR C C 1
ATOM 11407 O O . TYR D 1 79 ? -17.104 12.037 -89.958 1.00 42.52 77 TYR C O 1
ATOM 11416 N N . ASP D 1 80 ? -18.317 10.262 -90.609 1.00 41.44 78 ASP C N 1
ATOM 11417 C CA . ASP D 1 80 ? -19.058 10.167 -89.357 1.00 39.04 78 ASP C CA 1
ATOM 11418 C C . ASP D 1 80 ? -18.436 9.029 -88.560 1.00 42.50 78 ASP C C 1
ATOM 11419 O O . ASP D 1 80 ? -18.540 7.864 -88.949 1.00 48.83 78 ASP C O 1
ATOM 11421 N N . LEU D 1 81 ? -17.797 9.366 -87.444 1.00 30.00 79 LEU C N 1
ATOM 11422 C CA . LEU D 1 81 ? -16.936 8.448 -86.710 1.00 29.58 79 LEU C CA 1
ATOM 11423 C C . LEU D 1 81 ? -17.662 7.979 -85.458 1.00 29.47 79 LEU C C 1
ATOM 11424 O O . LEU D 1 81 ? -17.990 8.788 -84.586 1.00 29.62 79 LEU C O 1
ATOM 11429 N N . HIS D 1 82 ? -17.897 6.677 -85.368 1.00 29.28 80 HIS C N 1
ATOM 11430 C CA . HIS D 1 82 ? -18.588 6.087 -84.232 1.00 29.23 80 HIS C CA 1
ATOM 11431 C C . HIS D 1 82 ? -17.578 5.492 -83.262 1.00 34.63 80 HIS C C 1
ATOM 11432 O O . HIS D 1 82 ? -16.734 4.671 -83.650 1.00 37.28 80 HIS C O 1
ATOM 11439 N N . GLY D 1 83 ? -17.656 5.942 -82.014 1.00 40.93 81 GLY C N 1
ATOM 11440 C CA . GLY D 1 83 ? -16.923 5.374 -80.904 1.00 41.20 81 GLY C CA 1
ATOM 11441 C C . GLY D 1 83 ? -17.866 5.254 -79.726 1.00 41.91 81 GLY C C 1
ATOM 11442 O O . GLY D 1 83 ? -18.556 6.221 -79.382 1.00 45.13 81 GLY C O 1
ATOM 11443 N N . GLU D 1 84 ? -17.922 4.071 -79.114 1.00 43.88 82 GLU C N 1
ATOM 11444 C CA . GLU D 1 84 ? -18.840 3.775 -78.008 1.00 53.70 82 GLU C CA 1
ATOM 11445 C C . GLU D 1 84 ? -20.250 4.077 -78.499 1.00 56.13 82 GLU C C 1
ATOM 11446 O O . GLU D 1 84 ? -20.656 3.517 -79.533 1.00 51.80 82 GLU C O 1
ATOM 11448 N N . GLY D 1 85 ? -21.019 4.928 -77.829 1.00 63.83 83 GLY C N 1
ATOM 11449 C CA . GLY D 1 85 ? -22.339 5.314 -78.271 1.00 73.66 83 GLY C CA 1
ATOM 11450 C C . GLY D 1 85 ? -22.419 6.654 -78.969 1.00 77.06 83 GLY C C 1
ATOM 11451 O O . GLY D 1 85 ? -23.527 7.177 -79.133 1.00 82.49 83 GLY C O 1
ATOM 11452 N N . THR D 1 86 ? -21.291 7.240 -79.371 1.00 59.92 84 THR C N 1
ATOM 11453 C CA . THR D 1 86 ? -21.275 8.607 -79.867 1.00 50.90 84 THR C CA 1
ATOM 11454 C C . THR D 1 86 ? -20.649 8.687 -81.257 1.00 45.35 84 THR C C 1
ATOM 11455 O O . THR D 1 86 ? -19.840 7.836 -81.645 1.00 50.09 84 THR C O 1
ATOM 11459 N N . ARG D 1 87 ? -21.045 9.713 -82.011 1.00 37.08 85 ARG C N 1
ATOM 11460 C CA . ARG D 1 87 ? -20.455 10.043 -83.298 1.00 30.44 85 ARG C CA 1
ATOM 11461 C C . ARG D 1 87 ? -19.712 11.373 -83.213 1.00 30.57 85 ARG C C 1
ATOM 11462 O O . ARG D 1 87 ? -20.043 12.240 -82.399 1.00 30.89 85 ARG C O 1
ATOM 11467 N N . LEU D 1 88 ? -18.696 11.519 -84.063 1.00 32.10 86 LEU C N 1
ATOM 11468 C CA . LEU D 1 88 ? -17.958 12.764 -84.222 1.00 30.60 86 LEU C CA 1
ATOM 11469 C C . LEU D 1 88 ? -17.610 12.926 -85.694 1.00 30.71 86 LEU C C 1
ATOM 11470 O O . LEU D 1 88 ? -17.249 11.954 -86.359 1.00 30.43 86 LEU C O 1
ATOM 11475 N N . GLN D 1 89 ? -17.698 14.152 -86.198 1.00 31.19 87 GLN C N 1
ATOM 11476 C CA . GLN D 1 89 ? -17.496 14.409 -87.619 1.00 31.42 87 GLN C CA 1
ATOM 11477 C C . GLN D 1 89 ? -16.021 14.701 -87.862 1.00 32.24 87 GLN C C 1
ATOM 11478 O O . GLN D 1 89 ? -15.489 15.697 -87.369 1.00 36.36 87 GLN C O 1
ATOM 11484 N N . VAL D 1 90 ? -15.356 13.826 -88.605 1.00 31.04 88 VAL C N 1
ATOM 11485 C CA . VAL D 1 90 ? -13.983 14.054 -89.031 1.00 31.06 88 VAL C CA 1
ATOM 11486 C C . VAL D 1 90 ? -14.020 14.807 -90.354 1.00 31.58 88 VAL C C 1
ATOM 11487 O O . VAL D 1 90 ? -14.518 14.290 -91.361 1.00 31.66 88 VAL C O 1
ATOM 11491 N N . LEU D 1 91 ? -13.501 16.033 -90.347 1.00 31.97 89 LEU C N 1
ATOM 11492 C CA . LEU D 1 91 ? -13.483 16.892 -91.525 1.00 34.11 89 LEU C CA 1
ATOM 11493 C C . LEU D 1 91 ? -12.065 16.886 -92.082 1.00 36.36 89 LEU C C 1
ATOM 11494 O O . LEU D 1 91 ? -11.159 17.496 -91.505 1.00 41.03 89 LEU C O 1
ATOM 11497 N N . ALA D 1 92 ? -11.880 16.200 -93.204 1.00 32.71 90 ALA C N 1
ATOM 11498 C CA . ALA D 1 92 ? -10.577 16.065 -93.844 1.00 32.89 90 ALA C CA 1
ATOM 11499 C C . ALA D 1 92 ? -10.404 17.195 -94.850 1.00 33.63 90 ALA C C 1
ATOM 11500 O O . ALA D 1 92 ? -11.074 17.220 -95.890 1.00 33.94 90 ALA C O 1
ATOM 11502 N N . ASN D 1 93 ? -9.511 18.129 -94.531 1.00 33.95 91 ASN C N 1
ATOM 11503 C CA . ASN D 1 93 ? -9.166 19.245 -95.399 1.00 34.73 91 ASN C CA 1
ATOM 11504 C C . ASN D 1 93 ? -7.763 19.047 -95.958 1.00 38.95 91 ASN C C 1
ATOM 11505 O O . ASN D 1 93 ? -6.853 18.619 -95.241 1.00 37.63 91 ASN C O 1
ATOM 11510 N N . ALA D 1 94 ? -7.594 19.361 -97.245 1.00 35.64 92 ALA C N 1
ATOM 11511 C CA . ALA D 1 94 ? -6.313 19.135 -97.905 1.00 36.04 92 ALA C CA 1
ATOM 11512 C C . ALA D 1 94 ? -5.236 20.107 -97.444 1.00 36.49 92 ALA C C 1
ATOM 11513 O O . ALA D 1 94 ? -4.048 19.784 -97.546 1.00 36.69 92 ALA C O 1
ATOM 11515 N N . ARG D 1 95 ? -5.615 21.286 -96.942 1.00 36.72 93 ARG C N 1
ATOM 11516 C CA . ARG D 1 95 ? -4.610 22.220 -96.449 1.00 37.18 93 ARG C CA 1
ATOM 11517 C C . ARG D 1 95 ? -3.965 21.721 -95.165 1.00 36.61 93 ARG C C 1
ATOM 11518 O O . ARG D 1 95 ? -2.818 22.079 -94.876 1.00 42.58 93 ARG C O 1
ATOM 11526 N N . PHE D 1 96 ? -4.656 20.872 -94.411 1.00 35.80 94 PHE C N 1
ATOM 11527 C CA . PHE D 1 96 ? -4.142 20.378 -93.145 1.00 35.28 94 PHE C CA 1
ATOM 11528 C C . PHE D 1 96 ? -3.495 19.007 -93.265 1.00 34.94 94 PHE C C 1
ATOM 11529 O O . PHE D 1 96 ? -2.993 18.489 -92.266 1.00 38.11 94 PHE C O 1
ATOM 11537 N N . HIS D 1 97 ? -3.476 18.417 -94.458 1.00 39.28 95 HIS C N 1
ATOM 11538 C CA . HIS D 1 97 ? -2.830 17.124 -94.639 1.00 40.22 95 HIS C CA 1
ATOM 11539 C C . HIS D 1 97 ? -1.311 17.245 -94.606 1.00 49.74 95 HIS C C 1
ATOM 11540 O O . HIS D 1 97 ? -0.712 17.916 -95.452 1.00 58.20 95 HIS C O 1
ATOM 11547 N N . SER D 1 98 ? -0.697 16.591 -93.630 1.00 43.06 96 SER C N 1
ATOM 11548 C CA . SER D 1 98 ? 0.753 16.480 -93.512 1.00 39.65 96 SER C CA 1
ATOM 11549 C C . SER D 1 98 ? 1.061 14.997 -93.699 1.00 43.47 96 SER C C 1
ATOM 11550 O O . SER D 1 98 ? 0.947 14.211 -92.754 1.00 45.60 96 SER C O 1
ATOM 11552 N N . GLY D 1 99 ? 1.436 14.609 -94.913 1.00 55.97 97 GLY C N 1
ATOM 11553 C CA . GLY D 1 99 ? 1.644 13.202 -95.199 1.00 56.80 97 GLY C CA 1
ATOM 11554 C C . GLY D 1 99 ? 2.414 12.991 -96.482 1.00 51.17 97 GLY C C 1
ATOM 11555 O O . GLY D 1 99 ? 2.464 13.863 -97.355 1.00 53.56 97 GLY C O 1
ATOM 11556 N N . ASP D 1 100 ? 3.011 11.800 -96.585 1.00 43.01 98 ASP C N 1
ATOM 11557 C CA . ASP D 1 100 ? 3.827 11.445 -97.740 1.00 42.33 98 ASP C CA 1
ATOM 11558 C C . ASP D 1 100 ? 3.020 10.882 -98.901 1.00 48.41 98 ASP C C 1
ATOM 11559 O O . ASP D 1 100 ? 3.492 10.933 -100.042 1.00 58.17 98 ASP C O 1
ATOM 11562 N N . GLU D 1 101 ? 1.813 10.383 -98.653 1.00 48.27 99 GLU C N 1
ATOM 11563 C CA . GLU D 1 101 ? 0.917 9.995 -99.732 1.00 44.04 99 GLU C CA 1
ATOM 11564 C C . GLU D 1 101 ? -0.030 11.129 -100.100 1.00 37.54 99 GLU C C 1
ATOM 11565 O O . GLU D 1 101 ? -0.381 11.971 -99.269 1.00 36.43 99 GLU C O 1
ATOM 11571 N N . ALA D 1 102 ? -0.431 11.146 -101.369 1.00 45.59 100 ALA C N 1
ATOM 11572 C CA . ALA D 1 102 ? -1.333 12.173 -101.863 1.00 48.52 100 ALA C CA 1
ATOM 11573 C C . ALA D 1 102 ? -2.714 12.022 -101.229 1.00 51.83 100 ALA C C 1
ATOM 11574 O O . ALA D 1 102 ? -3.108 10.945 -100.773 1.00 53.24 100 ALA C O 1
ATOM 11576 N N . PHE D 1 103 ? -3.452 13.134 -101.204 1.00 46.77 101 PHE C N 1
ATOM 11577 C CA . PHE D 1 103 ? -4.779 13.137 -100.598 1.00 40.76 101 PHE C CA 1
ATOM 11578 C C . PHE D 1 103 ? -5.728 12.228 -101.371 1.00 35.43 101 PHE C C 1
ATOM 11579 O O . PHE D 1 103 ? -6.625 11.606 -100.781 1.00 34.77 101 PHE C O 1
ATOM 11587 N N . ASP D 1 104 ? -5.485 12.069 -102.675 1.00 36.07 102 ASP C N 1
ATOM 11588 C CA . ASP D 1 104 ? -6.354 11.244 -103.508 1.00 36.03 102 ASP C CA 1
ATOM 11589 C C . ASP D 1 104 ? -6.105 9.766 -103.244 1.00 38.16 102 ASP C C 1
ATOM 11590 O O . ASP D 1 104 ? -7.045 9.006 -102.980 1.00 37.77 102 ASP C O 1
ATOM 11592 N N . ASN D 1 105 ? -4.846 9.331 -103.333 1.00 45.45 103 ASN C N 1
ATOM 11593 C CA . ASN D 1 105 ? -4.544 7.934 -103.046 1.00 45.33 103 ASN C CA 1
ATOM 11594 C C . ASN D 1 105 ? -4.916 7.584 -101.612 1.00 45.39 103 ASN C C 1
ATOM 11595 O O . ASN D 1 105 ? -5.301 6.443 -101.330 1.00 58.90 103 ASN C O 1
ATOM 11600 N N . LEU D 1 106 ? -4.809 8.550 -100.695 1.00 36.23 104 LEU C N 1
ATOM 11601 C CA . LEU D 1 106 ? -5.108 8.271 -99.296 1.00 33.98 104 LEU C CA 1
ATOM 11602 C C . LEU D 1 106 ? -6.602 8.065 -99.087 1.00 34.77 104 LEU C C 1
ATOM 11603 O O . LEU D 1 106 ? -7.020 7.084 -98.459 1.00 35.08 104 LEU C O 1
ATOM 11608 N N . HIS D 1 107 ? -7.429 8.975 -99.605 1.00 40.69 105 HIS C N 1
ATOM 11609 C CA . HIS D 1 107 ? -8.853 8.879 -99.311 1.00 43.86 105 HIS C CA 1
ATOM 11610 C C . HIS D 1 107 ? -9.596 7.945 -100.257 1.00 51.34 105 HIS C C 1
ATOM 11611 O O . HIS D 1 107 ? -10.766 7.636 -100.004 1.00 57.75 105 HIS C O 1
ATOM 11618 N N . ASP D 1 108 ? -8.951 7.487 -101.333 1.00 45.58 106 ASP C N 1
ATOM 11619 C CA . ASP D 1 108 ? -9.463 6.342 -102.072 1.00 35.73 106 ASP C CA 1
ATOM 11620 C C . ASP D 1 108 ? -9.081 5.033 -101.400 1.00 33.41 106 ASP C C 1
ATOM 11621 O O . ASP D 1 108 ? -9.684 3.995 -101.694 1.00 33.32 106 ASP C O 1
ATOM 11623 N N . ARG D 1 109 ? -8.087 5.070 -100.511 1.00 33.28 107 ARG C N 1
ATOM 11624 C CA . ARG D 1 109 ? -7.665 3.892 -99.764 1.00 34.03 107 ARG C CA 1
ATOM 11625 C C . ARG D 1 109 ? -8.568 3.634 -98.564 1.00 40.82 107 ARG C C 1
ATOM 11626 O O . ARG D 1 109 ? -8.703 2.485 -98.131 1.00 40.61 107 ARG C O 1
ATOM 11632 N N . ILE D 1 110 ? -9.179 4.682 -98.020 1.00 53.19 108 ILE C N 1
ATOM 11633 C CA . ILE D 1 110 ? -10.028 4.595 -96.836 1.00 47.61 108 ILE C CA 1
ATOM 11634 C C . ILE D 1 110 ? -11.484 4.664 -97.279 1.00 43.97 108 ILE C C 1
ATOM 11635 O O . ILE D 1 110 ? -11.946 5.700 -97.769 1.00 44.54 108 ILE C O 1
ATOM 11640 N N . LYS D 1 111 ? -12.211 3.565 -97.112 1.00 35.57 109 LYS C N 1
ATOM 11641 C CA . LYS D 1 111 ? -13.632 3.494 -97.426 1.00 33.13 109 LYS C CA 1
ATOM 11642 C C . LYS D 1 111 ? -14.478 3.301 -96.167 1.00 34.59 109 LYS C C 1
ATOM 11643 O O . LYS D 1 111 ? -13.978 3.256 -95.039 1.00 30.40 109 LYS C O 1
ATOM 11649 N N . ARG D 1 112 ? -15.785 3.192 -96.393 1.00 37.59 110 ARG C N 1
ATOM 11650 C CA . ARG D 1 112 ? -16.766 3.048 -95.325 1.00 35.49 110 ARG C CA 1
ATOM 11651 C C . ARG D 1 112 ? -16.610 1.724 -94.584 1.00 33.69 110 ARG C C 1
ATOM 11652 O O . ARG D 1 112 ? -16.288 0.691 -95.179 1.00 40.19 110 ARG C O 1
ATOM 11658 N N . GLY D 1 113 ? -16.837 1.764 -93.266 1.00 29.90 111 GLY C N 1
ATOM 11659 C CA . GLY D 1 113 ? -16.679 0.608 -92.414 1.00 29.68 111 GLY C CA 1
ATOM 11660 C C . GLY D 1 113 ? -15.320 0.468 -91.764 1.00 29.50 111 GLY C C 1
ATOM 11661 O O . GLY D 1 113 ? -15.192 -0.262 -90.774 1.00 29.32 111 GLY C O 1
ATOM 11662 N N . ASP D 1 114 ? -14.306 1.146 -92.290 1.00 32.75 112 ASP C N 1
ATOM 11663 C CA . ASP D 1 114 ? -12.949 1.005 -91.785 1.00 34.13 112 ASP C CA 1
ATOM 11664 C C . ASP D 1 114 ? -12.790 1.623 -90.402 1.00 32.11 112 ASP C C 1
ATOM 11665 O O . ASP D 1 114 ? -13.411 2.639 -90.082 1.00 36.80 112 ASP C O 1
ATOM 11670 N N . ILE D 1 115 ? -11.953 0.997 -89.579 1.00 29.21 113 ILE C N 1
ATOM 11671 C CA . ILE D 1 115 ? -11.579 1.541 -88.278 1.00 29.01 113 ILE C CA 1
ATOM 11672 C C . ILE D 1 115 ? -10.312 2.361 -88.478 1.00 29.19 113 ILE C C 1
ATOM 11673 O O . ILE D 1 115 ? -9.281 1.829 -88.909 1.00 29.43 113 ILE C O 1
ATOM 11678 N N . ILE D 1 116 ? -10.386 3.651 -88.147 1.00 29.14 114 ILE C N 1
ATOM 11679 C CA . ILE D 1 116 ? -9.307 4.597 -88.396 1.00 32.52 114 ILE C CA 1
ATOM 11680 C C . ILE D 1 116 ? -8.903 5.309 -87.113 1.00 39.79 114 ILE C C 1
ATOM 11681 O O . ILE D 1 116 ? -9.703 5.484 -86.184 1.00 29.01 114 ILE C O 1
ATOM 11686 N N . GLY D 1 117 ? -7.625 5.695 -87.065 1.00 29.48 115 GLY C N 1
ATOM 11687 C CA . GLY D 1 117 ? -7.137 6.673 -86.123 1.00 29.49 115 GLY C CA 1
ATOM 11688 C C . GLY D 1 117 ? -6.951 8.029 -86.785 1.00 29.77 115 GLY C C 1
ATOM 11689 O O . GLY D 1 117 ? -6.783 8.135 -87.998 1.00 30.05 115 GLY C O 1
ATOM 11690 N N . VAL D 1 118 ? -6.986 9.075 -85.965 1.00 29.76 116 VAL C N 1
ATOM 11691 C CA . VAL D 1 118 ? -6.923 10.454 -86.436 1.00 30.07 116 VAL C CA 1
ATOM 11692 C C . VAL D 1 118 ? -6.115 11.284 -85.451 1.00 30.20 116 VAL C C 1
ATOM 11693 O O . VAL D 1 118 ? -6.409 11.296 -84.251 1.00 31.77 116 VAL C O 1
ATOM 11697 N N . ASN D 1 119 ? -5.096 11.974 -85.953 1.00 34.50 117 ASN C N 1
ATOM 11698 C CA . ASN D 1 119 ? -4.407 13.016 -85.203 1.00 32.23 117 ASN C CA 1
ATOM 11699 C C . ASN D 1 119 ? -4.721 14.353 -85.860 1.00 32.46 117 ASN C C 1
ATOM 11700 O O . ASN D 1 119 ? -4.399 14.554 -87.036 1.00 38.77 117 ASN C O 1
ATOM 11702 N N . GLY D 1 120 ? -5.353 15.257 -85.115 1.00 31.22 118 GLY C N 1
ATOM 11703 C CA . GLY D 1 120 ? -5.814 16.490 -85.726 1.00 31.61 118 GLY C CA 1
ATOM 11704 C C . GLY D 1 120 ? -6.169 17.538 -84.695 1.00 31.73 118 GLY C C 1
ATOM 11705 O O . GLY D 1 120 ? -6.018 17.338 -83.488 1.00 31.50 118 GLY C O 1
ATOM 11706 N N . TYR D 1 121 ? -6.661 18.662 -85.198 1.00 32.15 119 TYR C N 1
ATOM 11707 C CA . TYR D 1 121 ? -6.957 19.859 -84.427 1.00 35.86 119 TYR C CA 1
ATOM 11708 C C . TYR D 1 121 ? -8.446 19.947 -84.148 1.00 35.83 119 TYR C C 1
ATOM 11709 O O . TYR D 1 121 ? -9.257 19.821 -85.080 1.00 42.06 119 TYR C O 1
ATOM 11718 N N . PRO D 1 122 ? -8.829 20.136 -82.885 1.00 32.72 120 PRO C N 1
ATOM 11719 C CA . PRO D 1 122 ? -10.243 20.356 -82.558 1.00 32.30 120 PRO C CA 1
ATOM 11720 C C . PRO D 1 122 ? -10.769 21.624 -83.212 1.00 33.22 120 PRO C C 1
ATOM 11721 O O . PRO D 1 122 ? -10.140 22.683 -83.155 1.00 33.45 120 PRO C O 1
ATOM 11725 N N . ALA D 1 123 ? -11.936 21.504 -83.840 1.00 41.09 121 ALA C N 1
ATOM 11726 C CA . ALA D 1 123 ? -12.550 22.626 -84.529 1.00 45.98 121 ALA C CA 1
ATOM 11727 C C . ALA D 1 123 ? -14.062 22.480 -84.491 1.00 51.62 121 ALA C C 1
ATOM 11728 O O . ALA D 1 123 ? -14.596 21.390 -84.283 1.00 58.25 121 ALA C O 1
ATOM 11730 N N . ARG D 1 124 ? -14.753 23.602 -84.673 1.00 43.09 122 ARG C N 1
ATOM 11731 C CA . ARG D 1 124 ? -16.199 23.601 -84.856 1.00 34.97 122 ARG C CA 1
ATOM 11732 C C . ARG D 1 124 ? -16.458 24.348 -86.152 1.00 35.63 122 ARG C C 1
ATOM 11733 O O . ARG D 1 124 ? -16.134 25.535 -86.260 1.00 36.28 122 ARG C O 1
ATOM 11741 N N . SER D 1 125 ? -17.035 23.655 -87.130 1.00 35.52 123 SER C N 1
ATOM 11742 C CA . SER D 1 125 ? -17.146 24.197 -88.474 1.00 37.57 123 SER C CA 1
ATOM 11743 C C . SER D 1 125 ? -18.118 25.373 -88.517 1.00 43.11 123 SER C C 1
ATOM 11744 O O . SER D 1 125 ? -18.784 25.710 -87.534 1.00 48.96 123 SER C O 1
ATOM 11746 N N . LYS D 1 126 ? -18.175 26.012 -89.689 1.00 44.28 124 LYS C N 1
ATOM 11747 C CA . LYS D 1 126 ? -19.130 27.093 -89.903 1.00 49.37 124 LYS C CA 1
ATOM 11748 C C . LYS D 1 126 ? -20.555 26.604 -89.690 1.00 58.94 124 LYS C C 1
ATOM 11749 O O . LYS D 1 126 ? -21.413 27.348 -89.202 1.00 61.02 124 LYS C O 1
ATOM 11753 N N . SER D 1 127 ? -20.822 25.346 -90.045 1.00 68.70 125 SER C N 1
ATOM 11754 C CA . SER D 1 127 ? -22.147 24.769 -89.873 1.00 63.93 125 SER C CA 1
ATOM 11755 C C . SER D 1 127 ? -22.467 24.438 -88.423 1.00 62.81 125 SER C C 1
ATOM 11756 O O . SER D 1 127 ? -23.612 24.083 -88.127 1.00 64.76 125 SER C O 1
ATOM 11759 N N . GLY D 1 128 ? -21.492 24.536 -87.521 1.00 61.60 126 GLY C N 1
ATOM 11760 C CA . GLY D 1 128 ? -21.715 24.268 -86.120 1.00 58.93 126 GLY C CA 1
ATOM 11761 C C . GLY D 1 128 ? -21.402 22.852 -85.692 1.00 56.93 126 GLY C C 1
ATOM 11762 O O . GLY D 1 128 ? -21.328 22.589 -84.485 1.00 63.93 126 GLY C O 1
ATOM 11763 N N . GLU D 1 129 ? -21.216 21.935 -86.637 1.00 40.22 127 GLU C N 1
ATOM 11764 C CA . GLU D 1 129 ? -20.932 20.547 -86.302 1.00 35.50 127 GLU C CA 1
ATOM 11765 C C . GLU D 1 129 ? -19.555 20.453 -85.660 1.00 35.45 127 GLU C C 1
ATOM 11766 O O . GLU D 1 129 ? -18.556 20.870 -86.256 1.00 34.29 127 GLU C O 1
ATOM 11768 N N . LEU D 1 130 ? -19.497 19.902 -84.450 1.00 42.00 128 LEU C N 1
ATOM 11769 C CA . LEU D 1 130 ? -18.218 19.754 -83.773 1.00 41.18 128 LEU C CA 1
ATOM 11770 C C . LEU D 1 130 ? -17.394 18.699 -84.495 1.00 47.58 128 LEU C C 1
ATOM 11771 O O . LEU D 1 130 ? -17.902 17.631 -84.848 1.00 55.41 128 LEU C O 1
ATOM 11776 N N . SER D 1 131 ? -16.117 19.000 -84.712 1.00 44.61 129 SER C N 1
ATOM 11777 C CA . SER D 1 131 ? -15.301 18.207 -85.615 1.00 38.19 129 SER C CA 1
ATOM 11778 C C . SER D 1 131 ? -13.842 18.223 -85.186 1.00 34.12 129 SER C C 1
ATOM 11779 O O . SER D 1 131 ? -13.411 19.051 -84.380 1.00 32.62 129 SER C O 1
ATOM 11782 N N . ILE D 1 132 ? -13.089 17.275 -85.736 1.00 31.58 130 ILE C N 1
ATOM 11783 C CA . ILE D 1 132 ? -11.639 17.225 -85.609 1.00 31.46 130 ILE C CA 1
ATOM 11784 C C . ILE D 1 132 ? -11.057 17.206 -87.016 1.00 31.67 130 ILE C C 1
ATOM 11785 O O . ILE D 1 132 ? -11.544 16.475 -87.885 1.00 34.24 130 ILE C O 1
ATOM 11790 N N . ILE D 1 133 ? -10.040 18.030 -87.249 1.00 32.03 131 ILE C N 1
ATOM 11791 C CA . ILE D 1 133 ? -9.414 18.151 -88.563 1.00 32.36 131 ILE C CA 1
ATOM 11792 C C . ILE D 1 133 ? -8.095 17.384 -88.522 1.00 32.17 131 ILE C C 1
ATOM 11793 O O . ILE D 1 133 ? -7.124 17.875 -87.924 1.00 34.67 131 ILE C O 1
ATOM 11798 N N . PRO D 1 134 ? -8.007 16.209 -89.137 1.00 31.91 132 PRO C N 1
ATOM 11799 C CA . PRO D 1 134 ? -6.774 15.423 -89.052 1.00 31.81 132 PRO C CA 1
ATOM 11800 C C . PRO D 1 134 ? -5.682 15.974 -89.952 1.00 32.40 132 PRO C C 1
ATOM 11801 O O . PRO D 1 134 ? -5.929 16.363 -91.097 1.00 32.78 132 PRO C O 1
ATOM 11805 N N . TYR D 1 135 ? -4.462 16.015 -89.417 1.00 37.29 133 TYR C N 1
ATOM 11806 C CA . TYR D 1 135 ? -3.293 16.193 -90.265 1.00 37.04 133 TYR C CA 1
ATOM 11807 C C . TYR D 1 135 ? -2.748 14.860 -90.755 1.00 38.37 133 TYR C C 1
ATOM 11808 O O . TYR D 1 135 ? -1.934 14.838 -91.684 1.00 41.12 133 TYR C O 1
ATOM 11817 N N . GLU D 1 136 ? -3.182 13.759 -90.148 1.00 34.99 134 GLU C N 1
ATOM 11818 C CA . GLU D 1 136 ? -2.813 12.421 -90.579 1.00 38.50 134 GLU C CA 1
ATOM 11819 C C . GLU D 1 136 ? -3.950 11.484 -90.208 1.00 37.07 134 GLU C C 1
ATOM 11820 O O . GLU D 1 136 ? -4.594 11.656 -89.168 1.00 41.58 134 GLU C O 1
ATOM 11826 N N . ILE D 1 137 ? -4.206 10.508 -91.072 1.00 35.39 135 ILE C N 1
ATOM 11827 C CA . ILE D 1 137 ? -5.225 9.497 -90.832 1.00 27.02 135 ILE C CA 1
ATOM 11828 C C . ILE D 1 137 ? -4.573 8.139 -91.020 1.00 26.80 135 ILE C C 1
ATOM 11829 O O . ILE D 1 137 ? -3.969 7.877 -92.065 1.00 30.32 135 ILE C O 1
ATOM 11834 N N . ILE D 1 138 ? -4.690 7.279 -90.015 1.00 26.71 136 ILE C N 1
ATOM 11835 C CA . ILE D 1 138 ? -4.079 5.958 -90.042 1.00 26.54 136 ILE C CA 1
ATOM 11836 C C . ILE D 1 138 ? -5.192 4.925 -90.042 1.00 26.88 136 ILE C C 1
ATOM 11837 O O . ILE D 1 138 ? -5.988 4.860 -89.097 1.00 26.99 136 ILE C O 1
ATOM 11839 N N . GLN D 1 139 ? -5.248 4.120 -91.098 1.00 27.07 137 GLN C N 1
ATOM 11840 C CA . GLN D 1 139 ? -6.288 3.108 -91.223 1.00 27.45 137 GLN C CA 1
ATOM 11841 C C . GLN D 1 139 ? -5.869 1.925 -90.364 1.00 27.24 137 GLN C C 1
ATOM 11842 O O . GLN D 1 139 ? -4.949 1.182 -90.720 1.00 27.08 137 GLN C O 1
ATOM 11848 N N . LEU D 1 140 ? -6.548 1.744 -89.233 1.00 27.26 138 LEU C N 1
ATOM 11849 C CA . LEU D 1 140 ? -6.126 0.721 -88.285 1.00 27.07 138 LEU C CA 1
ATOM 11850 C C . LEU D 1 140 ? -6.623 -0.653 -88.696 1.00 27.35 138 LEU C C 1
ATOM 11851 O O . LEU D 1 140 ? -5.908 -1.648 -88.537 1.00 27.23 138 LEU C O 1
ATOM 11856 N N . THR D 1 141 ? -7.844 -0.729 -89.221 1.00 27.78 139 THR C N 1
ATOM 11857 C CA . THR D 1 141 ? -8.313 -1.970 -89.793 1.00 28.12 139 THR C CA 1
ATOM 11858 C C . THR D 1 141 ? -9.196 -1.633 -90.985 1.00 28.63 139 THR C C 1
ATOM 11859 O O . THR D 1 141 ? -10.079 -0.767 -90.872 1.00 28.83 139 THR C O 1
ATOM 11863 N N . PRO D 1 142 ? -8.989 -2.281 -92.124 1.00 28.90 140 PRO C N 1
ATOM 11864 C CA . PRO D 1 142 ? -9.949 -2.160 -93.221 1.00 29.52 140 PRO C CA 1
ATOM 11865 C C . PRO D 1 142 ? -11.155 -3.051 -92.980 1.00 33.61 140 PRO C C 1
ATOM 11866 O O . PRO D 1 142 ? -11.068 -4.108 -92.352 1.00 29.87 140 PRO C O 1
ATOM 11870 N N . CYS D 1 143 ? -12.298 -2.602 -93.483 1.00 36.00 141 CYS C N 1
ATOM 11871 C CA . CYS D 1 143 ? -13.515 -3.405 -93.475 1.00 35.99 141 CYS C CA 1
ATOM 11872 C C . CYS D 1 143 ? -13.589 -4.056 -94.847 1.00 37.56 141 CYS C C 1
ATOM 11873 O O . CYS D 1 143 ? -13.932 -3.408 -95.838 1.00 43.55 141 CYS C O 1
ATOM 11876 N N . LEU D 1 144 ? -13.263 -5.347 -94.898 1.00 32.24 142 LEU C N 1
ATOM 11877 C CA . LEU D 1 144 ? -13.087 -6.032 -96.170 1.00 32.23 142 LEU C CA 1
ATOM 11878 C C . LEU D 1 144 ? -14.408 -6.392 -96.829 1.00 33.13 142 LEU C C 1
ATOM 11879 O O . LEU D 1 144 ? -14.406 -6.834 -97.982 1.00 33.70 142 LEU C O 1
ATOM 11884 N N . HIS D 1 145 ? -15.524 -6.190 -96.144 1.00 38.86 143 HIS C N 1
ATOM 11885 C CA . HIS D 1 145 ? -16.844 -6.481 -96.672 1.00 37.68 143 HIS C CA 1
ATOM 11886 C C . HIS D 1 145 ? -17.598 -5.175 -96.894 1.00 38.33 143 HIS C C 1
ATOM 11887 O O . HIS D 1 145 ? -17.121 -4.085 -96.567 1.00 40.51 143 HIS C O 1
ATOM 11894 N N . MET D 1 146 ? -18.794 -5.298 -97.455 1.00 43.51 144 MET C N 1
ATOM 11895 C CA . MET D 1 146 ? -19.626 -4.150 -97.785 1.00 42.84 144 MET C CA 1
ATOM 11896 C C . MET D 1 146 ? -20.711 -4.006 -96.726 1.00 38.20 144 MET C C 1
ATOM 11897 O O . MET D 1 146 ? -21.510 -4.926 -96.520 1.00 37.69 144 MET C O 1
ATOM 11902 N N . LEU D 1 147 ? -20.735 -2.856 -96.056 1.00 35.59 145 LEU C N 1
ATOM 11903 C CA . LEU D 1 147 ? -21.769 -2.641 -95.062 1.00 35.67 145 LEU C CA 1
ATOM 11904 C C . LEU D 1 147 ? -23.092 -2.324 -95.750 1.00 36.75 145 LEU C C 1
ATOM 11905 O O . LEU D 1 147 ? -23.112 -1.729 -96.830 1.00 37.31 145 LEU C O 1
ATOM 11910 N N . PRO D 1 148 ? -24.211 -2.727 -95.155 1.00 54.18 146 PRO C N 1
ATOM 11911 C CA . PRO D 1 148 ? -25.505 -2.462 -95.791 1.00 58.91 146 PRO C CA 1
ATOM 11912 C C . PRO D 1 148 ? -25.794 -0.970 -95.799 1.00 61.21 146 PRO C C 1
ATOM 11913 O O . PRO D 1 148 ? -25.392 -0.236 -94.890 1.00 60.55 146 PRO C O 1
ATOM 11917 N N . HIS D 1 149 ? -26.463 -0.519 -96.858 1.00 62.36 147 HIS C N 1
ATOM 11918 C CA . HIS D 1 149 ? -26.861 0.877 -96.949 1.00 66.89 147 HIS C CA 1
ATOM 11919 C C . HIS D 1 149 ? -27.638 1.270 -95.700 1.00 70.89 147 HIS C C 1
ATOM 11920 O O . HIS D 1 149 ? -28.553 0.561 -95.274 1.00 70.28 147 HIS C O 1
ATOM 11922 N N . THR D 1 150 ? -27.254 2.403 -95.105 1.00 79.71 148 THR C N 1
ATOM 11923 C CA . THR D 1 150 ? -27.701 2.731 -93.754 1.00 81.71 148 THR C CA 1
ATOM 11924 C C . THR D 1 150 ? -29.207 2.942 -93.647 1.00 86.95 148 THR C C 1
ATOM 11925 O O . THR D 1 150 ? -29.745 2.884 -92.536 1.00 90.18 148 THR C O 1
ATOM 11929 N N . HIS D 1 151 ? -29.903 3.189 -94.760 1.00 84.79 149 HIS C N 1
ATOM 11930 C CA . HIS D 1 151 ? -31.343 3.427 -94.677 1.00 82.62 149 HIS C CA 1
ATOM 11931 C C . HIS D 1 151 ? -32.115 2.138 -94.413 1.00 77.73 149 HIS C C 1
ATOM 11932 O O . HIS D 1 151 ? -32.998 2.107 -93.548 1.00 80.92 149 HIS C O 1
ATOM 11939 N N . PHE D 1 152 ? -31.819 1.070 -95.156 1.00 62.06 150 PHE C N 1
ATOM 11940 C CA . PHE D 1 152 ? -32.383 -0.233 -94.826 1.00 57.71 150 PHE C CA 1
ATOM 11941 C C . PHE D 1 152 ? -31.880 -0.625 -93.444 1.00 58.66 150 PHE C C 1
ATOM 11942 O O . PHE D 1 152 ? -32.644 -0.636 -92.473 1.00 51.28 150 PHE C O 1
ATOM 11950 N N . GLY D 1 153 ? -30.590 -0.944 -93.358 1.00 74.58 151 GLY C N 1
ATOM 11951 C CA . GLY D 1 153 ? -29.862 -1.003 -92.103 1.00 78.54 151 GLY C CA 1
ATOM 11952 C C . GLY D 1 153 ? -30.300 -2.020 -91.070 1.00 83.19 151 GLY C C 1
ATOM 11953 O O . GLY D 1 153 ? -30.747 -1.647 -89.982 1.00 87.95 151 GLY C O 1
ATOM 11954 N N . LEU D 1 154 ? -30.154 -3.304 -91.380 1.00 58.83 152 LEU C N 1
ATOM 11955 C CA . LEU D 1 154 ? -30.405 -4.348 -90.393 1.00 42.29 152 LEU C CA 1
ATOM 11956 C C . LEU D 1 154 ? -29.587 -5.595 -90.708 1.00 38.01 152 LEU C C 1
ATOM 11957 O O . LEU D 1 154 ? -28.485 -5.769 -90.187 1.00 37.06 152 LEU C O 1
ATOM 11959 N N . ASN D 1 156 ? -33.610 -6.334 -91.568 1.00 75.05 154 ASN C N 1
ATOM 11960 C CA . ASN D 1 156 ? -33.816 -7.771 -91.622 1.00 71.57 154 ASN C CA 1
ATOM 11961 C C . ASN D 1 156 ? -33.775 -8.393 -90.244 1.00 71.59 154 ASN C C 1
ATOM 11962 O O . ASN D 1 156 ? -33.571 -7.715 -89.250 1.00 73.87 154 ASN C O 1
ATOM 11964 N N . GLN D 1 157 ? -34.004 -9.693 -90.197 1.00 56.20 155 GLN C N 1
ATOM 11965 C CA . GLN D 1 157 ? -33.963 -10.460 -88.960 1.00 52.19 155 GLN C CA 1
ATOM 11966 C C . GLN D 1 157 ? -33.246 -11.776 -89.232 1.00 48.54 155 GLN C C 1
ATOM 11967 O O . GLN D 1 157 ? -33.213 -12.250 -90.370 1.00 54.30 155 GLN C O 1
ATOM 11969 N N . GLU D 1 158 ? -32.654 -12.346 -88.183 1.00 46.70 156 GLU C N 1
ATOM 11970 C CA . GLU D 1 158 ? -31.848 -13.581 -88.237 1.00 48.47 156 GLU C CA 1
ATOM 11971 C C . GLU D 1 158 ? -30.612 -13.457 -89.130 1.00 51.48 156 GLU C C 1
ATOM 11972 O O . GLU D 1 158 ? -30.191 -14.411 -89.765 1.00 53.31 156 GLU C O 1
ATOM 11974 N N . THR D 1 159 ? -30.051 -12.253 -89.136 1.00 46.99 157 THR C N 1
ATOM 11975 C CA . THR D 1 159 ? -28.855 -11.853 -89.843 1.00 43.28 157 THR C CA 1
ATOM 11976 C C . THR D 1 159 ? -28.340 -10.996 -88.722 1.00 36.78 157 THR C C 1
ATOM 11977 O O . THR D 1 159 ? -27.157 -10.772 -88.567 1.00 40.89 157 THR C O 1
ATOM 11979 N N . ARG D 1 160 ? -29.297 -10.500 -87.949 1.00 36.52 158 ARG C N 1
ATOM 11980 C CA . ARG D 1 160 ? -29.052 -9.756 -86.730 1.00 45.06 158 ARG C CA 1
ATOM 11981 C C . ARG D 1 160 ? -28.689 -10.715 -85.614 1.00 49.89 158 ARG C C 1
ATOM 11982 O O . ARG D 1 160 ? -27.876 -10.403 -84.759 1.00 43.66 158 ARG C O 1
ATOM 11990 N N . TYR D 1 161 ? -29.350 -11.865 -85.592 1.00 67.07 159 TYR C N 1
ATOM 11991 C CA . TYR D 1 161 ? -29.095 -12.869 -84.571 1.00 70.53 159 TYR C CA 1
ATOM 11992 C C . TYR D 1 161 ? -27.842 -13.696 -84.849 1.00 66.81 159 TYR C C 1
ATOM 11993 O O . TYR D 1 161 ? -27.003 -13.854 -83.968 1.00 67.41 159 TYR C O 1
ATOM 12002 N N . ARG D 1 162 ? -27.702 -14.230 -86.058 1.00 63.11 160 ARG C N 1
ATOM 12003 C CA . ARG D 1 162 ? -26.504 -15.014 -86.345 1.00 54.95 160 ARG C CA 1
ATOM 12004 C C . ARG D 1 162 ? -25.242 -14.159 -86.289 1.00 53.57 160 ARG C C 1
ATOM 12005 O O . ARG D 1 162 ? -24.291 -14.487 -85.570 1.00 57.60 160 ARG C O 1
ATOM 12010 N N . MET D 1 163 ? -25.210 -13.059 -87.041 1.00 51.91 161 MET C N 1
ATOM 12011 C CA . MET D 1 163 ? -24.093 -12.117 -87.000 1.00 44.19 161 MET C CA 1
ATOM 12012 C C . MET D 1 163 ? -24.534 -10.942 -86.136 1.00 42.45 161 MET C C 1
ATOM 12013 O O . MET D 1 163 ? -25.233 -10.040 -86.606 1.00 48.92 161 MET C O 1
ATOM 12018 N N . ARG D 1 164 ? -24.114 -10.950 -84.870 1.00 32.81 162 ARG C N 1
ATOM 12019 C CA . ARG D 1 164 ? -24.539 -9.905 -83.946 1.00 32.54 162 ARG C CA 1
ATOM 12020 C C . ARG D 1 164 ? -23.661 -8.666 -84.044 1.00 32.17 162 ARG C C 1
ATOM 12021 O O . ARG D 1 164 ? -24.134 -7.554 -83.777 1.00 32.21 162 ARG C O 1
ATOM 12029 N N . TYR D 1 165 ? -22.391 -8.836 -84.423 1.00 31.83 163 TYR C N 1
ATOM 12030 C CA . TYR D 1 165 ? -21.494 -7.692 -84.545 1.00 31.47 163 TYR C CA 1
ATOM 12031 C C . TYR D 1 165 ? -22.029 -6.697 -85.565 1.00 31.98 163 TYR C C 1
ATOM 12032 O O . TYR D 1 165 ? -21.956 -5.479 -85.358 1.00 31.83 163 TYR C O 1
ATOM 12041 N N . LEU D 1 166 ? -22.585 -7.202 -86.667 1.00 32.64 164 LEU C N 1
ATOM 12042 C CA . LEU D 1 166 ? -23.130 -6.319 -87.690 1.00 33.23 164 LEU C CA 1
ATOM 12043 C C . LEU D 1 166 ? -24.376 -5.607 -87.184 1.00 33.57 164 LEU C C 1
ATOM 12044 O O . LEU D 1 166 ? -24.631 -4.458 -87.556 1.00 33.82 164 LEU C O 1
ATOM 12049 N N . ASP D 1 167 ? -25.182 -6.285 -86.363 1.00 33.62 165 ASP C N 1
ATOM 12050 C CA . ASP D 1 167 ? -26.286 -5.609 -85.689 1.00 36.90 165 ASP C CA 1
ATOM 12051 C C . ASP D 1 167 ? -25.777 -4.454 -84.836 1.00 33.70 165 ASP C C 1
ATOM 12052 O O . ASP D 1 167 ? -26.295 -3.335 -84.914 1.00 33.86 165 ASP C O 1
ATOM 12057 N N . LEU D 1 168 ? -24.757 -4.709 -84.008 1.00 32.51 166 LEU C N 1
ATOM 12058 C CA . LEU D 1 168 ? -24.211 -3.649 -83.165 1.00 32.00 166 LEU C CA 1
ATOM 12059 C C . LEU D 1 168 ? -23.613 -2.513 -83.988 1.00 32.05 166 LEU C C 1
ATOM 12060 O O . LEU D 1 168 ? -23.586 -1.366 -83.529 1.00 33.73 166 LEU C O 1
ATOM 12065 N N . ILE D 1 169 ? -23.125 -2.803 -85.196 1.00 32.63 167 ILE C N 1
ATOM 12066 C CA . ILE D 1 169 ? -22.636 -1.732 -86.060 1.00 36.28 167 ILE C CA 1
ATOM 12067 C C . ILE D 1 169 ? -23.803 -0.927 -86.619 1.00 46.96 167 ILE C C 1
ATOM 12068 O O . ILE D 1 169 ? -23.833 0.306 -86.528 1.00 50.30 167 ILE C O 1
ATOM 12073 N N . MET D 1 170 ? -24.782 -1.617 -87.207 1.00 53.53 168 MET C N 1
ATOM 12074 C CA . MET D 1 170 ? -25.879 -0.945 -87.896 1.00 57.34 168 MET C CA 1
ATOM 12075 C C . MET D 1 170 ? -26.946 -0.435 -86.934 1.00 63.96 168 MET C C 1
ATOM 12076 O O . MET D 1 170 ? -27.561 0.603 -87.196 1.00 61.81 168 MET C O 1
ATOM 12081 N N . ASN D 1 171 ? -27.189 -1.147 -85.830 1.00 70.93 169 ASN C N 1
ATOM 12082 C CA . ASN D 1 171 ? -28.226 -0.794 -84.863 1.00 74.71 169 ASN C CA 1
ATOM 12083 C C . ASN D 1 171 ? -27.534 -0.547 -83.527 1.00 77.36 169 ASN C C 1
ATOM 12084 O O . ASN D 1 171 ? -27.565 -1.404 -82.632 1.00 82.10 169 ASN C O 1
ATOM 12089 N N . PRO D 1 172 ? -26.908 0.619 -83.354 1.00 79.83 170 PRO C N 1
ATOM 12090 C CA . PRO D 1 172 ? -26.132 0.869 -82.128 1.00 75.72 170 PRO C CA 1
ATOM 12091 C C . PRO D 1 172 ? -26.967 0.913 -80.858 1.00 76.66 170 PRO C C 1
ATOM 12092 O O . PRO D 1 172 ? -26.394 0.848 -79.763 1.00 78.31 170 PRO C O 1
ATOM 12096 N N . ASP D 1 173 ? -28.291 1.025 -80.962 1.00 74.61 171 ASP C N 1
ATOM 12097 C CA . ASP D 1 173 ? -29.128 1.175 -79.777 1.00 70.62 171 ASP C CA 1
ATOM 12098 C C . ASP D 1 173 ? -29.343 -0.128 -79.014 1.00 64.98 171 ASP C C 1
ATOM 12099 O O . ASP D 1 173 ? -29.587 -0.085 -77.800 1.00 65.50 171 ASP C O 1
ATOM 12104 N N . VAL D 1 174 ? -29.202 -1.280 -79.677 1.00 64.59 172 VAL C N 1
ATOM 12105 C CA . VAL D 1 174 ? -29.405 -2.561 -79.000 1.00 60.64 172 VAL C CA 1
ATOM 12106 C C . VAL D 1 174 ? -28.472 -2.721 -77.809 1.00 56.33 172 VAL C C 1
ATOM 12107 O O . VAL D 1 174 ? -28.821 -3.397 -76.832 1.00 61.46 172 VAL C O 1
ATOM 12111 N N . LYS D 1 175 ? -27.288 -2.095 -77.854 1.00 39.47 173 LYS C N 1
ATOM 12112 C CA . LYS D 1 175 ? -26.361 -2.180 -76.729 1.00 33.12 173 LYS C CA 1
ATOM 12113 C C . LYS D 1 175 ? -27.043 -1.811 -75.420 1.00 31.01 173 LYS C C 1
ATOM 12114 O O . LYS D 1 175 ? -26.799 -2.444 -74.384 1.00 30.62 173 LYS C O 1
ATOM 12120 N N . ASN D 1 176 ? -27.920 -0.803 -75.452 1.00 31.44 174 ASN C N 1
ATOM 12121 C CA . ASN D 1 176 ? -28.547 -0.354 -74.215 1.00 31.44 174 ASN C CA 1
ATOM 12122 C C . ASN D 1 176 ? -29.357 -1.473 -73.574 1.00 31.44 174 ASN C C 1
ATOM 12123 O O . ASN D 1 176 ? -29.297 -1.664 -72.351 1.00 31.11 174 ASN C O 1
ATOM 12128 N N . ARG D 1 177 ? -30.044 -2.280 -74.395 1.00 31.80 175 ARG C N 1
ATOM 12129 C CA . ARG D 1 177 ? -30.794 -3.413 -73.859 1.00 31.81 175 ARG C CA 1
ATOM 12130 C C . ARG D 1 177 ? -29.891 -4.283 -73.004 1.00 31.16 175 ARG C C 1
ATOM 12131 O O . ARG D 1 177 ? -30.294 -4.761 -71.937 1.00 30.99 175 ARG C O 1
ATOM 12136 N N . PHE D 1 178 ? -28.663 -4.501 -73.463 1.00 30.84 176 PHE C N 1
ATOM 12137 C CA . PHE D 1 178 ? -27.732 -5.325 -72.712 1.00 30.30 176 PHE C CA 1
ATOM 12138 C C . PHE D 1 178 ? -27.155 -4.561 -71.527 1.00 30.31 176 PHE C C 1
ATOM 12139 O O . PHE D 1 178 ? -27.013 -5.126 -70.435 1.00 36.15 176 PHE C O 1
ATOM 12147 N N . VAL D 1 179 ? -26.854 -3.268 -71.714 1.00 30.02 177 VAL C N 1
ATOM 12148 C CA . VAL D 1 179 ? -26.347 -2.456 -70.608 1.00 29.78 177 VAL C CA 1
ATOM 12149 C C . VAL D 1 179 ? -27.304 -2.516 -69.429 1.00 29.86 177 VAL C C 1
ATOM 12150 O O . VAL D 1 179 ? -26.898 -2.778 -68.289 1.00 29.57 177 VAL C O 1
ATOM 12154 N N . THR D 1 180 ? -28.600 -2.349 -69.703 1.00 43.22 178 THR C N 1
ATOM 12155 C CA . THR D 1 180 ? -29.590 -2.423 -68.636 1.00 38.98 178 THR C CA 1
ATOM 12156 C C . THR D 1 180 ? -29.520 -3.771 -67.942 1.00 36.44 178 THR C C 1
ATOM 12157 O O . THR D 1 180 ? -29.491 -3.840 -66.705 1.00 33.77 178 THR C O 1
ATOM 12161 N N . ARG D 1 181 ? -29.400 -4.848 -68.728 1.00 30.04 179 ARG C N 1
ATOM 12162 C CA . ARG D 1 181 ? -29.270 -6.181 -68.155 1.00 29.77 179 ARG C CA 1
ATOM 12163 C C . ARG D 1 181 ? -28.128 -6.213 -67.155 1.00 29.33 179 ARG C C 1
ATOM 12164 O O . ARG D 1 181 ? -28.293 -6.671 -66.017 1.00 29.47 179 ARG C O 1
ATOM 12170 N N . SER D 1 182 ? -26.978 -5.655 -67.539 1.00 29.18 180 SER C N 1
ATOM 12171 C CA . SER D 1 182 ? -25.854 -5.614 -66.616 1.00 29.63 180 SER C CA 1
ATOM 12172 C C . SER D 1 182 ? -26.218 -4.796 -65.388 1.00 28.89 180 SER C C 1
ATOM 12173 O O . SER D 1 182 ? -26.121 -5.280 -64.252 1.00 28.74 180 SER C O 1
ATOM 12176 N N . ARG D 1 183 ? -26.721 -3.574 -65.605 1.00 29.15 181 ARG C N 1
ATOM 12177 C CA . ARG D 1 183 ? -27.141 -2.746 -64.481 1.00 29.27 181 ARG C CA 1
ATOM 12178 C C . ARG D 1 183 ? -28.221 -3.438 -63.672 1.00 29.32 181 ARG C C 1
ATOM 12179 O O . ARG D 1 183 ? -28.368 -3.173 -62.472 1.00 29.31 181 ARG C O 1
ATOM 12184 N N . MET D 1 184 ? -28.979 -4.335 -64.306 1.00 29.40 182 MET C N 1
ATOM 12185 C CA . MET D 1 184 ? -29.958 -5.113 -63.563 1.00 29.42 182 MET C CA 1
ATOM 12186 C C . MET D 1 184 ? -29.264 -6.081 -62.617 1.00 29.07 182 MET C C 1
ATOM 12187 O O . MET D 1 184 ? -29.511 -6.066 -61.404 1.00 29.02 182 MET C O 1
ATOM 12192 N N . ILE D 1 185 ? -28.356 -6.903 -63.151 1.00 28.86 183 ILE C N 1
ATOM 12193 C CA . ILE D 1 185 ? -27.680 -7.893 -62.318 1.00 28.59 183 ILE C CA 1
ATOM 12194 C C . ILE D 1 185 ? -26.890 -7.208 -61.214 1.00 28.51 183 ILE C C 1
ATOM 12195 O O . ILE D 1 185 ? -26.949 -7.616 -60.045 1.00 28.44 183 ILE C O 1
ATOM 12200 N N . SER D 1 186 ? -26.186 -6.123 -61.555 1.00 28.55 184 SER C N 1
ATOM 12201 C CA . SER D 1 186 ? -25.505 -5.326 -60.540 1.00 28.56 184 SER C CA 1
ATOM 12202 C C . SER D 1 186 ? -26.464 -4.973 -59.414 1.00 28.72 184 SER C C 1
ATOM 12203 O O . SER D 1 186 ? -26.177 -5.224 -58.237 1.00 28.69 184 SER C O 1
ATOM 12206 N N . PHE D 1 187 ? -27.652 -4.475 -59.772 1.00 28.92 185 PHE C N 1
ATOM 12207 C CA . PHE D 1 187 ? -28.652 -4.155 -58.761 1.00 29.10 185 PHE C CA 1
ATOM 12208 C C . PHE D 1 187 ? -28.927 -5.373 -57.893 1.00 32.70 185 PHE C C 1
ATOM 12209 O O . PHE D 1 187 ? -28.802 -5.315 -56.663 1.00 37.33 185 PHE C O 1
ATOM 12217 N N . LEU D 1 188 ? -29.250 -6.504 -58.528 1.00 28.81 186 LEU C N 1
ATOM 12218 C CA . LEU D 1 188 ? -29.511 -7.721 -57.772 1.00 28.66 186 LEU C CA 1
ATOM 12219 C C . LEU D 1 188 ? -28.318 -8.068 -56.900 1.00 28.51 186 LEU C C 1
ATOM 12220 O O . LEU D 1 188 ? -28.475 -8.375 -55.711 1.00 28.50 186 LEU C O 1
ATOM 12222 N N . ARG D 1 189 ? -27.109 -7.952 -57.459 1.00 28.43 187 ARG C N 1
ATOM 12223 C CA . ARG D 1 189 ? -25.919 -8.266 -56.681 1.00 28.36 187 ARG C CA 1
ATOM 12224 C C . ARG D 1 189 ? -25.802 -7.322 -55.500 1.00 28.54 187 ARG C C 1
ATOM 12225 O O . ARG D 1 189 ? -25.464 -7.741 -54.390 1.00 28.58 187 ARG C O 1
ATOM 12233 N N . ARG D 1 190 ? -26.099 -6.044 -55.720 1.00 28.71 188 ARG C N 1
ATOM 12234 C CA . ARG D 1 190 ? -26.056 -5.073 -54.643 1.00 29.42 188 ARG C CA 1
ATOM 12235 C C . ARG D 1 190 ? -27.203 -5.258 -53.661 1.00 34.28 188 ARG C C 1
ATOM 12236 O O . ARG D 1 190 ? -27.102 -4.800 -52.518 1.00 36.49 188 ARG C O 1
ATOM 12244 N N . TYR D 1 191 ? -28.284 -5.924 -54.075 1.00 44.20 189 TYR C N 1
ATOM 12245 C CA . TYR D 1 191 ? -29.424 -6.110 -53.183 1.00 35.80 189 TYR C CA 1
ATOM 12246 C C . TYR D 1 191 ? -29.188 -7.241 -52.184 1.00 28.89 189 TYR C C 1
ATOM 12247 O O . TYR D 1 191 ? -29.236 -7.026 -50.968 1.00 29.04 189 TYR C O 1
ATOM 12256 N N . LEU D 1 192 ? -28.945 -8.458 -52.682 1.00 28.66 190 LEU C N 1
ATOM 12257 C CA . LEU D 1 192 ? -28.692 -9.582 -51.784 1.00 28.57 190 LEU C CA 1
ATOM 12258 C C . LEU D 1 192 ? -27.427 -9.359 -50.963 1.00 31.07 190 LEU C C 1
ATOM 12259 O O . LEU D 1 192 ? -27.408 -9.618 -49.754 1.00 35.03 190 LEU C O 1
ATOM 12262 N N . ASP D 1 193 ? -26.401 -8.865 -51.647 1.00 28.72 191 ASP C N 1
ATOM 12263 C CA . ASP D 1 193 ? -25.127 -8.496 -51.038 1.00 28.91 191 ASP C CA 1
ATOM 12264 C C . ASP D 1 193 ? -25.331 -7.323 -50.072 1.00 33.83 191 ASP C C 1
ATOM 12265 O O . ASP D 1 193 ? -24.525 -7.101 -49.180 1.00 30.02 191 ASP C O 1
ATOM 12270 N N . ASN D 1 194 ? -26.414 -6.561 -50.279 1.00 45.65 192 ASN C N 1
ATOM 12271 C CA . ASN D 1 194 ? -26.851 -5.442 -49.430 1.00 54.18 192 ASN C CA 1
ATOM 12272 C C . ASN D 1 194 ? -27.203 -5.971 -48.037 1.00 58.71 192 ASN C C 1
ATOM 12273 O O . ASN D 1 194 ? -26.982 -5.306 -47.033 1.00 66.16 192 ASN C O 1
ATOM 12274 N N . LEU D 1 195 ? -27.797 -7.167 -48.013 1.00 49.20 193 LEU C N 1
ATOM 12275 C CA . LEU D 1 195 ? -28.134 -7.940 -46.826 1.00 42.53 193 LEU C CA 1
ATOM 12276 C C . LEU D 1 195 ? -26.934 -8.851 -46.480 1.00 45.81 193 LEU C C 1
ATOM 12277 O O . LEU D 1 195 ? -25.796 -8.587 -46.859 1.00 51.37 193 LEU C O 1
ATOM 12282 N N . GLY D 1 196 ? -27.175 -9.935 -45.765 1.00 37.97 194 GLY C N 1
ATOM 12283 C CA . GLY D 1 196 ? -26.086 -10.808 -45.360 1.00 33.53 194 GLY C CA 1
ATOM 12284 C C . GLY D 1 196 ? -25.696 -11.903 -46.333 1.00 33.76 194 GLY C C 1
ATOM 12285 O O . GLY D 1 196 ? -24.934 -12.794 -45.977 1.00 39.33 194 GLY C O 1
ATOM 12286 N N . PHE D 1 197 ? -26.209 -11.852 -47.556 1.00 40.30 195 PHE C N 1
ATOM 12287 C CA . PHE D 1 197 ? -25.975 -12.933 -48.503 1.00 42.41 195 PHE C CA 1
ATOM 12288 C C . PHE D 1 197 ? -24.518 -13.019 -48.955 1.00 38.85 195 PHE C C 1
ATOM 12289 O O . PHE D 1 197 ? -23.761 -12.046 -48.928 1.00 43.81 195 PHE C O 1
ATOM 12297 N N . LEU D 1 198 ? -24.147 -14.226 -49.385 1.00 28.85 196 LEU C N 1
ATOM 12298 C CA . LEU D 1 198 ? -22.812 -14.549 -49.878 1.00 28.81 196 LEU C CA 1
ATOM 12299 C C . LEU D 1 198 ? -22.933 -15.171 -51.262 1.00 28.55 196 LEU C C 1
ATOM 12300 O O . LEU D 1 198 ? -23.517 -16.250 -51.404 1.00 28.44 196 LEU C O 1
ATOM 12305 N N . GLU D 1 199 ? -22.389 -14.503 -52.278 1.00 28.50 197 GLU C N 1
ATOM 12306 C CA . GLU D 1 199 ? -22.399 -15.077 -53.618 1.00 32.37 197 GLU C CA 1
ATOM 12307 C C . GLU D 1 199 ? -21.411 -16.237 -53.676 1.00 33.87 197 GLU C C 1
ATOM 12308 O O . GLU D 1 199 ? -20.228 -16.069 -53.360 1.00 37.58 197 GLU C O 1
ATOM 12314 N N . VAL D 1 200 ? -21.891 -17.413 -54.079 1.00 28.33 198 VAL C N 1
ATOM 12315 C CA . VAL D 1 200 ? -21.079 -18.618 -54.156 1.00 28.46 198 VAL C CA 1
ATOM 12316 C C . VAL D 1 200 ? -21.187 -19.201 -55.562 1.00 28.34 198 VAL C C 1
ATOM 12317 O O . VAL D 1 200 ? -21.876 -18.665 -56.431 1.00 28.18 198 VAL C O 1
ATOM 12321 N N . GLU D 1 201 ? -20.498 -20.322 -55.773 1.00 28.48 199 GLU C N 1
ATOM 12322 C CA . GLU D 1 201 ? -20.484 -21.000 -57.060 1.00 28.46 199 GLU C CA 1
ATOM 12323 C C . GLU D 1 201 ? -20.484 -22.505 -56.836 1.00 28.62 199 GLU C C 1
ATOM 12324 O O . GLU D 1 201 ? -19.799 -23.008 -55.941 1.00 28.83 199 GLU C O 1
ATOM 12330 N N . THR D 1 202 ? -21.255 -23.211 -57.650 1.00 32.96 200 THR C N 1
ATOM 12331 C CA . THR D 1 202 ? -21.511 -24.637 -57.521 1.00 30.21 200 THR C CA 1
ATOM 12332 C C . THR D 1 202 ? -21.188 -25.338 -58.830 1.00 29.87 200 THR C C 1
ATOM 12333 O O . THR D 1 202 ? -21.123 -24.696 -59.883 1.00 28.97 200 THR C O 1
ATOM 12337 N N . PRO D 1 203 ? -20.965 -26.654 -58.803 1.00 29.10 201 PRO C N 1
ATOM 12338 C CA . PRO D 1 203 ? -20.566 -27.347 -60.036 1.00 29.29 201 PRO C CA 1
ATOM 12339 C C . PRO D 1 203 ? -21.679 -27.338 -61.074 1.00 29.67 201 PRO C C 1
ATOM 12340 O O . PRO D 1 203 ? -22.843 -27.602 -60.762 1.00 30.24 201 PRO C O 1
ATOM 12344 N N . MET D 1 204 ? -21.311 -27.029 -62.317 1.00 34.07 202 MET C N 1
ATOM 12345 C CA . MET D 1 204 ? -22.232 -27.124 -63.441 1.00 29.79 202 MET C CA 1
ATOM 12346 C C . MET D 1 204 ? -22.249 -28.515 -64.057 1.00 29.70 202 MET C C 1
ATOM 12347 O O . MET D 1 204 ? -22.939 -28.727 -65.059 1.00 29.87 202 MET C O 1
ATOM 12352 N N . MET D 1 205 ? -21.500 -29.457 -63.488 1.00 29.88 203 MET C N 1
ATOM 12353 C CA . MET D 1 205 ? -21.478 -30.840 -63.945 1.00 30.27 203 MET C CA 1
ATOM 12354 C C . MET D 1 205 ? -21.729 -31.743 -62.750 1.00 35.33 203 MET C C 1
ATOM 12355 O O . MET D 1 205 ? -20.976 -31.708 -61.770 1.00 39.13 203 MET C O 1
ATOM 12360 N N . ASN D 1 206 ? -22.782 -32.548 -62.834 1.00 30.47 204 ASN C N 1
ATOM 12361 C CA . ASN D 1 206 ? -23.181 -33.445 -61.764 1.00 30.53 204 ASN C CA 1
ATOM 12362 C C . ASN D 1 206 ? -23.408 -34.835 -62.339 1.00 30.97 204 ASN C C 1
ATOM 12363 O O . ASN D 1 206 ? -23.588 -35.006 -63.547 1.00 31.19 204 ASN C O 1
ATOM 12365 N N . LEU D 1 207 ? -23.391 -35.837 -61.459 1.00 31.13 205 LEU C N 1
ATOM 12366 C CA . LEU D 1 207 ? -23.729 -37.185 -61.901 1.00 35.50 205 LEU C CA 1
ATOM 12367 C C . LEU D 1 207 ? -25.219 -37.305 -62.198 1.00 42.47 205 LEU C C 1
ATOM 12368 O O . LEU D 1 207 ? -25.610 -37.964 -63.167 1.00 48.98 205 LEU C O 1
ATOM 12370 N N . ILE D 1 208 ? -26.061 -36.695 -61.365 1.00 47.09 206 ILE C N 1
ATOM 12371 C CA . ILE D 1 208 ? -27.507 -36.656 -61.569 1.00 40.45 206 ILE C CA 1
ATOM 12372 C C . ILE D 1 208 ? -27.960 -35.204 -61.430 1.00 45.27 206 ILE C C 1
ATOM 12373 O O . ILE D 1 208 ? -27.901 -34.632 -60.334 1.00 51.08 206 ILE C O 1
ATOM 12375 N N . ALA D 1 209 ? -28.421 -34.619 -62.534 1.00 42.87 207 ALA C N 1
ATOM 12376 C CA . ALA D 1 209 ? -28.862 -33.229 -62.594 1.00 42.67 207 ALA C CA 1
ATOM 12377 C C . ALA D 1 209 ? -30.239 -33.075 -61.952 1.00 43.27 207 ALA C C 1
ATOM 12378 O O . ALA D 1 209 ? -31.243 -33.538 -62.503 1.00 45.18 207 ALA C O 1
ATOM 12380 N N . GLY D 1 210 ? -30.280 -32.495 -60.748 1.00 49.94 208 GLY C N 1
ATOM 12381 C CA . GLY D 1 210 ? -31.532 -32.227 -60.075 1.00 49.21 208 GLY C CA 1
ATOM 12382 C C . GLY D 1 210 ? -31.696 -30.758 -59.728 1.00 47.21 208 GLY C C 1
ATOM 12383 O O . GLY D 1 210 ? -30.740 -29.982 -59.729 1.00 47.96 208 GLY C O 1
ATOM 12384 N N . GLY D 1 211 ? -32.949 -30.379 -59.452 1.00 29.28 209 GLY C N 1
ATOM 12385 C CA . GLY D 1 211 ? -33.258 -29.046 -58.961 1.00 29.01 209 GLY C CA 1
ATOM 12386 C C . GLY D 1 211 ? -34.468 -28.379 -59.591 1.00 29.14 209 GLY C C 1
ATOM 12387 O O . GLY D 1 211 ? -34.929 -27.340 -59.108 1.00 29.13 209 GLY C O 1
ATOM 12388 N N . ALA D 1 212 ? -34.986 -28.956 -60.670 1.00 29.50 210 ALA C N 1
ATOM 12389 C CA . ALA D 1 212 ? -36.131 -28.401 -61.382 1.00 29.75 210 ALA C CA 1
ATOM 12390 C C . ALA D 1 212 ? -36.785 -29.522 -62.182 1.00 32.26 210 ALA C C 1
ATOM 12391 O O . ALA D 1 212 ? -36.430 -30.697 -62.042 1.00 30.27 210 ALA C O 1
ATOM 12393 N N . THR D 1 213 ? -37.737 -29.157 -63.030 1.00 39.05 211 THR C N 1
ATOM 12394 C CA . THR D 1 213 ? -38.454 -30.109 -63.873 1.00 39.25 211 THR C CA 1
ATOM 12395 C C . THR D 1 213 ? -38.130 -29.778 -65.327 1.00 44.50 211 THR C C 1
ATOM 12396 O O . THR D 1 213 ? -38.772 -28.926 -65.942 1.00 46.19 211 THR C O 1
ATOM 12398 N N . ALA D 1 214 ? -37.120 -30.451 -65.868 1.00 42.69 212 ALA C N 1
ATOM 12399 C CA . ALA D 1 214 ? -36.773 -30.310 -67.276 1.00 46.31 212 ALA C CA 1
ATOM 12400 C C . ALA D 1 214 ? -35.920 -31.507 -67.682 1.00 48.73 212 ALA C C 1
ATOM 12401 O O . ALA D 1 214 ? -35.696 -32.432 -66.896 1.00 54.98 212 ALA C O 1
ATOM 12403 N N . LYS D 1 215 ? -35.430 -31.471 -68.935 1.00 38.43 213 LYS C N 1
ATOM 12404 C CA . LYS D 1 215 ? -34.567 -32.468 -69.559 1.00 37.03 213 LYS C CA 1
ATOM 12405 C C . LYS D 1 215 ? -33.130 -31.976 -69.572 1.00 35.36 213 LYS C C 1
ATOM 12406 O O . LYS D 1 215 ? -32.883 -30.820 -69.947 1.00 40.13 213 LYS C O 1
ATOM 12412 N N . PRO D 1 216 ? -32.167 -32.801 -69.167 1.00 32.47 214 PRO C N 1
ATOM 12413 C CA . PRO D 1 216 ? -30.785 -32.319 -69.057 1.00 32.13 214 PRO C CA 1
ATOM 12414 C C . PRO D 1 216 ? -29.908 -32.666 -70.251 1.00 35.69 214 PRO C C 1
ATOM 12415 O O . PRO D 1 216 ? -30.300 -33.455 -71.116 1.00 33.08 214 PRO C O 1
ATOM 12419 N N . PHE D 1 217 ? -28.720 -32.065 -70.303 1.00 36.95 215 PHE C N 1
ATOM 12420 C CA . PHE D 1 217 ? -27.699 -32.411 -71.282 1.00 36.12 215 PHE C CA 1
ATOM 12421 C C . PHE D 1 217 ? -26.782 -33.482 -70.707 1.00 43.16 215 PHE C C 1
ATOM 12422 O O . PHE D 1 217 ? -26.413 -33.427 -69.531 1.00 56.61 215 PHE C O 1
ATOM 12430 N N . ILE D 1 218 ? -26.414 -34.455 -71.537 1.00 37.08 216 ILE C N 1
ATOM 12431 C CA . ILE D 1 218 ? -25.479 -35.505 -71.149 1.00 34.20 216 ILE C CA 1
ATOM 12432 C C . ILE D 1 218 ? -24.181 -35.309 -71.919 1.00 33.29 216 ILE C C 1
ATOM 12433 O O . ILE D 1 218 ? -24.188 -35.250 -73.154 1.00 33.66 216 ILE C O 1
ATOM 12437 N N . THR D 1 219 ? -23.070 -35.215 -71.191 1.00 38.09 217 THR C N 1
ATOM 12438 C CA . THR D 1 219 ? -21.740 -35.119 -71.777 1.00 39.01 217 THR C CA 1
ATOM 12439 C C . THR D 1 219 ? -20.846 -36.150 -71.100 1.00 42.75 217 THR C C 1
ATOM 12440 O O . THR D 1 219 ? -21.207 -36.728 -70.076 1.00 46.45 217 THR C O 1
ATOM 12444 N N . HIS D 1 220 ? -19.671 -36.396 -71.675 1.00 43.01 218 HIS C N 1
ATOM 12445 C CA . HIS D 1 220 ? -18.759 -37.401 -71.145 1.00 45.29 218 HIS C CA 1
ATOM 12446 C C . HIS D 1 220 ? -17.455 -36.756 -70.693 1.00 50.18 218 HIS C C 1
ATOM 12447 O O . HIS D 1 220 ? -16.895 -35.908 -71.395 1.00 49.30 218 HIS C O 1
ATOM 12454 N N . HIS D 1 221 ? -16.973 -37.165 -69.519 1.00 62.60 219 HIS C N 1
ATOM 12455 C CA . HIS D 1 221 ? -15.672 -36.749 -69.009 1.00 59.14 219 HIS C CA 1
ATOM 12456 C C . HIS D 1 221 ? -14.740 -37.954 -69.060 1.00 54.70 219 HIS C C 1
ATOM 12457 O O . HIS D 1 221 ? -14.987 -38.966 -68.390 1.00 55.05 219 HIS C O 1
ATOM 12464 N N . ASN D 1 222 ? -13.772 -37.888 -69.963 1.00 51.16 220 ASN C N 1
ATOM 12465 C CA . ASN D 1 222 ? -12.826 -38.967 -70.214 1.00 46.61 220 ASN C CA 1
ATOM 12466 C C . ASN D 1 222 ? -11.862 -39.383 -69.110 1.00 44.71 220 ASN C C 1
ATOM 12467 O O . ASN D 1 222 ? -11.636 -40.566 -68.895 1.00 35.55 220 ASN C O 1
ATOM 12472 N N . ASP D 1 223 ? -11.300 -38.421 -68.398 1.00 63.47 221 ASP C N 1
ATOM 12473 C CA . ASP D 1 223 ? -10.336 -38.760 -67.367 1.00 74.19 221 ASP C CA 1
ATOM 12474 C C . ASP D 1 223 ? -10.964 -39.622 -66.292 1.00 72.68 221 ASP C C 1
ATOM 12475 O O . ASP D 1 223 ? -10.364 -40.589 -65.839 1.00 73.79 221 ASP C O 1
ATOM 12477 N N . LEU D 1 224 ? -12.172 -39.274 -65.879 1.00 60.07 222 LEU C N 1
ATOM 12478 C CA . LEU D 1 224 ? -12.861 -40.060 -64.881 1.00 51.66 222 LEU C CA 1
ATOM 12479 C C . LEU D 1 224 ? -13.599 -41.169 -65.608 1.00 46.19 222 LEU C C 1
ATOM 12480 O O . LEU D 1 224 ? -14.165 -42.063 -64.996 1.00 40.30 222 LEU C O 1
ATOM 12482 N N . ASP D 1 225 ? -13.597 -41.103 -66.931 1.00 56.81 223 ASP C N 1
ATOM 12483 C CA . ASP D 1 225 ? -14.260 -42.149 -67.701 1.00 59.05 223 ASP C CA 1
ATOM 12484 C C . ASP D 1 225 ? -15.697 -42.343 -67.220 1.00 58.05 223 ASP C C 1
ATOM 12485 O O . ASP D 1 225 ? -16.117 -43.441 -66.853 1.00 58.67 223 ASP C O 1
ATOM 12487 N N . MET D 1 226 ? -16.458 -41.249 -67.241 1.00 61.07 224 MET C N 1
ATOM 12488 C CA . MET D 1 226 ? -17.823 -41.298 -66.736 1.00 65.16 224 MET C CA 1
ATOM 12489 C C . MET D 1 226 ? -18.717 -40.373 -67.547 1.00 62.59 224 MET C C 1
ATOM 12490 O O . MET D 1 226 ? -18.259 -39.402 -68.157 1.00 63.77 224 MET C O 1
ATOM 12495 N N . ASP D 1 227 ? -20.008 -40.694 -67.542 1.00 59.60 225 ASP C N 1
ATOM 12496 C CA . ASP D 1 227 ? -21.022 -39.846 -68.146 1.00 55.29 225 ASP C CA 1
ATOM 12497 C C . ASP D 1 227 ? -21.575 -38.906 -67.082 1.00 45.15 225 ASP C C 1
ATOM 12498 O O . ASP D 1 227 ? -21.924 -39.342 -65.980 1.00 42.56 225 ASP C O 1
ATOM 12503 N N . LEU D 1 228 ? -21.652 -37.621 -67.415 1.00 40.93 226 LEU C N 1
ATOM 12504 C CA . LEU D 1 228 ? -22.119 -36.597 -66.497 1.00 36.73 226 LEU C CA 1
ATOM 12505 C C . LEU D 1 228 ? -23.276 -35.822 -67.111 1.00 38.41 226 LEU C C 1
ATOM 12506 O O . LEU D 1 228 ? -23.407 -35.727 -68.337 1.00 40.90 226 LEU C O 1
ATOM 12509 N N . TYR D 1 229 ? -24.114 -35.270 -66.239 1.00 32.56 227 TYR C N 1
ATOM 12510 C CA . TYR D 1 229 ? -25.234 -34.426 -66.630 1.00 31.59 227 TYR C CA 1
ATOM 12511 C C . TYR D 1 229 ? -24.903 -32.967 -66.350 1.00 31.12 227 TYR C C 1
ATOM 12512 O O . TYR D 1 229 ? -24.408 -32.635 -65.268 1.00 30.82 227 TYR C O 1
ATOM 12521 N N . LEU D 1 230 ? -25.174 -32.102 -67.324 1.00 31.12 228 LEU C N 1
ATOM 12522 C CA . LEU D 1 230 ? -25.055 -30.670 -67.096 1.00 30.71 228 LEU C CA 1
ATOM 12523 C C . LEU D 1 230 ? -26.141 -30.208 -66.134 1.00 30.43 228 LEU C C 1
ATOM 12524 O O . LEU D 1 230 ? -27.262 -30.724 -66.147 1.00 30.59 228 LEU C O 1
ATOM 12529 N N . ARG D 1 231 ? -25.802 -29.237 -65.289 1.00 30.03 229 ARG C N 1
ATOM 12530 C CA . ARG D 1 231 ? -26.716 -28.810 -64.237 1.00 32.12 229 ARG C CA 1
ATOM 12531 C C . ARG D 1 231 ? -27.978 -28.197 -64.836 1.00 38.65 229 ARG C C 1
ATOM 12532 O O . ARG D 1 231 ? -27.919 -27.418 -65.794 1.00 41.87 229 ARG C O 1
ATOM 12540 N N . VAL D 1 232 ? -29.131 -28.613 -64.308 1.00 34.18 230 VAL C N 1
ATOM 12541 C CA . VAL D 1 232 ? -30.407 -28.007 -64.673 1.00 29.94 230 VAL C CA 1
ATOM 12542 C C . VAL D 1 232 ? -30.883 -27.001 -63.628 1.00 29.58 230 VAL C C 1
ATOM 12543 O O . VAL D 1 232 ? -31.799 -26.212 -63.915 1.00 29.64 230 VAL C O 1
ATOM 12547 N N . ALA D 1 233 ? -30.269 -26.980 -62.439 1.00 32.15 231 ALA C N 1
ATOM 12548 C CA . ALA D 1 233 ? -30.576 -26.010 -61.391 1.00 30.21 231 ALA C CA 1
ATOM 12549 C C . ALA D 1 233 ? -29.523 -26.083 -60.291 1.00 30.27 231 ALA C C 1
ATOM 12550 O O . ALA D 1 233 ? -29.012 -27.169 -59.993 1.00 32.53 231 ALA C O 1
ATOM 12552 N N . PRO D 1 234 ? -29.160 -24.956 -59.675 1.00 33.26 232 PRO C N 1
ATOM 12553 C CA . PRO D 1 234 ? -28.219 -24.981 -58.548 1.00 36.98 232 PRO C CA 1
ATOM 12554 C C . PRO D 1 234 ? -28.819 -25.404 -57.214 1.00 47.83 232 PRO C C 1
ATOM 12555 O O . PRO D 1 234 ? -28.145 -25.256 -56.191 1.00 61.62 232 PRO C O 1
ATOM 12559 N N . GLU D 1 235 ? -30.044 -25.936 -57.185 1.00 39.94 233 GLU C N 1
ATOM 12560 C CA . GLU D 1 235 ? -30.759 -26.120 -55.922 1.00 37.18 233 GLU C CA 1
ATOM 12561 C C . GLU D 1 235 ? -30.034 -27.083 -54.988 1.00 28.25 233 GLU C C 1
ATOM 12562 O O . GLU D 1 235 ? -29.634 -26.710 -53.876 1.00 28.16 233 GLU C O 1
ATOM 12568 N N . LEU D 1 236 ? -29.881 -28.339 -55.422 1.00 31.92 234 LEU C N 1
ATOM 12569 C CA . LEU D 1 236 ? -29.417 -29.397 -54.531 1.00 36.90 234 LEU C CA 1
ATOM 12570 C C . LEU D 1 236 ? -28.096 -29.038 -53.863 1.00 37.45 234 LEU C C 1
ATOM 12571 O O . LEU D 1 236 ? -27.891 -29.332 -52.680 1.00 39.61 234 LEU C O 1
ATOM 12573 N N . TYR D 1 237 ? -27.185 -28.409 -54.605 1.00 37.85 235 TYR C N 1
ATOM 12574 C CA . TYR D 1 237 ? -25.895 -28.030 -54.039 1.00 31.57 235 TYR C CA 1
ATOM 12575 C C . TYR D 1 237 ? -26.034 -26.904 -53.014 1.00 35.38 235 TYR C C 1
ATOM 12576 O O . TYR D 1 237 ? -25.516 -27.001 -51.891 1.00 38.44 235 TYR C O 1
ATOM 12585 N N . LEU D 1 238 ? -26.734 -25.825 -53.384 1.00 32.00 236 LEU C N 1
ATOM 12586 C CA . LEU D 1 238 ? -26.901 -24.691 -52.475 1.00 28.21 236 LEU C CA 1
ATOM 12587 C C . LEU D 1 238 ? -27.559 -25.100 -51.165 1.00 29.41 236 LEU C C 1
ATOM 12588 O O . LEU D 1 238 ? -27.185 -24.602 -50.094 1.00 31.02 236 LEU C O 1
ATOM 12593 N N . LYS D 1 239 ? -28.538 -26.007 -51.221 1.00 28.14 237 LYS C N 1
ATOM 12594 C CA . LYS D 1 239 ? -29.174 -26.448 -49.983 1.00 28.12 237 LYS C CA 1
ATOM 12595 C C . LYS D 1 239 ? -28.177 -27.170 -49.083 1.00 28.34 237 LYS C C 1
ATOM 12596 O O . LYS D 1 239 ? -28.211 -27.015 -47.854 1.00 28.39 237 LYS C O 1
ATOM 12602 N N . MET D 1 240 ? -27.272 -27.953 -49.677 1.00 28.54 238 MET C N 1
ATOM 12603 C CA . MET D 1 240 ? -26.196 -28.553 -48.896 1.00 28.84 238 MET C CA 1
ATOM 12604 C C . MET D 1 240 ? -25.312 -27.481 -48.277 1.00 28.96 238 MET C C 1
ATOM 12605 O O . MET D 1 240 ? -24.827 -27.645 -47.151 1.00 29.20 238 MET C O 1
ATOM 12610 N N . LEU D 1 241 ? -25.074 -26.381 -49.001 1.00 28.83 239 LEU C N 1
ATOM 12611 C CA . LEU D 1 241 ? -24.338 -25.275 -48.394 1.00 28.95 239 LEU C CA 1
ATOM 12612 C C . LEU D 1 241 ? -25.088 -24.686 -47.206 1.00 28.90 239 LEU C C 1
ATOM 12613 O O . LEU D 1 241 ? -24.463 -24.236 -46.238 1.00 29.15 239 LEU C O 1
ATOM 12618 N N . VAL D 1 242 ? -26.422 -24.673 -47.258 1.00 33.58 240 VAL C N 1
ATOM 12619 C CA . VAL D 1 242 ? -27.194 -24.183 -46.119 1.00 36.28 240 VAL C CA 1
ATOM 12620 C C . VAL D 1 242 ? -27.094 -25.150 -44.944 1.00 35.11 240 VAL C C 1
ATOM 12621 O O . VAL D 1 242 ? -27.064 -24.732 -43.780 1.00 45.39 240 VAL C O 1
ATOM 12625 N N . VAL D 1 243 ? -27.047 -26.456 -45.227 1.00 28.83 241 VAL C N 1
ATOM 12626 C CA . VAL D 1 243 ? -26.874 -27.449 -44.167 1.00 29.08 241 VAL C CA 1
ATOM 12627 C C . VAL D 1 243 ? -25.600 -27.183 -43.375 1.00 29.52 241 VAL C C 1
ATOM 12628 O O . VAL D 1 243 ? -25.587 -27.283 -42.141 1.00 29.75 241 VAL C O 1
ATOM 12632 N N . GLY D 1 244 ? -24.517 -26.826 -44.062 1.00 38.37 242 GLY C N 1
ATOM 12633 C CA . GLY D 1 244 ? -23.227 -26.689 -43.423 1.00 39.77 242 GLY C CA 1
ATOM 12634 C C . GLY D 1 244 ? -23.009 -25.425 -42.625 1.00 47.08 242 GLY C C 1
ATOM 12635 O O . GLY D 1 244 ? -21.875 -25.136 -42.237 1.00 55.84 242 GLY C O 1
ATOM 12636 N N . GLY D 1 245 ? -24.061 -24.660 -42.352 1.00 37.58 243 GLY C N 1
ATOM 12637 C CA . GLY D 1 245 ? -23.954 -23.502 -41.492 1.00 31.91 243 GLY C CA 1
ATOM 12638 C C . GLY D 1 245 ? -23.946 -22.168 -42.199 1.00 30.03 243 GLY C C 1
ATOM 12639 O O . GLY D 1 245 ? -23.915 -21.133 -41.523 1.00 33.94 243 GLY C O 1
ATOM 12640 N N . ILE D 1 246 ? -23.972 -22.151 -43.529 1.00 29.71 244 ILE C N 1
ATOM 12641 C CA . ILE D 1 246 ? -24.090 -20.899 -44.268 1.00 32.49 244 ILE C CA 1
ATOM 12642 C C . ILE D 1 246 ? -25.571 -20.540 -44.314 1.00 33.99 244 ILE C C 1
ATOM 12643 O O . ILE D 1 246 ? -26.367 -21.220 -44.966 1.00 31.40 244 ILE C O 1
ATOM 12648 N N . ASP D 1 247 ? -25.942 -19.464 -43.621 1.00 43.24 245 ASP C N 1
ATOM 12649 C CA . ASP D 1 247 ? -27.352 -19.151 -43.433 1.00 43.18 245 ASP C CA 1
ATOM 12650 C C . ASP D 1 247 ? -27.961 -18.482 -44.656 1.00 41.35 245 ASP C C 1
ATOM 12651 O O . ASP D 1 247 ? -29.152 -18.665 -44.927 1.00 50.83 245 ASP C O 1
ATOM 12654 N N . ARG D 1 248 ? -27.171 -17.714 -45.402 1.00 32.54 246 ARG C N 1
ATOM 12655 C CA . ARG D 1 248 ? -27.656 -16.997 -46.576 1.00 28.53 246 ARG C CA 1
ATOM 12656 C C . ARG D 1 248 ? -26.732 -17.292 -47.747 1.00 28.47 246 ARG C C 1
ATOM 12657 O O . ARG D 1 248 ? -25.576 -16.855 -47.760 1.00 33.69 246 ARG C O 1
ATOM 12665 N N . VAL D 1 249 ? -27.245 -18.029 -48.730 1.00 28.26 247 VAL C N 1
ATOM 12666 C CA . VAL D 1 249 ? -26.466 -18.450 -49.887 1.00 28.22 247 VAL C CA 1
ATOM 12667 C C . VAL D 1 249 ? -27.062 -17.785 -51.119 1.00 28.06 247 VAL C C 1
ATOM 12668 O O . VAL D 1 249 ? -28.279 -17.595 -51.214 1.00 31.45 247 VAL C O 1
ATOM 12672 N N . TYR D 1 250 ? -26.201 -17.450 -52.078 1.00 28.07 248 TYR C N 1
ATOM 12673 C CA . TYR D 1 250 ? -26.637 -16.702 -53.246 1.00 27.98 248 TYR C CA 1
ATOM 12674 C C . TYR D 1 250 ? -25.792 -17.111 -54.446 1.00 27.97 248 TYR C C 1
ATOM 12675 O O . TYR D 1 250 ? -24.568 -17.206 -54.338 1.00 37.13 248 TYR C O 1
ATOM 12684 N N . GLU D 1 251 ? -26.448 -17.369 -55.578 1.00 27.91 249 GLU C N 1
ATOM 12685 C CA . GLU D 1 251 ? -25.749 -17.786 -56.790 1.00 27.92 249 GLU C CA 1
ATOM 12686 C C . GLU D 1 251 ? -26.461 -17.264 -58.033 1.00 35.93 249 GLU C C 1
ATOM 12687 O O . GLU D 1 251 ? -27.621 -17.613 -58.273 1.00 27.95 249 GLU C O 1
ATOM 12691 N N . ILE D 1 252 ? -25.772 -16.437 -58.821 1.00 27.93 250 ILE C N 1
ATOM 12692 C CA . ILE D 1 252 ? -26.187 -16.099 -60.184 1.00 27.99 250 ILE C CA 1
ATOM 12693 C C . ILE D 1 252 ? -25.301 -16.845 -61.169 1.00 28.02 250 ILE C C 1
ATOM 12694 O O . ILE D 1 252 ? -24.070 -16.735 -61.114 1.00 27.98 250 ILE C O 1
ATOM 12699 N N . GLY D 1 253 ? -25.919 -17.600 -62.072 1.00 28.14 251 GLY C N 1
ATOM 12700 C CA . GLY D 1 253 ? -25.137 -18.333 -63.052 1.00 28.22 251 GLY C CA 1
ATOM 12701 C C . GLY D 1 253 ? -26.030 -19.017 -64.061 1.00 28.43 251 GLY C C 1
ATOM 12702 O O . GLY D 1 253 ? -27.248 -19.114 -63.884 1.00 29.93 251 GLY C O 1
ATOM 12703 N N . ARG D 1 254 ? -25.398 -19.497 -65.129 1.00 28.56 252 ARG C N 1
ATOM 12704 C CA . ARG D 1 254 ? -26.147 -20.071 -66.235 1.00 28.85 252 ARG C CA 1
ATOM 12705 C C . ARG D 1 254 ? -26.644 -21.471 -65.887 1.00 28.98 252 ARG C C 1
ATOM 12706 O O . ARG D 1 254 ? -26.122 -22.148 -64.997 1.00 28.86 252 ARG C O 1
ATOM 12711 N N . VAL D 1 255 ? -27.673 -21.894 -66.612 1.00 40.52 253 VAL C N 1
ATOM 12712 C CA . VAL D 1 255 ? -28.378 -23.143 -66.364 1.00 36.00 253 VAL C CA 1
ATOM 12713 C C . VAL D 1 255 ? -28.712 -23.761 -67.716 1.00 34.32 253 VAL C C 1
ATOM 12714 O O . VAL D 1 255 ? -29.047 -23.050 -68.673 1.00 36.07 253 VAL C O 1
ATOM 12718 N N . PHE D 1 256 ? -28.611 -25.088 -67.791 1.00 30.07 254 PHE C N 1
ATOM 12719 C CA . PHE D 1 256 ? -28.653 -25.829 -69.046 1.00 30.53 254 PHE C CA 1
ATOM 12720 C C . PHE D 1 256 ? -29.876 -26.735 -69.057 1.00 40.08 254 PHE C C 1
ATOM 12721 O O . PHE D 1 256 ? -29.983 -27.652 -68.235 1.00 33.61 254 PHE C O 1
ATOM 12729 N N . ARG D 1 257 ? -30.795 -26.474 -69.984 1.00 31.26 255 ARG C N 1
ATOM 12730 C CA . ARG D 1 257 ? -31.999 -27.275 -70.143 1.00 31.68 255 ARG C CA 1
ATOM 12731 C C . ARG D 1 257 ? -32.122 -27.669 -71.608 1.00 32.31 255 ARG C C 1
ATOM 12732 O O . ARG D 1 257 ? -31.911 -26.844 -72.502 1.00 32.45 255 ARG C O 1
ATOM 12740 N N . ASN D 1 258 ? -32.466 -28.932 -71.848 1.00 32.71 256 ASN C N 1
ATOM 12741 C CA . ASN D 1 258 ? -32.379 -29.534 -73.172 1.00 35.63 256 ASN C CA 1
ATOM 12742 C C . ASN D 1 258 ? -33.627 -29.315 -74.016 1.00 35.36 256 ASN C C 1
ATOM 12743 O O . ASN D 1 258 ? -33.730 -29.882 -75.108 1.00 34.63 256 ASN C O 1
ATOM 12748 N N . GLU D 1 259 ? -34.562 -28.492 -73.547 1.00 45.23 257 GLU C N 1
ATOM 12749 C CA . GLU D 1 259 ? -35.829 -28.294 -74.236 1.00 53.88 257 GLU C CA 1
ATOM 12750 C C . GLU D 1 259 ? -35.622 -27.505 -75.530 1.00 52.66 257 GLU C C 1
ATOM 12751 O O . GLU D 1 259 ? -34.500 -27.187 -75.933 1.00 54.86 257 GLU C O 1
ATOM 12757 N N . GLY D 1 260 ? -36.745 -27.183 -76.194 1.00 42.83 258 GLY C N 1
ATOM 12758 C CA . GLY D 1 260 ? -36.694 -26.512 -77.475 1.00 40.05 258 GLY C CA 1
ATOM 12759 C C . GLY D 1 260 ? -36.657 -24.997 -77.379 1.00 37.71 258 GLY C C 1
ATOM 12760 O O . GLY D 1 260 ? -36.921 -24.401 -76.337 1.00 36.32 258 GLY C O 1
ATOM 12761 N N . ILE D 1 261 ? -36.330 -24.379 -78.510 1.00 46.69 259 ILE C N 1
ATOM 12762 C CA . ILE D 1 261 ? -36.181 -22.931 -78.590 1.00 44.00 259 ILE C CA 1
ATOM 12763 C C . ILE D 1 261 ? -37.538 -22.280 -78.813 1.00 43.97 259 ILE C C 1
ATOM 12764 O O . ILE D 1 261 ? -38.401 -22.823 -79.512 1.00 53.01 259 ILE C O 1
ATOM 12767 N N . ASP D 1 262 ? -37.722 -21.104 -78.222 1.00 36.21 260 ASP C N 1
ATOM 12768 C CA . ASP D 1 262 ? -38.960 -20.343 -78.330 1.00 36.74 260 ASP C CA 1
ATOM 12769 C C . ASP D 1 262 ? -38.607 -18.861 -78.316 1.00 47.39 260 ASP C C 1
ATOM 12770 O O . ASP D 1 262 ? -37.433 -18.482 -78.365 1.00 42.99 260 ASP C O 1
ATOM 12775 N N . GLN D 1 263 ? -39.635 -18.014 -78.262 1.00 55.40 261 GLN C N 1
ATOM 12776 C CA . GLN D 1 263 ? -39.411 -16.597 -78.008 1.00 60.99 261 GLN C CA 1
ATOM 12777 C C . GLN D 1 263 ? -39.107 -16.340 -76.539 1.00 60.01 261 GLN C C 1
ATOM 12778 O O . GLN D 1 263 ? -38.472 -15.333 -76.209 1.00 65.99 261 GLN C O 1
ATOM 12784 N N . THR D 1 264 ? -39.579 -17.214 -75.650 1.00 41.83 262 THR C N 1
ATOM 12785 C CA . THR D 1 264 ? -39.285 -17.130 -74.226 1.00 34.64 262 THR C CA 1
ATOM 12786 C C . THR D 1 264 ? -38.299 -18.197 -73.760 1.00 34.06 262 THR C C 1
ATOM 12787 O O . THR D 1 264 ? -38.048 -18.304 -72.555 1.00 33.43 262 THR C O 1
ATOM 12791 N N . HIS D 1 265 ? -37.738 -18.993 -74.672 1.00 39.35 263 HIS C N 1
ATOM 12792 C CA . HIS D 1 265 ? -36.864 -20.095 -74.288 1.00 40.96 263 HIS C CA 1
ATOM 12793 C C . HIS D 1 265 ? -35.571 -20.113 -75.094 1.00 38.82 263 HIS C C 1
ATOM 12794 O O . HIS D 1 265 ? -35.572 -19.881 -76.307 1.00 39.11 263 HIS C O 1
ATOM 12801 N N . ASN D 1 266 ? -34.468 -20.393 -74.394 1.00 43.93 264 ASN C N 1
ATOM 12802 C CA . ASN D 1 266 ? -33.147 -20.674 -74.945 1.00 48.17 264 ASN C CA 1
ATOM 12803 C C . ASN D 1 266 ? -32.570 -21.775 -74.064 1.00 57.31 264 ASN C C 1
ATOM 12804 O O . ASN D 1 266 ? -32.687 -21.695 -72.832 1.00 67.33 264 ASN C O 1
ATOM 12809 N N . PRO D 1 267 ? -31.917 -22.785 -74.647 1.00 48.91 265 PRO C N 1
ATOM 12810 C CA . PRO D 1 267 ? -31.485 -23.942 -73.836 1.00 43.85 265 PRO C CA 1
ATOM 12811 C C . PRO D 1 267 ? -30.608 -23.582 -72.649 1.00 39.64 265 PRO C C 1
ATOM 12812 O O . PRO D 1 267 ? -30.645 -24.282 -71.629 1.00 44.81 265 PRO C O 1
ATOM 12816 N N . GLU D 1 268 ? -29.831 -22.509 -72.747 1.00 36.75 266 GLU C N 1
ATOM 12817 C CA . GLU D 1 268 ? -28.943 -22.058 -71.683 1.00 36.29 266 GLU C CA 1
ATOM 12818 C C . GLU D 1 268 ? -29.376 -20.659 -71.273 1.00 38.19 266 GLU C C 1
ATOM 12819 O O . GLU D 1 268 ? -29.362 -19.739 -72.098 1.00 30.75 266 GLU C O 1
ATOM 12825 N N . PHE D 1 269 ? -29.764 -20.495 -70.010 1.00 42.53 267 PHE C N 1
ATOM 12826 C CA . PHE D 1 269 ? -30.267 -19.200 -69.569 1.00 46.46 267 PHE C CA 1
ATOM 12827 C C . PHE D 1 269 ? -29.721 -18.863 -68.192 1.00 43.20 267 PHE C C 1
ATOM 12828 O O . PHE D 1 269 ? -29.360 -19.743 -67.411 1.00 41.00 267 PHE C O 1
ATOM 12836 N N . THR D 1 270 ? -29.683 -17.568 -67.896 1.00 43.29 268 THR C N 1
ATOM 12837 C CA . THR D 1 270 ? -29.105 -17.094 -66.647 1.00 46.14 268 THR C CA 1
ATOM 12838 C C . THR D 1 270 ? -30.153 -17.178 -65.546 1.00 44.20 268 THR C C 1
ATOM 12839 O O . THR D 1 270 ? -31.244 -16.604 -65.666 1.00 47.26 268 THR C O 1
ATOM 12843 N N . SER D 1 271 ? -29.821 -17.888 -64.475 1.00 36.37 269 SER C N 1
ATOM 12844 C CA . SER D 1 271 ? -30.714 -18.071 -63.345 1.00 28.78 269 SER C CA 1
ATOM 12845 C C . SER D 1 271 ? -30.069 -17.488 -62.098 1.00 28.49 269 SER C C 1
ATOM 12846 O O . SER D 1 271 ? -28.860 -17.637 -61.880 1.00 28.33 269 SER C O 1
ATOM 12849 N N . CYS D 1 272 ? -30.881 -16.823 -61.282 1.00 28.46 270 CYS C N 1
ATOM 12850 C CA . CYS D 1 272 ? -30.436 -16.304 -59.997 1.00 28.90 270 CYS C CA 1
ATOM 12851 C C . CYS D 1 272 ? -31.228 -17.010 -58.911 1.00 28.20 270 CYS C C 1
ATOM 12852 O O . CYS D 1 272 ? -32.455 -16.885 -58.852 1.00 28.32 270 CYS C O 1
ATOM 12855 N N . GLU D 1 273 ? -30.531 -17.737 -58.050 1.00 28.06 271 GLU C N 1
ATOM 12856 C CA . GLU D 1 273 ? -31.168 -18.450 -56.957 1.00 28.00 271 GLU C CA 1
ATOM 12857 C C . GLU D 1 273 ? -30.492 -18.063 -55.653 1.00 27.89 271 GLU C C 1
ATOM 12858 O O . GLU D 1 273 ? -29.271 -17.895 -55.608 1.00 27.87 271 GLU C O 1
ATOM 12864 N N . PHE D 1 274 ? -31.281 -17.929 -54.591 1.00 27.87 272 PHE C N 1
ATOM 12865 C CA . PHE D 1 274 ? -30.725 -17.711 -53.264 1.00 27.83 272 PHE C CA 1
ATOM 12866 C C . PHE D 1 274 ? -31.535 -18.511 -52.260 1.00 27.79 272 PHE C C 1
ATOM 12867 O O . PHE D 1 274 ? -32.725 -18.772 -52.466 1.00 27.78 272 PHE C O 1
ATOM 12875 N N . TYR D 1 275 ? -30.874 -18.916 -51.176 1.00 27.80 273 TYR C N 1
ATOM 12876 C CA . TYR D 1 275 ? -31.514 -19.721 -50.148 1.00 27.76 273 TYR C CA 1
ATOM 12877 C C . TYR D 1 275 ? -31.249 -19.066 -48.802 1.00 27.84 273 TYR C C 1
ATOM 12878 O O . TYR D 1 275 ? -30.100 -18.726 -48.485 1.00 27.96 273 TYR C O 1
ATOM 12887 N N . MET D 1 276 ? -32.314 -18.876 -48.026 1.00 27.82 274 MET C N 1
ATOM 12888 C CA . MET D 1 276 ? -32.256 -18.132 -46.772 1.00 27.94 274 MET C CA 1
ATOM 12889 C C . MET D 1 276 ? -32.887 -18.962 -45.667 1.00 36.16 274 MET C C 1
ATOM 12890 O O . MET D 1 276 ? -34.071 -19.305 -45.748 1.00 44.44 274 MET C O 1
ATOM 12895 N N . ALA D 1 277 ? -32.116 -19.250 -44.625 1.00 28.06 275 ALA C N 1
ATOM 12896 C CA . ALA D 1 277 ? -32.571 -20.078 -43.519 1.00 28.07 275 ALA C CA 1
ATOM 12897 C C . ALA D 1 277 ? -33.473 -19.304 -42.555 1.00 28.12 275 ALA C C 1
ATOM 12898 O O . ALA D 1 277 ? -33.432 -18.073 -42.466 1.00 28.25 275 ALA C O 1
ATOM 12900 N N . TYR D 1 278 ? -34.308 -20.064 -41.834 1.00 38.93 276 TYR C N 1
ATOM 12901 C CA . TYR D 1 278 ? -35.218 -19.542 -40.808 1.00 40.83 276 TYR C CA 1
ATOM 12902 C C . TYR D 1 278 ? -36.246 -18.580 -41.401 1.00 45.27 276 TYR C C 1
ATOM 12903 O O . TYR D 1 278 ? -36.516 -17.512 -40.849 1.00 50.15 276 TYR C O 1
ATOM 12912 N N . ALA D 1 279 ? -36.829 -18.967 -42.533 1.00 42.08 277 ALA C N 1
ATOM 12913 C CA . ALA D 1 279 ? -37.882 -18.179 -43.155 1.00 39.72 277 ALA C CA 1
ATOM 12914 C C . ALA D 1 279 ? -38.813 -19.094 -43.939 1.00 45.65 277 ALA C C 1
ATOM 12915 O O . ALA D 1 279 ? -38.382 -20.104 -44.502 1.00 48.54 277 ALA C O 1
ATOM 12917 N N . ASP D 1 280 ? -40.095 -18.740 -43.959 1.00 54.73 278 ASP C N 1
ATOM 12918 C CA . ASP D 1 280 ? -41.061 -19.410 -44.812 1.00 54.96 278 ASP C CA 1
ATOM 12919 C C . ASP D 1 280 ? -41.237 -18.588 -46.091 1.00 49.47 278 ASP C C 1
ATOM 12920 O O . ASP D 1 280 ? -40.640 -17.521 -46.257 1.00 53.48 278 ASP C O 1
ATOM 12925 N N . TYR D 1 281 ? -42.075 -19.081 -47.007 1.00 40.85 279 TYR C N 1
ATOM 12926 C CA . TYR D 1 281 ? -42.250 -18.396 -48.286 1.00 37.40 279 TYR C CA 1
ATOM 12927 C C . TYR D 1 281 ? -43.031 -17.100 -48.132 1.00 40.61 279 TYR C C 1
ATOM 12928 O O . TYR D 1 281 ? -42.928 -16.212 -48.991 1.00 41.67 279 TYR C O 1
ATOM 12937 N N . GLU D 1 282 ? -43.792 -16.972 -47.042 1.00 61.37 280 GLU C N 1
ATOM 12938 C CA . GLU D 1 282 ? -44.533 -15.747 -46.778 1.00 62.33 280 GLU C CA 1
ATOM 12939 C C . GLU D 1 282 ? -43.588 -14.571 -46.564 1.00 60.91 280 GLU C C 1
ATOM 12940 O O . GLU D 1 282 ? -43.960 -13.415 -46.800 1.00 65.92 280 GLU C O 1
ATOM 12946 N N . ASP D 1 283 ? -42.362 -14.845 -46.113 1.00 54.76 281 ASP C N 1
ATOM 12947 C CA . ASP D 1 283 ? -41.329 -13.813 -46.063 1.00 47.52 281 ASP C CA 1
ATOM 12948 C C . ASP D 1 283 ? -40.807 -13.481 -47.460 1.00 43.60 281 ASP C C 1
ATOM 12949 O O . ASP D 1 283 ? -40.650 -12.302 -47.816 1.00 45.49 281 ASP C O 1
ATOM 12954 N N . LEU D 1 284 ? -40.555 -14.513 -48.275 1.00 32.54 282 LEU C N 1
ATOM 12955 C CA . LEU D 1 284 ? -40.018 -14.303 -49.617 1.00 28.44 282 LEU C CA 1
ATOM 12956 C C . LEU D 1 284 ? -40.976 -13.528 -50.506 1.00 28.74 282 LEU C C 1
ATOM 12957 O O . LEU D 1 284 ? -40.533 -12.848 -51.437 1.00 28.88 282 LEU C O 1
ATOM 12962 N N . MET D 1 285 ? -42.282 -13.640 -50.268 1.00 40.76 283 MET C N 1
ATOM 12963 C CA . MET D 1 285 ? -43.222 -12.804 -51.006 1.00 38.96 283 MET C CA 1
ATOM 12964 C C . MET D 1 285 ? -43.000 -11.334 -50.671 1.00 35.83 283 MET C C 1
ATOM 12965 O O . MET D 1 285 ? -42.867 -10.485 -51.566 1.00 34.14 283 MET C O 1
ATOM 12970 N N . LYS D 1 286 ? -42.908 -11.025 -49.375 1.00 41.28 284 LYS C N 1
ATOM 12971 C CA . LYS D 1 286 ? -42.676 -9.663 -48.917 1.00 37.93 284 LYS C CA 1
ATOM 12972 C C . LYS D 1 286 ? -41.287 -9.156 -49.272 1.00 40.47 284 LYS C C 1
ATOM 12973 O O . LYS D 1 286 ? -41.034 -7.956 -49.128 1.00 41.06 284 LYS C O 1
ATOM 12975 N N . ILE D 1 287 ? -40.387 -10.026 -49.730 1.00 46.02 285 ILE C N 1
ATOM 12976 C CA . ILE D 1 287 ? -39.114 -9.555 -50.268 1.00 49.08 285 ILE C CA 1
ATOM 12977 C C . ILE D 1 287 ? -39.255 -9.311 -51.766 1.00 53.41 285 ILE C C 1
ATOM 12978 O O . ILE D 1 287 ? -38.963 -8.213 -52.246 1.00 62.22 285 ILE C O 1
ATOM 12983 N N . THR D 1 288 ? -39.682 -10.340 -52.510 1.00 29.29 286 THR C N 1
ATOM 12984 C CA . THR D 1 288 ? -39.846 -10.230 -53.959 1.00 29.49 286 THR C CA 1
ATOM 12985 C C . THR D 1 288 ? -40.616 -8.974 -54.351 1.00 29.92 286 THR C C 1
ATOM 12986 O O . THR D 1 288 ? -40.228 -8.267 -55.293 1.00 30.10 286 THR C O 1
ATOM 12990 N N . GLU D 1 289 ? -41.700 -8.670 -53.628 1.00 30.12 287 GLU C N 1
ATOM 12991 C CA . GLU D 1 289 ? -42.416 -7.418 -53.862 1.00 30.59 287 GLU C CA 1
ATOM 12992 C C . GLU D 1 289 ? -41.470 -6.230 -53.764 1.00 30.65 287 GLU C C 1
ATOM 12993 O O . GLU D 1 289 ? -41.360 -5.419 -54.697 1.00 30.93 287 GLU C O 1
ATOM 12999 N N . ASP D 1 290 ? -40.759 -6.135 -52.638 1.00 30.41 288 ASP C N 1
ATOM 13000 C CA . ASP D 1 290 ? -39.838 -5.033 -52.395 1.00 40.57 288 ASP C CA 1
ATOM 13001 C C . ASP D 1 290 ? -38.823 -4.907 -53.525 1.00 46.31 288 ASP C C 1
ATOM 13002 O O . ASP D 1 290 ? -38.795 -3.900 -54.237 1.00 53.89 288 ASP C O 1
ATOM 13007 N N . MET D 1 291 ? -38.071 -5.982 -53.779 1.00 40.71 289 MET C N 1
ATOM 13008 C CA . MET D 1 291 ? -36.975 -5.933 -54.742 1.00 35.56 289 MET C CA 1
ATOM 13009 C C . MET D 1 291 ? -37.469 -5.561 -56.131 1.00 33.42 289 MET C C 1
ATOM 13010 O O . MET D 1 291 ? -36.931 -4.647 -56.761 1.00 30.32 289 MET C O 1
ATOM 13014 N N . LEU D 1 292 ? -38.475 -6.278 -56.642 1.00 34.22 290 LEU C N 1
ATOM 13015 C CA . LEU D 1 292 ? -38.939 -5.986 -57.994 1.00 34.28 290 LEU C CA 1
ATOM 13016 C C . LEU D 1 292 ? -39.443 -4.550 -58.099 1.00 31.11 290 LEU C C 1
ATOM 13017 O O . LEU D 1 292 ? -39.207 -3.871 -59.111 1.00 31.35 290 LEU C O 1
ATOM 13022 N N . ALA D 1 293 ? -40.087 -4.051 -57.038 1.00 32.63 291 ALA C N 1
ATOM 13023 C CA . ALA D 1 293 ? -40.546 -2.666 -57.043 1.00 32.81 291 ALA C CA 1
ATOM 13024 C C . ALA D 1 293 ? -39.372 -1.693 -57.152 1.00 38.81 291 ALA C C 1
ATOM 13025 O O . ALA D 1 293 ? -39.352 -0.824 -58.036 1.00 41.17 291 ALA C O 1
ATOM 13027 N N . ARG D 1 294 ? -38.373 -1.829 -56.267 1.00 39.34 292 ARG C N 1
ATOM 13028 C CA . ARG D 1 294 ? -37.241 -0.902 -56.306 1.00 38.87 292 ARG C CA 1
ATOM 13029 C C . ARG D 1 294 ? -36.480 -1.009 -57.616 1.00 38.37 292 ARG C C 1
ATOM 13030 O O . ARG D 1 294 ? -36.032 0.003 -58.157 1.00 42.22 292 ARG C O 1
ATOM 13038 N N . MET D 1 295 ? -36.306 -2.226 -58.128 1.00 31.96 293 MET C N 1
ATOM 13039 C CA . MET D 1 295 ? -35.547 -2.414 -59.359 1.00 31.47 293 MET C CA 1
ATOM 13040 C C . MET D 1 295 ? -36.231 -1.731 -60.533 1.00 36.49 293 MET C C 1
ATOM 13041 O O . MET D 1 295 ? -35.581 -1.047 -61.333 1.00 39.03 293 MET C O 1
ATOM 13046 N N . VAL D 1 296 ? -37.547 -1.918 -60.660 1.00 36.27 294 VAL C N 1
ATOM 13047 C CA . VAL D 1 296 ? -38.278 -1.230 -61.720 1.00 32.13 294 VAL C CA 1
ATOM 13048 C C . VAL D 1 296 ? -38.170 0.280 -61.553 1.00 32.46 294 VAL C C 1
ATOM 13049 O O . VAL D 1 296 ? -37.928 1.009 -62.523 1.00 32.73 294 VAL C O 1
ATOM 13053 N N . TYR D 1 297 ? -38.335 0.772 -60.323 1.00 36.21 295 TYR C N 1
ATOM 13054 C CA . TYR D 1 297 ? -38.251 2.207 -60.070 1.00 38.63 295 TYR C CA 1
ATOM 13055 C C . TYR D 1 297 ? -36.843 2.752 -60.315 1.00 39.06 295 TYR C C 1
ATOM 13056 O O . TYR D 1 297 ? -36.688 3.947 -60.586 1.00 38.26 295 TYR C O 1
ATOM 13065 N N . TYR D 1 298 ? -35.820 1.902 -60.223 1.00 47.67 296 TYR C N 1
ATOM 13066 C CA . TYR D 1 298 ? -34.434 2.332 -60.384 1.00 51.65 296 TYR C CA 1
ATOM 13067 C C . TYR D 1 298 ? -34.133 2.766 -61.814 1.00 53.19 296 TYR C C 1
ATOM 13068 O O . TYR D 1 298 ? -33.542 3.829 -62.036 1.00 49.82 296 TYR C O 1
ATOM 13077 N N . MET D 1 299 ? -34.528 1.958 -62.798 1.00 62.82 297 MET C N 1
ATOM 13078 C CA . MET D 1 299 ? -34.240 2.242 -64.201 1.00 65.93 297 MET C CA 1
ATOM 13079 C C . MET D 1 299 ? -35.290 3.151 -64.829 1.00 67.72 297 MET C C 1
ATOM 13080 O O . MET D 1 299 ? -34.945 4.144 -65.478 1.00 78.77 297 MET C O 1
ATOM 13085 N N . HIS D 1 300 ? -36.565 2.826 -64.643 1.00 62.14 298 HIS C N 1
ATOM 13086 C CA . HIS D 1 300 ? -37.643 3.597 -65.237 1.00 55.44 298 HIS C CA 1
ATOM 13087 C C . HIS D 1 300 ? -38.076 4.664 -64.246 1.00 56.15 298 HIS C C 1
ATOM 13088 O O . HIS D 1 300 ? -37.841 4.557 -63.041 1.00 68.29 298 HIS C O 1
ATOM 13095 N N . GLY D 1 301 ? -38.708 5.713 -64.768 1.00 56.61 299 GLY C N 1
ATOM 13096 C CA . GLY D 1 301 ? -39.111 6.805 -63.902 1.00 59.57 299 GLY C CA 1
ATOM 13097 C C . GLY D 1 301 ? -40.273 6.478 -62.989 1.00 56.44 299 GLY C C 1
ATOM 13098 O O . GLY D 1 301 ? -40.499 7.203 -62.015 1.00 57.73 299 GLY C O 1
ATOM 13099 N N . THR D 1 302 ? -41.001 5.394 -63.264 1.00 50.61 300 THR C N 1
ATOM 13100 C CA . THR D 1 302 ? -42.183 5.032 -62.492 1.00 48.13 300 THR C CA 1
ATOM 13101 C C . THR D 1 302 ? -42.260 3.522 -62.309 1.00 48.00 300 THR C C 1
ATOM 13102 O O . THR D 1 302 ? -41.580 2.750 -62.992 1.00 43.54 300 THR C O 1
ATOM 13104 N N . TYR D 1 303 ? -43.118 3.112 -61.369 1.00 51.50 301 TYR C N 1
ATOM 13105 C CA . TYR D 1 303 ? -43.360 1.703 -61.090 1.00 53.28 301 TYR C CA 1
ATOM 13106 C C . TYR D 1 303 ? -44.242 1.045 -62.138 1.00 57.26 301 TYR C C 1
ATOM 13107 O O . TYR D 1 303 ? -44.296 -0.189 -62.199 1.00 60.65 301 TYR C O 1
ATOM 13116 N N . LYS D 1 304 ? -44.938 1.831 -62.952 1.00 63.84 302 LYS C N 1
ATOM 13117 C CA . LYS D 1 304 ? -45.857 1.306 -63.951 1.00 65.35 302 LYS C CA 1
ATOM 13118 C C . LYS D 1 304 ? -45.226 1.510 -65.318 1.00 69.57 302 LYS C C 1
ATOM 13119 O O . LYS D 1 304 ? -45.008 2.649 -65.745 1.00 73.89 302 LYS C O 1
ATOM 13121 N N . ILE D 1 305 ? -44.934 0.403 -65.998 1.00 56.20 303 ILE C N 1
ATOM 13122 C CA . ILE D 1 305 ? -44.274 0.433 -67.292 1.00 41.85 303 ILE C CA 1
ATOM 13123 C C . ILE D 1 305 ? -45.109 -0.376 -68.274 1.00 36.99 303 ILE C C 1
ATOM 13124 O O . ILE D 1 305 ? -45.906 -1.235 -67.891 1.00 37.03 303 ILE C O 1
ATOM 13129 N N . GLN D 1 306 ? -44.924 -0.079 -69.553 1.00 37.45 304 GLN C N 1
ATOM 13130 C CA . GLN D 1 306 ? -45.686 -0.710 -70.617 1.00 42.18 304 GLN C CA 1
ATOM 13131 C C . GLN D 1 306 ? -44.900 -1.863 -71.230 1.00 41.60 304 GLN C C 1
ATOM 13132 O O . GLN D 1 306 ? -43.677 -1.959 -71.096 1.00 44.40 304 GLN C O 1
ATOM 13138 N N . TYR D 1 307 ? -45.629 -2.744 -71.910 1.00 38.18 305 TYR C N 1
ATOM 13139 C CA . TYR D 1 307 ? -45.054 -3.937 -72.513 1.00 37.87 305 TYR C CA 1
ATOM 13140 C C . TYR D 1 307 ? -45.843 -4.275 -73.768 1.00 38.85 305 TYR C C 1
ATOM 13141 O O . TYR D 1 307 ? -47.069 -4.167 -73.782 1.00 39.60 305 TYR C O 1
ATOM 13150 N N . HIS D 1 308 ? -45.135 -4.669 -74.823 1.00 51.86 306 HIS C N 1
ATOM 13151 C CA . HIS D 1 308 ? -45.758 -4.988 -76.108 1.00 57.90 306 HIS C CA 1
ATOM 13152 C C . HIS D 1 308 ? -45.487 -6.444 -76.454 1.00 58.13 306 HIS C C 1
ATOM 13153 O O . HIS D 1 308 ? -44.411 -6.765 -76.990 1.00 65.60 306 HIS C O 1
ATOM 13160 N N . PRO D 1 309 ? -46.412 -7.367 -76.166 1.00 40.07 307 PRO C N 1
ATOM 13161 C CA . PRO D 1 309 ? -46.107 -8.785 -76.414 1.00 42.34 307 PRO C CA 1
ATOM 13162 C C . PRO D 1 309 ? -46.065 -9.158 -77.883 1.00 54.55 307 PRO C C 1
ATOM 13163 O O . PRO D 1 309 ? -45.387 -10.129 -78.239 1.00 55.30 307 PRO C O 1
ATOM 13167 N N . ASN D 1 310 ? -46.760 -8.425 -78.749 1.00 80.86 308 ASN C N 1
ATOM 13168 C CA . ASN D 1 310 ? -46.751 -8.676 -80.189 1.00 79.39 308 ASN C CA 1
ATOM 13169 C C . ASN D 1 310 ? -46.192 -7.437 -80.883 1.00 81.14 308 ASN C C 1
ATOM 13170 O O . ASN D 1 310 ? -46.888 -6.426 -81.016 1.00 88.60 308 ASN C O 1
ATOM 13175 N N . GLY D 1 311 ? -44.907 -7.461 -81.199 1.00 69.09 309 GLY C N 1
ATOM 13176 C CA . GLY D 1 311 ? -44.294 -6.377 -81.935 1.00 63.18 309 GLY C CA 1
ATOM 13177 C C . GLY D 1 311 ? -43.874 -5.231 -81.057 1.00 64.64 309 GLY C C 1
ATOM 13178 O O . GLY D 1 311 ? -44.449 -5.025 -79.999 1.00 62.01 309 GLY C O 1
ATOM 13179 N N . ILE D 1 312 ? -42.874 -4.482 -81.503 1.00 82.99 310 ILE C N 1
ATOM 13180 C CA . ILE D 1 312 ? -42.402 -3.312 -80.777 1.00 83.76 310 ILE C CA 1
ATOM 13181 C C . ILE D 1 312 ? -43.484 -2.251 -80.782 1.00 84.27 310 ILE C C 1
ATOM 13182 O O . ILE D 1 312 ? -43.710 -1.560 -79.792 1.00 84.19 310 ILE C O 1
ATOM 13184 N N . VAL D 1 313 ? -44.087 -2.080 -81.954 1.00 83.95 311 VAL C N 1
ATOM 13185 C CA . VAL D 1 313 ? -45.114 -1.073 -82.173 1.00 80.50 311 VAL C CA 1
ATOM 13186 C C . VAL D 1 313 ? -46.357 -1.670 -82.802 1.00 79.08 311 VAL C C 1
ATOM 13187 O O . VAL D 1 313 ? -46.588 -1.539 -84.001 1.00 77.37 311 VAL C O 1
ATOM 13189 N N . GLU D 1 314 ? -47.161 -2.297 -81.958 1.00 75.80 312 GLU C N 1
ATOM 13190 C CA . GLU D 1 314 ? -48.388 -2.935 -82.381 1.00 74.83 312 GLU C CA 1
ATOM 13191 C C . GLU D 1 314 ? -49.534 -2.639 -81.431 1.00 74.82 312 GLU C C 1
ATOM 13192 O O . GLU D 1 314 ? -49.330 -2.056 -80.373 1.00 71.98 312 GLU C O 1
ATOM 13198 N N . ASN D 1 315 ? -50.722 -3.095 -81.803 1.00 77.12 313 ASN C N 1
ATOM 13199 C CA . ASN D 1 315 ? -51.958 -2.749 -81.106 1.00 71.76 313 ASN C CA 1
ATOM 13200 C C . ASN D 1 315 ? -52.161 -3.080 -79.626 1.00 65.73 313 ASN C C 1
ATOM 13201 O O . ASN D 1 315 ? -52.739 -2.270 -78.906 1.00 68.90 313 ASN C O 1
ATOM 13206 N N . PRO D 1 316 ? -51.715 -4.238 -79.161 1.00 45.84 314 PRO C N 1
ATOM 13207 C CA . PRO D 1 316 ? -51.933 -4.579 -77.754 1.00 45.01 314 PRO C CA 1
ATOM 13208 C C . PRO D 1 316 ? -50.796 -4.139 -76.861 1.00 46.78 314 PRO C C 1
ATOM 13209 O O . PRO D 1 316 ? -49.680 -4.588 -77.044 1.00 42.99 314 PRO C O 1
ATOM 13213 N N . VAL D 1 317 ? -51.092 -3.271 -75.901 1.00 61.18 315 VAL C N 1
ATOM 13214 C CA . VAL D 1 317 ? -50.099 -2.789 -74.955 1.00 56.69 315 VAL C CA 1
ATOM 13215 C C . VAL D 1 317 ? -50.549 -3.068 -73.530 1.00 53.25 315 VAL C C 1
ATOM 13216 O O . VAL D 1 317 ? -51.611 -2.622 -73.108 1.00 57.30 315 VAL C O 1
ATOM 13220 N N . TYR D 1 318 ? -49.713 -3.777 -72.786 1.00 40.80 316 TYR C N 1
ATOM 13221 C CA . TYR D 1 318 ? -49.974 -4.125 -71.398 1.00 40.16 316 TYR C CA 1
ATOM 13222 C C . TYR D 1 318 ? -49.391 -3.055 -70.481 1.00 43.94 316 TYR C C 1
ATOM 13223 O O . TYR D 1 318 ? -48.254 -2.614 -70.671 1.00 39.14 316 TYR C O 1
ATOM 13232 N N . GLU D 1 319 ? -50.169 -2.643 -69.484 1.00 55.14 317 GLU C N 1
ATOM 13233 C CA . GLU D 1 319 ? -49.764 -1.597 -68.543 1.00 57.47 317 GLU C CA 1
ATOM 13234 C C . GLU D 1 319 ? -49.358 -2.242 -67.220 1.00 62.10 317 GLU C C 1
ATOM 13235 O O . GLU D 1 319 ? -50.090 -2.210 -66.230 1.00 71.98 317 GLU C O 1
ATOM 13238 N N . VAL D 1 320 ? -48.182 -2.870 -67.220 1.00 48.71 318 VAL C N 1
ATOM 13239 C CA . VAL D 1 320 ? -47.741 -3.637 -66.061 1.00 44.48 318 VAL C CA 1
ATOM 13240 C C . VAL D 1 320 ? -47.449 -2.695 -64.898 1.00 47.97 318 VAL C C 1
ATOM 13241 O O . VAL D 1 320 ? -46.719 -1.703 -65.040 1.00 48.53 318 VAL C O 1
ATOM 13245 N N . ASP D 1 321 ? -48.027 -3.005 -63.738 1.00 59.34 319 ASP C N 1
ATOM 13246 C CA . ASP D 1 321 ? -47.935 -2.181 -62.536 1.00 61.00 319 ASP C CA 1
ATOM 13247 C C . ASP D 1 321 ? -47.208 -2.985 -61.466 1.00 60.22 319 ASP C C 1
ATOM 13248 O O . ASP D 1 321 ? -47.745 -3.972 -60.952 1.00 59.01 319 ASP C O 1
ATOM 13253 N N . PHE D 1 322 ? -45.997 -2.552 -61.117 1.00 50.31 320 PHE C N 1
ATOM 13254 C CA . PHE D 1 322 ? -45.162 -3.252 -60.152 1.00 41.47 320 PHE C CA 1
ATOM 13255 C C . PHE D 1 322 ? -45.279 -2.684 -58.742 1.00 39.36 320 PHE C C 1
ATOM 13256 O O . PHE D 1 322 ? -44.516 -3.090 -57.861 1.00 34.87 320 PHE C O 1
ATOM 13264 N N . THR D 1 323 ? -46.209 -1.764 -58.508 1.00 52.23 321 THR C N 1
ATOM 13265 C CA . THR D 1 323 ? -46.398 -1.227 -57.168 1.00 54.27 321 THR C CA 1
ATOM 13266 C C . THR D 1 323 ? -46.864 -2.334 -56.229 1.00 59.57 321 THR C C 1
ATOM 13267 O O . THR D 1 323 ? -47.800 -3.072 -56.565 1.00 69.51 321 THR C O 1
ATOM 13271 N N . PRO D 1 324 ? -46.239 -2.492 -55.055 1.00 51.42 322 PRO C N 1
ATOM 13272 C CA . PRO D 1 324 ? -46.704 -3.482 -54.079 1.00 48.15 322 PRO C CA 1
ATOM 13273 C C . PRO D 1 324 ? -48.066 -3.084 -53.518 1.00 47.68 322 PRO C C 1
ATOM 13274 O O . PRO D 1 324 ? -48.341 -1.889 -53.433 1.00 55.47 322 PRO C O 1
ATOM 13278 N N . PRO D 1 325 ? -48.908 -4.061 -53.142 1.00 43.39 323 PRO C N 1
ATOM 13279 C CA . PRO D 1 325 ? -48.638 -5.502 -53.088 1.00 40.61 323 PRO C CA 1
ATOM 13280 C C . PRO D 1 325 ? -49.174 -6.275 -54.299 1.00 40.36 323 PRO C C 1
ATOM 13281 O O . PRO D 1 325 ? -50.274 -5.986 -54.766 1.00 42.37 323 PRO C O 1
ATOM 13285 N N . PHE D 1 326 ? -48.397 -7.237 -54.796 1.00 32.62 324 PHE C N 1
ATOM 13286 C CA . PHE D 1 326 ? -48.829 -8.026 -55.943 1.00 33.87 324 PHE C CA 1
ATOM 13287 C C . PHE D 1 326 ? -50.050 -8.878 -55.606 1.00 32.84 324 PHE C C 1
ATOM 13288 O O . PHE D 1 326 ? -50.247 -9.306 -54.466 1.00 32.50 324 PHE C O 1
ATOM 13296 N N . ARG D 1 327 ? -50.867 -9.122 -56.629 1.00 33.38 325 ARG C N 1
ATOM 13297 C CA . ARG D 1 327 ? -52.048 -9.962 -56.493 1.00 37.34 325 ARG C CA 1
ATOM 13298 C C . ARG D 1 327 ? -51.661 -11.392 -56.129 1.00 35.60 325 ARG C C 1
ATOM 13299 O O . ARG D 1 327 ? -50.671 -11.932 -56.630 1.00 32.66 325 ARG C O 1
ATOM 13307 N N . LYS D 1 328 ? -52.450 -12.005 -55.248 1.00 55.18 326 LYS C N 1
ATOM 13308 C CA . LYS D 1 328 ? -52.258 -13.388 -54.828 1.00 53.14 326 LYS C CA 1
ATOM 13309 C C . LYS D 1 328 ? -53.381 -14.274 -55.358 1.00 44.77 326 LYS C C 1
ATOM 13310 O O . LYS D 1 328 ? -54.553 -13.887 -55.333 1.00 53.68 326 LYS C O 1
ATOM 13316 N N . VAL D 1 329 ? -53.018 -15.463 -55.839 1.00 32.54 327 VAL C N 1
ATOM 13317 C CA . VAL D 1 329 ? -53.966 -16.422 -56.403 1.00 32.93 327 VAL C CA 1
ATOM 13318 C C . VAL D 1 329 ? -53.597 -17.818 -55.913 1.00 32.37 327 VAL C C 1
ATOM 13319 O O . VAL D 1 329 ? -52.413 -18.146 -55.780 1.00 31.86 327 VAL C O 1
ATOM 13323 N N . ASN D 1 330 ? -54.609 -18.642 -55.650 1.00 32.51 328 ASN C N 1
ATOM 13324 C CA . ASN D 1 330 ? -54.420 -20.042 -55.296 1.00 32.10 328 ASN C CA 1
ATOM 13325 C C . ASN D 1 330 ? -54.715 -20.943 -56.491 1.00 32.57 328 ASN C C 1
ATOM 13326 O O . ASN D 1 330 ? -55.406 -20.553 -57.436 1.00 33.28 328 ASN C O 1
ATOM 13331 N N . ILE D 1 331 ? -54.168 -22.160 -56.448 1.00 32.22 329 ILE C N 1
ATOM 13332 C CA . ILE D 1 331 ? -54.430 -23.115 -57.520 1.00 32.69 329 ILE C CA 1
ATOM 13333 C C . ILE D 1 331 ? -55.840 -23.674 -57.417 1.00 34.21 329 ILE C C 1
ATOM 13334 O O . ILE D 1 331 ? -56.610 -23.622 -58.379 1.00 37.98 329 ILE C O 1
ATOM 13339 N N . TYR D 1 332 ? -56.207 -24.218 -56.256 1.00 34.46 330 TYR C N 1
ATOM 13340 C CA . TYR D 1 332 ? -57.531 -24.819 -56.138 1.00 39.97 330 TYR C CA 1
ATOM 13341 C C . TYR D 1 332 ? -58.597 -23.731 -56.091 1.00 50.99 330 TYR C C 1
ATOM 13342 O O . TYR D 1 332 ? -59.511 -23.695 -56.926 1.00 51.49 330 TYR C O 1
ATOM 13351 N N . ASP D 1 333 ? -58.489 -22.829 -55.116 1.00 70.17 331 ASP C N 1
ATOM 13352 C CA . ASP D 1 333 ? -59.355 -21.657 -55.053 1.00 70.58 331 ASP C CA 1
ATOM 13353 C C . ASP D 1 333 ? -58.972 -20.715 -56.187 1.00 70.42 331 ASP C C 1
ATOM 13354 O O . ASP D 1 333 ? -57.889 -20.123 -56.169 1.00 78.02 331 ASP C O 1
ATOM 13359 N N . GLY D 1 334 ? -59.843 -20.572 -57.174 1.00 59.15 332 GLY C N 1
ATOM 13360 C CA . GLY D 1 334 ? -59.543 -19.738 -58.322 1.00 50.24 332 GLY C CA 1
ATOM 13361 C C . GLY D 1 334 ? -59.601 -20.523 -59.611 1.00 47.22 332 GLY C C 1
ATOM 13362 O O . GLY D 1 334 ? -60.073 -20.010 -60.628 1.00 50.06 332 GLY C O 1
ATOM 13363 N N . LEU D 1 335 ? -59.095 -21.759 -59.597 1.00 52.24 333 LEU C N 1
ATOM 13364 C CA . LEU D 1 335 ? -59.345 -22.650 -60.723 1.00 49.87 333 LEU C CA 1
ATOM 13365 C C . LEU D 1 335 ? -60.722 -23.277 -60.587 1.00 55.21 333 LEU C C 1
ATOM 13366 O O . LEU D 1 335 ? -61.365 -23.596 -61.592 1.00 63.27 333 LEU C O 1
ATOM 13371 N N . GLN D 1 336 ? -61.169 -23.472 -59.344 1.00 52.97 334 GLN C N 1
ATOM 13372 C CA . GLN D 1 336 ? -62.535 -23.912 -59.102 1.00 41.93 334 GLN C CA 1
ATOM 13373 C C . GLN D 1 336 ? -63.520 -22.802 -59.437 1.00 39.12 334 GLN C C 1
ATOM 13374 O O . GLN D 1 336 ? -64.639 -23.073 -59.891 1.00 39.62 334 GLN C O 1
ATOM 13380 N N . GLU D 1 337 ? -63.113 -21.548 -59.227 1.00 37.54 335 GLU C N 1
ATOM 13381 C CA . GLU D 1 337 ? -63.924 -20.412 -59.650 1.00 38.40 335 GLU C CA 1
ATOM 13382 C C . GLU D 1 337 ? -63.894 -20.253 -61.165 1.00 39.34 335 GLU C C 1
ATOM 13383 O O . GLU D 1 337 ? -64.929 -19.988 -61.790 1.00 40.37 335 GLU C O 1
ATOM 13387 N N . LYS D 1 338 ? -62.716 -20.422 -61.772 1.00 45.18 336 LYS C N 1
ATOM 13388 C CA . LYS D 1 338 ? -62.582 -20.240 -63.214 1.00 45.37 336 LYS C CA 1
ATOM 13389 C C . LYS D 1 338 ? -63.327 -21.314 -63.993 1.00 50.02 336 LYS C C 1
ATOM 13390 O O . LYS D 1 338 ? -64.038 -21.006 -64.955 1.00 52.90 336 LYS C O 1
ATOM 13396 N N . LEU D 1 339 ? -63.196 -22.571 -63.582 1.00 43.11 337 LEU C N 1
ATOM 13397 C CA . LEU D 1 339 ? -63.835 -23.667 -64.293 1.00 43.57 337 LEU C CA 1
ATOM 13398 C C . LEU D 1 339 ? -65.264 -23.921 -63.836 1.00 41.40 337 LEU C C 1
ATOM 13399 O O . LEU D 1 339 ? -66.039 -24.529 -64.581 1.00 42.34 337 LEU C O 1
ATOM 13404 N N . GLY D 1 340 ? -65.624 -23.477 -62.636 1.00 40.83 338 GLY C N 1
ATOM 13405 C CA . GLY D 1 340 ? -66.967 -23.683 -62.120 1.00 45.66 338 GLY C CA 1
ATOM 13406 C C . GLY D 1 340 ? -67.248 -25.100 -61.673 1.00 43.02 338 GLY C C 1
ATOM 13407 O O . GLY D 1 340 ? -68.373 -25.588 -61.841 1.00 45.83 338 GLY C O 1
ATOM 13408 N N . ILE D 1 341 ? -66.246 -25.779 -61.111 1.00 42.93 339 ILE C N 1
ATOM 13409 C CA . ILE D 1 341 ? -66.404 -27.125 -60.578 1.00 48.08 339 ILE C CA 1
ATOM 13410 C C . ILE D 1 341 ? -65.591 -27.219 -59.295 1.00 50.47 339 ILE C C 1
ATOM 13411 O O . ILE D 1 341 ? -64.747 -26.371 -59.006 1.00 58.64 339 ILE C O 1
ATOM 13415 N N . GLN D 1 342 ? -65.866 -28.257 -58.514 1.00 47.97 340 GLN C N 1
ATOM 13416 C CA . GLN D 1 342 ? -65.150 -28.528 -57.277 1.00 44.01 340 GLN C CA 1
ATOM 13417 C C . GLN D 1 342 ? -64.236 -29.723 -57.509 1.00 39.07 340 GLN C C 1
ATOM 13418 O O . GLN D 1 342 ? -64.670 -30.756 -58.034 1.00 36.67 340 GLN C O 1
ATOM 13424 N N . PHE D 1 343 ? -62.984 -29.586 -57.108 1.00 36.86 341 PHE C N 1
ATOM 13425 C CA . PHE D 1 343 ? -61.957 -30.582 -57.360 1.00 35.07 341 PHE C CA 1
ATOM 13426 C C . PHE D 1 343 ? -61.892 -31.593 -56.228 1.00 34.35 341 PHE C C 1
ATOM 13427 O O . PHE D 1 343 ? -62.424 -31.363 -55.138 1.00 33.95 341 PHE C O 1
ATOM 13435 N N . PRO D 1 344 ? -61.245 -32.737 -56.457 1.00 34.21 342 PRO C N 1
ATOM 13436 C CA . PRO D 1 344 ? -61.058 -33.685 -55.368 1.00 33.52 342 PRO C CA 1
ATOM 13437 C C . PRO D 1 344 ? -60.041 -33.156 -54.373 1.00 36.50 342 PRO C C 1
ATOM 13438 O O . PRO D 1 344 ? -59.168 -32.346 -54.727 1.00 33.24 342 PRO C O 1
ATOM 13442 N N . PRO D 1 345 ? -60.135 -33.566 -53.111 1.00 53.80 343 PRO C N 1
ATOM 13443 C CA . PRO D 1 345 ? -59.131 -33.159 -52.125 1.00 57.82 343 PRO C CA 1
ATOM 13444 C C . PRO D 1 345 ? -57.750 -33.621 -52.545 1.00 58.07 343 PRO C C 1
ATOM 13445 O O . PRO D 1 345 ? -57.595 -34.250 -53.598 1.00 62.01 343 PRO C O 1
ATOM 13449 N N . ALA D 1 346 ? -56.736 -33.325 -51.739 1.00 34.61 344 ALA C N 1
ATOM 13450 C CA . ALA D 1 346 ? -55.393 -33.687 -52.161 1.00 30.28 344 ALA C CA 1
ATOM 13451 C C . ALA D 1 346 ? -55.262 -35.201 -52.135 1.00 30.28 344 ALA C C 1
ATOM 13452 O O . ALA D 1 346 ? -54.866 -35.795 -51.125 1.00 29.80 344 ALA C O 1
ATOM 13454 N N . ASP D 1 347 ? -55.607 -35.817 -53.261 1.00 38.25 345 ASP C N 1
ATOM 13455 C CA . ASP D 1 347 ? -55.590 -37.257 -53.442 1.00 36.94 345 ASP C CA 1
ATOM 13456 C C . ASP D 1 347 ? -54.542 -37.576 -54.495 1.00 46.34 345 ASP C C 1
ATOM 13457 O O . ASP D 1 347 ? -54.365 -36.812 -55.450 1.00 44.82 345 ASP C O 1
ATOM 13459 N N . THR D 1 348 ? -53.844 -38.688 -54.309 1.00 45.39 346 THR C N 1
ATOM 13460 C CA . THR D 1 348 ? -52.675 -39.014 -55.123 1.00 41.81 346 THR C CA 1
ATOM 13461 C C . THR D 1 348 ? -52.947 -38.959 -56.626 1.00 36.30 346 THR C C 1
ATOM 13462 O O . THR D 1 348 ? -52.534 -38.016 -57.304 1.00 32.25 346 THR C O 1
ATOM 13466 N N . ASP D 1 350 ? -54.822 -42.264 -58.573 1.00 41.69 348 ASP C N 1
ATOM 13467 C CA . ASP D 1 350 ? -55.215 -43.213 -59.607 1.00 41.13 348 ASP C CA 1
ATOM 13468 C C . ASP D 1 350 ? -56.587 -42.854 -60.168 1.00 40.18 348 ASP C C 1
ATOM 13469 O O . ASP D 1 350 ? -56.702 -42.393 -61.303 1.00 36.30 348 ASP C O 1
ATOM 13471 N N . THR D 1 351 ? -57.626 -43.081 -59.359 1.00 49.01 349 THR C N 1
ATOM 13472 C CA . THR D 1 351 ? -58.980 -42.686 -59.739 1.00 52.56 349 THR C CA 1
ATOM 13473 C C . THR D 1 351 ? -59.076 -41.189 -59.998 1.00 57.24 349 THR C C 1
ATOM 13474 O O . THR D 1 351 ? -59.858 -40.754 -60.851 1.00 61.30 349 THR C O 1
ATOM 13476 N N . ASP D 1 352 ? -58.291 -40.390 -59.276 1.00 60.32 350 ASP C N 1
ATOM 13477 C CA . ASP D 1 352 ? -58.320 -38.943 -59.445 1.00 60.73 350 ASP C CA 1
ATOM 13478 C C . ASP D 1 352 ? -57.739 -38.487 -60.780 1.00 60.97 350 ASP C C 1
ATOM 13479 O O . ASP D 1 352 ? -57.988 -37.346 -61.182 1.00 62.19 350 ASP C O 1
ATOM 13481 N N . GLU D 1 353 ? -56.954 -39.324 -61.446 1.00 41.13 351 GLU C N 1
ATOM 13482 C CA . GLU D 1 353 ? -56.398 -38.933 -62.735 1.00 36.59 351 GLU C CA 1
ATOM 13483 C C . GLU D 1 353 ? -57.515 -38.732 -63.736 1.00 37.64 351 GLU C C 1
ATOM 13484 O O . GLU D 1 353 ? -57.496 -37.793 -64.520 1.00 38.04 351 GLU C O 1
ATOM 13490 N N . ALA D 1 354 ? -58.498 -39.623 -63.692 1.00 40.38 352 ALA C N 1
ATOM 13491 C CA . ALA D 1 354 ? -59.627 -39.576 -64.610 1.00 44.55 352 ALA C CA 1
ATOM 13492 C C . ALA D 1 354 ? -60.449 -38.307 -64.459 1.00 49.39 352 ALA C C 1
ATOM 13493 O O . ALA D 1 354 ? -60.842 -37.699 -65.450 1.00 51.89 352 ALA C O 1
ATOM 13495 N N . ASN D 1 355 ? -60.693 -37.824 -63.248 1.00 48.75 353 ASN C N 1
ATOM 13496 C CA . ASN D 1 355 ? -61.473 -36.592 -63.155 1.00 47.33 353 ASN C CA 1
ATOM 13497 C C . ASN D 1 355 ? -60.778 -35.414 -63.825 1.00 49.55 353 ASN C C 1
ATOM 13498 O O . ASN D 1 355 ? -61.400 -34.662 -64.559 1.00 51.15 353 ASN C O 1
ATOM 13503 N N . LYS D 1 356 ? -59.478 -35.278 -63.594 1.00 49.93 354 LYS C N 1
ATOM 13504 C CA . LYS D 1 356 ? -58.684 -34.179 -64.163 1.00 50.88 354 LYS C CA 1
ATOM 13505 C C . LYS D 1 356 ? -58.385 -34.282 -65.640 1.00 55.60 354 LYS C C 1
ATOM 13506 O O . LYS D 1 356 ? -58.027 -33.304 -66.278 1.00 54.35 354 LYS C O 1
ATOM 13512 N N . PHE D 1 357 ? -58.544 -35.474 -66.179 1.00 62.74 355 PHE C N 1
ATOM 13513 C CA . PHE D 1 357 ? -58.265 -35.726 -67.573 1.00 63.60 355 PHE C CA 1
ATOM 13514 C C . PHE D 1 357 ? -59.335 -35.065 -68.399 1.00 68.75 355 PHE C C 1
ATOM 13515 O O . PHE D 1 357 ? -59.277 -35.065 -69.623 1.00 74.09 355 PHE C O 1
ATOM 13523 N N . PHE D 1 358 ? -60.340 -34.521 -67.733 1.00 60.03 356 PHE C N 1
ATOM 13524 C CA . PHE D 1 358 ? -61.444 -33.999 -68.489 1.00 54.78 356 PHE C CA 1
ATOM 13525 C C . PHE D 1 358 ? -60.847 -32.941 -69.401 1.00 64.12 356 PHE C C 1
ATOM 13526 O O . PHE D 1 358 ? -60.012 -32.124 -69.014 1.00 59.74 356 PHE C O 1
ATOM 13534 N N . ASP D 1 359 ? -61.287 -33.014 -70.641 1.00 90.20 357 ASP C N 1
ATOM 13535 C CA . ASP D 1 359 ? -60.927 -32.088 -71.699 1.00 83.15 357 ASP C CA 1
ATOM 13536 C C . ASP D 1 359 ? -62.139 -31.357 -72.241 1.00 70.06 357 ASP C C 1
ATOM 13537 O O . ASP D 1 359 ? -62.011 -30.585 -73.199 1.00 71.16 357 ASP C O 1
ATOM 13542 N N . LYS D 1 360 ? -63.311 -31.580 -71.642 1.00 51.88 358 LYS C N 1
ATOM 13543 C CA . LYS D 1 360 ? -64.533 -30.915 -72.071 1.00 49.94 358 LYS C CA 1
ATOM 13544 C C . LYS D 1 360 ? -64.411 -29.402 -72.014 1.00 49.44 358 LYS C C 1
ATOM 13545 O O . LYS D 1 360 ? -65.242 -28.695 -72.595 1.00 50.27 358 LYS C O 1
ATOM 13548 N N . LEU D 1 361 ? -63.392 -28.888 -71.331 1.00 58.22 359 LEU C N 1
ATOM 13549 C CA . LEU D 1 361 ? -63.112 -27.463 -71.301 1.00 57.57 359 LEU C CA 1
ATOM 13550 C C . LEU D 1 361 ? -62.001 -27.076 -72.271 1.00 55.58 359 LEU C C 1
ATOM 13551 O O . LEU D 1 361 ? -61.599 -25.911 -72.308 1.00 60.97 359 LEU C O 1
ATOM 13556 N N . ALA D 1 362 ? -61.507 -28.023 -73.064 1.00 45.90 360 ALA C N 1
ATOM 13557 C CA . ALA D 1 362 ? -60.480 -27.732 -74.057 1.00 46.04 360 ALA C CA 1
ATOM 13558 C C . ALA D 1 362 ? -61.077 -27.710 -75.460 1.00 47.61 360 ALA C C 1
ATOM 13559 O O . ALA D 1 362 ? -62.247 -28.043 -75.650 1.00 48.59 360 ALA C O 1
ATOM 13561 N N . PRO D 1 372 ? -47.044 -37.972 -72.412 1.00 39.23 370 PRO C N 1
ATOM 13562 C CA . PRO D 1 372 ? -47.847 -38.726 -71.447 1.00 40.20 370 PRO C CA 1
ATOM 13563 C C . PRO D 1 372 ? -48.753 -37.820 -70.624 1.00 44.65 370 PRO C C 1
ATOM 13564 O O . PRO D 1 372 ? -48.308 -36.775 -70.149 1.00 48.22 370 PRO C O 1
ATOM 13568 N N . ARG D 1 373 ? -50.010 -38.215 -70.450 1.00 42.55 371 ARG C N 1
ATOM 13569 C CA . ARG D 1 373 ? -50.980 -37.407 -69.723 1.00 39.36 371 ARG C CA 1
ATOM 13570 C C . ARG D 1 373 ? -51.121 -37.990 -68.324 1.00 39.97 371 ARG C C 1
ATOM 13571 O O . ARG D 1 373 ? -51.725 -39.051 -68.138 1.00 38.39 371 ARG C O 1
ATOM 13573 N N . THR D 1 374 ? -50.562 -37.288 -67.346 1.00 48.53 372 THR C N 1
ATOM 13574 C CA . THR D 1 374 ? -50.664 -37.629 -65.938 1.00 56.73 372 THR C CA 1
ATOM 13575 C C . THR D 1 374 ? -51.284 -36.456 -65.193 1.00 61.86 372 THR C C 1
ATOM 13576 O O . THR D 1 374 ? -51.455 -35.365 -65.742 1.00 69.95 372 THR C O 1
ATOM 13580 N N . THR D 1 375 ? -51.628 -36.698 -63.926 1.00 45.53 373 THR C N 1
ATOM 13581 C CA . THR D 1 375 ? -52.318 -35.684 -63.135 1.00 35.30 373 THR C CA 1
ATOM 13582 C C . THR D 1 375 ? -51.525 -34.381 -63.078 1.00 34.56 373 THR C C 1
ATOM 13583 O O . THR D 1 375 ? -52.106 -33.290 -63.132 1.00 37.43 373 THR C O 1
ATOM 13587 N N . ALA D 1 376 ? -50.193 -34.474 -63.001 1.00 36.05 374 ALA C N 1
ATOM 13588 C CA . ALA D 1 376 ? -49.374 -33.271 -62.869 1.00 33.66 374 ALA C CA 1
ATOM 13589 C C . ALA D 1 376 ? -49.311 -32.485 -64.175 1.00 34.24 374 ALA C C 1
ATOM 13590 O O . ALA D 1 376 ? -49.463 -31.257 -64.174 1.00 34.86 374 ALA C O 1
ATOM 13592 N N . ARG D 1 377 ? -49.118 -33.170 -65.304 1.00 34.86 375 ARG C N 1
ATOM 13593 C CA . ARG D 1 377 ? -49.069 -32.448 -66.570 1.00 35.46 375 ARG C CA 1
ATOM 13594 C C . ARG D 1 377 ? -50.437 -31.883 -66.919 1.00 42.92 375 ARG C C 1
ATOM 13595 O O . ARG D 1 377 ? -50.534 -30.784 -67.478 1.00 37.99 375 ARG C O 1
ATOM 13603 N N . LEU D 1 378 ? -51.500 -32.616 -66.586 1.00 38.00 376 LEU C N 1
ATOM 13604 C CA . LEU D 1 378 ? -52.853 -32.108 -66.776 1.00 38.00 376 LEU C CA 1
ATOM 13605 C C . LEU D 1 378 ? -53.089 -30.850 -65.953 1.00 41.19 376 LEU C C 1
ATOM 13606 O O . LEU D 1 378 ? -53.595 -29.848 -66.468 1.00 47.66 376 LEU C O 1
ATOM 13611 N N . LEU D 1 379 ? -52.747 -30.889 -64.661 1.00 35.60 377 LEU C N 1
ATOM 13612 C CA . LEU D 1 379 ? -52.906 -29.702 -63.825 1.00 35.13 377 LEU C CA 1
ATOM 13613 C C . LEU D 1 379 ? -52.102 -28.530 -64.372 1.00 44.07 377 LEU C C 1
ATOM 13614 O O . LEU D 1 379 ? -52.588 -27.392 -64.402 1.00 35.26 377 LEU C O 1
ATOM 13619 N N . ASP D 1 380 ? -50.881 -28.794 -64.845 1.00 52.52 378 ASP C N 1
ATOM 13620 C CA . ASP D 1 380 ? -50.040 -27.713 -65.350 1.00 53.44 378 ASP C CA 1
ATOM 13621 C C . ASP D 1 380 ? -50.614 -27.105 -66.627 1.00 52.57 378 ASP C C 1
ATOM 13622 O O . ASP D 1 380 ? -50.553 -25.885 -66.817 1.00 51.79 378 ASP C O 1
ATOM 13627 N N . LYS D 1 381 ? -51.179 -27.931 -67.514 1.00 38.16 379 LYS C N 1
ATOM 13628 C CA . LYS D 1 381 ? -51.754 -27.390 -68.743 1.00 37.42 379 LYS C CA 1
ATOM 13629 C C . LYS D 1 381 ? -53.076 -26.678 -68.484 1.00 37.85 379 LYS C C 1
ATOM 13630 O O . LYS D 1 381 ? -53.371 -25.658 -69.126 1.00 38.37 379 LYS C O 1
ATOM 13632 N N . LEU D 1 382 ? -53.868 -27.186 -67.536 1.00 37.64 380 LEU C N 1
ATOM 13633 C CA . LEU D 1 382 ? -55.124 -26.537 -67.174 1.00 38.01 380 LEU C CA 1
ATOM 13634 C C . LEU D 1 382 ? -54.861 -25.162 -66.584 1.00 37.52 380 LEU C C 1
ATOM 13635 O O . LEU D 1 382 ? -55.509 -24.175 -66.954 1.00 38.09 380 LEU C O 1
ATOM 13640 N N . ILE D 1 383 ? -53.918 -25.085 -65.643 1.00 36.53 381 ILE C N 1
ATOM 13641 C CA . ILE D 1 383 ? -53.421 -23.789 -65.202 1.00 36.08 381 ILE C CA 1
ATOM 13642 C C . ILE D 1 383 ? -52.906 -22.991 -66.389 1.00 36.54 381 ILE C C 1
ATOM 13643 O O . ILE D 1 383 ? -53.067 -21.766 -66.442 1.00 36.69 381 ILE C O 1
ATOM 13648 N N . GLY D 1 384 ? -52.334 -23.675 -67.385 1.00 36.83 382 GLY C N 1
ATOM 13649 C CA . GLY D 1 384 ? -51.690 -22.976 -68.484 1.00 37.17 382 GLY C CA 1
ATOM 13650 C C . GLY D 1 384 ? -52.641 -22.211 -69.388 1.00 38.19 382 GLY C C 1
ATOM 13651 O O . GLY D 1 384 ? -52.319 -21.106 -69.830 1.00 38.33 382 GLY C O 1
ATOM 13652 N N . GLU D 1 385 ? -53.801 -22.788 -69.711 1.00 38.97 383 GLU C N 1
ATOM 13653 C CA . GLU D 1 385 ? -54.715 -22.024 -70.564 1.00 40.04 383 GLU C CA 1
ATOM 13654 C C . GLU D 1 385 ? -55.674 -21.131 -69.779 1.00 40.10 383 GLU C C 1
ATOM 13655 O O . GLU D 1 385 ? -55.886 -19.973 -70.150 1.00 40.54 383 GLU C O 1
ATOM 13661 N N . PHE D 1 386 ? -56.292 -21.658 -68.722 1.00 39.73 384 PHE C N 1
ATOM 13662 C CA . PHE D 1 386 ? -57.374 -20.929 -68.066 1.00 39.96 384 PHE C CA 1
ATOM 13663 C C . PHE D 1 386 ? -56.852 -19.919 -67.052 1.00 39.12 384 PHE C C 1
ATOM 13664 O O . PHE D 1 386 ? -57.218 -18.740 -67.095 1.00 39.47 384 PHE C O 1
ATOM 13672 N N . LEU D 1 387 ? -55.994 -20.361 -66.137 1.00 40.35 385 LEU C N 1
ATOM 13673 C CA . LEU D 1 387 ? -55.570 -19.520 -65.024 1.00 40.00 385 LEU C CA 1
ATOM 13674 C C . LEU D 1 387 ? -54.379 -18.629 -65.370 1.00 43.12 385 LEU C C 1
ATOM 13675 O O . LEU D 1 387 ? -54.344 -17.460 -64.971 1.00 36.87 385 LEU C O 1
ATOM 13680 N N . GLU D 1 388 ? -53.411 -19.164 -66.121 1.00 44.24 386 GLU C N 1
ATOM 13681 C CA . GLU D 1 388 ? -52.125 -18.487 -66.299 1.00 48.26 386 GLU C CA 1
ATOM 13682 C C . GLU D 1 388 ? -52.187 -17.251 -67.194 1.00 42.93 386 GLU C C 1
ATOM 13683 O O . GLU D 1 388 ? -51.602 -16.218 -66.821 1.00 37.98 386 GLU C O 1
ATOM 13689 N N . PRO D 1 389 ? -52.840 -17.271 -68.364 1.00 37.99 387 PRO C N 1
ATOM 13690 C CA . PRO D 1 389 ? -52.817 -16.081 -69.234 1.00 38.60 387 PRO C CA 1
ATOM 13691 C C . PRO D 1 389 ? -53.447 -14.845 -68.625 1.00 38.74 387 PRO C C 1
ATOM 13692 O O . PRO D 1 389 ? -53.214 -13.741 -69.132 1.00 39.05 387 PRO C O 1
ATOM 13696 N N . THR D 1 390 ? -54.233 -14.987 -67.559 1.00 46.20 388 THR C N 1
ATOM 13697 C CA . THR D 1 390 ? -54.850 -13.835 -66.921 1.00 50.13 388 THR C CA 1
ATOM 13698 C C . THR D 1 390 ? -53.860 -12.959 -66.165 1.00 56.81 388 THR C C 1
ATOM 13699 O O . THR D 1 390 ? -54.231 -11.851 -65.765 1.00 64.53 388 THR C O 1
ATOM 13703 N N . PHE D 1 391 ? -52.628 -13.412 -65.954 1.00 44.42 389 PHE C N 1
ATOM 13704 C CA . PHE D 1 391 ? -51.694 -12.694 -65.094 1.00 38.82 389 PHE C CA 1
ATOM 13705 C C . PHE D 1 391 ? -50.837 -11.772 -65.954 1.00 36.44 389 PHE C C 1
ATOM 13706 O O . PHE D 1 391 ? -49.935 -12.227 -66.664 1.00 36.26 389 PHE C O 1
ATOM 13714 N N . ILE D 1 392 ? -51.118 -10.472 -65.877 1.00 36.78 390 ILE C N 1
ATOM 13715 C CA . ILE D 1 392 ? -50.341 -9.443 -66.561 1.00 36.89 390 ILE C CA 1
ATOM 13716 C C . ILE D 1 392 ? -49.661 -8.579 -65.511 1.00 38.27 390 ILE C C 1
ATOM 13717 O O . ILE D 1 392 ? -48.429 -8.477 -65.479 1.00 49.31 390 ILE C O 1
ATOM 13722 N N . SER D 1 393 ? -50.458 -7.940 -64.657 1.00 36.42 391 SER C N 1
ATOM 13723 C CA . SER D 1 393 ? -49.901 -7.367 -63.446 1.00 35.78 391 SER C CA 1
ATOM 13724 C C . SER D 1 393 ? -49.240 -8.486 -62.641 1.00 34.91 391 SER C C 1
ATOM 13725 O O . SER D 1 393 ? -49.695 -9.635 -62.681 1.00 34.89 391 SER C O 1
ATOM 13728 N N . PRO D 1 394 ? -48.159 -8.186 -61.922 1.00 34.25 392 PRO C N 1
ATOM 13729 C CA . PRO D 1 394 ? -47.453 -9.232 -61.169 1.00 33.48 392 PRO C CA 1
ATOM 13730 C C . PRO D 1 394 ? -48.398 -10.033 -60.287 1.00 33.40 392 PRO C C 1
ATOM 13731 O O . PRO D 1 394 ? -49.215 -9.475 -59.549 1.00 33.59 392 PRO C O 1
ATOM 13735 N N . THR D 1 395 ? -48.292 -11.359 -60.373 1.00 33.12 393 THR C N 1
ATOM 13736 C CA . THR D 1 395 ? -49.238 -12.223 -59.680 1.00 33.09 393 THR C CA 1
ATOM 13737 C C . THR D 1 395 ? -48.530 -13.379 -58.991 1.00 36.88 393 THR C C 1
ATOM 13738 O O . THR D 1 395 ? -47.664 -14.033 -59.584 1.00 45.70 393 THR C O 1
ATOM 13742 N N . PHE D 1 396 ? -48.912 -13.609 -57.735 1.00 32.07 394 PHE C N 1
ATOM 13743 C CA . PHE D 1 396 ? -48.478 -14.756 -56.951 1.00 31.49 394 PHE C CA 1
ATOM 13744 C C . PHE D 1 396 ? -49.414 -15.932 -57.202 1.00 31.69 394 PHE C C 1
ATOM 13745 O O . PHE D 1 396 ? -50.637 -15.794 -57.091 1.00 32.08 394 PHE C O 1
ATOM 13753 N N . LEU D 1 397 ? -48.841 -17.081 -57.534 1.00 31.45 395 LEU C N 1
ATOM 13754 C CA . LEU D 1 397 ? -49.591 -18.314 -57.733 1.00 31.61 395 LEU C CA 1
ATOM 13755 C C . LEU D 1 397 ? -49.233 -19.254 -56.587 1.00 37.86 395 LEU C C 1
ATOM 13756 O O . LEU D 1 397 ? -48.084 -19.693 -56.473 1.00 30.79 395 LEU C O 1
ATOM 13761 N N . THR D 1 398 ? -50.215 -19.553 -55.738 1.00 49.38 396 THR C N 1
ATOM 13762 C CA . THR D 1 398 ? -49.979 -20.152 -54.434 1.00 54.72 396 THR C CA 1
ATOM 13763 C C . THR D 1 398 ? -50.592 -21.547 -54.368 1.00 53.04 396 THR C C 1
ATOM 13764 O O . THR D 1 398 ? -51.520 -21.877 -55.112 1.00 57.18 396 THR C O 1
ATOM 13768 N N . GLY D 1 399 ? -50.053 -22.368 -53.467 1.00 36.49 397 GLY C N 1
ATOM 13769 C CA . GLY D 1 399 ? -50.635 -23.657 -53.144 1.00 30.76 397 GLY C CA 1
ATOM 13770 C C . GLY D 1 399 ? -50.646 -24.661 -54.277 1.00 30.14 397 GLY C C 1
ATOM 13771 O O . GLY D 1 399 ? -51.707 -25.180 -54.633 1.00 30.51 397 GLY C O 1
ATOM 13772 N N . HIS D 1 400 ? -49.482 -24.956 -54.845 1.00 30.96 398 HIS C N 1
ATOM 13773 C CA . HIS D 1 400 ? -49.401 -25.984 -55.869 1.00 37.57 398 HIS C CA 1
ATOM 13774 C C . HIS D 1 400 ? -49.594 -27.367 -55.251 1.00 34.07 398 HIS C C 1
ATOM 13775 O O . HIS D 1 400 ? -49.350 -27.566 -54.058 1.00 41.96 398 HIS C O 1
ATOM 13782 N N . PRO D 1 401 ? -50.051 -28.337 -56.043 1.00 30.53 399 PRO C N 1
ATOM 13783 C CA . PRO D 1 401 ? -50.159 -29.708 -55.535 1.00 30.37 399 PRO C CA 1
ATOM 13784 C C . PRO D 1 401 ? -48.797 -30.265 -55.147 1.00 39.95 399 PRO C C 1
ATOM 13785 O O . PRO D 1 401 ? -47.747 -29.754 -55.544 1.00 34.70 399 PRO C O 1
ATOM 13789 N N . GLN D 1 402 ? -48.827 -31.337 -54.354 1.00 45.92 400 GLN C N 1
ATOM 13790 C CA . GLN D 1 402 ? -47.598 -32.000 -53.937 1.00 46.23 400 GLN C CA 1
ATOM 13791 C C . GLN D 1 402 ? -46.990 -32.867 -55.031 1.00 43.91 400 GLN C C 1
ATOM 13792 O O . GLN D 1 402 ? -45.808 -33.217 -54.941 1.00 52.56 400 GLN C O 1
ATOM 13798 N N . ILE D 1 403 ? -47.764 -33.219 -56.058 1.00 30.24 401 ILE C N 1
ATOM 13799 C CA . ILE D 1 403 ? -47.259 -34.086 -57.118 1.00 30.63 401 ILE C CA 1
ATOM 13800 C C . ILE D 1 403 ? -46.346 -33.354 -58.092 1.00 30.77 401 ILE C C 1
ATOM 13801 O O . ILE D 1 403 ? -45.529 -33.995 -58.764 1.00 30.95 401 ILE C O 1
ATOM 13806 N N . MET D 1 404 ? -46.462 -32.031 -58.193 1.00 30.71 402 MET C N 1
ATOM 13807 C CA . MET D 1 404 ? -45.631 -31.233 -59.084 1.00 35.88 402 MET C CA 1
ATOM 13808 C C . MET D 1 404 ? -44.540 -30.462 -58.349 1.00 32.32 402 MET C C 1
ATOM 13809 O O . MET D 1 404 ? -43.826 -29.673 -58.978 1.00 35.82 402 MET C O 1
ATOM 13814 N N . SER D 1 405 ? -44.393 -30.661 -57.039 1.00 31.48 403 SER C N 1
ATOM 13815 C CA . SER D 1 405 ? -43.487 -29.857 -56.216 1.00 29.36 403 SER C CA 1
ATOM 13816 C C . SER D 1 405 ? -42.742 -30.758 -55.244 1.00 29.04 403 SER C C 1
ATOM 13817 O O . SER D 1 405 ? -43.101 -30.866 -54.065 1.00 28.77 403 SER C O 1
ATOM 13820 N N . PRO D 1 406 ? -41.686 -31.431 -55.710 1.00 29.11 404 PRO C N 1
ATOM 13821 C CA . PRO D 1 406 ? -40.995 -32.397 -54.842 1.00 28.91 404 PRO C CA 1
ATOM 13822 C C . PRO D 1 406 ? -40.163 -31.764 -53.738 1.00 28.53 404 PRO C C 1
ATOM 13823 O O . PRO D 1 406 ? -40.008 -32.375 -52.674 1.00 28.36 404 PRO C O 1
ATOM 13827 N N . LEU D 1 407 ? -39.622 -30.567 -53.951 1.00 28.45 405 LEU C N 1
ATOM 13828 C CA . LEU D 1 407 ? -38.640 -29.990 -53.043 1.00 28.18 405 LEU C CA 1
ATOM 13829 C C . LEU D 1 407 ? -39.222 -28.978 -52.063 1.00 31.89 405 LEU C C 1
ATOM 13830 O O . LEU D 1 407 ? -38.463 -28.371 -51.301 1.00 40.46 405 LEU C O 1
ATOM 13835 N N . ALA D 1 408 ? -40.535 -28.785 -52.055 1.00 28.00 406 ALA C N 1
ATOM 13836 C CA . ALA D 1 408 ? -41.188 -27.871 -51.131 1.00 27.83 406 ALA C CA 1
ATOM 13837 C C . ALA D 1 408 ? -41.756 -28.626 -49.937 1.00 27.67 406 ALA C C 1
ATOM 13838 O O . ALA D 1 408 ? -42.227 -29.759 -50.072 1.00 27.75 406 ALA C O 1
ATOM 13840 N N . LYS D 1 409 ? -41.703 -27.995 -48.766 1.00 27.47 407 LYS C N 1
ATOM 13841 C CA . LYS D 1 409 ? -42.280 -28.601 -47.577 1.00 27.53 407 LYS C CA 1
ATOM 13842 C C . LYS D 1 409 ? -43.798 -28.651 -47.716 1.00 29.61 407 LYS C C 1
ATOM 13843 O O . LYS D 1 409 ? -44.405 -27.847 -48.428 1.00 30.76 407 LYS C O 1
ATOM 13849 N N . TRP D 1 410 ? -44.411 -29.611 -47.028 1.00 36.81 408 TRP C N 1
ATOM 13850 C CA . TRP D 1 410 ? -45.854 -29.784 -47.112 1.00 38.65 408 TRP C CA 1
ATOM 13851 C C . TRP D 1 410 ? -46.562 -28.553 -46.551 1.00 41.17 408 TRP C C 1
ATOM 13852 O O . TRP D 1 410 ? -46.002 -27.785 -45.766 1.00 46.88 408 TRP C O 1
ATOM 13863 N N . HIS D 1 411 ? -47.807 -28.358 -46.977 1.00 37.81 409 HIS C N 1
ATOM 13864 C CA . HIS D 1 411 ? -48.565 -27.208 -46.505 1.00 33.46 409 HIS C CA 1
ATOM 13865 C C . HIS D 1 411 ? -48.973 -27.408 -45.052 1.00 35.36 409 HIS C C 1
ATOM 13866 O O . HIS D 1 411 ? -49.375 -28.501 -44.641 1.00 38.56 409 HIS C O 1
ATOM 13873 N N . ARG D 1 412 ? -48.860 -26.332 -44.274 1.00 36.72 410 ARG C N 1
ATOM 13874 C CA . ARG D 1 412 ? -49.157 -26.368 -42.849 1.00 40.62 410 ARG C CA 1
ATOM 13875 C C . ARG D 1 412 ? -50.629 -26.620 -42.560 1.00 46.91 410 ARG C C 1
ATOM 13876 O O . ARG D 1 412 ? -50.965 -27.057 -41.454 1.00 46.68 410 ARG C O 1
ATOM 13884 N N . SER D 1 413 ? -51.513 -26.363 -43.523 1.00 51.31 411 SER C N 1
ATOM 13885 C CA . SER D 1 413 ? -52.950 -26.521 -43.319 1.00 53.65 411 SER C CA 1
ATOM 13886 C C . SER D 1 413 ? -53.569 -27.530 -44.274 1.00 53.88 411 SER C C 1
ATOM 13887 O O . SER D 1 413 ? -54.067 -28.570 -43.830 1.00 55.48 411 SER C O 1
ATOM 13890 N N . ILE D 1 414 ? -53.553 -27.251 -45.572 1.00 52.54 412 ILE C N 1
ATOM 13891 C CA . ILE D 1 414 ? -54.228 -28.087 -46.558 1.00 48.12 412 ILE C CA 1
ATOM 13892 C C . ILE D 1 414 ? -53.318 -29.252 -46.922 1.00 44.25 412 ILE C C 1
ATOM 13893 O O . ILE D 1 414 ? -52.241 -29.034 -47.494 1.00 50.86 412 ILE C O 1
ATOM 13898 N N . PRO D 1 415 ? -53.691 -30.492 -46.604 1.00 30.38 413 PRO C N 1
ATOM 13899 C CA . PRO D 1 415 ? -52.800 -31.622 -46.882 1.00 27.92 413 PRO C CA 1
ATOM 13900 C C . PRO D 1 415 ? -52.570 -31.775 -48.377 1.00 31.07 413 PRO C C 1
ATOM 13901 O O . PRO D 1 415 ? -53.268 -31.185 -49.203 1.00 37.19 413 PRO C O 1
ATOM 13905 N N . GLY D 1 416 ? -51.546 -32.551 -48.717 1.00 40.09 414 GLY C N 1
ATOM 13906 C CA . GLY D 1 416 ? -51.196 -32.796 -50.102 1.00 33.67 414 GLY C CA 1
ATOM 13907 C C . GLY D 1 416 ? -50.858 -31.571 -50.928 1.00 29.04 414 GLY C C 1
ATOM 13908 O O . GLY D 1 416 ? -50.800 -31.645 -52.159 1.00 29.30 414 GLY C O 1
ATOM 13909 N N . LEU D 1 417 ? -50.654 -30.436 -50.270 1.00 28.64 415 LEU C N 1
ATOM 13910 C CA . LEU D 1 417 ? -50.235 -29.215 -50.936 1.00 28.79 415 LEU C CA 1
ATOM 13911 C C . LEU D 1 417 ? -48.920 -28.763 -50.324 1.00 28.41 415 LEU C C 1
ATOM 13912 O O . LEU D 1 417 ? -48.539 -29.192 -49.232 1.00 28.06 415 LEU C O 1
ATOM 13917 N N . THR D 1 418 ? -48.223 -27.900 -51.049 1.00 28.53 416 THR C N 1
ATOM 13918 C CA . THR D 1 418 ? -46.926 -27.406 -50.626 1.00 28.25 416 THR C CA 1
ATOM 13919 C C . THR D 1 418 ? -46.967 -25.894 -50.486 1.00 28.26 416 THR C C 1
ATOM 13920 O O . THR D 1 418 ? -47.909 -25.225 -50.918 1.00 28.54 416 THR C O 1
ATOM 13924 N N . GLU D 1 419 ? -45.915 -25.366 -49.874 1.00 33.57 417 GLU C N 1
ATOM 13925 C CA . GLU D 1 419 ? -45.762 -23.938 -49.653 1.00 33.27 417 GLU C CA 1
ATOM 13926 C C . GLU D 1 419 ? -45.136 -23.242 -50.856 1.00 31.66 417 GLU C C 1
ATOM 13927 O O . GLU D 1 419 ? -44.727 -22.082 -50.748 1.00 33.26 417 GLU C O 1
ATOM 13933 N N . ARG D 1 420 ? -45.047 -23.938 -51.989 1.00 28.43 418 ARG C N 1
ATOM 13934 C CA . ARG D 1 420 ? -44.559 -23.350 -53.230 1.00 28.67 418 ARG C CA 1
ATOM 13935 C C . ARG D 1 420 ? -45.444 -22.199 -53.692 1.00 28.99 418 ARG C C 1
ATOM 13936 O O . ARG D 1 420 ? -46.657 -22.182 -53.463 1.00 29.17 418 ARG C O 1
ATOM 13944 N N . PHE D 1 421 ? -44.815 -21.226 -54.351 1.00 29.10 419 PHE C N 1
ATOM 13945 C CA . PHE D 1 421 ? -45.527 -20.229 -55.134 1.00 32.45 419 PHE C CA 1
ATOM 13946 C C . PHE D 1 421 ? -44.672 -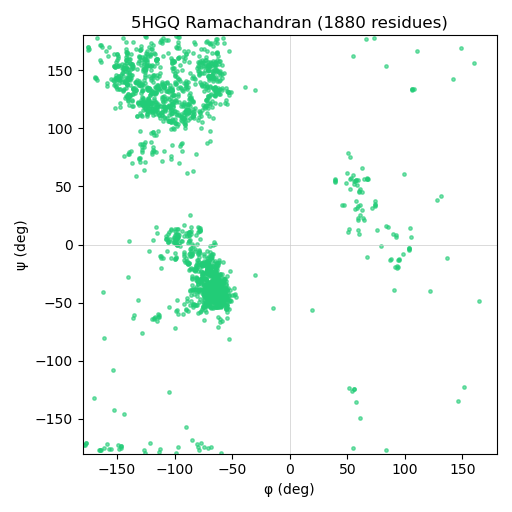19.866 -56.340 1.00 33.65 419 PHE C C 1
ATOM 13947 O O . PHE D 1 421 ? -43.442 -19.963 -56.300 1.00 40.54 419 PHE C O 1
ATOM 13955 N N . GLU D 1 422 ? -45.337 -19.458 -57.416 1.00 34.58 420 GLU C N 1
ATOM 13956 C CA . GLU D 1 422 ? -44.684 -18.961 -58.616 1.00 31.90 420 GLU C CA 1
ATOM 13957 C C . GLU D 1 422 ? -45.055 -17.495 -58.787 1.00 30.68 420 GLU C C 1
ATOM 13958 O O . GLU D 1 422 ? -46.043 -17.020 -58.221 1.00 33.98 420 GLU C O 1
ATOM 13964 N N . LEU D 1 423 ? -44.256 -16.764 -59.559 1.00 30.76 421 LEU C N 1
ATOM 13965 C CA . LEU D 1 423 ? -44.553 -15.363 -59.830 1.00 31.07 421 LEU C CA 1
ATOM 13966 C C . LEU D 1 423 ? -44.644 -15.164 -61.335 1.00 31.59 421 LEU C C 1
ATOM 13967 O O . LEU D 1 423 ? -43.680 -15.434 -62.071 1.00 31.50 421 LEU C O 1
ATOM 13972 N N . PHE D 1 424 ? -45.806 -14.699 -61.783 1.00 32.19 422 PHE C N 1
ATOM 13973 C CA . PHE D 1 424 ? -46.079 -14.482 -63.192 1.00 32.82 422 PHE C CA 1
ATOM 13974 C C . PHE D 1 424 ? -46.159 -12.994 -63.491 1.00 33.15 422 PHE C C 1
ATOM 13975 O O . PHE D 1 424 ? -46.767 -12.225 -62.735 1.00 33.22 422 PHE C O 1
ATOM 13983 N N . VAL D 1 425 ? -45.528 -12.599 -64.593 1.00 33.37 423 VAL C N 1
ATOM 13984 C CA . VAL D 1 425 ? -45.674 -11.270 -65.170 1.00 33.83 423 VAL C CA 1
ATOM 13985 C C . VAL D 1 425 ? -45.872 -11.448 -66.667 1.00 34.48 423 VAL C C 1
ATOM 13986 O O . VAL D 1 425 ? -45.232 -12.309 -67.282 1.00 34.35 423 VAL C O 1
ATOM 13990 N N . VAL D 1 426 ? -46.774 -10.645 -67.244 1.00 35.25 424 VAL C N 1
ATOM 13991 C CA . VAL D 1 426 ? -47.156 -10.687 -68.658 1.00 37.46 424 VAL C CA 1
ATOM 13992 C C . VAL D 1 426 ? -47.235 -12.127 -69.159 1.00 40.43 424 VAL C C 1
ATOM 13993 O O . VAL D 1 426 ? -46.532 -12.513 -70.098 1.00 40.75 424 VAL C O 1
ATOM 13997 N N . THR D 1 427 ? -48.053 -12.936 -68.478 1.00 52.74 425 THR C N 1
ATOM 13998 C CA . THR D 1 427 ? -48.415 -14.314 -68.831 1.00 52.38 425 THR C CA 1
ATOM 13999 C C . THR D 1 427 ? -47.209 -15.249 -68.921 1.00 52.40 425 THR C C 1
ATOM 14000 O O . THR D 1 427 ? -47.286 -16.305 -69.559 1.00 57.19 425 THR C O 1
ATOM 14004 N N . LYS D 1 428 ? -46.100 -14.920 -68.259 1.00 47.76 426 LYS C N 1
ATOM 14005 C CA . LYS D 1 428 ? -44.979 -15.846 -68.199 1.00 46.08 426 LYS C CA 1
ATOM 14006 C C . LYS D 1 428 ? -44.383 -15.876 -66.797 1.00 42.19 426 LYS C C 1
ATOM 14007 O O . LYS D 1 428 ? -44.442 -14.896 -66.050 1.00 45.67 426 LYS C O 1
ATOM 14013 N N . GLU D 1 429 ? -43.816 -17.035 -66.461 1.00 38.25 427 GLU C N 1
ATOM 14014 C CA . GLU D 1 429 ? -43.326 -17.358 -65.123 1.00 35.76 427 GLU C CA 1
ATOM 14015 C C . GLU D 1 429 ? -41.862 -16.946 -65.012 1.00 31.80 427 GLU C C 1
ATOM 14016 O O . GLU D 1 429 ? -41.006 -17.484 -65.722 1.00 31.76 427 GLU C O 1
ATOM 14022 N N . ILE D 1 430 ? -41.564 -15.987 -64.135 1.00 31.46 428 ILE C N 1
ATOM 14023 C CA . ILE D 1 430 ? -40.186 -15.526 -63.978 1.00 31.02 428 ILE C CA 1
ATOM 14024 C C . ILE D 1 430 ? -39.571 -15.872 -62.624 1.00 30.73 428 ILE C C 1
ATOM 14025 O O . ILE D 1 430 ? -38.349 -15.698 -62.461 1.00 34.66 428 ILE C O 1
ATOM 14030 N N . VAL D 1 431 ? -40.355 -16.350 -61.652 1.00 30.34 429 VAL C N 1
ATOM 14031 C CA . VAL D 1 431 ? -39.857 -16.639 -60.306 1.00 29.84 429 VAL C CA 1
ATOM 14032 C C . VAL D 1 431 ? -40.508 -17.917 -59.781 1.00 29.78 429 VAL C C 1
ATOM 14033 O O . VAL D 1 431 ? -41.677 -18.196 -60.067 1.00 35.77 429 VAL C O 1
ATOM 14037 N N . ASN D 1 432 ? -39.737 -18.696 -59.017 1.00 29.39 430 ASN C N 1
ATOM 14038 C CA . ASN D 1 432 ? -40.205 -19.906 -58.347 1.00 29.27 430 ASN C CA 1
ATOM 14039 C C . ASN D 1 432 ? -39.548 -19.985 -56.976 1.00 28.85 430 ASN C C 1
ATOM 14040 O O . ASN D 1 432 ? -38.324 -19.862 -56.874 1.00 30.03 430 ASN C O 1
ATOM 14045 N N . ALA D 1 433 ? -40.348 -20.166 -55.925 1.00 28.75 431 ALA C N 1
ATOM 14046 C CA . ALA D 1 433 ? -39.819 -20.195 -54.566 1.00 28.42 431 ALA C CA 1
ATOM 14047 C C . ALA D 1 433 ? -40.539 -21.253 -53.741 1.00 28.31 431 ALA C C 1
ATOM 14048 O O . ALA D 1 433 ? -41.632 -21.696 -54.094 1.00 28.50 431 ALA C O 1
ATOM 14050 N N . TYR D 1 434 ? -39.936 -21.623 -52.609 1.00 28.04 432 TYR C N 1
ATOM 14051 C CA . TYR D 1 434 ? -40.591 -22.554 -51.695 1.00 27.93 432 TYR C CA 1
ATOM 14052 C C . TYR D 1 434 ? -40.052 -22.401 -50.281 1.00 27.71 432 TYR C C 1
ATOM 14053 O O . TYR D 1 434 ? -39.065 -21.705 -50.026 1.00 27.66 432 TYR C O 1
ATOM 14062 N N . THR D 1 435 ? -40.752 -23.067 -49.360 1.00 27.60 433 THR C N 1
ATOM 14063 C CA . THR D 1 435 ? -40.237 -23.403 -48.039 1.00 27.43 433 THR C CA 1
ATOM 14064 C C . THR D 1 435 ? -39.612 -24.785 -48.184 1.00 27.39 433 THR C C 1
ATOM 14065 O O . THR D 1 435 ? -40.323 -25.771 -48.410 1.00 27.40 433 THR C O 1
ATOM 14069 N N . GLU D 1 436 ? -38.291 -24.859 -48.080 1.00 27.39 434 GLU C N 1
ATOM 14070 C CA . GLU D 1 436 ? -37.586 -26.074 -48.461 1.00 31.44 434 GLU C CA 1
ATOM 14071 C C . GLU D 1 436 ? -37.905 -27.226 -47.513 1.00 27.67 434 GLU C C 1
ATOM 14072 O O . GLU D 1 436 ? -38.114 -27.037 -46.312 1.00 27.28 434 GLU C O 1
ATOM 14078 N N . LEU D 1 437 ? -37.937 -28.434 -48.074 1.00 27.43 435 LEU C N 1
ATOM 14079 C CA . LEU D 1 437 ? -38.282 -29.633 -47.318 1.00 27.40 435 LEU C CA 1
ATOM 14080 C C . LEU D 1 437 ? -37.166 -30.003 -46.346 1.00 27.43 435 LEU C C 1
ATOM 14081 O O . LEU D 1 437 ? -36.040 -30.287 -46.766 1.00 27.57 435 LEU C O 1
ATOM 14083 N N . ASN D 1 438 ? -37.470 -29.989 -45.048 1.00 27.34 436 ASN C N 1
ATOM 14084 C CA . ASN D 1 438 ? -36.496 -30.316 -44.013 1.00 27.45 436 ASN C CA 1
ATOM 14085 C C . ASN D 1 438 ? -36.626 -31.744 -43.500 1.00 31.89 436 ASN C C 1
ATOM 14086 O O . ASN D 1 438 ? -35.903 -32.126 -42.573 1.00 31.88 436 ASN C O 1
ATOM 14088 N N . ASP D 1 439 ? -37.538 -32.535 -44.064 1.00 41.37 437 ASP C N 1
ATOM 14089 C CA . ASP D 1 439 ? -37.782 -33.889 -43.585 1.00 42.20 437 ASP C CA 1
ATOM 14090 C C . ASP D 1 439 ? -37.082 -34.886 -44.493 1.00 39.09 437 ASP C C 1
ATOM 14091 O O . ASP D 1 439 ? -37.348 -34.888 -45.703 1.00 32.02 437 ASP C O 1
ATOM 14096 N N . PRO D 1 440 ? -36.194 -35.740 -43.977 1.00 39.95 438 PRO C N 1
ATOM 14097 C CA . PRO D 1 440 ? -35.553 -36.754 -44.829 1.00 45.69 438 PRO C CA 1
ATOM 14098 C C . PRO D 1 440 ? -36.505 -37.812 -45.369 1.00 50.37 438 PRO C C 1
ATOM 14099 O O . PRO D 1 440 ? -36.046 -38.741 -46.040 1.00 43.97 438 PRO C O 1
ATOM 14103 N N . LEU D 1 441 ? -37.804 -37.726 -45.093 1.00 61.32 439 LEU C N 1
ATOM 14104 C CA . LEU D 1 441 ? -38.784 -38.574 -45.771 1.00 67.23 439 LEU C CA 1
ATOM 14105 C C . LEU D 1 441 ? -39.326 -37.831 -46.983 1.00 62.94 439 LEU C C 1
ATOM 14106 O O . LEU D 1 441 ? -40.336 -37.127 -46.920 1.00 60.47 439 LEU C O 1
ATOM 14111 N N . THR D 1 442 ? -38.628 -37.980 -48.101 1.00 55.25 440 THR C N 1
ATOM 14112 C CA . THR D 1 442 ? -39.005 -37.363 -49.367 1.00 45.46 440 THR C CA 1
ATOM 14113 C C . THR D 1 442 ? -39.455 -38.504 -50.267 1.00 47.45 440 THR C C 1
ATOM 14114 O O . THR D 1 442 ? -38.635 -39.316 -50.711 1.00 40.01 440 THR C O 1
ATOM 14118 N N . GLN D 1 443 ? -40.759 -38.596 -50.485 1.00 63.72 441 GLN C N 1
ATOM 14119 C CA . GLN D 1 443 ? -41.297 -39.678 -51.282 1.00 58.53 441 GLN C CA 1
ATOM 14120 C C . GLN D 1 443 ? -41.263 -39.409 -52.770 1.00 51.89 441 GLN C C 1
ATOM 14121 O O . GLN D 1 443 ? -41.813 -38.420 -53.257 1.00 46.70 441 GLN C O 1
ATOM 14127 N N . ARG D 1 444 ? -40.598 -40.312 -53.482 1.00 41.56 442 ARG C N 1
ATOM 14128 C CA . ARG D 1 444 ? -40.513 -40.232 -54.921 1.00 42.97 442 ARG C CA 1
ATOM 14129 C C . ARG D 1 444 ? -41.368 -41.348 -55.487 1.00 48.59 442 ARG C C 1
ATOM 14130 O O . ARG D 1 444 ? -41.080 -42.529 -55.309 1.00 30.76 442 ARG C O 1
ATOM 14138 N N . LEU D 1 445 ? -42.418 -40.955 -56.184 1.00 61.39 443 LEU C N 1
ATOM 14139 C CA . LEU D 1 445 ? -43.311 -41.882 -56.831 1.00 73.74 443 LEU C CA 1
ATOM 14140 C C . LEU D 1 445 ? -43.361 -41.242 -58.184 1.00 78.94 443 LEU C C 1
ATOM 14141 O O . LEU D 1 445 ? -44.326 -40.569 -58.538 1.00 81.92 443 LEU C O 1
ATOM 14143 N N . ARG D 1 446 ? -42.272 -41.405 -58.919 1.00 64.02 444 ARG C N 1
ATOM 14144 C CA . ARG D 1 446 ? -42.163 -40.783 -60.214 1.00 52.01 444 ARG C CA 1
ATOM 14145 C C . ARG D 1 446 ? -41.900 -41.670 -61.413 1.00 52.03 444 ARG C C 1
ATOM 14146 O O . ARG D 1 446 ? -40.951 -42.449 -61.425 1.00 47.66 444 ARG C O 1
ATOM 14154 N N . PHE D 1 447 ? -42.761 -41.549 -62.414 1.00 65.32 445 PHE C N 1
ATOM 14155 C CA . PHE D 1 447 ? -42.493 -42.159 -63.710 1.00 64.94 445 PHE C CA 1
ATOM 14156 C C . PHE D 1 447 ? -41.835 -41.081 -64.563 1.00 62.66 445 PHE C C 1
ATOM 14157 O O . PHE D 1 447 ? -42.476 -40.088 -64.926 1.00 61.32 445 PHE C O 1
ATOM 14165 N N . ASP D 1 448 ? -40.559 -41.282 -64.882 1.00 62.34 446 ASP C N 1
ATOM 14166 C CA . ASP D 1 448 ? -39.707 -40.190 -65.333 1.00 55.40 446 ASP C CA 1
ATOM 14167 C C . ASP D 1 448 ? -40.094 -39.685 -66.718 1.00 58.84 446 ASP C C 1
ATOM 14168 O O . ASP D 1 448 ? -40.360 -40.465 -67.637 1.00 62.30 446 ASP C O 1
ATOM 14170 N N . GLU D 1 449 ? -40.122 -38.359 -66.853 1.00 49.72 447 GLU C N 1
ATOM 14171 C CA . GLU D 1 449 ? -40.208 -37.678 -68.138 1.00 38.84 447 GLU C CA 1
ATOM 14172 C C . GLU D 1 449 ? -39.218 -36.521 -68.150 1.00 35.08 447 GLU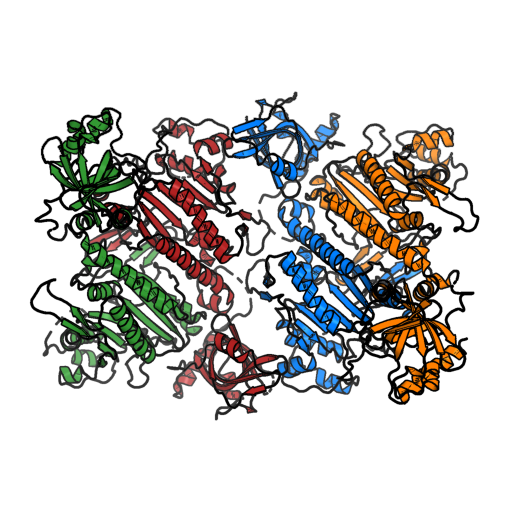 C C 1
ATOM 14173 O O . GLU D 1 449 ? -38.296 -36.487 -68.972 1.00 34.38 447 GLU C O 1
ATOM 14179 N N . GLN D 1 450 ? -39.400 -35.576 -67.233 1.00 33.60 448 GLN C N 1
ATOM 14180 C CA . GLN D 1 450 ? -38.480 -34.457 -67.078 1.00 33.10 448 GLN C CA 1
ATOM 14181 C C . GLN D 1 450 ? -38.002 -34.360 -65.632 1.00 32.39 448 GLN C C 1
ATOM 14182 O O . GLN D 1 450 ? -38.574 -34.983 -64.736 1.00 32.26 448 GLN C O 1
ATOM 14184 N N . GLU D 1 466 ? -28.666 -42.339 -51.838 1.00 72.25 464 GLU C N 1
ATOM 14185 C CA . GLU D 1 466 ? -28.419 -41.194 -52.706 1.00 66.27 464 GLU C CA 1
ATOM 14186 C C . GLU D 1 466 ? -27.747 -40.083 -51.889 1.00 63.94 464 GLU C C 1
ATOM 14187 O O . GLU D 1 466 ? -28.077 -39.875 -50.722 1.00 69.78 464 GLU C O 1
ATOM 14193 N N . ASN D 1 467 ? -26.806 -39.368 -52.516 1.00 54.31 465 ASN C N 1
ATOM 14194 C CA . ASN D 1 467 ? -25.975 -38.406 -51.796 1.00 50.05 465 ASN C CA 1
ATOM 14195 C C . ASN D 1 467 ? -26.715 -37.157 -51.325 1.00 43.88 465 ASN C C 1
ATOM 14196 O O . ASN D 1 467 ? -26.203 -36.460 -50.443 1.00 41.93 465 ASN C O 1
ATOM 14198 N N . TYR D 1 468 ? -27.885 -36.839 -51.881 1.00 44.13 466 TYR C N 1
ATOM 14199 C CA . TYR D 1 468 ? -28.581 -35.633 -51.432 1.00 47.26 466 TYR C CA 1
ATOM 14200 C C . TYR D 1 468 ? -29.345 -35.852 -50.130 1.00 53.78 466 TYR C C 1
ATOM 14201 O O . TYR D 1 468 ? -29.193 -35.077 -49.179 1.00 58.05 466 TYR C O 1
ATOM 14210 N N . CYS D 1 469 ? -30.183 -36.892 -50.074 1.00 54.05 467 CYS C N 1
ATOM 14211 C CA . CYS D 1 469 ? -30.967 -37.159 -48.869 1.00 54.21 467 CYS C CA 1
ATOM 14212 C C . CYS D 1 469 ? -30.082 -37.372 -47.646 1.00 51.92 467 CYS C C 1
ATOM 14213 O O . CYS D 1 469 ? -30.462 -36.993 -46.529 1.00 52.82 467 CYS C O 1
ATOM 14216 N N . THR D 1 470 ? -28.899 -37.961 -47.836 1.00 50.68 468 THR C N 1
ATOM 14217 C CA . THR D 1 470 ? -27.974 -38.132 -46.725 1.00 46.89 468 THR C CA 1
ATOM 14218 C C . THR D 1 470 ? -27.501 -36.795 -46.176 1.00 44.45 468 THR C C 1
ATOM 14219 O O . THR D 1 470 ? -27.095 -36.723 -45.011 1.00 50.98 468 THR C O 1
ATOM 14223 N N . ALA D 1 471 ? -27.539 -35.735 -46.987 1.00 29.72 469 ALA C N 1
ATOM 14224 C CA . ALA D 1 471 ? -27.281 -34.403 -46.455 1.00 29.58 469 ALA C CA 1
ATOM 14225 C C . ALA D 1 471 ? -28.456 -33.923 -45.613 1.00 36.84 469 ALA C C 1
ATOM 14226 O O . ALA D 1 471 ? -28.264 -33.225 -44.610 1.00 30.22 469 ALA C O 1
ATOM 14228 N N . LEU D 1 472 ? -29.681 -34.285 -46.005 1.00 40.84 470 LEU C N 1
ATOM 14229 C CA . LEU D 1 472 ? -30.847 -33.930 -45.203 1.00 43.26 470 LEU C CA 1
ATOM 14230 C C . LEU D 1 472 ? -30.869 -34.681 -43.878 1.00 47.14 470 LEU C C 1
ATOM 14231 O O . LEU D 1 472 ? -31.471 -34.203 -42.909 1.00 46.41 470 LEU C O 1
ATOM 14236 N N . GLU D 1 473 ? -30.231 -35.855 -43.812 1.00 41.90 471 GLU C N 1
ATOM 14237 C CA . GLU D 1 473 ? -30.209 -36.588 -42.550 1.00 37.90 471 GLU C CA 1
ATOM 14238 C C . GLU D 1 473 ? -29.370 -35.874 -41.495 1.00 34.42 471 GLU C C 1
ATOM 14239 O O . GLU D 1 473 ? -29.688 -35.948 -40.303 1.00 35.78 471 GLU C O 1
ATOM 14245 N N . TYR D 1 474 ? -28.306 -35.179 -41.905 1.00 29.82 472 TYR C N 1
ATOM 14246 C CA . TYR D 1 474 ? -27.577 -34.330 -40.969 1.00 30.05 472 TYR C CA 1
ATOM 14247 C C . TYR D 1 474 ? -28.360 -33.082 -40.596 1.00 29.70 472 TYR C C 1
ATOM 14248 O O . TYR D 1 474 ? -28.011 -32.417 -39.616 1.00 29.90 472 TYR C O 1
ATOM 14257 N N . GLY D 1 475 ? -29.398 -32.748 -41.356 1.00 34.90 473 GLY C N 1
ATOM 14258 C CA . GLY D 1 475 ? -30.310 -31.694 -40.967 1.00 39.88 473 GLY C CA 1
ATOM 14259 C C . GLY D 1 475 ? -30.179 -30.398 -41.735 1.00 38.99 473 GLY C C 1
ATOM 14260 O O . GLY D 1 475 ? -29.078 -29.880 -41.935 1.00 38.68 473 GLY C O 1
ATOM 14261 N N . LEU D 1 476 ? -31.319 -29.867 -42.160 1.00 32.93 474 LEU C N 1
ATOM 14262 C CA . LEU D 1 476 ? -31.407 -28.588 -42.846 1.00 29.04 474 LEU C CA 1
ATOM 14263 C C . LEU D 1 476 ? -32.312 -27.688 -42.022 1.00 34.14 474 LEU C C 1
ATOM 14264 O O . LEU D 1 476 ? -33.462 -28.072 -41.746 1.00 38.69 474 LEU C O 1
ATOM 14269 N N . PRO D 1 477 ? -31.858 -26.519 -41.575 1.00 42.63 475 PRO C N 1
ATOM 14270 C CA . PRO D 1 477 ? -32.751 -25.647 -40.826 1.00 44.69 475 PRO C CA 1
ATOM 14271 C C . PRO D 1 477 ? -33.928 -25.251 -41.689 1.00 41.36 475 PRO C C 1
ATOM 14272 O O . PRO D 1 477 ? -33.844 -25.274 -42.932 1.00 44.53 475 PRO C O 1
ATOM 14276 N N . PRO D 1 478 ? -35.061 -24.902 -41.080 1.00 31.56 476 PRO C N 1
ATOM 14277 C CA . PRO D 1 478 ? -36.198 -24.434 -41.883 1.00 27.52 476 PRO C CA 1
ATOM 14278 C C . PRO D 1 478 ? -35.779 -23.244 -42.728 1.00 27.57 476 PRO C C 1
ATOM 14279 O O . PRO D 1 478 ? -35.312 -22.230 -42.212 1.00 27.71 476 PRO C O 1
ATOM 14283 N N . THR D 1 479 ? -35.924 -23.385 -44.040 1.00 27.48 477 THR C N 1
ATOM 14284 C CA . THR D 1 479 ? -35.328 -22.439 -44.967 1.00 27.54 477 THR C CA 1
ATOM 14285 C C . THR D 1 479 ? -36.275 -22.203 -46.132 1.00 27.47 477 THR C C 1
ATOM 14286 O O . THR D 1 479 ? -37.155 -23.014 -46.430 1.00 27.39 477 THR C O 1
ATOM 14290 N N . ALA D 1 480 ? -36.067 -21.072 -46.794 1.00 27.53 478 ALA C N 1
ATOM 14291 C CA . ALA D 1 480 ? -36.854 -20.652 -47.942 1.00 27.55 478 ALA C CA 1
ATOM 14292 C C . ALA D 1 480 ? -35.920 -20.474 -49.130 1.00 31.98 478 ALA C C 1
ATOM 14293 O O . ALA D 1 480 ? -34.955 -19.701 -49.060 1.00 27.65 478 ALA C O 1
ATOM 14295 N N . GLY D 1 481 ? -36.189 -21.215 -50.201 1.00 40.48 479 GLY C N 1
ATOM 14296 C CA . GLY D 1 481 ? -35.434 -21.106 -51.433 1.00 38.88 479 GLY C CA 1
ATOM 14297 C C . GLY D 1 481 ? -36.160 -20.284 -52.481 1.00 30.10 479 GLY C C 1
ATOM 14298 O O . GLY D 1 481 ? -37.387 -20.227 -52.509 1.00 32.68 479 GLY C O 1
ATOM 14299 N N . TRP D 1 482 ? -35.378 -19.649 -53.350 1.00 27.88 480 TRP C N 1
ATOM 14300 C CA . TRP D 1 482 ? -35.911 -18.671 -54.286 1.00 28.05 480 TRP C CA 1
ATOM 14301 C C . TRP D 1 482 ? -35.088 -18.707 -55.565 1.00 30.75 480 TRP C C 1
ATOM 14302 O O . TRP D 1 482 ? -33.868 -18.885 -55.517 1.00 29.09 480 TRP C O 1
ATOM 14313 N N . GLY D 1 483 ? -35.757 -18.542 -56.699 1.00 40.31 481 GLY C N 1
ATOM 14314 C CA . GLY D 1 483 ? -35.081 -18.551 -57.985 1.00 46.87 481 GLY C CA 1
ATOM 14315 C C . GLY D 1 483 ? -35.827 -17.712 -58.996 1.00 51.16 481 GLY C C 1
ATOM 14316 O O . GLY D 1 483 ? -37.052 -17.563 -58.925 1.00 55.83 481 GLY C O 1
ATOM 14317 N N . MET D 1 484 ? -35.083 -17.185 -59.966 1.00 37.07 482 MET C N 1
ATOM 14318 C CA . MET D 1 484 ? -35.628 -16.250 -60.938 1.00 32.36 482 MET C CA 1
ATOM 14319 C C . MET D 1 484 ? -34.874 -16.366 -62.254 1.00 34.27 482 MET C C 1
ATOM 14320 O O . MET D 1 484 ? -33.639 -16.451 -62.270 1.00 37.60 482 MET C O 1
ATOM 14325 N N . GLY D 1 485 ? -35.632 -16.369 -63.348 1.00 34.62 483 GLY C N 1
ATOM 14326 C CA . GLY D 1 485 ? -35.047 -16.242 -64.670 1.00 34.93 483 GLY C CA 1
ATOM 14327 C C . GLY D 1 485 ? -34.611 -14.813 -64.940 1.00 35.66 483 GLY C C 1
ATOM 14328 O O . GLY D 1 485 ? -35.442 -13.889 -64.914 1.00 37.03 483 GLY C O 1
ATOM 14329 N N . ILE D 1 486 ? -33.319 -14.609 -65.198 1.00 36.71 484 ILE C N 1
ATOM 14330 C CA . ILE D 1 486 ? -32.816 -13.264 -65.460 1.00 39.35 484 ILE C CA 1
ATOM 14331 C C . ILE D 1 486 ? -33.192 -12.799 -66.863 1.00 45.49 484 ILE C C 1
ATOM 14332 O O . ILE D 1 486 ? -33.600 -11.649 -67.059 1.00 51.37 484 ILE C O 1
ATOM 14337 N N . ASP D 1 487 ? -33.058 -13.682 -67.856 1.00 45.32 485 ASP C N 1
ATOM 14338 C CA . ASP D 1 487 ? -33.316 -13.305 -69.244 1.00 45.92 485 ASP C CA 1
ATOM 14339 C C . ASP D 1 487 ? -34.757 -12.865 -69.467 1.00 51.28 485 ASP C C 1
ATOM 14340 O O . ASP D 1 487 ? -35.017 -12.012 -70.325 1.00 53.39 485 ASP C O 1
ATOM 14345 N N . ARG D 1 488 ? -35.704 -13.422 -68.711 1.00 50.30 486 ARG C N 1
ATOM 14346 C CA . ARG D 1 488 ? -37.104 -13.059 -68.904 1.00 42.79 486 ARG C CA 1
ATOM 14347 C C . ARG D 1 488 ? -37.414 -11.720 -68.249 1.00 48.89 486 ARG C C 1
ATOM 14348 O O . ARG D 1 488 ? -38.177 -10.917 -68.799 1.00 54.01 486 ARG C O 1
ATOM 14356 N N . LEU D 1 489 ? -36.840 -11.468 -67.070 1.00 46.55 487 LEU C N 1
ATOM 14357 C CA . LEU D 1 489 ? -36.946 -10.145 -66.467 1.00 42.32 487 LEU C CA 1
ATOM 14358 C C . LEU D 1 489 ? -36.291 -9.085 -67.344 1.00 41.35 487 LEU C C 1
ATOM 14359 O O . LEU D 1 489 ? -36.767 -7.945 -67.404 1.00 48.10 487 LEU C O 1
ATOM 14364 N N . ALA D 1 490 ? -35.206 -9.443 -68.033 1.00 37.78 488 ALA C N 1
ATOM 14365 C CA . ALA D 1 490 ? -34.617 -8.538 -69.013 1.00 37.93 488 ALA C CA 1
ATOM 14366 C C . ALA D 1 490 ? -35.554 -8.330 -70.192 1.00 39.85 488 ALA C C 1
ATOM 14367 O O . ALA D 1 490 ? -35.657 -7.218 -70.721 1.00 45.71 488 ALA C O 1
ATOM 14369 N N . MET D 1 491 ? -36.239 -9.392 -70.620 1.00 41.78 489 MET C N 1
ATOM 14370 C CA . MET D 1 491 ? -37.253 -9.260 -71.660 1.00 33.04 489 MET C CA 1
ATOM 14371 C C . MET D 1 491 ? -38.313 -8.241 -71.259 1.00 33.42 489 MET C C 1
ATOM 14372 O O . MET D 1 491 ? -38.669 -7.353 -72.044 1.00 33.97 489 MET C O 1
ATOM 14377 N N . ILE D 1 492 ? -38.835 -8.363 -70.037 1.00 33.19 490 ILE C N 1
ATOM 14378 C CA . ILE D 1 492 ? -39.875 -7.452 -69.566 1.00 33.57 490 ILE C CA 1
ATOM 14379 C C . ILE D 1 492 ? -39.350 -6.023 -69.470 1.00 37.96 490 ILE C C 1
ATOM 14380 O O . ILE D 1 492 ? -39.934 -5.091 -70.036 1.00 34.78 490 ILE C O 1
ATOM 14385 N N . LEU D 1 493 ? -38.237 -5.829 -68.756 1.00 43.64 491 LEU C N 1
ATOM 14386 C CA . LEU D 1 493 ? -37.785 -4.479 -68.433 1.00 47.50 491 LEU C CA 1
ATOM 14387 C C . LEU D 1 493 ? -37.142 -3.756 -69.610 1.00 53.70 491 LEU C C 1
ATOM 14388 O O . LEU D 1 493 ? -37.022 -2.527 -69.570 1.00 51.86 491 LEU C O 1
ATOM 14393 N N . THR D 1 494 ? -36.727 -4.477 -70.649 1.00 46.11 492 THR C N 1
ATOM 14394 C CA . THR D 1 494 ? -36.267 -3.844 -71.877 1.00 41.03 492 THR C CA 1
ATOM 14395 C C . THR D 1 494 ? -37.395 -3.657 -72.879 1.00 44.97 492 THR C C 1
ATOM 14396 O O . THR D 1 494 ? -37.188 -3.004 -73.908 1.00 45.22 492 THR C O 1
ATOM 14400 N N . ASP D 1 495 ? -38.570 -4.224 -72.598 1.00 52.23 493 ASP C N 1
ATOM 14401 C CA . ASP D 1 495 ? -39.726 -4.214 -73.495 1.00 60.39 493 ASP C CA 1
ATOM 14402 C C . ASP D 1 495 ? -39.381 -4.878 -74.831 1.00 60.44 493 ASP C C 1
ATOM 14403 O O . ASP D 1 495 ? -39.523 -4.300 -75.910 1.00 65.12 493 ASP C O 1
ATOM 14408 N N . SER D 1 496 ? -38.910 -6.119 -74.730 1.00 37.00 494 SER C N 1
ATOM 14409 C CA . SER D 1 496 ? -38.629 -6.960 -75.885 1.00 35.55 494 SER C CA 1
ATOM 14410 C C . SER D 1 496 ? -39.499 -8.206 -75.803 1.00 35.82 494 SER C C 1
ATOM 14411 O O . SER D 1 496 ? -39.553 -8.861 -74.758 1.00 35.32 494 SER C O 1
ATOM 14414 N N . ASN D 1 497 ? -40.183 -8.526 -76.901 1.00 43.14 495 ASN C N 1
ATOM 14415 C CA . ASN D 1 497 ? -41.039 -9.704 -76.944 1.00 49.40 495 ASN C CA 1
ATOM 14416 C C . ASN D 1 497 ? -40.271 -10.997 -77.181 1.00 48.06 495 ASN C C 1
ATOM 14417 O O . ASN D 1 497 ? -40.841 -12.078 -76.997 1.00 46.79 495 ASN C O 1
ATOM 14422 N N . ASN D 1 498 ? -39.004 -10.919 -77.578 1.00 48.03 496 ASN C N 1
ATOM 14423 C CA . ASN D 1 498 ? -38.224 -12.086 -77.968 1.00 43.86 496 ASN C CA 1
ATOM 14424 C C . ASN D 1 498 ? -36.982 -12.172 -77.091 1.00 45.41 496 ASN C C 1
ATOM 14425 O O . ASN D 1 498 ? -36.302 -11.164 -76.873 1.00 46.66 496 ASN C O 1
ATOM 14430 N N . ILE D 1 499 ? -36.690 -13.377 -76.591 1.00 39.14 497 ILE C N 1
ATOM 14431 C CA . ILE D 1 499 ? -35.522 -13.581 -75.736 1.00 35.10 497 ILE C CA 1
ATOM 14432 C C . ILE D 1 499 ? -34.220 -13.427 -76.508 1.00 36.00 497 ILE C C 1
ATOM 14433 O O . ILE D 1 499 ? -33.176 -13.134 -75.911 1.00 39.19 497 ILE C O 1
ATOM 14438 N N . LYS D 1 500 ? -34.255 -13.604 -77.829 1.00 39.19 498 LYS C N 1
ATOM 14439 C CA . LYS D 1 500 ? -33.046 -13.488 -78.629 1.00 37.64 498 LYS C CA 1
ATOM 14440 C C . LYS D 1 500 ? -32.486 -12.071 -78.618 1.00 39.77 498 LYS C C 1
ATOM 14441 O O . LYS D 1 500 ? -31.305 -11.879 -78.928 1.00 45.38 498 LYS C O 1
ATOM 14447 N N . GLU D 1 501 ? -33.305 -11.079 -78.259 1.00 42.54 499 GLU C N 1
ATOM 14448 C CA . GLU D 1 501 ? -32.856 -9.693 -78.227 1.00 37.47 499 GLU C CA 1
ATOM 14449 C C . GLU D 1 501 ? -32.142 -9.321 -76.932 1.00 40.01 499 GLU C C 1
ATOM 14450 O O . GLU D 1 501 ? -31.394 -8.336 -76.917 1.00 42.40 499 GLU C O 1
ATOM 14452 N N . VAL D 1 502 ? -32.351 -10.071 -75.846 1.00 38.05 500 VAL C N 1
ATOM 14453 C CA . VAL D 1 502 ? -31.634 -9.822 -74.600 1.00 36.33 500 VAL C CA 1
ATOM 14454 C C . VAL D 1 502 ? -30.441 -10.747 -74.422 1.00 40.78 500 VAL C C 1
ATOM 14455 O O . VAL D 1 502 ? -29.731 -10.645 -73.413 1.00 43.79 500 VAL C O 1
ATOM 14459 N N . LEU D 1 503 ? -30.198 -11.646 -75.371 1.00 42.84 501 LEU C N 1
ATOM 14460 C CA . LEU D 1 503 ? -29.030 -12.514 -75.367 1.00 40.31 501 LEU C CA 1
ATOM 14461 C C . LEU D 1 503 ? -28.146 -12.152 -76.551 1.00 39.66 501 LEU C C 1
ATOM 14462 O O . LEU D 1 503 ? -28.641 -11.982 -77.671 1.00 42.73 501 LEU C O 1
ATOM 14467 N N . PHE D 1 504 ? -26.842 -12.030 -76.296 1.00 37.23 502 PHE C N 1
ATOM 14468 C CA . PHE D 1 504 ? -25.914 -11.631 -77.348 1.00 32.81 502 PHE C CA 1
ATOM 14469 C C . PHE D 1 504 ? -25.873 -12.655 -78.474 1.00 31.87 502 PHE C C 1
ATOM 14470 O O . PHE D 1 504 ? -26.037 -12.306 -79.649 1.00 31.67 502 PHE C O 1
ATOM 14478 N N . PHE D 1 505 ? -25.664 -13.928 -78.142 1.00 31.86 503 PHE C N 1
ATOM 14479 C CA . PHE D 1 505 ? -25.525 -14.982 -79.144 1.00 32.51 503 PHE C CA 1
ATOM 14480 C C . PHE D 1 505 ? -26.499 -16.110 -78.837 1.00 34.66 503 PHE C C 1
ATOM 14481 O O . PHE D 1 505 ? -26.129 -17.112 -78.207 1.00 33.51 503 PHE C O 1
ATOM 14489 N N . PRO D 1 506 ? -27.756 -15.985 -79.277 1.00 37.52 504 PRO C N 1
ATOM 14490 C CA . PRO D 1 506 ? -28.716 -17.075 -79.058 1.00 37.12 504 PRO C CA 1
ATOM 14491 C C . PRO D 1 506 ? -28.539 -18.191 -80.076 1.00 36.83 504 PRO C C 1
ATOM 14492 O O . PRO D 1 506 ? -27.603 -18.159 -80.877 1.00 33.24 504 PRO C O 1
ATOM 14496 N N . ALA D 1 507 ? -29.427 -19.183 -80.054 1.00 33.66 505 ALA C N 1
ATOM 14497 C CA . ALA D 1 507 ? -29.334 -20.296 -80.994 1.00 34.20 505 ALA C CA 1
ATOM 14498 C C . ALA D 1 507 ? -30.170 -20.027 -82.241 1.00 35.05 505 ALA C C 1
ATOM 14499 O O . ALA D 1 507 ? -29.649 -19.996 -83.356 1.00 35.39 505 ALA C O 1
#

CATH classification: 2.40.50.140 (+1 more: 3.30.930.10)

B-factor: mean 42.69, std 13.95, range [6.9, 109.93]

Solvent-accessible surface area: 77348 Å² total

Radius of gyration: 44.05 Å; Cα contacts (8 Å, |Δi|>4): 3919; chains: 4; bounding box: 134×78×127 Å